Protein AF-0000000078804046 (afdb_homodimer)

Structure (mmCIF, N/CA/C/O backbone):
data_AF-0000000078804046-model_v1
#
loop_
_entity.id
_entity.type
_entity.pdbx_description
1 polymer beta-mannosidase
#
loop_
_atom_site.group_PDB
_atom_site.id
_atom_site.type_symbol
_atom_site.label_atom_id
_atom_site.label_alt_id
_atom_site.label_comp_id
_atom_site.label_asym_id
_atom_site.label_entity_id
_atom_site.label_seq_id
_atom_site.pdbx_PDB_ins_code
_atom_site.Cartn_x
_atom_site.Cartn_y
_atom_site.Cartn_z
_atom_site.occupancy
_atom_site.B_iso_or_equiv
_atom_site.auth_seq_id
_atom_site.auth_comp_id
_atom_site.auth_asym_id
_atom_site.auth_atom_id
_atom_site.pdbx_PDB_model_num
ATOM 1 N N . MET A 1 1 ? -4.883 -56.656 -25.5 1 70.12 1 MET A N 1
ATOM 2 C CA . MET A 1 1 ? -5.535 -55.594 -26.25 1 70.12 1 MET A CA 1
ATOM 3 C C . MET A 1 1 ? -6.676 -54.969 -25.453 1 70.12 1 MET A C 1
ATOM 5 O O . MET A 1 1 ? -7.484 -55.688 -24.859 1 70.12 1 MET A O 1
ATOM 9 N N . THR A 1 2 ? -6.57 -53.688 -25.141 1 87.19 2 THR A N 1
ATOM 10 C CA . THR A 1 2 ? -7.602 -53 -24.359 1 87.19 2 THR A CA 1
ATOM 11 C C . THR A 1 2 ? -8.664 -52.406 -25.281 1 87.19 2 THR A C 1
ATOM 13 O O . THR A 1 2 ? -8.422 -52.219 -26.484 1 87.19 2 THR A O 1
ATOM 16 N N . ILE A 1 3 ? -9.883 -52.375 -24.891 1 93.62 3 ILE A N 1
ATOM 17 C CA . ILE A 1 3 ? -10.992 -51.781 -25.609 1 93.62 3 ILE A CA 1
ATOM 18 C C . ILE A 1 3 ? -11.266 -50.375 -25.031 1 93.62 3 ILE A C 1
ATOM 20 O O . ILE A 1 3 ? -11.664 -50.25 -23.875 1 93.62 3 ILE A O 1
ATOM 24 N N . SER A 1 4 ? -11.023 -49.375 -25.844 1 95.69 4 SER A N 1
ATOM 25 C CA . SER A 1 4 ? -11.203 -48 -25.375 1 95.69 4 SER A CA 1
ATOM 26 C C . SER A 1 4 ? -12.672 -47.594 -25.391 1 95.69 4 SER A C 1
ATOM 28 O O . SER A 1 4 ? -13.391 -47.875 -26.359 1 95.69 4 SER A O 1
ATOM 30 N N . LEU A 1 5 ? -13.109 -46.969 -24.344 1 96.69 5 LEU A N 1
ATOM 31 C CA . LEU A 1 5 ? -14.438 -46.375 -24.281 1 96.69 5 LEU A CA 1
ATOM 32 C C . LEU A 1 5 ? -14.367 -44.875 -24.328 1 96.69 5 LEU A C 1
ATOM 34 O O . LEU A 1 5 ? -15.344 -44.188 -24.016 1 96.69 5 LEU A O 1
ATOM 38 N N . ASN A 1 6 ? -13.172 -44.344 -24.672 1 95.12 6 ASN A N 1
ATOM 39 C CA . ASN A 1 6 ? -13.047 -42.906 -24.875 1 95.12 6 ASN A CA 1
ATOM 40 C C . ASN A 1 6 ? -13.891 -42.438 -26.047 1 95.12 6 ASN A C 1
ATOM 42 O O . ASN A 1 6 ? -14.328 -43.25 -26.875 1 95.12 6 ASN A O 1
ATOM 46 N N . GLY A 1 7 ? -14.109 -41.125 -26.094 1 94.56 7 GLY A N 1
ATOM 47 C CA . GLY A 1 7 ? -14.82 -40.531 -27.219 1 94.56 7 GLY A CA 1
ATOM 48 C C . GLY A 1 7 ? -16.078 -39.812 -26.812 1 94.56 7 GLY A C 1
ATOM 49 O O . GLY A 1 7 ? -16.125 -39.125 -25.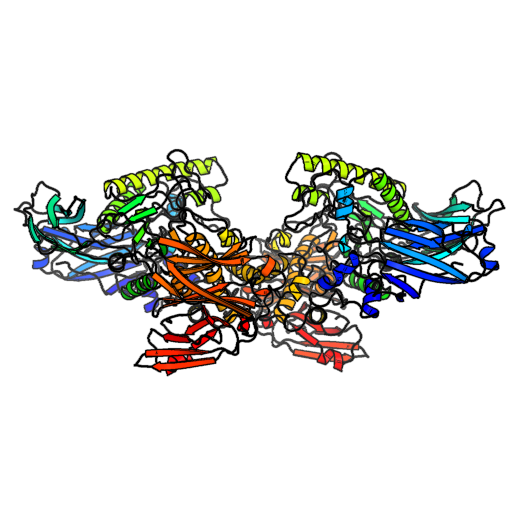781 1 94.56 7 GLY A O 1
ATOM 50 N N . GLN A 1 8 ? -17.047 -39.969 -27.656 1 96.5 8 GLN A N 1
ATOM 51 C CA . GLN A 1 8 ? -18.266 -39.188 -27.484 1 96.5 8 GLN A CA 1
ATOM 52 C C . GLN A 1 8 ? -19.234 -39.906 -26.531 1 96.5 8 GLN A C 1
ATOM 54 O O . GLN A 1 8 ? -19.562 -41.062 -26.719 1 96.5 8 GLN A O 1
ATOM 59 N N . TRP A 1 9 ? -19.562 -39.312 -25.578 1 97.44 9 TRP A N 1
ATOM 60 C CA . TRP A 1 9 ? -20.594 -39.719 -24.609 1 97.44 9 TRP A CA 1
ATOM 61 C C . TRP A 1 9 ? -21.75 -38.719 -24.625 1 97.44 9 TRP A C 1
ATOM 63 O O . TRP A 1 9 ? -21.703 -37.688 -25.312 1 97.44 9 TRP A O 1
ATOM 73 N N . ILE A 1 10 ? -22.844 -39.094 -23.906 1 97.81 10 ILE A N 1
ATOM 74 C CA . ILE A 1 10 ? -24.016 -38.219 -23.797 1 97.81 10 ILE A CA 1
ATOM 75 C C . ILE A 1 10 ? -24.141 -37.719 -22.359 1 97.81 10 ILE A C 1
ATOM 77 O O . ILE A 1 10 ? -24.094 -38.469 -21.406 1 97.81 10 ILE A O 1
ATOM 81 N N . LEU A 1 11 ? -24.281 -36.344 -22.25 1 97.44 11 LEU A N 1
ATOM 82 C CA . LEU A 1 11 ? -24.344 -35.688 -20.953 1 97.44 11 LEU A CA 1
ATOM 83 C C . LEU A 1 11 ? -25.75 -35.156 -20.688 1 97.44 11 LEU A C 1
ATOM 85 O O . LEU A 1 11 ? -26.375 -34.562 -21.562 1 97.44 11 LEU A O 1
ATOM 89 N N . THR A 1 12 ? -26.266 -35.469 -19.5 1 96.38 12 THR A N 1
ATOM 90 C CA . THR A 1 12 ? -27.562 -34.969 -19.047 1 96.38 12 THR A CA 1
ATOM 91 C C . THR A 1 12 ? -27.469 -34.469 -17.609 1 96.38 12 THR A C 1
ATOM 93 O O . THR A 1 12 ? -26.812 -35.062 -16.781 1 96.38 12 THR A O 1
ATOM 96 N N . CYS A 1 13 ? -28.094 -33.312 -17.359 1 95.62 13 CYS A N 1
ATOM 97 C CA . CYS A 1 13 ? -28.203 -32.781 -15.992 1 95.62 13 CYS A CA 1
ATOM 98 C C . CYS A 1 13 ? -29.375 -33.406 -15.266 1 95.62 13 CYS A C 1
ATOM 100 O O . CYS A 1 13 ? -30.5 -33.375 -15.773 1 95.62 13 CYS A O 1
ATOM 102 N N . VAL A 1 14 ? -29.125 -33.844 -14.094 1 93.56 14 VAL A N 1
ATOM 103 C CA . VAL A 1 14 ? -30.156 -34.562 -13.359 1 93.56 14 VAL A CA 1
ATOM 104 C C . VAL A 1 14 ? -31.203 -33.562 -12.852 1 93.56 14 VAL A C 1
ATOM 106 O O . VAL A 1 14 ? -32.406 -33.844 -12.914 1 93.56 14 VAL A O 1
ATOM 109 N N . GLN A 1 15 ? -30.75 -32.406 -12.367 1 92.69 15 GLN A N 1
ATOM 110 C CA . GLN A 1 15 ? -31.641 -31.453 -11.695 1 92.69 15 GLN A CA 1
ATOM 111 C C . GLN A 1 15 ? -32.25 -30.484 -12.695 1 92.69 15 GLN A C 1
ATOM 113 O O . GLN A 1 15 ? -33.281 -29.859 -12.398 1 92.69 15 GLN A O 1
ATOM 118 N N . ARG A 1 16 ? -31.656 -30.328 -13.852 1 93.81 16 ARG A N 1
ATOM 119 C CA . ARG A 1 16 ? -32.125 -29.375 -14.852 1 93.81 16 ARG A CA 1
ATOM 120 C C . ARG A 1 16 ? -32.5 -30.078 -16.141 1 93.81 16 ARG A C 1
ATOM 122 O O . ARG A 1 16 ? -31.672 -30.234 -17.031 1 93.81 16 ARG A O 1
ATOM 129 N N . ALA A 1 17 ? -33.75 -30.266 -16.391 1 91.88 17 ALA A N 1
ATOM 130 C CA . ALA A 1 17 ? -34.25 -31.078 -17.5 1 91.88 17 ALA A CA 1
ATOM 131 C C . ALA A 1 17 ? -33.969 -30.406 -18.844 1 91.88 17 ALA A C 1
ATOM 133 O O . ALA A 1 17 ? -33.844 -31.078 -19.875 1 91.88 17 ALA A O 1
ATOM 134 N N . ALA A 1 18 ? -33.781 -29.125 -18.781 1 93.19 18 ALA A N 1
ATOM 135 C CA . ALA A 1 18 ? -33.5 -28.391 -20.016 1 93.19 18 ALA A CA 1
ATOM 136 C C . ALA A 1 18 ? -32.125 -28.688 -20.547 1 93.19 18 ALA A C 1
ATOM 138 O O . ALA A 1 18 ? -31.844 -28.5 -21.734 1 93.19 18 ALA A O 1
ATOM 139 N N . ILE A 1 19 ? -31.266 -29.172 -19.766 1 95.88 19 ILE A N 1
ATOM 140 C CA . ILE A 1 19 ? -29.906 -29.547 -20.156 1 95.88 19 ILE A CA 1
ATOM 141 C C . ILE A 1 19 ? -29.797 -31.062 -20.312 1 95.88 19 ILE A C 1
ATOM 143 O O . ILE A 1 19 ? -29.453 -31.766 -19.359 1 95.88 19 ILE A O 1
ATOM 147 N N . GLN A 1 20 ? -30.078 -31.516 -21.484 1 95 20 GLN A N 1
ATOM 148 C CA . GLN A 1 20 ? -30.109 -32.938 -21.75 1 95 20 GLN A CA 1
ATOM 149 C C . GLN A 1 20 ? -29.531 -33.25 -23.125 1 95 20 GLN A C 1
ATOM 151 O O . GLN A 1 20 ? -29.578 -32.406 -24.031 1 95 20 GLN A O 1
ATOM 156 N N . ASP A 1 21 ? -28.984 -34.469 -23.219 1 95.56 21 ASP A N 1
ATOM 157 C CA . ASP A 1 21 ? -28.5 -35.031 -24.484 1 95.56 21 ASP A CA 1
ATOM 158 C C . ASP A 1 21 ? -27.406 -34.156 -25.094 1 95.56 21 ASP A C 1
ATOM 160 O O . ASP A 1 21 ? -27.406 -33.906 -26.312 1 95.56 21 ASP A O 1
ATOM 164 N N . ILE A 1 22 ? -26.594 -33.656 -24.281 1 97.19 22 ILE A N 1
ATOM 165 C CA . ILE A 1 22 ? -25.453 -32.875 -24.75 1 97.19 22 ILE A CA 1
ATOM 166 C C . ILE A 1 22 ? -24.266 -33.781 -25.031 1 97.19 22 ILE A C 1
ATOM 168 O O . ILE A 1 22 ? -23.984 -34.688 -24.234 1 97.19 22 ILE A O 1
ATOM 172 N N . THR A 1 23 ? -23.625 -33.625 -26.109 1 97 23 THR A N 1
ATOM 173 C CA . THR A 1 23 ? -22.438 -34.406 -26.422 1 97 23 THR A CA 1
ATOM 174 C C . THR A 1 23 ? -21.266 -34 -25.547 1 97 23 THR A C 1
ATOM 176 O O . THR A 1 23 ? -21.016 -32.781 -25.344 1 97 23 THR A O 1
ATOM 179 N N . VAL A 1 24 ? -20.578 -34.906 -24.984 1 95.38 24 VAL A N 1
ATOM 180 C CA . VAL A 1 24 ? -19.375 -34.656 -24.203 1 95.38 24 VAL A CA 1
ATOM 181 C C . VAL A 1 24 ? -18.266 -35.594 -24.609 1 95.38 24 VAL A C 1
ATOM 183 O O . VAL A 1 24 ? -18.5 -36.812 -24.812 1 95.38 24 VAL A O 1
ATOM 186 N N . GLU A 1 25 ? -17.141 -35.062 -24.859 1 94.56 25 GLU A N 1
ATOM 187 C CA . GLU A 1 25 ? -15.953 -35.875 -25.125 1 94.56 25 GLU A CA 1
ATOM 188 C C . GLU A 1 25 ? -15.297 -36.312 -23.828 1 94.56 25 GLU A C 1
ATOM 190 O O . GLU A 1 25 ? -14.953 -35.469 -22.984 1 94.56 25 GLU A O 1
ATOM 195 N N . LEU A 1 26 ? -15.102 -37.625 -23.609 1 93.44 26 LEU A N 1
ATOM 196 C CA . LEU A 1 26 ? -14.398 -38.156 -22.438 1 93.44 26 LEU A CA 1
ATOM 197 C C . LEU A 1 26 ? -13.148 -38.906 -22.859 1 93.44 26 LEU A C 1
ATOM 199 O O . LEU A 1 26 ? -13.188 -39.688 -23.812 1 93.44 26 LEU A O 1
ATOM 203 N N . PRO A 1 27 ? -12.047 -38.844 -22.234 1 91.81 27 PRO A N 1
ATOM 204 C CA . PRO A 1 27 ? -11.82 -37.969 -21.078 1 91.81 27 PRO A CA 1
ATOM 205 C C . PRO A 1 27 ? -12.125 -36.5 -21.359 1 91.81 27 PRO A C 1
ATOM 207 O O . PRO A 1 27 ? -11.938 -36.031 -22.484 1 91.81 27 PRO A O 1
ATOM 210 N N . GLY A 1 28 ? -12.641 -35.812 -20.391 1 92.12 28 GLY A N 1
ATOM 211 C CA . GLY A 1 28 ? -13.094 -34.438 -20.469 1 92.12 28 GLY A CA 1
ATOM 212 C C . GLY A 1 28 ? -13.922 -34.031 -19.266 1 92.12 28 GLY A C 1
ATOM 213 O O . GLY A 1 28 ? -13.859 -34.656 -18.203 1 92.12 28 GLY A O 1
ATOM 214 N N . ASP A 1 29 ? -14.625 -32.875 -19.438 1 92 29 ASP A N 1
ATOM 215 C CA . ASP A 1 29 ? -15.344 -32.344 -18.281 1 92 29 ASP A CA 1
ATOM 216 C C . ASP A 1 29 ? -16.656 -31.703 -18.703 1 92 29 ASP A C 1
ATOM 218 O O . ASP A 1 29 ? -16.859 -31.375 -19.875 1 92 29 ASP A O 1
ATOM 222 N N . VAL A 1 30 ? -17.5 -31.562 -17.766 1 93.31 30 VAL A N 1
ATOM 223 C CA . VAL A 1 30 ? -18.859 -31.047 -17.953 1 93.31 30 VAL A CA 1
ATOM 224 C C . VAL A 1 30 ? -18.781 -29.594 -18.453 1 93.31 30 VAL A C 1
ATOM 226 O O . VAL A 1 30 ? -19.531 -29.203 -19.344 1 93.31 30 VAL A O 1
ATOM 229 N N . HIS A 1 31 ? -17.906 -28.781 -17.891 1 93.31 31 HIS A N 1
ATOM 230 C CA . HIS A 1 31 ? -17.797 -27.375 -18.266 1 93.31 31 HIS A CA 1
ATOM 231 C C . HIS A 1 31 ? -17.453 -27.219 -19.75 1 93.31 31 HIS A C 1
ATOM 233 O O . HIS A 1 31 ? -18.062 -26.422 -20.453 1 93.31 31 HIS A O 1
ATOM 239 N N . SER A 1 32 ? -16.516 -28.016 -20.156 1 94.12 32 SER A N 1
ATOM 240 C CA . SER A 1 32 ? -16.125 -27.953 -21.562 1 94.12 32 SER A CA 1
ATOM 241 C C . SER A 1 32 ? -17.281 -28.344 -22.484 1 94.12 32 SER A C 1
ATOM 243 O O . SER A 1 32 ? -17.484 -27.719 -23.531 1 94.12 32 SER A O 1
ATOM 245 N N . ALA A 1 33 ? -18 -29.328 -22.109 1 95.44 33 ALA A N 1
ATOM 246 C CA . ALA A 1 33 ? -19.156 -29.781 -22.891 1 95.44 33 ALA A CA 1
ATOM 247 C C . ALA A 1 33 ? -20.219 -28.688 -22.953 1 95.44 33 ALA A C 1
ATOM 249 O O . ALA A 1 33 ? -20.766 -28.406 -24.031 1 95.44 33 ALA A O 1
ATOM 250 N N . LEU A 1 34 ? -20.516 -28.141 -21.797 1 96.31 34 LEU A N 1
ATOM 251 C CA . LEU A 1 34 ? -21.531 -27.094 -21.734 1 96.31 34 LEU A CA 1
ATOM 252 C C . LEU A 1 34 ? -21.109 -25.875 -22.531 1 96.31 34 LEU A C 1
ATOM 254 O O . LEU A 1 34 ? -21.938 -25.219 -23.172 1 96.31 34 LEU A O 1
ATOM 258 N N . LEU A 1 35 ? -19.844 -25.516 -22.453 1 95.5 35 LEU A N 1
ATOM 259 C CA . LEU A 1 35 ? -19.297 -24.406 -23.203 1 95.5 35 LEU A CA 1
ATOM 260 C C . LEU A 1 35 ? -19.453 -24.625 -24.703 1 95.5 35 LEU A C 1
ATOM 262 O O . LEU A 1 35 ? -19.891 -23.734 -25.438 1 95.5 35 LEU A O 1
ATOM 266 N N . GLU A 1 36 ? -19.109 -25.797 -25.156 1 95.44 36 GLU A N 1
ATOM 267 C CA . GLU A 1 36 ? -19.203 -26.141 -26.562 1 95.44 36 GLU A CA 1
ATOM 268 C C . GLU A 1 36 ? -20.656 -26.125 -27.031 1 95.44 36 GLU A C 1
ATOM 270 O O . GLU A 1 36 ? -20.938 -25.766 -28.172 1 95.44 36 GLU A O 1
ATOM 275 N N . ALA A 1 37 ? -21.547 -26.484 -26.156 1 96.62 37 ALA A N 1
ATOM 276 C CA . ALA A 1 37 ? -22.984 -26.531 -26.469 1 96.62 37 ALA A CA 1
ATOM 277 C C . ALA A 1 37 ? -23.594 -25.141 -26.375 1 96.62 37 ALA A C 1
ATOM 279 O O . ALA A 1 37 ? -24.766 -24.938 -26.75 1 96.62 37 ALA A O 1
ATOM 280 N N . GLY A 1 38 ? -22.891 -24.156 -25.844 1 96.44 38 GLY A N 1
ATOM 281 C CA . GLY A 1 38 ? -23.391 -22.797 -25.719 1 96.44 38 GLY A CA 1
ATOM 282 C C . GLY A 1 38 ? -24.281 -22.594 -24.5 1 96.44 38 GLY A C 1
ATOM 283 O O . GLY A 1 38 ? -25.031 -21.609 -24.438 1 96.44 38 GLY A O 1
ATOM 284 N N . GLU A 1 39 ? -24.234 -23.547 -23.578 1 96.56 39 GLU A N 1
ATOM 285 C CA . GLU A 1 39 ? -25.094 -23.5 -22.406 1 96.56 39 GLU A CA 1
ATOM 286 C C . GLU A 1 39 ? -24.516 -22.578 -21.328 1 96.56 39 GLU A C 1
ATOM 288 O O . GLU A 1 39 ? -25.234 -22.109 -20.453 1 96.56 39 GLU A O 1
ATOM 293 N N . ILE A 1 40 ? -23.219 -22.359 -21.328 1 96.06 40 ILE A N 1
ATOM 294 C CA . ILE A 1 40 ? -22.562 -21.453 -20.375 1 96.06 40 ILE A CA 1
ATOM 295 C C . ILE A 1 40 ? -21.578 -20.547 -21.109 1 96.06 40 ILE A C 1
ATOM 297 O O . ILE A 1 40 ? -21.109 -20.891 -22.203 1 96.06 40 ILE A O 1
ATOM 301 N N . PRO A 1 41 ? -21.312 -19.312 -20.547 1 96.44 41 PRO A N 1
ATOM 302 C CA . PRO A 1 41 ? -20.219 -18.5 -21.078 1 96.44 41 PRO A CA 1
ATOM 303 C C . PRO A 1 41 ? -18.844 -19 -20.656 1 96.44 41 PRO A C 1
ATOM 305 O O . PRO A 1 41 ? -18.734 -19.875 -19.781 1 96.44 41 PRO A O 1
ATOM 308 N N . ASP A 1 42 ? -17.812 -18.562 -21.281 1 94.88 42 ASP A N 1
ATOM 309 C CA . ASP A 1 42 ? -16.453 -18.906 -20.859 1 94.88 42 ASP A CA 1
ATOM 310 C C . ASP A 1 42 ? -16.172 -18.422 -19.453 1 94.88 42 ASP A C 1
ATOM 312 O O . ASP A 1 42 ? -16.172 -17.219 -19.188 1 94.88 42 ASP A O 1
ATOM 316 N N . PRO A 1 43 ? -15.875 -19.328 -18.594 1 93.69 43 PRO A N 1
ATOM 317 C CA . PRO A 1 43 ? -15.672 -18.922 -17.188 1 93.69 43 PRO A CA 1
ATOM 318 C C . PRO A 1 43 ? -14.461 -18.016 -17.016 1 93.69 43 PRO A C 1
ATOM 320 O O . PRO A 1 43 ? -14.344 -17.344 -15.984 1 93.69 43 PRO A O 1
ATOM 323 N N . HIS A 1 44 ? -13.562 -17.953 -17.953 1 94.5 44 HIS A N 1
ATOM 324 C CA . HIS A 1 44 ? -12.344 -17.172 -17.812 1 94.5 44 HIS A CA 1
ATOM 325 C C . HIS A 1 44 ? -12.562 -15.727 -18.266 1 94.5 44 HIS A C 1
ATOM 327 O O . HIS A 1 44 ? -11.711 -14.859 -18.031 1 94.5 44 HIS A O 1
ATOM 333 N N . TRP A 1 45 ? -13.703 -15.414 -18.859 1 96.69 45 TRP A N 1
ATOM 334 C CA . TRP A 1 45 ? -13.953 -14.078 -19.375 1 96.69 45 TRP A CA 1
ATOM 335 C C . TRP A 1 45 ? -14.617 -13.195 -18.312 1 96.69 45 TRP A C 1
ATOM 337 O O . TRP A 1 45 ? -15.664 -13.547 -17.781 1 96.69 45 TRP A O 1
ATOM 347 N N . ALA A 1 46 ? -13.961 -12.102 -18.062 1 97.31 46 ALA A N 1
ATOM 348 C CA . ALA A 1 46 ? -14.508 -11.07 -17.188 1 97.31 46 ALA A CA 1
ATOM 349 C C . ALA A 1 46 ? -14.883 -11.656 -15.828 1 97.31 46 ALA A C 1
ATOM 351 O O . ALA A 1 46 ? -14.047 -12.266 -15.156 1 97.31 46 ALA A O 1
ATOM 352 N N . THR A 1 47 ? -16.156 -11.578 -15.406 1 95.88 47 THR A N 1
ATOM 353 C CA . THR A 1 47 ? -16.609 -12.086 -14.117 1 95.88 47 THR A CA 1
ATOM 354 C C . THR A 1 47 ? -17.516 -13.312 -14.312 1 95.88 47 THR A C 1
ATOM 356 O O . THR A 1 47 ? -18.375 -13.594 -13.477 1 95.88 47 THR A O 1
ATOM 359 N N . ASN A 1 48 ? -17.359 -13.992 -15.406 1 96.31 48 ASN A N 1
ATOM 360 C CA . ASN A 1 48 ? -18.234 -15.094 -15.781 1 96.31 48 ASN A CA 1
ATOM 361 C C . ASN A 1 48 ? -18.094 -16.281 -14.82 1 96.31 48 ASN A C 1
ATOM 363 O O . ASN A 1 48 ? -18.938 -17.172 -14.805 1 96.31 48 ASN A O 1
ATOM 367 N N . GLU A 1 49 ? -16.984 -16.344 -14.117 1 94.06 49 GLU A N 1
ATOM 368 C CA . GLU A 1 49 ? -16.828 -17.391 -13.094 1 94.06 49 GLU A CA 1
ATOM 369 C C . GLU A 1 49 ? -18.062 -17.484 -12.211 1 94.06 49 GLU A C 1
ATOM 371 O O . GLU A 1 49 ? -18.5 -18.578 -11.875 1 94.06 49 GLU A O 1
ATOM 376 N N . ASP A 1 50 ? -18.641 -16.359 -11.922 1 93 50 ASP A N 1
ATOM 377 C CA . ASP A 1 50 ? -19.812 -16.297 -11.055 1 93 50 ASP A CA 1
ATOM 378 C C . ASP A 1 50 ? -21.031 -16.906 -11.734 1 93 50 ASP A C 1
ATOM 380 O O . ASP A 1 50 ? -21.906 -17.469 -11.07 1 93 50 ASP A O 1
ATOM 384 N N . LYS A 1 51 ? -21.062 -16.891 -12.992 1 94.62 51 LYS A N 1
ATOM 385 C CA . LYS A 1 51 ? -22.234 -17.297 -13.758 1 94.62 51 LYS A CA 1
ATOM 386 C C . LYS A 1 51 ? -22.266 -18.812 -13.945 1 94.62 51 LYS A C 1
ATOM 388 O O . LYS A 1 51 ? -23.281 -19.375 -14.383 1 94.62 51 LYS A O 1
ATOM 393 N N . VAL A 1 52 ? -21.219 -19.5 -13.57 1 93.38 52 VAL A N 1
ATOM 394 C CA . VAL A 1 52 ? -21.172 -20.938 -13.852 1 93.38 52 VAL A CA 1
ATOM 395 C C . VAL A 1 52 ? -21.188 -21.719 -12.539 1 93.38 52 VAL A C 1
ATOM 397 O O . VAL A 1 52 ? -21.094 -22.953 -12.539 1 93.38 52 VAL A O 1
ATOM 400 N N . GLN A 1 53 ? -21.422 -21.109 -11.422 1 91.25 53 GLN A N 1
ATOM 401 C CA . GLN A 1 53 ? -21.359 -21.75 -10.109 1 91.25 53 GLN A CA 1
ATOM 402 C C . GLN A 1 53 ? -22.5 -22.75 -9.93 1 91.25 53 GLN A C 1
ATOM 404 O O . GLN A 1 53 ? -22.359 -23.703 -9.164 1 91.25 53 GLN A O 1
ATOM 409 N N . TRP A 1 54 ? -23.547 -22.609 -10.688 1 91.06 54 TRP A N 1
ATOM 410 C CA . TRP A 1 54 ? -24.719 -23.469 -10.547 1 91.06 54 TRP A CA 1
ATOM 411 C C . TRP A 1 54 ? -24.391 -24.906 -10.922 1 91.06 54 TRP A C 1
ATOM 413 O O . TRP A 1 54 ? -25.094 -25.828 -10.523 1 91.06 54 TRP A O 1
ATOM 423 N N . ILE A 1 55 ? -23.359 -25.125 -11.656 1 91.62 55 ILE A N 1
ATOM 424 C CA . ILE A 1 55 ? -22.984 -26.453 -12.141 1 91.62 55 ILE A CA 1
ATOM 425 C C . ILE A 1 55 ? -22.672 -27.359 -10.961 1 91.62 55 ILE A C 1
ATOM 427 O O . ILE A 1 55 ? -22.969 -28.562 -10.992 1 91.62 55 ILE A O 1
ATOM 431 N N . ARG A 1 56 ? -22.109 -26.828 -9.898 1 86.5 56 ARG A N 1
ATOM 432 C CA . ARG A 1 56 ? -21.703 -27.609 -8.734 1 86.5 56 ARG A CA 1
ATOM 433 C C . ARG A 1 56 ? -22.922 -28.078 -7.941 1 86.5 56 ARG A C 1
ATOM 435 O O . ARG A 1 56 ? -22.828 -28.969 -7.105 1 86.5 56 ARG A O 1
ATOM 442 N N . GLU A 1 57 ? -24.047 -27.562 -8.258 1 86.88 57 GLU A N 1
ATOM 443 C CA . GLU A 1 57 ? -25.266 -27.891 -7.539 1 86.88 57 GLU A CA 1
ATOM 444 C C . GLU A 1 57 ? -26.031 -29.016 -8.227 1 86.88 57 GLU A C 1
ATOM 446 O O . GLU A 1 57 ? -27.047 -29.484 -7.727 1 86.88 57 GLU A O 1
ATOM 451 N N . CYS A 1 58 ? -25.438 -29.547 -9.258 1 90.56 58 CYS A N 1
ATOM 452 C CA . CYS A 1 58 ? -26.141 -30.547 -10.062 1 90.56 58 CYS A CA 1
ATOM 453 C C . CYS A 1 58 ? -25.344 -31.859 -10.102 1 90.56 58 CYS A C 1
ATOM 455 O O . CYS A 1 58 ? -24.125 -31.844 -9.977 1 90.56 58 CYS A O 1
ATOM 457 N N . ASP A 1 59 ? -26.125 -32.906 -10.188 1 92 59 ASP A N 1
ATOM 458 C CA . ASP A 1 59 ? -25.547 -34.188 -10.594 1 92 59 ASP A CA 1
ATOM 459 C C . ASP A 1 59 ? -25.578 -34.344 -12.109 1 92 59 ASP A C 1
ATOM 461 O O . ASP A 1 59 ? -26.5 -33.906 -12.773 1 92 59 ASP A O 1
ATOM 465 N N . TRP A 1 60 ? -24.609 -35.031 -12.562 1 94.94 60 TRP A N 1
ATOM 466 C CA . TRP A 1 60 ? -24.5 -35.156 -14.008 1 94.94 60 TRP A CA 1
ATOM 467 C C . TRP A 1 60 ? -24.406 -36.625 -14.43 1 94.94 60 TRP A C 1
ATOM 469 O O . TRP A 1 60 ? -23.672 -37.406 -13.828 1 94.94 60 TRP A O 1
ATOM 479 N N . LEU A 1 61 ? -25.156 -36.969 -15.367 1 95.75 61 LEU A N 1
ATOM 480 C CA . LEU A 1 61 ? -25.172 -38.312 -15.914 1 95.75 61 LEU A CA 1
ATOM 481 C C . LEU A 1 61 ? -24.516 -38.344 -17.281 1 95.75 61 LEU A C 1
ATOM 483 O O . LEU A 1 61 ? -24.859 -37.562 -18.172 1 95.75 61 LEU A O 1
ATOM 487 N N . VAL A 1 62 ? -23.516 -39.219 -17.438 1 96.5 62 VAL A N 1
ATOM 488 C CA . VAL A 1 62 ? -22.938 -39.438 -18.75 1 96.5 62 VAL A CA 1
ATOM 489 C C . VAL A 1 62 ? -23.156 -40.906 -19.156 1 96.5 62 VAL A C 1
ATOM 491 O O . VAL A 1 62 ? -23.094 -41.812 -18.312 1 96.5 62 VAL A O 1
ATOM 494 N N . SER A 1 63 ? -23.391 -41.125 -20.438 1 97.19 63 SER A N 1
ATOM 495 C CA . SER A 1 63 ? -23.688 -42.469 -20.891 1 97.19 63 SER A CA 1
ATOM 496 C C . SER A 1 63 ? -23.156 -42.719 -22.297 1 97.19 63 SER A C 1
ATOM 498 O O . SER A 1 63 ? -22.922 -41.781 -23.062 1 97.19 63 SER A O 1
ATOM 500 N N . ARG A 1 64 ? -22.906 -43.938 -22.562 1 97.69 64 ARG A N 1
ATOM 501 C CA . ARG A 1 64 ? -22.422 -44.375 -23.859 1 97.69 64 ARG A CA 1
ATOM 502 C C . ARG A 1 64 ? -22.797 -45.812 -24.125 1 97.69 64 ARG A C 1
ATOM 504 O O . ARG A 1 64 ? -22.953 -46.625 -23.188 1 97.69 64 ARG A O 1
ATOM 511 N N . SER A 1 65 ? -23.016 -46.125 -25.391 1 97.81 65 SER A N 1
ATOM 512 C CA . SER A 1 65 ? -23.172 -47.5 -25.812 1 97.81 65 SER A CA 1
ATOM 513 C C . SER A 1 65 ? -21.938 -48 -26.547 1 97.81 65 SER A C 1
ATOM 515 O O . SER A 1 65 ? -21.203 -47.219 -27.156 1 97.81 65 SER A O 1
ATOM 517 N N . PHE A 1 66 ? -21.703 -49.312 -26.422 1 97.38 66 PHE A N 1
ATOM 518 C CA . PHE A 1 66 ? -20.562 -49.938 -27.109 1 97.38 66 PHE A CA 1
ATOM 519 C C . PHE A 1 66 ? -20.875 -51.375 -27.484 1 97.38 66 PHE A C 1
ATOM 521 O O . PHE A 1 66 ? -21.797 -51.969 -26.938 1 97.38 66 PHE A O 1
ATOM 528 N N . GLN A 1 67 ? -20.141 -51.875 -28.453 1 96.81 67 GLN A N 1
ATOM 529 C CA . GLN A 1 67 ? -20.375 -53.219 -28.969 1 96.81 67 GLN A CA 1
ATOM 530 C C . GLN A 1 67 ? -19.266 -54.188 -28.531 1 96.81 67 GLN A C 1
ATOM 532 O O . GLN A 1 67 ? -18.078 -53.812 -28.5 1 96.81 67 GLN A O 1
ATOM 537 N N . LEU A 1 68 ? -19.688 -55.406 -28.156 1 96.94 68 LEU A N 1
ATOM 538 C CA . LEU A 1 68 ? -18.734 -56.469 -27.859 1 96.94 68 LEU A CA 1
ATOM 539 C C . LEU A 1 68 ? -19.047 -57.719 -28.656 1 96.94 68 LEU A C 1
ATOM 541 O O . LEU A 1 68 ? -20.219 -58.062 -28.875 1 96.94 68 LEU A O 1
ATOM 545 N N . THR A 1 69 ? -18.016 -58.406 -29.125 1 96 69 THR A N 1
ATOM 546 C CA . THR A 1 69 ? -18.172 -59.656 -29.859 1 96 69 THR A CA 1
ATOM 547 C C . THR A 1 69 ? -18.078 -60.844 -28.922 1 96 69 THR A C 1
ATOM 549 O O . THR A 1 69 ? -17.672 -60.719 -27.766 1 96 69 THR A O 1
ATOM 552 N N . GLU A 1 70 ? -18.484 -61.938 -29.516 1 95.19 70 GLU A N 1
ATOM 553 C CA . GLU A 1 70 ? -18.375 -63.188 -28.75 1 95.19 70 GLU A CA 1
ATOM 554 C C . GLU A 1 70 ? -16.938 -63.5 -28.375 1 95.19 70 GLU A C 1
ATOM 556 O O . GLU A 1 70 ? -16.656 -63.938 -27.266 1 95.19 70 GLU A O 1
ATOM 561 N N . ASP A 1 71 ? -16.156 -63.188 -29.281 1 93.44 71 ASP A N 1
ATOM 562 C CA . ASP A 1 71 ? -14.734 -63.438 -29.062 1 93.44 71 ASP A CA 1
ATOM 563 C C . ASP A 1 71 ? -14.188 -62.594 -27.922 1 93.44 71 ASP A C 1
ATOM 565 O O . ASP A 1 71 ? -13.359 -63.062 -27.141 1 93.44 71 ASP A O 1
ATOM 569 N N . GLN A 1 72 ? -14.672 -61.438 -27.766 1 92.25 72 GLN A N 1
ATOM 570 C CA . GLN A 1 72 ? -14.203 -60.5 -26.734 1 92.25 72 GLN A CA 1
ATOM 571 C C . GLN A 1 72 ? -14.688 -60.938 -25.359 1 92.25 72 GLN A C 1
ATOM 573 O O . GLN A 1 72 ? -14.102 -60.562 -24.344 1 92.25 72 GLN A O 1
ATOM 578 N N . LEU A 1 73 ? -15.641 -61.75 -25.344 1 94.12 73 LEU A N 1
ATOM 579 C CA . LEU A 1 73 ? -16.234 -62.125 -24.078 1 94.12 73 LEU A CA 1
ATOM 580 C C . LEU A 1 73 ? -15.758 -63.531 -23.656 1 94.12 73 LEU A C 1
ATOM 582 O O . LEU A 1 73 ? -16.172 -64.062 -22.625 1 94.12 73 LEU A O 1
ATOM 586 N N . THR A 1 74 ? -14.852 -64.125 -24.469 1 92 74 THR A N 1
ATOM 587 C CA . THR A 1 74 ? -14.312 -65.438 -24.125 1 92 74 THR A CA 1
ATOM 588 C C . THR A 1 74 ? -13.195 -65.312 -23.094 1 92 74 THR A C 1
ATOM 590 O O . THR A 1 74 ? -12.664 -66.312 -22.625 1 92 74 THR A O 1
ATOM 593 N N . CYS A 1 75 ? -12.93 -64.125 -22.594 1 91.81 75 CYS A N 1
ATOM 594 C CA . CYS A 1 75 ? -11.906 -63.938 -21.578 1 91.81 75 CYS A CA 1
ATOM 595 C C . CYS A 1 75 ? -12.375 -64.438 -20.219 1 91.81 75 CYS A C 1
ATOM 597 O O . CYS A 1 75 ? -13.562 -64.688 -20.031 1 91.81 75 CYS A O 1
ATOM 599 N N . GLN A 1 76 ? -11.414 -64.625 -19.312 1 92.12 76 GLN A N 1
ATOM 600 C CA . GLN A 1 76 ? -11.719 -65.125 -17.984 1 92.12 76 GLN A CA 1
ATOM 601 C C . GLN A 1 76 ? -12.297 -64 -17.109 1 92.12 76 GLN A C 1
ATOM 603 O O . GLN A 1 76 ? -13.078 -64.312 -16.188 1 92.12 76 GLN A O 1
ATOM 608 N N . ALA A 1 77 ? -11.852 -62.875 -17.359 1 92.88 77 ALA A N 1
ATOM 609 C CA . ALA A 1 77 ? -12.328 -61.688 -16.672 1 92.88 77 ALA A CA 1
ATOM 610 C C . ALA A 1 77 ? -12.242 -60.469 -17.562 1 92.88 77 ALA A C 1
ATOM 612 O O . ALA A 1 77 ? -11.492 -60.438 -18.531 1 92.88 77 ALA A O 1
ATOM 613 N N . MET A 1 78 ? -13.102 -59.469 -17.281 1 95.31 78 MET A N 1
ATOM 614 C CA . MET A 1 78 ? -13.078 -58.156 -17.969 1 95.31 78 MET A CA 1
ATOM 615 C C . MET A 1 78 ? -13.07 -57.031 -16.969 1 95.31 78 MET A C 1
ATOM 617 O O . MET A 1 78 ? -14.078 -56.75 -16.312 1 95.31 78 MET A O 1
ATOM 621 N N . ASP A 1 79 ? -11.977 -56.344 -16.906 1 94.81 79 ASP A N 1
ATOM 622 C CA . ASP A 1 79 ? -11.898 -55.219 -15.984 1 94.81 79 ASP A CA 1
ATOM 623 C C . ASP A 1 79 ? -12.297 -53.906 -16.688 1 94.81 79 ASP A C 1
ATOM 625 O O . ASP A 1 79 ? -11.828 -53.625 -17.797 1 94.81 79 ASP A O 1
ATOM 629 N N . LEU A 1 80 ? -13.188 -53.188 -16.047 1 95.56 80 LEU A N 1
ATOM 630 C CA . LEU A 1 80 ? -13.367 -51.75 -16.359 1 95.56 80 LEU A CA 1
ATOM 631 C C . LEU A 1 80 ? -12.359 -50.906 -15.617 1 95.56 80 LEU A C 1
ATOM 633 O O . LEU A 1 80 ? -12.336 -50.906 -14.383 1 95.56 80 LEU A O 1
ATOM 637 N N . VAL A 1 81 ? -11.547 -50.25 -16.406 1 93.38 81 VAL A N 1
ATOM 638 C CA . VAL A 1 81 ? -10.469 -49.469 -15.797 1 93.38 81 VAL A CA 1
ATOM 639 C C . VAL A 1 81 ? -10.695 -47.969 -16.047 1 93.38 81 VAL A C 1
ATOM 641 O O . VAL A 1 81 ? -10.852 -47.562 -17.188 1 93.38 81 VAL A O 1
ATOM 644 N N . LEU A 1 82 ? -10.758 -47.219 -14.953 1 90.56 82 LEU A N 1
ATOM 645 C CA . LEU A 1 82 ? -10.906 -45.75 -15.016 1 90.56 82 LEU A CA 1
ATOM 646 C C . LEU A 1 82 ? -9.789 -45.062 -14.25 1 90.56 82 LEU A C 1
ATOM 648 O O . LEU A 1 82 ? -9.461 -45.469 -13.133 1 90.56 82 LEU A O 1
ATOM 652 N N . HIS A 1 83 ? -9.273 -44.062 -14.969 1 81.5 83 HIS A N 1
ATOM 653 C CA . HIS A 1 83 ? -8.219 -43.25 -14.344 1 81.5 83 HIS A CA 1
ATOM 654 C C . HIS A 1 83 ? -8.695 -41.844 -14.047 1 81.5 83 HIS A C 1
ATOM 656 O O . HIS A 1 83 ? -9.398 -41.219 -14.859 1 81.5 83 HIS A O 1
ATOM 662 N N . ASP A 1 84 ? -8.328 -41.25 -12.891 1 82.31 84 ASP A N 1
ATOM 663 C CA . ASP A 1 84 ? -8.516 -39.844 -12.578 1 82.31 84 ASP A CA 1
ATOM 664 C C . ASP A 1 84 ? -9.961 -39.406 -12.797 1 82.31 84 ASP A C 1
ATOM 666 O O . ASP A 1 84 ? -10.273 -38.75 -13.797 1 82.31 84 ASP A O 1
ATOM 670 N N . LEU A 1 85 ? -10.797 -39.844 -11.953 1 80.62 85 LEU A N 1
ATOM 671 C CA . LEU A 1 85 ? -12.219 -39.531 -11.977 1 80.62 85 LEU A CA 1
ATOM 672 C C . LEU A 1 85 ? -12.562 -38.5 -10.914 1 80.62 85 LEU A C 1
ATOM 674 O O . LEU A 1 85 ? -11.844 -38.344 -9.93 1 80.62 85 LEU A O 1
ATOM 678 N N . GLU A 1 86 ? -13.562 -37.844 -11.305 1 72.75 86 GLU A N 1
ATOM 679 C CA . GLU A 1 86 ? -14.148 -36.969 -10.289 1 72.75 86 GLU A CA 1
ATOM 680 C C . GLU A 1 86 ? -14.305 -37.688 -8.961 1 72.75 86 GLU A C 1
ATOM 682 O O . GLU A 1 86 ? -14.281 -38.938 -8.922 1 72.75 86 GLU A O 1
ATOM 687 N N . SER A 1 87 ? -14.492 -37 -7.855 1 68.12 87 SER A N 1
ATOM 688 C CA . SER A 1 87 ? -14.406 -37.562 -6.52 1 68.12 87 SER A CA 1
ATOM 689 C C . SER A 1 87 ? -15.562 -38.531 -6.262 1 68.12 87 SER A C 1
ATOM 691 O O . SER A 1 87 ? -15.359 -39.656 -5.793 1 68.12 87 SER A O 1
ATOM 693 N N . ILE A 1 88 ? -16.781 -38.219 -6.676 1 82.81 88 ILE A N 1
ATOM 694 C CA . ILE A 1 88 ? -17.906 -39.094 -6.367 1 82.81 88 ILE A CA 1
ATOM 695 C C . ILE A 1 88 ? -18.594 -39.531 -7.656 1 82.81 88 ILE A C 1
ATOM 697 O O . ILE A 1 88 ? -19.219 -38.688 -8.336 1 82.81 88 ILE A O 1
ATOM 701 N N . VAL A 1 89 ? -18.531 -40.906 -7.922 1 90.56 89 VAL A N 1
ATOM 702 C CA . VAL A 1 89 ? -19.062 -41.406 -9.18 1 90.56 89 VAL A CA 1
ATOM 703 C C . VAL A 1 89 ? -19.719 -42.75 -8.961 1 90.56 89 VAL A C 1
ATOM 705 O O . VAL A 1 89 ? -19.172 -43.625 -8.258 1 90.56 89 VAL A O 1
ATOM 708 N N . GLU A 1 90 ? -20.891 -42.906 -9.445 1 92.88 90 GLU A N 1
ATOM 709 C CA . GLU A 1 90 ? -21.547 -44.188 -9.562 1 92.88 90 GLU A CA 1
ATOM 710 C C . GLU A 1 90 ? -21.516 -44.719 -11 1 92.88 90 GLU A C 1
ATOM 712 O O . GLU A 1 90 ? -21.859 -43.969 -11.93 1 92.88 90 GLU A O 1
ATOM 717 N N . ILE A 1 91 ? -21.125 -46 -11.148 1 95.19 91 ILE A N 1
ATOM 718 C CA . ILE A 1 91 ? -21.016 -46.562 -12.492 1 95.19 91 ILE A CA 1
ATOM 719 C C . ILE A 1 91 ? -22.016 -47.719 -12.648 1 95.19 91 ILE A C 1
ATOM 721 O O . ILE A 1 91 ? -22.094 -48.625 -11.805 1 95.19 91 ILE A O 1
ATOM 725 N N . ARG A 1 92 ? -22.703 -47.656 -13.828 1 96.94 92 ARG A N 1
ATOM 726 C CA . ARG A 1 92 ? -23.672 -48.688 -14.18 1 96.94 92 ARG A CA 1
ATOM 727 C C . ARG A 1 92 ? -23.375 -49.281 -15.562 1 96.94 92 ARG A C 1
ATOM 729 O O . ARG A 1 92 ? -23.047 -48.531 -16.484 1 96.94 92 ARG A O 1
ATOM 736 N N . VAL A 1 93 ? -23.438 -50.594 -15.594 1 97.81 93 VAL A N 1
ATOM 737 C CA . VAL A 1 93 ? -23.281 -51.281 -16.875 1 97.81 93 VAL A CA 1
ATOM 738 C C . VAL A 1 93 ? -24.469 -52.219 -17.109 1 97.81 93 VAL A C 1
ATOM 740 O O . VAL A 1 93 ? -24.766 -53.094 -16.297 1 97.81 93 VAL A O 1
ATOM 743 N N . ASN A 1 94 ? -25.141 -51.969 -18.188 1 97.75 94 ASN A N 1
ATOM 744 C CA . ASN A 1 94 ? -26.328 -52.719 -18.547 1 97.75 94 ASN A CA 1
ATOM 745 C C . ASN A 1 94 ? -27.328 -52.781 -17.391 1 97.75 94 ASN A C 1
ATOM 747 O O . ASN A 1 94 ? -27.875 -53.844 -17.078 1 97.75 94 ASN A O 1
ATOM 751 N N . GLY A 1 95 ? -27.469 -51.625 -16.781 1 94 95 GLY A N 1
ATOM 752 C CA . GLY A 1 95 ? -28.484 -51.469 -15.758 1 94 95 GLY A CA 1
ATOM 753 C C . GLY A 1 95 ? -28.031 -51.906 -14.375 1 94 95 GLY A C 1
ATOM 754 O O . GLY A 1 95 ? -28.719 -51.688 -13.383 1 94 95 GLY A O 1
ATOM 755 N N . HIS A 1 96 ? -26.812 -52.438 -14.273 1 95.75 96 HIS A N 1
ATOM 756 C CA . HIS A 1 96 ? -26.297 -52.906 -12.992 1 95.75 96 HIS A CA 1
ATOM 757 C C . HIS A 1 96 ? -25.25 -51.938 -12.445 1 95.75 96 HIS A C 1
ATOM 759 O O . HIS A 1 96 ? -24.312 -51.562 -13.156 1 95.75 96 HIS A O 1
ATOM 765 N N . THR A 1 97 ? -25.422 -51.625 -11.164 1 95.25 97 THR A N 1
ATOM 766 C CA . THR A 1 97 ? -24.375 -50.844 -10.516 1 95.25 97 THR A CA 1
ATOM 767 C C . THR A 1 97 ? -23.125 -51.719 -10.297 1 95.25 97 THR A C 1
ATOM 769 O O . THR A 1 97 ? -23.188 -52.719 -9.617 1 95.25 97 THR A O 1
ATOM 772 N N . VAL A 1 98 ? -22.062 -51.281 -10.836 1 94.94 98 VAL A N 1
ATOM 773 C CA . VAL A 1 98 ? -20.875 -52.125 -10.766 1 94.94 98 VAL A CA 1
ATOM 774 C C . VAL A 1 98 ? -19.844 -51.5 -9.836 1 94.94 98 VAL A C 1
ATOM 776 O O . VAL A 1 98 ? -18.922 -52.156 -9.367 1 94.94 98 VAL A O 1
ATOM 779 N N . ALA A 1 99 ? -19.953 -50.188 -9.555 1 91.75 99 ALA A N 1
ATOM 780 C CA . ALA A 1 99 ? -18.969 -49.562 -8.68 1 91.75 99 ALA A CA 1
ATOM 781 C C . ALA A 1 99 ? -19.469 -48.188 -8.18 1 91.75 99 ALA A C 1
ATOM 783 O O . ALA A 1 99 ? -20.234 -47.531 -8.867 1 91.75 99 ALA A O 1
ATOM 784 N N . ASP A 1 100 ? -19 -47.812 -6.957 1 88.44 100 ASP A N 1
ATOM 785 C CA . ASP A 1 100 ? -19.094 -46.469 -6.352 1 88.44 100 ASP A CA 1
ATOM 786 C C . ASP A 1 100 ? -17.734 -45.969 -5.926 1 88.44 100 ASP A C 1
ATOM 788 O O . ASP A 1 100 ? -17.094 -46.531 -5.043 1 88.44 100 ASP A O 1
ATOM 792 N N . PHE A 1 101 ? -17.328 -44.938 -6.594 1 84.31 101 PHE A N 1
ATOM 793 C CA . PHE A 1 101 ? -15.984 -44.406 -6.332 1 84.31 101 PHE A CA 1
ATOM 794 C C . PHE A 1 101 ? -16.047 -43.062 -5.641 1 84.31 101 PHE A C 1
ATOM 796 O O . PHE A 1 101 ? -16.969 -42.281 -5.875 1 84.31 101 PHE A O 1
ATOM 803 N N . ASN A 1 102 ? -15.016 -42.719 -4.77 1 82.44 102 ASN A N 1
ATOM 804 C CA . ASN A 1 102 ? -15.016 -41.469 -4.027 1 82.44 102 ASN A CA 1
ATOM 805 C C . ASN A 1 102 ? -13.617 -40.875 -3.938 1 82.44 102 ASN A C 1
ATOM 807 O O . ASN A 1 102 ? -13.328 -40.094 -3.018 1 82.44 102 ASN A O 1
ATOM 811 N N . ASN A 1 103 ? -12.734 -41.25 -4.848 1 88.19 103 ASN A N 1
ATOM 812 C CA . ASN A 1 103 ? -11.359 -40.781 -4.809 1 88.19 103 ASN A CA 1
ATOM 813 C C . ASN A 1 103 ? -10.836 -40.469 -6.211 1 88.19 103 ASN A C 1
ATOM 815 O O . ASN A 1 103 ? -10.719 -41.375 -7.047 1 88.19 103 ASN A O 1
ATOM 819 N N . MET A 1 104 ? -10.414 -39.25 -6.363 1 88.12 104 MET A N 1
ATOM 820 C CA . MET A 1 104 ? -9.953 -38.781 -7.664 1 88.12 104 MET A CA 1
ATOM 821 C C . MET A 1 104 ? -8.562 -39.344 -7.98 1 88.12 104 MET A C 1
ATOM 823 O O . MET A 1 104 ? -8.156 -39.375 -9.141 1 88.12 104 MET A O 1
ATOM 827 N N . PHE A 1 105 ? -7.82 -39.844 -7.016 1 91.94 105 PHE A N 1
ATOM 828 C CA . PHE A 1 105 ? -6.387 -40.062 -7.176 1 91.94 105 PHE A CA 1
ATOM 829 C C . PHE A 1 105 ? -6.07 -41.531 -7.301 1 91.94 105 PHE A C 1
ATOM 831 O O . PHE A 1 105 ? -4.902 -41.938 -7.312 1 91.94 105 PHE A O 1
ATOM 838 N N . ILE A 1 106 ? -7.121 -42.312 -7.422 1 91.06 106 ILE A N 1
ATOM 839 C CA . ILE A 1 106 ? -6.918 -43.781 -7.52 1 91.06 106 ILE A CA 1
ATOM 840 C C . ILE A 1 106 ? -7.355 -44.25 -8.898 1 91.06 106 ILE A C 1
ATOM 842 O O . ILE A 1 106 ? -8.266 -43.688 -9.508 1 91.06 106 ILE A O 1
ATOM 846 N N . ARG A 1 107 ? -6.586 -45.188 -9.406 1 89.12 107 ARG A N 1
ATOM 847 C CA . ARG A 1 107 ? -7.074 -45.938 -10.562 1 89.12 107 ARG A CA 1
ATOM 848 C C . ARG A 1 107 ? -8.133 -46.969 -10.141 1 89.12 107 ARG A C 1
ATOM 850 O O . ARG A 1 107 ? -7.879 -47.812 -9.297 1 89.12 107 ARG A O 1
ATOM 857 N N . HIS A 1 108 ? -9.211 -46.906 -10.812 1 87.56 108 HIS A N 1
ATOM 858 C CA . HIS A 1 108 ? -10.305 -47.812 -10.453 1 87.56 108 HIS A CA 1
ATOM 859 C C . HIS A 1 108 ? -10.391 -48.969 -11.422 1 87.56 108 HIS A C 1
ATOM 861 O O . HIS A 1 108 ? -10.273 -48.812 -12.633 1 87.56 108 HIS A O 1
ATOM 867 N N . LYS A 1 109 ? -10.43 -50.125 -10.844 1 90.44 109 LYS A N 1
ATOM 868 C CA . LYS A 1 109 ? -10.633 -51.344 -11.602 1 90.44 109 LYS A CA 1
ATOM 869 C C . LYS A 1 109 ? -11.805 -52.156 -11.039 1 90.44 109 LYS A C 1
ATOM 871 O O . LYS A 1 109 ? -11.883 -52.375 -9.828 1 90.44 109 LYS A O 1
ATOM 876 N N . VAL A 1 110 ? -12.68 -52.469 -11.945 1 93.56 110 VAL A N 1
ATOM 877 C CA . VAL A 1 110 ? -13.82 -53.281 -11.523 1 93.56 110 VAL A CA 1
ATOM 878 C C . VAL A 1 110 ? -14.062 -54.406 -12.531 1 93.56 110 VAL A C 1
ATOM 880 O O . VAL A 1 110 ? -14.07 -54.188 -13.742 1 93.56 110 VAL A O 1
ATOM 883 N N . GLU A 1 111 ? -14.242 -55.625 -12.039 1 94.69 111 GLU A N 1
ATOM 884 C CA . GLU A 1 111 ? -14.586 -56.75 -12.891 1 94.69 111 GLU A CA 1
ATOM 885 C C . GLU A 1 111 ? -16.047 -56.688 -13.32 1 94.69 111 GLU A C 1
ATOM 887 O O . GLU A 1 111 ? -16.953 -56.656 -12.477 1 94.69 111 GLU A O 1
ATOM 892 N N . ILE A 1 112 ? -16.25 -56.719 -14.664 1 97 112 ILE A N 1
ATOM 893 C CA . ILE A 1 112 ? -17.641 -56.469 -15.055 1 97 112 ILE A CA 1
ATOM 894 C C . ILE A 1 112 ? -18.094 -57.531 -16.047 1 97 112 ILE A C 1
ATOM 896 O O . ILE A 1 112 ? -19.172 -57.406 -16.641 1 97 112 ILE A O 1
ATOM 900 N N . LEU A 1 113 ? -17.344 -58.531 -16.281 1 95.88 113 LEU A N 1
ATOM 901 C CA . LEU A 1 113 ? -17.672 -59.562 -17.266 1 95.88 113 LEU A CA 1
ATOM 902 C C . LEU A 1 113 ? -19.078 -60.094 -17.047 1 95.88 113 LEU A C 1
ATOM 904 O O . LEU A 1 113 ? -19.844 -60.25 -18 1 95.88 113 LEU A O 1
ATOM 908 N N . PRO A 1 114 ? -19.516 -60.312 -15.812 1 95.94 114 PRO A N 1
ATOM 909 C CA . PRO A 1 114 ? -20.844 -60.875 -15.57 1 95.94 114 PRO A CA 1
ATOM 910 C C . PRO A 1 114 ? -21.969 -59.938 -16.016 1 95.94 114 PRO A C 1
ATOM 912 O O . PRO A 1 114 ? -23.109 -60.406 -16.172 1 95.94 114 PRO A O 1
ATOM 915 N N . CYS A 1 115 ? -21.672 -58.719 -16.156 1 96.81 115 CYS A N 1
ATOM 916 C CA . CYS A 1 115 ? -22.703 -57.75 -16.484 1 96.81 115 CYS A CA 1
ATOM 917 C C . CYS A 1 115 ? -22.75 -57.469 -17.984 1 96.81 115 CYS A C 1
ATOM 919 O O . CYS A 1 115 ? -23.609 -56.75 -18.453 1 96.81 115 CYS A O 1
ATOM 921 N N . LEU A 1 116 ? -21.844 -58.094 -18.734 1 97.75 116 LEU A N 1
ATOM 922 C CA . LEU A 1 116 ? -21.719 -57.812 -20.156 1 97.75 116 LEU A CA 1
ATOM 923 C C . LEU A 1 116 ? -22.5 -58.812 -20.984 1 97.75 116 LEU A C 1
ATOM 925 O O . LEU A 1 116 ? -22.859 -59.906 -20.5 1 97.75 116 LEU A O 1
ATOM 929 N N . LYS A 1 117 ? -22.812 -58.406 -22.266 1 97.25 117 LYS A N 1
ATOM 930 C CA . LYS A 1 117 ? -23.484 -59.281 -23.219 1 97.25 117 LYS A CA 1
ATOM 931 C C . LYS A 1 117 ? -22.906 -59.125 -24.625 1 97.25 117 LYS A C 1
ATOM 933 O O . LYS A 1 117 ? -22.25 -58.125 -24.906 1 97.25 117 LYS A O 1
ATOM 938 N N . VAL A 1 118 ? -23.125 -60.125 -25.422 1 97.38 118 VAL A N 1
ATOM 939 C CA . VAL A 1 118 ? -22.734 -60.031 -26.828 1 97.38 118 VAL A CA 1
ATOM 940 C C . VAL A 1 118 ? -23.609 -59 -27.516 1 97.38 118 VAL A C 1
ATOM 942 O O . VAL A 1 118 ? -24.828 -58.969 -27.328 1 97.38 118 VAL A O 1
ATOM 945 N N . GLY A 1 119 ? -23.016 -58.156 -28.234 1 97 119 GLY A N 1
ATOM 946 C CA . GLY A 1 119 ? -23.734 -57.125 -28.938 1 97 119 GLY A CA 1
ATOM 947 C C . GLY A 1 119 ? -23.672 -55.781 -28.219 1 97 119 GLY A C 1
ATOM 948 O O . GLY A 1 119 ? -22.609 -55.344 -27.781 1 97 119 GLY A O 1
ATOM 949 N N . LEU A 1 120 ? -24.781 -55.188 -28.172 1 97.62 120 LEU A N 1
ATOM 950 C CA . LEU A 1 120 ? -24.844 -53.812 -27.688 1 97.62 120 LEU A CA 1
ATOM 951 C C . LEU A 1 120 ? -24.875 -53.781 -26.156 1 97.62 120 LEU A C 1
ATOM 953 O O . LEU A 1 120 ? -25.734 -54.406 -25.547 1 97.62 120 LEU A O 1
ATOM 957 N N . ASN A 1 121 ? -23.875 -53.094 -25.547 1 98.25 121 ASN A N 1
ATOM 958 C CA . ASN A 1 121 ? -23.812 -52.844 -24.109 1 98.25 121 ASN A CA 1
ATOM 959 C C . ASN A 1 121 ? -23.969 -51.344 -23.812 1 98.25 121 ASN A C 1
ATOM 961 O O . ASN A 1 121 ? -23.734 -50.5 -24.688 1 98.25 121 ASN A O 1
ATOM 965 N N . HIS A 1 122 ? -24.438 -51.094 -22.578 1 98.12 122 HIS A N 1
ATOM 966 C CA . HIS A 1 122 ? -24.656 -49.719 -22.141 1 98.12 122 HIS A CA 1
ATOM 967 C C . HIS A 1 122 ? -23.922 -49.438 -20.844 1 98.12 122 HIS A C 1
ATOM 969 O O . HIS A 1 122 ? -23.969 -50.219 -19.906 1 98.12 122 HIS A O 1
ATOM 975 N N . ILE A 1 123 ? -23.188 -48.281 -20.844 1 97.69 123 ILE A N 1
ATOM 976 C CA . ILE A 1 123 ? -22.516 -47.844 -19.625 1 97.69 123 ILE A CA 1
ATOM 977 C C . ILE A 1 123 ? -23 -46.438 -19.234 1 97.69 123 ILE A C 1
ATOM 979 O O . ILE A 1 123 ? -23.188 -45.594 -20.109 1 97.69 123 ILE A O 1
ATOM 983 N N . GLU A 1 124 ? -23.281 -46.25 -17.906 1 96.81 124 GLU A N 1
ATOM 984 C CA . GLU A 1 124 ? -23.672 -44.969 -17.328 1 96.81 124 GLU A CA 1
ATOM 985 C C . GLU A 1 124 ? -22.812 -44.625 -16.109 1 96.81 124 GLU A C 1
ATOM 987 O O . GLU A 1 124 ? -22.484 -45.5 -15.32 1 96.81 124 GLU A O 1
ATOM 992 N N . MET A 1 125 ? -22.453 -43.375 -16.031 1 95.62 125 MET A N 1
ATOM 993 C CA . MET A 1 125 ? -21.781 -42.875 -14.852 1 95.62 125 MET A CA 1
ATOM 994 C C . MET A 1 125 ? -22.516 -41.656 -14.297 1 95.62 125 MET A C 1
ATOM 996 O O . MET A 1 125 ? -22.797 -40.719 -15.031 1 95.62 125 MET A O 1
ATOM 1000 N N . VAL A 1 126 ? -22.844 -41.719 -13.031 1 94.62 126 VAL A N 1
ATOM 1001 C CA . VAL A 1 126 ? -23.406 -40.562 -12.336 1 94.62 126 VAL A CA 1
ATOM 1002 C C . VAL A 1 126 ? -22.312 -39.812 -11.57 1 94.62 126 VAL A C 1
ATOM 1004 O O . VAL A 1 126 ? -21.766 -40.344 -10.602 1 94.62 126 VAL A O 1
ATOM 1007 N N . LEU A 1 127 ? -22.047 -38.625 -12.062 1 91.88 127 LEU A N 1
ATOM 1008 C CA . LEU A 1 127 ? -21.047 -37.781 -11.43 1 91.88 127 LEU A CA 1
ATOM 1009 C C . LEU A 1 127 ? -21.688 -36.812 -10.43 1 91.88 127 LEU A C 1
ATOM 1011 O O . LEU A 1 127 ? -22.578 -36.031 -10.789 1 91.88 127 LEU A O 1
ATOM 1015 N N . ARG A 1 128 ? -21.219 -36.875 -9.281 1 84.25 128 ARG A N 1
ATOM 1016 C CA . ARG A 1 128 ? -21.797 -36.031 -8.227 1 84.25 128 ARG A CA 1
ATOM 1017 C C . ARG A 1 128 ? -20.766 -35.062 -7.656 1 84.25 128 ARG A C 1
ATOM 1019 O O . ARG A 1 128 ? -19.594 -35.406 -7.52 1 84.25 128 ARG A O 1
ATOM 1026 N N . HIS A 1 129 ? -21.234 -33.844 -7.527 1 74.75 129 HIS A N 1
ATOM 1027 C CA . HIS A 1 129 ? -20.391 -32.875 -6.824 1 74.75 129 HIS A CA 1
ATOM 1028 C C . HIS A 1 129 ? -20.875 -32.656 -5.395 1 74.75 129 HIS A C 1
ATOM 1030 O O . HIS A 1 129 ? -22.078 -32.594 -5.148 1 74.75 129 HIS A O 1
ATOM 1036 N N . GLN A 1 130 ? -20.016 -32.844 -4.488 1 70.88 130 GLN A N 1
ATOM 1037 C CA . GLN A 1 130 ? -20.328 -32.5 -3.104 1 70.88 130 GLN A CA 1
ATOM 1038 C C . GLN A 1 130 ? -19.453 -31.344 -2.611 1 70.88 130 GLN A C 1
ATOM 1040 O O . GLN A 1 130 ? -18.297 -31.219 -3.014 1 70.88 130 GLN A O 1
ATOM 1045 N N . ASP A 1 131 ? -20.047 -30.516 -1.884 1 65.31 131 ASP A N 1
ATOM 1046 C CA . ASP A 1 131 ? -19.281 -29.438 -1.248 1 65.31 131 ASP A CA 1
ATOM 1047 C C . ASP A 1 131 ? -18.359 -29.984 -0.17 1 65.31 131 ASP A C 1
ATOM 1049 O O . ASP A 1 131 ? -18.812 -30.562 0.824 1 65.31 131 ASP A O 1
ATOM 1053 N N . PRO A 1 132 ? -17.094 -29.859 -0.453 1 62.5 132 PRO A N 1
ATOM 1054 C CA . PRO A 1 132 ? -16.172 -30.422 0.533 1 62.5 132 PRO A CA 1
ATOM 1055 C C . PRO A 1 132 ? -16.406 -29.875 1.94 1 62.5 132 PRO A C 1
ATOM 1057 O O . PRO A 1 132 ? -16.203 -30.594 2.924 1 62.5 132 PRO A O 1
ATOM 1060 N N . THR A 1 133 ? -16.797 -28.625 1.951 1 61.5 133 THR A N 1
ATOM 1061 C CA . THR A 1 133 ? -17.062 -28.016 3.25 1 61.5 133 THR A CA 1
ATOM 1062 C C . THR A 1 133 ? -18.203 -28.719 3.967 1 61.5 133 THR A C 1
ATOM 1064 O O . THR A 1 133 ? -18.109 -29.016 5.16 1 61.5 133 THR A O 1
ATOM 1067 N N . GLN A 1 134 ? -19.234 -29 3.203 1 65.5 134 GLN A N 1
ATOM 1068 C CA . GLN A 1 134 ? -20.375 -29.672 3.807 1 65.5 134 GLN A CA 1
ATOM 1069 C C . GLN A 1 134 ? -20.016 -31.094 4.234 1 65.5 134 GLN A C 1
ATOM 1071 O O . GLN A 1 134 ? -20.422 -31.547 5.309 1 65.5 134 GLN A O 1
ATOM 1076 N N . VAL A 1 135 ? -19.234 -31.719 3.42 1 64.75 135 VAL A N 1
ATOM 1077 C CA . VAL A 1 135 ? -18.812 -33.094 3.738 1 64.75 135 VAL A CA 1
ATOM 1078 C C . VAL A 1 135 ? -17.969 -33.094 5.008 1 64.75 135 VAL A C 1
ATOM 1080 O O . VAL A 1 135 ? -18.125 -33.938 5.875 1 64.75 135 VAL A O 1
ATOM 1083 N N . ALA A 1 136 ? -17.062 -32.094 4.992 1 61.84 136 ALA A N 1
ATOM 1084 C CA . ALA A 1 136 ? -16.203 -31.953 6.164 1 61.84 136 ALA A CA 1
ATOM 1085 C C . ALA A 1 136 ? -17.031 -31.703 7.426 1 61.84 136 ALA A C 1
ATOM 1087 O O . ALA A 1 136 ? -16.766 -32.312 8.477 1 61.84 136 ALA A O 1
ATOM 1088 N N . LEU A 1 137 ? -17.969 -30.828 7.301 1 59.62 137 LEU A N 1
ATOM 1089 C CA . LEU A 1 137 ? -18.828 -30.484 8.43 1 59.62 137 LEU A CA 1
ATOM 1090 C C . LEU A 1 137 ? -19.594 -31.703 8.922 1 59.62 137 LEU A C 1
ATOM 1092 O O . LEU A 1 137 ? -19.766 -31.891 10.133 1 59.62 137 LEU A O 1
ATOM 1096 N N . ASP A 1 138 ? -19.938 -32.406 8.062 1 61.03 138 ASP A N 1
ATOM 1097 C CA . ASP A 1 138 ? -20.703 -33.594 8.406 1 61.03 138 ASP A CA 1
ATOM 1098 C C . ASP A 1 138 ? -19.828 -34.656 9.062 1 61.03 138 ASP A C 1
ATOM 1100 O O . ASP A 1 138 ? -20.297 -35.406 9.93 1 61.03 138 ASP A O 1
ATOM 1104 N N . LYS A 1 139 ? -18.688 -34.531 8.664 1 60.38 139 LYS A N 1
ATOM 1105 C CA . LYS A 1 139 ? -17.766 -35.531 9.188 1 60.38 139 LYS A CA 1
ATOM 1106 C C . LYS A 1 139 ? -17.094 -35.062 10.469 1 60.38 139 LYS A C 1
ATOM 1108 O O . LYS A 1 139 ? -16.719 -35.875 11.32 1 60.38 139 LYS A O 1
ATOM 1113 N N . LEU A 1 140 ? -16.828 -33.688 10.391 1 54.5 140 LEU A N 1
ATOM 1114 C CA . LEU A 1 140 ? -15.961 -33.156 11.43 1 54.5 140 LEU A CA 1
ATOM 1115 C C . LEU A 1 140 ? -16.766 -32.781 12.672 1 54.5 140 LEU A C 1
ATOM 1117 O O . LEU A 1 140 ? -17.812 -32.156 12.57 1 54.5 140 LEU A O 1
ATOM 1121 N N . ALA A 1 141 ? -16.797 -33.5 13.609 1 51.84 141 ALA A N 1
ATOM 1122 C CA . ALA A 1 141 ? -17.344 -33.25 14.938 1 51.84 141 ALA A CA 1
ATOM 1123 C C . ALA A 1 141 ? -16.766 -31.953 15.516 1 51.84 141 ALA A C 1
ATOM 1125 O O . ALA A 1 141 ? -16.906 -31.688 16.719 1 51.84 141 ALA A O 1
ATOM 1126 N N . PHE A 1 142 ? -15.898 -31.188 14.805 1 53 142 PHE A N 1
ATOM 1127 C CA . PHE A 1 142 ? -15.18 -30.078 15.422 1 53 142 PHE A CA 1
ATOM 1128 C C . PHE A 1 142 ? -15.656 -28.75 14.859 1 53 142 PHE A C 1
ATOM 1130 O O . PHE A 1 142 ? -16.078 -28.672 13.703 1 53 142 PHE A O 1
ATOM 1137 N N . ASN A 1 143 ? -15.898 -27.766 15.766 1 49.41 143 ASN A N 1
ATOM 1138 C CA . ASN A 1 143 ? -16.188 -26.375 15.406 1 49.41 143 ASN A CA 1
ATOM 1139 C C . ASN A 1 143 ? -15.047 -25.766 14.602 1 49.41 143 ASN A C 1
ATOM 1141 O O . ASN A 1 143 ? -13.922 -25.641 15.094 1 49.41 143 ASN A O 1
ATOM 1145 N N . MET A 1 144 ? -15.031 -25.844 13.461 1 51.34 144 MET A N 1
ATOM 1146 C CA . MET A 1 144 ? -13.945 -25.344 12.625 1 51.34 144 MET A CA 1
ATOM 1147 C C . MET A 1 144 ? -14.023 -23.828 12.477 1 51.34 144 MET A C 1
ATOM 1149 O O . MET A 1 144 ? -15.102 -23.281 12.242 1 51.34 144 MET A O 1
ATOM 1153 N N . PRO A 1 145 ? -12.891 -23.141 12.773 1 53.53 145 PRO A N 1
ATOM 1154 C CA . PRO A 1 145 ? -12.938 -21.688 12.578 1 53.53 145 PRO A CA 1
ATOM 1155 C C . PRO A 1 145 ? -13.156 -21.281 11.117 1 53.53 145 PRO A C 1
ATOM 1157 O O . PRO A 1 145 ? -12.539 -21.875 10.219 1 53.53 145 PRO A O 1
ATOM 1160 N N . ILE A 1 146 ? -14.219 -20.891 10.719 1 49.25 146 ILE A N 1
ATOM 1161 C CA . ILE A 1 146 ? -14.539 -20.312 9.422 1 49.25 146 ILE A CA 1
ATOM 1162 C C . ILE A 1 146 ? -13.977 -18.891 9.344 1 49.25 146 ILE A C 1
ATOM 1164 O O . ILE A 1 146 ? -14.062 -18.125 10.312 1 49.25 146 ILE A O 1
ATOM 1168 N N . ASP A 1 147 ? -13.148 -18.688 8.438 1 48.47 147 ASP A N 1
ATOM 1169 C CA . ASP A 1 147 ? -12.625 -17.328 8.281 1 48.47 147 ASP A CA 1
ATOM 1170 C C . ASP A 1 147 ? -13.75 -16.328 8.016 1 48.47 147 ASP A C 1
ATOM 1172 O O . ASP A 1 147 ? -14.914 -16.719 7.926 1 48.47 147 ASP A O 1
ATOM 1176 N N . GLU A 1 148 ? -13.391 -15.055 8.211 1 43.94 148 GLU A N 1
ATOM 1177 C CA . GLU A 1 148 ? -14.336 -13.953 8.078 1 43.94 148 GLU A CA 1
ATOM 1178 C C . GLU A 1 148 ? -15.102 -14.023 6.762 1 43.94 148 GLU A C 1
ATOM 1180 O O . GLU A 1 148 ? -16.188 -13.461 6.633 1 43.94 148 GLU A O 1
ATOM 1185 N N . GLN A 1 149 ? -14.492 -14.75 5.832 1 41.09 149 GLN A N 1
ATOM 1186 C CA . GLN A 1 149 ? -15.156 -14.844 4.535 1 41.09 149 GLN A CA 1
ATOM 1187 C C . GLN A 1 149 ? -16.031 -16.094 4.453 1 41.09 149 GLN A C 1
ATOM 1189 O O . GLN A 1 149 ? -16.562 -16.406 3.389 1 41.09 149 GLN A O 1
ATOM 1194 N N . GLY A 1 150 ? -16.094 -16.688 5.516 1 42.44 150 GLY A N 1
ATOM 1195 C CA . GLY A 1 150 ? -16.953 -17.844 5.602 1 42.44 150 GLY A CA 1
ATOM 1196 C C . GLY A 1 150 ? -16.359 -19.094 4.988 1 42.44 150 GLY A C 1
ATOM 1197 O O . GLY A 1 150 ? -17.031 -20.109 4.84 1 42.44 150 GLY A O 1
ATOM 1198 N N . THR A 1 151 ? -15.398 -18.938 4.301 1 45.34 151 THR A N 1
ATOM 1199 C CA . THR A 1 151 ? -14.781 -20.125 3.707 1 45.34 151 THR A CA 1
ATOM 1200 C C . THR A 1 151 ? -13.875 -20.828 4.711 1 45.34 151 THR A C 1
ATOM 1202 O O . THR A 1 151 ? -13.125 -20.172 5.445 1 45.34 151 THR A O 1
ATOM 1205 N N . ALA A 1 152 ? -14.32 -21.797 5.121 1 46.12 152 ALA A N 1
ATOM 1206 C CA . ALA A 1 152 ? -13.422 -22.594 5.953 1 46.12 152 ALA A CA 1
ATOM 1207 C C . ALA A 1 152 ? -12.312 -23.219 5.113 1 46.12 152 ALA A C 1
ATOM 1209 O O . ALA A 1 152 ? -12.586 -23.953 4.168 1 46.12 152 ALA A O 1
ATOM 1210 N N . GLN A 1 153 ? -11.227 -22.594 4.949 1 49.22 153 GLN A N 1
ATOM 1211 C CA . GLN A 1 153 ? -10.109 -23.188 4.207 1 49.22 153 GLN A CA 1
ATOM 1212 C C . GLN A 1 153 ? -9.898 -24.641 4.586 1 49.22 153 GLN A C 1
ATOM 1214 O O . GLN A 1 153 ? -9.414 -25.438 3.775 1 49.22 153 GLN A O 1
ATOM 1219 N N . ILE A 1 154 ? -10.133 -25.078 5.73 1 46.91 154 ILE A N 1
ATOM 1220 C CA . ILE A 1 154 ? -9.672 -26.344 6.297 1 46.91 154 ILE A CA 1
ATOM 1221 C C . ILE A 1 154 ? -10.312 -27.516 5.555 1 46.91 154 ILE A C 1
ATOM 1223 O O . ILE A 1 154 ? -9.695 -28.562 5.391 1 46.91 154 ILE A O 1
ATOM 1227 N N . ASP A 1 155 ? -11.523 -27.422 4.977 1 53.75 155 ASP A N 1
ATOM 1228 C CA . ASP A 1 155 ? -12.258 -28.641 4.68 1 53.75 155 ASP A CA 1
ATOM 1229 C C . ASP A 1 155 ? -12.078 -29.047 3.217 1 53.75 155 ASP A C 1
ATOM 1231 O O . ASP A 1 155 ? -12.805 -29.906 2.709 1 53.75 155 ASP A O 1
ATOM 1235 N N . LEU A 1 156 ? -11.016 -28.453 2.666 1 56.59 156 LEU A N 1
ATOM 1236 C CA . LEU A 1 156 ? -10.867 -28.719 1.239 1 56.59 156 LEU A CA 1
ATOM 1237 C C . LEU A 1 156 ? -10.352 -30.125 0.995 1 56.59 156 LEU A C 1
ATOM 1239 O O . LEU A 1 156 ? -10.523 -30.672 -0.097 1 56.59 156 LEU A O 1
ATOM 1243 N N . ASN A 1 157 ? -9.977 -30.766 2.084 1 59.59 157 ASN A N 1
ATOM 1244 C CA . ASN A 1 157 ? -9.398 -32.094 1.898 1 59.59 157 ASN A CA 1
ATOM 1245 C C . ASN A 1 157 ? -10.375 -33.188 2.316 1 59.59 157 ASN A C 1
ATOM 1247 O O . ASN A 1 157 ? -10.039 -34.375 2.283 1 59.59 157 ASN A O 1
ATOM 1251 N N . ALA A 1 158 ? -11.609 -32.781 2.633 1 69.94 158 ALA A N 1
ATOM 1252 C CA . ALA A 1 158 ? -12.578 -33.781 3.053 1 69.94 158 ALA A CA 1
ATOM 1253 C C . ALA A 1 158 ? -12.93 -34.75 1.903 1 69.94 158 ALA A C 1
ATOM 1255 O O . ALA A 1 158 ? -13.375 -35.875 2.131 1 69.94 158 ALA A O 1
ATOM 1256 N N . LEU A 1 159 ? -12.734 -34.281 0.839 1 76.56 159 LEU A N 1
ATOM 1257 C CA . LEU A 1 159 ? -12.82 -35.094 -0.365 1 76.56 159 LEU A CA 1
ATOM 1258 C C . LEU A 1 159 ? -11.453 -35.25 -1.021 1 76.56 159 LEU A C 1
ATOM 1260 O O . LEU A 1 159 ? -10.656 -34.312 -1.028 1 76.56 159 LEU A O 1
ATOM 1264 N N . ARG A 1 160 ? -11.234 -36.438 -1.421 1 84.94 160 ARG A N 1
ATOM 1265 C CA . ARG A 1 160 ? -9.961 -36.656 -2.09 1 84.94 160 ARG A CA 1
ATOM 1266 C C . ARG A 1 160 ? -10.008 -36.188 -3.543 1 84.94 160 ARG A C 1
ATOM 1268 O O . ARG A 1 160 ? -10.195 -37 -4.453 1 84.94 160 ARG A O 1
ATOM 1275 N N . GLN A 1 161 ? -9.867 -34.906 -3.654 1 83.69 161 GLN A N 1
ATOM 1276 C CA . GLN A 1 161 ? -9.859 -34.219 -4.941 1 83.69 161 GLN A CA 1
ATOM 1277 C C . GLN A 1 161 ? -8.859 -33.062 -4.953 1 83.69 161 GLN A C 1
ATOM 1279 O O . GLN A 1 161 ? -8.352 -32.656 -3.9 1 83.69 161 GLN A O 1
ATOM 1284 N N . SER A 1 162 ? -8.5 -32.594 -6.129 1 84.31 162 SER A N 1
ATOM 1285 C CA . SER A 1 162 ? -7.598 -31.453 -6.223 1 84.31 162 SER A CA 1
ATOM 1286 C C . SER A 1 162 ? -8.164 -30.234 -5.496 1 84.31 162 SER A C 1
ATOM 1288 O O . SER A 1 162 ? -9.211 -29.719 -5.871 1 84.31 162 SER A O 1
ATOM 1290 N N . SER A 1 163 ? -7.434 -29.75 -4.496 1 81.19 163 SER A N 1
ATOM 1291 C CA . SER A 1 163 ? -7.945 -28.656 -3.66 1 81.19 163 SER A CA 1
ATOM 1292 C C . SER A 1 163 ? -7.977 -27.344 -4.422 1 81.19 163 SER A C 1
ATOM 1294 O O . SER A 1 163 ? -8.773 -26.453 -4.113 1 81.19 163 SER A O 1
ATOM 1296 N N . CYS A 1 164 ? -7.141 -27.141 -5.418 1 82.31 164 CYS A N 1
ATOM 1297 C CA . CYS A 1 164 ? -7.059 -25.875 -6.145 1 82.31 164 CYS A CA 1
ATOM 1298 C C . CYS A 1 164 ? -8.328 -25.625 -6.941 1 82.31 164 CYS A C 1
ATOM 1300 O O . CYS A 1 164 ? -8.609 -24.484 -7.332 1 82.31 164 CYS A O 1
ATOM 1302 N N . LEU A 1 165 ? -9.102 -26.625 -7.145 1 75.56 165 LEU A N 1
ATOM 1303 C CA . LEU A 1 165 ? -10.32 -26.469 -7.926 1 75.56 165 LEU A CA 1
ATOM 1304 C C . LEU A 1 165 ? -11.484 -26.047 -7.035 1 75.56 165 LEU A C 1
ATOM 1306 O O . LEU A 1 165 ? -12.531 -25.609 -7.531 1 75.56 165 LEU A O 1
ATOM 1310 N N . SER A 1 166 ? -11.258 -26.125 -5.742 1 72.5 166 SER A N 1
ATOM 1311 C CA . SER A 1 166 ? -12.328 -25.781 -4.812 1 72.5 166 SER A CA 1
ATOM 1312 C C . SER A 1 166 ? -12 -24.531 -4.02 1 72.5 166 SER A C 1
ATOM 1314 O O . SER A 1 166 ? -12.641 -24.234 -3.004 1 72.5 166 SER A O 1
ATOM 1316 N N . SER A 1 167 ? -10.953 -23.938 -4.418 1 70.12 167 SER A N 1
ATOM 1317 C CA . SER A 1 167 ? -10.562 -22.734 -3.697 1 70.12 167 SER A CA 1
ATOM 1318 C C . SER A 1 167 ? -10.258 -21.594 -4.656 1 70.12 167 SER A C 1
ATOM 1320 O O . SER A 1 167 ? -9.695 -21.812 -5.734 1 70.12 167 SER A O 1
ATOM 1322 N N . SER A 1 168 ? -10.648 -20.453 -4.152 1 65.25 168 SER A N 1
ATOM 1323 C CA . SER A 1 168 ? -10.383 -19.25 -4.941 1 65.25 168 SER A CA 1
ATOM 1324 C C . SER A 1 168 ? -8.984 -18.719 -4.68 1 65.25 168 SER A C 1
ATOM 1326 O O . SER A 1 168 ? -8.57 -17.734 -5.285 1 65.25 168 SER A O 1
ATOM 1328 N N . PHE A 1 169 ? -8.242 -19.375 -3.943 1 69.06 169 PHE A N 1
ATOM 1329 C CA . PHE A 1 169 ? -6.957 -18.828 -3.51 1 69.06 169 PHE A CA 1
ATOM 1330 C C . PHE A 1 169 ? -5.93 -18.906 -4.633 1 69.06 169 PHE A C 1
ATOM 1332 O O . PHE A 1 169 ? -5.066 -18.031 -4.754 1 69.06 169 PHE A O 1
ATOM 1339 N N . TRP A 1 170 ? -6.129 -19.875 -5.504 1 76.94 170 TRP A N 1
ATOM 1340 C CA . TRP A 1 170 ? -5.027 -20.109 -6.434 1 76.94 170 TRP A CA 1
ATOM 1341 C C . TRP A 1 170 ? -5.453 -19.812 -7.867 1 76.94 170 TRP A C 1
ATOM 1343 O O . TRP A 1 170 ? -4.617 -19.781 -8.773 1 76.94 170 TRP A O 1
ATOM 1353 N N . GLY A 1 171 ? -6.684 -19.688 -8.055 1 83.5 171 GLY A N 1
ATOM 1354 C CA . GLY A 1 171 ? -7.191 -19.422 -9.391 1 83.5 171 GLY A CA 1
ATOM 1355 C C . GLY A 1 171 ? -8.703 -19.484 -9.484 1 83.5 171 GLY A C 1
ATOM 1356 O O . GLY A 1 171 ? -9.398 -19.234 -8.492 1 83.5 171 GLY A O 1
ATOM 1357 N N . VAL A 1 172 ? -9.102 -19.703 -10.695 1 87 172 VAL A N 1
ATOM 1358 C CA . VAL A 1 172 ? -10.539 -19.75 -10.945 1 87 172 VAL A CA 1
ATOM 1359 C C . VAL A 1 172 ? -11.188 -20.828 -10.07 1 87 172 VAL A C 1
ATOM 1361 O O . VAL A 1 172 ? -10.625 -21.906 -9.898 1 87 172 VAL A O 1
ATOM 1364 N N . ASN A 1 173 ? -12.18 -20.531 -9.43 1 87 173 ASN A N 1
ATOM 1365 C CA . ASN A 1 173 ? -12.945 -21.469 -8.617 1 87 173 ASN A CA 1
ATOM 1366 C C . ASN A 1 173 ? -14.156 -22 -9.375 1 87 173 ASN A C 1
ATOM 1368 O O . ASN A 1 173 ? -15.273 -21.5 -9.203 1 87 173 ASN A O 1
ATOM 1372 N N . ILE A 1 174 ? -13.852 -22.969 -10.172 1 85 174 ILE A N 1
ATOM 1373 C CA . ILE A 1 174 ? -14.945 -23.609 -10.891 1 85 174 ILE A CA 1
ATOM 1374 C C . ILE A 1 174 ? -15.039 -25.078 -10.484 1 85 174 ILE A C 1
ATOM 1376 O O . ILE A 1 174 ? -14.016 -25.75 -10.297 1 85 174 ILE A O 1
ATOM 1380 N N . PRO A 1 175 ? -16.156 -25.609 -10.117 1 77.25 175 PRO A N 1
ATOM 1381 C CA . PRO A 1 175 ? -16.375 -27 -9.719 1 77.25 175 PRO A CA 1
ATOM 1382 C C . PRO A 1 175 ? -16.312 -27.969 -10.898 1 77.25 175 PRO A C 1
ATOM 1384 O O . PRO A 1 175 ? -17.344 -28.516 -11.312 1 77.25 175 PRO A O 1
ATOM 1387 N N . VAL A 1 176 ? -15.117 -28.188 -11.305 1 80.25 176 VAL A N 1
ATOM 1388 C CA . VAL A 1 176 ? -15 -29 -12.508 1 80.25 176 VAL A CA 1
ATOM 1389 C C . VAL A 1 176 ? -15.375 -30.438 -12.188 1 80.25 176 VAL A C 1
ATOM 1391 O O . VAL A 1 176 ? -14.953 -30.984 -11.164 1 80.25 176 VAL A O 1
ATOM 1394 N N . ILE A 1 177 ? -16.203 -30.969 -12.969 1 84.38 177 ILE A N 1
ATOM 1395 C CA . ILE A 1 177 ? -16.703 -32.344 -12.875 1 84.38 177 ILE A CA 1
ATOM 1396 C C . ILE A 1 177 ? -16.422 -33.062 -14.18 1 84.38 177 ILE A C 1
ATOM 1398 O O . ILE A 1 177 ? -16.688 -32.562 -15.266 1 84.38 177 ILE A O 1
ATOM 1402 N N . GLY A 1 178 ? -15.727 -34.25 -14.008 1 86 178 GLY A N 1
ATOM 1403 C CA . GLY A 1 178 ? -15.469 -34.969 -15.242 1 86 178 GLY A CA 1
ATOM 1404 C C . GLY A 1 178 ? -14.648 -36.25 -15.039 1 86 178 GLY A C 1
ATOM 1405 O O . GLY A 1 178 ? -14.594 -36.781 -13.93 1 86 178 GLY A O 1
ATOM 1406 N N . VAL A 1 179 ? -14.227 -36.875 -16.156 1 88.31 179 VAL A N 1
ATOM 1407 C CA . VAL A 1 179 ? -13.297 -37.969 -16.25 1 88.31 179 VAL A CA 1
ATOM 1408 C C . VAL A 1 179 ? -12.008 -37.531 -16.938 1 88.31 179 VAL A C 1
ATOM 1410 O O . VAL A 1 179 ? -12.031 -37.094 -18.094 1 88.31 179 VAL A O 1
ATOM 1413 N N . PHE A 1 180 ? -10.961 -37.656 -16.297 1 85.69 180 PHE A N 1
ATOM 1414 C CA . PHE A 1 180 ? -9.797 -36.875 -16.688 1 85.69 180 PHE A CA 1
ATOM 1415 C C . PHE A 1 180 ? -8.773 -37.719 -17.422 1 85.69 180 PHE A C 1
ATOM 1417 O O . PHE A 1 180 ? -7.801 -37.188 -17.969 1 85.69 180 PHE A O 1
ATOM 1424 N N . ASP A 1 181 ? -9.008 -38.969 -17.375 1 88.5 181 ASP A N 1
ATOM 1425 C CA . ASP A 1 181 ? -8.117 -39.875 -18.094 1 88.5 181 ASP A CA 1
ATOM 1426 C C . ASP A 1 181 ? -8.898 -41 -18.781 1 88.5 181 ASP A C 1
ATOM 1428 O O . ASP A 1 181 ? -10.133 -40.969 -18.828 1 88.5 181 ASP A O 1
ATOM 1432 N N . ASP A 1 182 ? -8.266 -42 -19.312 1 90.69 182 ASP A N 1
ATOM 1433 C CA . ASP A 1 182 ? -8.844 -42.969 -20.234 1 90.69 182 ASP A CA 1
ATOM 1434 C C . ASP A 1 182 ? -9.852 -43.875 -19.5 1 90.69 182 ASP A C 1
ATOM 1436 O O . ASP A 1 182 ? -9.727 -44.094 -18.297 1 90.69 182 ASP A O 1
ATOM 1440 N N . ILE A 1 183 ? -10.805 -44.312 -20.25 1 94.25 183 ILE A N 1
ATOM 1441 C CA . ILE A 1 183 ? -11.766 -45.344 -19.891 1 94.25 183 ILE A CA 1
ATOM 1442 C C . ILE A 1 183 ? -11.562 -46.562 -20.781 1 94.25 183 ILE A C 1
ATOM 1444 O O . ILE A 1 183 ? -11.711 -46.469 -22 1 94.25 183 ILE A O 1
ATOM 1448 N N . GLU A 1 184 ? -11.289 -47.719 -20.094 1 95.12 184 GLU A N 1
ATOM 1449 C CA . GLU A 1 184 ? -10.938 -48.844 -20.922 1 95.12 184 GLU A CA 1
ATOM 1450 C C . GLU A 1 184 ? -11.516 -50.156 -20.344 1 95.12 184 GLU A C 1
ATOM 1452 O O . GLU A 1 184 ? -11.719 -50.25 -19.125 1 95.12 184 GLU A O 1
ATOM 1457 N N . LEU A 1 185 ? -11.805 -51.031 -21.266 1 95.56 185 LEU A N 1
ATOM 1458 C CA . LEU A 1 185 ? -12.047 -52.438 -20.922 1 95.56 185 LEU A CA 1
ATOM 1459 C C . LEU A 1 185 ? -10.797 -53.281 -21.156 1 95.56 185 LEU A C 1
ATOM 1461 O O . LEU A 1 185 ? -10.195 -53.219 -22.234 1 95.56 185 LEU A O 1
ATOM 1465 N N . GLN A 1 186 ? -10.469 -54.031 -20.141 1 93.25 186 GLN A N 1
ATOM 1466 C CA . GLN A 1 186 ? -9.289 -54.875 -20.234 1 93.25 186 GLN A CA 1
ATOM 1467 C C . GLN A 1 186 ? -9.648 -56.344 -20.062 1 93.25 186 GLN A C 1
ATOM 1469 O O . GLN A 1 186 ? -9.805 -56.844 -18.953 1 93.25 186 GLN A O 1
ATOM 1474 N N . PRO A 1 187 ? -9.703 -57 -21.219 1 93.06 187 PRO A N 1
ATOM 1475 C CA . PRO A 1 187 ? -9.906 -58.438 -21.109 1 93.06 187 PRO A CA 1
ATOM 1476 C C . PRO A 1 187 ? -8.695 -59.156 -20.516 1 93.06 187 PRO A C 1
ATOM 1478 O O . PRO A 1 187 ? -7.559 -58.875 -20.875 1 93.06 187 PRO A O 1
ATOM 1481 N N . LEU A 1 188 ? -8.961 -60.094 -19.578 1 91.38 188 LEU A N 1
ATOM 1482 C CA . LEU A 1 188 ? -7.91 -60.844 -18.922 1 91.38 188 LEU A CA 1
ATOM 1483 C C . LEU A 1 188 ? -8.055 -62.344 -19.219 1 91.38 188 LEU A C 1
ATOM 1485 O O . LEU A 1 188 ? -9.141 -62.906 -19.062 1 91.38 188 LEU A O 1
ATOM 1489 N N . GLN A 1 189 ? -6.922 -62.938 -19.656 1 90.69 189 GLN A N 1
ATOM 1490 C CA . GLN A 1 189 ? -6.965 -64.375 -19.984 1 90.69 189 GLN A CA 1
ATOM 1491 C C . GLN A 1 189 ? -6.414 -65.188 -18.844 1 90.69 189 GLN A C 1
ATOM 1493 O O . GLN A 1 189 ? -7.004 -66.188 -18.484 1 90.69 189 GLN A O 1
ATOM 1498 N N . GLN A 1 190 ? -5.293 -64.812 -18.359 1 91.94 190 GLN A N 1
ATOM 1499 C CA . GLN A 1 190 ? -4.652 -65.688 -17.375 1 91.94 190 GLN A CA 1
ATOM 1500 C C . GLN A 1 190 ? -4.273 -64.875 -16.125 1 91.94 190 GLN A C 1
ATOM 1502 O O . GLN A 1 190 ? -4.387 -65.438 -15.008 1 91.94 190 GLN A O 1
ATOM 1507 N N . ILE A 1 191 ? -3.793 -63.656 -16.344 1 90.88 191 ILE A N 1
ATOM 1508 C CA . ILE A 1 191 ? -3.295 -62.938 -15.18 1 90.88 191 ILE A CA 1
ATOM 1509 C C . ILE A 1 191 ? -3.756 -61.5 -15.227 1 90.88 191 ILE A C 1
ATOM 1511 O O . ILE A 1 191 ? -3.965 -60.938 -16.312 1 90.88 191 ILE A O 1
ATOM 1515 N N . ARG A 1 192 ? -3.865 -60.938 -14.055 1 92.38 192 ARG A N 1
ATOM 1516 C CA . ARG A 1 192 ? -4.016 -59.5 -13.82 1 92.38 192 ARG A CA 1
ATOM 1517 C C . ARG A 1 192 ? -2.707 -58.875 -13.328 1 92.38 192 ARG A C 1
ATOM 1519 O O . ARG A 1 192 ? -2.242 -59.188 -12.234 1 92.38 192 ARG A O 1
ATOM 1526 N N . VAL A 1 193 ? -2.135 -58.062 -14.227 1 91.5 193 VAL A N 1
ATOM 1527 C CA . VAL A 1 193 ? -0.892 -57.406 -13.828 1 91.5 193 VAL A CA 1
ATOM 1528 C C . VAL A 1 193 ? -1.201 -56.219 -12.93 1 91.5 193 VAL A C 1
ATOM 1530 O O . VAL A 1 193 ? -1.966 -55.312 -13.312 1 91.5 193 VAL A O 1
ATOM 1533 N N . SER A 1 194 ? -0.639 -56.188 -11.789 1 92 194 SER A N 1
ATOM 1534 C CA . SER A 1 194 ? -0.799 -55.031 -10.883 1 92 194 SER A CA 1
ATOM 1535 C C . SER A 1 194 ? 0.171 -53.906 -11.227 1 92 194 SER A C 1
ATOM 1537 O O . SER A 1 194 ? -0.246 -52.781 -11.469 1 92 194 SER A O 1
ATOM 1539 N N . HIS A 1 195 ? 1.431 -54.188 -11.195 1 93.38 195 HIS A N 1
ATOM 1540 C CA . HIS A 1 195 ? 2.459 -53.219 -11.523 1 93.38 195 HIS A CA 1
ATOM 1541 C C . HIS A 1 195 ? 3.818 -53.875 -11.703 1 93.38 195 HIS A C 1
ATOM 1543 O O . HIS A 1 195 ? 3.969 -55.062 -11.438 1 93.38 195 HIS A O 1
ATOM 1549 N N . ILE A 1 196 ? 4.703 -53.094 -12.266 1 95.5 196 ILE A N 1
ATOM 1550 C CA . ILE A 1 196 ? 6.105 -53.469 -12.375 1 95.5 196 ILE A CA 1
ATOM 1551 C C . ILE A 1 196 ? 6.953 -52.625 -11.422 1 95.5 196 ILE A C 1
ATOM 1553 O O . ILE A 1 196 ? 6.758 -51.406 -11.305 1 95.5 196 ILE A O 1
ATOM 1557 N N . SER A 1 197 ? 7.809 -53.281 -10.695 1 95.88 197 SER A N 1
ATOM 1558 C CA . SER A 1 197 ? 8.75 -52.562 -9.844 1 95.88 197 SER A CA 1
ATOM 1559 C C . SER A 1 197 ? 10.188 -52.812 -10.281 1 95.88 197 SER A C 1
ATOM 1561 O O . SER A 1 197 ? 10.516 -53.906 -10.781 1 95.88 197 SER A O 1
ATOM 1563 N N . THR A 1 198 ? 10.977 -51.812 -10.125 1 96.69 198 THR A N 1
ATOM 1564 C CA . THR A 1 198 ? 12.406 -51.938 -10.414 1 96.69 198 THR A CA 1
ATOM 1565 C C . THR A 1 198 ? 13.234 -51.531 -9.203 1 96.69 198 THR A C 1
ATOM 1567 O O . THR A 1 198 ? 12.805 -50.719 -8.398 1 96.69 198 THR A O 1
ATOM 1570 N N . LYS A 1 199 ? 14.367 -52.188 -9.055 1 96.19 199 LYS A N 1
ATOM 1571 C CA . LYS A 1 199 ? 15.336 -51.844 -8.008 1 96.19 199 LYS A CA 1
ATOM 1572 C C . LYS A 1 199 ? 16.766 -51.875 -8.562 1 96.19 199 LYS A C 1
ATOM 1574 O O . LYS A 1 199 ? 17.156 -52.844 -9.242 1 96.19 199 LYS A O 1
ATOM 1579 N N . GLN A 1 200 ? 17.438 -50.844 -8.359 1 96.69 200 GLN A N 1
ATOM 1580 C CA . GLN A 1 200 ? 18.828 -50.75 -8.789 1 96.69 200 GLN A CA 1
ATOM 1581 C C . GLN A 1 200 ? 19.781 -51.094 -7.652 1 96.69 200 GLN A C 1
ATOM 1583 O O . GLN A 1 200 ? 19.672 -50.562 -6.551 1 96.69 200 GLN A O 1
ATOM 1588 N N . ASN A 1 201 ? 20.609 -52 -7.883 1 95.56 201 ASN A N 1
ATOM 1589 C CA . ASN A 1 201 ? 21.688 -52.375 -6.973 1 95.56 201 ASN A CA 1
ATOM 1590 C C . ASN A 1 201 ? 23.047 -52.031 -7.566 1 95.56 201 ASN A C 1
ATOM 1592 O O . ASN A 1 201 ? 23.484 -52.656 -8.547 1 95.56 201 ASN A O 1
ATOM 1596 N N . TRP A 1 202 ? 23.672 -51.125 -6.98 1 95.12 202 TRP A N 1
ATOM 1597 C CA . TRP A 1 202 ? 24.938 -50.594 -7.512 1 95.12 202 TRP A CA 1
ATOM 1598 C C . TRP A 1 202 ? 26.109 -51.375 -6.945 1 95.12 202 TRP A C 1
ATOM 1600 O O . TRP A 1 202 ? 26.125 -51.719 -5.762 1 95.12 202 TRP A O 1
ATOM 1610 N N . GLN A 1 203 ? 26.984 -51.75 -7.859 1 90.69 203 GLN A N 1
ATOM 1611 C CA . GLN A 1 203 ? 28.25 -52.438 -7.535 1 90.69 203 GLN A CA 1
ATOM 1612 C C . GLN A 1 203 ? 29.438 -51.594 -7.973 1 90.69 203 GLN A C 1
ATOM 1614 O O . GLN A 1 203 ? 29.266 -50.469 -8.5 1 90.69 203 GLN A O 1
ATOM 1619 N N . GLU A 1 204 ? 30.672 -52.094 -7.637 1 84.31 204 GLU A N 1
ATOM 1620 C CA . GLU A 1 204 ? 31.891 -51.375 -7.969 1 84.31 204 GLU A CA 1
ATOM 1621 C C . GLU A 1 204 ? 31.969 -51.062 -9.461 1 84.31 204 GLU A C 1
ATOM 1623 O O . GLU A 1 204 ? 32.312 -49.938 -9.859 1 84.31 204 GLU A O 1
ATOM 1628 N N . SER A 1 205 ? 31.656 -52.125 -10.242 1 83.5 205 SER A N 1
ATOM 1629 C CA . SER A 1 205 ? 31.875 -51.906 -11.664 1 83.5 205 SER A CA 1
ATOM 1630 C C . SER A 1 205 ? 30.578 -51.969 -12.453 1 83.5 205 SER A C 1
ATOM 1632 O O . SER A 1 205 ? 30.578 -52.031 -13.68 1 83.5 205 SER A O 1
ATOM 1634 N N . GLY A 1 206 ? 29.438 -51.844 -11.766 1 92.25 206 GLY A N 1
ATOM 1635 C CA . GLY A 1 206 ? 28.219 -51.969 -12.539 1 92.25 206 GLY A CA 1
ATOM 1636 C C . GLY A 1 206 ? 26.969 -51.812 -11.695 1 92.25 206 GLY A C 1
ATOM 1637 O O . GLY A 1 206 ? 27.031 -51.375 -10.547 1 92.25 206 GLY A O 1
ATOM 1638 N N . CYS A 1 207 ? 25.766 -51.969 -12.445 1 95.62 207 CYS A N 1
ATOM 1639 C CA . CYS A 1 207 ? 24.453 -51.906 -11.812 1 95.62 207 CYS A CA 1
ATOM 1640 C C . CYS A 1 207 ? 23.609 -53.125 -12.141 1 95.62 207 CYS A C 1
ATOM 1642 O O . CYS A 1 207 ? 23.594 -53.562 -13.289 1 95.62 207 CYS A O 1
ATOM 1644 N N . GLU A 1 208 ? 23.125 -53.719 -11.18 1 96 208 GLU A N 1
ATOM 1645 C CA . GLU A 1 208 ? 22.125 -54.75 -11.359 1 96 208 GLU A CA 1
ATOM 1646 C C . GLU A 1 208 ? 20.719 -54.188 -11.227 1 96 208 GLU A C 1
ATOM 1648 O O . GLU A 1 208 ? 20.391 -53.562 -10.227 1 96 208 GLU A O 1
ATOM 1653 N N . LEU A 1 209 ? 19.922 -54.375 -12.258 1 97.19 209 LEU A N 1
ATOM 1654 C CA . LEU A 1 209 ? 18.531 -53.969 -12.219 1 97.19 209 LEU A CA 1
ATOM 1655 C C . LEU A 1 209 ? 17.609 -55.156 -11.992 1 97.19 209 LEU A C 1
ATOM 1657 O O . LEU A 1 209 ? 17.516 -56.031 -12.844 1 97.19 209 LEU A O 1
ATOM 1661 N N . ALA A 1 210 ? 16.984 -55.188 -10.867 1 97.31 210 ALA A N 1
ATOM 1662 C CA . ALA A 1 210 ? 15.953 -56.188 -10.594 1 97.31 210 ALA A CA 1
ATOM 1663 C C . ALA A 1 210 ? 14.594 -55.688 -11.102 1 97.31 210 ALA A C 1
ATOM 1665 O O . ALA A 1 210 ? 14.156 -54.594 -10.773 1 97.31 210 ALA A O 1
ATOM 1666 N N . VAL A 1 211 ? 13.961 -56.469 -11.938 1 97.5 211 VAL A N 1
ATOM 1667 C CA . VAL A 1 211 ? 12.617 -56.188 -12.438 1 97.5 211 VAL A CA 1
ATOM 1668 C C . VAL A 1 211 ? 11.633 -57.188 -11.875 1 97.5 211 VAL A C 1
ATOM 1670 O O . VAL A 1 211 ? 11.812 -58.406 -12.039 1 97.5 211 VAL A O 1
ATOM 1673 N N . THR A 1 212 ? 10.641 -56.719 -11.172 1 97 212 THR A N 1
ATOM 1674 C CA . THR A 1 212 ? 9.641 -57.594 -10.562 1 97 212 THR A CA 1
ATOM 1675 C C . THR A 1 212 ? 8.266 -57.344 -11.172 1 97 212 THR A C 1
ATOM 1677 O O . THR A 1 212 ? 7.777 -56.219 -11.188 1 97 212 THR A O 1
ATOM 1680 N N . LEU A 1 213 ? 7.641 -58.375 -11.68 1 96.44 213 LEU A N 1
ATOM 1681 C CA . LEU A 1 213 ? 6.266 -58.344 -12.164 1 96.44 213 LEU A CA 1
ATOM 1682 C C . LEU A 1 213 ? 5.293 -58.75 -11.055 1 96.44 213 LEU A C 1
ATOM 1684 O O . LEU A 1 213 ? 5.398 -59.844 -10.508 1 96.44 213 LEU A O 1
ATOM 1688 N N . HIS A 1 214 ? 4.426 -57.875 -10.672 1 95.69 214 HIS A N 1
ATOM 1689 C CA . HIS A 1 214 ? 3.373 -58.188 -9.703 1 95.69 214 HIS A CA 1
ATOM 1690 C C . HIS A 1 214 ? 2.061 -58.5 -10.406 1 95.69 214 HIS A C 1
ATOM 1692 O O . HIS A 1 214 ? 1.585 -57.75 -11.242 1 95.69 214 HIS A O 1
ATOM 1698 N N . TYR A 1 215 ? 1.475 -59.656 -10.094 1 93.56 215 TYR A N 1
ATOM 1699 C CA . TYR A 1 215 ? 0.319 -60.125 -10.852 1 93.56 215 TYR A CA 1
ATOM 1700 C C . TYR A 1 215 ? -0.583 -61 -9.992 1 93.56 215 TYR A C 1
ATOM 1702 O O . TYR A 1 215 ? -0.193 -61.438 -8.898 1 93.56 215 TYR A O 1
ATOM 1710 N N . GLU A 1 216 ? -1.768 -61.156 -10.453 1 92.69 216 GLU A N 1
ATOM 1711 C CA . GLU A 1 216 ? -2.754 -62.094 -9.898 1 92.69 216 GLU A CA 1
ATOM 1712 C C . GLU A 1 216 ? -3.268 -63.031 -10.977 1 92.69 216 GLU A C 1
ATOM 1714 O O . GLU A 1 216 ? -3.65 -62.625 -12.062 1 92.69 216 GLU A O 1
ATOM 1719 N N . ALA A 1 217 ? -3.295 -64.312 -10.625 1 92 217 ALA A N 1
ATOM 1720 C CA . ALA A 1 217 ? -3.828 -65.312 -11.57 1 92 217 ALA A CA 1
ATOM 1721 C C . ALA A 1 217 ? -5.355 -65.25 -11.602 1 92 217 ALA A C 1
ATOM 1723 O O . ALA A 1 217 ? -6.004 -65.188 -10.555 1 92 217 ALA A O 1
ATOM 1724 N N . VAL A 1 218 ? -5.84 -65.25 -12.773 1 89.81 218 VAL A N 1
ATOM 1725 C CA . VAL A 1 218 ? -7.293 -65.188 -12.883 1 89.81 218 VAL A CA 1
ATOM 1726 C C . VAL A 1 218 ? -7.809 -66.5 -13.484 1 89.81 218 VAL A C 1
ATOM 1728 O O . VAL A 1 218 ? -9 -66.625 -13.781 1 89.81 218 VAL A O 1
ATOM 1731 N N . THR A 1 219 ? -6.887 -67.438 -13.719 1 86.12 219 THR A N 1
ATOM 1732 C CA . THR A 1 219 ? -7.254 -68.75 -14.266 1 86.12 219 THR A CA 1
ATOM 1733 C C . THR A 1 219 ? -6.73 -69.875 -13.383 1 86.12 219 THR A C 1
ATOM 1735 O O . THR A 1 219 ? -5.828 -69.688 -12.57 1 86.12 219 THR A O 1
ATOM 1738 N N . SER A 1 220 ? -7.379 -71 -13.547 1 80.06 220 SER A N 1
ATOM 1739 C CA . SER A 1 220 ? -6.938 -72.188 -12.828 1 80.06 220 SER A CA 1
ATOM 1740 C C . SER A 1 220 ? -5.992 -73 -13.672 1 80.06 220 SER A C 1
ATOM 1742 O O . SER A 1 220 ? -5.379 -73.938 -13.172 1 80.06 220 SER A O 1
ATOM 1744 N N . ARG A 1 221 ? -5.793 -72.625 -14.883 1 79.94 221 ARG A N 1
ATOM 1745 C CA . ARG A 1 221 ? -4.906 -73.375 -15.781 1 79.94 221 ARG A CA 1
ATOM 1746 C C . ARG A 1 221 ? -3.477 -72.875 -15.672 1 79.94 221 ARG A C 1
ATOM 1748 O O . ARG A 1 221 ? -3.191 -72 -14.875 1 79.94 221 ARG A O 1
ATOM 1755 N N . GLY A 1 222 ? -2.637 -73.5 -16.375 1 76.06 222 GLY A N 1
ATOM 1756 C CA . GLY A 1 222 ? -1.247 -73.125 -16.422 1 76.06 222 GLY A CA 1
ATOM 1757 C C . GLY A 1 222 ? -1.082 -71.688 -16.891 1 76.06 222 GLY A C 1
ATOM 1758 O O . GLY A 1 222 ? -1.91 -71.188 -17.656 1 76.06 222 GLY A O 1
ATOM 1759 N N . LEU A 1 223 ? -0.075 -71 -16.25 1 78 223 LEU A N 1
ATOM 1760 C CA . LEU A 1 223 ? 0.13 -69.562 -16.516 1 78 223 LEU A CA 1
ATOM 1761 C C . LEU A 1 223 ? 1.133 -69.375 -17.656 1 78 223 LEU A C 1
ATOM 1763 O O . LEU A 1 223 ? 1.989 -70.25 -17.891 1 78 223 LEU A O 1
ATOM 1767 N N . ALA A 1 224 ? 0.862 -68.188 -18.297 1 76.75 224 ALA A N 1
ATOM 1768 C CA . ALA A 1 224 ? 1.737 -67.812 -19.406 1 76.75 224 ALA A CA 1
ATOM 1769 C C . ALA A 1 224 ? 3.121 -67.375 -18.891 1 76.75 224 ALA A C 1
ATOM 1771 O O . ALA A 1 224 ? 3.303 -67.188 -17.688 1 76.75 224 ALA A O 1
ATOM 1772 N N . ILE A 1 225 ? 4.098 -67.562 -19.781 1 87.94 225 ILE A N 1
ATOM 1773 C CA . ILE A 1 225 ? 5.465 -67.062 -19.609 1 87.94 225 ILE A CA 1
ATOM 1774 C C . ILE A 1 225 ? 5.527 -65.562 -19.891 1 87.94 225 ILE A C 1
ATOM 1776 O O . ILE A 1 225 ? 4.957 -65.062 -20.875 1 87.94 225 ILE A O 1
ATOM 1780 N N . ALA A 1 226 ? 6.133 -64.812 -18.906 1 94.25 226 ALA A N 1
ATOM 1781 C CA . ALA A 1 226 ? 6.363 -63.375 -19.125 1 94.25 226 ALA A CA 1
ATOM 1782 C C . ALA A 1 226 ? 7.723 -63.125 -19.781 1 94.25 226 ALA A C 1
ATOM 1784 O O . ALA A 1 226 ? 8.727 -63.719 -19.375 1 94.25 226 ALA A O 1
ATOM 1785 N N . GLU A 1 227 ? 7.719 -62.375 -20.812 1 96.38 227 GLU A N 1
ATOM 1786 C CA . GLU A 1 227 ? 8.961 -61.938 -21.453 1 96.38 227 GLU A CA 1
ATOM 1787 C C . GLU A 1 227 ? 9.367 -60.531 -20.984 1 96.38 227 GLU A C 1
ATOM 1789 O O . GLU A 1 227 ? 8.602 -59.594 -21.109 1 96.38 227 GLU A O 1
ATOM 1794 N N . VAL A 1 228 ? 10.492 -60.438 -20.359 1 97.44 228 VAL A N 1
ATOM 1795 C CA . VAL A 1 228 ? 11.023 -59.156 -19.859 1 97.44 228 VAL A CA 1
ATOM 1796 C C . VAL A 1 228 ? 12.281 -58.781 -20.641 1 97.44 228 VAL A C 1
ATOM 1798 O O . VAL A 1 228 ? 13.25 -59.562 -20.656 1 97.44 228 VAL A O 1
ATOM 1801 N N . THR A 1 229 ? 12.266 -57.688 -21.328 1 97.44 229 THR A N 1
ATOM 1802 C CA . THR A 1 229 ? 13.398 -57.188 -22.109 1 97.44 229 THR A CA 1
ATOM 1803 C C . THR A 1 229 ? 13.93 -55.875 -21.547 1 97.44 229 THR A C 1
ATOM 1805 O O . THR A 1 229 ? 13.156 -54.938 -21.312 1 97.44 229 THR A O 1
ATOM 1808 N N . PHE A 1 230 ? 15.219 -55.844 -21.266 1 96.25 230 PHE A N 1
ATOM 1809 C CA . PHE A 1 230 ? 15.93 -54.656 -20.781 1 96.25 230 PHE A CA 1
ATOM 1810 C C . PHE A 1 230 ? 17.297 -54.562 -21.438 1 96.25 230 PHE A C 1
ATOM 1812 O O . PHE A 1 230 ? 18.094 -55.5 -21.375 1 96.25 230 PHE A O 1
ATOM 1819 N N . ASP A 1 231 ? 17.562 -53.375 -22 1 91.69 231 ASP A N 1
ATOM 1820 C CA . ASP A 1 231 ? 18.844 -53.125 -22.656 1 91.69 231 ASP A CA 1
ATOM 1821 C C . ASP A 1 231 ? 19.203 -54.25 -23.625 1 91.69 231 ASP A C 1
ATOM 1823 O O . ASP A 1 231 ? 20.281 -54.844 -23.562 1 91.69 231 ASP A O 1
ATOM 1827 N N . ASP A 1 232 ? 18.312 -54.781 -24.406 1 86.44 232 ASP A N 1
ATOM 1828 C CA . ASP A 1 232 ? 18.453 -55.781 -25.484 1 86.44 232 ASP A CA 1
ATOM 1829 C C . ASP A 1 232 ? 18.672 -57.188 -24.906 1 86.44 232 ASP A C 1
ATOM 1831 O O . ASP A 1 232 ? 19.062 -58.094 -25.641 1 86.44 232 ASP A O 1
ATOM 1835 N N . GLN A 1 233 ? 18.516 -57.312 -23.641 1 94.19 233 GLN A N 1
ATOM 1836 C CA . GLN A 1 233 ? 18.484 -58.625 -23 1 94.19 233 GLN A CA 1
ATOM 1837 C C . GLN A 1 233 ? 17.047 -59.062 -22.75 1 94.19 233 GLN A C 1
ATOM 1839 O O . GLN A 1 233 ? 16.203 -58.281 -22.328 1 94.19 233 GLN A O 1
ATOM 1844 N N . THR A 1 234 ? 16.766 -60.344 -23.047 1 96.62 234 THR A N 1
ATOM 1845 C CA . THR A 1 234 ? 15.414 -60.844 -22.844 1 96.62 234 THR A CA 1
ATOM 1846 C C . THR A 1 234 ? 15.422 -62.094 -21.969 1 96.62 234 THR A C 1
ATOM 1848 O O . THR A 1 234 ? 16.219 -63 -22.188 1 96.62 234 THR A O 1
ATOM 1851 N N . PHE A 1 235 ? 14.625 -62.094 -20.969 1 96.31 235 PHE A N 1
ATOM 1852 C CA . PHE A 1 235 ? 14.422 -63.25 -20.094 1 96.31 235 PHE A CA 1
ATOM 1853 C C . PHE A 1 235 ? 12.969 -63.688 -20.141 1 96.31 235 PHE A C 1
ATOM 1855 O O . PHE A 1 235 ? 12.062 -62.875 -20.344 1 96.31 235 PHE A O 1
ATOM 1862 N N . HIS A 1 236 ? 12.773 -65 -19.953 1 94.5 236 HIS A N 1
ATOM 1863 C CA . HIS A 1 236 ? 11.445 -65.562 -19.875 1 94.5 236 HIS A CA 1
ATOM 1864 C C . HIS A 1 236 ? 11.133 -66.062 -18.453 1 94.5 236 HIS A C 1
ATOM 1866 O O . HIS A 1 236 ? 11.805 -66.938 -17.938 1 94.5 236 HIS A O 1
ATOM 1872 N N . LEU A 1 237 ? 10.18 -65.375 -17.891 1 92.69 237 LEU A N 1
ATOM 1873 C CA . LEU A 1 237 ? 9.797 -65.688 -16.516 1 92.69 237 LEU A CA 1
ATOM 1874 C C . LEU A 1 237 ? 8.609 -66.625 -16.484 1 92.69 237 LEU A C 1
ATOM 1876 O O . LEU A 1 237 ? 7.551 -66.312 -17.047 1 92.69 237 LEU A O 1
ATOM 1880 N N . THR A 1 238 ? 8.867 -67.75 -15.906 1 90.12 238 THR A N 1
ATOM 1881 C CA . THR A 1 238 ? 7.746 -68.688 -15.656 1 90.12 238 THR A CA 1
ATOM 1882 C C . THR A 1 238 ? 6.938 -68.188 -14.445 1 90.12 238 THR A C 1
ATOM 1884 O O . THR A 1 238 ? 7.492 -68 -13.359 1 90.12 238 THR A O 1
ATOM 1887 N N . LEU A 1 239 ? 5.668 -68 -14.594 1 93.19 239 LEU A N 1
ATOM 1888 C CA . LEU A 1 239 ? 4.801 -67.5 -13.523 1 93.19 239 LEU A CA 1
ATOM 1889 C C . LEU A 1 239 ? 4.184 -68.625 -12.75 1 93.19 239 LEU A C 1
ATOM 1891 O O . LEU A 1 239 ? 3.838 -69.688 -13.328 1 93.19 239 LEU A O 1
ATOM 1895 N N . ASP A 1 240 ? 4.176 -68.438 -11.383 1 90.94 240 ASP A N 1
ATOM 1896 C CA . ASP A 1 240 ? 3.568 -69.438 -10.469 1 90.94 240 ASP A CA 1
ATOM 1897 C C . ASP A 1 240 ? 2.186 -68.938 -10.023 1 90.94 240 ASP A C 1
ATOM 1899 O O . ASP A 1 240 ? 2.027 -67.812 -9.547 1 90.94 240 ASP A O 1
ATOM 1903 N N . ARG A 1 241 ? 1.253 -69.812 -10.094 1 88.94 241 ARG A N 1
ATOM 1904 C CA . ARG A 1 241 ? -0.127 -69.5 -9.758 1 88.94 241 ARG A CA 1
ATOM 1905 C C . ARG A 1 241 ? -0.26 -69.125 -8.281 1 88.94 241 ARG A C 1
ATOM 1907 O O . ARG A 1 241 ? -1.147 -68.375 -7.895 1 88.94 241 ARG A O 1
ATOM 1914 N N . ASP A 1 242 ? 0.613 -69.688 -7.488 1 88.44 242 ASP A N 1
ATOM 1915 C CA . ASP A 1 242 ? 0.512 -69.5 -6.047 1 88.44 242 ASP A CA 1
ATOM 1916 C C . ASP A 1 242 ? 1.377 -68.312 -5.582 1 88.44 242 ASP A C 1
ATOM 1918 O O . ASP A 1 242 ? 1.373 -68 -4.402 1 88.44 242 ASP A O 1
ATOM 1922 N N . ALA A 1 243 ? 2.004 -67.75 -6.645 1 91.12 243 ALA A N 1
ATOM 1923 C CA . ALA A 1 243 ? 2.822 -66.562 -6.312 1 91.12 243 ALA A CA 1
ATOM 1924 C C . ALA A 1 243 ? 2.145 -65.25 -6.754 1 91.12 243 ALA A C 1
ATOM 1926 O O . ALA A 1 243 ? 1.247 -65.312 -7.602 1 91.12 243 ALA A O 1
ATOM 1927 N N . GLU A 1 244 ? 2.602 -64.188 -6.094 1 92.25 244 GLU A N 1
ATOM 1928 C CA . GLU A 1 244 ? 2.045 -62.875 -6.434 1 92.25 244 GLU A CA 1
ATOM 1929 C C . GLU A 1 244 ? 3.066 -62 -7.172 1 92.25 244 GLU A C 1
ATOM 1931 O O . GLU A 1 244 ? 2.766 -60.875 -7.57 1 92.25 244 GLU A O 1
ATOM 1936 N N . GLN A 1 245 ? 4.293 -62.562 -7.367 1 95.31 245 GLN A N 1
ATOM 1937 C CA . GLN A 1 245 ? 5.336 -61.781 -8.047 1 95.31 245 GLN A CA 1
ATOM 1938 C C . GLN A 1 245 ? 6.383 -62.719 -8.656 1 95.31 245 GLN A C 1
ATOM 1940 O O . GLN A 1 245 ? 6.496 -63.875 -8.266 1 95.31 245 GLN A O 1
ATOM 1945 N N . ALA A 1 246 ? 7.047 -62.312 -9.633 1 95.56 246 ALA A N 1
ATOM 1946 C CA . ALA A 1 246 ? 8.195 -62.938 -10.281 1 95.56 246 ALA A CA 1
ATOM 1947 C C . ALA A 1 246 ? 9.258 -61.906 -10.648 1 95.56 246 ALA A C 1
ATOM 1949 O O . ALA A 1 246 ? 8.922 -60.812 -11.078 1 95.56 246 ALA A O 1
ATOM 1950 N N . SER A 1 247 ? 10.516 -62.25 -10.453 1 96.12 247 SER A N 1
ATOM 1951 C CA . SER A 1 247 ? 11.57 -61.281 -10.641 1 96.12 247 SER A CA 1
ATOM 1952 C C . SER A 1 247 ? 12.664 -61.781 -11.57 1 96.12 247 SER A C 1
ATOM 1954 O O . SER A 1 247 ? 12.844 -63 -11.703 1 96.12 247 SER A O 1
ATOM 1956 N N . VAL A 1 248 ? 13.312 -60.938 -12.188 1 96.56 248 VAL A N 1
ATOM 1957 C CA . VAL A 1 248 ? 14.5 -61.219 -13 1 96.56 248 VAL A CA 1
ATOM 1958 C C . VAL A 1 248 ? 15.555 -60.156 -12.734 1 96.56 248 VAL A C 1
ATOM 1960 O O . VAL A 1 248 ? 15.227 -59 -12.383 1 96.56 248 VAL A O 1
ATOM 1963 N N . LEU A 1 249 ? 16.812 -60.5 -12.781 1 96.25 249 LEU A N 1
ATOM 1964 C CA . LEU A 1 249 ? 17.938 -59.625 -12.547 1 96.25 249 LEU A CA 1
ATOM 1965 C C . LEU A 1 249 ? 18.734 -59.375 -13.828 1 96.25 249 LEU A C 1
ATOM 1967 O O . LEU A 1 249 ? 19.125 -60.344 -14.5 1 96.25 249 LEU A O 1
ATOM 1971 N N . PHE A 1 250 ? 18.906 -58.156 -14.18 1 96.81 250 PHE A N 1
ATOM 1972 C CA . PHE A 1 250 ? 19.734 -57.75 -15.312 1 96.81 250 PHE A CA 1
ATOM 1973 C C . PHE A 1 250 ? 21.047 -57.125 -14.828 1 96.81 250 PHE A C 1
ATOM 1975 O O . PHE A 1 250 ? 21.047 -56.281 -13.938 1 96.81 250 PHE A O 1
ATOM 1982 N N . ARG A 1 251 ? 22.203 -57.5 -15.391 1 94.56 251 ARG A N 1
ATOM 1983 C CA . ARG A 1 251 ? 23.5 -56.906 -15.062 1 94.56 251 ARG A CA 1
ATOM 1984 C C . ARG A 1 251 ? 23.984 -56 -16.188 1 94.56 251 ARG A C 1
ATOM 1986 O O . ARG A 1 251 ? 24.047 -56.406 -17.344 1 94.56 251 ARG A O 1
ATOM 1993 N N . ILE A 1 252 ? 24.188 -54.812 -15.859 1 95.38 252 ILE A N 1
ATOM 1994 C CA . ILE A 1 252 ? 24.703 -53.812 -16.797 1 95.38 252 ILE A CA 1
ATOM 1995 C C . ILE A 1 252 ? 26.109 -53.375 -16.391 1 95.38 252 ILE A C 1
ATOM 1997 O O . ILE A 1 252 ? 26.281 -52.719 -15.359 1 95.38 252 ILE A O 1
ATOM 2001 N N . ASP A 1 253 ? 27.078 -53.719 -17.25 1 92.56 253 ASP A N 1
ATOM 2002 C CA . ASP A 1 253 ? 28.438 -53.25 -17.031 1 92.56 253 ASP A CA 1
ATOM 2003 C C . ASP A 1 253 ? 28.641 -51.844 -17.594 1 92.56 253 ASP A C 1
ATOM 2005 O O . ASP A 1 253 ? 28.172 -51.531 -18.688 1 92.56 253 ASP A O 1
ATOM 2009 N N . ASN A 1 254 ? 29.219 -50.938 -16.922 1 92.56 254 ASN A N 1
ATOM 2010 C CA . ASN A 1 254 ? 29.469 -49.531 -17.312 1 92.56 254 ASN A CA 1
ATOM 2011 C C . ASN A 1 254 ? 28.188 -48.844 -17.734 1 92.56 254 ASN A C 1
ATOM 2013 O O . ASN A 1 254 ? 28.094 -48.344 -18.859 1 92.56 254 ASN A O 1
ATOM 2017 N N . PRO A 1 255 ? 27.281 -48.688 -16.875 1 95.69 255 PRO A N 1
ATOM 2018 C CA . PRO A 1 255 ? 25.969 -48.125 -17.203 1 95.69 255 PRO A CA 1
ATOM 2019 C C . PRO A 1 255 ? 26.047 -46.688 -17.703 1 95.69 255 PRO A C 1
ATOM 2021 O O . PRO A 1 255 ? 26.859 -45.906 -17.188 1 95.69 255 PRO A O 1
ATOM 2024 N N . ARG A 1 256 ? 25.266 -46.281 -18.703 1 96.38 256 ARG A N 1
ATOM 2025 C CA . ARG A 1 256 ? 24.984 -44.875 -19.078 1 96.38 256 ARG A CA 1
ATOM 2026 C C . ARG A 1 256 ? 24.078 -44.219 -18.047 1 96.38 256 ARG A C 1
ATOM 2028 O O . ARG A 1 256 ? 22.891 -44.5 -17.984 1 96.38 256 ARG A O 1
ATOM 2035 N N . LEU A 1 257 ? 24.531 -43.25 -17.391 1 97.19 257 LEU A N 1
ATOM 2036 C CA . LEU A 1 257 ? 23.859 -42.719 -16.219 1 97.19 257 LEU A CA 1
ATOM 2037 C C . LEU A 1 257 ? 22.859 -41.625 -16.609 1 97.19 257 LEU A C 1
ATOM 2039 O O . LEU A 1 257 ? 23.109 -40.875 -17.562 1 97.19 257 LEU A O 1
ATOM 2043 N N . TRP A 1 258 ? 21.781 -41.531 -16.016 1 98.31 258 TRP A N 1
ATOM 2044 C CA . TRP A 1 258 ? 20.828 -40.438 -16.094 1 98.31 258 TRP A CA 1
ATOM 2045 C C . TRP A 1 258 ? 21.297 -39.25 -15.273 1 98.31 258 TRP A C 1
ATOM 2047 O O . TRP A 1 258 ? 21.641 -39.406 -14.102 1 98.31 258 TRP A O 1
ATOM 2057 N N . TRP A 1 259 ? 21.328 -38.062 -15.828 1 97.5 259 TRP A N 1
ATOM 2058 C CA . TRP A 1 259 ? 21.766 -36.844 -15.148 1 97.5 259 TRP A CA 1
ATOM 2059 C C . TRP A 1 259 ? 20.688 -35.75 -15.211 1 97.5 259 TRP A C 1
ATOM 2061 O O . TRP A 1 259 ? 19.984 -35.625 -16.219 1 97.5 259 TRP A O 1
ATOM 2071 N N . PRO A 1 260 ? 20.594 -34.969 -14.156 1 97 260 PRO A N 1
ATOM 2072 C CA . PRO A 1 260 ? 19.75 -33.781 -14.258 1 97 260 PRO A CA 1
ATOM 2073 C C . PRO A 1 260 ? 20.281 -32.75 -15.25 1 97 260 PRO A C 1
ATOM 2075 O O . PRO A 1 260 ? 21.484 -32.75 -15.539 1 97 260 PRO A O 1
ATOM 2078 N N . ALA A 1 261 ? 19.391 -31.922 -15.711 1 96.31 261 ALA A N 1
ATOM 2079 C CA . ALA A 1 261 ? 19.75 -30.844 -16.625 1 96.31 261 ALA A CA 1
ATOM 2080 C C . ALA A 1 261 ? 20.906 -30 -16.062 1 96.31 261 ALA A C 1
ATOM 2082 O O . ALA A 1 261 ? 20.891 -29.641 -14.883 1 96.31 261 ALA A O 1
ATOM 2083 N N . GLY A 1 262 ? 21.875 -29.719 -16.922 1 92.12 262 GLY A N 1
ATOM 2084 C CA . GLY A 1 262 ? 23.016 -28.922 -16.516 1 92.12 262 GLY A CA 1
ATOM 2085 C C . GLY A 1 262 ? 24.188 -29.75 -16 1 92.12 262 GLY A C 1
ATOM 2086 O O . GLY A 1 262 ? 25.297 -29.234 -15.883 1 92.12 262 GLY A O 1
ATOM 2087 N N . TYR A 1 263 ? 24.031 -31.062 -15.805 1 94.19 263 TYR A N 1
ATOM 2088 C CA . TYR A 1 263 ? 25.078 -31.891 -15.188 1 94.19 263 TYR A CA 1
ATOM 2089 C C . TYR A 1 263 ? 25.484 -33.031 -16.094 1 94.19 263 TYR A C 1
ATOM 2091 O O . TYR A 1 263 ? 26.469 -33.719 -15.836 1 94.19 263 TYR A O 1
ATOM 2099 N N . GLY A 1 264 ? 24.688 -33.281 -17.094 1 93.62 264 GLY A N 1
ATOM 2100 C CA . GLY A 1 264 ? 24.891 -34.344 -18.062 1 93.62 264 GLY A CA 1
ATOM 2101 C C . GLY A 1 264 ? 23.656 -34.688 -18.859 1 93.62 264 GLY A C 1
ATOM 2102 O O . GLY A 1 264 ? 22.656 -33.969 -18.797 1 93.62 264 GLY A O 1
ATOM 2103 N N . GLN A 1 265 ? 23.797 -35.75 -19.641 1 96.5 265 GLN A N 1
ATOM 2104 C CA . GLN A 1 265 ? 22.656 -36.188 -20.453 1 96.5 265 GLN A CA 1
ATOM 2105 C C . GLN A 1 265 ? 21.734 -37.094 -19.656 1 96.5 265 GLN A C 1
ATOM 2107 O O . GLN A 1 265 ? 22.203 -37.938 -18.891 1 96.5 265 GLN A O 1
ATOM 2112 N N . PRO A 1 266 ? 20.5 -36.875 -19.766 1 98 266 PRO A N 1
ATOM 2113 C CA . PRO A 1 266 ? 19.547 -37.781 -19.109 1 98 266 PRO A CA 1
ATOM 2114 C C . PRO A 1 266 ? 19.328 -39.062 -19.891 1 98 266 PRO A C 1
ATOM 2116 O O . PRO A 1 266 ? 18.25 -39.281 -20.453 1 98 266 PRO A O 1
ATOM 2119 N N . ARG A 1 267 ? 20.234 -40.031 -19.766 1 97.94 267 ARG A N 1
ATOM 2120 C CA . ARG A 1 267 ? 20.172 -41.25 -20.531 1 97.94 267 ARG A CA 1
ATOM 2121 C C . ARG A 1 267 ? 19.125 -42.219 -19.984 1 97.94 267 ARG A C 1
ATOM 2123 O O . ARG A 1 267 ? 19.016 -42.375 -18.766 1 97.94 267 ARG A O 1
ATOM 2130 N N . LEU A 1 268 ? 18.312 -42.812 -20.875 1 98 268 LEU A N 1
ATOM 2131 C CA . LEU A 1 268 ? 17.234 -43.688 -20.5 1 98 268 LEU A CA 1
ATOM 2132 C C . LEU A 1 268 ? 17.359 -45.031 -21.234 1 98 268 LEU A C 1
ATOM 2134 O O . LEU A 1 268 ? 17.859 -45.094 -22.359 1 98 268 LEU A O 1
ATOM 2138 N N . TYR A 1 269 ? 16.938 -46.125 -20.578 1 97.5 269 TYR A N 1
ATOM 2139 C CA . TYR A 1 269 ? 16.844 -47.469 -21.141 1 97.5 269 TYR A CA 1
ATOM 2140 C C . TYR A 1 269 ? 15.391 -47.875 -21.375 1 97.5 269 TYR A C 1
ATOM 2142 O O . TYR A 1 269 ? 14.484 -47.375 -20.688 1 97.5 269 TYR A O 1
ATOM 2150 N N . ASP A 1 270 ? 15.211 -48.781 -22.359 1 96.44 270 ASP A N 1
ATOM 2151 C CA . ASP A 1 270 ? 13.875 -49.312 -22.609 1 96.44 270 ASP A CA 1
ATOM 2152 C C . ASP A 1 270 ? 13.617 -50.562 -21.797 1 96.44 270 ASP A C 1
ATOM 2154 O O . ASP A 1 270 ? 14.43 -51.5 -21.812 1 96.44 270 ASP A O 1
ATOM 2158 N N . LEU A 1 271 ? 12.594 -50.562 -21.016 1 97.25 271 LEU A N 1
ATOM 2159 C CA . LEU A 1 271 ? 12.086 -51.75 -20.344 1 97.25 271 LEU A CA 1
ATOM 2160 C C . LEU A 1 271 ? 10.75 -52.188 -20.938 1 97.25 271 LEU A C 1
ATOM 2162 O O . LEU A 1 271 ? 9.828 -51.375 -21.047 1 97.25 271 LEU A O 1
ATOM 2166 N N . ARG A 1 272 ? 10.695 -53.406 -21.359 1 96.44 272 ARG A N 1
ATOM 2167 C CA . ARG A 1 272 ? 9.484 -53.938 -21.969 1 96.44 272 ARG A CA 1
ATOM 2168 C C . ARG A 1 272 ? 9.086 -55.25 -21.281 1 96.44 272 ARG A C 1
ATOM 2170 O O . ARG A 1 272 ? 9.922 -56.156 -21.094 1 96.44 272 ARG A O 1
ATOM 2177 N N . VAL A 1 273 ? 7.879 -55.406 -20.859 1 95.69 273 VAL A N 1
ATOM 2178 C CA . VAL A 1 273 ? 7.316 -56.625 -20.281 1 95.69 273 VAL A CA 1
ATOM 2179 C C . VAL A 1 273 ? 6.082 -57.031 -21.062 1 95.69 273 VAL A C 1
ATOM 2181 O O . VAL A 1 273 ? 5.137 -56.281 -21.219 1 95.69 273 VAL A O 1
ATOM 2184 N N . GLU A 1 274 ? 6.102 -58.25 -21.562 1 94.19 274 GLU A N 1
ATOM 2185 C CA . GLU A 1 274 ? 4.965 -58.812 -22.281 1 94.19 274 GLU A CA 1
ATOM 2186 C C . GLU A 1 274 ? 4.453 -60.094 -21.594 1 94.19 274 GLU A C 1
ATOM 2188 O O . GLU A 1 274 ? 5.223 -61 -21.328 1 94.19 274 GLU A O 1
ATOM 2193 N N . VAL A 1 275 ? 3.219 -60.094 -21.25 1 92.06 275 VAL A N 1
ATOM 2194 C CA . VAL A 1 275 ? 2.637 -61.25 -20.594 1 92.06 275 VAL A CA 1
ATOM 2195 C C . VAL A 1 275 ? 1.144 -61.344 -20.906 1 92.06 275 VAL A C 1
ATOM 2197 O O . VAL A 1 275 ? 0.433 -60.344 -20.828 1 92.06 275 VAL A O 1
ATOM 2200 N N . ASP A 1 276 ? 0.681 -62.5 -21.219 1 86.94 276 ASP A N 1
ATOM 2201 C CA . ASP A 1 276 ? -0.742 -62.75 -21.438 1 86.94 276 ASP A CA 1
ATOM 2202 C C . ASP A 1 276 ? -1.344 -61.719 -22.406 1 86.94 276 ASP A C 1
ATOM 2204 O O . ASP A 1 276 ? -2.422 -61.188 -22.156 1 86.94 276 ASP A O 1
ATOM 2208 N N . GLY A 1 277 ? -0.574 -61.344 -23.391 1 82.38 277 GLY A N 1
ATOM 2209 C CA . GLY A 1 277 ? -1.058 -60.406 -24.375 1 82.38 277 GLY A CA 1
ATOM 2210 C C . GLY A 1 277 ? -0.985 -58.969 -23.922 1 82.38 277 GLY A C 1
ATOM 2211 O O . GLY A 1 277 ? -1.353 -58.031 -24.672 1 82.38 277 GLY A O 1
ATOM 2212 N N . GLN A 1 278 ? -0.486 -58.719 -22.734 1 87.94 278 GLN A N 1
ATOM 2213 C CA . GLN A 1 278 ? -0.311 -57.375 -22.203 1 87.94 278 GLN A CA 1
ATOM 2214 C C . GLN A 1 278 ? 1.116 -56.875 -22.422 1 87.94 278 GLN A C 1
ATOM 2216 O O . GLN A 1 278 ? 2.072 -57.656 -22.281 1 87.94 278 GLN A O 1
ATOM 2221 N N . LEU A 1 279 ? 1.191 -55.688 -22.906 1 91.31 279 LEU A N 1
ATOM 2222 C CA . LEU A 1 279 ? 2.494 -55.062 -23.125 1 91.31 279 LEU A CA 1
ATOM 2223 C C . LEU A 1 279 ? 2.67 -53.844 -22.234 1 91.31 279 LEU A C 1
ATOM 2225 O O . LEU A 1 279 ? 1.843 -52.906 -22.266 1 91.31 279 LEU A O 1
ATOM 2229 N N . ILE A 1 280 ? 3.699 -53.844 -21.422 1 92.81 280 ILE A N 1
ATOM 2230 C CA . ILE A 1 280 ? 4.066 -52.719 -20.562 1 92.81 280 ILE A CA 1
ATOM 2231 C C . ILE A 1 280 ? 5.441 -52.188 -20.969 1 92.81 280 ILE A C 1
ATOM 2233 O O . ILE A 1 280 ? 6.422 -52.938 -20.969 1 92.81 280 ILE A O 1
ATOM 2237 N N . GLU A 1 281 ? 5.477 -50.938 -21.328 1 93.94 281 GLU A N 1
ATOM 2238 C CA . GLU A 1 281 ? 6.727 -50.281 -21.719 1 93.94 281 GLU A CA 1
ATOM 2239 C C . GLU A 1 281 ? 7.043 -49.125 -20.797 1 93.94 281 GLU A C 1
ATOM 2241 O O . GLU A 1 281 ? 6.176 -48.281 -20.5 1 93.94 281 GLU A O 1
ATOM 2246 N N . GLN A 1 282 ? 8.203 -49.062 -20.281 1 95 282 GLN A N 1
ATOM 2247 C CA . GLN A 1 282 ? 8.68 -48 -19.422 1 95 282 GLN A CA 1
ATOM 2248 C C . GLN A 1 282 ? 10.109 -47.594 -19.781 1 95 282 GLN A C 1
ATOM 2250 O O . GLN A 1 282 ? 10.828 -48.344 -20.422 1 95 282 GLN A O 1
ATOM 2255 N N . LYS A 1 283 ? 10.453 -46.344 -19.531 1 96.75 283 LYS A N 1
ATOM 2256 C CA . LYS A 1 283 ? 11.828 -45.875 -19.625 1 96.75 283 LYS A CA 1
ATOM 2257 C C . LYS A 1 283 ? 12.477 -45.781 -18.234 1 96.75 283 LYS A C 1
ATOM 2259 O O . LYS A 1 283 ? 11.875 -45.25 -17.312 1 96.75 283 LYS A O 1
ATOM 2264 N N . ILE A 1 284 ? 13.656 -46.344 -18.109 1 97.38 284 ILE A N 1
ATOM 2265 C CA . ILE A 1 284 ? 14.328 -46.406 -16.812 1 97.38 284 ILE A CA 1
ATOM 2266 C C . ILE A 1 284 ? 15.672 -45.688 -16.906 1 97.38 284 ILE A C 1
ATOM 2268 O O . ILE A 1 284 ? 16.484 -45.969 -17.797 1 97.38 284 ILE A O 1
ATOM 2272 N N . GLY A 1 285 ? 15.883 -44.688 -16.125 1 97.94 285 GLY A N 1
ATOM 2273 C CA . GLY A 1 285 ? 17.203 -44.094 -15.945 1 97.94 285 GLY A CA 1
ATOM 2274 C C . GLY A 1 285 ? 18 -44.719 -14.812 1 97.94 285 GLY A C 1
ATOM 2275 O O . GLY A 1 285 ? 17.453 -44.938 -13.727 1 97.94 285 GLY A O 1
ATOM 2276 N N . LEU A 1 286 ? 19.25 -45.156 -15.078 1 97.88 286 LEU A N 1
ATOM 2277 C CA . LEU A 1 286 ? 20.125 -45.688 -14.031 1 97.88 286 LEU A CA 1
ATOM 2278 C C . LEU A 1 286 ? 20.906 -44.531 -13.375 1 97.88 286 LEU A C 1
ATOM 2280 O O . LEU A 1 286 ? 21.641 -43.812 -14.047 1 97.88 286 LEU A O 1
ATOM 2284 N N . ARG A 1 287 ? 20.703 -44.344 -12.117 1 97.44 287 ARG A N 1
ATOM 2285 C CA . ARG A 1 287 ? 21.375 -43.281 -11.383 1 97.44 287 ARG A CA 1
ATOM 2286 C C . ARG A 1 287 ? 21.391 -43.562 -9.891 1 97.44 287 ARG A C 1
ATOM 2288 O O . ARG A 1 287 ? 20.531 -44.281 -9.375 1 97.44 287 ARG A O 1
ATOM 2295 N N . LYS A 1 288 ? 22.375 -42.969 -9.164 1 96.5 288 LYS A N 1
ATOM 2296 C CA . LYS A 1 288 ? 22.375 -42.844 -7.707 1 96.5 288 LYS A CA 1
ATOM 2297 C C . LYS A 1 288 ? 21.719 -41.531 -7.254 1 96.5 288 LYS A C 1
ATOM 2299 O O . LYS A 1 288 ? 22.016 -40.469 -7.801 1 96.5 288 LYS A O 1
ATOM 2304 N N . LEU A 1 289 ? 20.734 -41.625 -6.391 1 97 289 LEU A N 1
ATOM 2305 C CA . LEU A 1 289 ? 20.047 -40.438 -5.891 1 97 289 LEU A CA 1
ATOM 2306 C C . LEU A 1 289 ? 19.953 -40.469 -4.367 1 97 289 LEU A C 1
ATOM 2308 O O . LEU A 1 289 ? 19.625 -41.5 -3.775 1 97 289 LEU A O 1
ATOM 2312 N N . GLU A 1 290 ? 20.375 -39.375 -3.77 1 94.81 290 GLU A N 1
ATOM 2313 C CA . GLU A 1 290 ? 20.266 -39.188 -2.324 1 94.81 290 GLU A CA 1
ATOM 2314 C C . GLU A 1 290 ? 19.875 -37.781 -1.964 1 94.81 290 GLU A C 1
ATOM 2316 O O . GLU A 1 290 ? 20.375 -36.812 -2.562 1 94.81 290 GLU A O 1
ATOM 2321 N N . VAL A 1 291 ? 18.938 -37.625 -1.094 1 94.31 291 VAL A N 1
ATOM 2322 C CA . VAL A 1 291 ? 18.656 -36.344 -0.479 1 94.31 291 VAL A CA 1
ATOM 2323 C C . VAL A 1 291 ? 19.203 -36.312 0.948 1 94.31 291 VAL A C 1
ATOM 2325 O O . VAL A 1 291 ? 18.766 -37.094 1.797 1 94.31 291 VAL A O 1
ATOM 2328 N N . VAL A 1 292 ? 20.078 -35.406 1.162 1 90.56 292 VAL A N 1
ATOM 2329 C CA . VAL A 1 292 ? 20.812 -35.375 2.428 1 90.56 292 VAL A CA 1
ATOM 2330 C C . VAL A 1 292 ? 20.188 -34.312 3.34 1 90.56 292 VAL A C 1
ATOM 2332 O O . VAL A 1 292 ? 20.109 -33.125 2.977 1 90.56 292 VAL A O 1
ATOM 2335 N N . THR A 1 293 ? 19.766 -34.719 4.523 1 87.5 293 THR A N 1
ATOM 2336 C CA . THR A 1 293 ? 19.109 -33.781 5.441 1 87.5 293 THR A CA 1
ATOM 2337 C C . THR A 1 293 ? 19.859 -33.719 6.766 1 87.5 293 THR A C 1
ATOM 2339 O O . THR A 1 293 ? 19.469 -32.969 7.668 1 87.5 293 THR A O 1
ATOM 2342 N N . GLU A 1 294 ? 20.891 -34.438 6.914 1 81.38 294 GLU A N 1
ATOM 2343 C CA . GLU A 1 294 ? 21.672 -34.469 8.148 1 81.38 294 GLU A CA 1
ATOM 2344 C C . GLU A 1 294 ? 22.266 -33.094 8.453 1 81.38 294 GLU A C 1
ATOM 2346 O O . GLU A 1 294 ? 22.703 -32.375 7.547 1 81.38 294 GLU A O 1
ATOM 2351 N N . PRO A 1 295 ? 22.141 -32.688 9.773 1 78.94 295 PRO A N 1
ATOM 2352 C CA . PRO A 1 295 ? 22.656 -31.375 10.156 1 78.94 295 PRO A CA 1
ATOM 2353 C C . PRO A 1 295 ? 24.141 -31.219 9.875 1 78.94 295 PRO A C 1
ATOM 2355 O O . PRO A 1 295 ? 24.891 -32.188 9.906 1 78.94 295 PRO A O 1
ATOM 2358 N N . ASN A 1 296 ? 24.531 -30.078 9.508 1 73.44 296 ASN A N 1
ATOM 2359 C CA . ASN A 1 296 ? 25.922 -29.656 9.391 1 73.44 296 ASN A CA 1
ATOM 2360 C C . ASN A 1 296 ? 26.172 -28.344 10.141 1 73.44 296 ASN A C 1
ATOM 2362 O O . ASN A 1 296 ? 25.359 -27.938 10.969 1 73.44 296 ASN A O 1
ATOM 2366 N N . GLU A 1 297 ? 27.328 -27.781 10.094 1 69.5 297 GLU A N 1
ATOM 2367 C CA . GLU A 1 297 ? 27.719 -26.578 10.805 1 69.5 297 GLU A CA 1
ATOM 2368 C C . GLU A 1 297 ? 26.75 -25.422 10.516 1 69.5 297 GLU A C 1
ATOM 2370 O O . GLU A 1 297 ? 26.641 -24.484 11.312 1 69.5 297 GLU A O 1
ATOM 2375 N N . GLN A 1 298 ? 26.062 -25.641 9.516 1 67.25 298 GLN A N 1
ATOM 2376 C CA . GLN A 1 298 ? 25.172 -24.562 9.094 1 67.25 298 GLN A CA 1
ATOM 2377 C C . GLN A 1 298 ? 23.719 -24.859 9.445 1 67.25 298 GLN A C 1
ATOM 2379 O O . GLN A 1 298 ? 22.812 -24.109 9.086 1 67.25 298 GLN A O 1
ATOM 2384 N N . GLY A 1 299 ? 23.5 -25.875 10.148 1 71.12 299 GLY A N 1
ATOM 2385 C CA . GLY A 1 299 ? 22.156 -26.281 10.531 1 71.12 299 GLY A CA 1
ATOM 2386 C C . GLY A 1 299 ? 21.703 -27.562 9.859 1 71.12 299 GLY A C 1
ATOM 2387 O O . GLY A 1 299 ? 22.516 -28.469 9.617 1 71.12 299 GLY A O 1
ATOM 2388 N N . HIS A 1 300 ? 20.422 -27.578 9.688 1 75.81 300 HIS A N 1
ATOM 2389 C CA . HIS A 1 300 ? 19.922 -28.766 9.016 1 75.81 300 HIS A CA 1
ATOM 2390 C C . HIS A 1 300 ? 20.062 -28.641 7.5 1 75.81 300 HIS A C 1
ATOM 2392 O O . HIS A 1 300 ? 19.656 -27.641 6.918 1 75.81 300 HIS A O 1
ATOM 2398 N N . ASN A 1 301 ? 20.703 -29.547 6.938 1 77.94 301 ASN A N 1
ATOM 2399 C CA . ASN A 1 301 ? 20.984 -29.578 5.504 1 77.94 301 ASN A CA 1
ATOM 2400 C C . ASN A 1 301 ? 19.766 -30.078 4.711 1 77.94 301 ASN A C 1
ATOM 2402 O O . ASN A 1 301 ? 18.922 -30.781 5.25 1 77.94 301 ASN A O 1
ATOM 2406 N N . PHE A 1 302 ? 19.562 -29.625 3.541 1 90.19 302 PHE A N 1
ATOM 2407 C CA . PHE A 1 302 ? 18.688 -30.172 2.508 1 90.19 302 PHE A CA 1
ATOM 2408 C C . PHE A 1 302 ? 19.359 -30.094 1.141 1 90.19 302 PHE A C 1
ATOM 2410 O O . PHE A 1 302 ? 19.344 -29.047 0.488 1 90.19 302 PHE A O 1
ATOM 2417 N N . SER A 1 303 ? 20.016 -31.172 0.762 1 93.19 303 SER A N 1
ATOM 2418 C CA . SER A 1 303 ? 20.766 -31.172 -0.485 1 93.19 303 SER A CA 1
ATOM 2419 C C . SER A 1 303 ? 20.5 -32.438 -1.294 1 93.19 303 SER A C 1
ATOM 2421 O O . SER A 1 303 ? 20.281 -33.5 -0.726 1 93.19 303 SER A O 1
ATOM 2423 N N . VAL A 1 304 ? 20.5 -32.312 -2.564 1 96.12 304 VAL A N 1
ATOM 2424 C CA . VAL A 1 304 ? 20.266 -33.406 -3.482 1 96.12 304 VAL A CA 1
ATOM 2425 C C . VAL A 1 304 ? 21.578 -33.812 -4.129 1 96.12 304 VAL A C 1
ATOM 2427 O O . VAL A 1 304 ? 22.312 -32.969 -4.652 1 96.12 304 VAL A O 1
ATOM 2430 N N . LYS A 1 305 ? 21.859 -35.094 -4.055 1 96.62 305 LYS A N 1
ATOM 2431 C CA . LYS A 1 305 ? 23.016 -35.656 -4.742 1 96.62 305 LYS A CA 1
ATOM 2432 C C . LYS A 1 305 ? 22.594 -36.656 -5.805 1 96.62 305 LYS A C 1
ATOM 2434 O O . LYS A 1 305 ? 21.703 -37.469 -5.562 1 96.62 305 LYS A O 1
ATOM 2439 N N . VAL A 1 306 ? 23.125 -36.531 -7 1 97.25 306 VAL A N 1
ATOM 2440 C CA . VAL A 1 306 ? 22.906 -37.469 -8.086 1 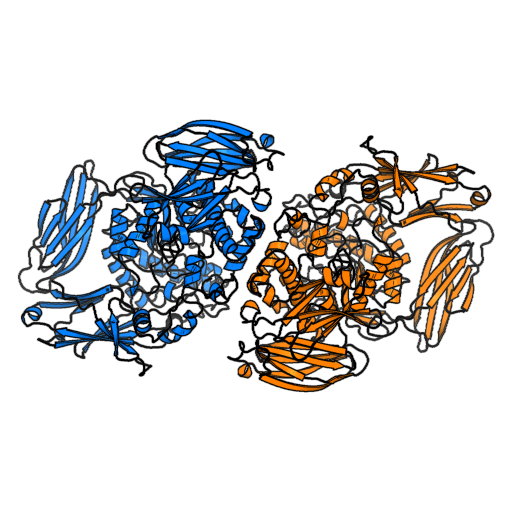97.25 306 VAL A CA 1
ATOM 2441 C C . VAL A 1 306 ? 24.25 -37.969 -8.609 1 97.25 306 VAL A C 1
ATOM 2443 O O . VAL A 1 306 ? 25.141 -37.188 -8.953 1 97.25 306 VAL A O 1
ATOM 2446 N N . ASN A 1 307 ? 24.438 -39.375 -8.617 1 95.81 307 ASN A N 1
ATOM 2447 C CA . ASN A 1 307 ? 25.688 -39.969 -9.047 1 95.81 307 ASN A CA 1
ATOM 2448 C C . ASN A 1 307 ? 26.875 -39.438 -8.266 1 95.81 307 ASN A C 1
ATOM 2450 O O . ASN A 1 307 ? 27.906 -39.062 -8.852 1 95.81 307 ASN A O 1
ATOM 2454 N N . ASP A 1 308 ? 26.656 -39.125 -7.035 1 93.81 308 ASP A N 1
ATOM 2455 C CA . ASP A 1 308 ? 27.656 -38.75 -6.039 1 93.81 308 ASP A CA 1
ATOM 2456 C C . ASP A 1 308 ? 28.078 -37.281 -6.223 1 93.81 308 ASP A C 1
ATOM 2458 O O . ASP A 1 308 ? 29.094 -36.875 -5.664 1 93.81 308 ASP A O 1
ATOM 2462 N N . GLU A 1 309 ? 27.281 -36.562 -6.953 1 93.81 309 GLU A N 1
ATOM 2463 C CA . GLU A 1 309 ? 27.547 -35.125 -7.152 1 93.81 309 GLU A CA 1
ATOM 2464 C C . GLU A 1 309 ? 26.438 -34.281 -6.551 1 93.81 309 GLU A C 1
ATOM 2466 O O . GLU A 1 309 ? 25.266 -34.594 -6.688 1 93.81 309 GLU A O 1
ATOM 2471 N N . LEU A 1 310 ? 26.859 -33.219 -5.871 1 93.31 310 LEU A N 1
ATOM 2472 C CA . LEU A 1 310 ? 25.891 -32.25 -5.336 1 93.31 310 LEU A CA 1
ATOM 2473 C C . LEU A 1 310 ? 25.219 -31.484 -6.457 1 93.31 310 LEU A C 1
ATOM 2475 O O . LEU A 1 310 ? 25.891 -30.953 -7.344 1 93.31 310 LEU A O 1
ATOM 2479 N N . ILE A 1 311 ? 23.953 -31.469 -6.473 1 95.19 311 ILE A N 1
ATOM 2480 C CA . ILE A 1 311 ? 23.188 -30.734 -7.465 1 95.19 311 ILE A CA 1
ATOM 2481 C C . ILE A 1 311 ? 22.75 -29.391 -6.883 1 95.19 311 ILE A C 1
ATOM 2483 O O . ILE A 1 311 ? 22.109 -29.328 -5.824 1 95.19 311 ILE A O 1
ATOM 2487 N N . LYS A 1 312 ? 23.141 -28.266 -7.508 1 95.25 312 LYS A N 1
ATOM 2488 C CA . LYS A 1 312 ? 22.562 -26.969 -7.172 1 95.25 312 LYS A CA 1
ATOM 2489 C C . LYS A 1 312 ? 21.172 -26.812 -7.781 1 95.25 312 LYS A C 1
ATOM 2491 O O . LYS A 1 312 ? 21.047 -26.469 -8.961 1 95.25 312 LYS A O 1
ATOM 2496 N N . VAL A 1 313 ? 20.203 -26.969 -6.93 1 97.25 313 VAL A N 1
ATOM 2497 C CA . VAL A 1 313 ? 18.828 -27.016 -7.414 1 97.25 313 VAL A CA 1
ATOM 2498 C C . VAL A 1 313 ? 18.375 -25.625 -7.797 1 97.25 313 VAL A C 1
ATOM 2500 O O . VAL A 1 313 ? 18.516 -24.672 -7.016 1 97.25 313 VAL A O 1
ATOM 2503 N N . ARG A 1 314 ? 17.922 -25.438 -8.891 1 97.69 314 ARG A N 1
ATOM 2504 C CA . ARG A 1 314 ? 17.266 -24.266 -9.469 1 97.69 314 ARG A CA 1
ATOM 2505 C C . ARG A 1 314 ? 15.992 -24.672 -10.203 1 97.69 314 ARG A C 1
ATOM 2507 O O . ARG A 1 314 ? 16.047 -25.375 -11.211 1 97.69 314 ARG A O 1
ATOM 2514 N N . GLY A 1 315 ? 14.891 -24.266 -9.648 1 98.38 315 GLY A N 1
ATOM 2515 C CA . GLY A 1 315 ? 13.68 -24.781 -10.289 1 98.38 315 GLY A CA 1
ATOM 2516 C C . GLY A 1 315 ? 12.445 -23.969 -9.938 1 98.38 315 GLY A C 1
ATOM 2517 O O . GLY A 1 315 ? 12.508 -22.75 -9.797 1 98.38 315 GLY A O 1
ATOM 2518 N N . THR A 1 316 ? 11.297 -24.641 -10.023 1 98.69 316 THR A N 1
ATOM 2519 C CA . THR A 1 316 ? 10.008 -23.969 -9.922 1 98.69 316 THR A CA 1
ATOM 2520 C C . THR A 1 316 ? 8.938 -24.922 -9.375 1 98.69 316 THR A C 1
ATOM 2522 O O . THR A 1 316 ? 9.172 -26.125 -9.281 1 98.69 316 THR A O 1
ATOM 2525 N N . ASN A 1 317 ? 7.891 -24.375 -8.875 1 98.38 317 ASN A N 1
ATOM 2526 C CA . ASN A 1 317 ? 6.684 -25.109 -8.531 1 98.38 317 ASN A CA 1
ATOM 2527 C C . ASN A 1 317 ? 5.738 -25.234 -9.719 1 98.38 317 ASN A C 1
ATOM 2529 O O . ASN A 1 317 ? 5.57 -24.266 -10.477 1 98.38 317 ASN A O 1
ATOM 2533 N N . TRP A 1 318 ? 5.145 -26.406 -9.828 1 97.75 318 TRP A N 1
ATOM 2534 C CA . TRP A 1 318 ? 4.246 -26.719 -10.93 1 97.75 318 TRP A CA 1
ATOM 2535 C C . TRP A 1 318 ? 2.799 -26.781 -10.453 1 97.75 318 TRP A C 1
ATOM 2537 O O . TRP A 1 318 ? 2.482 -27.5 -9.5 1 97.75 318 TRP A O 1
ATOM 2547 N N . LEU A 1 319 ? 1.919 -26.062 -11.156 1 95.69 319 LEU A N 1
ATOM 2548 C CA . LEU A 1 319 ? 0.475 -26.188 -10.992 1 95.69 319 LEU A CA 1
ATOM 2549 C C . LEU A 1 319 ? -0.141 -26.969 -12.148 1 95.69 319 LEU A C 1
ATOM 2551 O O . LEU A 1 319 ? 0.498 -27.156 -13.188 1 95.69 319 LEU A O 1
ATOM 2555 N N . PRO A 1 320 ? -1.383 -27.453 -11.883 1 94 320 PRO A N 1
ATOM 2556 C CA . PRO A 1 320 ? -2.014 -28.141 -13.016 1 94 320 PRO A CA 1
ATOM 2557 C C . PRO A 1 320 ? -2.092 -27.266 -14.266 1 94 320 PRO A C 1
ATOM 2559 O O . PRO A 1 320 ? -2.219 -26.031 -14.156 1 94 320 PRO A O 1
ATOM 2562 N N . LEU A 1 321 ? -2.049 -27.844 -15.406 1 93.69 321 LEU A N 1
ATOM 2563 C CA . LEU A 1 321 ? -1.994 -27.109 -16.656 1 93.69 321 LEU A CA 1
ATOM 2564 C C . LEU A 1 321 ? -3.234 -26.234 -16.844 1 93.69 321 LEU A C 1
ATOM 2566 O O . LEU A 1 321 ? -3.18 -25.203 -17.5 1 93.69 321 LEU A O 1
ATOM 2570 N N . ASP A 1 322 ? -4.34 -26.766 -16.359 1 92.44 322 ASP A N 1
ATOM 2571 C CA . ASP A 1 322 ? -5.609 -26.078 -16.562 1 92.44 322 ASP A CA 1
ATOM 2572 C C . ASP A 1 322 ? -6.641 -26.5 -15.516 1 92.44 322 ASP A C 1
ATOM 2574 O O . ASP A 1 322 ? -6.535 -27.578 -14.93 1 92.44 322 ASP A O 1
ATOM 2578 N N . ALA A 1 323 ? -7.543 -25.641 -15.297 1 89.19 323 ALA A N 1
ATOM 2579 C CA . ALA A 1 323 ? -8.68 -25.984 -14.445 1 89.19 323 ALA A CA 1
ATOM 2580 C C . ALA A 1 323 ? -9.617 -26.969 -15.156 1 89.19 323 ALA A C 1
ATOM 2582 O O . ALA A 1 323 ? -10.352 -27.719 -14.508 1 89.19 323 ALA A O 1
ATOM 2583 N N . LEU A 1 324 ? -9.578 -26.969 -16.438 1 87.81 324 LEU A N 1
ATOM 2584 C CA . LEU A 1 324 ? -10.398 -27.859 -17.266 1 87.81 324 LEU A CA 1
ATOM 2585 C C . LEU A 1 324 ? -9.562 -29 -17.828 1 87.81 324 LEU A C 1
ATOM 2587 O O . LEU A 1 324 ? -8.703 -28.781 -18.688 1 87.81 324 LEU A O 1
ATOM 2591 N N . PRO A 1 325 ? -9.844 -30.172 -17.438 1 82.69 325 PRO A N 1
ATOM 2592 C CA . PRO A 1 325 ? -9.047 -31.312 -17.891 1 82.69 325 PRO A CA 1
ATOM 2593 C C . PRO A 1 325 ? -8.992 -31.453 -19.406 1 82.69 325 PRO A C 1
ATOM 2595 O O . PRO A 1 325 ? -7.988 -31.906 -19.953 1 82.69 325 PRO A O 1
ATOM 2598 N N . GLY A 1 326 ? -10.07 -31.047 -20.016 1 82.44 326 GLY A N 1
ATOM 2599 C CA . GLY A 1 326 ? -10.086 -31.156 -21.469 1 82.44 326 GLY A CA 1
ATOM 2600 C C . GLY A 1 326 ? -9.016 -30.312 -22.141 1 82.44 326 GLY A C 1
ATOM 2601 O O . GLY A 1 326 ? -8.664 -30.547 -23.297 1 82.44 326 GLY A O 1
ATOM 2602 N N . ARG A 1 327 ? -8.422 -29.422 -21.391 1 90 327 ARG A N 1
ATOM 2603 C CA . ARG A 1 327 ? -7.449 -28.5 -21.969 1 90 327 ARG A CA 1
ATOM 2604 C C . ARG A 1 327 ? -6.023 -28.906 -21.594 1 90 327 ARG A C 1
ATOM 2606 O O . ARG A 1 327 ? -5.062 -28.25 -22 1 90 327 ARG A O 1
ATOM 2613 N N . MET A 1 328 ? -5.863 -30.016 -20.938 1 91.81 328 MET A N 1
ATOM 2614 C CA . MET A 1 328 ? -4.547 -30.516 -20.547 1 91.81 328 MET A CA 1
ATOM 2615 C C . MET A 1 328 ? -4 -31.469 -21.609 1 91.81 328 MET A C 1
ATOM 2617 O O . MET A 1 328 ? -3.904 -32.688 -21.391 1 91.81 328 MET A O 1
ATOM 2621 N N . THR A 1 329 ? -3.492 -30.906 -22.656 1 92.75 329 THR A N 1
ATOM 2622 C CA . THR A 1 329 ? -3.055 -31.688 -23.812 1 92.75 329 THR A CA 1
ATOM 2623 C C . THR A 1 329 ? -1.576 -32.031 -23.688 1 92.75 329 THR A C 1
ATOM 2625 O O . THR A 1 329 ? -0.843 -31.422 -22.922 1 92.75 329 THR A O 1
ATOM 2628 N N . ALA A 1 330 ? -1.191 -33.031 -24.438 1 95.31 330 ALA A N 1
ATOM 2629 C CA . ALA A 1 330 ? 0.207 -33.469 -24.484 1 95.31 330 ALA A CA 1
ATOM 2630 C C . ALA A 1 330 ? 1.109 -32.312 -24.953 1 95.31 330 ALA A C 1
ATOM 2632 O O . ALA A 1 330 ? 2.201 -32.125 -24.406 1 95.31 330 ALA A O 1
ATOM 2633 N N . GLU A 1 331 ? 0.639 -31.578 -25.875 1 96 331 GLU A N 1
ATOM 2634 C CA . GLU A 1 331 ? 1.417 -30.469 -26.438 1 96 331 GLU A CA 1
ATOM 2635 C C . GLU A 1 331 ? 1.705 -29.406 -25.375 1 96 331 GLU A C 1
ATOM 2637 O O . GLU A 1 331 ? 2.811 -28.875 -25.312 1 96 331 GLU A O 1
ATOM 2642 N N . ARG A 1 332 ? 0.771 -29.125 -24.578 1 96.38 332 ARG A N 1
ATOM 2643 C CA . ARG A 1 332 ? 0.944 -28.125 -23.547 1 96.38 332 ARG A CA 1
ATOM 2644 C C . ARG A 1 332 ? 1.925 -28.594 -22.484 1 96.38 332 ARG A C 1
ATOM 2646 O O . ARG A 1 332 ? 2.729 -27.812 -21.969 1 96.38 332 ARG A O 1
ATOM 2653 N N . TYR A 1 333 ? 1.831 -29.875 -22.094 1 97.62 333 TYR A N 1
ATOM 2654 C CA . TYR A 1 333 ? 2.807 -30.438 -21.172 1 97.62 333 TYR A CA 1
ATOM 2655 C C . TYR A 1 333 ? 4.223 -30.297 -21.719 1 97.62 333 TYR A C 1
ATOM 2657 O O . TYR A 1 333 ? 5.121 -29.828 -21.016 1 97.62 333 TYR A O 1
ATOM 2665 N N . GLN A 1 334 ? 4.355 -30.75 -22.953 1 97.81 334 GLN A N 1
ATOM 2666 C CA . GLN A 1 334 ? 5.672 -30.734 -23.578 1 97.81 334 GLN A CA 1
ATOM 2667 C C . GLN A 1 334 ? 6.23 -29.312 -23.672 1 97.81 334 GLN A C 1
ATOM 2669 O O . GLN A 1 334 ? 7.395 -29.078 -23.328 1 97.81 334 GLN A O 1
ATOM 2674 N N . LYS A 1 335 ? 5.383 -28.438 -24.062 1 97.5 335 LYS A N 1
ATOM 2675 C CA . LYS A 1 335 ? 5.824 -27.047 -24.219 1 97.5 335 LYS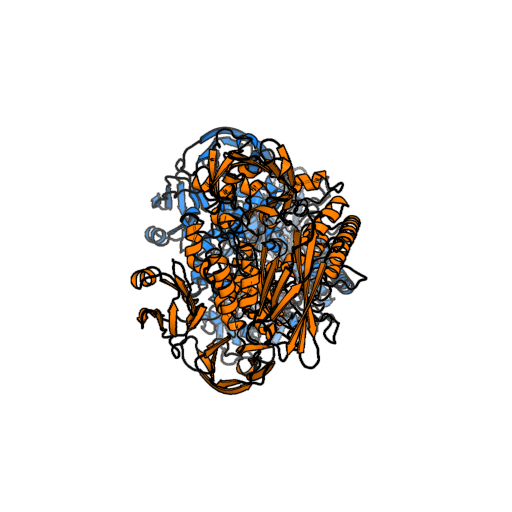 A CA 1
ATOM 2676 C C . LYS A 1 335 ? 6.23 -26.438 -22.891 1 97.5 335 LYS A C 1
ATOM 2678 O O . LYS A 1 335 ? 7.297 -25.828 -22.766 1 97.5 335 LYS A O 1
ATOM 2683 N N . LEU A 1 336 ? 5.418 -26.516 -21.906 1 98.25 336 LEU A N 1
ATOM 2684 C CA . LEU A 1 336 ? 5.668 -25.875 -20.625 1 98.25 336 LEU A CA 1
ATOM 2685 C C . LEU A 1 336 ? 6.906 -26.453 -19.953 1 98.25 336 LEU A C 1
ATOM 2687 O O . LEU A 1 336 ? 7.699 -25.734 -19.344 1 98.25 336 LEU A O 1
ATOM 2691 N N . LEU A 1 337 ? 7.109 -27.75 -20.031 1 98.69 337 LEU A N 1
ATOM 2692 C CA . LEU A 1 337 ? 8.289 -28.375 -19.453 1 98.69 337 LEU A CA 1
ATOM 2693 C C . LEU A 1 337 ? 9.547 -28 -20.234 1 98.69 337 LEU A C 1
ATOM 2695 O O . LEU A 1 337 ? 10.617 -27.828 -19.641 1 98.69 337 LEU A O 1
ATOM 2699 N N . ALA A 1 338 ? 9.398 -27.922 -21.531 1 98.12 338 ALA A N 1
ATOM 2700 C CA . ALA A 1 338 ? 10.516 -27.438 -22.328 1 98.12 338 ALA A CA 1
ATOM 2701 C C . ALA A 1 338 ? 10.883 -26 -21.938 1 98.12 338 ALA A C 1
ATOM 2703 O O . ALA A 1 338 ? 12.062 -25.641 -21.938 1 98.12 338 ALA A O 1
ATOM 2704 N N . ASP A 1 339 ? 9.867 -25.188 -21.703 1 98.31 339 ASP A N 1
ATOM 2705 C CA . ASP A 1 339 ? 10.109 -23.812 -21.25 1 98.31 339 ASP A CA 1
ATOM 2706 C C . ASP A 1 339 ? 10.922 -23.797 -19.969 1 98.31 339 ASP A C 1
ATOM 2708 O O . ASP A 1 339 ? 11.82 -22.969 -19.797 1 98.31 339 ASP A O 1
ATOM 2712 N N . ALA A 1 340 ? 10.602 -24.672 -19.016 1 98.69 340 ALA A N 1
ATOM 2713 C CA . ALA A 1 340 ? 11.359 -24.766 -17.781 1 98.69 340 ALA A CA 1
ATOM 2714 C C . ALA A 1 340 ? 12.82 -25.125 -18.047 1 98.69 340 ALA A C 1
ATOM 2716 O O . ALA A 1 340 ? 13.727 -24.5 -17.484 1 98.69 340 ALA A O 1
ATOM 2717 N N . ALA A 1 341 ? 13.023 -26.094 -18.906 1 98.06 341 ALA A N 1
ATOM 2718 C CA . ALA A 1 341 ? 14.375 -26.516 -19.266 1 98.06 341 ALA A CA 1
ATOM 2719 C C . ALA A 1 341 ? 15.148 -25.391 -19.938 1 98.06 341 ALA A C 1
ATOM 2721 O O . ALA A 1 341 ? 16.328 -25.188 -19.656 1 98.06 341 ALA A O 1
ATOM 2722 N N . GLU A 1 342 ? 14.453 -24.672 -20.781 1 97.25 342 GLU A N 1
ATOM 2723 C CA . GLU A 1 342 ? 15.078 -23.562 -21.484 1 97.25 342 GLU A CA 1
ATOM 2724 C C . GLU A 1 342 ? 15.5 -22.453 -20.531 1 97.25 342 GLU A C 1
ATOM 2726 O O . GLU A 1 342 ? 16.438 -21.703 -20.812 1 97.25 342 GLU A O 1
ATOM 2731 N N . ALA A 1 343 ? 14.875 -22.359 -19.484 1 98.06 343 ALA A N 1
ATOM 2732 C CA . ALA A 1 343 ? 15.211 -21.344 -18.484 1 98.06 343 ALA A CA 1
ATOM 2733 C C . ALA A 1 343 ? 16.25 -21.891 -17.5 1 98.06 343 ALA A C 1
ATOM 2735 O O . ALA A 1 343 ? 16.438 -21.328 -16.422 1 98.06 343 ALA A O 1
ATOM 2736 N N . ASN A 1 344 ? 16.859 -23.016 -17.859 1 97.69 344 ASN A N 1
ATOM 2737 C CA . ASN A 1 344 ? 17.969 -23.609 -17.125 1 97.69 344 ASN A CA 1
ATOM 2738 C C . ASN A 1 344 ? 17.531 -24.172 -15.781 1 97.69 344 ASN A C 1
ATOM 2740 O O . ASN A 1 344 ? 18.297 -24.172 -14.82 1 97.69 344 ASN A O 1
ATOM 2744 N N . MET A 1 345 ? 16.297 -24.641 -15.664 1 98.5 345 MET A N 1
ATOM 2745 C CA . MET A 1 345 ? 15.82 -25.281 -14.453 1 98.5 345 MET A CA 1
ATOM 2746 C C . MET A 1 345 ? 16.156 -26.781 -14.453 1 98.5 345 MET A C 1
ATOM 2748 O O . MET A 1 345 ? 16.312 -27.375 -15.516 1 98.5 345 MET A O 1
ATOM 2752 N N . ASN A 1 346 ? 16.266 -27.328 -13.195 1 98.44 346 ASN A N 1
ATOM 2753 C CA . ASN A 1 346 ? 16.594 -28.75 -13.133 1 98.44 346 ASN A CA 1
ATOM 2754 C C . ASN A 1 346 ? 15.703 -29.484 -12.133 1 98.44 346 ASN A C 1
ATOM 2756 O O . ASN A 1 346 ? 15.922 -30.672 -11.867 1 98.44 346 ASN A O 1
ATOM 2760 N N . MET A 1 347 ? 14.664 -28.781 -11.656 1 98.69 347 MET A N 1
ATOM 2761 C CA . MET A 1 347 ? 13.719 -29.422 -10.758 1 98.69 347 MET A CA 1
ATOM 2762 C C . MET A 1 347 ? 12.344 -28.766 -10.852 1 98.69 347 MET A C 1
ATOM 2764 O O . MET A 1 347 ? 12.25 -27.531 -10.977 1 98.69 347 MET A O 1
ATOM 2768 N N . VAL A 1 348 ? 11.336 -29.562 -10.766 1 98.69 348 VAL A N 1
ATOM 2769 C CA . VAL A 1 348 ? 9.953 -29.094 -10.688 1 98.69 348 VAL A CA 1
ATOM 2770 C C . VAL A 1 348 ? 9.266 -29.734 -9.484 1 98.69 348 VAL A C 1
ATOM 2772 O O . VAL A 1 348 ? 9.359 -30.938 -9.273 1 98.69 348 VAL A O 1
ATOM 2775 N N . ARG A 1 349 ? 8.609 -28.922 -8.695 1 98.12 349 ARG A N 1
ATOM 2776 C CA . ARG A 1 349 ? 7.805 -29.438 -7.586 1 98.12 349 ARG A CA 1
ATOM 2777 C C . ARG A 1 349 ? 6.332 -29.5 -7.969 1 98.12 349 ARG A C 1
ATOM 2779 O O . ARG A 1 349 ? 5.723 -28.469 -8.289 1 98.12 349 ARG A O 1
ATOM 2786 N N . VAL A 1 350 ? 5.824 -30.688 -7.969 1 98 350 VAL A N 1
ATOM 2787 C CA . VAL A 1 350 ? 4.391 -30.859 -8.156 1 98 350 VAL A CA 1
ATOM 2788 C C . VAL A 1 350 ? 3.658 -30.547 -6.848 1 98 350 VAL A C 1
ATOM 2790 O O . VAL A 1 350 ? 3.691 -31.344 -5.906 1 98 350 VAL A O 1
ATOM 2793 N N . TRP A 1 351 ? 3.025 -29.469 -6.852 1 94.88 351 TRP A N 1
ATOM 2794 C CA . TRP A 1 351 ? 2.428 -28.859 -5.672 1 94.88 351 TRP A CA 1
ATOM 2795 C C . TRP A 1 351 ? 1.271 -29.703 -5.145 1 94.88 351 TRP A C 1
ATOM 2797 O O . TRP A 1 351 ? 0.458 -30.203 -5.922 1 94.88 351 TRP A O 1
ATOM 2807 N N . GLY A 1 352 ? 1.095 -29.797 -3.846 1 93.06 352 GLY A N 1
ATOM 2808 C CA . GLY A 1 352 ? 0.178 -30.703 -3.178 1 93.06 352 GLY A CA 1
ATOM 2809 C C . GLY A 1 352 ? -1.276 -30.297 -3.324 1 93.06 352 GLY A C 1
ATOM 2810 O O . GLY A 1 352 ? -2.178 -31.094 -3.051 1 93.06 352 GLY A O 1
ATOM 2811 N N . GLY A 1 353 ? -1.513 -29.109 -3.76 1 90.38 353 GLY A N 1
ATOM 2812 C CA . GLY A 1 353 ? -2.889 -28.688 -3.963 1 90.38 353 GLY A CA 1
ATOM 2813 C C . GLY A 1 353 ? -3.391 -28.938 -5.371 1 90.38 353 GLY A C 1
ATOM 2814 O O . GLY A 1 353 ? -4.566 -28.703 -5.668 1 90.38 353 GLY A O 1
ATOM 2815 N N . GLY A 1 354 ? -2.502 -29.422 -6.195 1 91.44 354 GLY A N 1
ATOM 2816 C CA . GLY A 1 354 ? -2.854 -29.719 -7.574 1 91.44 354 GLY A CA 1
ATOM 2817 C C . GLY A 1 354 ? -3.305 -31.141 -7.789 1 91.44 354 GLY A C 1
ATOM 2818 O O . GLY A 1 354 ? -4.23 -31.625 -7.125 1 91.44 354 GLY A O 1
ATOM 2819 N N . ARG A 1 355 ? -2.602 -31.906 -8.594 1 92 355 ARG A N 1
ATOM 2820 C CA . ARG A 1 355 ? -2.893 -33.281 -8.922 1 92 355 ARG A CA 1
ATOM 2821 C C . ARG A 1 355 ? -1.609 -34.062 -9.172 1 92 355 ARG A C 1
ATOM 2823 O O . ARG A 1 355 ? -0.555 -33.5 -9.422 1 92 355 ARG A O 1
ATOM 2830 N N . TYR A 1 356 ? -1.805 -35.406 -8.961 1 95.38 356 TYR A N 1
ATOM 2831 C CA . TYR A 1 356 ? -0.752 -36.219 -9.562 1 95.38 356 TYR A CA 1
ATOM 2832 C C . TYR A 1 356 ? -0.792 -36.125 -11.086 1 95.38 356 TYR A C 1
ATOM 2834 O O . TYR A 1 356 ? -1.831 -36.375 -11.703 1 95.38 356 TYR A O 1
ATOM 2842 N N . GLU A 1 357 ? 0.266 -35.75 -11.664 1 95.75 357 GLU A N 1
ATOM 2843 C CA . GLU A 1 357 ? 0.223 -35.438 -13.086 1 95.75 357 GLU A CA 1
ATOM 2844 C C . GLU A 1 357 ? 0.144 -36.688 -13.945 1 95.75 357 GLU A C 1
ATOM 2846 O O . GLU A 1 357 ? 0.337 -37.812 -13.445 1 95.75 357 GLU A O 1
ATOM 2851 N N . LYS A 1 358 ? -0.148 -36.469 -15.203 1 93.5 358 LYS A N 1
ATOM 2852 C CA . LYS A 1 358 ? -0.251 -37.531 -16.188 1 93.5 358 LYS A CA 1
ATOM 2853 C C . LYS A 1 358 ? 1.12 -38.125 -16.5 1 93.5 358 LYS A C 1
ATOM 2855 O O . LYS A 1 358 ? 2.148 -37.5 -16.234 1 93.5 358 LYS A O 1
ATOM 2860 N N . GLU A 1 359 ? 1.099 -39.312 -17.078 1 94.69 359 GLU A N 1
ATOM 2861 C CA . GLU A 1 359 ? 2.328 -40 -17.406 1 94.69 359 GLU A CA 1
ATOM 2862 C C . GLU A 1 359 ? 3.232 -39.156 -18.297 1 94.69 359 GLU A C 1
ATOM 2864 O O . GLU A 1 359 ? 4.457 -39.219 -18.172 1 94.69 359 GLU A O 1
ATOM 2869 N N . ILE A 1 360 ? 2.639 -38.406 -19.156 1 96.19 360 ILE A N 1
ATOM 2870 C CA . ILE A 1 360 ? 3.408 -37.594 -20.109 1 96.19 360 ILE A CA 1
ATOM 2871 C C . ILE A 1 360 ? 4.27 -36.594 -19.344 1 96.19 360 ILE A C 1
ATOM 2873 O O . ILE A 1 360 ? 5.387 -36.281 -19.766 1 96.19 360 ILE A O 1
ATOM 2877 N N . PHE A 1 361 ? 3.799 -36.125 -18.297 1 97.62 361 PHE A N 1
ATOM 2878 C CA . PHE A 1 361 ? 4.562 -35.188 -17.484 1 97.62 361 PHE A CA 1
ATOM 2879 C C . PHE A 1 361 ? 5.859 -35.812 -17 1 97.62 361 PHE A C 1
ATOM 2881 O O . PHE A 1 361 ? 6.941 -35.25 -17.203 1 97.62 361 PHE A O 1
ATOM 2888 N N . TYR A 1 362 ? 5.809 -36.938 -16.406 1 98.44 362 TYR A N 1
ATOM 2889 C CA . TYR A 1 362 ? 6.965 -37.594 -15.805 1 98.44 362 TYR A CA 1
ATOM 2890 C C . TYR A 1 362 ? 7.922 -38.094 -16.891 1 98.44 362 TYR A C 1
ATOM 2892 O O . TYR A 1 362 ? 9.141 -38 -16.734 1 98.44 362 TYR A O 1
ATOM 2900 N N . ARG A 1 363 ? 7.344 -38.594 -17.953 1 98.06 363 ARG A N 1
ATOM 2901 C CA . ARG A 1 363 ? 8.188 -39.031 -19.062 1 98.06 363 ARG A CA 1
ATOM 2902 C C . ARG A 1 363 ? 9 -37.875 -19.609 1 98.06 363 ARG A C 1
ATOM 2904 O O . ARG A 1 363 ? 10.18 -38.031 -19.938 1 98.06 363 ARG A O 1
ATOM 2911 N N . GLN A 1 364 ? 8.312 -36.75 -19.703 1 98.31 364 GLN A N 1
ATOM 2912 C CA . GLN A 1 364 ? 9.016 -35.562 -20.203 1 98.31 364 GLN A CA 1
ATOM 2913 C C . GLN A 1 364 ? 10.078 -35.094 -19.203 1 98.31 364 GLN A C 1
ATOM 2915 O O . GLN A 1 364 ? 11.156 -34.656 -19.609 1 98.31 364 GLN A O 1
ATOM 2920 N N . CYS A 1 365 ? 9.789 -35.156 -17.938 1 98.75 365 CYS A N 1
ATOM 2921 C CA . CYS A 1 365 ? 10.773 -34.781 -16.922 1 98.75 365 CYS A CA 1
ATOM 2922 C C . CYS A 1 365 ? 11.984 -35.719 -17 1 98.75 365 CYS A C 1
ATOM 2924 O O . CYS A 1 365 ? 13.125 -35.25 -16.906 1 98.75 365 CYS A O 1
ATOM 2926 N N . ASP A 1 366 ? 11.734 -37.031 -17.188 1 98.69 366 ASP A N 1
ATOM 2927 C CA . ASP A 1 366 ? 12.812 -38 -17.375 1 98.69 366 ASP A CA 1
ATOM 2928 C C . ASP A 1 366 ? 13.695 -37.625 -18.562 1 98.69 366 ASP A C 1
ATOM 2930 O O . ASP A 1 366 ? 14.922 -37.625 -18.469 1 98.69 366 ASP A O 1
ATOM 2934 N N . ALA A 1 367 ? 13.062 -37.281 -19.547 1 98.38 367 ALA A N 1
ATOM 2935 C CA . ALA A 1 367 ? 13.758 -37 -20.812 1 98.38 367 ALA A CA 1
ATOM 2936 C C . ALA A 1 367 ? 14.539 -35.719 -20.75 1 98.38 367 ALA A C 1
ATOM 2938 O O . ALA A 1 367 ? 15.586 -35.562 -21.375 1 98.38 367 ALA A O 1
ATOM 2939 N N . LEU A 1 368 ? 14.078 -34.719 -20.031 1 98.56 368 LEU A N 1
ATOM 2940 C CA . LEU A 1 368 ? 14.672 -33.406 -20 1 98.56 368 LEU A CA 1
ATOM 2941 C C . LEU A 1 368 ? 15.656 -33.281 -18.844 1 98.56 368 LEU A C 1
ATOM 2943 O O . LEU A 1 368 ? 16.359 -32.25 -18.734 1 98.56 368 LEU A O 1
ATOM 2947 N N . GLY A 1 369 ? 15.672 -34.281 -18.016 1 98.44 369 GLY A N 1
ATOM 2948 C CA . GLY A 1 369 ? 16.531 -34.188 -16.828 1 98.44 369 GLY A CA 1
ATOM 2949 C C . GLY A 1 369 ? 15.992 -33.281 -15.758 1 98.44 369 GLY A C 1
ATOM 2950 O O . GLY A 1 369 ? 16.75 -32.562 -15.102 1 98.44 369 GLY A O 1
ATOM 2951 N N . LEU A 1 370 ? 14.703 -33.156 -15.633 1 98.81 370 LEU A N 1
ATOM 2952 C CA . LEU A 1 370 ? 14.07 -32.375 -14.578 1 98.81 370 LEU A CA 1
ATOM 2953 C C . LEU A 1 370 ? 13.727 -33.25 -13.375 1 98.81 370 LEU A C 1
ATOM 2955 O O . LEU A 1 370 ? 12.852 -34.125 -13.469 1 98.81 370 LEU A O 1
ATOM 2959 N N . LEU A 1 371 ? 14.375 -33.031 -12.32 1 98.81 371 LEU A N 1
ATOM 2960 C CA . LEU A 1 371 ? 14 -33.719 -11.086 1 98.81 371 LEU A CA 1
ATOM 2961 C C . LEU A 1 371 ? 12.594 -33.312 -10.648 1 98.81 371 LEU A C 1
ATOM 2963 O O . LEU A 1 371 ? 12.156 -32.188 -10.922 1 98.81 371 LEU A O 1
ATOM 2967 N N . VAL A 1 372 ? 11.914 -34.25 -9.945 1 98.81 372 VAL A N 1
ATOM 2968 C CA . VAL A 1 372 ? 10.555 -33.938 -9.508 1 98.81 372 VAL A CA 1
ATOM 2969 C C . VAL A 1 372 ? 10.461 -34.094 -7.988 1 98.81 372 VAL A C 1
ATOM 2971 O O . VAL A 1 372 ? 10.734 -35.156 -7.441 1 98.81 372 VAL A O 1
ATOM 2974 N N . TRP A 1 373 ? 10.234 -33 -7.289 1 98.38 373 TRP A N 1
ATOM 2975 C CA . TRP A 1 373 ? 9.68 -33.062 -5.945 1 98.38 373 TRP A CA 1
ATOM 2976 C C . TRP A 1 373 ? 8.172 -33.312 -5.984 1 98.38 373 TRP A C 1
ATOM 2978 O O . TRP A 1 373 ? 7.398 -32.406 -6.348 1 98.38 373 TRP A O 1
ATOM 2988 N N . GLN A 1 374 ? 7.734 -34.531 -5.637 1 98.06 374 GLN A N 1
ATOM 2989 C CA . GLN A 1 374 ? 6.34 -34.969 -5.746 1 98.06 374 GLN A CA 1
ATOM 2990 C C . GLN A 1 374 ? 5.625 -34.844 -4.402 1 98.06 374 GLN A C 1
ATOM 2992 O O . GLN A 1 374 ? 5.727 -35.719 -3.555 1 98.06 374 GLN A O 1
ATOM 2997 N N . ASP A 1 375 ? 4.793 -33.875 -4.289 1 96.5 375 ASP A N 1
ATOM 2998 C CA . ASP A 1 375 ? 3.922 -33.844 -3.115 1 96.5 375 ASP A CA 1
ATOM 2999 C C . ASP A 1 375 ? 2.801 -34.875 -3.23 1 96.5 375 ASP A C 1
ATOM 3001 O O . ASP A 1 375 ? 2.289 -35.125 -4.324 1 96.5 375 ASP A O 1
ATOM 3005 N N . VAL A 1 376 ? 2.467 -35.375 -2.051 1 95.12 376 VAL A N 1
ATOM 3006 C CA . VAL A 1 376 ? 1.151 -36 -1.997 1 95.12 376 VAL A CA 1
ATOM 3007 C C . VAL A 1 376 ? 0.068 -34.938 -1.931 1 95.12 376 VAL A C 1
ATOM 3009 O O . VAL A 1 376 ? 0.361 -33.75 -1.683 1 95.12 376 VAL A O 1
ATOM 3012 N N . MET A 1 377 ? -1.108 -35.281 -2.205 1 92.38 377 MET A N 1
ATOM 3013 C CA . MET A 1 377 ? -2.121 -34.281 -2.514 1 92.38 377 MET A CA 1
ATOM 3014 C C . MET A 1 377 ? -2.82 -33.781 -1.243 1 92.38 377 MET A C 1
ATOM 3016 O O . MET A 1 377 ? -4.027 -33.969 -1.088 1 92.38 377 MET A O 1
ATOM 3020 N N . PHE A 1 378 ? -2.006 -33.094 -0.363 1 88.88 378 PHE A N 1
ATOM 3021 C CA . PHE A 1 378 ? -2.459 -32.406 0.837 1 88.88 378 PHE A CA 1
ATOM 3022 C C . PHE A 1 378 ? -1.89 -30.984 0.895 1 88.88 378 PHE A C 1
ATOM 3024 O O . PHE A 1 378 ? -0.671 -30.797 0.875 1 88.88 378 PHE A O 1
ATOM 3031 N N . SER A 1 379 ? -2.781 -30.047 0.823 1 84.62 379 SER A N 1
ATOM 3032 C CA . SER A 1 379 ? -2.316 -28.656 0.879 1 84.62 379 SER A CA 1
ATOM 3033 C C . SER A 1 379 ? -3.258 -27.797 1.706 1 84.62 379 SER A C 1
ATOM 3035 O O . SER A 1 379 ? -4.477 -27.844 1.52 1 84.62 379 SER A O 1
ATOM 3037 N N . ASP A 1 380 ? -2.787 -27 2.533 1 71.31 380 ASP A N 1
ATOM 3038 C CA . ASP A 1 380 ? -3.363 -25.844 3.219 1 71.31 380 ASP A CA 1
ATOM 3039 C C . ASP A 1 380 ? -4.648 -26.219 3.949 1 71.31 380 ASP A C 1
ATOM 3041 O O . ASP A 1 380 ? -5.402 -25.359 4.391 1 71.31 380 ASP A O 1
ATOM 3045 N N . ALA A 1 381 ? -5.062 -27.422 3.895 1 67.31 381 ALA A N 1
ATOM 3046 C CA . ALA A 1 381 ? -6.285 -27.797 4.598 1 67.31 381 ALA A CA 1
ATOM 3047 C C . ALA A 1 381 ? -6.07 -29.062 5.438 1 67.31 381 ALA A C 1
ATOM 3049 O O . ALA A 1 381 ? -5.312 -29.953 5.043 1 67.31 381 ALA A O 1
ATOM 3050 N N . PHE A 1 382 ? -6.727 -29 6.539 1 67.38 382 PHE A N 1
ATOM 3051 C CA . PHE A 1 382 ? -6.602 -30.094 7.484 1 67.38 382 PHE A CA 1
ATOM 3052 C C . PHE A 1 382 ? -7.613 -31.203 7.168 1 67.38 382 PHE A C 1
ATOM 3054 O O . PHE A 1 382 ? -8.727 -30.922 6.727 1 67.38 382 PHE A O 1
ATOM 3061 N N . MET A 1 383 ? -7.105 -32.438 7.141 1 69.56 383 MET A N 1
ATOM 3062 C CA . MET A 1 383 ? -7.973 -33.594 7.023 1 69.56 383 MET A CA 1
ATOM 3063 C C . MET A 1 383 ? -7.914 -34.438 8.289 1 69.56 383 MET A C 1
ATOM 3065 O O . MET A 1 383 ? -6.832 -34.719 8.805 1 69.56 383 MET A O 1
ATOM 3069 N N . LEU A 1 384 ? -9.047 -34.719 8.836 1 74.19 384 LEU A N 1
ATOM 3070 C CA . LEU A 1 384 ? -9.086 -35.625 9.984 1 74.19 384 LEU A CA 1
ATOM 3071 C C . LEU A 1 384 ? -8.789 -37.062 9.57 1 74.19 384 LEU A C 1
ATOM 3073 O O . LEU A 1 384 ? -9.438 -37.594 8.672 1 74.19 384 LEU A O 1
ATOM 3077 N N . PRO A 1 385 ? -7.832 -37.625 10.18 1 82.69 385 PRO A N 1
ATOM 3078 C CA . PRO A 1 385 ? -7.43 -38.969 9.805 1 82.69 385 PRO A CA 1
ATOM 3079 C C . PRO A 1 385 ? -8.328 -40.031 10.422 1 82.69 385 PRO A C 1
ATOM 3081 O O . PRO A 1 385 ? -7.852 -40.875 11.195 1 82.69 385 PRO A O 1
ATOM 3084 N N . THR A 1 386 ? -9.594 -40.094 9.992 1 80.75 386 THR A N 1
ATOM 3085 C CA . THR A 1 386 ? -10.469 -41.219 10.398 1 80.75 386 THR A CA 1
ATOM 3086 C C . THR A 1 386 ? -10.016 -42.5 9.758 1 80.75 386 THR A C 1
ATOM 3088 O O . THR A 1 386 ? -9.266 -42.5 8.773 1 80.75 386 THR A O 1
ATOM 3091 N N . PRO A 1 387 ? -10.438 -43.562 10.328 1 84.5 387 PRO A N 1
ATOM 3092 C CA . PRO A 1 387 ? -10.008 -44.844 9.766 1 84.5 387 PRO A CA 1
ATOM 3093 C C . PRO A 1 387 ? -10.352 -45 8.281 1 84.5 387 PRO A C 1
ATOM 3095 O O . PRO A 1 387 ? -9.547 -45.5 7.508 1 84.5 387 PRO A O 1
ATOM 3098 N N . ASP A 1 388 ? -11.508 -44.594 7.918 1 83.25 388 ASP A N 1
ATOM 3099 C CA . ASP A 1 388 ? -11.922 -44.688 6.523 1 83.25 388 ASP A CA 1
ATOM 3100 C C . ASP A 1 388 ? -11.031 -43.812 5.629 1 83.25 388 ASP A C 1
ATOM 3102 O O . ASP A 1 388 ? -10.656 -44.219 4.535 1 83.25 388 ASP A O 1
ATOM 3106 N N . VAL A 1 389 ? -10.711 -42.688 6.133 1 82 389 VAL A N 1
ATOM 3107 C CA . VAL A 1 389 ? -9.852 -41.75 5.391 1 82 389 VAL A CA 1
ATOM 3108 C C . VAL A 1 389 ? -8.453 -42.375 5.254 1 82 389 VAL A C 1
ATOM 3110 O O . VAL A 1 389 ? -7.848 -42.312 4.184 1 82 389 VAL A O 1
ATOM 3113 N N . MET A 1 390 ? -8.023 -42.938 6.297 1 88.19 390 MET A N 1
ATOM 3114 C CA . MET A 1 390 ? -6.688 -43.5 6.289 1 88.19 390 MET A CA 1
ATOM 3115 C C . MET A 1 390 ? -6.602 -44.656 5.301 1 88.19 390 MET A C 1
ATOM 3117 O O . MET A 1 390 ? -5.582 -44.844 4.633 1 88.19 390 MET A O 1
ATOM 3121 N N . THR A 1 391 ? -7.641 -45.375 5.242 1 90.19 391 THR A N 1
ATOM 3122 C CA . THR A 1 391 ? -7.691 -46.469 4.289 1 90.19 391 THR A CA 1
ATOM 3123 C C . THR A 1 391 ? -7.68 -45.969 2.855 1 90.19 391 THR A C 1
ATOM 3125 O O . THR A 1 391 ? -6.957 -46.5 2.004 1 90.19 391 THR A O 1
ATOM 3128 N N . GLU A 1 392 ? -8.453 -45 2.656 1 87.56 392 GLU A N 1
ATOM 3129 C CA . GLU A 1 392 ? -8.531 -44.406 1.33 1 87.56 392 GLU A CA 1
ATOM 3130 C C . GLU A 1 392 ? -7.188 -43.812 0.921 1 87.56 392 GLU A C 1
ATOM 3132 O O . GLU A 1 392 ? -6.754 -43.969 -0.222 1 87.56 392 GLU A O 1
ATOM 3137 N N . VAL A 1 393 ? -6.594 -43.156 1.829 1 91.75 393 VAL A N 1
ATOM 3138 C CA . VAL A 1 393 ? -5.309 -42.5 1.57 1 91.75 393 VAL A CA 1
ATOM 3139 C C . VAL A 1 393 ? -4.246 -43.562 1.3 1 91.75 393 VAL A C 1
ATOM 3141 O O . VAL A 1 393 ? -3.396 -43.406 0.42 1 91.75 393 VAL A O 1
ATOM 3144 N N . LYS A 1 394 ? -4.293 -44.594 2.059 1 94.75 394 LYS A N 1
ATOM 3145 C CA . LYS A 1 394 ? -3.348 -45.688 1.846 1 94.75 394 LYS A CA 1
ATOM 3146 C C . LYS A 1 394 ? -3.469 -46.25 0.434 1 94.75 394 LYS A C 1
ATOM 3148 O O . LYS A 1 394 ? -2.463 -46.469 -0.25 1 94.75 394 LYS A O 1
ATOM 3153 N N . GLU A 1 395 ? -4.664 -46.5 0.024 1 93.25 395 GLU A N 1
ATOM 3154 C CA . GLU A 1 395 ? -4.895 -47.031 -1.317 1 93.25 395 GLU A CA 1
ATOM 3155 C C . GLU A 1 395 ? -4.391 -46.062 -2.385 1 93.25 395 GLU A C 1
ATOM 3157 O O . GLU A 1 395 ? -3.803 -46.5 -3.383 1 93.25 395 GLU A O 1
ATOM 3162 N N . GLU A 1 396 ? -4.664 -44.844 -2.168 1 94.19 396 GLU A N 1
ATOM 3163 C CA . GLU A 1 396 ? -4.188 -43.781 -3.061 1 94.19 396 GLU A CA 1
ATOM 3164 C C . GLU A 1 396 ? -2.666 -43.812 -3.164 1 94.19 396 GLU A C 1
ATOM 3166 O O . GLU A 1 396 ? -2.113 -43.812 -4.266 1 94.19 396 GLU A O 1
ATOM 3171 N N . LEU A 1 397 ? -2.037 -43.844 -2.08 1 96.75 397 LEU A N 1
ATOM 3172 C CA . LEU A 1 397 ? -0.582 -43.75 -2.027 1 96.75 397 LEU A CA 1
ATOM 3173 C C . LEU A 1 397 ? 0.05 -45 -2.643 1 96.75 397 LEU A C 1
ATOM 3175 O O . LEU A 1 397 ? 1.079 -44.906 -3.314 1 96.75 397 LEU A O 1
ATOM 3179 N N . LEU A 1 398 ? -0.556 -46.125 -2.363 1 95.81 398 LEU A N 1
ATOM 3180 C CA . LEU A 1 398 ? -0.046 -47.375 -2.957 1 95.81 398 LEU A CA 1
ATOM 3181 C C . LEU A 1 398 ? -0.103 -47.281 -4.48 1 95.81 398 LEU A C 1
ATOM 3183 O O . LEU A 1 398 ? 0.876 -47.625 -5.156 1 95.81 398 LEU A O 1
ATOM 3187 N N . TRP A 1 399 ? -1.16 -46.844 -4.953 1 94.44 399 TRP A N 1
ATOM 3188 C CA . TRP A 1 399 ? -1.305 -46.75 -6.402 1 94.44 399 TRP A CA 1
ATOM 3189 C C . TRP A 1 399 ? -0.293 -45.75 -6.973 1 94.44 399 TRP A C 1
ATOM 3191 O O . TRP A 1 399 ? 0.421 -46.062 -7.926 1 94.44 399 TRP A O 1
ATOM 3201 N N . GLN A 1 400 ? -0.252 -44.594 -6.43 1 96.38 400 GLN A N 1
ATOM 3202 C CA . GLN A 1 400 ? 0.582 -43.531 -6.977 1 96.38 400 GLN A CA 1
ATOM 3203 C C . GLN A 1 400 ? 2.064 -43.844 -6.844 1 96.38 400 GLN A C 1
ATOM 3205 O O . GLN A 1 400 ? 2.842 -43.625 -7.773 1 96.38 400 GLN A O 1
ATOM 3210 N N . ALA A 1 401 ? 2.469 -44.406 -5.707 1 97 401 ALA A N 1
ATOM 3211 C CA . ALA A 1 401 ? 3.869 -44.781 -5.523 1 97 401 ALA A CA 1
ATOM 3212 C C . ALA A 1 401 ? 4.281 -45.844 -6.52 1 97 401 ALA A C 1
ATOM 3214 O O . ALA A 1 401 ? 5.367 -45.781 -7.102 1 97 401 ALA A O 1
ATOM 3215 N N . ARG A 1 402 ? 3.443 -46.844 -6.695 1 95.69 402 ARG A N 1
ATOM 3216 C CA . ARG A 1 402 ? 3.74 -47.938 -7.605 1 95.69 402 ARG A CA 1
ATOM 3217 C C . ARG A 1 402 ? 3.801 -47.469 -9.047 1 95.69 402 ARG A C 1
ATOM 3219 O O . ARG A 1 402 ? 4.613 -47.938 -9.836 1 95.69 402 ARG A O 1
ATOM 3226 N N . ARG A 1 403 ? 2.998 -46.562 -9.328 1 93.81 403 ARG A N 1
ATOM 3227 C CA . ARG A 1 403 ? 2.928 -45.969 -10.664 1 93.81 403 ARG A CA 1
ATOM 3228 C C . ARG A 1 403 ? 4.152 -45.094 -10.953 1 93.81 403 ARG A C 1
ATOM 3230 O O . ARG A 1 403 ? 4.652 -45.094 -12.078 1 93.81 403 ARG A O 1
ATOM 3237 N N . LEU A 1 404 ? 4.691 -44.406 -9.93 1 97.06 404 LEU A N 1
ATOM 3238 C CA . LEU A 1 404 ? 5.613 -43.281 -10.188 1 97.06 404 LEU A CA 1
ATOM 3239 C C . LEU A 1 404 ? 7.039 -43.688 -9.82 1 97.06 404 LEU A C 1
ATOM 3241 O O . LEU A 1 404 ? 7.996 -43.094 -10.305 1 97.06 404 LEU A O 1
ATOM 3245 N N . LYS A 1 405 ? 7.25 -44.625 -8.953 1 96.31 405 LYS A N 1
ATOM 3246 C CA . LYS A 1 405 ? 8.555 -44.875 -8.352 1 96.31 405 LYS A CA 1
ATOM 3247 C C . LYS A 1 405 ? 9.57 -45.344 -9.398 1 96.31 405 LYS A C 1
ATOM 3249 O O . LYS A 1 405 ? 10.781 -45.219 -9.188 1 96.31 405 LYS A O 1
ATOM 3254 N N . ASN A 1 406 ? 9.109 -45.844 -10.539 1 96.44 406 ASN A N 1
ATOM 3255 C CA . ASN A 1 406 ? 10.047 -46.281 -11.57 1 96.44 406 ASN A CA 1
ATOM 3256 C C . ASN A 1 406 ? 10.586 -45.094 -12.375 1 96.44 406 ASN A C 1
ATOM 3258 O O . ASN A 1 406 ? 11.562 -45.25 -13.117 1 96.44 406 ASN A O 1
ATOM 3262 N N . HIS A 1 407 ? 9.961 -43.969 -12.375 1 97.69 407 HIS A N 1
ATOM 3263 C CA . HIS A 1 407 ? 10.469 -42.812 -13.07 1 97.69 407 HIS A CA 1
ATOM 3264 C C . HIS A 1 407 ? 11.742 -42.281 -12.414 1 97.69 407 HIS A C 1
ATOM 3266 O O . HIS A 1 407 ? 11.766 -42.031 -11.211 1 97.69 407 HIS A O 1
ATOM 3272 N N . SER A 1 408 ? 12.695 -42.031 -13.25 1 96.94 408 SER A N 1
ATOM 3273 C CA . SER A 1 408 ? 14 -41.594 -12.75 1 96.94 408 SER A CA 1
ATOM 3274 C C . SER A 1 408 ? 13.953 -40.188 -12.219 1 96.94 408 SER A C 1
ATOM 3276 O O . SER A 1 408 ? 14.781 -39.781 -11.391 1 96.94 408 SER A O 1
ATOM 3278 N N . CYS A 1 409 ? 13.039 -39.375 -12.648 1 98.44 409 CYS A N 1
ATOM 3279 C CA . CYS A 1 409 ? 12.977 -37.969 -12.297 1 98.44 409 CYS A CA 1
ATOM 3280 C C . CYS A 1 409 ? 12.469 -37.781 -10.875 1 98.44 409 CYS A C 1
ATOM 3282 O O . CYS A 1 409 ? 12.68 -36.719 -10.273 1 98.44 409 CYS A O 1
ATOM 3284 N N . ILE A 1 410 ? 11.789 -38.719 -10.242 1 98.5 410 ILE A N 1
ATOM 3285 C CA . ILE A 1 410 ? 11.266 -38.562 -8.891 1 98.5 410 ILE A CA 1
ATOM 3286 C C . ILE A 1 410 ? 12.422 -38.438 -7.902 1 98.5 410 ILE A C 1
ATOM 3288 O O . ILE A 1 410 ? 13.164 -39.406 -7.699 1 98.5 410 ILE A O 1
ATOM 3292 N N . ALA A 1 411 ? 12.539 -37.344 -7.285 1 98.12 411 ALA A N 1
ATOM 3293 C CA . ALA A 1 411 ? 13.648 -37.062 -6.375 1 98.12 411 ALA A CA 1
ATOM 3294 C C . ALA A 1 411 ? 13.258 -37.375 -4.93 1 98.12 411 ALA A C 1
ATOM 3296 O O . ALA A 1 411 ? 14.047 -37.938 -4.164 1 98.12 411 ALA A O 1
ATOM 3297 N N . LEU A 1 412 ? 12.07 -36.969 -4.605 1 97.19 412 LEU A N 1
ATOM 3298 C CA . LEU A 1 412 ? 11.578 -37.188 -3.244 1 97.19 412 LEU A CA 1
ATOM 3299 C C . LEU A 1 412 ? 10.062 -37.094 -3.197 1 97.19 412 LEU A C 1
ATOM 3301 O O . LEU A 1 412 ? 9.43 -36.625 -4.148 1 97.19 412 LEU A O 1
ATOM 3305 N N . TRP A 1 413 ? 9.477 -37.625 -2.096 1 97.31 413 TRP A N 1
ATOM 3306 C CA . TRP A 1 413 ? 8.055 -37.531 -1.8 1 97.31 413 TRP A CA 1
ATOM 3307 C C . TRP A 1 413 ? 7.801 -36.469 -0.719 1 97.31 413 TRP A C 1
ATOM 3309 O O . TRP A 1 413 ? 8.367 -36.562 0.372 1 97.31 413 TRP A O 1
ATOM 3319 N N . GLY A 1 414 ? 6.996 -35.469 -1.089 1 94.88 414 GLY A N 1
ATOM 3320 C CA . GLY A 1 414 ? 6.582 -34.469 -0.111 1 94.88 414 GLY A CA 1
ATOM 3321 C C . GLY A 1 414 ? 5.227 -34.781 0.501 1 94.88 414 GLY A C 1
ATOM 3322 O O . GLY A 1 414 ? 4.301 -35.188 -0.2 1 94.88 414 GLY A O 1
ATOM 3323 N N . GLY A 1 415 ? 5.098 -34.531 1.771 1 92.31 415 GLY A N 1
ATOM 3324 C CA . GLY A 1 415 ? 3.879 -34.875 2.482 1 92.31 415 GLY A CA 1
ATOM 3325 C C . GLY A 1 415 ? 2.775 -33.844 2.305 1 92.31 415 GLY A C 1
ATOM 3326 O O . GLY A 1 415 ? 1.593 -34.188 2.309 1 92.31 415 GLY A O 1
ATOM 3327 N N . ASP A 1 416 ? 3.168 -32.594 2.305 1 90 416 ASP A N 1
ATOM 3328 C CA . ASP A 1 416 ? 2.121 -31.594 2.145 1 90 416 ASP A CA 1
ATOM 3329 C C . ASP A 1 416 ? 2.717 -30.234 1.808 1 90 416 ASP A C 1
ATOM 3331 O O . ASP A 1 416 ? 3.934 -30.094 1.665 1 90 416 ASP A O 1
ATOM 3335 N N . ASN A 1 417 ? 1.9 -29.266 1.286 1 89.5 417 ASN A N 1
ATOM 3336 C CA . ASN A 1 417 ? 2.143 -27.828 1.275 1 89.5 417 ASN A CA 1
ATOM 3337 C C . ASN A 1 417 ? 1.55 -27.141 2.508 1 89.5 417 ASN A C 1
ATOM 3339 O O . ASN A 1 417 ? 0.356 -26.844 2.539 1 89.5 417 ASN A O 1
ATOM 3343 N N . PRO A 1 418 ? 2.252 -26.547 3.354 1 82.06 418 PRO A N 1
ATOM 3344 C CA . PRO A 1 418 ? 2.398 -26.734 4.797 1 82.06 418 PRO A CA 1
ATOM 3345 C C . PRO A 1 418 ? 1.09 -26.516 5.555 1 82.06 418 PRO A C 1
ATOM 3347 O O . PRO A 1 418 ? 0.674 -25.375 5.773 1 82.06 418 PRO A O 1
ATOM 3350 N N . ILE A 1 419 ? 0.578 -27.484 5.93 1 79.19 419 ILE A N 1
ATOM 3351 C CA . ILE A 1 419 ? -0.66 -27.516 6.703 1 79.19 419 ILE A CA 1
ATOM 3352 C C . ILE A 1 419 ? -0.395 -26.984 8.117 1 79.19 419 ILE A C 1
ATOM 3354 O O . ILE A 1 419 ? -1.228 -26.281 8.688 1 79.19 419 ILE A O 1
ATOM 3358 N N . VAL A 1 420 ? 0.799 -27.25 8.586 1 78 420 VAL A N 1
ATOM 3359 C CA . VAL A 1 420 ? 1.147 -26.891 9.953 1 78 420 VAL A CA 1
ATOM 3360 C C . VAL A 1 420 ? 1.152 -25.359 10.094 1 78 420 VAL A C 1
ATOM 3362 O O . VAL A 1 420 ? 0.701 -24.828 11.109 1 78 420 VAL A O 1
ATOM 3365 N N . ASP A 1 421 ? 1.685 -24.703 9.055 1 75.06 421 ASP A N 1
ATOM 3366 C CA . ASP A 1 421 ? 1.674 -23.25 9.062 1 75.06 421 ASP A CA 1
ATOM 3367 C C . ASP A 1 421 ? 0.249 -22.703 9.164 1 75.06 421 ASP A C 1
ATOM 3369 O O . ASP A 1 421 ? -0.006 -21.75 9.906 1 75.06 421 ASP A O 1
ATOM 3373 N N . GLY A 1 422 ? -0.585 -23.344 8.445 1 72.88 422 GLY A N 1
ATOM 3374 C CA . GLY A 1 422 ? -1.981 -22.938 8.5 1 72.88 422 GLY A CA 1
ATOM 3375 C C . GLY A 1 422 ? -2.607 -23.141 9.867 1 72.88 422 GLY A C 1
ATOM 3376 O O . GLY A 1 422 ? -3.379 -22.297 10.328 1 72.88 422 GLY A O 1
ATOM 3377 N N . ILE A 1 423 ? -2.264 -24.203 10.531 1 74.56 423 ILE A N 1
ATOM 3378 C CA . ILE A 1 423 ? -2.789 -24.531 11.859 1 74.56 423 ILE A CA 1
ATOM 3379 C C . ILE A 1 423 ? -2.361 -23.453 12.852 1 74.56 423 ILE A C 1
ATOM 3381 O O . ILE A 1 423 ? -3.182 -22.953 13.625 1 74.56 423 ILE A O 1
ATOM 3385 N N . TYR A 1 424 ? -1.143 -23.062 12.789 1 72.81 424 TYR A N 1
ATOM 3386 C CA . TYR A 1 424 ? -0.63 -22.062 13.727 1 72.81 424 TYR A CA 1
ATOM 3387 C C . TYR A 1 424 ? -1.193 -20.688 13.422 1 72.81 424 TYR A C 1
ATOM 3389 O O . TYR A 1 424 ? -1.455 -19.906 14.336 1 72.81 424 TYR A O 1
ATOM 3397 N N . GLN A 1 425 ? -1.386 -20.391 12.211 1 69.38 425 GLN A N 1
ATOM 3398 C CA . GLN A 1 425 ? -1.858 -19.062 11.812 1 69.38 425 GLN A CA 1
ATOM 3399 C C . GLN A 1 425 ? -3.354 -18.922 12.07 1 69.38 425 GLN A C 1
ATOM 3401 O O . GLN A 1 425 ? -3.818 -17.828 12.445 1 69.38 425 GLN A O 1
ATOM 3406 N N . GLN A 1 426 ? -4.078 -19.891 11.883 1 66.19 426 GLN A N 1
ATOM 3407 C CA . GLN A 1 426 ? -5.531 -19.781 11.836 1 66.19 426 GLN A CA 1
ATOM 3408 C C . GLN A 1 426 ? -6.152 -20.125 13.188 1 66.19 426 GLN A C 1
ATOM 3410 O O . GLN A 1 426 ? -7.289 -19.734 13.469 1 66.19 426 GLN A O 1
ATOM 3415 N N . LEU A 1 427 ? -5.402 -20.953 14 1 71.75 427 LEU A N 1
ATOM 3416 C CA . LEU A 1 427 ? -5.992 -21.391 15.266 1 71.75 427 LEU A CA 1
ATOM 3417 C C . LEU A 1 427 ? -5.293 -20.734 16.453 1 71.75 427 LEU A C 1
ATOM 3419 O O . LEU A 1 427 ? -4.297 -21.266 16.953 1 71.75 427 LEU A O 1
ATOM 3423 N N . PRO A 1 428 ? -5.871 -19.625 16.859 1 64.5 428 PRO A N 1
ATOM 3424 C CA . PRO A 1 428 ? -5.234 -18.922 17.984 1 64.5 428 PRO A CA 1
ATOM 3425 C C . PRO A 1 428 ? -5.395 -19.656 19.312 1 64.5 428 PRO A C 1
ATOM 3427 O O . PRO A 1 428 ? -4.559 -19.516 20.203 1 64.5 428 PRO A O 1
ATOM 3430 N N . ASN A 1 429 ? -6.379 -20.5 19.422 1 73.56 429 ASN A N 1
ATOM 3431 C CA . ASN A 1 429 ? -6.613 -21.25 20.656 1 73.56 429 ASN A CA 1
ATOM 3432 C C . ASN A 1 429 ? -5.66 -22.438 20.766 1 73.56 429 ASN A C 1
ATOM 3434 O O . ASN A 1 429 ? -5.699 -23.359 19.953 1 73.56 429 ASN A O 1
ATOM 3438 N N . ARG A 1 430 ? -4.945 -22.578 21.859 1 76 430 ARG A N 1
ATOM 3439 C CA . ARG A 1 430 ? -3.912 -23.594 22.047 1 76 430 ARG A CA 1
ATOM 3440 C C . ARG A 1 430 ? -4.516 -24.984 22.109 1 76 430 ARG A C 1
ATOM 3442 O O . ARG A 1 430 ? -3.939 -25.938 21.578 1 76 430 ARG A O 1
ATOM 3449 N N . GLN A 1 431 ? -5.59 -25.109 22.75 1 75.19 431 GLN A N 1
ATOM 3450 C CA . GLN A 1 431 ? -6.199 -26.422 22.906 1 75.19 431 GLN A CA 1
ATOM 3451 C C . GLN A 1 431 ? -6.656 -26.969 21.547 1 75.19 431 GLN A C 1
ATOM 3453 O O . GLN A 1 431 ? -6.43 -28.141 21.25 1 75.19 431 GLN A O 1
ATOM 3458 N N . GLU A 1 432 ? -7.227 -26.172 20.844 1 74.81 432 GLU A N 1
ATOM 3459 C CA . GLU A 1 432 ? -7.668 -26.562 19.5 1 74.81 432 GLU A CA 1
ATOM 3460 C C . GLU A 1 432 ? -6.477 -26.828 18.594 1 74.81 432 GLU A C 1
ATOM 3462 O O . GLU A 1 432 ? -6.477 -27.797 17.828 1 74.81 432 GLU A O 1
ATOM 3467 N N . ARG A 1 433 ? -5.477 -26.062 18.641 1 79.94 433 ARG A N 1
ATOM 3468 C CA . ARG A 1 433 ? -4.27 -26.234 17.844 1 79.94 433 ARG A CA 1
ATOM 3469 C C . ARG A 1 433 ? -3.605 -27.562 18.125 1 79.94 433 ARG A C 1
ATOM 3471 O O . ARG A 1 433 ? -3.203 -28.281 17.203 1 79.94 433 ARG A O 1
ATOM 3478 N N . ASP A 1 434 ? -3.609 -27.984 19.406 1 80.62 434 ASP A N 1
ATOM 3479 C CA . ASP A 1 434 ? -2.973 -29.234 19.797 1 80.62 434 ASP A CA 1
ATOM 3480 C C . ASP A 1 434 ? -3.73 -30.438 19.234 1 80.62 434 ASP A C 1
ATOM 3482 O O . ASP A 1 434 ? -3.121 -31.438 18.844 1 80.62 434 ASP A O 1
ATOM 3486 N N . LYS A 1 435 ? -4.953 -30.297 19.281 1 77.94 435 LYS A N 1
ATOM 3487 C CA . LYS A 1 435 ? -5.781 -31.359 18.719 1 77.94 435 LYS A CA 1
ATOM 3488 C C . LYS A 1 435 ? -5.512 -31.531 17.219 1 77.94 435 LYS A C 1
ATOM 3490 O O . LYS A 1 435 ? -5.367 -32.656 16.75 1 77.94 435 LYS A O 1
ATOM 3495 N N . TYR A 1 436 ? -5.434 -30.5 16.516 1 78.81 436 TYR A N 1
ATOM 3496 C CA . TYR A 1 436 ? -5.195 -30.562 15.078 1 78.81 436 TYR A CA 1
ATOM 3497 C C . TYR A 1 436 ? -3.781 -31.047 14.781 1 78.81 436 TYR A C 1
ATOM 3499 O O . TYR A 1 436 ? -3.568 -31.797 13.828 1 78.81 436 TYR A O 1
ATOM 3507 N N . LEU A 1 437 ? -2.904 -30.688 15.602 1 81.62 437 LEU A N 1
ATOM 3508 C CA . LEU A 1 437 ? -1.521 -31.109 15.414 1 81.62 437 LEU A CA 1
ATOM 3509 C C . LEU A 1 437 ? -1.377 -32.625 15.648 1 81.62 437 LEU A C 1
ATOM 3511 O O . LEU A 1 437 ? -0.617 -33.281 14.945 1 81.62 437 LEU A O 1
ATOM 3515 N N . SER A 1 438 ? -2.088 -33.094 16.594 1 83.62 438 SER A N 1
ATOM 3516 C CA . SER A 1 438 ? -2.061 -34.531 16.875 1 83.62 438 SER A CA 1
ATOM 3517 C C . SER A 1 438 ? -2.646 -35.312 15.711 1 83.62 438 SER A C 1
ATOM 3519 O O . SER A 1 438 ? -2.117 -36.375 15.344 1 83.62 438 SER A O 1
ATOM 3521 N N . ASN A 1 439 ? -3.703 -34.875 15.227 1 82.38 439 ASN A N 1
ATOM 3522 C CA . ASN A 1 439 ? -4.324 -35.531 14.078 1 82.38 439 ASN A CA 1
ATOM 3523 C C . ASN A 1 439 ? -3.439 -35.438 12.836 1 82.38 439 ASN A C 1
ATOM 3525 O O . ASN A 1 439 ? -3.363 -36.375 12.047 1 82.38 439 ASN A O 1
ATOM 3529 N N . TYR A 1 440 ? -2.871 -34.281 12.711 1 85.06 440 TYR A N 1
ATOM 3530 C CA . TYR A 1 440 ? -1.922 -34.094 11.617 1 85.06 440 TYR A CA 1
ATOM 3531 C C . TYR A 1 440 ? -0.776 -35.094 11.711 1 85.06 440 TYR A C 1
ATOM 3533 O O . TYR A 1 440 ? -0.4 -35.719 10.711 1 85.06 440 TYR A O 1
ATOM 3541 N N . ASP A 1 441 ? -0.265 -35.281 12.875 1 85.94 441 ASP A N 1
ATOM 3542 C CA . ASP A 1 441 ? 0.832 -36.219 13.102 1 85.94 441 ASP A CA 1
ATOM 3543 C C . ASP A 1 441 ? 0.413 -37.625 12.766 1 85.94 441 ASP A C 1
ATOM 3545 O O . ASP A 1 441 ? 1.187 -38.375 12.172 1 85.94 441 ASP A O 1
ATOM 3549 N N . ARG A 1 442 ? -0.707 -37.938 13.109 1 87.38 442 ARG A N 1
ATOM 3550 C CA . ARG A 1 442 ? -1.224 -39.281 12.82 1 87.38 442 ARG A CA 1
ATOM 3551 C C . ARG A 1 442 ? -1.33 -39.5 11.312 1 87.38 442 ARG A C 1
ATOM 3553 O O . ARG A 1 442 ? -0.931 -40.562 10.812 1 87.38 442 ARG A O 1
ATOM 3560 N N . LEU A 1 443 ? -1.892 -38.594 10.648 1 88.31 443 LEU A N 1
ATOM 3561 C CA . LEU A 1 443 ? -2.023 -38.656 9.203 1 88.31 443 LEU A CA 1
ATOM 3562 C C . LEU A 1 443 ? -0.657 -38.812 8.539 1 88.31 443 LEU A C 1
ATOM 3564 O O . LEU A 1 443 ? -0.458 -39.688 7.691 1 88.31 443 LEU A O 1
ATOM 3568 N N . MET A 1 444 ? 0.284 -38.031 8.977 1 89.94 444 MET A N 1
ATOM 3569 C CA . MET A 1 444 ? 1.594 -38 8.336 1 89.94 444 MET A CA 1
ATOM 3570 C C . MET A 1 444 ? 2.387 -39.25 8.641 1 89.94 444 MET A C 1
ATOM 3572 O O . MET A 1 444 ? 3.156 -39.719 7.805 1 89.94 444 MET A O 1
ATOM 3576 N N . ARG A 1 445 ? 2.232 -39.75 9.773 1 90.62 445 ARG A N 1
ATOM 3577 C CA . ARG A 1 445 ? 2.893 -41.031 10.117 1 90.62 445 ARG A CA 1
ATOM 3578 C C . ARG A 1 445 ? 2.393 -42.156 9.234 1 90.62 445 ARG A C 1
ATOM 3580 O O . ARG A 1 445 ? 3.174 -43 8.82 1 90.62 445 ARG A O 1
ATOM 3587 N N . ASN A 1 446 ? 1.167 -42.125 9.039 1 91.75 446 ASN A N 1
ATOM 3588 C CA . ASN A 1 446 ? 0.595 -43.156 8.172 1 91.75 446 ASN A CA 1
ATOM 3589 C C . ASN A 1 446 ? 1.094 -43 6.734 1 91.75 446 ASN A C 1
ATOM 3591 O O . ASN A 1 446 ? 1.434 -44 6.086 1 91.75 446 ASN A O 1
ATOM 3595 N N . ILE A 1 447 ? 1.104 -41.844 6.246 1 94.12 447 ILE A N 1
ATOM 3596 C CA . ILE A 1 447 ? 1.588 -41.562 4.898 1 94.12 447 ILE A CA 1
ATOM 3597 C C . ILE A 1 447 ? 3.051 -42 4.777 1 94.12 447 ILE A C 1
ATOM 3599 O O . ILE A 1 447 ? 3.43 -42.656 3.814 1 94.12 447 ILE A O 1
ATOM 3603 N N . ARG A 1 448 ? 3.822 -41.656 5.734 1 94.81 448 ARG A N 1
ATOM 3604 C CA . ARG A 1 448 ? 5.234 -42.031 5.773 1 94.81 448 ARG A CA 1
ATOM 3605 C C . ARG A 1 448 ? 5.406 -43.531 5.691 1 94.81 448 ARG A C 1
ATOM 3607 O O . ARG A 1 448 ? 6.203 -44.031 4.898 1 94.81 448 ARG A O 1
ATOM 3614 N N . GLN A 1 449 ? 4.676 -44.156 6.473 1 95.56 449 GLN A N 1
ATOM 3615 C CA . GLN A 1 449 ? 4.785 -45.625 6.527 1 95.56 449 GLN A CA 1
ATOM 3616 C C . GLN A 1 449 ? 4.508 -46.219 5.16 1 95.56 449 GLN A C 1
ATOM 3618 O O . GLN A 1 449 ? 5.254 -47.094 4.707 1 95.56 449 GLN A O 1
ATOM 3623 N N . VAL A 1 450 ? 3.494 -45.812 4.547 1 96.56 450 VAL A N 1
ATOM 3624 C CA . VAL A 1 450 ? 3.1 -46.375 3.256 1 96.56 450 VAL A CA 1
ATOM 3625 C C . VAL A 1 450 ? 4.184 -46.094 2.219 1 96.56 450 VAL A C 1
ATOM 3627 O O . VAL A 1 450 ? 4.605 -46.969 1.489 1 96.56 450 VAL A O 1
ATOM 3630 N N . LEU A 1 451 ? 4.66 -44.875 2.119 1 97.25 451 LEU A N 1
ATOM 3631 C CA . LEU A 1 451 ? 5.613 -44.469 1.09 1 97.25 451 LEU A CA 1
ATOM 3632 C C . LEU A 1 451 ? 6.98 -45.094 1.333 1 97.25 451 LEU A C 1
ATOM 3634 O O . LEU A 1 451 ? 7.652 -45.531 0.388 1 97.25 451 LEU A O 1
ATOM 3638 N N . GLU A 1 452 ? 7.375 -45.188 2.615 1 96.38 452 GLU A N 1
ATOM 3639 C CA . GLU A 1 452 ? 8.672 -45.781 2.928 1 96.38 452 GLU A CA 1
ATOM 3640 C C . GLU A 1 452 ? 8.672 -47.281 2.678 1 96.38 452 GLU A C 1
ATOM 3642 O O . GLU A 1 452 ? 9.703 -47.844 2.348 1 96.38 452 GLU A O 1
ATOM 3647 N N . GLN A 1 453 ? 7.559 -47.812 2.799 1 95.69 453 GLN A N 1
ATOM 3648 C CA . GLN A 1 453 ? 7.445 -49.25 2.486 1 95.69 453 GLN A CA 1
ATOM 3649 C C . GLN A 1 453 ? 7.492 -49.469 0.979 1 95.69 453 GLN A C 1
ATOM 3651 O O . GLN A 1 453 ? 8.164 -50.406 0.511 1 95.69 453 GLN A O 1
ATOM 3656 N N . GLU A 1 454 ? 6.777 -48.719 0.216 1 95.75 454 GLU A N 1
ATOM 3657 C CA . GLU A 1 454 ? 6.664 -48.875 -1.229 1 95.75 454 GLU A CA 1
ATOM 3658 C C . GLU A 1 454 ? 7.918 -48.406 -1.943 1 95.75 454 GLU A C 1
ATOM 3660 O O . GLU A 1 454 ? 8.281 -48.906 -3.006 1 95.75 454 GLU A O 1
ATOM 3665 N N . ASP A 1 455 ? 8.539 -47.406 -1.414 1 96.06 455 ASP A N 1
ATOM 3666 C CA . ASP A 1 455 ? 9.719 -46.781 -2.002 1 96.06 455 ASP A CA 1
ATOM 3667 C C . ASP A 1 455 ? 10.734 -46.406 -0.927 1 96.06 455 ASP A C 1
ATOM 3669 O O . ASP A 1 455 ? 10.977 -45.219 -0.685 1 96.06 455 ASP A O 1
ATOM 3673 N N . PRO A 1 456 ? 11.391 -47.344 -0.422 1 93.94 456 PRO A N 1
ATOM 3674 C CA . PRO A 1 456 ? 12.242 -47.094 0.746 1 93.94 456 PRO A CA 1
ATOM 3675 C C . PRO A 1 456 ? 13.5 -46.312 0.408 1 93.94 456 PRO A C 1
ATOM 3677 O O . PRO A 1 456 ? 14.156 -45.781 1.306 1 93.94 456 PRO A O 1
ATOM 3680 N N . LYS A 1 457 ? 13.875 -46.219 -0.743 1 91.06 457 LYS A N 1
ATOM 3681 C CA . LYS A 1 457 ? 15.156 -45.594 -1.087 1 91.06 457 LYS A CA 1
ATOM 3682 C C . LYS A 1 457 ? 15.023 -44.094 -1.208 1 91.06 457 LYS A C 1
ATOM 3684 O O . LYS A 1 457 ? 16.016 -43.375 -1.121 1 91.06 457 LYS A O 1
ATOM 3689 N N . ARG A 1 458 ? 13.891 -43.562 -1.471 1 95.69 458 ARG A N 1
ATOM 3690 C CA . ARG A 1 458 ? 13.719 -42.125 -1.633 1 95.69 458 ARG A CA 1
ATOM 3691 C C . ARG A 1 458 ? 13.211 -41.469 -0.346 1 95.69 458 ARG A C 1
ATOM 3693 O O . ARG A 1 458 ? 12.438 -42.094 0.395 1 95.69 458 ARG A O 1
ATOM 3700 N N . LEU A 1 459 ? 13.664 -40.25 -0.156 1 94 459 LEU A N 1
ATOM 3701 C CA . LEU A 1 459 ? 13.289 -39.5 1.029 1 94 459 LEU A CA 1
ATOM 3702 C C . LEU A 1 459 ? 11.797 -39.188 1.016 1 94 459 LEU A C 1
ATOM 3704 O O . LEU A 1 459 ? 11.258 -38.781 -0.018 1 94 459 LEU A O 1
ATOM 3708 N N . PHE A 1 460 ? 11.141 -39.406 2.16 1 95.06 460 PHE A N 1
ATOM 3709 C CA . PHE A 1 460 ? 9.859 -38.781 2.459 1 95.06 460 PHE A CA 1
ATOM 3710 C C . PHE A 1 460 ? 10.047 -37.531 3.314 1 95.06 460 PHE A C 1
ATOM 3712 O O . PHE A 1 460 ? 10.586 -37.625 4.422 1 95.06 460 PHE A O 1
ATOM 3719 N N . TRP A 1 461 ? 9.68 -36.375 2.771 1 92 461 TRP A N 1
ATOM 3720 C CA . TRP A 1 461 ? 9.742 -35.094 3.479 1 92 461 TRP A CA 1
ATOM 3721 C C . TRP A 1 461 ? 8.367 -34.688 3.98 1 92 461 TRP A C 1
ATOM 3723 O O . TRP A 1 461 ? 7.457 -34.438 3.186 1 92 461 TRP A O 1
ATOM 3733 N N . VAL A 1 462 ? 8.156 -34.656 5.25 1 87.56 462 VAL A N 1
ATOM 3734 C CA . VAL A 1 462 ? 6.848 -34.594 5.891 1 87.56 462 VAL A CA 1
ATOM 3735 C C . VAL A 1 462 ? 6.09 -33.375 5.414 1 87.56 462 VAL A C 1
ATOM 3737 O O . VAL A 1 462 ? 4.887 -33.438 5.152 1 87.56 462 VAL A O 1
ATOM 3740 N N . SER A 1 463 ? 6.777 -32.25 5.445 1 87.75 463 SER A N 1
ATOM 3741 C CA . SER A 1 463 ? 6.117 -31 5.055 1 87.75 463 SER A CA 1
ATOM 3742 C C . SER A 1 463 ? 7.113 -30.016 4.465 1 87.75 463 SER A C 1
ATOM 3744 O O . SER A 1 463 ? 8.242 -29.891 4.945 1 87.75 463 SER A O 1
ATOM 3746 N N . ALA A 1 464 ? 6.574 -29.359 3.512 1 80.25 464 ALA A N 1
ATOM 3747 C CA . ALA A 1 464 ? 7.383 -28.25 3.021 1 80.25 464 ALA A CA 1
ATOM 3748 C C . ALA A 1 464 ? 7.52 -27.172 4.082 1 80.25 464 ALA A C 1
ATOM 3750 O O . ALA A 1 464 ? 6.543 -26.812 4.746 1 80.25 464 ALA A O 1
ATOM 3751 N N . SER A 1 465 ? 8.688 -26.688 4.363 1 69.06 465 SER A N 1
ATOM 3752 C CA . SER A 1 465 ? 9.023 -25.609 5.285 1 69.06 465 SER A CA 1
ATOM 3753 C C . SER A 1 465 ? 8.828 -26.047 6.734 1 69.06 465 SER A C 1
ATOM 3755 O O . SER A 1 465 ? 8.391 -25.25 7.57 1 69.06 465 SER A O 1
ATOM 3757 N N . TYR A 1 466 ? 8.773 -27.359 6.953 1 67.38 466 TYR A N 1
ATOM 3758 C CA . TYR A 1 466 ? 8.641 -27.891 8.305 1 67.38 466 TYR A CA 1
ATOM 3759 C C . TYR A 1 466 ? 9.75 -28.891 8.602 1 67.38 466 TYR A C 1
ATOM 3761 O O . TYR A 1 466 ? 10.156 -29.656 7.727 1 67.38 466 TYR A O 1
ATOM 3769 N N . TYR A 1 467 ? 10.469 -28.578 9.703 1 58.44 467 TYR A N 1
ATOM 3770 C CA . TYR A 1 467 ? 11.477 -29.562 10.117 1 58.44 467 TYR A CA 1
ATOM 3771 C C . TYR A 1 467 ? 10.961 -30.422 11.266 1 58.44 467 TYR A C 1
ATOM 3773 O O . TYR A 1 467 ? 10.492 -29.891 12.281 1 58.44 467 TYR A O 1
ATOM 3781 N N . ASP A 1 468 ? 10.586 -31.703 11.039 1 54.06 468 ASP A N 1
ATOM 3782 C CA . ASP A 1 468 ? 10.125 -32.625 12.062 1 54.06 468 ASP A CA 1
ATOM 3783 C C . ASP A 1 468 ? 11.289 -33.125 12.906 1 54.06 468 ASP A C 1
ATOM 3785 O O . ASP A 1 468 ? 12.148 -33.875 12.414 1 54.06 468 ASP A O 1
ATOM 3789 N N . ASP A 1 469 ? 11.859 -32.344 13.898 1 46.31 469 ASP A N 1
ATOM 3790 C CA . ASP A 1 469 ? 12.875 -33 14.719 1 46.31 469 ASP A CA 1
ATOM 3791 C C . ASP A 1 469 ? 12.25 -34.031 15.664 1 46.31 469 ASP A C 1
ATOM 3793 O O . ASP A 1 469 ? 12.82 -34.344 16.703 1 46.31 469 ASP A O 1
ATOM 3797 N N . SER A 1 470 ? 11.391 -34.938 15.109 1 46.47 470 SER A N 1
ATOM 3798 C CA . SER A 1 470 ? 10.734 -36 15.867 1 46.47 470 SER A CA 1
ATOM 3799 C C . SER A 1 470 ? 10.055 -35.438 17.109 1 46.47 470 SER A C 1
ATOM 3801 O O . SER A 1 470 ? 9.086 -36.031 17.609 1 46.47 470 SER A O 1
ATOM 3803 N N . GLU A 1 471 ? 10.656 -34.531 17.828 1 42.69 471 GLU A N 1
ATOM 3804 C CA . GLU A 1 471 ? 10.125 -34.156 19.141 1 42.69 471 GLU A CA 1
ATOM 3805 C C . GLU A 1 471 ? 9.133 -33 19.016 1 42.69 471 GLU A C 1
ATOM 3807 O O . GLU A 1 471 ? 8.188 -32.906 19.812 1 42.69 471 GLU A O 1
ATOM 3812 N N . HIS A 1 472 ? 9.344 -32 18.188 1 46.84 472 HIS A N 1
ATOM 3813 C CA . HIS A 1 472 ? 8.477 -30.844 18.203 1 46.84 472 HIS A CA 1
ATOM 3814 C C . HIS A 1 472 ? 8.078 -30.438 16.781 1 46.84 472 HIS A C 1
ATOM 3816 O O . HIS A 1 472 ? 8.93 -30.375 15.891 1 46.84 472 HIS A O 1
ATOM 3822 N N . CYS A 1 473 ? 6.715 -30.641 16.391 1 46.5 473 CYS A N 1
ATOM 3823 C CA . CYS A 1 473 ? 6.113 -30.125 15.156 1 46.5 473 CYS A CA 1
ATOM 3824 C C . CYS A 1 473 ? 5.973 -28.609 15.203 1 46.5 473 CYS A C 1
ATOM 3826 O O . CYS A 1 473 ? 4.969 -28.094 15.688 1 46.5 473 CYS A O 1
ATOM 3828 N N . ARG A 1 474 ? 7 -27.656 15.133 1 50.56 474 ARG A N 1
ATOM 3829 C CA . ARG A 1 474 ? 6.828 -26.219 15.141 1 50.56 474 ARG A CA 1
ATOM 3830 C C . ARG A 1 474 ? 7.121 -25.625 13.758 1 50.56 474 ARG A C 1
ATOM 3832 O O . ARG A 1 474 ? 8.008 -26.109 13.055 1 50.56 474 ARG A O 1
ATOM 3839 N N . PRO A 1 475 ? 6.121 -24.906 13.344 1 51.94 475 PRO A N 1
ATOM 3840 C CA . PRO A 1 475 ? 6.508 -24.156 12.141 1 51.94 475 PRO A CA 1
ATOM 3841 C C . PRO A 1 475 ? 7.863 -23.469 12.281 1 51.94 475 PRO A C 1
ATOM 3843 O O . PRO A 1 475 ? 8.164 -22.922 13.336 1 51.94 475 PRO A O 1
ATOM 3846 N N . TRP A 1 476 ? 8.977 -23.859 11.688 1 51.69 476 TRP A N 1
ATOM 3847 C CA . TRP A 1 476 ? 10.227 -23.141 11.875 1 51.69 476 TRP A CA 1
ATOM 3848 C C . TRP A 1 476 ? 10.414 -22.078 10.797 1 51.69 476 TRP A C 1
ATOM 3850 O O . TRP A 1 476 ? 10.32 -22.375 9.602 1 51.69 476 TRP A O 1
ATOM 3860 N N . GLN A 1 477 ? 10.016 -20.953 10.93 1 57 477 GLN A N 1
ATOM 3861 C CA . GLN A 1 477 ? 10.414 -19.875 10.047 1 57 477 GLN A CA 1
ATOM 3862 C C . GLN A 1 477 ? 11.922 -19.625 10.117 1 57 477 GLN A C 1
ATOM 3864 O O . GLN A 1 477 ? 12.391 -18.531 9.789 1 57 477 GLN A O 1
ATOM 3869 N N . ASP A 1 478 ? 12.578 -20.75 10.422 1 66.12 478 ASP A N 1
ATOM 3870 C CA . ASP A 1 478 ? 14.023 -20.609 10.531 1 66.12 478 ASP A CA 1
ATOM 3871 C C . ASP A 1 478 ? 14.719 -20.953 9.219 1 66.12 478 ASP A C 1
ATOM 3873 O O . ASP A 1 478 ? 14.594 -22.078 8.727 1 66.12 478 ASP A O 1
ATOM 3877 N N . LEU A 1 479 ? 15.406 -20.203 8.633 1 68.44 479 LEU A N 1
ATOM 3878 C CA . LEU A 1 479 ? 16.078 -20.297 7.344 1 68.44 479 LEU A CA 1
ATOM 3879 C C . LEU A 1 479 ? 17.156 -21.359 7.371 1 68.44 479 LEU A C 1
ATOM 3881 O O . LEU A 1 479 ? 17.625 -21.812 6.324 1 68.44 479 LEU A O 1
ATOM 3885 N N . ASP A 1 480 ? 17.453 -21.875 8.57 1 67.81 480 ASP A N 1
ATOM 3886 C CA . ASP A 1 480 ? 18.562 -22.828 8.703 1 67.81 480 ASP A CA 1
ATOM 3887 C C . ASP A 1 480 ? 18.047 -24.219 9.031 1 67.81 480 ASP A C 1
ATOM 3889 O O . ASP A 1 480 ? 18.828 -25.109 9.383 1 67.81 480 ASP A O 1
ATOM 3893 N N . SER A 1 481 ? 16.781 -24.531 8.805 1 67.81 481 SER A N 1
ATOM 3894 C CA . SER A 1 481 ? 16.188 -25.781 9.266 1 67.81 481 SER A CA 1
ATOM 3895 C C . SER A 1 481 ? 15.867 -26.703 8.094 1 67.81 481 SER A C 1
ATOM 3897 O O . SER A 1 481 ? 14.891 -27.453 8.141 1 67.81 481 SER A O 1
ATOM 3899 N N . GLY A 1 482 ? 16.781 -26.641 7.105 1 81.88 482 GLY A N 1
ATOM 3900 C CA . GLY A 1 482 ? 16.484 -27.5 5.969 1 81.88 482 GLY A CA 1
ATOM 3901 C C . GLY A 1 482 ? 15.805 -26.766 4.828 1 81.88 482 GLY A C 1
ATOM 3902 O O . GLY A 1 482 ? 16.438 -25.953 4.141 1 81.88 482 GLY A O 1
ATOM 3903 N N . ASP A 1 483 ? 14.461 -27.031 4.695 1 89 483 ASP A N 1
ATOM 3904 C CA . ASP A 1 483 ? 13.672 -26.375 3.662 1 89 483 ASP A CA 1
ATOM 3905 C C . ASP A 1 483 ? 12.781 -25.281 4.262 1 89 483 ASP A C 1
ATOM 3907 O O . ASP A 1 483 ? 12.266 -25.438 5.371 1 89 483 ASP A O 1
ATOM 3911 N N . CYS A 1 484 ? 12.703 -24.156 3.549 1 89.19 484 CYS A N 1
ATOM 3912 C CA . CYS A 1 484 ? 11.828 -23.109 4.047 1 89.19 484 CYS A CA 1
ATOM 3913 C C . CYS A 1 484 ? 11.047 -22.453 2.906 1 89.19 484 CYS A C 1
ATOM 3915 O O . CYS A 1 484 ? 11.359 -22.688 1.733 1 89.19 484 CYS A O 1
ATOM 3917 N N . HIS A 1 485 ? 9.961 -21.828 3.273 1 91.62 485 HIS A N 1
ATOM 3918 C CA . HIS A 1 485 ? 9.281 -20.859 2.428 1 91.62 485 HIS A CA 1
ATOM 3919 C C . HIS A 1 485 ? 9.711 -19.438 2.775 1 91.62 485 HIS A C 1
ATOM 3921 O O . HIS A 1 485 ? 9.906 -19.109 3.949 1 91.62 485 HIS A O 1
ATOM 3927 N N . TYR A 1 486 ? 9.883 -18.562 1.738 1 93.19 486 TYR A N 1
ATOM 3928 C CA . TYR A 1 486 ? 10.289 -17.172 1.97 1 93.19 486 TYR A CA 1
ATOM 3929 C C . TYR A 1 486 ? 9.266 -16.203 1.391 1 93.19 486 TYR A C 1
ATOM 3931 O O . TYR A 1 486 ? 9.25 -15.961 0.182 1 93.19 486 TYR A O 1
ATOM 3939 N N . TRP A 1 487 ? 8.469 -15.57 2.277 1 92.88 487 TRP A N 1
ATOM 3940 C CA . TRP A 1 487 ? 7.391 -14.688 1.842 1 92.88 487 TRP A CA 1
ATOM 3941 C C . TRP A 1 487 ? 7.461 -13.344 2.562 1 92.88 487 TRP A C 1
ATOM 3943 O O . TRP A 1 487 ? 6.461 -12.625 2.641 1 92.88 487 TRP A O 1
ATOM 3953 N N . ASP A 1 488 ? 8.617 -12.961 3.098 1 91.5 488 ASP A N 1
ATOM 3954 C CA . ASP A 1 488 ? 8.797 -11.734 3.873 1 91.5 488 ASP A CA 1
ATOM 3955 C C . ASP A 1 488 ? 8.5 -10.5 3.027 1 91.5 488 ASP A C 1
ATOM 3957 O O . ASP A 1 488 ? 7.945 -9.516 3.525 1 91.5 488 ASP A O 1
ATOM 3961 N N . ILE A 1 489 ? 8.852 -10.586 1.793 1 94.88 489 ILE A N 1
ATOM 3962 C CA . ILE A 1 489 ? 8.68 -9.422 0.924 1 94.88 489 ILE A CA 1
ATOM 3963 C C . ILE A 1 489 ? 7.207 -9.273 0.55 1 94.88 489 ILE A C 1
ATOM 3965 O O . ILE A 1 489 ? 6.629 -8.195 0.717 1 94.88 489 ILE A O 1
ATOM 3969 N N . TRP A 1 490 ? 6.559 -10.305 0.115 1 94.69 490 TRP A N 1
ATOM 3970 C CA . TRP A 1 490 ? 5.18 -10.227 -0.356 1 94.69 490 TRP A CA 1
ATOM 3971 C C . TRP A 1 490 ? 4.215 -10.062 0.813 1 94.69 490 TRP A C 1
ATOM 3973 O O . TRP A 1 490 ? 3.355 -9.18 0.8 1 94.69 490 TRP A O 1
ATOM 3983 N N . HIS A 1 491 ? 4.352 -10.867 1.892 1 90 491 HIS A N 1
ATOM 3984 C CA . HIS A 1 491 ? 3.342 -10.914 2.941 1 90 491 HIS A CA 1
ATOM 3985 C C . HIS A 1 491 ? 3.623 -9.875 4.023 1 90 491 HIS A C 1
ATOM 3987 O O . HIS A 1 491 ? 2.693 -9.312 4.605 1 90 491 HIS A O 1
ATOM 3993 N N . GLN A 1 492 ? 4.887 -9.578 4.25 1 89.69 492 GLN A N 1
ATOM 3994 C CA . GLN A 1 492 ? 5.199 -8.648 5.332 1 89.69 492 GLN A CA 1
ATOM 3995 C C . GLN A 1 492 ? 5.5 -7.258 4.789 1 89.69 492 GLN A C 1
ATOM 3997 O O . GLN A 1 492 ? 5.617 -6.301 5.555 1 89.69 492 GLN A O 1
ATOM 4002 N N . GLY A 1 493 ? 5.668 -7.219 3.533 1 90.88 493 GLY A N 1
ATOM 4003 C CA . GLY A 1 493 ? 5.898 -5.918 2.926 1 90.88 493 GLY A CA 1
ATOM 4004 C C . GLY A 1 493 ? 7.301 -5.387 3.158 1 90.88 493 GLY A C 1
ATOM 4005 O O . GLY A 1 493 ? 7.52 -4.176 3.154 1 90.88 493 GLY A O 1
ATOM 4006 N N . LEU A 1 494 ? 8.273 -6.16 3.389 1 93.31 494 LEU A N 1
ATOM 4007 C CA . LEU A 1 494 ? 9.641 -5.715 3.607 1 93.31 494 LEU A CA 1
ATOM 4008 C C . LEU A 1 494 ? 10.289 -5.277 2.297 1 93.31 494 LEU A C 1
ATOM 4010 O O . LEU A 1 494 ? 9.773 -5.57 1.217 1 93.31 494 LEU A O 1
ATOM 4014 N N . ASP A 1 495 ? 11.336 -4.543 2.418 1 93.62 495 ASP A N 1
ATOM 4015 C CA . ASP A 1 495 ? 12.125 -4.164 1.245 1 93.62 495 ASP A CA 1
ATOM 4016 C C . ASP A 1 495 ? 12.688 -5.395 0.542 1 93.62 495 ASP A C 1
ATOM 4018 O O . ASP A 1 495 ? 13.117 -6.344 1.195 1 93.62 495 ASP A O 1
ATOM 4022 N N . TYR A 1 496 ? 12.688 -5.371 -0.808 1 93.88 496 TYR A N 1
ATOM 4023 C CA . TYR A 1 496 ? 13.062 -6.586 -1.518 1 93.88 496 TYR A CA 1
ATOM 4024 C C . TYR A 1 496 ? 14.547 -6.891 -1.322 1 93.88 496 TYR A C 1
ATOM 4026 O O . TYR A 1 496 ? 14.984 -8.031 -1.512 1 93.88 496 TYR A O 1
ATOM 4034 N N . VAL A 1 497 ? 15.359 -5.938 -0.852 1 93.75 497 VAL A N 1
ATOM 4035 C CA . VAL A 1 497 ? 16.781 -6.18 -0.621 1 93.75 497 VAL A CA 1
ATOM 4036 C C . VAL A 1 497 ? 16.969 -6.984 0.665 1 93.75 497 VAL A C 1
ATOM 4038 O O . VAL A 1 497 ? 18.062 -7.477 0.945 1 93.75 497 VAL A O 1
ATOM 4041 N N . HIS A 1 498 ? 15.914 -7.137 1.433 1 93.5 498 HIS A N 1
ATOM 4042 C CA . HIS A 1 498 ? 15.945 -7.957 2.639 1 93.5 498 HIS A CA 1
ATOM 4043 C C . HIS A 1 498 ? 16.438 -9.367 2.332 1 93.5 498 HIS A C 1
ATOM 4045 O O . HIS A 1 498 ? 17.125 -9.984 3.148 1 93.5 498 HIS A O 1
ATOM 4051 N N . SER A 1 499 ? 16.188 -9.852 1.165 1 93.94 499 SER A N 1
ATOM 4052 C CA . SER A 1 499 ? 16.531 -11.219 0.776 1 93.94 499 SER A CA 1
ATOM 4053 C C . SER A 1 499 ? 18.031 -11.398 0.65 1 93.94 499 SER A C 1
ATOM 4055 O O . SER A 1 499 ? 18.547 -12.516 0.705 1 93.94 499 SER A O 1
ATOM 4057 N N . ARG A 1 500 ? 18.734 -10.312 0.508 1 93.25 500 ARG A N 1
ATOM 4058 C CA . ARG A 1 500 ? 20.188 -10.391 0.363 1 93.25 500 ARG A CA 1
ATOM 4059 C C . ARG A 1 500 ? 20.844 -10.844 1.661 1 93.25 500 ARG A C 1
ATOM 4061 O O . ARG A 1 500 ? 21.906 -11.461 1.64 1 93.25 500 ARG A O 1
ATOM 4068 N N . LYS A 1 501 ? 20.172 -10.57 2.758 1 89.88 501 LYS A N 1
ATOM 4069 C CA . LYS A 1 501 ? 20.75 -10.867 4.059 1 89.88 501 LYS A CA 1
ATOM 4070 C C . LYS A 1 501 ? 20.078 -12.078 4.707 1 89.88 501 LYS A C 1
ATOM 4072 O O . LYS A 1 501 ? 20.531 -12.562 5.746 1 89.88 501 LYS A O 1
ATOM 4077 N N . HIS A 1 502 ? 19.141 -12.609 4.125 1 90.69 502 HIS A N 1
ATOM 4078 C CA . HIS A 1 502 ? 18.406 -13.758 4.641 1 90.69 502 HIS A CA 1
ATOM 4079 C C . HIS A 1 502 ? 18.469 -14.93 3.674 1 90.69 502 HIS A C 1
ATOM 4081 O O . HIS A 1 502 ? 17.609 -15.078 2.809 1 90.69 502 HIS A O 1
ATOM 4087 N N . ILE A 1 503 ? 19.422 -15.781 3.959 1 92.19 503 ILE A N 1
ATOM 4088 C CA . ILE A 1 503 ? 19.797 -16.828 3.008 1 92.19 503 ILE A CA 1
ATOM 4089 C C . ILE A 1 503 ? 19.312 -18.188 3.514 1 92.19 503 ILE A C 1
ATOM 4091 O O . ILE A 1 503 ? 19.766 -18.672 4.555 1 92.19 503 ILE A O 1
ATOM 4095 N N . PRO A 1 504 ? 18.469 -18.828 2.773 1 92.12 504 PRO A N 1
ATOM 4096 C CA . PRO A 1 504 ? 18.016 -20.156 3.164 1 92.12 504 PRO A CA 1
ATOM 4097 C C . PRO A 1 504 ? 18.969 -21.266 2.734 1 92.12 504 PRO A C 1
ATOM 4099 O O . PRO A 1 504 ? 19.719 -21.094 1.764 1 92.12 504 PRO A O 1
ATOM 4102 N N . ASN A 1 505 ? 19 -22.422 3.512 1 91.25 505 ASN A N 1
ATOM 4103 C CA . ASN A 1 505 ? 19.688 -23.609 3.021 1 91.25 505 ASN A CA 1
ATOM 4104 C C . ASN A 1 505 ? 19.031 -24.156 1.758 1 91.25 505 ASN A C 1
ATOM 4106 O O . ASN A 1 505 ? 19.719 -24.484 0.79 1 91.25 505 ASN A O 1
ATOM 4110 N N . PHE A 1 506 ? 17.734 -24.266 1.778 1 93.88 506 PHE A N 1
ATOM 4111 C CA . PHE A 1 506 ? 16.891 -24.625 0.653 1 93.88 506 PHE A CA 1
ATOM 4112 C C . PHE A 1 506 ? 15.547 -23.906 0.729 1 93.88 506 PHE A C 1
ATOM 4114 O O . PHE A 1 506 ? 14.922 -23.859 1.79 1 93.88 506 PHE A O 1
ATOM 4121 N N . CYS A 1 507 ? 15.141 -23.266 -0.35 1 95.12 507 CYS A N 1
ATOM 4122 C CA . CYS A 1 507 ? 13.859 -22.562 -0.388 1 95.12 507 CYS A CA 1
ATOM 4123 C C . CYS A 1 507 ? 12.93 -23.172 -1.423 1 95.12 507 CYS A C 1
ATOM 4125 O O . CYS A 1 507 ? 13.102 -22.969 -2.625 1 95.12 507 CYS A O 1
ATOM 4127 N N . SER A 1 508 ? 11.898 -23.844 -0.926 1 95.38 508 SER A N 1
ATOM 4128 C CA . SER A 1 508 ? 11.047 -24.594 -1.851 1 95.38 508 SER A CA 1
ATOM 4129 C C . SER A 1 508 ? 9.914 -23.719 -2.385 1 95.38 508 SER A C 1
ATOM 4131 O O . SER A 1 508 ? 9.18 -24.125 -3.289 1 95.38 508 SER A O 1
ATOM 4133 N N . GLU A 1 509 ? 9.805 -22.5 -1.787 1 95.25 509 GLU A N 1
ATOM 4134 C CA . GLU A 1 509 ? 8.797 -21.562 -2.283 1 95.25 509 GLU A CA 1
ATOM 4135 C C . GLU A 1 509 ? 9.188 -20.125 -1.994 1 95.25 509 GLU A C 1
ATOM 4137 O O . GLU A 1 509 ? 9.516 -19.781 -0.858 1 95.25 509 GLU A O 1
ATOM 4142 N N . PHE A 1 510 ? 9.148 -19.297 -2.936 1 96.25 510 PHE A N 1
ATOM 4143 C CA . PHE A 1 510 ? 9.266 -17.844 -2.793 1 96.25 510 PHE A CA 1
ATOM 4144 C C . PHE A 1 510 ? 8.836 -17.141 -4.078 1 96.25 510 PHE A C 1
ATOM 4146 O O . PHE A 1 510 ? 8.852 -17.734 -5.152 1 96.25 510 PHE A O 1
ATOM 4153 N N . GLY A 1 511 ? 8.375 -15.93 -3.977 1 96.75 511 GLY A N 1
ATOM 4154 C CA . GLY A 1 511 ? 7.926 -15.25 -5.18 1 96.75 511 GLY A CA 1
ATOM 4155 C C . GLY A 1 511 ? 7.332 -13.875 -4.902 1 96.75 511 GLY A C 1
ATOM 4156 O O . GLY A 1 511 ? 7.312 -13.43 -3.754 1 96.75 511 GLY A O 1
ATOM 4157 N N . PHE A 1 512 ? 6.918 -13.195 -5.969 1 98.12 512 PHE A N 1
ATOM 4158 C CA . PHE A 1 512 ? 6.219 -11.914 -5.996 1 98.12 512 PHE A CA 1
ATOM 4159 C C . PHE A 1 512 ? 5.242 -11.859 -7.168 1 98.12 512 PHE A C 1
ATOM 4161 O O . PHE A 1 512 ? 5.555 -12.32 -8.266 1 98.12 512 PHE A O 1
ATOM 4168 N N . GLN A 1 513 ? 4.133 -11.234 -7.012 1 97.75 513 GLN A N 1
ATOM 4169 C CA . GLN A 1 513 ? 3.09 -11.266 -8.031 1 97.75 513 GLN A CA 1
ATOM 4170 C C . GLN A 1 513 ? 3.279 -10.141 -9.047 1 97.75 513 GLN A C 1
ATOM 4172 O O . GLN A 1 513 ? 3.891 -9.117 -8.734 1 97.75 513 GLN A O 1
ATOM 4177 N N . SER A 1 514 ? 2.785 -10.375 -10.211 1 98.56 514 SER A N 1
ATOM 4178 C CA . SER A 1 514 ? 2.555 -9.344 -11.219 1 98.56 514 SER A CA 1
ATOM 4179 C C . SER A 1 514 ? 1.213 -9.547 -11.922 1 98.56 514 SER A C 1
ATOM 4181 O O . SER A 1 514 ? 0.604 -10.609 -11.812 1 98.56 514 SER A O 1
ATOM 4183 N N . TRP A 1 515 ? 0.7 -8.523 -12.586 1 98.56 515 TRP A N 1
ATOM 4184 C CA . TRP A 1 515 ? -0.418 -8.664 -13.516 1 98.56 515 TRP A CA 1
ATOM 4185 C C . TRP A 1 515 ? 0.035 -9.312 -14.82 1 98.56 515 TRP A C 1
ATOM 4187 O O . TRP A 1 515 ? 1.231 -9.359 -15.109 1 98.56 515 TRP A O 1
ATOM 4197 N N . PRO A 1 516 ? -0.877 -9.922 -15.547 1 98 516 PRO A N 1
ATOM 4198 C CA . PRO A 1 516 ? -0.504 -10.492 -16.844 1 98 516 PRO A CA 1
ATOM 4199 C C . PRO A 1 516 ? -0.231 -9.43 -17.906 1 98 516 PRO A C 1
ATOM 4201 O O . PRO A 1 516 ? -0.464 -8.242 -17.656 1 98 516 PRO A O 1
ATOM 4204 N N . SER A 1 517 ? 0.294 -9.812 -19.016 1 98.25 517 SER A N 1
ATOM 4205 C CA . SER A 1 517 ? 0.546 -8.938 -20.141 1 98.25 517 SER A CA 1
ATOM 4206 C C . SER A 1 517 ? -0.758 -8.477 -20.797 1 98.25 517 SER A C 1
ATOM 4208 O O . SER A 1 517 ? -1.812 -9.078 -20.562 1 98.25 517 SER A O 1
ATOM 4210 N N . LEU A 1 518 ? -0.691 -7.402 -21.516 1 98.31 518 LEU A N 1
ATOM 4211 C CA . LEU A 1 518 ? -1.88 -6.828 -22.141 1 98.31 518 LEU A CA 1
ATOM 4212 C C . LEU A 1 518 ? -2.529 -7.828 -23.094 1 98.31 518 LEU A C 1
ATOM 4214 O O . LEU A 1 518 ? -3.756 -7.957 -23.109 1 98.31 518 LEU A O 1
ATOM 4218 N N . PRO A 1 519 ? -1.716 -8.562 -23.891 1 98 519 PRO A N 1
ATOM 4219 C CA . PRO A 1 519 ? -2.354 -9.57 -24.75 1 98 519 PRO A CA 1
ATOM 4220 C C . PRO A 1 519 ? -3.162 -10.594 -23.953 1 98 519 PRO A C 1
ATOM 4222 O O . PRO A 1 519 ? -4.234 -11.016 -24.391 1 98 519 PRO A O 1
ATOM 4225 N N . THR A 1 520 ? -2.65 -11.031 -22.812 1 97.94 520 THR A N 1
ATOM 4226 C CA . THR A 1 520 ? -3.393 -11.953 -21.969 1 97.94 520 THR A CA 1
ATOM 4227 C C . THR A 1 520 ? -4.629 -11.281 -21.375 1 97.94 520 THR A C 1
ATOM 4229 O O . THR A 1 520 ? -5.707 -11.875 -21.344 1 97.94 520 THR A O 1
ATOM 4232 N N . VAL A 1 521 ? -4.52 -10.047 -20.953 1 98.31 521 VAL A N 1
ATOM 4233 C CA . VAL A 1 521 ? -5.645 -9.297 -20.391 1 98.31 521 VAL A CA 1
ATOM 4234 C C . VAL A 1 521 ? -6.758 -9.195 -21.438 1 98.31 521 VAL A C 1
ATOM 4236 O O . VAL A 1 521 ? -7.938 -9.297 -21.094 1 98.31 521 VAL A O 1
ATOM 4239 N N . ARG A 1 522 ? -6.422 -8.992 -22.672 1 97.75 522 ARG A N 1
ATOM 4240 C CA . ARG A 1 522 ? -7.387 -8.891 -23.766 1 97.75 522 ARG A CA 1
ATOM 4241 C C . ARG A 1 522 ? -8.281 -10.125 -23.828 1 97.75 522 ARG A C 1
ATOM 4243 O O . ARG A 1 522 ? -9.43 -10.047 -24.266 1 97.75 522 ARG A O 1
ATOM 4250 N N . THR A 1 523 ? -7.777 -11.203 -23.297 1 96.56 523 THR A N 1
ATOM 4251 C CA . THR A 1 523 ? -8.531 -12.453 -23.375 1 96.56 523 THR A CA 1
ATOM 4252 C C . THR A 1 523 ? -9.422 -12.609 -22.141 1 96.56 523 THR A C 1
ATOM 4254 O O . THR A 1 523 ? -10.289 -13.492 -22.109 1 96.56 523 THR A O 1
ATOM 4257 N N . ILE A 1 524 ? -9.312 -11.758 -21.156 1 97.12 524 ILE A N 1
ATOM 4258 C CA . ILE A 1 524 ? -10.023 -12.07 -19.922 1 97.12 524 ILE A CA 1
ATOM 4259 C C . ILE A 1 524 ? -10.844 -10.859 -19.484 1 97.12 524 ILE A C 1
ATOM 4261 O O . ILE A 1 524 ? -11.664 -10.953 -18.562 1 97.12 524 ILE A O 1
ATOM 4265 N N . ALA A 1 525 ? -10.656 -9.727 -20.125 1 97.88 525 ALA A N 1
ATOM 4266 C CA . ALA A 1 525 ? -11.352 -8.523 -19.672 1 97.88 525 ALA A CA 1
ATOM 4267 C C . ALA A 1 525 ? -11.742 -7.645 -20.859 1 97.88 525 ALA A C 1
ATOM 4269 O O . ALA A 1 525 ? -10.953 -7.457 -21.797 1 97.88 525 ALA A O 1
ATOM 4270 N N . PRO A 1 526 ? -12.977 -7.109 -20.859 1 97.75 526 PRO A N 1
ATOM 4271 C CA . PRO A 1 526 ? -13.32 -6.102 -21.875 1 97.75 526 PRO A CA 1
ATOM 4272 C C . PRO A 1 526 ? -12.523 -4.809 -21.703 1 97.75 526 PRO A C 1
ATOM 4274 O O . PRO A 1 526 ? -12.031 -4.52 -20.609 1 97.75 526 PRO A O 1
ATOM 4277 N N . GLU A 1 527 ? -12.406 -4.082 -22.734 1 97.19 527 GLU A N 1
ATOM 4278 C CA . GLU A 1 527 ? -11.578 -2.883 -22.734 1 97.19 527 GLU A CA 1
ATOM 4279 C C . GLU A 1 527 ? -12.008 -1.912 -21.641 1 97.19 527 GLU A C 1
ATOM 4281 O O . GLU A 1 527 ? -11.164 -1.254 -21.031 1 97.19 527 GLU A O 1
ATOM 4286 N N . LYS A 1 528 ? -13.258 -1.755 -21.359 1 95.19 528 LYS A N 1
ATOM 4287 C CA . LYS A 1 528 ? -13.758 -0.839 -20.344 1 95.19 528 LYS A CA 1
ATOM 4288 C C . LYS A 1 528 ? -13.273 -1.252 -18.953 1 95.19 528 LYS A C 1
ATOM 4290 O O . LYS A 1 528 ? -13.359 -0.472 -18 1 95.19 528 LYS A O 1
ATOM 4295 N N . HIS A 1 529 ? -12.773 -2.504 -18.828 1 97.31 529 HIS A N 1
ATOM 4296 C CA . HIS A 1 529 ? -12.273 -2.992 -17.547 1 97.31 529 HIS A CA 1
ATOM 4297 C C . HIS A 1 529 ? -10.75 -3.049 -17.547 1 97.31 529 HIS A C 1
ATOM 4299 O O . HIS A 1 529 ? -10.148 -3.691 -16.688 1 97.31 529 HIS A O 1
ATOM 4305 N N . TRP A 1 530 ? -10.086 -2.418 -18.578 1 98 530 TRP A N 1
ATOM 4306 C CA . TRP A 1 530 ? -8.633 -2.32 -18.562 1 98 530 TRP A CA 1
ATOM 4307 C C . TRP A 1 530 ? -8.164 -1.329 -17.5 1 98 530 TRP A C 1
ATOM 4309 O O . TRP A 1 530 ? -7.602 -0.281 -17.812 1 98 530 TRP A O 1
ATOM 4319 N N . ASN A 1 531 ? -8.367 -1.703 -16.328 1 98.12 531 ASN A N 1
ATOM 4320 C CA . ASN A 1 531 ? -8.039 -1.011 -15.078 1 98.12 531 ASN A CA 1
ATOM 4321 C C . ASN A 1 531 ? -7.738 -1.995 -13.953 1 98.12 531 ASN A C 1
ATOM 4323 O O . ASN A 1 531 ? -8.492 -2.945 -13.734 1 98.12 531 ASN A O 1
ATOM 4327 N N . ILE A 1 532 ? -6.688 -1.82 -13.219 1 97.88 532 ILE A N 1
ATOM 4328 C CA . ILE A 1 532 ? -6.172 -2.838 -12.312 1 97.88 532 ILE A CA 1
ATOM 4329 C C . ILE A 1 532 ? -7.18 -3.086 -11.188 1 97.88 532 ILE A C 1
ATOM 4331 O O . ILE A 1 532 ? -7.113 -4.109 -10.508 1 97.88 532 ILE A O 1
ATOM 4335 N N . SER A 1 533 ? -8.062 -2.105 -10.961 1 97.44 533 SER A N 1
ATOM 4336 C CA . SER A 1 533 ? -9.023 -2.252 -9.875 1 97.44 533 SER A CA 1
ATOM 4337 C C . SER A 1 533 ? -10.43 -2.479 -10.414 1 97.44 533 SER A C 1
ATOM 4339 O O . SER A 1 533 ? -11.414 -2.328 -9.68 1 97.44 533 SER A O 1
ATOM 4341 N N . SER A 1 534 ? -10.625 -2.771 -11.664 1 97.38 534 SER A N 1
ATOM 4342 C CA . SER A 1 534 ? -11.93 -3.088 -12.242 1 97.38 534 SER A CA 1
ATOM 4343 C C . SER A 1 534 ? -12.438 -4.441 -11.758 1 97.38 534 SER A C 1
ATOM 4345 O O . SER A 1 534 ? -11.648 -5.273 -11.297 1 97.38 534 SER A O 1
ATOM 4347 N N . PRO A 1 535 ? -13.719 -4.672 -11.898 1 96.25 535 PRO A N 1
ATOM 4348 C CA . PRO A 1 535 ? -14.273 -5.957 -11.469 1 96.25 535 PRO A CA 1
ATOM 4349 C C . PRO A 1 535 ? -13.641 -7.145 -12.195 1 96.25 535 PRO A C 1
ATOM 4351 O O . PRO A 1 535 ? -13.32 -8.156 -11.562 1 96.25 535 PRO A O 1
ATOM 4354 N N . SER A 1 536 ? -13.391 -7.027 -13.477 1 97.06 536 SER A N 1
ATOM 4355 C CA . SER A 1 536 ? -12.797 -8.125 -14.234 1 97.06 536 SER A CA 1
ATOM 4356 C C . SER A 1 536 ? -11.375 -8.414 -13.758 1 97.06 536 SER A C 1
ATOM 4358 O O . SER A 1 536 ? -11.008 -9.57 -13.555 1 97.06 536 SER A O 1
ATOM 4360 N N . MET A 1 537 ? -10.617 -7.395 -13.617 1 97.69 537 MET A N 1
ATOM 4361 C CA . MET A 1 537 ? -9.234 -7.594 -13.188 1 97.69 537 MET A CA 1
ATOM 4362 C C . MET A 1 537 ? -9.18 -8.141 -11.766 1 97.69 537 MET A C 1
ATOM 4364 O O . MET A 1 537 ? -8.328 -8.984 -11.453 1 97.69 537 MET A O 1
ATOM 4368 N N . GLU A 1 538 ? -10.086 -7.676 -10.938 1 96.12 538 GLU A N 1
ATOM 4369 C CA . GLU A 1 538 ? -10.117 -8.164 -9.562 1 96.12 538 GLU A CA 1
ATOM 4370 C C . GLU A 1 538 ? -10.539 -9.633 -9.508 1 96.12 538 GLU A C 1
ATOM 4372 O O . GLU A 1 538 ? -10.07 -10.383 -8.656 1 96.12 538 GLU A O 1
ATOM 4377 N N . GLN A 1 539 ? -11.43 -9.984 -10.414 1 95.06 539 GLN A N 1
ATOM 4378 C CA . GLN A 1 539 ? -11.836 -11.383 -10.492 1 95.06 539 GLN A CA 1
ATOM 4379 C C . GLN A 1 539 ? -10.641 -12.289 -10.766 1 95.06 539 GLN A C 1
ATOM 4381 O O . GLN A 1 539 ? -10.617 -13.445 -10.336 1 95.06 539 GLN A O 1
ATOM 4386 N N . HIS A 1 540 ? -9.664 -11.758 -11.422 1 96.56 540 HIS A N 1
ATOM 4387 C CA . HIS A 1 540 ? -8.484 -12.531 -11.805 1 96.56 540 HIS A CA 1
ATOM 4388 C C . HIS A 1 540 ? -7.301 -12.211 -10.898 1 96.56 540 HIS A C 1
ATOM 4390 O O . HIS A 1 540 ? -6.145 -12.406 -11.289 1 96.56 540 HIS A O 1
ATOM 4396 N N . GLN A 1 541 ? -7.516 -11.609 -9.734 1 96.38 541 GLN A N 1
ATOM 4397 C CA . GLN A 1 541 ? -6.613 -11.406 -8.609 1 96.38 541 GLN A CA 1
ATOM 4398 C C . GLN A 1 541 ? -7.109 -12.125 -7.359 1 96.38 541 GLN A C 1
ATOM 4400 O O . GLN A 1 541 ? -8.023 -11.648 -6.68 1 96.38 541 GLN A O 1
ATOM 4405 N N . ARG A 1 542 ? -6.41 -13.117 -7.016 1 93.06 542 ARG A N 1
ATOM 4406 C CA . ARG A 1 542 ? -6.973 -14 -6 1 93.06 542 ARG A CA 1
ATOM 4407 C C . ARG A 1 542 ? -6.438 -13.656 -4.613 1 93.06 542 ARG A C 1
ATOM 4409 O O . ARG A 1 542 ? -6.859 -14.242 -3.615 1 93.06 542 ARG A O 1
ATOM 4416 N N . ASN A 1 543 ? -5.496 -12.836 -4.555 1 92.69 543 ASN A N 1
ATOM 4417 C CA . ASN A 1 543 ? -5.055 -12.258 -3.287 1 92.69 543 ASN A CA 1
ATOM 4418 C C . ASN A 1 543 ? -5.727 -10.914 -3.014 1 92.69 543 ASN A C 1
ATOM 4420 O O . ASN A 1 543 ? -5.496 -9.945 -3.738 1 92.69 543 ASN A O 1
ATOM 4424 N N . GLY A 1 544 ? -6.516 -10.844 -2.012 1 90.06 544 GLY A N 1
ATOM 4425 C CA . GLY A 1 544 ? -7.289 -9.656 -1.711 1 90.06 544 GLY A CA 1
ATOM 4426 C C . GLY A 1 544 ? -6.441 -8.398 -1.629 1 90.06 544 GLY A C 1
ATOM 4427 O O . GLY A 1 544 ? -6.902 -7.309 -1.981 1 90.06 544 GLY A O 1
ATOM 4428 N N . LYS A 1 545 ? -5.18 -8.516 -1.286 1 92.31 545 LYS A N 1
ATOM 4429 C CA . LYS A 1 545 ? -4.289 -7.363 -1.148 1 92.31 545 LYS A CA 1
ATOM 4430 C C . LYS A 1 545 ? -3.297 -7.297 -2.307 1 92.31 545 LYS A C 1
ATOM 4432 O O . LYS A 1 545 ? -2.361 -6.496 -2.283 1 92.31 545 LYS A O 1
ATOM 4437 N N . GLY A 1 546 ? -3.49 -8.133 -3.225 1 96.31 546 GLY A N 1
ATOM 4438 C CA . GLY A 1 546 ? -2.51 -8.289 -4.289 1 96.31 546 GLY A CA 1
ATOM 4439 C C . GLY A 1 546 ? -2.268 -7.004 -5.066 1 96.31 546 GLY A C 1
ATOM 4440 O O . GLY A 1 546 ? -1.121 -6.598 -5.258 1 96.31 546 GLY A O 1
ATOM 4441 N N . ASN A 1 547 ? -3.34 -6.324 -5.52 1 97.5 547 ASN A N 1
ATOM 4442 C CA . ASN A 1 547 ? -3.199 -5.09 -6.285 1 97.5 547 ASN A CA 1
ATOM 4443 C C . ASN A 1 547 ? -2.475 -4.012 -5.484 1 97.5 547 ASN A C 1
ATOM 4445 O O . ASN A 1 547 ? -1.565 -3.357 -5.992 1 97.5 547 ASN A O 1
ATOM 4449 N N . ALA A 1 548 ? -2.842 -3.893 -4.238 1 96.38 548 ALA A N 1
ATOM 4450 C CA . ALA A 1 548 ? -2.242 -2.887 -3.367 1 96.38 548 ALA A CA 1
ATOM 4451 C C . ALA A 1 548 ? -0.754 -3.156 -3.158 1 96.38 548 ALA A C 1
ATOM 4453 O O . ALA A 1 548 ? 0.059 -2.23 -3.166 1 96.38 548 ALA A O 1
ATOM 4454 N N . THR A 1 549 ? -0.417 -4.391 -2.947 1 97.06 549 THR A N 1
ATOM 4455 C CA . THR A 1 549 ? 0.971 -4.773 -2.715 1 97.06 549 THR A CA 1
ATOM 4456 C C . THR A 1 549 ? 1.832 -4.453 -3.934 1 97.06 549 THR A C 1
ATOM 4458 O O . THR A 1 549 ? 2.945 -3.939 -3.795 1 97.06 549 THR A O 1
ATOM 4461 N N . ILE A 1 550 ? 1.318 -4.703 -5.094 1 98.12 550 ILE A N 1
ATOM 4462 C CA . ILE A 1 550 ? 2.057 -4.457 -6.328 1 98.12 550 ILE A CA 1
ATOM 4463 C C . ILE A 1 550 ? 2.295 -2.957 -6.496 1 98.12 550 ILE A C 1
ATOM 4465 O O . ILE A 1 550 ? 3.42 -2.525 -6.758 1 98.12 550 ILE A O 1
ATOM 4469 N N . VAL A 1 551 ? 1.308 -2.123 -6.32 1 97.56 551 VAL A N 1
ATOM 4470 C CA . VAL A 1 551 ? 1.461 -0.691 -6.559 1 97.56 551 VAL A CA 1
ATOM 4471 C C . VAL A 1 551 ? 2.305 -0.071 -5.445 1 97.56 551 VAL A C 1
ATOM 4473 O O . VAL A 1 551 ? 3.053 0.879 -5.684 1 97.56 551 VAL A O 1
ATOM 4476 N N . ASP A 1 552 ? 2.17 -0.578 -4.223 1 96.56 552 ASP A N 1
ATOM 4477 C CA . ASP A 1 552 ? 3.037 -0.133 -3.135 1 96.56 552 ASP A CA 1
ATOM 4478 C C . ASP A 1 552 ? 4.512 -0.26 -3.521 1 96.56 552 ASP A C 1
ATOM 4480 O O . ASP A 1 552 ? 5.293 0.669 -3.316 1 96.56 552 ASP A O 1
ATOM 4484 N N . MET A 1 553 ? 4.816 -1.383 -4.074 1 96.88 553 MET A N 1
ATOM 4485 C CA . MET A 1 553 ? 6.199 -1.635 -4.465 1 96.88 553 MET A CA 1
ATOM 4486 C C . MET A 1 553 ? 6.633 -0.688 -5.578 1 96.88 553 MET A C 1
ATOM 4488 O O . MET A 1 553 ? 7.793 -0.276 -5.637 1 96.88 553 MET A O 1
ATOM 4492 N N . PHE A 1 554 ? 5.711 -0.238 -6.508 1 97.25 554 PHE A N 1
ATOM 4493 C CA . PHE A 1 554 ? 6.023 0.799 -7.484 1 97.25 554 PHE A CA 1
ATOM 4494 C C . PHE A 1 554 ? 6.539 2.057 -6.793 1 97.25 554 PHE A C 1
ATOM 4496 O O . PHE A 1 554 ? 7.605 2.566 -7.137 1 97.25 554 PHE A O 1
ATOM 4503 N N . THR A 1 555 ? 5.793 2.477 -5.797 1 97.19 555 THR A N 1
ATOM 4504 C CA . THR A 1 555 ? 6.062 3.758 -5.156 1 97.19 555 THR A CA 1
ATOM 4505 C C . THR A 1 555 ? 7.426 3.74 -4.465 1 97.19 555 THR A C 1
ATOM 4507 O O . THR A 1 555 ? 8.078 4.777 -4.34 1 97.19 555 THR A O 1
ATOM 4510 N N . ARG A 1 556 ? 7.875 2.627 -4.074 1 96.31 556 ARG A N 1
ATOM 4511 C CA . ARG A 1 556 ? 9.102 2.502 -3.291 1 96.31 556 ARG A CA 1
ATOM 4512 C C . ARG A 1 556 ? 10.328 2.484 -4.191 1 96.31 556 ARG A C 1
ATOM 4514 O O . ARG A 1 556 ? 11.414 2.895 -3.777 1 96.31 556 ARG A O 1
ATOM 4521 N N . ASN A 1 557 ? 10.094 2.037 -5.477 1 97.06 557 ASN A N 1
ATOM 4522 C CA . ASN A 1 557 ? 11.312 1.673 -6.188 1 97.06 557 ASN A CA 1
ATOM 4523 C C . ASN A 1 557 ? 11.367 2.312 -7.574 1 97.06 557 ASN A C 1
ATOM 4525 O O . ASN A 1 557 ? 12.438 2.424 -8.172 1 97.06 557 ASN A O 1
ATOM 4529 N N . TYR A 1 558 ? 10.25 2.748 -8.078 1 98.06 558 TYR A N 1
ATOM 4530 C CA . TYR A 1 558 ? 10.18 3.199 -9.469 1 98.06 558 TYR A CA 1
ATOM 4531 C C . TYR A 1 558 ? 9.414 4.512 -9.578 1 98.06 558 TYR A C 1
ATOM 4533 O O . TYR A 1 558 ? 8.641 4.859 -8.68 1 98.06 558 TYR A O 1
ATOM 4541 N N . ARG A 1 559 ? 9.75 5.273 -10.672 1 98 559 ARG A N 1
ATOM 4542 C CA . ARG A 1 559 ? 8.766 6.273 -11.078 1 98 559 ARG A CA 1
ATOM 4543 C C . ARG A 1 559 ? 7.426 5.617 -11.406 1 98 559 ARG A C 1
ATOM 4545 O O . ARG A 1 559 ? 7.387 4.559 -12.039 1 98 559 ARG A O 1
ATOM 4552 N N . PHE A 1 560 ? 6.398 6.129 -10.836 1 97.88 560 PHE A N 1
ATOM 4553 C CA . PHE A 1 560 ? 5.086 5.516 -10.992 1 97.88 560 PHE A CA 1
ATOM 4554 C C . PHE A 1 560 ? 4.676 5.48 -12.461 1 97.88 560 PHE A C 1
ATOM 4556 O O . PHE A 1 560 ? 4.781 6.488 -13.164 1 97.88 560 PHE A O 1
ATOM 4563 N N . PRO A 1 561 ? 4.238 4.391 -12.953 1 98 561 PRO A N 1
ATOM 4564 C CA . PRO A 1 561 ? 3.945 4.258 -14.383 1 98 561 PRO A CA 1
ATOM 4565 C C . PRO A 1 561 ? 2.686 5.016 -14.805 1 98 561 PRO A C 1
ATOM 4567 O O . PRO A 1 561 ? 1.732 5.109 -14.023 1 98 561 PRO A O 1
ATOM 4570 N N . ASP A 1 562 ? 2.68 5.449 -16.047 1 95.81 562 ASP A N 1
ATOM 4571 C CA . ASP A 1 562 ? 1.538 6.156 -16.609 1 95.81 562 ASP A CA 1
ATOM 4572 C C . ASP A 1 562 ? 0.713 5.242 -17.516 1 95.81 562 ASP A C 1
ATOM 4574 O O . ASP A 1 562 ? 1.198 4.781 -18.547 1 95.81 562 ASP A O 1
ATOM 4578 N N . GLY A 1 563 ? -0.501 4.977 -17.016 1 96 563 GLY A N 1
ATOM 4579 C CA . GLY A 1 563 ? -1.406 4.215 -17.859 1 96 563 GLY A CA 1
ATOM 4580 C C . GLY A 1 563 ? -1.428 2.732 -17.531 1 96 563 GLY A C 1
ATOM 4581 O O . GLY A 1 563 ? -0.477 2.207 -16.953 1 96 563 GLY A O 1
ATOM 4582 N N . PHE A 1 564 ? -2.445 2.076 -18.078 1 97.62 564 PHE A N 1
ATOM 4583 C CA . PHE A 1 564 ? -2.742 0.69 -17.75 1 97.62 564 PHE A CA 1
ATOM 4584 C C . PHE A 1 564 ? -1.681 -0.245 -18.312 1 97.62 564 PHE A C 1
ATOM 4586 O O . PHE A 1 564 ? -1.144 -1.09 -17.594 1 97.62 564 PHE A O 1
ATOM 4593 N N . ALA A 1 565 ? -1.287 -0.105 -19.547 1 98.25 565 ALA A N 1
ATOM 4594 C CA . ALA A 1 565 ? -0.312 -0.976 -20.188 1 98.25 565 ALA A CA 1
ATOM 4595 C C . ALA A 1 565 ? 1.045 -0.893 -19.5 1 98.25 565 ALA A C 1
ATOM 4597 O O . ALA A 1 565 ? 1.71 -1.912 -19.297 1 98.25 565 ALA A O 1
ATOM 4598 N N . ASN A 1 566 ? 1.44 0.318 -19.156 1 98.44 566 ASN A N 1
ATOM 4599 C CA . ASN A 1 566 ? 2.715 0.504 -18.469 1 98.44 566 ASN A CA 1
ATOM 4600 C C . ASN A 1 566 ? 2.684 -0.089 -17.062 1 98.44 566 ASN A C 1
ATOM 4602 O O . ASN A 1 566 ? 3.705 -0.569 -16.562 1 98.44 566 ASN A O 1
ATOM 4606 N N . MET A 1 567 ? 1.512 -0.037 -16.453 1 98.44 567 MET A N 1
ATOM 4607 C CA . MET A 1 567 ? 1.381 -0.677 -15.141 1 98.44 567 MET A CA 1
ATOM 4608 C C . MET A 1 567 ? 1.588 -2.184 -15.25 1 98.44 567 MET A C 1
ATOM 4610 O O . MET A 1 567 ? 2.275 -2.781 -14.422 1 98.44 567 MET A O 1
ATOM 4614 N N . LEU A 1 568 ? 0.982 -2.801 -16.281 1 98.75 568 LEU A N 1
ATOM 4615 C CA . LEU A 1 568 ? 1.184 -4.227 -16.5 1 98.75 568 LEU A CA 1
ATOM 4616 C C . LEU A 1 568 ? 2.66 -4.539 -16.734 1 98.75 568 LEU A C 1
ATOM 4618 O O . LEU A 1 568 ? 3.219 -5.422 -16.078 1 98.75 568 LEU A O 1
ATOM 4622 N N . TYR A 1 569 ? 3.285 -3.762 -17.562 1 98.62 569 TYR A N 1
ATOM 4623 C CA . TYR A 1 569 ? 4.695 -3.934 -17.891 1 98.62 569 TYR A CA 1
ATOM 4624 C C . TYR A 1 569 ? 5.57 -3.811 -16.656 1 98.62 569 TYR A C 1
ATOM 4626 O O . TYR A 1 569 ? 6.363 -4.703 -16.359 1 98.62 569 TYR A O 1
ATOM 4634 N N . LEU A 1 570 ? 5.398 -2.746 -15.961 1 98.75 570 LEU A N 1
ATOM 4635 C CA . LEU A 1 570 ? 6.277 -2.49 -14.82 1 98.75 570 LEU A CA 1
ATOM 4636 C C . LEU A 1 570 ? 6.07 -3.533 -13.727 1 98.75 570 LEU A C 1
ATOM 4638 O O . LEU A 1 570 ? 7.02 -3.91 -13.039 1 98.75 570 LEU A O 1
ATOM 4642 N N . SER A 1 571 ? 4.816 -3.977 -13.539 1 98.81 571 SER A N 1
ATOM 4643 C CA . SER A 1 571 ? 4.574 -5.012 -12.539 1 98.81 571 SER A CA 1
ATOM 4644 C C . SER A 1 571 ? 5.371 -6.273 -12.836 1 98.81 571 SER A C 1
ATOM 4646 O O . SER A 1 571 ? 5.852 -6.945 -11.922 1 98.81 571 SER A O 1
ATOM 4648 N N . GLN A 1 572 ? 5.512 -6.605 -14.07 1 98.81 572 GLN A N 1
ATOM 4649 C CA . GLN A 1 572 ? 6.262 -7.797 -14.453 1 98.81 572 GLN A CA 1
ATOM 4650 C C . GLN A 1 572 ? 7.762 -7.586 -14.273 1 98.81 572 GLN A C 1
ATOM 4652 O O . GLN A 1 572 ? 8.477 -8.492 -13.859 1 98.81 572 GLN A O 1
ATOM 4657 N N . VAL A 1 573 ? 8.211 -6.387 -14.633 1 98.81 573 VAL A N 1
ATOM 4658 C CA . VAL A 1 573 ? 9.609 -6.051 -14.383 1 98.81 573 VAL A CA 1
ATOM 4659 C C . VAL A 1 573 ? 9.906 -6.133 -12.891 1 98.81 573 VAL A C 1
ATOM 4661 O O . VAL A 1 573 ? 10.914 -6.723 -12.477 1 98.81 573 VAL A O 1
ATOM 4664 N N . GLN A 1 574 ? 9.055 -5.527 -12.133 1 98.62 574 GLN A N 1
ATOM 4665 C CA . GLN A 1 574 ? 9.195 -5.539 -10.68 1 98.62 574 GLN A CA 1
ATOM 4666 C C . GLN A 1 574 ? 9.242 -6.965 -10.148 1 98.62 574 GLN A C 1
ATOM 4668 O O . GLN A 1 574 ? 10.078 -7.289 -9.297 1 98.62 574 GLN A O 1
ATOM 4673 N N . GLN A 1 575 ? 8.344 -7.809 -10.586 1 98.69 575 GLN A N 1
ATOM 4674 C CA . GLN A 1 575 ? 8.352 -9.219 -10.211 1 98.69 575 GLN A CA 1
ATOM 4675 C C . GLN A 1 575 ? 9.711 -9.852 -10.469 1 98.69 575 GLN A C 1
ATOM 4677 O O . GLN A 1 575 ? 10.258 -10.539 -9.609 1 98.69 575 GLN A O 1
ATOM 4682 N N . ALA A 1 576 ? 10.188 -9.641 -11.602 1 98.75 576 ALA A N 1
ATOM 4683 C CA . ALA A 1 576 ? 11.461 -10.219 -12.031 1 98.75 576 ALA A CA 1
ATOM 4684 C C . ALA A 1 576 ? 12.609 -9.734 -11.148 1 98.75 576 ALA A C 1
ATOM 4686 O O . ALA A 1 576 ? 13.453 -10.523 -10.719 1 98.75 576 ALA A O 1
ATOM 4687 N N . ILE A 1 577 ? 12.625 -8.461 -10.852 1 98.31 577 ILE A N 1
ATOM 4688 C CA . ILE A 1 577 ? 13.75 -7.859 -10.141 1 98.31 577 ILE A CA 1
ATOM 4689 C C . ILE A 1 577 ? 13.727 -8.289 -8.68 1 98.31 577 ILE A C 1
ATOM 4691 O O . ILE A 1 577 ? 14.773 -8.57 -8.086 1 98.31 577 ILE A O 1
ATOM 4695 N N . VAL A 1 578 ? 12.57 -8.352 -8.094 1 98.12 578 VAL A N 1
ATOM 4696 C CA . VAL A 1 578 ? 12.445 -8.852 -6.723 1 98.12 578 VAL A CA 1
ATOM 4697 C C . VAL A 1 578 ? 12.992 -10.273 -6.637 1 98.12 578 VAL A C 1
ATOM 4699 O O . VAL A 1 578 ? 13.789 -10.586 -5.75 1 98.12 578 VAL A O 1
ATOM 4702 N N . THR A 1 579 ? 12.617 -11.086 -7.559 1 98.44 579 THR A N 1
ATOM 4703 C CA . THR A 1 579 ? 13.039 -12.484 -7.594 1 98.44 579 THR A CA 1
ATOM 4704 C C . THR A 1 579 ? 14.531 -12.594 -7.895 1 98.44 579 THR A C 1
ATOM 4706 O O . THR A 1 579 ? 15.258 -13.328 -7.219 1 98.44 579 THR A O 1
ATOM 4709 N N . LYS A 1 580 ? 14.945 -11.867 -8.867 1 98.31 580 LYS A N 1
ATOM 4710 C CA . LYS A 1 580 ? 16.359 -11.844 -9.266 1 98.31 580 LYS A CA 1
ATOM 4711 C C . LYS A 1 580 ? 17.25 -11.484 -8.078 1 98.31 580 LYS A C 1
ATOM 4713 O O . LYS A 1 580 ? 18.312 -12.094 -7.887 1 98.31 580 LYS A O 1
ATOM 4718 N N . THR A 1 581 ? 16.859 -10.531 -7.332 1 97.56 581 THR A N 1
ATOM 4719 C CA . THR A 1 581 ? 17.641 -10.062 -6.195 1 97.56 581 THR A CA 1
ATOM 4720 C C . THR A 1 581 ? 17.859 -11.188 -5.188 1 97.56 581 THR A C 1
ATOM 4722 O O . THR A 1 581 ? 18.984 -11.398 -4.723 1 97.56 581 THR A O 1
ATOM 4725 N N . ALA A 1 582 ? 16.859 -11.922 -4.883 1 97.69 582 ALA A N 1
ATOM 4726 C CA . ALA A 1 582 ? 16.969 -13.055 -3.965 1 97.69 582 ALA A CA 1
ATOM 4727 C C . ALA A 1 582 ? 17.859 -14.148 -4.547 1 97.69 582 ALA A C 1
ATOM 4729 O O . ALA A 1 582 ? 18.812 -14.602 -3.893 1 97.69 582 ALA A O 1
ATOM 4730 N N . VAL A 1 583 ? 17.609 -14.508 -5.754 1 98.12 583 VAL A N 1
ATOM 4731 C CA . VAL A 1 583 ? 18.297 -15.625 -6.398 1 98.12 583 VAL A CA 1
ATOM 4732 C C . VAL A 1 583 ? 19.797 -15.336 -6.5 1 98.12 583 VAL A C 1
ATOM 4734 O O . VAL A 1 583 ? 20.609 -16.188 -6.16 1 98.12 583 VAL A O 1
ATOM 4737 N N . GLU A 1 584 ? 20.094 -14.156 -6.949 1 97.44 584 GLU A N 1
ATOM 4738 C CA . GLU A 1 584 ? 21.5 -13.797 -7.121 1 97.44 584 GLU A CA 1
ATOM 4739 C C . GLU A 1 584 ? 22.234 -13.82 -5.785 1 97.44 584 GLU A C 1
ATOM 4741 O O . GLU A 1 584 ? 23.375 -14.281 -5.715 1 97.44 584 GLU A O 1
ATOM 4746 N N . ALA A 1 585 ? 21.625 -13.375 -4.77 1 97 585 ALA A N 1
ATOM 4747 C CA . ALA A 1 585 ? 22.25 -13.375 -3.447 1 97 585 ALA A CA 1
ATOM 4748 C C . ALA A 1 585 ? 22.422 -14.797 -2.928 1 97 585 ALA A C 1
ATOM 4750 O O . ALA A 1 585 ? 23.469 -15.148 -2.377 1 97 585 ALA A O 1
ATOM 4751 N N . TRP A 1 586 ? 21.438 -15.641 -3.082 1 96.56 586 TRP A N 1
ATOM 4752 C CA . TRP A 1 586 ? 21.438 -16.984 -2.525 1 96.56 586 TRP A CA 1
ATOM 4753 C C . TRP A 1 586 ? 22.422 -17.891 -3.258 1 96.56 586 TRP A C 1
ATOM 4755 O O . TRP A 1 586 ? 23.109 -18.719 -2.637 1 96.56 586 TRP A O 1
ATOM 4765 N N . ARG A 1 587 ? 22.578 -17.734 -4.527 1 96 587 ARG A N 1
ATOM 4766 C CA . ARG A 1 587 ? 23.453 -18.578 -5.34 1 96 587 ARG A CA 1
ATOM 4767 C C . ARG A 1 587 ? 24.922 -18.344 -4.984 1 96 587 ARG A C 1
ATOM 4769 O O . ARG A 1 587 ? 25.766 -19.203 -5.227 1 96 587 ARG A O 1
ATOM 4776 N N . LEU A 1 588 ? 25.203 -17.219 -4.449 1 94.81 588 LEU A N 1
ATOM 4777 C CA . LEU A 1 588 ? 26.578 -16.891 -4.105 1 94.81 588 LEU A CA 1
ATOM 4778 C C . LEU A 1 588 ? 26.984 -17.562 -2.801 1 94.81 588 LEU A C 1
ATOM 4780 O O . LEU A 1 588 ? 28.172 -17.609 -2.459 1 94.81 588 LEU A O 1
ATOM 4784 N N . GLN A 1 589 ? 26.031 -18.094 -2.129 1 92.12 589 GLN A N 1
ATOM 4785 C CA . GLN A 1 589 ? 26.312 -18.672 -0.819 1 92.12 589 GLN A CA 1
ATOM 4786 C C . GLN A 1 589 ? 26.438 -20.203 -0.908 1 92.12 589 GLN A C 1
ATOM 4788 O O . GLN A 1 589 ? 25.578 -20.875 -1.475 1 92.12 589 GLN A O 1
ATOM 4793 N N . GLU A 1 590 ? 27.438 -20.719 -0.272 1 88.25 590 GLU A N 1
ATOM 4794 C CA . GLU A 1 590 ? 27.672 -22.172 -0.272 1 88.25 590 GLU A CA 1
ATOM 4795 C C . GLU A 1 590 ? 26.547 -22.891 0.477 1 88.25 590 GLU A C 1
ATOM 4797 O O . GLU A 1 590 ? 26.203 -24.016 0.125 1 88.25 590 GLU A O 1
ATOM 4802 N N . LYS A 1 591 ? 26.016 -22.266 1.397 1 89.75 591 LYS A N 1
ATOM 4803 C CA . LYS A 1 591 ? 25.016 -22.906 2.238 1 89.75 591 LYS A CA 1
ATOM 4804 C C . LYS A 1 591 ? 23.734 -23.156 1.463 1 89.75 591 LYS A C 1
ATOM 4806 O O . LYS A 1 591 ? 22.984 -24.094 1.77 1 89.75 591 LYS A O 1
ATOM 4811 N N . ASN A 1 592 ? 23.469 -22.328 0.497 1 93.75 592 ASN A N 1
ATOM 4812 C CA . ASN A 1 592 ? 22.25 -22.516 -0.274 1 93.75 592 ASN A CA 1
ATOM 4813 C C . ASN A 1 592 ? 22.406 -23.625 -1.309 1 93.75 592 ASN A C 1
ATOM 4815 O O . ASN A 1 592 ? 23.219 -23.516 -2.221 1 93.75 592 ASN A O 1
ATOM 4819 N N . THR A 1 593 ? 21.562 -24.609 -1.179 1 94.25 593 THR A N 1
ATOM 4820 C CA . THR A 1 593 ? 21.688 -25.766 -2.057 1 94.25 593 THR A CA 1
ATOM 4821 C C . THR A 1 593 ? 20.562 -25.781 -3.084 1 94.25 593 THR A C 1
ATOM 4823 O O . THR A 1 593 ? 20.547 -26.625 -3.99 1 94.25 593 THR A O 1
ATOM 4826 N N . GLY A 1 594 ? 19.609 -24.891 -2.926 1 95.75 594 GLY A N 1
ATOM 4827 C CA . GLY A 1 594 ? 18.547 -24.938 -3.926 1 95.75 594 GLY A CA 1
ATOM 4828 C C . GLY A 1 594 ? 17.453 -23.922 -3.674 1 95.75 594 GLY A C 1
ATOM 4829 O O . GLY A 1 594 ? 17.312 -23.406 -2.562 1 95.75 594 GLY A O 1
ATOM 4830 N N . MET A 1 595 ? 16.734 -23.641 -4.648 1 97.31 595 MET A N 1
ATOM 4831 C CA . MET A 1 595 ? 15.586 -22.734 -4.602 1 97.31 595 MET A CA 1
ATOM 4832 C C . MET A 1 595 ? 14.586 -23.062 -5.703 1 97.31 595 MET A C 1
ATOM 4834 O O . MET A 1 595 ? 14.969 -23.438 -6.812 1 97.31 595 MET A O 1
ATOM 4838 N N . LEU A 1 596 ? 13.266 -22.938 -5.402 1 98.38 596 LEU A N 1
ATOM 4839 C CA . LEU A 1 596 ? 12.164 -23.188 -6.332 1 98.38 596 LEU A CA 1
ATOM 4840 C C . LEU A 1 596 ? 11.219 -22 -6.371 1 98.38 596 LEU A C 1
ATOM 4842 O O . LEU A 1 596 ? 10.648 -21.609 -5.344 1 98.38 596 LEU A O 1
ATOM 4846 N N . LEU A 1 597 ? 11.023 -21.453 -7.562 1 98.31 597 LEU A N 1
ATOM 4847 C CA . LEU A 1 597 ? 10.125 -20.312 -7.754 1 98.31 597 LEU A CA 1
ATOM 4848 C C . LEU A 1 597 ? 8.672 -20.719 -7.527 1 98.31 597 LEU A C 1
ATOM 4850 O O . LEU A 1 597 ? 8.258 -21.812 -7.945 1 98.31 597 LEU A O 1
ATOM 4854 N N . TRP A 1 598 ? 7.984 -20.016 -6.75 1 97 598 TRP A N 1
ATOM 4855 C CA . TRP A 1 598 ? 6.527 -20 -6.82 1 97 598 TRP A CA 1
ATOM 4856 C C . TRP A 1 598 ? 6.035 -18.906 -7.77 1 97 598 TRP A C 1
ATOM 4858 O O . TRP A 1 598 ? 6.02 -17.734 -7.414 1 97 598 TRP A O 1
ATOM 4868 N N . GLN A 1 599 ? 5.836 -19.391 -9.023 1 97.19 599 GLN A N 1
ATOM 4869 C CA . GLN A 1 599 ? 5.641 -20.688 -9.656 1 97.19 599 GLN A CA 1
ATOM 4870 C C . GLN A 1 599 ? 5.879 -20.609 -11.164 1 97.19 599 GLN A C 1
ATOM 4872 O O . GLN A 1 599 ? 6.168 -19.547 -11.695 1 97.19 599 GLN A O 1
ATOM 4877 N N . LEU A 1 600 ? 5.766 -21.734 -11.836 1 98.44 600 LEU A N 1
ATOM 4878 C CA . LEU A 1 600 ? 6.004 -21.781 -13.273 1 98.44 600 LEU A CA 1
ATOM 4879 C C . LEU A 1 600 ? 4.793 -21.25 -14.039 1 98.44 600 LEU A C 1
ATOM 4881 O O . LEU A 1 600 ? 4.922 -20.359 -14.875 1 98.44 600 LEU A O 1
ATOM 4885 N N . ASN A 1 601 ? 3.625 -21.781 -13.68 1 97.31 601 ASN A N 1
ATOM 4886 C CA . ASN A 1 601 ? 2.449 -21.547 -14.516 1 97.31 601 ASN A CA 1
ATOM 4887 C C . ASN A 1 601 ? 1.206 -21.281 -13.672 1 97.31 601 ASN A C 1
ATOM 4889 O O . ASN A 1 601 ? 1.264 -21.312 -12.445 1 97.31 601 ASN A O 1
ATOM 4893 N N . ASP A 1 602 ? 0.131 -20.969 -14.508 1 94.88 602 ASP A N 1
ATOM 4894 C CA . ASP A 1 602 ? -1.207 -20.797 -13.945 1 94.88 602 ASP A CA 1
ATOM 4895 C C . ASP A 1 602 ? -2.193 -21.781 -14.578 1 94.88 602 ASP A C 1
ATOM 4897 O O . ASP A 1 602 ? -2.111 -22.062 -15.773 1 94.88 602 ASP A O 1
ATOM 4901 N N . PHE A 1 603 ? -3.105 -22.219 -13.758 1 93.62 603 PHE A N 1
ATOM 4902 C CA . PHE A 1 603 ? -4.086 -23.141 -14.336 1 93.62 603 PHE A CA 1
ATOM 4903 C C . PHE A 1 603 ? -5.324 -22.391 -14.797 1 93.62 603 PHE A C 1
ATOM 4905 O O . PHE A 1 603 ? -6.277 -23 -15.297 1 93.62 603 PHE A O 1
ATOM 4912 N N . SER A 1 604 ? -5.363 -21.125 -14.656 1 94.62 604 SER A N 1
ATOM 4913 C CA . SER A 1 604 ? -6.293 -20.156 -15.227 1 94.62 604 SER A CA 1
ATOM 4914 C C . SER A 1 604 ? -5.621 -18.812 -15.445 1 94.62 604 SER A C 1
ATOM 4916 O O . SER A 1 604 ? -4.574 -18.531 -14.859 1 94.62 604 SER A O 1
ATOM 4918 N N . PRO A 1 605 ? -6.18 -18 -16.438 1 95.81 605 PRO A N 1
ATOM 4919 C CA . PRO A 1 605 ? -5.586 -16.672 -16.594 1 95.81 605 PRO A CA 1
ATOM 4920 C C . PRO A 1 605 ? -5.801 -15.781 -15.359 1 95.81 605 PRO A C 1
ATOM 4922 O O . PRO A 1 605 ? -6.938 -15.57 -14.938 1 95.81 605 PRO A O 1
ATOM 4925 N N . GLN A 1 606 ? -4.684 -15.266 -14.789 1 96.31 606 GLN A N 1
ATOM 4926 C CA . GLN A 1 606 ? -4.82 -14.508 -13.555 1 96.31 606 GLN A CA 1
ATOM 4927 C C . GLN A 1 606 ? -3.551 -13.719 -13.25 1 96.31 606 GLN A C 1
ATOM 4929 O O . GLN A 1 606 ? -2.527 -13.898 -13.914 1 96.31 606 GLN A O 1
ATOM 4934 N N . SER A 1 607 ? -3.652 -12.797 -12.312 1 97.38 607 SER A N 1
ATOM 4935 C CA . SER A 1 607 ? -2.49 -12.195 -11.672 1 97.38 607 SER A CA 1
ATOM 4936 C C . SER A 1 607 ? -1.842 -13.156 -10.68 1 97.38 607 SER A C 1
ATOM 4938 O O . SER A 1 607 ? -2.514 -13.688 -9.797 1 97.38 607 SER A O 1
ATOM 4940 N N . SER A 1 608 ? -0.599 -13.438 -10.867 1 97.06 608 SER A N 1
ATOM 4941 C CA . SER A 1 608 ? 0.058 -14.445 -10.039 1 97.06 608 SER A CA 1
ATOM 4942 C C . SER A 1 608 ? 1.567 -14.227 -10 1 97.06 608 SER A C 1
ATOM 4944 O O . SER A 1 608 ? 2.07 -13.227 -10.508 1 97.06 608 SER A O 1
ATOM 4946 N N . CYS A 1 609 ? 2.238 -15.156 -9.359 1 97.62 609 CYS A N 1
ATOM 4947 C CA . CYS A 1 609 ? 3.693 -15.141 -9.266 1 97.62 609 CYS A CA 1
ATOM 4948 C C . CYS A 1 609 ? 4.324 -15.914 -10.414 1 97.62 609 CYS A C 1
ATOM 4950 O O . CYS A 1 609 ? 5.543 -16.078 -10.461 1 97.62 609 CYS A O 1
ATOM 4952 N N . SER A 1 610 ? 3.551 -16.375 -11.359 1 98.19 610 SER A N 1
ATOM 4953 C CA . SER A 1 610 ? 4.055 -17.281 -12.391 1 98.19 610 SER A CA 1
ATOM 4954 C C . SER A 1 610 ? 5.062 -16.578 -13.297 1 98.19 610 SER A C 1
ATOM 4956 O O . SER A 1 610 ? 4.977 -15.367 -13.516 1 98.19 610 SER A O 1
ATOM 4958 N N . SER A 1 611 ? 5.992 -17.328 -13.789 1 98.69 611 SER A N 1
ATOM 4959 C CA . SER A 1 611 ? 6.945 -16.781 -14.75 1 98.69 611 SER A CA 1
ATOM 4960 C C . SER A 1 611 ? 6.438 -16.953 -16.172 1 98.69 611 SER A C 1
ATOM 4962 O O . SER A 1 611 ? 6.906 -16.266 -17.094 1 98.69 611 SER A O 1
ATOM 4964 N N . VAL A 1 612 ? 5.496 -17.906 -16.328 1 98.56 612 VAL A N 1
ATOM 4965 C CA . VAL A 1 612 ? 4.832 -18.125 -17.609 1 98.56 612 VAL A CA 1
ATOM 4966 C C . VAL A 1 612 ? 3.324 -17.938 -17.438 1 98.56 612 VAL A C 1
ATOM 4968 O O . VAL A 1 612 ? 2.719 -18.5 -16.531 1 98.56 612 VAL A O 1
ATOM 4971 N N . GLU A 1 613 ? 2.766 -17.188 -18.328 1 97.62 613 GLU A N 1
ATOM 4972 C CA . GLU A 1 613 ? 1.331 -16.922 -18.25 1 97.62 613 GLU A CA 1
ATOM 4973 C C . GLU A 1 613 ? 0.527 -18.156 -18.688 1 97.62 613 GLU A C 1
ATOM 4975 O O . GLU A 1 613 ? 1.073 -19.078 -19.281 1 97.62 613 GLU A O 1
ATOM 4980 N N . TYR A 1 614 ? -0.766 -18.125 -18.406 1 96.25 614 TYR A N 1
ATOM 4981 C CA . TYR A 1 614 ? -1.675 -19.234 -18.703 1 96.25 614 TYR A CA 1
ATOM 4982 C C . TYR A 1 614 ? -1.566 -19.641 -20.172 1 96.25 614 TYR A C 1
ATOM 4984 O O . TYR A 1 614 ? -1.591 -20.844 -20.484 1 96.25 614 TYR A O 1
ATOM 4992 N N . ASN A 1 615 ? -1.322 -18.688 -21 1 93.94 615 ASN A N 1
ATOM 4993 C CA . ASN A 1 615 ? -1.328 -18.953 -22.422 1 93.94 615 ASN A CA 1
ATOM 4994 C C . ASN A 1 615 ? 0.068 -19.297 -22.938 1 93.94 615 ASN A C 1
ATOM 4996 O O . ASN A 1 615 ? 0.29 -19.359 -24.156 1 93.94 615 ASN A O 1
ATOM 5000 N N . GLY A 1 616 ? 0.984 -19.422 -22.078 1 96.12 616 GLY A N 1
ATOM 5001 C CA . GLY A 1 616 ? 2.309 -19.875 -22.484 1 96.12 616 GLY A CA 1
ATOM 5002 C C . GLY A 1 616 ? 3.287 -18.734 -22.688 1 96.12 616 GLY A C 1
ATOM 5003 O O . GLY A 1 616 ? 4.473 -18.969 -22.922 1 96.12 616 GLY A O 1
ATOM 5004 N N . ARG A 1 617 ? 2.84 -17.516 -22.516 1 96.75 617 ARG A N 1
ATOM 5005 C CA . ARG A 1 617 ? 3.697 -16.359 -22.734 1 96.75 617 ARG A CA 1
ATOM 5006 C C . ARG A 1 617 ? 4.711 -16.219 -21.594 1 96.75 617 ARG A C 1
ATOM 5008 O O . ARG A 1 617 ? 4.363 -16.344 -20.422 1 96.75 617 ARG A O 1
ATOM 5015 N N . TRP A 1 618 ? 5.941 -15.945 -22.062 1 98.62 618 TRP A N 1
ATOM 5016 C CA . TRP A 1 618 ? 6.98 -15.695 -21.062 1 98.62 618 TRP A CA 1
ATOM 5017 C C . TRP A 1 618 ? 6.863 -14.289 -20.484 1 98.62 618 TRP A C 1
ATOM 5019 O O . TRP A 1 618 ? 6.84 -13.305 -21.234 1 98.62 618 TRP A O 1
ATOM 5029 N N . LYS A 1 619 ? 6.734 -14.164 -19.203 1 98.62 619 LYS A N 1
ATOM 5030 C CA . LYS A 1 619 ? 6.891 -12.867 -18.547 1 98.62 619 LYS A CA 1
ATOM 5031 C C . LYS A 1 619 ? 8.359 -12.461 -18.469 1 98.62 619 LYS A C 1
ATOM 5033 O O . LYS A 1 619 ? 9.25 -13.297 -18.656 1 98.62 619 LYS A O 1
ATOM 5038 N N . PRO A 1 620 ? 8.656 -11.164 -18.172 1 98.75 620 PRO A N 1
ATOM 5039 C CA . PRO A 1 620 ? 10.031 -10.742 -17.875 1 98.75 620 PRO A CA 1
ATOM 5040 C C . PRO A 1 620 ? 10.727 -11.656 -16.875 1 98.75 620 PRO A C 1
ATOM 5042 O O . PRO A 1 620 ? 11.922 -11.945 -17.016 1 98.75 620 PRO A O 1
ATOM 5045 N N . LEU A 1 621 ? 10.07 -12.195 -15.938 1 98.88 621 LEU A N 1
ATOM 5046 C CA . LEU A 1 621 ? 10.664 -13.062 -14.93 1 98.88 621 LEU A CA 1
ATOM 5047 C C . LEU A 1 621 ? 11.273 -14.305 -15.578 1 98.88 621 LEU A C 1
ATOM 5049 O O . LEU A 1 621 ? 12.352 -14.75 -15.172 1 98.88 621 LEU A O 1
ATOM 5053 N N . HIS A 1 622 ? 10.578 -14.852 -16.547 1 98.88 622 HIS A N 1
ATOM 5054 C CA . HIS A 1 622 ? 11.078 -16.078 -17.156 1 98.88 622 HIS A CA 1
ATOM 5055 C C . HIS A 1 622 ? 12.367 -15.812 -17.922 1 98.88 622 HIS A C 1
ATOM 5057 O O . HIS A 1 622 ? 13.281 -16.641 -17.922 1 98.88 622 HIS A O 1
ATOM 5063 N N . TYR A 1 623 ? 12.477 -14.703 -18.594 1 98.69 623 TYR A N 1
ATOM 5064 C CA . TYR A 1 623 ? 13.703 -14.32 -19.266 1 98.69 623 TYR A CA 1
ATOM 5065 C C . TYR A 1 623 ? 14.828 -14.078 -18.266 1 98.69 623 TYR A C 1
ATOM 5067 O O . TYR A 1 623 ? 15.977 -14.469 -18.5 1 98.69 623 TYR A O 1
ATOM 5075 N N . HIS A 1 624 ? 14.508 -13.445 -17.203 1 98.75 624 HIS A N 1
ATOM 5076 C CA . HIS A 1 624 ? 15.492 -13.258 -16.156 1 98.75 624 HIS A CA 1
ATOM 5077 C C . HIS A 1 624 ? 15.906 -14.594 -15.539 1 98.75 624 HIS A C 1
ATOM 5079 O O . HIS A 1 624 ? 17.078 -14.789 -15.211 1 98.75 624 HIS A O 1
ATOM 5085 N N . ALA A 1 625 ? 14.945 -15.477 -15.352 1 98.69 625 ALA A N 1
ATOM 5086 C CA . ALA A 1 625 ? 15.266 -16.797 -14.812 1 98.69 625 ALA A CA 1
ATOM 5087 C C . ALA A 1 625 ? 16.266 -17.516 -15.711 1 98.69 625 ALA A C 1
ATOM 5089 O O . ALA A 1 625 ? 17.203 -18.141 -15.227 1 98.69 625 ALA A O 1
ATOM 5090 N N . LYS A 1 626 ? 16.047 -17.438 -16.984 1 97.94 626 LYS A N 1
ATOM 5091 C CA . LYS A 1 626 ? 16.984 -18.031 -17.938 1 97.94 626 LYS A CA 1
ATOM 5092 C C . LYS A 1 626 ? 18.406 -17.531 -17.703 1 97.94 626 LYS A C 1
ATOM 5094 O O . LYS A 1 626 ? 19.359 -18.297 -17.828 1 97.94 626 LYS A O 1
ATOM 5099 N N . ARG A 1 627 ? 18.484 -16.312 -17.312 1 97.38 627 ARG A N 1
ATOM 5100 C CA . ARG A 1 627 ? 19.781 -15.703 -17.078 1 97.38 627 ARG A CA 1
ATOM 5101 C C . ARG A 1 627 ? 20.312 -16.031 -15.688 1 97.38 627 ARG A C 1
ATOM 5103 O O . ARG A 1 627 ? 21.438 -16.5 -15.539 1 97.38 627 ARG A O 1
ATOM 5110 N N . PHE A 1 628 ? 19.484 -15.828 -14.672 1 97.69 628 PHE A N 1
ATOM 5111 C CA . PHE A 1 628 ? 20.047 -15.945 -13.328 1 97.69 628 PHE A CA 1
ATOM 5112 C C . PHE A 1 628 ? 20.172 -17.406 -12.922 1 97.69 628 PHE A C 1
ATOM 5114 O O . PHE A 1 628 ? 20.859 -17.734 -11.953 1 97.69 628 PHE A O 1
ATOM 5121 N N . PHE A 1 629 ? 19.594 -18.344 -13.656 1 98.06 629 PHE A N 1
ATOM 5122 C CA . PHE A 1 629 ? 19.75 -19.781 -13.383 1 98.06 629 PHE A CA 1
ATOM 5123 C C . PHE A 1 629 ? 20.812 -20.391 -14.297 1 98.06 629 PHE A C 1
ATOM 5125 O O . PHE A 1 629 ? 21.094 -21.578 -14.203 1 98.06 629 PHE A O 1
ATOM 5132 N N . ALA A 1 630 ? 21.375 -19.578 -15.172 1 96.31 630 ALA A N 1
ATOM 5133 C CA . ALA A 1 630 ? 22.406 -20.094 -16.078 1 96.31 630 ALA A CA 1
ATOM 5134 C C . ALA A 1 630 ? 23.594 -20.656 -15.289 1 96.31 630 ALA A C 1
ATOM 5136 O O . ALA A 1 630 ? 23.906 -20.156 -14.203 1 96.31 630 ALA A O 1
ATOM 5137 N N . PRO A 1 631 ? 24.234 -21.656 -15.812 1 94.12 631 PRO A N 1
ATOM 5138 C CA . PRO A 1 631 ? 25.375 -22.25 -15.102 1 94.12 631 PRO A CA 1
ATOM 5139 C C . PRO A 1 631 ? 26.516 -21.266 -14.867 1 94.12 631 PRO A C 1
ATOM 5141 O O . PRO A 1 631 ? 27.219 -21.359 -13.867 1 94.12 631 PRO A O 1
ATOM 5144 N N . LEU A 1 632 ? 26.703 -20.344 -15.852 1 95.12 632 LEU A N 1
ATOM 5145 C CA . LEU A 1 632 ? 27.672 -19.25 -15.703 1 95.12 632 LEU A CA 1
ATOM 5146 C C . LEU A 1 632 ? 26.953 -17.922 -15.531 1 95.12 632 LEU A C 1
ATOM 5148 O O . LEU A 1 632 ? 26.125 -17.547 -16.359 1 95.12 632 LEU A O 1
ATOM 5152 N N . THR A 1 633 ? 27.266 -17.25 -14.453 1 95.44 633 THR A N 1
ATOM 5153 C CA . THR A 1 633 ? 26.594 -15.984 -14.203 1 95.44 633 THR A CA 1
ATOM 5154 C C . THR A 1 633 ? 27.578 -14.953 -13.656 1 95.44 633 THR A C 1
ATOM 5156 O O . THR A 1 633 ? 28.641 -15.312 -13.148 1 95.44 633 THR A O 1
ATOM 5159 N N . ALA A 1 634 ? 27.266 -13.68 -13.852 1 97.69 634 ALA A N 1
ATOM 5160 C CA . ALA A 1 634 ? 27.938 -12.523 -13.258 1 97.69 634 ALA A CA 1
ATOM 5161 C C . ALA A 1 634 ? 26.953 -11.703 -12.414 1 97.69 634 ALA A C 1
ATOM 5163 O O . ALA A 1 634 ? 25.906 -11.289 -12.906 1 97.69 634 ALA A O 1
ATOM 5164 N N . THR A 1 635 ? 27.281 -11.516 -11.133 1 97.31 635 THR A N 1
ATOM 5165 C CA . THR A 1 635 ? 26.344 -10.852 -10.234 1 97.31 635 THR A CA 1
ATOM 5166 C C . THR A 1 635 ? 27.047 -9.758 -9.438 1 97.31 635 THR A C 1
ATOM 5168 O O . THR A 1 635 ? 28.141 -9.977 -8.891 1 97.31 635 THR A O 1
ATOM 5171 N N . PHE A 1 636 ? 26.406 -8.586 -9.398 1 97.56 636 PHE A N 1
ATOM 5172 C CA . PHE A 1 636 ? 26.875 -7.516 -8.531 1 97.56 636 PHE A CA 1
ATOM 5173 C C . PHE A 1 636 ? 26.281 -7.652 -7.129 1 97.56 636 PHE A C 1
ATOM 5175 O O . PHE A 1 636 ? 25.094 -7.949 -6.973 1 97.56 636 PHE A O 1
ATOM 5182 N N . MET A 1 637 ? 27.141 -7.496 -6.113 1 95.5 637 MET A N 1
ATOM 5183 C CA . MET A 1 637 ? 26.703 -7.438 -4.719 1 95.5 637 MET A CA 1
ATOM 5184 C C . MET A 1 637 ? 27.297 -6.227 -4.012 1 95.5 637 MET A C 1
ATOM 5186 O O . MET A 1 637 ? 28.516 -5.996 -4.078 1 95.5 637 MET A O 1
ATOM 5190 N N . ALA A 1 638 ? 26.391 -5.48 -3.43 1 92.62 638 ALA A N 1
ATOM 5191 C CA . ALA A 1 638 ? 26.844 -4.301 -2.701 1 92.62 638 ALA A CA 1
ATOM 5192 C C . ALA A 1 638 ? 26.703 -4.496 -1.194 1 92.62 638 ALA A C 1
ATOM 5194 O O . ALA A 1 638 ? 25.75 -5.133 -0.732 1 92.62 638 ALA A O 1
ATOM 5195 N N . ASP A 1 639 ? 27.641 -4.027 -0.445 1 87 639 ASP A N 1
ATOM 5196 C CA . ASP A 1 639 ? 27.594 -3.949 1.012 1 87 639 ASP A CA 1
ATOM 5197 C C . ASP A 1 639 ? 28.172 -2.631 1.513 1 87 639 ASP A C 1
ATOM 5199 O O . ASP A 1 639 ? 28.266 -1.658 0.761 1 87 639 ASP A O 1
ATOM 5203 N N . ASN A 1 640 ? 28.453 -2.561 2.754 1 86.06 640 ASN A N 1
ATOM 5204 C CA . ASN A 1 640 ? 28.906 -1.312 3.359 1 86.06 640 ASN A CA 1
ATOM 5205 C C . ASN A 1 640 ? 30.266 -0.89 2.812 1 86.06 640 ASN A C 1
ATOM 5207 O O . ASN A 1 640 ? 30.641 0.286 2.879 1 86.06 640 ASN A O 1
ATOM 5211 N N . ASP A 1 641 ? 30.953 -1.85 2.264 1 89.5 641 ASP A N 1
ATOM 5212 C CA . ASP A 1 641 ? 32.312 -1.56 1.814 1 89.5 641 ASP A CA 1
ATOM 5213 C C . ASP A 1 641 ? 32.344 -1.171 0.337 1 89.5 641 ASP A C 1
ATOM 5215 O O . ASP A 1 641 ? 33.312 -0.629 -0.155 1 89.5 641 ASP A O 1
ATOM 5219 N N . GLY A 1 642 ? 31.297 -1.461 -0.269 1 93.56 642 GLY A N 1
ATOM 5220 C CA . GLY A 1 642 ? 31.219 -1.118 -1.68 1 93.56 642 GLY A CA 1
ATOM 5221 C C . GLY A 1 642 ? 30.5 -2.164 -2.51 1 93.56 642 GLY A C 1
ATOM 5222 O O . GLY A 1 642 ? 29.672 -2.91 -1.992 1 93.56 642 GLY A O 1
ATOM 5223 N N . VAL A 1 643 ? 30.719 -2.129 -3.904 1 96.44 643 VAL A N 1
ATOM 5224 C CA . VAL A 1 643 ? 30.094 -3.07 -4.82 1 96.44 643 VAL A CA 1
ATOM 5225 C C . VAL A 1 643 ? 31.141 -4.016 -5.398 1 96.44 643 VAL A C 1
ATOM 5227 O O . VAL A 1 643 ? 32.25 -3.594 -5.715 1 96.44 643 VAL A O 1
ATOM 5230 N N . LYS A 1 644 ? 30.812 -5.246 -5.414 1 97.31 644 LYS A N 1
ATOM 5231 C CA . LYS A 1 644 ? 31.688 -6.293 -5.934 1 97.31 644 LYS A CA 1
ATOM 5232 C C . LYS A 1 644 ? 31.016 -7.047 -7.078 1 97.31 644 LYS A C 1
ATOM 5234 O O . LYS A 1 644 ? 29.781 -7.121 -7.145 1 97.31 644 LYS A O 1
ATOM 5239 N N . LEU A 1 645 ? 31.828 -7.551 -7.988 1 98.06 645 LEU A N 1
ATOM 5240 C CA . LEU A 1 645 ? 31.359 -8.438 -9.047 1 98.06 645 LEU A CA 1
ATOM 5241 C C . LEU A 1 645 ? 31.797 -9.875 -8.789 1 98.06 645 LEU A C 1
ATOM 5243 O O . LEU A 1 645 ? 32.969 -10.156 -8.625 1 98.06 645 LEU A O 1
ATOM 5247 N N . TYR A 1 646 ? 30.828 -10.719 -8.734 1 98 646 TYR A N 1
ATOM 5248 C CA . TYR A 1 646 ? 31.078 -12.148 -8.555 1 98 646 TYR A CA 1
ATOM 5249 C C . TYR A 1 646 ? 30.812 -12.922 -9.836 1 98 646 TYR A C 1
ATOM 5251 O O . TYR A 1 646 ? 29.859 -12.625 -10.555 1 98 646 TYR A O 1
ATOM 5259 N N . LEU A 1 647 ? 31.703 -13.852 -10.141 1 97.69 647 LEU A N 1
ATOM 5260 C CA . LEU A 1 647 ? 31.484 -14.828 -11.203 1 97.69 647 LEU A CA 1
ATOM 5261 C C . LEU A 1 647 ? 31.25 -16.219 -10.625 1 97.69 647 LEU A C 1
ATOM 5263 O O . LEU A 1 647 ? 31.922 -16.625 -9.68 1 97.69 647 LEU A O 1
ATOM 5267 N N . LEU A 1 648 ? 30.219 -16.859 -11.141 1 96.06 648 LEU A N 1
ATOM 5268 C CA . LEU A 1 648 ? 29.844 -18.172 -10.641 1 96.06 648 LEU A CA 1
ATOM 5269 C C . LEU A 1 648 ? 29.859 -19.203 -11.766 1 96.06 648 LEU A C 1
ATOM 5271 O O . LEU A 1 648 ? 29.391 -18.922 -12.867 1 96.06 648 LEU A O 1
ATOM 5275 N N . ASN A 1 649 ? 30.453 -20.391 -11.516 1 94.44 649 ASN A N 1
ATOM 5276 C CA . ASN A 1 649 ? 30.438 -21.547 -12.414 1 94.44 649 ASN A CA 1
ATOM 5277 C C . ASN A 1 649 ? 29.812 -22.766 -11.742 1 94.44 649 ASN A C 1
ATOM 5279 O O . ASN A 1 649 ? 30.5 -23.5 -11.031 1 94.44 649 ASN A O 1
ATOM 5283 N N . ASP A 1 650 ? 28.609 -23.094 -12.094 1 90.38 650 ASP A N 1
ATOM 5284 C CA . ASP A 1 650 ? 27.906 -24.25 -11.547 1 90.38 650 ASP A CA 1
ATOM 5285 C C . ASP A 1 650 ? 28.016 -25.453 -12.484 1 90.38 650 ASP A C 1
ATOM 5287 O O . ASP A 1 650 ? 27.406 -26.5 -12.242 1 90.38 650 ASP A O 1
ATOM 5291 N N . SER A 1 651 ? 28.766 -25.312 -13.492 1 88.56 651 SER A N 1
ATOM 5292 C CA . SER A 1 651 ? 28.938 -26.438 -14.414 1 88.56 651 SER A CA 1
ATOM 5293 C C . SER A 1 651 ? 30.031 -27.391 -13.93 1 88.56 651 SER A C 1
ATOM 5295 O O . SER A 1 651 ? 30.688 -27.125 -12.922 1 88.56 651 SER A O 1
ATOM 5297 N N . ARG A 1 652 ? 30.25 -28.453 -14.664 1 89.94 652 ARG A N 1
ATOM 5298 C CA . ARG A 1 652 ? 31.203 -29.484 -14.281 1 89.94 652 ARG A CA 1
ATOM 5299 C C . ARG A 1 652 ? 32.531 -29.312 -15.039 1 89.94 652 ARG A C 1
ATOM 5301 O O . ARG A 1 652 ? 33.406 -30.156 -14.945 1 89.94 652 ARG A O 1
ATOM 5308 N N . ARG A 1 653 ? 32.594 -28.188 -15.727 1 90.69 653 ARG A N 1
ATOM 5309 C CA . ARG A 1 653 ? 33.812 -27.922 -16.484 1 90.69 653 ARG A CA 1
ATOM 5310 C C . ARG A 1 653 ? 34.375 -26.547 -16.172 1 90.69 653 ARG A C 1
ATOM 5312 O O . ARG A 1 653 ? 33.594 -25.625 -15.859 1 90.69 653 ARG A O 1
ATOM 5319 N N . GLY A 1 654 ? 35.625 -26.422 -16.266 1 93.19 654 GLY A N 1
ATOM 5320 C CA . GLY A 1 654 ? 36.219 -25.109 -16.141 1 93.19 654 GLY A CA 1
ATOM 5321 C C . GLY A 1 654 ? 35.969 -24.219 -17.359 1 93.19 654 GLY A C 1
ATOM 5322 O O . GLY A 1 654 ? 35.969 -24.703 -18.484 1 93.19 654 GLY A O 1
ATOM 5323 N N . GLU A 1 655 ? 35.812 -22.969 -17.109 1 93.25 655 GLU A N 1
ATOM 5324 C CA . GLU A 1 655 ? 35.5 -22.016 -18.172 1 93.25 655 GLU A CA 1
ATOM 5325 C C . GLU A 1 655 ? 36.281 -20.719 -18 1 93.25 655 GLU A C 1
ATOM 5327 O O . GLU A 1 655 ? 36.656 -20.359 -16.875 1 93.25 655 GLU A O 1
ATOM 5332 N N . VAL A 1 656 ? 36.562 -20.078 -19.125 1 94.56 656 VAL A N 1
ATOM 5333 C CA . VAL A 1 656 ? 37.188 -18.75 -19.078 1 94.56 656 VAL A CA 1
ATOM 5334 C C . VAL A 1 656 ? 36.156 -17.703 -19.516 1 94.56 656 VAL A C 1
ATOM 5336 O O . VAL A 1 656 ? 35.531 -17.844 -20.578 1 94.56 656 VAL A O 1
ATOM 5339 N N . LEU A 1 657 ? 35.969 -16.734 -18.719 1 95.88 657 LEU A N 1
ATOM 5340 C CA . LEU A 1 657 ? 35.094 -15.602 -19.047 1 95.88 657 LEU A CA 1
ATOM 5341 C C . LEU A 1 657 ? 35.938 -14.359 -19.344 1 95.88 657 LEU A C 1
ATOM 5343 O O . LEU A 1 657 ? 36.844 -14.023 -18.594 1 95.88 657 LEU A O 1
ATOM 5347 N N . LYS A 1 658 ? 35.625 -13.727 -20.5 1 96.31 658 LYS A N 1
ATOM 5348 C CA . LYS A 1 658 ? 36.344 -12.516 -20.906 1 96.31 658 LYS A CA 1
ATOM 5349 C C . LYS A 1 658 ? 35.344 -11.391 -21.219 1 96.31 658 LYS A C 1
ATOM 5351 O O . LYS A 1 658 ? 34.281 -11.625 -21.766 1 96.31 658 LYS A O 1
ATOM 5356 N N . GLY A 1 659 ? 35.688 -10.18 -20.859 1 96.69 659 GLY A N 1
ATOM 5357 C CA . GLY A 1 659 ? 34.906 -9 -21.109 1 96.69 659 GLY A CA 1
ATOM 5358 C C . GLY A 1 659 ? 35.312 -7.801 -20.281 1 96.69 659 GLY A C 1
ATOM 5359 O O . GLY A 1 659 ? 36.5 -7.5 -20.172 1 96.69 659 GLY A O 1
ATOM 5360 N N . GLU A 1 660 ? 34.312 -7.07 -19.766 1 97.38 660 GLU A N 1
ATOM 5361 C CA . GLU A 1 660 ? 34.656 -5.867 -19.016 1 97.38 660 GLU A CA 1
ATOM 5362 C C . GLU A 1 660 ? 33.5 -5.434 -18.125 1 97.38 660 GLU A C 1
ATOM 5364 O O . GLU A 1 660 ? 32.344 -5.824 -18.344 1 97.38 660 GLU A O 1
ATOM 5369 N N . VAL A 1 661 ? 33.812 -4.75 -17.078 1 97.94 661 VAL A N 1
ATOM 5370 C CA . VAL A 1 661 ? 32.875 -3.979 -16.281 1 97.94 661 VAL A CA 1
ATOM 5371 C C . VAL A 1 661 ? 33 -2.496 -16.625 1 97.94 661 VAL A C 1
ATOM 5373 O O . VAL A 1 661 ? 34.094 -1.968 -16.75 1 97.94 661 VAL A O 1
ATOM 5376 N N . VAL A 1 662 ? 31.844 -1.845 -16.844 1 97.44 662 VAL A N 1
ATOM 5377 C CA . VAL A 1 662 ? 31.828 -0.453 -17.281 1 97.44 662 VAL A CA 1
ATOM 5378 C C . VAL A 1 662 ? 31 0.383 -16.312 1 97.44 662 VAL A C 1
ATOM 5380 O O . VAL A 1 662 ? 29.953 -0.066 -15.836 1 97.44 662 VAL A O 1
ATOM 5383 N N . TRP A 1 663 ? 31.531 1.533 -15.883 1 97.81 663 TRP A N 1
ATOM 5384 C CA . TRP A 1 663 ? 30.734 2.607 -15.289 1 97.81 663 TRP A CA 1
ATOM 5385 C C . TRP A 1 663 ? 30.25 3.578 -16.359 1 97.81 663 TRP A C 1
ATOM 5387 O O . TRP A 1 663 ? 31.047 4.285 -16.984 1 97.81 663 TRP A O 1
ATOM 5397 N N . GLN A 1 664 ? 28.984 3.648 -16.609 1 97.19 664 GLN A N 1
ATOM 5398 C CA . GLN A 1 664 ? 28.422 4.398 -17.719 1 97.19 664 GLN A CA 1
ATOM 5399 C C . GLN A 1 664 ? 27.391 5.418 -17.234 1 97.19 664 GLN A C 1
ATOM 5401 O O . GLN A 1 664 ? 26.609 5.129 -16.312 1 97.19 664 GLN A O 1
ATOM 5406 N N . SER A 1 665 ? 27.391 6.547 -17.844 1 97.69 665 SER A N 1
ATOM 5407 C CA . SER A 1 665 ? 26.438 7.586 -17.469 1 97.69 665 SER A CA 1
ATOM 5408 C C . SER A 1 665 ? 25.047 7.293 -18.016 1 97.69 665 SER A C 1
ATOM 5410 O O . SER A 1 665 ? 24.891 6.477 -18.922 1 97.69 665 SER A O 1
ATOM 5412 N N . TRP A 1 666 ? 24.078 7.98 -17.531 1 96.56 666 TRP A N 1
ATOM 5413 C CA . TRP A 1 666 ? 22.703 7.859 -18 1 96.56 666 TRP A CA 1
ATOM 5414 C C . TRP A 1 666 ? 22.578 8.336 -19.438 1 96.56 666 TRP A C 1
ATOM 5416 O O . TRP A 1 666 ? 21.625 7.953 -20.141 1 96.56 666 TRP A O 1
ATOM 5426 N N . GLU A 1 667 ? 23.578 9.141 -19.891 1 96.38 667 GLU A N 1
ATOM 5427 C CA . GLU A 1 667 ? 23.578 9.68 -21.25 1 96.38 667 GLU A CA 1
ATOM 5428 C C . GLU A 1 667 ? 24.344 8.758 -22.188 1 96.38 667 GLU A C 1
ATOM 5430 O O . GLU A 1 667 ? 24.375 8.992 -23.406 1 96.38 667 GLU A O 1
ATOM 5435 N N . GLY A 1 668 ? 24.984 7.766 -21.688 1 96.12 668 GLY A N 1
ATOM 5436 C CA . GLY A 1 668 ? 25.625 6.77 -22.531 1 96.12 668 GLY A CA 1
ATOM 5437 C C . GLY A 1 668 ? 27.125 6.902 -22.578 1 96.12 668 GLY A C 1
ATOM 5438 O O . GLY A 1 668 ? 27.812 6.074 -23.188 1 96.12 668 GLY A O 1
ATOM 5439 N N . GLU A 1 669 ? 27.641 7.855 -21.906 1 97 669 GLU A N 1
ATOM 5440 C CA . GLU A 1 669 ? 29.094 8.047 -21.891 1 97 669 GLU A CA 1
ATOM 5441 C C . GLU A 1 669 ? 29.766 7.008 -20.984 1 97 669 GLU A C 1
ATOM 5443 O O . GLU A 1 669 ? 29.297 6.734 -19.891 1 97 669 GLU A O 1
ATOM 5448 N N . ILE A 1 670 ? 30.891 6.473 -21.453 1 97.25 670 ILE A N 1
ATOM 5449 C CA . ILE A 1 670 ? 31.672 5.566 -20.625 1 97.25 670 ILE A CA 1
ATOM 5450 C C . ILE A 1 670 ? 32.594 6.375 -19.703 1 97.25 670 ILE A C 1
ATOM 5452 O O . ILE A 1 670 ? 33.469 7.082 -20.156 1 97.25 670 ILE A O 1
ATOM 5456 N N . LEU A 1 671 ? 32.406 6.246 -18.453 1 96.75 671 LEU A N 1
ATOM 5457 C CA . LEU A 1 671 ? 33.125 7.016 -17.453 1 96.75 671 LEU A CA 1
ATOM 5458 C C . LEU A 1 671 ? 34.344 6.227 -16.938 1 96.75 671 LEU A C 1
ATOM 5460 O O . LEU A 1 671 ? 35.344 6.812 -16.531 1 96.75 671 LEU A O 1
ATOM 5464 N N . PHE A 1 672 ? 34.188 4.93 -16.859 1 95.38 672 PHE A N 1
ATOM 5465 C CA . PHE A 1 672 ? 35.25 4.016 -16.406 1 95.38 672 PHE A CA 1
ATOM 5466 C C . PHE A 1 672 ? 35.062 2.635 -17.031 1 95.38 672 PHE A C 1
ATOM 5468 O O . PHE A 1 672 ? 33.938 2.225 -17.312 1 95.38 672 PHE A O 1
ATOM 5475 N N . ARG A 1 673 ? 36.156 1.903 -17.391 1 95.75 673 ARG A N 1
ATOM 5476 C CA . ARG A 1 673 ? 36.094 0.537 -17.906 1 95.75 673 ARG A CA 1
ATOM 5477 C C . ARG A 1 673 ? 37.25 -0.304 -17.328 1 95.75 673 ARG A C 1
ATOM 5479 O O . ARG A 1 673 ? 38.375 0.173 -17.188 1 95.75 673 ARG A O 1
ATOM 5486 N N . ASP A 1 674 ? 36.969 -1.474 -16.922 1 97.19 674 ASP A N 1
ATOM 5487 C CA . ASP A 1 674 ? 37.938 -2.443 -16.438 1 97.19 674 ASP A CA 1
ATOM 5488 C C . ASP A 1 674 ? 37.781 -3.789 -17.141 1 97.19 674 ASP A C 1
ATOM 5490 O O . ASP A 1 674 ? 36.688 -4.359 -17.156 1 97.19 674 ASP A O 1
ATOM 5494 N N . PRO A 1 675 ? 38.875 -4.336 -17.672 1 97.25 675 PRO A N 1
ATOM 5495 C CA . PRO A 1 675 ? 38.781 -5.645 -18.328 1 97.25 675 PRO A CA 1
ATOM 5496 C C . PRO A 1 675 ? 38.688 -6.797 -17.328 1 97.25 675 PRO A C 1
ATOM 5498 O O . PRO A 1 675 ? 39.219 -6.699 -16.219 1 97.25 675 PRO A O 1
ATOM 5501 N N . ILE A 1 676 ? 38 -7.832 -17.688 1 97.25 676 ILE A N 1
ATOM 5502 C CA . ILE A 1 676 ? 37.906 -9.078 -16.922 1 97.25 676 ILE A CA 1
ATOM 5503 C C . ILE A 1 676 ? 38.375 -10.242 -17.781 1 97.25 676 ILE A C 1
ATOM 5505 O O . ILE A 1 676 ? 38 -10.383 -18.938 1 97.25 676 ILE A O 1
ATOM 5509 N N . ASN A 1 677 ? 39.312 -10.977 -17.375 1 96.5 677 ASN A N 1
ATOM 5510 C CA . ASN A 1 677 ? 39.781 -12.258 -17.922 1 96.5 677 ASN A CA 1
ATOM 5511 C C . ASN A 1 677 ? 40.031 -13.273 -16.812 1 96.5 677 ASN A C 1
ATOM 5513 O O . ASN A 1 677 ? 41.094 -13.273 -16.188 1 96.5 677 ASN A O 1
ATOM 5517 N N . GLN A 1 678 ? 39.031 -14.156 -16.625 1 96.12 678 GLN A N 1
ATOM 5518 C CA . GLN A 1 678 ? 39.094 -14.977 -15.414 1 96.12 678 GLN A CA 1
ATOM 5519 C C . GLN A 1 678 ? 38.781 -16.438 -15.727 1 96.12 678 GLN A C 1
ATOM 5521 O O . GLN A 1 678 ? 37.781 -16.734 -16.391 1 96.12 678 GLN A O 1
ATOM 5526 N N . TYR A 1 679 ? 39.625 -17.312 -15.336 1 96.06 679 TYR A N 1
ATOM 5527 C CA . TYR A 1 679 ? 39.312 -18.734 -15.344 1 96.06 679 TYR A CA 1
ATOM 5528 C C . TYR A 1 679 ? 38.531 -19.141 -14.102 1 96.06 679 TYR A C 1
ATOM 5530 O O . TYR A 1 679 ? 38.906 -18.766 -12.984 1 96.06 679 TYR A O 1
ATOM 5538 N N . LEU A 1 680 ? 37.438 -19.875 -14.336 1 95.81 680 LEU A N 1
ATOM 5539 C CA . LEU A 1 680 ? 36.625 -20.359 -13.242 1 95.81 680 LEU A CA 1
ATOM 5540 C C . LEU A 1 680 ? 36.625 -21.875 -13.172 1 95.81 680 LEU A C 1
ATOM 5542 O O . LEU A 1 680 ? 36.281 -22.547 -14.148 1 95.81 680 LEU A O 1
ATOM 5546 N N . GLU A 1 681 ? 36.969 -22.391 -12.023 1 95.44 681 GLU A N 1
ATOM 5547 C CA . GLU A 1 681 ? 36.875 -23.828 -11.781 1 95.44 681 GLU A CA 1
ATOM 5548 C C . GLU A 1 681 ? 35.406 -24.25 -11.602 1 95.44 681 GLU A C 1
ATOM 5550 O O . GLU A 1 681 ? 34.562 -23.422 -11.25 1 95.44 681 GLU A O 1
ATOM 5555 N N . PRO A 1 682 ? 35.125 -25.578 -11.852 1 92.5 682 PRO A N 1
ATOM 5556 C CA . PRO A 1 682 ? 33.781 -26.062 -11.625 1 92.5 682 PRO A CA 1
ATOM 5557 C C . PRO A 1 682 ? 33.312 -25.875 -10.188 1 92.5 682 PRO A C 1
ATOM 5559 O O . PRO A 1 682 ? 34.062 -26.141 -9.25 1 92.5 682 PRO A O 1
ATOM 5562 N N . GLY A 1 683 ? 32.125 -25.297 -10.062 1 89.94 683 GLY A N 1
ATOM 5563 C CA . GLY A 1 683 ? 31.469 -25.188 -8.766 1 89.94 683 GLY A CA 1
ATOM 5564 C C . GLY A 1 683 ? 32 -24.031 -7.934 1 89.94 683 GLY A C 1
ATOM 5565 O O . GLY A 1 683 ? 31.75 -23.969 -6.727 1 89.94 683 GLY A O 1
ATOM 5566 N N . LYS A 1 684 ? 32.719 -23.141 -8.586 1 93.25 684 LYS A N 1
ATOM 5567 C CA . LYS A 1 684 ? 33.344 -22.109 -7.785 1 93.25 684 LYS A CA 1
ATOM 5568 C C . LYS A 1 684 ? 32.719 -20.734 -8.062 1 93.25 684 LYS A C 1
ATOM 5570 O O . LYS A 1 684 ? 32.156 -20.516 -9.141 1 93.25 684 LYS A O 1
ATOM 5575 N N . CYS A 1 685 ? 32.719 -19.953 -7.082 1 94.94 685 CYS A N 1
ATOM 5576 C CA . CYS A 1 685 ? 32.344 -18.547 -7.109 1 94.94 685 CYS A CA 1
ATOM 5577 C C . CYS A 1 685 ? 33.5 -17.641 -6.719 1 94.94 685 CYS A C 1
ATOM 5579 O O . CYS A 1 685 ? 34.156 -17.875 -5.699 1 94.94 685 CYS A O 1
ATOM 5581 N N . LEU A 1 686 ? 33.812 -16.609 -7.527 1 96.31 686 LEU A N 1
ATOM 5582 C CA . LEU A 1 686 ? 34.969 -15.742 -7.281 1 96.31 686 LEU A CA 1
ATOM 5583 C C . LEU A 1 686 ? 34.594 -14.273 -7.367 1 96.31 686 LEU A C 1
ATOM 5585 O O . LEU A 1 686 ? 33.844 -13.875 -8.266 1 96.31 686 LEU A O 1
ATOM 5589 N N . SER A 1 687 ? 35.031 -13.5 -6.379 1 96.38 687 SER A N 1
ATOM 5590 C CA . SER A 1 687 ? 34.969 -12.047 -6.527 1 96.38 687 SER A CA 1
ATOM 5591 C C . SER A 1 687 ? 36.125 -11.547 -7.418 1 96.38 687 SER A C 1
ATOM 5593 O O . SER A 1 687 ? 37.281 -11.727 -7.098 1 96.38 687 SER A O 1
ATOM 5595 N N . VAL A 1 688 ? 35.812 -10.844 -8.5 1 97.38 688 VAL A N 1
ATOM 5596 C CA . VAL A 1 688 ? 36.844 -10.586 -9.5 1 97.38 688 VAL A CA 1
ATOM 5597 C C . VAL A 1 688 ? 37.062 -9.078 -9.648 1 97.38 688 VAL A C 1
ATOM 5599 O O . VAL A 1 688 ? 38 -8.641 -10.312 1 97.38 688 VAL A O 1
ATOM 5602 N N . TRP A 1 689 ? 36.156 -8.312 -9.102 1 96.81 689 TRP A N 1
ATOM 5603 C CA . TRP A 1 689 ? 36.188 -6.859 -9.242 1 96.81 689 TRP A CA 1
ATOM 5604 C C . TRP A 1 689 ? 35.469 -6.18 -8.086 1 96.81 689 TRP A C 1
ATOM 5606 O O . TRP A 1 689 ? 34.531 -6.742 -7.523 1 96.81 689 TRP A O 1
ATOM 5616 N N . GLU A 1 690 ? 35.969 -4.996 -7.621 1 96.44 690 GLU A N 1
ATOM 5617 C CA . GLU A 1 690 ? 35.312 -4.238 -6.559 1 96.44 690 GLU A CA 1
ATOM 5618 C C . GLU A 1 690 ? 35.469 -2.738 -6.762 1 96.44 690 GLU A C 1
ATOM 5620 O O . GLU A 1 690 ? 36.469 -2.295 -7.363 1 96.44 690 GLU A O 1
ATOM 5625 N N . TRP A 1 691 ? 34.562 -2.027 -6.48 1 95.88 691 TRP A N 1
ATOM 5626 C CA . TRP A 1 691 ? 34.594 -0.574 -6.34 1 95.88 691 TRP A CA 1
ATOM 5627 C C . TRP A 1 691 ? 34.219 -0.164 -4.918 1 95.88 691 TRP A C 1
ATOM 5629 O O . TRP A 1 691 ? 33.125 -0.465 -4.441 1 95.88 691 TRP A O 1
ATOM 5639 N N . LEU A 1 692 ? 35.062 0.563 -4.25 1 95.38 692 LEU A N 1
ATOM 5640 C CA . LEU A 1 692 ? 34.875 0.879 -2.834 1 95.38 692 LEU A CA 1
ATOM 5641 C C . LEU A 1 692 ? 33.844 1.986 -2.641 1 95.38 692 LEU A C 1
ATOM 5643 O O . LEU A 1 692 ? 33.656 2.814 -3.531 1 95.38 692 LEU A O 1
ATOM 5647 N N . THR A 1 693 ? 33.219 1.975 -1.494 1 93.25 693 THR A N 1
ATOM 5648 C CA . THR A 1 693 ? 32.188 2.959 -1.136 1 93.25 693 THR A CA 1
ATOM 5649 C C . THR A 1 693 ? 32.75 4.375 -1.235 1 93.25 693 THR A C 1
ATOM 5651 O O . THR A 1 693 ? 32.062 5.297 -1.662 1 93.25 693 THR A O 1
ATOM 5654 N N . GLU A 1 694 ? 33.906 4.641 -0.856 1 92.94 694 GLU A N 1
ATOM 5655 C CA . GLU A 1 694 ? 34.562 5.953 -0.885 1 92.94 694 GLU A CA 1
ATOM 5656 C C . GLU A 1 694 ? 34.688 6.477 -2.312 1 92.94 694 GLU A C 1
ATOM 5658 O O . GLU A 1 694 ? 34.594 7.688 -2.545 1 92.94 694 GLU A O 1
ATOM 5663 N N . ASP A 1 695 ? 34.844 5.473 -3.232 1 92.31 695 ASP A N 1
ATOM 5664 C CA . ASP A 1 695 ? 35 5.855 -4.633 1 92.31 695 ASP A CA 1
ATOM 5665 C C . ASP A 1 695 ? 33.656 6.168 -5.273 1 92.31 695 ASP A C 1
ATOM 5667 O O . ASP A 1 695 ? 33.562 6.945 -6.227 1 92.31 695 ASP A O 1
ATOM 5671 N N . LEU A 1 696 ? 32.719 5.613 -4.711 1 92.25 696 LEU A N 1
ATOM 5672 C CA . LEU A 1 696 ? 31.359 5.781 -5.242 1 92.25 696 LEU A CA 1
ATOM 5673 C C . LEU A 1 696 ? 30.688 6.996 -4.613 1 92.25 696 LEU A C 1
ATOM 5675 O O . LEU A 1 696 ? 29.797 7.598 -5.219 1 92.25 696 LEU A O 1
ATOM 5679 N N . ALA A 1 697 ? 31.109 7.371 -3.457 1 91.12 697 ALA A N 1
ATOM 5680 C CA . ALA A 1 697 ? 30.469 8.43 -2.691 1 91.12 697 ALA A CA 1
ATOM 5681 C C . ALA A 1 697 ? 30.422 9.734 -3.486 1 91.12 697 ALA A C 1
ATOM 5683 O O . ALA A 1 697 ? 31.453 10.219 -3.953 1 91.12 697 ALA A O 1
ATOM 5684 N N . GLY A 1 698 ? 29.188 10.25 -3.615 1 89 698 GLY A N 1
ATOM 5685 C CA . GLY A 1 698 ? 28.984 11.508 -4.32 1 89 698 GLY A CA 1
ATOM 5686 C C . GLY A 1 698 ? 28.828 11.328 -5.82 1 89 698 GLY A C 1
ATOM 5687 O O . GLY A 1 698 ? 28.531 12.289 -6.535 1 89 698 GLY A O 1
ATOM 5688 N N . ARG A 1 699 ? 29.062 10.117 -6.332 1 92.75 699 ARG A N 1
ATOM 5689 C CA . ARG A 1 699 ? 29 9.852 -7.77 1 92.75 699 ARG A CA 1
ATOM 5690 C C . ARG A 1 699 ? 27.797 8.984 -8.117 1 92.75 699 ARG A C 1
ATOM 5692 O O . ARG A 1 699 ? 27.656 8.539 -9.258 1 92.75 699 ARG A O 1
ATOM 5699 N N . GLU A 1 700 ? 26.906 8.742 -7.141 1 92.19 700 GLU A N 1
ATOM 5700 C CA . GLU A 1 700 ? 25.797 7.805 -7.297 1 92.19 700 GLU A CA 1
ATOM 5701 C C . GLU A 1 700 ? 24.828 8.258 -8.398 1 92.19 700 GLU A C 1
ATOM 5703 O O . GLU A 1 700 ? 24.172 7.434 -9.023 1 92.19 700 GLU A O 1
ATOM 5708 N N . GLU A 1 701 ? 24.844 9.469 -8.68 1 91.62 701 GLU A N 1
ATOM 5709 C CA . GLU A 1 701 ? 23.906 10.008 -9.656 1 91.62 701 GLU A CA 1
ATOM 5710 C C . GLU A 1 701 ? 24.5 10.031 -11.055 1 91.62 701 GLU A C 1
ATOM 5712 O O . GLU A 1 701 ? 23.812 10.352 -12.023 1 91.62 701 GLU A O 1
ATOM 5717 N N . GLU A 1 702 ? 25.75 9.602 -11.18 1 94.62 702 GLU A N 1
ATOM 5718 C CA . GLU A 1 702 ? 26.469 9.758 -12.445 1 94.62 702 GLU A CA 1
ATOM 5719 C C . GLU A 1 702 ? 26.094 8.648 -13.43 1 94.62 702 GLU A C 1
ATOM 5721 O O . GLU A 1 702 ? 26.219 8.82 -14.641 1 94.62 702 GLU A O 1
ATOM 5726 N N . GLY A 1 703 ? 25.797 7.531 -12.836 1 97.06 703 GLY A N 1
ATOM 5727 C CA . GLY A 1 703 ? 25.516 6.453 -13.773 1 97.06 703 GLY A CA 1
ATOM 5728 C C . GLY A 1 703 ? 25.297 5.113 -13.086 1 97.06 703 GLY A C 1
ATOM 5729 O O . GLY A 1 703 ? 24.75 5.051 -11.992 1 97.06 703 GLY A O 1
ATOM 5730 N N . PHE A 1 704 ? 25.609 4.023 -13.852 1 97.94 704 PHE A N 1
ATOM 5731 C CA . PHE A 1 704 ? 25.391 2.65 -13.406 1 97.94 704 PHE A CA 1
ATOM 5732 C C . PHE A 1 704 ? 26.547 1.753 -13.844 1 97.94 704 PHE A C 1
ATOM 5734 O O . PHE A 1 704 ? 27.297 2.098 -14.766 1 97.94 704 PHE A O 1
ATOM 5741 N N . PHE A 1 705 ? 26.703 0.612 -13.156 1 98.06 705 PHE A N 1
ATOM 5742 C CA . PHE A 1 705 ? 27.672 -0.39 -13.586 1 98.06 705 PHE A CA 1
ATOM 5743 C C . PHE A 1 705 ? 27.016 -1.422 -14.5 1 98.06 705 PHE A C 1
ATOM 5745 O O . PHE A 1 705 ? 25.875 -1.841 -14.258 1 98.06 705 PHE A O 1
ATOM 5752 N N . HIS A 1 706 ? 27.641 -1.835 -15.523 1 98.06 706 HIS A N 1
ATOM 5753 C CA . HIS A 1 706 ? 27.234 -2.889 -16.453 1 98.06 706 HIS A CA 1
ATOM 5754 C C . HIS A 1 706 ? 28.406 -3.822 -16.75 1 98.06 706 HIS A C 1
ATOM 5756 O O . HIS A 1 706 ? 29.516 -3.365 -17.016 1 98.06 706 HIS A O 1
ATOM 5762 N N . VAL A 1 707 ? 28.234 -5.082 -16.609 1 98.06 707 VAL A N 1
ATOM 5763 C CA . VAL A 1 707 ? 29.234 -6.07 -16.984 1 98.06 707 VAL A CA 1
ATOM 5764 C C . VAL A 1 707 ? 28.812 -6.785 -18.266 1 98.06 707 VAL A C 1
ATOM 5766 O O . VAL A 1 707 ? 27.641 -7.078 -18.469 1 98.06 707 VAL A O 1
ATOM 5769 N N . HIS A 1 708 ? 29.719 -6.938 -19.125 1 96.25 708 HIS A N 1
ATOM 5770 C CA . HIS A 1 708 ? 29.547 -7.637 -20.391 1 96.25 708 HIS A CA 1
ATOM 5771 C C . HIS A 1 708 ? 30.656 -8.664 -20.625 1 96.25 708 HIS A C 1
ATOM 5773 O O . HIS A 1 708 ? 31.797 -8.289 -20.891 1 96.25 708 HIS A O 1
ATOM 5779 N N . LEU A 1 709 ? 30.266 -9.938 -20.469 1 96.75 709 LEU A N 1
ATOM 5780 C CA . LEU A 1 709 ? 31.219 -11.031 -20.625 1 96.75 709 LEU A CA 1
ATOM 5781 C C . LEU A 1 709 ? 30.812 -11.969 -21.75 1 96.75 709 LEU A C 1
ATOM 5783 O O . LEU A 1 709 ? 29.641 -11.984 -22.141 1 96.75 709 LEU A O 1
ATOM 5787 N N . ARG A 1 710 ? 31.781 -12.734 -22.172 1 92.56 710 ARG A N 1
ATOM 5788 C CA . ARG A 1 710 ? 31.547 -13.711 -23.234 1 92.56 710 ARG A CA 1
ATOM 5789 C C . ARG A 1 710 ? 32.156 -15.062 -22.891 1 92.56 710 ARG A C 1
ATOM 5791 O O . ARG A 1 710 ? 33.25 -15.117 -22.297 1 92.56 710 ARG A O 1
ATOM 5798 N N . GLN A 1 711 ? 31.406 -16.016 -23.141 1 88.62 711 GLN A N 1
ATOM 5799 C CA . GLN A 1 711 ? 31.844 -17.406 -23.234 1 88.62 711 GLN A CA 1
ATOM 5800 C C . GLN A 1 711 ? 31.531 -17.984 -24.625 1 88.62 711 GLN A C 1
ATOM 5802 O O . GLN A 1 711 ? 30.453 -18.531 -24.844 1 88.62 711 GLN A O 1
ATOM 5807 N N . GLY A 1 712 ? 32.438 -18 -25.469 1 83.12 712 GLY A N 1
ATOM 5808 C CA . GLY A 1 712 ? 32.094 -18.297 -26.844 1 83.12 712 GLY A CA 1
ATOM 5809 C C . GLY A 1 712 ? 31.062 -17.375 -27.438 1 83.12 712 GLY A C 1
ATOM 5810 O O . GLY A 1 712 ? 31.25 -16.156 -27.453 1 83.12 712 GLY A O 1
ATOM 5811 N N . ALA A 1 713 ? 30.016 -17.906 -27.812 1 80.62 713 ALA A N 1
ATOM 5812 C CA . ALA A 1 713 ? 28.922 -17.125 -28.391 1 80.62 713 ALA A CA 1
ATOM 5813 C C . ALA A 1 713 ? 27.938 -16.656 -27.328 1 80.62 713 ALA A C 1
ATOM 5815 O O . ALA A 1 713 ? 27.125 -15.766 -27.578 1 80.62 713 ALA A O 1
ATOM 5816 N N . ASN A 1 714 ? 28.125 -17.156 -26.141 1 88.06 714 ASN A N 1
ATOM 5817 C CA . ASN A 1 714 ? 27.188 -16.828 -25.062 1 88.06 714 ASN A CA 1
ATOM 5818 C C . ASN A 1 714 ? 27.578 -15.508 -24.391 1 88.06 714 ASN A C 1
ATOM 5820 O O . ASN A 1 714 ? 28.75 -15.258 -24.125 1 88.06 714 ASN A O 1
ATOM 5824 N N . ILE A 1 715 ? 26.562 -14.695 -24.25 1 91.44 715 ILE A N 1
ATOM 5825 C CA . ILE A 1 715 ? 26.766 -13.398 -23.609 1 91.44 715 ILE A CA 1
ATOM 5826 C C . ILE A 1 715 ? 26.25 -13.453 -22.172 1 91.44 715 ILE A C 1
ATOM 5828 O O . ILE A 1 715 ? 25.156 -13.945 -21.906 1 91.44 715 ILE A O 1
ATOM 5832 N N . ILE A 1 716 ? 27.062 -13.023 -21.219 1 96.38 716 ILE A N 1
ATOM 5833 C CA . ILE A 1 716 ? 26.719 -12.906 -19.812 1 96.38 716 ILE A CA 1
ATOM 5834 C C . ILE A 1 716 ? 26.766 -11.445 -19.391 1 96.38 716 ILE A C 1
ATOM 5836 O O . ILE A 1 716 ? 27.828 -10.812 -19.438 1 96.38 716 ILE A O 1
ATOM 5840 N N . GLU A 1 717 ? 25.641 -10.922 -19.047 1 96.88 717 GLU A N 1
ATOM 5841 C CA . GLU A 1 717 ? 25.562 -9.508 -18.703 1 96.88 717 GLU A CA 1
ATOM 5842 C C . GLU A 1 717 ? 24.766 -9.297 -17.406 1 96.88 717 GLU A C 1
ATOM 5844 O O . GLU A 1 717 ? 23.969 -10.156 -17.031 1 96.88 717 GLU A O 1
ATOM 5849 N N . ASN A 1 718 ? 24.984 -8.242 -16.719 1 98.12 718 ASN A N 1
ATOM 5850 C CA . ASN A 1 718 ? 24.25 -7.801 -15.539 1 98.12 718 ASN A CA 1
ATOM 5851 C C . ASN A 1 718 ? 24.438 -6.305 -15.289 1 98.12 718 ASN A C 1
ATOM 5853 O O . ASN A 1 718 ? 25.391 -5.703 -15.773 1 98.12 718 ASN A O 1
ATOM 5857 N N . THR A 1 719 ? 23.469 -5.711 -14.664 1 98.19 719 THR A N 1
ATOM 5858 C CA . THR A 1 719 ? 23.469 -4.277 -14.391 1 98.19 719 THR A CA 1
ATOM 5859 C C . THR A 1 719 ? 23.25 -4.004 -12.906 1 98.19 719 THR A C 1
ATOM 5861 O O . THR A 1 719 ? 22.438 -4.676 -12.258 1 98.19 719 THR A O 1
ATOM 5864 N N . TRP A 1 720 ? 23.969 -3.059 -12.312 1 97.56 720 TRP A N 1
ATOM 5865 C CA . TRP A 1 720 ? 23.797 -2.623 -10.93 1 97.56 720 TRP A CA 1
ATOM 5866 C C . TRP A 1 720 ? 23.578 -1.115 -10.859 1 97.56 720 TRP A C 1
ATOM 5868 O O . TRP A 1 720 ? 24.281 -0.352 -11.531 1 97.56 720 TRP A O 1
ATOM 5878 N N . PHE A 1 721 ? 22.625 -0.722 -10.117 1 96.94 721 PHE A N 1
ATOM 5879 C CA . PHE A 1 721 ? 22.281 0.684 -9.914 1 96.94 721 PHE A CA 1
ATOM 5880 C C . PHE A 1 721 ? 22.688 1.134 -8.516 1 96.94 721 PHE A C 1
ATOM 5882 O O . PHE A 1 721 ? 22.438 0.426 -7.535 1 96.94 721 PHE A O 1
ATOM 5889 N N . PRO A 1 722 ? 23.25 2.33 -8.352 1 94.25 722 PRO A N 1
ATOM 5890 C CA . PRO A 1 722 ? 23.719 2.805 -7.043 1 94.25 722 PRO A CA 1
ATOM 5891 C C . PRO A 1 722 ? 22.562 3.291 -6.156 1 94.25 722 PRO A C 1
ATOM 5893 O O . PRO A 1 722 ? 22.719 3.383 -4.938 1 94.25 722 PRO A O 1
ATOM 5896 N N . LYS A 1 723 ? 21.453 3.662 -6.828 1 93.94 723 LYS A N 1
ATOM 5897 C CA . LYS A 1 723 ? 20.266 4.125 -6.137 1 93.94 723 LYS A CA 1
ATOM 5898 C C . LYS A 1 723 ? 19.016 3.412 -6.66 1 93.94 723 LYS A C 1
ATOM 5900 O O . LYS A 1 723 ? 19.078 2.705 -7.668 1 93.94 723 LYS A O 1
ATOM 5905 N N . ARG A 1 724 ? 17.938 3.561 -5.902 1 94.94 724 ARG A N 1
ATOM 5906 C CA . ARG A 1 724 ? 16.672 3.107 -6.445 1 94.94 724 ARG A CA 1
ATOM 5907 C C . ARG A 1 724 ? 16.359 3.795 -7.77 1 94.94 724 ARG A C 1
ATOM 5909 O O . ARG A 1 724 ? 16.672 4.973 -7.949 1 94.94 724 ARG A O 1
ATOM 5916 N N . LEU A 1 725 ? 15.734 3.139 -8.578 1 96.69 725 LEU A N 1
ATOM 5917 C CA . LEU A 1 725 ? 15.547 3.607 -9.945 1 96.69 725 LEU A CA 1
ATOM 5918 C C . LEU A 1 725 ? 14.672 4.855 -9.977 1 96.69 725 LEU A C 1
ATOM 5920 O O . LEU A 1 725 ? 14.812 5.695 -10.867 1 96.69 725 LEU A O 1
ATOM 5924 N N . LYS A 1 726 ? 13.805 5.039 -8.984 1 96.44 726 LYS A N 1
ATOM 5925 C CA . LYS A 1 726 ? 12.961 6.23 -8.938 1 96.44 726 LYS A CA 1
ATOM 5926 C C . LYS A 1 726 ? 13.797 7.484 -8.711 1 96.44 726 LYS A C 1
ATOM 5928 O O . LYS A 1 726 ? 13.352 8.594 -9.023 1 96.44 726 LYS A O 1
ATOM 5933 N N . HIS A 1 727 ? 15.008 7.344 -8.219 1 95.56 727 HIS A N 1
ATOM 5934 C CA . HIS A 1 727 ? 15.875 8.469 -7.898 1 95.56 727 HIS A CA 1
ATOM 5935 C C . HIS A 1 727 ? 16.891 8.703 -9.008 1 95.56 727 HIS A C 1
ATOM 5937 O O . HIS A 1 727 ? 17.688 9.641 -8.93 1 95.56 727 HIS A O 1
ATOM 5943 N N . CYS A 1 728 ? 16.875 7.824 -10 1 94.44 728 CYS A N 1
ATOM 5944 C CA . CYS A 1 728 ? 17.797 7.953 -11.125 1 94.44 728 CYS A CA 1
ATOM 5945 C C . CYS A 1 728 ? 17.172 8.781 -12.242 1 94.44 728 CYS A C 1
ATOM 5947 O O . CYS A 1 728 ? 15.984 8.641 -12.539 1 94.44 728 CYS A O 1
ATOM 5949 N N . GLU A 1 729 ? 17.953 9.656 -12.758 1 92.88 729 GLU A N 1
ATOM 5950 C CA . GLU A 1 729 ? 17.484 10.469 -13.875 1 92.88 729 GLU A CA 1
ATOM 5951 C C . GLU A 1 729 ? 17.75 9.797 -15.211 1 92.88 729 GLU A C 1
ATOM 5953 O O . GLU A 1 729 ? 18.656 10.203 -15.945 1 92.88 729 GLU A O 1
ATOM 5958 N N . LEU A 1 730 ? 16.969 8.898 -15.586 1 96.12 730 LEU A N 1
ATOM 5959 C CA . LEU A 1 730 ? 17.125 8.148 -16.828 1 96.12 730 LEU A CA 1
ATOM 5960 C C . LEU A 1 730 ? 16.859 9.039 -18.047 1 96.12 730 LEU A C 1
ATOM 5962 O O . LEU A 1 730 ? 15.898 9.805 -18.047 1 96.12 730 LEU A O 1
ATOM 5966 N N . ALA A 1 731 ? 17.719 8.945 -18.984 1 96 731 ALA A N 1
ATOM 5967 C CA . ALA A 1 731 ? 17.547 9.68 -20.25 1 96 731 ALA A CA 1
ATOM 5968 C C . ALA A 1 731 ? 16.641 8.922 -21.203 1 96 731 ALA A C 1
ATOM 5970 O O . ALA A 1 731 ? 16.453 7.707 -21.078 1 96 731 ALA A O 1
ATOM 5971 N N . ASP A 1 732 ? 15.992 9.633 -22.094 1 96.56 732 ASP A N 1
ATOM 5972 C CA . ASP A 1 732 ? 15.312 8.977 -23.203 1 96.56 732 ASP A CA 1
ATOM 5973 C C . ASP A 1 732 ? 16.312 8.242 -24.109 1 96.56 732 ASP A C 1
ATOM 5975 O O . ASP A 1 732 ? 17.172 8.867 -24.734 1 96.56 732 ASP A O 1
ATOM 5979 N N . PRO A 1 733 ? 16.125 6.973 -24.188 1 97.56 733 PRO A N 1
ATOM 5980 C CA . PRO A 1 733 ? 17.141 6.215 -24.922 1 97.56 733 PRO A CA 1
ATOM 5981 C C . PRO A 1 733 ? 17.031 6.387 -26.438 1 97.56 733 PRO A C 1
ATOM 5983 O O . PRO A 1 733 ? 17.922 5.973 -27.172 1 97.56 733 PRO A O 1
ATOM 5986 N N . ASP A 1 734 ? 15.984 6.93 -26.969 1 97 734 ASP A N 1
ATOM 5987 C CA . ASP A 1 734 ? 15.75 6.988 -28.406 1 97 734 ASP A CA 1
ATOM 5988 C C . ASP A 1 734 ? 15.875 5.602 -29.031 1 97 734 ASP A C 1
ATOM 5990 O O . ASP A 1 734 ? 16.656 5.41 -29.969 1 97 734 ASP A O 1
ATOM 5994 N N . LEU A 1 735 ? 15.172 4.637 -28.422 1 97.94 735 LEU A N 1
ATOM 5995 C CA . LEU A 1 735 ? 15.219 3.24 -28.844 1 97.94 735 LEU A CA 1
ATOM 5996 C C . LEU A 1 735 ? 14.516 3.045 -30.172 1 97.94 735 LEU A C 1
ATOM 5998 O O . LEU A 1 735 ? 13.414 3.562 -30.375 1 97.94 735 LEU A O 1
ATOM 6002 N N . ARG A 1 736 ? 15.164 2.293 -31.219 1 96.88 736 ARG A N 1
ATOM 6003 C CA . ARG A 1 736 ? 14.625 1.947 -32.531 1 96.88 736 ARG A CA 1
ATOM 6004 C C . ARG A 1 736 ? 14.672 0.441 -32.75 1 96.88 736 ARG A C 1
ATOM 6006 O O . ARG A 1 736 ? 15.57 -0.241 -32.25 1 96.88 736 ARG A O 1
ATOM 6013 N N . TYR A 1 737 ? 13.672 -0.122 -33.344 1 98.06 737 TYR A N 1
ATOM 6014 C CA . TYR A 1 737 ? 13.695 -1.548 -33.656 1 98.06 737 TYR A CA 1
ATOM 6015 C C . TYR A 1 737 ? 13.008 -1.827 -35 1 98.06 737 TYR A C 1
ATOM 6017 O O . TYR A 1 737 ? 12.195 -1.029 -35.469 1 98.06 737 TYR A O 1
ATOM 6025 N N . GLU A 1 738 ? 13.391 -2.924 -35.625 1 97.56 738 GLU A N 1
ATOM 6026 C CA . GLU A 1 738 ? 12.82 -3.42 -36.875 1 97.56 738 GLU A CA 1
ATOM 6027 C C . GLU A 1 738 ? 12.742 -4.945 -36.875 1 97.56 738 GLU A C 1
ATOM 6029 O O . GLU A 1 738 ? 13.602 -5.617 -36.312 1 97.56 738 GLU A O 1
ATOM 6034 N N . VAL A 1 739 ? 11.68 -5.492 -37.438 1 98.38 739 VAL A N 1
ATOM 6035 C CA . VAL A 1 739 ? 11.539 -6.938 -37.594 1 98.38 739 VAL A CA 1
ATOM 6036 C C . VAL A 1 739 ? 12.047 -7.352 -38.969 1 98.38 739 VAL A C 1
ATOM 6038 O O . VAL A 1 739 ? 11.734 -6.711 -39.969 1 98.38 739 VAL A O 1
ATOM 6041 N N . ALA A 1 740 ? 12.891 -8.344 -38.969 1 97.62 740 ALA A N 1
ATOM 6042 C CA . ALA A 1 740 ? 13.445 -8.836 -40.25 1 97.62 740 ALA A CA 1
ATOM 6043 C C . ALA A 1 740 ? 13.438 -10.359 -40.281 1 97.62 740 ALA A C 1
ATOM 6045 O O . ALA A 1 740 ? 13.398 -11.016 -39.25 1 97.62 740 ALA A O 1
ATOM 6046 N N . GLU A 1 741 ? 13.375 -10.898 -41.438 1 97.38 741 GLU A N 1
ATOM 6047 C CA . GLU A 1 741 ? 13.516 -12.328 -41.688 1 97.38 741 GLU A CA 1
ATOM 6048 C C . GLU A 1 741 ? 14.906 -12.664 -42.219 1 97.38 741 GLU A C 1
ATOM 6050 O O . GLU A 1 741 ? 15.32 -12.141 -43.25 1 97.38 741 GLU A O 1
ATOM 6055 N N . ILE A 1 742 ? 15.641 -13.43 -41.469 1 96.38 742 ILE A N 1
ATOM 6056 C CA . ILE A 1 742 ? 16.969 -13.891 -41.875 1 96.38 742 ILE A CA 1
ATOM 6057 C C . ILE A 1 742 ? 17.016 -15.414 -41.844 1 96.38 742 ILE A C 1
ATOM 6059 O O . ILE A 1 742 ? 16.812 -16.047 -40.812 1 96.38 742 ILE A O 1
ATOM 6063 N N . ASP A 1 743 ? 17.312 -16.172 -43 1 95.38 743 ASP A N 1
ATOM 6064 C CA . ASP A 1 743 ? 17.406 -17.625 -43.156 1 95.38 743 ASP A CA 1
ATOM 6065 C C . ASP A 1 743 ? 16.125 -18.297 -42.656 1 95.38 743 ASP A C 1
ATOM 6067 O O . ASP A 1 743 ? 16.172 -19.219 -41.844 1 95.38 743 ASP A O 1
ATOM 6071 N N . ASN A 1 744 ? 15.023 -17.703 -42.938 1 94.69 744 ASN A N 1
ATOM 6072 C CA . ASN A 1 744 ? 13.688 -18.219 -42.688 1 94.69 744 ASN A CA 1
ATOM 6073 C C . ASN A 1 744 ? 13.367 -18.172 -41.188 1 94.69 744 ASN A C 1
ATOM 6075 O O . ASN A 1 744 ? 12.578 -18.984 -40.688 1 94.69 744 ASN A O 1
ATOM 6079 N N . GLN A 1 745 ? 14.07 -17.312 -40.562 1 96.56 745 GLN A N 1
ATOM 6080 C CA . GLN A 1 745 ? 13.805 -17.062 -39.156 1 96.56 745 GLN A CA 1
ATOM 6081 C C . GLN A 1 745 ? 13.531 -15.578 -38.906 1 96.56 745 GLN A C 1
ATOM 6083 O O . GLN A 1 745 ? 14.086 -14.711 -39.594 1 96.56 745 GLN A O 1
ATOM 6088 N N . LEU A 1 746 ? 12.641 -15.297 -37.969 1 98.25 746 LEU A N 1
ATOM 6089 C CA . LEU A 1 746 ? 12.281 -13.922 -37.656 1 98.25 746 LEU A CA 1
ATOM 6090 C C . LEU A 1 746 ? 13.133 -13.367 -36.531 1 98.25 746 LEU A C 1
ATOM 6092 O O . LEU A 1 746 ? 13.359 -14.055 -35.531 1 98.25 746 LEU A O 1
ATOM 6096 N N . TYR A 1 747 ? 13.664 -12.148 -36.75 1 98.25 747 TYR A N 1
ATOM 6097 C CA . TYR A 1 747 ? 14.484 -11.461 -35.75 1 98.25 747 TYR A CA 1
ATOM 6098 C C . TYR A 1 747 ? 13.977 -10.039 -35.531 1 98.25 747 TYR A C 1
ATOM 6100 O O . TYR A 1 747 ? 13.414 -9.422 -36.438 1 98.25 747 TYR A O 1
ATOM 6108 N N . VAL A 1 748 ? 14.078 -9.539 -34.344 1 98.5 748 VAL A N 1
ATOM 6109 C CA . VAL A 1 748 ? 13.906 -8.133 -34 1 98.5 748 VAL A CA 1
ATOM 6110 C C . VAL A 1 748 ? 15.266 -7.477 -33.812 1 98.5 748 VAL A C 1
ATOM 6112 O O . VAL A 1 748 ? 16 -7.832 -32.875 1 98.5 748 VAL A O 1
ATOM 6115 N N . MET A 1 749 ? 15.617 -6.578 -34.688 1 97.75 749 MET A N 1
ATOM 6116 C CA . MET A 1 749 ? 16.828 -5.781 -34.531 1 97.75 749 MET A CA 1
ATOM 6117 C C . MET A 1 749 ? 16.562 -4.539 -33.688 1 97.75 749 MET A C 1
ATOM 6119 O O . MET A 1 749 ? 15.727 -3.709 -34.031 1 97.75 749 MET A O 1
ATOM 6123 N N . ILE A 1 750 ? 17.266 -4.41 -32.562 1 97.75 750 ILE A N 1
ATOM 6124 C CA . ILE A 1 750 ? 16.984 -3.326 -31.641 1 97.75 750 ILE A CA 1
ATOM 6125 C C . ILE A 1 750 ? 18.25 -2.545 -31.328 1 97.75 750 ILE A C 1
ATOM 6127 O O . ILE A 1 750 ? 19.312 -3.137 -31.109 1 97.75 750 ILE A O 1
ATOM 6131 N N . THR A 1 751 ? 18.156 -1.198 -31.406 1 97.25 751 THR A N 1
ATOM 6132 C CA . THR A 1 751 ? 19.281 -0.301 -31.125 1 97.25 751 THR A CA 1
ATOM 6133 C C . THR A 1 751 ? 18.812 0.875 -30.266 1 97.25 751 THR A C 1
ATOM 6135 O O . THR A 1 751 ? 17.625 1.179 -30.203 1 97.25 751 THR A O 1
ATOM 6138 N N . SER A 1 752 ? 19.719 1.447 -29.5 1 97.12 752 SER A N 1
ATOM 6139 C CA . SER A 1 752 ? 19.438 2.641 -28.703 1 97.12 752 SER A CA 1
ATOM 6140 C C . SER A 1 752 ? 20.625 3.588 -28.703 1 97.12 752 SER A C 1
ATOM 6142 O O . SER A 1 752 ? 21.781 3.148 -28.766 1 97.12 752 SER A O 1
ATOM 6144 N N . SER A 1 753 ? 20.406 4.957 -28.578 1 96.88 753 SER A N 1
ATOM 6145 C CA . SER A 1 753 ? 21.469 5.961 -28.531 1 96.88 753 SER A CA 1
ATOM 6146 C C . SER A 1 753 ? 21.969 6.188 -27.109 1 96.88 753 SER A C 1
ATOM 6148 O O . SER A 1 753 ? 23.062 6.695 -26.906 1 96.88 753 SER A O 1
ATOM 6150 N N . LYS A 1 754 ? 21.188 5.922 -26.156 1 97.88 754 LYS A N 1
ATOM 6151 C CA . LYS A 1 754 ? 21.484 5.957 -24.734 1 97.88 754 LYS A CA 1
ATOM 6152 C C . LYS A 1 754 ? 21.031 4.672 -24.047 1 97.88 754 LYS A C 1
ATOM 6154 O O . LYS A 1 754 ? 20.328 3.855 -24.641 1 97.88 754 LYS A O 1
ATOM 6159 N N . PRO A 1 755 ? 21.438 4.504 -22.781 1 97.94 755 PRO A N 1
ATOM 6160 C CA . PRO A 1 755 ? 21.062 3.258 -22.109 1 97.94 755 PRO A CA 1
ATOM 6161 C C . PRO A 1 755 ? 19.547 3.121 -21.922 1 97.94 755 PRO A C 1
ATOM 6163 O O . PRO A 1 755 ? 18.875 4.094 -21.562 1 97.94 755 PRO A O 1
ATOM 6166 N N . ALA A 1 756 ? 19.031 1.968 -22.281 1 98.5 756 ALA A N 1
ATOM 6167 C CA . ALA A 1 756 ? 17.656 1.585 -22.031 1 98.5 756 ALA A CA 1
ATOM 6168 C C . ALA A 1 756 ? 17.562 0.385 -21.094 1 98.5 756 ALA A C 1
ATOM 6170 O O . ALA A 1 756 ? 18.344 -0.568 -21.234 1 98.5 756 ALA A O 1
ATOM 6171 N N . PHE A 1 757 ? 16.688 0.483 -20.172 1 98.56 757 PHE A N 1
ATOM 6172 C CA . PHE A 1 757 ? 16.656 -0.54 -19.125 1 98.56 757 PHE A CA 1
ATOM 6173 C C . PHE A 1 757 ? 15.352 -1.329 -19.188 1 98.56 757 PHE A C 1
ATOM 6175 O O . PHE A 1 757 ? 14.297 -0.768 -19.469 1 98.56 757 PHE A O 1
ATOM 6182 N N . PHE A 1 758 ? 15.477 -2.686 -18.953 1 98.69 758 PHE A N 1
ATOM 6183 C CA . PHE A 1 758 ? 14.359 -3.623 -18.938 1 98.69 758 PHE A CA 1
ATOM 6184 C C . PHE A 1 758 ? 13.586 -3.551 -20.25 1 98.69 758 PHE A C 1
ATOM 6186 O O . PHE A 1 758 ? 12.359 -3.42 -20.25 1 98.69 758 PHE A O 1
ATOM 6193 N N . VAL A 1 759 ? 14.312 -3.564 -21.344 1 98.81 759 VAL A N 1
ATOM 6194 C CA . VAL A 1 759 ? 13.719 -3.576 -22.672 1 98.81 759 VAL A CA 1
ATOM 6195 C C . VAL A 1 759 ? 12.969 -4.887 -22.906 1 98.81 759 VAL A C 1
ATOM 6197 O O . VAL A 1 759 ? 13.578 -5.961 -22.906 1 98.81 759 VAL A O 1
ATOM 6200 N N . HIS A 1 760 ? 11.695 -4.793 -23.078 1 98.81 760 HIS A N 1
ATOM 6201 C CA . HIS A 1 760 ? 10.852 -5.984 -23.125 1 98.81 760 HIS A CA 1
ATOM 6202 C C . HIS A 1 760 ? 10.055 -6.031 -24.438 1 98.81 760 HIS A C 1
ATOM 6204 O O . HIS A 1 760 ? 9.359 -5.07 -24.781 1 98.81 760 HIS A O 1
ATOM 6210 N N . LEU A 1 761 ? 10.18 -7.133 -25.125 1 98.81 761 LEU A N 1
ATOM 6211 C CA . LEU A 1 761 ? 9.438 -7.391 -26.359 1 98.81 761 LEU A CA 1
ATOM 6212 C C . LEU A 1 761 ? 8.164 -8.172 -26.062 1 98.81 761 LEU A C 1
ATOM 6214 O O . LEU A 1 761 ? 8.211 -9.242 -25.453 1 98.81 761 LEU A O 1
ATOM 6218 N N . GLU A 1 762 ? 7.062 -7.648 -26.438 1 98.12 762 GLU A N 1
ATOM 6219 C CA . GLU A 1 762 ? 5.766 -8.305 -26.266 1 98.12 762 GLU A CA 1
ATOM 6220 C C . GLU A 1 762 ? 5.047 -8.461 -27.609 1 98.12 762 GLU A C 1
ATOM 6222 O O . GLU A 1 762 ? 4.789 -7.469 -28.297 1 98.12 762 GLU A O 1
ATOM 6227 N N . TYR A 1 763 ? 4.785 -9.641 -28 1 98.06 763 TYR A N 1
ATOM 6228 C CA . TYR A 1 763 ? 4.016 -9.93 -29.203 1 98.06 763 TYR A CA 1
ATOM 6229 C C . TYR A 1 763 ? 2.58 -10.305 -28.859 1 98.06 763 TYR A C 1
ATOM 6231 O O . TYR A 1 763 ? 2.34 -11.07 -27.922 1 98.06 763 TYR A O 1
ATOM 6239 N N . GLN A 1 764 ? 1.604 -9.906 -29.594 1 97.19 764 GLN A N 1
ATOM 6240 C CA . GLN A 1 764 ? 0.192 -10.125 -29.297 1 97.19 764 GLN A CA 1
ATOM 6241 C C . GLN A 1 764 ? -0.205 -11.578 -29.547 1 97.19 764 GLN A C 1
ATOM 6243 O O . GLN A 1 764 ? -1.162 -12.078 -28.969 1 97.19 764 GLN A O 1
ATOM 6248 N N . GLY A 1 765 ? 0.537 -12.242 -30.422 1 96 765 GLY A N 1
ATOM 6249 C CA . GLY A 1 765 ? 0.247 -13.633 -30.734 1 96 765 GLY A CA 1
ATOM 6250 C C . GLY A 1 765 ? 1.018 -14.609 -29.875 1 96 765 GLY A C 1
ATOM 6251 O O . GLY A 1 765 ? 1.494 -14.258 -28.797 1 96 765 GLY A O 1
ATOM 6252 N N . ALA A 1 766 ? 1.086 -15.883 -30.25 1 95.12 766 ALA A N 1
ATOM 6253 C CA . ALA A 1 766 ? 1.765 -16.938 -29.516 1 95.12 766 ALA A CA 1
ATOM 6254 C C . ALA A 1 766 ? 3.258 -16.969 -29.828 1 95.12 766 ALA A C 1
ATOM 6256 O O . ALA A 1 766 ? 3.678 -16.5 -30.906 1 95.12 766 ALA A O 1
ATOM 6257 N N . GLY A 1 767 ? 3.984 -17.469 -28.891 1 95.62 767 GLY A N 1
ATOM 6258 C CA . GLY A 1 767 ? 5.422 -17.594 -29.078 1 95.62 767 GLY A CA 1
ATOM 6259 C C . GLY A 1 767 ? 6.223 -16.844 -28.016 1 95.62 767 GLY A C 1
ATOM 6260 O O . GLY A 1 767 ? 5.676 -16.438 -26.984 1 95.62 767 GLY A O 1
ATOM 6261 N N . HIS A 1 768 ? 7.539 -16.859 -28.203 1 97.12 768 HIS A N 1
ATOM 6262 C CA . HIS A 1 768 ? 8.414 -16.109 -27.297 1 97.12 768 HIS A CA 1
ATOM 6263 C C . HIS A 1 768 ? 9.711 -15.719 -27.984 1 97.12 768 HIS A C 1
ATOM 6265 O O . HIS A 1 768 ? 9.961 -16.125 -29.125 1 97.12 768 HIS A O 1
ATOM 6271 N N . PHE A 1 769 ? 10.43 -14.898 -27.406 1 98.38 769 PHE A N 1
ATOM 6272 C CA . PHE A 1 769 ? 11.68 -14.367 -27.938 1 98.38 769 PHE A CA 1
ATOM 6273 C C . PHE A 1 769 ? 12.883 -15.055 -27.281 1 98.38 769 PHE A C 1
ATOM 6275 O O . PHE A 1 769 ? 12.758 -15.641 -26.219 1 98.38 769 PHE A O 1
ATOM 6282 N N . SER A 1 770 ? 13.992 -15.031 -28 1 97.25 770 SER A N 1
ATOM 6283 C CA . SER A 1 770 ? 15.211 -15.625 -27.453 1 97.25 770 SER A CA 1
ATOM 6284 C C . SER A 1 770 ? 15.68 -14.867 -26.219 1 97.25 770 SER A C 1
ATOM 6286 O O . SER A 1 770 ? 16.375 -15.422 -25.375 1 97.25 770 SER A O 1
ATOM 6288 N N . ASP A 1 771 ? 15.328 -13.57 -26.203 1 97.19 771 ASP A N 1
ATOM 6289 C CA . ASP A 1 771 ? 15.641 -12.766 -25.031 1 97.19 771 ASP A CA 1
ATOM 6290 C C . ASP A 1 771 ? 14.711 -11.555 -24.922 1 97.19 771 ASP A C 1
ATOM 6292 O O . ASP A 1 771 ? 14.086 -11.164 -25.906 1 97.19 771 ASP A O 1
ATOM 6296 N N . SER A 1 772 ? 14.562 -11.117 -23.734 1 98.31 772 SER A N 1
ATOM 6297 C CA . SER A 1 772 ? 13.773 -9.938 -23.422 1 98.31 772 SER A CA 1
ATOM 6298 C C . SER A 1 772 ? 14.039 -9.453 -22 1 98.31 772 SER A C 1
ATOM 6300 O O . SER A 1 772 ? 14.758 -10.109 -21.234 1 98.31 772 SER A O 1
ATOM 6302 N N . SER A 1 773 ? 13.562 -8.148 -21.672 1 98.31 773 SER A N 1
ATOM 6303 C CA . SER A 1 773 ? 13.727 -7.516 -20.375 1 98.31 773 SER A CA 1
ATOM 6304 C C . SER A 1 773 ? 15.203 -7.352 -20.031 1 98.31 773 SER A C 1
ATOM 6306 O O . SER A 1 773 ? 15.656 -7.801 -18.969 1 98.31 773 SER A O 1
ATOM 6308 N N . PHE A 1 774 ? 15.992 -6.801 -20.906 1 98 774 PHE A N 1
ATOM 6309 C CA . PHE A 1 774 ? 17.438 -6.66 -20.766 1 98 774 PHE A CA 1
ATOM 6310 C C . PHE A 1 774 ? 17.844 -5.188 -20.766 1 98 774 PHE A C 1
ATOM 6312 O O . PHE A 1 774 ? 17.016 -4.312 -21.016 1 98 774 PHE A O 1
ATOM 6319 N N . THR A 1 775 ? 19.078 -4.949 -20.375 1 98.06 775 THR A N 1
ATOM 6320 C CA . THR A 1 775 ? 19.688 -3.641 -20.531 1 98.06 775 THR A CA 1
ATOM 6321 C C . THR A 1 775 ? 20.297 -3.494 -21.938 1 98.06 775 THR A C 1
ATOM 6323 O O . THR A 1 775 ? 21.031 -4.371 -22.391 1 98.06 775 THR A O 1
ATOM 6326 N N . LEU A 1 776 ? 19.891 -2.463 -22.609 1 97.94 776 LEU A N 1
ATOM 6327 C CA . LEU A 1 776 ? 20.438 -2.141 -23.922 1 97.94 776 LEU A CA 1
ATOM 6328 C C . LEU A 1 776 ? 21.312 -0.902 -23.859 1 97.94 776 LEU A C 1
ATOM 6330 O O . LEU A 1 776 ? 20.875 0.157 -23.406 1 97.94 776 LEU A O 1
ATOM 6334 N N . VAL A 1 777 ? 22.562 -1.082 -24.203 1 96.75 777 VAL A N 1
ATOM 6335 C CA . VAL A 1 777 ? 23.484 0.043 -24.219 1 96.75 777 VAL A CA 1
ATOM 6336 C C . VAL A 1 777 ? 23.938 0.328 -25.656 1 96.75 777 VAL A C 1
ATOM 6338 O O . VAL A 1 777 ? 23.891 -0.56 -26.516 1 96.75 777 VAL A O 1
ATOM 6341 N N . PRO A 1 778 ? 24.359 1.549 -25.953 1 94.56 778 PRO A N 1
ATOM 6342 C CA . PRO A 1 778 ? 24.703 1.94 -27.328 1 94.56 778 PRO A CA 1
ATOM 6343 C C . PRO A 1 778 ? 25.812 1.079 -27.922 1 94.56 778 PRO A C 1
ATOM 6345 O O . PRO A 1 778 ? 25.828 0.853 -29.141 1 94.56 778 PRO A O 1
ATOM 6348 N N . GLU A 1 779 ? 26.625 0.52 -27.156 1 91.5 779 GLU A N 1
ATOM 6349 C CA . GLU A 1 779 ? 27.797 -0.219 -27.625 1 91.5 779 GLU A CA 1
ATOM 6350 C C . GLU A 1 779 ? 27.422 -1.634 -28.047 1 91.5 779 GLU A C 1
ATOM 6352 O O . GLU A 1 779 ? 28.172 -2.291 -28.766 1 91.5 779 GLU A O 1
ATOM 6357 N N . HIS A 1 780 ? 26.281 -2.049 -27.594 1 89.44 780 HIS A N 1
ATOM 6358 C CA . HIS A 1 780 ? 25.906 -3.438 -27.844 1 89.44 780 HIS A CA 1
ATOM 6359 C C . HIS A 1 780 ? 24.5 -3.541 -28.422 1 89.44 780 HIS A C 1
ATOM 6361 O O . HIS A 1 780 ? 23.547 -3.793 -27.688 1 89.44 780 HIS A O 1
ATOM 6367 N N . GLN A 1 781 ? 24.375 -3.51 -29.672 1 87.75 781 GLN A N 1
ATOM 6368 C CA . GLN A 1 781 ? 23.094 -3.703 -30.344 1 87.75 781 GLN A CA 1
ATOM 6369 C C . GLN A 1 781 ? 22.672 -5.172 -30.312 1 87.75 781 GLN A C 1
ATOM 6371 O O . GLN A 1 781 ? 23.516 -6.055 -30.109 1 87.75 781 GLN A O 1
ATOM 6376 N N . ARG A 1 782 ? 21.359 -5.434 -30.453 1 93.69 782 ARG A N 1
ATOM 6377 C CA . ARG A 1 782 ? 20.922 -6.809 -30.25 1 93.69 782 ARG A CA 1
ATOM 6378 C C . ARG A 1 782 ? 20.047 -7.277 -31.406 1 93.69 782 ARG A C 1
ATOM 6380 O O . ARG A 1 782 ? 19.312 -6.484 -32 1 93.69 782 ARG A O 1
ATOM 6387 N N . GLN A 1 783 ? 20.234 -8.461 -31.719 1 95.38 783 GLN A N 1
ATOM 6388 C CA . GLN A 1 783 ? 19.375 -9.234 -32.625 1 95.38 783 GLN A CA 1
ATOM 6389 C C . GLN A 1 783 ? 18.641 -10.336 -31.844 1 95.38 783 GLN A C 1
ATOM 6391 O O . GLN A 1 783 ? 19.266 -11.289 -31.375 1 95.38 783 GLN A O 1
ATOM 6396 N N . ILE A 1 784 ? 17.328 -10.219 -31.766 1 97.81 784 ILE A N 1
ATOM 6397 C CA . ILE A 1 784 ? 16.547 -11.125 -30.938 1 97.81 784 ILE A CA 1
ATOM 6398 C C . ILE A 1 784 ? 15.703 -12.039 -31.812 1 97.81 784 ILE A C 1
ATOM 6400 O O . ILE A 1 784 ? 14.836 -11.562 -32.562 1 97.81 784 ILE A O 1
ATOM 6404 N N . LYS A 1 785 ? 15.859 -13.297 -31.719 1 98.06 785 LYS A N 1
ATOM 6405 C CA . LYS A 1 785 ? 15.117 -14.281 -32.5 1 98.06 785 LYS A CA 1
ATOM 6406 C C . LYS A 1 785 ? 13.719 -14.492 -31.938 1 98.06 785 LYS A C 1
ATOM 6408 O O . LYS A 1 785 ? 13.531 -14.562 -30.719 1 98.06 785 LYS A O 1
ATOM 6413 N N . TYR A 1 786 ? 12.75 -14.578 -32.781 1 98.06 786 TYR A N 1
ATOM 6414 C CA . TYR A 1 786 ? 11.375 -14.938 -32.438 1 98.06 786 TYR A CA 1
ATOM 6415 C C . TYR A 1 786 ? 11.094 -16.406 -32.781 1 98.06 786 TYR A C 1
ATOM 6417 O O . TYR A 1 786 ? 11.438 -16.875 -33.844 1 98.06 786 TYR A O 1
ATOM 6425 N N . THR A 1 787 ? 10.531 -17.141 -31.812 1 96.94 787 THR A N 1
ATOM 6426 C CA . THR A 1 787 ? 10.094 -18.516 -32 1 96.94 787 THR A CA 1
ATOM 6427 C C . THR A 1 787 ? 8.586 -18.641 -31.812 1 96.94 787 THR A C 1
ATOM 6429 O O . THR A 1 787 ? 8.07 -18.422 -30.719 1 96.94 787 THR A O 1
ATOM 6432 N N . GLY A 1 788 ? 7.891 -19 -32.75 1 94.81 788 GLY A N 1
ATOM 6433 C CA . GLY A 1 788 ? 6.441 -19.125 -32.688 1 94.81 788 GLY A CA 1
ATOM 6434 C C . GLY A 1 788 ? 5.789 -18.969 -34.062 1 94.81 788 GLY A C 1
ATOM 6435 O O . GLY A 1 788 ? 6.469 -18.734 -35.062 1 94.81 788 GLY A O 1
ATOM 6436 N N . PRO A 1 789 ? 4.516 -19.141 -34.094 1 95.25 789 PRO A N 1
ATOM 6437 C CA . PRO A 1 789 ? 3.791 -19 -35.344 1 95.25 789 PRO A CA 1
ATOM 6438 C C . PRO A 1 789 ? 3.479 -17.547 -35.688 1 95.25 789 PRO A C 1
ATOM 6440 O O . PRO A 1 789 ? 2.656 -16.906 -35 1 95.25 789 PRO A O 1
ATOM 6443 N N . ALA A 1 790 ? 4.191 -16.906 -36.562 1 97.12 790 ALA A N 1
ATOM 6444 C CA . ALA A 1 790 ? 3.906 -15.562 -37.031 1 97.12 790 ALA A CA 1
ATOM 6445 C C . ALA A 1 790 ? 4.613 -15.305 -38.375 1 97.12 790 ALA A C 1
ATOM 6447 O O . ALA A 1 790 ? 5.715 -15.797 -38.594 1 97.12 790 ALA A O 1
ATOM 6448 N N . THR A 1 791 ? 3.953 -14.555 -39.219 1 97.44 791 THR A N 1
ATOM 6449 C CA . THR A 1 791 ? 4.621 -14.008 -40.375 1 97.44 791 THR A CA 1
ATOM 6450 C C . THR A 1 791 ? 5.348 -12.711 -40.031 1 97.44 791 THR A C 1
ATOM 6452 O O . THR A 1 791 ? 5.168 -12.156 -38.969 1 97.44 791 THR A O 1
ATOM 6455 N N . LEU A 1 792 ? 6.188 -12.367 -40.969 1 98 792 LEU A N 1
ATOM 6456 C CA . LEU A 1 792 ? 6.887 -11.094 -40.781 1 98 792 LEU A CA 1
ATOM 6457 C C . LEU A 1 792 ? 5.898 -9.961 -40.562 1 98 792 LEU A C 1
ATOM 6459 O O . LEU A 1 792 ? 6.102 -9.125 -39.688 1 98 792 LEU A O 1
ATOM 6463 N N . GLU A 1 793 ? 4.82 -9.922 -41.312 1 97.94 793 GLU A N 1
ATOM 6464 C CA . GLU A 1 793 ? 3.809 -8.875 -41.25 1 97.94 793 GLU A CA 1
ATOM 6465 C C . GLU A 1 793 ? 3.074 -8.922 -39.906 1 97.94 793 GLU A C 1
ATOM 6467 O O . GLU A 1 793 ? 2.842 -7.883 -39.281 1 97.94 793 GLU A O 1
ATOM 6472 N N . GLU A 1 794 ? 2.764 -10.086 -39.469 1 98.12 794 GLU A N 1
ATOM 6473 C CA . GLU A 1 794 ? 2.029 -10.258 -38.219 1 98.12 794 GLU A CA 1
ATOM 6474 C C . GLU A 1 794 ? 2.863 -9.812 -37.031 1 98.12 794 GLU A C 1
ATOM 6476 O O . GLU A 1 794 ? 2.367 -9.102 -36.156 1 98.12 794 GLU A O 1
ATOM 6481 N N . LEU A 1 795 ? 4.09 -10.266 -36.938 1 98.31 795 LEU A N 1
ATOM 6482 C CA . LEU A 1 795 ? 4.961 -9.898 -35.844 1 98.31 795 LEU A CA 1
ATOM 6483 C C . LEU A 1 795 ? 5.215 -8.398 -35.812 1 98.31 795 LEU A C 1
ATOM 6485 O O . LEU A 1 795 ? 5.227 -7.777 -34.75 1 98.31 795 LEU A O 1
ATOM 6489 N N . THR A 1 796 ? 5.387 -7.805 -37 1 98.31 796 THR A N 1
ATOM 6490 C CA . THR A 1 796 ? 5.633 -6.367 -37.094 1 98.31 796 THR A CA 1
ATOM 6491 C C . THR A 1 796 ? 4.441 -5.578 -36.562 1 98.31 796 THR A C 1
ATOM 6493 O O . THR A 1 796 ? 4.613 -4.625 -35.781 1 98.31 796 THR A O 1
ATOM 6496 N N . ALA A 1 797 ? 3.285 -6 -36.969 1 97.94 797 ALA A N 1
ATOM 6497 C CA . ALA A 1 797 ? 2.066 -5.285 -36.594 1 97.94 797 ALA A CA 1
ATOM 6498 C C . ALA A 1 797 ? 1.73 -5.504 -35.125 1 97.94 797 ALA A C 1
ATOM 6500 O O . ALA A 1 797 ? 1.143 -4.633 -34.469 1 97.94 797 ALA A O 1
ATOM 6501 N N . GLY A 1 798 ? 2.125 -6.605 -34.594 1 98.06 798 GLY A N 1
ATOM 6502 C CA . GLY A 1 798 ? 1.682 -6.984 -33.25 1 98.06 798 GLY A CA 1
ATOM 6503 C C . GLY A 1 798 ? 2.764 -6.832 -32.188 1 98.06 798 GLY A C 1
ATOM 6504 O O . GLY A 1 798 ? 2.553 -7.176 -31.031 1 98.06 798 GLY A O 1
ATOM 6505 N N . LEU A 1 799 ? 3.924 -6.277 -32.531 1 98.5 799 LEU A N 1
ATOM 6506 C CA . LEU A 1 799 ? 5.047 -6.168 -31.625 1 98.5 799 LEU A CA 1
ATOM 6507 C C . LEU A 1 799 ? 4.988 -4.852 -30.844 1 98.5 799 LEU A C 1
ATOM 6509 O O . LEU A 1 799 ? 4.758 -3.793 -31.438 1 98.5 799 LEU A O 1
ATOM 6513 N N . THR A 1 800 ? 5.02 -4.898 -29.562 1 98.25 800 THR A N 1
ATOM 6514 C CA . THR A 1 800 ? 5.211 -3.744 -28.688 1 98.25 800 THR A CA 1
ATOM 6515 C C . THR A 1 800 ? 6.531 -3.854 -27.938 1 98.25 800 THR A C 1
ATOM 6517 O O . THR A 1 800 ? 6.852 -4.906 -27.375 1 98.25 800 THR A O 1
ATOM 6520 N N . VAL A 1 801 ? 7.348 -2.828 -27.922 1 98.62 801 VAL A N 1
ATOM 6521 C CA . VAL A 1 801 ? 8.609 -2.803 -27.188 1 98.62 801 VAL A CA 1
ATOM 6522 C C . VAL A 1 801 ? 8.516 -1.806 -26.031 1 98.62 801 VAL A C 1
ATOM 6524 O O . VAL A 1 801 ? 8.258 -0.619 -26.25 1 98.62 801 VAL A O 1
ATOM 6527 N N . TYR A 1 802 ? 8.664 -2.299 -24.812 1 98.5 802 TYR A N 1
ATOM 6528 C CA . TYR A 1 802 ? 8.648 -1.478 -23.609 1 98.5 802 TYR A CA 1
ATOM 6529 C C . TYR A 1 802 ? 10.062 -1.209 -23.109 1 98.5 802 TYR A C 1
ATOM 6531 O O . TYR A 1 802 ? 10.984 -1.98 -23.375 1 98.5 802 TYR A O 1
ATOM 6539 N N . HIS A 1 803 ? 10.273 -0.192 -22.438 1 98.56 803 HIS A N 1
ATOM 6540 C CA . HIS A 1 803 ? 11.445 0.064 -21.609 1 98.56 803 HIS A CA 1
ATOM 6541 C C . HIS A 1 803 ? 11.109 0.998 -20.453 1 98.56 803 HIS A C 1
ATOM 6543 O O . HIS A 1 803 ? 10.086 1.692 -20.484 1 98.56 803 HIS A O 1
ATOM 6549 N N . LEU A 1 804 ? 11.875 1.047 -19.453 1 98.5 804 LEU A N 1
ATOM 6550 C CA . LEU A 1 804 ? 11.539 1.648 -18.172 1 98.5 804 LEU A CA 1
ATOM 6551 C C . LEU A 1 804 ? 11.25 3.137 -18.328 1 98.5 804 LEU A C 1
ATOM 6553 O O . LEU A 1 804 ? 10.258 3.641 -17.797 1 98.5 804 LEU A O 1
ATOM 6557 N N . ARG A 1 805 ? 12.07 3.877 -19.062 1 98 805 ARG A N 1
ATOM 6558 C CA . ARG A 1 805 ? 11.914 5.324 -19.172 1 98 805 ARG A CA 1
ATOM 6559 C C . ARG A 1 805 ? 10.578 5.684 -19.828 1 98 805 ARG A C 1
ATOM 6561 O O . ARG A 1 805 ? 9.953 6.676 -19.453 1 98 805 ARG A O 1
ATOM 6568 N N . ASN A 1 806 ? 10.141 4.926 -20.734 1 96.94 806 ASN A N 1
ATOM 6569 C CA . ASN A 1 806 ? 8.898 5.203 -21.453 1 96.94 806 ASN A CA 1
ATOM 6570 C C . ASN A 1 806 ? 7.68 4.867 -20.594 1 96.94 806 ASN A C 1
ATOM 6572 O O . ASN A 1 806 ? 6.555 5.23 -20.953 1 96.94 806 ASN A O 1
ATOM 6576 N N . SER A 1 807 ? 7.875 4.199 -19.562 1 97.25 807 SER A N 1
ATOM 6577 C CA . SER A 1 807 ? 6.75 3.77 -18.75 1 97.25 807 SER A CA 1
ATOM 6578 C C . SER A 1 807 ? 6.188 4.926 -17.922 1 97.25 807 SER A C 1
ATOM 6580 O O . SER A 1 807 ? 5.09 4.824 -17.375 1 97.25 807 SER A O 1
ATOM 6582 N N . TYR A 1 808 ? 6.883 6.043 -17.828 1 96.31 808 TYR A N 1
ATOM 6583 C CA . TYR A 1 808 ? 6.422 7.168 -17.016 1 96.31 808 TYR A CA 1
ATOM 6584 C C . TYR A 1 808 ? 6.785 8.492 -17.672 1 96.31 808 TYR A C 1
ATOM 6586 O O . TYR A 1 808 ? 7.684 8.555 -18.516 1 96.31 808 TYR A O 1
ATOM 6594 N N . MET B 1 1 ? 4.859 56.094 24.953 1 70.19 1 MET B N 1
ATOM 6595 C CA . MET B 1 1 ? 5.27 56 23.547 1 70.19 1 MET B CA 1
ATOM 6596 C C . MET B 1 1 ? 6.492 55.125 23.391 1 70.19 1 MET B C 1
ATOM 6598 O O . MET B 1 1 ? 7.449 55.219 24.156 1 70.19 1 MET B O 1
ATOM 6602 N N . THR B 1 2 ? 6.352 54.031 22.641 1 87.19 2 THR B N 1
ATOM 6603 C CA . THR B 1 2 ? 7.453 53.094 22.438 1 87.19 2 THR B CA 1
ATOM 6604 C C . THR B 1 2 ? 8.281 53.5 21.219 1 87.19 2 THR B C 1
ATOM 6606 O O . THR B 1 2 ? 7.809 54.219 20.344 1 87.19 2 THR B O 1
ATOM 6609 N N . ILE B 1 3 ? 9.547 53.281 21.234 1 93.62 3 ILE B N 1
ATOM 6610 C CA . ILE B 1 3 ? 10.461 53.5 20.125 1 93.62 3 ILE B CA 1
ATOM 6611 C C . ILE B 1 3 ? 10.727 52.188 19.406 1 93.62 3 ILE B C 1
ATOM 6613 O O . ILE B 1 3 ? 11.312 51.25 19.969 1 93.62 3 ILE B O 1
ATOM 6617 N N . SER B 1 4 ? 10.273 52.094 18.172 1 95.75 4 SER B N 1
ATOM 6618 C CA . SER B 1 4 ? 10.422 50.875 17.406 1 95.75 4 SER B CA 1
ATOM 6619 C C . SER B 1 4 ? 11.828 50.75 16.844 1 95.75 4 SER B C 1
ATOM 6621 O O . SER B 1 4 ? 12.383 51.688 16.312 1 95.75 4 SER B O 1
ATOM 6623 N N . LEU B 1 5 ? 12.391 49.562 16.953 1 96.62 5 LEU B N 1
ATOM 6624 C CA . LEU B 1 5 ? 13.664 49.25 16.312 1 96.62 5 LEU B CA 1
ATOM 6625 C C . LEU B 1 5 ? 13.461 48.281 15.156 1 96.62 5 LEU B C 1
ATOM 6627 O O . LEU B 1 5 ? 14.422 47.688 14.664 1 96.62 5 LEU B O 1
ATOM 6631 N N . ASN B 1 6 ? 12.195 48.094 14.766 1 95.12 6 ASN B N 1
ATOM 6632 C CA . ASN B 1 6 ? 11.914 47.281 13.578 1 95.12 6 ASN B CA 1
ATOM 6633 C C . ASN B 1 6 ? 12.5 47.938 12.32 1 95.12 6 ASN B C 1
ATOM 6635 O O . ASN B 1 6 ? 12.844 49.125 12.32 1 95.12 6 ASN B O 1
ATOM 6639 N N . GLY B 1 7 ? 12.594 47.125 11.266 1 94.56 7 GLY B N 1
ATOM 6640 C CA . GLY B 1 7 ? 13.047 47.656 9.984 1 94.56 7 GLY B CA 1
ATOM 6641 C C . GLY B 1 7 ? 14.297 46.969 9.469 1 94.56 7 GLY B C 1
ATOM 6642 O O . GLY B 1 7 ? 14.461 45.75 9.633 1 94.56 7 GLY B O 1
ATOM 6643 N N . GLN B 1 8 ? 15.102 47.781 8.883 1 96.5 8 GLN B N 1
ATOM 6644 C CA . GLN B 1 8 ? 16.266 47.25 8.203 1 96.5 8 GLN B CA 1
ATOM 6645 C C . GLN B 1 8 ? 17.453 47.062 9.164 1 96.5 8 GLN B C 1
ATOM 6647 O O . GLN B 1 8 ? 17.828 48.031 9.859 1 96.5 8 GLN B O 1
ATOM 6652 N N . TRP B 1 9 ? 17.891 46 9.273 1 97.44 9 TRP B N 1
ATOM 6653 C CA . TRP B 1 9 ? 19.094 45.625 9.992 1 97.44 9 TRP B CA 1
ATOM 6654 C C . TRP B 1 9 ? 20.156 45.094 9.039 1 97.44 9 TRP B C 1
ATOM 6656 O O . TRP B 1 9 ? 19.891 44.906 7.852 1 97.44 9 TRP B O 1
ATOM 6666 N N . ILE B 1 10 ? 21.406 44.875 9.57 1 97.81 10 ILE B N 1
ATOM 6667 C CA . ILE B 1 10 ? 22.5 44.312 8.789 1 97.81 10 ILE B CA 1
ATOM 6668 C C . ILE B 1 10 ? 22.844 42.906 9.297 1 97.81 10 ILE B C 1
ATOM 6670 O O . ILE B 1 10 ? 23.031 42.719 10.5 1 97.81 10 ILE B O 1
ATOM 6674 N N . LEU B 1 11 ? 22.875 41.938 8.336 1 97.44 11 LEU B N 1
ATOM 6675 C CA . LEU B 1 11 ? 23.125 40.531 8.641 1 97.44 11 LEU B CA 1
ATOM 6676 C C . LEU B 1 11 ? 24.516 40.125 8.172 1 97.44 11 LEU B C 1
ATOM 6678 O O . LEU B 1 11 ? 24.922 40.438 7.051 1 97.44 11 LEU B O 1
ATOM 6682 N N . THR B 1 12 ? 25.25 39.469 9.086 1 96.38 12 THR B N 1
ATOM 6683 C CA . THR B 1 12 ? 26.562 38.906 8.766 1 96.38 12 THR B CA 1
ATOM 6684 C C . THR B 1 12 ? 26.703 37.5 9.312 1 96.38 12 THR B C 1
ATOM 6686 O O . THR B 1 12 ? 26.25 37.219 10.43 1 96.38 12 THR B O 1
ATOM 6689 N N . CYS B 1 13 ? 27.234 36.562 8.5 1 95.62 13 CYS B N 1
ATOM 6690 C CA . CYS B 1 13 ? 27.547 35.219 8.953 1 95.62 13 CYS B CA 1
ATOM 6691 C C . CYS B 1 13 ? 28.891 35.188 9.672 1 95.62 13 CYS B C 1
ATOM 6693 O O . CYS B 1 13 ? 29.906 35.625 9.141 1 95.62 13 CYS B O 1
ATOM 6695 N N . VAL B 1 14 ? 28.891 34.562 10.797 1 93.56 14 VAL B N 1
ATOM 6696 C CA . VAL B 1 14 ? 30.094 34.594 11.609 1 93.56 14 VAL B CA 1
ATOM 6697 C C . VAL B 1 14 ? 31.141 33.625 11.016 1 93.56 14 VAL B C 1
ATOM 6699 O O . VAL B 1 14 ? 32.312 33.969 10.969 1 93.56 14 VAL B O 1
ATOM 6702 N N . GLN B 1 15 ? 30.672 32.438 10.508 1 92.62 15 GLN B N 1
ATOM 6703 C CA . GLN B 1 15 ? 31.594 31.406 10.078 1 92.62 15 GLN B CA 1
ATOM 6704 C C . GLN B 1 15 ? 31.953 31.562 8.602 1 92.62 15 GLN B C 1
ATOM 6706 O O . GLN B 1 15 ? 32.938 31 8.141 1 92.62 15 GLN B O 1
ATOM 6711 N N . ARG B 1 16 ? 31.125 32.281 7.848 1 93.12 16 ARG B N 1
ATOM 6712 C CA . ARG B 1 16 ? 31.344 32.438 6.414 1 93.12 16 ARG B CA 1
ATOM 6713 C C . ARG B 1 16 ? 31.531 33.906 6.043 1 93.12 16 ARG B C 1
ATOM 6715 O O . ARG B 1 16 ? 30.562 34.594 5.727 1 93.12 16 ARG B O 1
ATOM 6722 N N . ALA B 1 17 ? 32.719 34.344 5.812 1 91.81 17 ALA B N 1
ATOM 6723 C CA . ALA B 1 17 ? 33.062 35.75 5.621 1 91.81 17 ALA B CA 1
ATOM 6724 C C . ALA B 1 17 ? 32.5 36.281 4.32 1 91.81 17 ALA B C 1
ATOM 6726 O O . ALA B 1 17 ? 32.25 37.469 4.195 1 91.81 17 ALA B O 1
ATOM 6727 N N . ALA B 1 18 ? 32.219 35.375 3.432 1 93.19 18 ALA B N 1
ATOM 6728 C CA . ALA B 1 18 ? 31.688 35.781 2.139 1 93.19 18 ALA B CA 1
ATOM 6729 C C . ALA B 1 18 ? 30.234 36.281 2.27 1 93.19 18 ALA B C 1
ATOM 6731 O O . ALA B 1 18 ? 29.75 37.031 1.418 1 93.19 18 ALA B O 1
ATOM 6732 N N . ILE B 1 19 ? 29.594 35.938 3.275 1 95.81 19 ILE B N 1
ATOM 6733 C CA . ILE B 1 19 ? 28.219 36.344 3.541 1 95.81 19 ILE B CA 1
ATOM 6734 C C . ILE B 1 19 ? 28.203 37.469 4.598 1 95.81 19 ILE B C 1
ATOM 6736 O O . ILE B 1 19 ? 28.094 37.188 5.793 1 95.81 19 ILE B O 1
ATOM 6740 N N . GLN B 1 20 ? 28.297 38.656 4.156 1 95 20 GLN B N 1
ATOM 6741 C CA . GLN B 1 20 ? 28.391 39.781 5.055 1 95 20 GLN B CA 1
ATOM 6742 C C . GLN B 1 20 ? 27.625 41 4.512 1 95 20 GLN B C 1
ATOM 6744 O O . GLN B 1 20 ? 27.422 41.125 3.303 1 95 20 GLN B O 1
ATOM 6749 N N . ASP B 1 21 ? 27.141 41.812 5.457 1 95.62 21 ASP B N 1
ATOM 6750 C CA . ASP B 1 21 ? 26.5 43.094 5.164 1 95.62 21 ASP B CA 1
ATOM 6751 C C . ASP B 1 21 ? 25.25 42.875 4.309 1 95.62 21 ASP B C 1
ATOM 6753 O O . ASP B 1 21 ? 25 43.625 3.363 1 95.62 21 ASP B O 1
ATOM 6757 N N . ILE B 1 22 ? 24.547 41.875 4.605 1 97.19 22 ILE B N 1
ATOM 6758 C CA . ILE B 1 22 ? 23.281 41.625 3.926 1 97.19 22 ILE B CA 1
ATOM 6759 C C . ILE B 1 22 ? 22.156 42.344 4.648 1 97.19 22 ILE B C 1
ATOM 6761 O O . ILE B 1 22 ? 22.078 42.312 5.883 1 97.19 22 ILE B O 1
ATOM 6765 N N . THR B 1 23 ? 21.312 42.969 3.938 1 97 23 THR B N 1
ATOM 6766 C CA . THR B 1 23 ? 20.156 43.625 4.535 1 97 23 THR B CA 1
ATOM 6767 C C . THR B 1 23 ? 19.125 42.594 4.996 1 97 23 THR B C 1
ATOM 6769 O O . THR B 1 23 ? 18.828 41.656 4.273 1 97 23 THR B O 1
ATOM 6772 N N . VAL B 1 24 ? 18.625 42.75 6.168 1 95.31 24 VAL B N 1
ATOM 6773 C CA . VAL B 1 24 ? 17.578 41.875 6.695 1 95.31 24 VAL B CA 1
ATOM 6774 C C . VAL B 1 24 ? 16.484 42.719 7.344 1 95.31 24 VAL B C 1
ATOM 6776 O O . VAL B 1 24 ? 16.781 43.688 8.062 1 95.31 24 VAL B O 1
ATOM 6779 N N . GLU B 1 25 ? 15.305 42.438 6.965 1 94.5 25 GLU B N 1
ATOM 6780 C CA . GLU B 1 25 ? 14.164 43.094 7.625 1 94.5 25 GLU B CA 1
ATOM 6781 C C . GLU B 1 25 ? 13.797 42.344 8.906 1 94.5 25 GLU B C 1
ATOM 6783 O O . GLU B 1 25 ? 13.547 41.156 8.891 1 94.5 25 GLU B O 1
ATOM 6788 N N . LEU B 1 26 ? 13.75 43.031 10.055 1 93.44 26 LEU B N 1
ATOM 6789 C CA . LEU B 1 26 ? 13.32 42.438 11.328 1 93.44 26 LEU B CA 1
ATOM 6790 C C . LEU B 1 26 ? 12.078 43.156 11.859 1 93.44 26 LEU B C 1
ATOM 6792 O O . LEU B 1 26 ? 12 44.406 11.82 1 93.44 26 LEU B O 1
ATOM 6796 N N . PRO B 1 27 ? 11.102 42.531 12.398 1 91.69 27 PRO B N 1
ATOM 6797 C CA . PRO B 1 27 ? 11.023 41.094 12.531 1 91.69 27 PRO B CA 1
ATOM 6798 C C . PRO B 1 27 ? 11.156 40.344 11.195 1 91.69 27 PRO B C 1
ATOM 6800 O O . PRO B 1 27 ? 10.742 40.875 10.164 1 91.69 27 PRO B O 1
ATOM 6803 N N . GLY B 1 28 ? 11.781 39.219 11.203 1 92 28 GLY B N 1
ATOM 6804 C CA . GLY B 1 28 ? 12.102 38.406 10.039 1 92 28 GLY B CA 1
ATOM 6805 C C . GLY B 1 28 ? 13.102 37.312 10.336 1 92 28 GLY B C 1
ATOM 6806 O O . GLY B 1 28 ? 13.289 36.938 11.5 1 92 28 GLY B O 1
ATOM 6807 N N . ASP B 1 29 ? 13.648 36.75 9.258 1 91.94 29 ASP B N 1
ATOM 6808 C CA . ASP B 1 29 ? 14.516 35.562 9.461 1 91.94 29 ASP B CA 1
ATOM 6809 C C . ASP B 1 29 ? 15.68 35.594 8.477 1 91.94 29 ASP B C 1
ATOM 6811 O O . ASP B 1 29 ? 15.633 36.25 7.449 1 91.94 29 ASP B O 1
ATOM 6815 N N . VAL B 1 30 ? 16.656 34.844 8.805 1 93.31 30 VAL B N 1
ATOM 6816 C CA . VAL B 1 30 ? 17.906 34.75 8.055 1 93.31 30 VAL B CA 1
ATOM 6817 C C . VAL B 1 30 ? 17.625 34.188 6.668 1 93.31 30 VAL B C 1
ATOM 6819 O O . VAL B 1 30 ? 18.172 34.656 5.668 1 93.31 30 VAL B O 1
ATOM 6822 N N . HIS B 1 31 ? 16.797 33.156 6.566 1 93.38 31 HIS B N 1
ATOM 6823 C CA . HIS B 1 31 ? 16.5 32.5 5.297 1 93.38 31 HIS B CA 1
ATOM 6824 C C . HIS B 1 31 ? 15.898 33.469 4.301 1 93.38 31 HIS B C 1
ATOM 6826 O O . HIS B 1 31 ? 16.297 33.5 3.137 1 93.38 31 HIS B O 1
ATOM 6832 N N . SER B 1 32 ? 14.969 34.219 4.809 1 94.19 32 SER B N 1
ATOM 6833 C CA . SER B 1 32 ? 14.336 35.219 3.936 1 94.19 32 SER B CA 1
ATOM 6834 C C . SER B 1 32 ? 15.344 36.25 3.438 1 94.19 32 SER B C 1
ATOM 6836 O O . SER B 1 32 ? 15.305 36.656 2.271 1 94.19 32 SER B O 1
ATOM 6838 N N . ALA B 1 33 ? 16.203 36.688 4.293 1 95.44 33 ALA B N 1
ATOM 6839 C CA . ALA B 1 33 ? 17.219 37.656 3.916 1 95.44 33 ALA B CA 1
ATOM 6840 C C . ALA B 1 33 ? 18.172 37.062 2.865 1 95.44 33 ALA B C 1
ATOM 6842 O O . ALA B 1 33 ? 18.484 37.75 1.877 1 95.44 33 ALA B O 1
ATOM 6843 N N . LEU B 1 34 ? 18.609 35.875 3.133 1 96.38 34 LEU B N 1
ATOM 6844 C CA . LEU B 1 34 ? 19.531 35.219 2.211 1 96.38 34 LEU B CA 1
ATOM 6845 C C . LEU B 1 34 ? 18.859 34.969 0.86 1 96.38 34 LEU B C 1
ATOM 6847 O O . LEU B 1 34 ? 19.516 35.094 -0.184 1 96.38 34 LEU B O 1
ATOM 6851 N N . LEU B 1 35 ? 17.609 34.594 0.882 1 95.5 35 LEU B N 1
ATOM 6852 C CA . LEU B 1 35 ? 16.844 34.375 -0.343 1 95.5 35 LEU B CA 1
ATOM 6853 C C . LEU B 1 35 ? 16.75 35.656 -1.15 1 95.5 35 LEU B C 1
ATOM 6855 O O . LEU B 1 35 ? 16.969 35.656 -2.363 1 95.5 35 LEU B O 1
ATOM 6859 N N . GLU B 1 36 ? 16.438 36.75 -0.496 1 95.44 36 GLU B N 1
ATOM 6860 C CA . GLU B 1 36 ? 16.312 38.031 -1.156 1 95.44 36 GLU B CA 1
ATOM 6861 C C . GLU B 1 36 ? 17.641 38.5 -1.732 1 95.44 36 GLU B C 1
ATOM 6863 O O . GLU B 1 36 ? 17.688 39.125 -2.781 1 95.44 36 GLU B O 1
ATOM 6868 N N . ALA B 1 37 ? 18.719 38.156 -1.071 1 96.62 37 ALA B N 1
ATOM 6869 C CA . ALA B 1 37 ? 20.062 38.531 -1.5 1 96.62 37 ALA B CA 1
ATOM 6870 C C . ALA B 1 37 ? 20.562 37.594 -2.598 1 96.62 37 ALA B C 1
ATOM 6872 O O . ALA B 1 37 ? 21.609 37.844 -3.195 1 96.62 37 ALA B O 1
ATOM 6873 N N . GLY B 1 38 ? 19.891 36.469 -2.855 1 96.44 38 GLY B N 1
ATOM 6874 C CA . GLY B 1 38 ? 20.281 35.531 -3.883 1 96.44 38 GLY B CA 1
ATOM 6875 C C . GLY B 1 38 ? 21.375 34.562 -3.424 1 96.44 38 GLY B C 1
ATOM 6876 O O . GLY B 1 38 ? 22.031 33.938 -4.246 1 96.44 38 GLY B O 1
ATOM 6877 N N . GLU B 1 39 ? 21.562 34.469 -2.115 1 96.62 39 GLU B N 1
ATOM 6878 C CA . GLU B 1 39 ? 22.609 33.625 -1.56 1 96.62 39 GLU B CA 1
ATOM 6879 C C . GLU B 1 39 ? 22.141 32.188 -1.466 1 96.62 39 GLU B C 1
ATOM 6881 O O . GLU B 1 39 ? 22.969 31.266 -1.376 1 96.62 39 GLU B O 1
ATOM 6886 N N . ILE B 1 40 ? 20.859 31.922 -1.4 1 96.06 40 ILE B N 1
ATOM 6887 C CA . ILE B 1 40 ? 20.312 30.562 -1.349 1 96.06 40 ILE B CA 1
ATOM 6888 C C . ILE B 1 40 ? 19.141 30.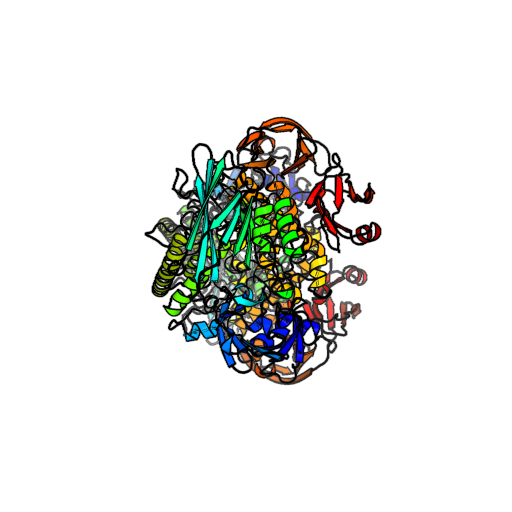438 -2.316 1 96.06 40 ILE B C 1
ATOM 6890 O O . ILE B 1 40 ? 18.516 31.438 -2.668 1 96.06 40 ILE B O 1
ATOM 6894 N N . PRO B 1 41 ? 18.891 29.172 -2.832 1 96.5 41 PRO B N 1
ATOM 6895 C CA . PRO B 1 41 ? 17.641 28.938 -3.582 1 96.5 41 PRO B CA 1
ATOM 6896 C C . PRO B 1 41 ? 16.422 28.844 -2.682 1 96.5 41 PRO B C 1
ATOM 6898 O O . PRO B 1 41 ? 16.547 28.766 -1.457 1 96.5 41 PRO B O 1
ATOM 6901 N N . ASP B 1 42 ? 15.266 28.922 -3.232 1 94.94 42 ASP B N 1
ATOM 6902 C CA . ASP B 1 42 ? 14.039 28.734 -2.461 1 94.94 42 ASP B CA 1
ATOM 6903 C C . ASP B 1 42 ? 13.977 27.328 -1.867 1 94.94 42 ASP B C 1
ATOM 6905 O O . ASP B 1 42 ? 13.93 26.344 -2.604 1 94.94 42 ASP B O 1
ATOM 6909 N N . PRO B 1 43 ? 13.922 27.266 -0.585 1 93.75 43 PRO B N 1
ATOM 6910 C CA . PRO B 1 43 ? 13.945 25.938 0.041 1 93.75 43 PRO B CA 1
ATOM 6911 C C . PRO B 1 43 ? 12.719 25.094 -0.307 1 93.75 43 PRO B C 1
ATOM 6913 O O . PRO B 1 43 ? 12.734 23.875 -0.147 1 93.75 43 PRO B O 1
ATOM 6916 N N . HIS B 1 44 ? 11.672 25.672 -0.803 1 94.5 44 HIS B N 1
ATOM 6917 C CA . HIS B 1 44 ? 10.43 24.953 -1.086 1 94.5 44 HIS B CA 1
ATOM 6918 C C . HIS B 1 44 ? 10.453 24.359 -2.488 1 94.5 44 HIS B C 1
ATOM 6920 O O . HIS B 1 44 ? 9.594 23.531 -2.83 1 94.5 44 HIS B O 1
ATOM 6926 N N . TRP B 1 45 ? 11.438 24.703 -3.299 1 96.75 45 TRP B N 1
ATOM 6927 C CA . TRP B 1 45 ? 11.477 24.234 -4.68 1 96.75 45 TRP B CA 1
ATOM 6928 C C . TRP B 1 45 ? 12.242 22.906 -4.785 1 96.75 45 TRP B C 1
ATOM 6930 O O . TRP B 1 45 ? 13.406 22.828 -4.367 1 96.75 45 TRP B O 1
ATOM 6940 N N . ALA B 1 46 ? 11.562 21.953 -5.328 1 97.31 46 ALA B N 1
ATOM 6941 C CA . ALA B 1 46 ? 12.172 20.656 -5.637 1 97.31 46 ALA B CA 1
ATOM 6942 C C . ALA B 1 46 ? 12.836 20.047 -4.402 1 97.31 46 ALA B C 1
ATOM 6944 O O . ALA B 1 46 ? 12.188 19.875 -3.367 1 97.31 46 ALA B O 1
ATOM 6945 N N . THR B 1 47 ? 14.156 19.797 -4.426 1 95.94 47 THR B N 1
ATOM 6946 C CA . THR B 1 47 ? 14.875 19.203 -3.305 1 95.94 47 THR B CA 1
ATOM 6947 C C . THR B 1 47 ? 15.82 20.234 -2.674 1 95.94 47 THR B C 1
ATOM 6949 O O . THR B 1 47 ? 16.828 19.859 -2.082 1 95.94 47 THR B O 1
ATOM 6952 N N . ASN B 1 48 ? 15.516 21.484 -2.814 1 96.31 48 ASN B N 1
ATOM 6953 C CA . ASN B 1 48 ? 16.391 22.562 -2.385 1 96.31 48 ASN B CA 1
ATOM 6954 C C . ASN B 1 48 ? 16.531 22.609 -0.866 1 96.31 48 ASN B C 1
ATOM 6956 O O . ASN B 1 48 ? 17.438 23.266 -0.337 1 96.31 48 ASN B O 1
ATOM 6960 N N . GLU B 1 49 ? 15.586 22.031 -0.162 1 94.19 49 GLU B N 1
ATOM 6961 C CA . GLU B 1 49 ? 15.703 21.938 1.29 1 94.19 49 GLU B CA 1
ATOM 6962 C C . GLU B 1 49 ? 17.078 21.438 1.702 1 94.19 49 GLU B C 1
ATOM 6964 O O . GLU B 1 49 ? 17.672 21.953 2.658 1 94.19 49 GLU B O 1
ATOM 6969 N N . ASP B 1 50 ? 17.594 20.547 0.946 1 93.06 50 ASP B N 1
ATOM 6970 C CA . ASP B 1 50 ? 18.906 19.938 1.233 1 93.06 50 ASP B CA 1
ATOM 6971 C C . ASP B 1 50 ? 20.031 20.953 1.038 1 93.06 50 ASP B C 1
ATOM 6973 O O . ASP B 1 50 ? 21.047 20.891 1.716 1 93.06 50 ASP B O 1
ATOM 6977 N N . LYS B 1 51 ? 19.828 21.891 0.222 1 94.62 51 LYS B N 1
ATOM 6978 C CA . LYS B 1 51 ? 20.875 22.828 -0.171 1 94.62 51 LYS B CA 1
ATOM 6979 C C . LYS B 1 51 ? 21 23.969 0.843 1 94.62 51 LYS B C 1
ATOM 6981 O O . LYS B 1 51 ? 21.969 24.734 0.803 1 94.62 51 LYS B O 1
ATOM 6986 N N . VAL B 1 52 ? 20.094 24.062 1.789 1 93.44 52 VAL B N 1
ATOM 6987 C CA . VAL B 1 52 ? 20.109 25.203 2.691 1 93.44 52 VAL B CA 1
ATOM 6988 C C . VAL B 1 52 ? 20.438 24.734 4.109 1 93.44 52 VAL B C 1
ATOM 6990 O O . VAL B 1 52 ? 20.422 25.547 5.047 1 93.44 52 VAL B O 1
ATOM 6993 N N . GLN B 1 53 ? 20.797 23.531 4.332 1 91.25 53 GLN B N 1
ATOM 6994 C CA . GLN B 1 53 ? 21.031 22.953 5.652 1 91.25 53 GLN B CA 1
ATOM 6995 C C . GLN B 1 53 ? 22.25 23.578 6.316 1 91.25 53 GLN B C 1
ATOM 6997 O O . GLN B 1 53 ? 22.344 23.625 7.547 1 91.25 53 GLN B O 1
ATOM 7002 N N . TRP B 1 54 ? 23.141 24.141 5.551 1 91.06 54 TRP B N 1
ATOM 7003 C CA . TRP B 1 54 ? 24.391 24.703 6.062 1 91.06 54 TRP B CA 1
ATOM 7004 C C . TRP B 1 54 ? 24.109 25.891 6.969 1 91.06 54 TRP B C 1
ATOM 7006 O O . TRP B 1 54 ? 24.953 26.266 7.793 1 91.06 54 TRP B O 1
ATOM 7016 N N . ILE B 1 55 ? 22.984 26.516 6.844 1 91.69 55 ILE B N 1
ATOM 7017 C CA . ILE B 1 55 ? 22.641 27.719 7.59 1 91.69 55 ILE B CA 1
ATOM 7018 C C . ILE B 1 55 ? 22.609 27.406 9.086 1 91.69 55 ILE B C 1
ATOM 7020 O O . ILE B 1 55 ? 23 28.25 9.898 1 91.69 55 ILE B O 1
ATOM 7024 N N . ARG B 1 56 ? 22.219 26.219 9.453 1 86.56 56 ARG B N 1
ATOM 7025 C CA . ARG B 1 56 ? 22.094 25.828 10.859 1 86.56 56 ARG B CA 1
ATOM 7026 C C . ARG B 1 56 ? 23.469 25.641 11.492 1 86.56 56 ARG B C 1
ATOM 7028 O O . ARG B 1 56 ? 23.594 25.594 12.719 1 86.56 56 ARG B O 1
ATOM 7035 N N . GLU B 1 57 ? 24.453 25.641 10.719 1 86.88 57 GLU B N 1
ATOM 7036 C CA . GLU B 1 57 ? 25.812 25.422 11.211 1 86.88 57 GLU B CA 1
ATOM 7037 C C . GLU B 1 57 ? 26.531 26.734 11.477 1 86.88 57 GLU B C 1
ATOM 7039 O O . GLU B 1 57 ? 27.672 26.75 11.953 1 86.88 57 GLU B O 1
ATOM 7044 N N . CYS B 1 58 ? 25.812 27.812 11.32 1 90.62 58 CYS B N 1
ATOM 7045 C CA . CYS B 1 58 ? 26.422 29.125 11.438 1 90.62 58 CYS B CA 1
ATOM 7046 C C . CYS B 1 58 ? 25.75 29.953 12.523 1 90.62 58 CYS B C 1
ATOM 7048 O O . CYS B 1 58 ? 24.562 29.766 12.812 1 90.62 58 CYS B O 1
ATOM 7050 N N . ASP B 1 59 ? 26.562 30.797 13.133 1 92 59 ASP B N 1
ATOM 7051 C CA . ASP B 1 59 ? 26.016 31.891 13.93 1 92 59 ASP B CA 1
ATOM 7052 C C . ASP B 1 59 ? 25.797 33.125 13.078 1 92 59 ASP B C 1
ATOM 7054 O O . ASP B 1 59 ? 26.547 33.406 12.133 1 92 59 ASP B O 1
ATOM 7058 N N . TRP B 1 60 ? 24.828 33.844 13.469 1 94.94 60 TRP B N 1
ATOM 7059 C CA . TRP B 1 60 ? 24.469 35 12.648 1 94.94 60 TRP B CA 1
ATOM 7060 C C . TRP B 1 60 ? 24.422 36.25 13.492 1 94.94 60 TRP B C 1
ATOM 7062 O O . TRP B 1 60 ? 23.859 36.25 14.594 1 94.94 60 TRP B O 1
ATOM 7072 N N . LEU B 1 61 ? 25.016 37.281 13.023 1 95.75 61 LEU B N 1
ATOM 7073 C CA . LEU B 1 61 ? 25.047 38.562 13.688 1 95.75 61 LEU B CA 1
ATOM 7074 C C . LEU B 1 61 ? 24.156 39.562 12.961 1 95.75 61 LEU B C 1
ATOM 7076 O O . LEU B 1 61 ? 24.266 39.75 11.742 1 95.75 61 LEU B O 1
ATOM 7080 N N . VAL B 1 62 ? 23.219 40.156 13.672 1 96.5 62 VAL B N 1
ATOM 7081 C CA . VAL B 1 62 ? 22.422 41.25 13.125 1 96.5 62 VAL B CA 1
ATOM 7082 C C . VAL B 1 62 ? 22.688 42.531 13.922 1 96.5 62 VAL B C 1
ATOM 7084 O O . VAL B 1 62 ? 22.859 42.469 15.141 1 96.5 62 VAL B O 1
ATOM 7087 N N . SER B 1 63 ? 22.703 43.656 13.219 1 97.19 63 SER B N 1
ATOM 7088 C CA . SER B 1 63 ? 23.016 44.906 13.898 1 97.19 63 SER B CA 1
ATOM 7089 C C . SER B 1 63 ? 22.266 46.094 13.281 1 97.19 63 SER B C 1
ATOM 7091 O O . SER B 1 63 ? 21.828 46 12.125 1 97.19 63 SER B O 1
ATOM 7093 N N . ARG B 1 64 ? 22.078 47.062 14.062 1 97.69 64 ARG B N 1
ATOM 7094 C CA . ARG B 1 64 ? 21.406 48.281 13.648 1 97.69 64 ARG B CA 1
ATOM 7095 C C . ARG B 1 64 ? 21.844 49.469 14.5 1 97.69 64 ARG B C 1
ATOM 7097 O O . ARG B 1 64 ? 22.219 49.281 15.656 1 97.69 64 ARG B O 1
ATOM 7104 N N . SER B 1 65 ? 21.828 50.625 13.875 1 97.81 65 SER B N 1
ATOM 7105 C CA . SER B 1 65 ? 22.031 51.875 14.609 1 97.81 65 SER B CA 1
ATOM 7106 C C . SER B 1 65 ? 20.719 52.656 14.742 1 97.81 65 SER B C 1
ATOM 7108 O O . SER B 1 65 ? 19.828 52.531 13.898 1 97.81 65 SER B O 1
ATOM 7110 N N . PHE B 1 66 ? 20.625 53.406 15.852 1 97.38 66 PHE B N 1
ATOM 7111 C CA . PHE B 1 66 ? 19.438 54.219 16.078 1 97.38 66 PHE B CA 1
ATOM 7112 C C . PHE B 1 66 ? 19.781 55.469 16.844 1 97.38 66 PHE B C 1
ATOM 7114 O O . PHE B 1 66 ? 20.844 55.531 17.484 1 97.38 66 PHE B O 1
ATOM 7121 N N . GLN B 1 67 ? 18.922 56.469 16.766 1 96.88 67 GLN B N 1
ATOM 7122 C CA . GLN B 1 67 ? 19.156 57.75 17.406 1 96.88 67 GLN B CA 1
ATOM 7123 C C . GLN B 1 67 ? 18.234 57.969 18.594 1 96.88 67 GLN B C 1
ATOM 7125 O O . GLN B 1 67 ? 17.047 57.594 18.547 1 96.88 67 GLN B O 1
ATOM 7130 N N . LEU B 1 68 ? 18.812 58.531 19.656 1 97 68 LEU B N 1
ATOM 7131 C CA . LEU B 1 68 ? 18.016 58.906 20.812 1 97 68 LEU B CA 1
ATOM 7132 C C . LEU B 1 68 ? 18.266 60.375 21.188 1 97 68 LEU B C 1
ATOM 7134 O O . LEU B 1 68 ? 19.391 60.844 21.094 1 97 68 LEU B O 1
ATOM 7138 N N . THR B 1 69 ? 17.234 61.062 21.578 1 96 69 THR B N 1
ATOM 7139 C CA . THR B 1 69 ? 17.328 62.469 22.016 1 96 69 THR B CA 1
ATOM 7140 C C . THR B 1 69 ? 17.516 62.531 23.531 1 96 69 THR B C 1
ATOM 7142 O O . THR B 1 69 ? 17.312 61.562 24.234 1 96 69 THR B O 1
ATOM 7145 N N . GLU B 1 70 ? 17.875 63.75 23.891 1 95.25 70 GLU B N 1
ATOM 7146 C CA . GLU B 1 70 ? 18.016 64 25.328 1 95.25 70 GLU B CA 1
ATOM 7147 C C . GLU B 1 70 ? 16.688 63.781 26.047 1 95.25 70 GLU B C 1
ATOM 7149 O O . GLU B 1 70 ? 16.656 63.219 27.156 1 95.25 70 GLU B O 1
ATOM 7154 N N . ASP B 1 71 ? 15.742 64.188 25.391 1 93.5 71 ASP B N 1
ATOM 7155 C CA . ASP B 1 71 ? 14.406 64.062 25.969 1 93.5 71 ASP B CA 1
ATOM 7156 C C . ASP B 1 71 ? 14.023 62.625 26.172 1 93.5 71 ASP B C 1
ATOM 7158 O O . ASP B 1 71 ? 13.375 62.25 27.156 1 93.5 71 ASP B O 1
ATOM 7162 N N . GLN B 1 72 ? 14.422 61.781 25.297 1 92.25 72 GLN B N 1
ATOM 7163 C CA . GLN B 1 72 ? 14.078 60.344 25.359 1 92.25 72 GLN B CA 1
ATOM 7164 C C . GLN B 1 72 ? 14.844 59.656 26.469 1 92.25 72 GLN B C 1
ATOM 7166 O O . GLN B 1 72 ? 14.414 58.594 26.938 1 92.25 72 GLN B O 1
ATOM 7171 N N . LEU B 1 73 ? 15.844 60.25 26.922 1 94.25 73 LEU B N 1
ATOM 7172 C CA . LEU B 1 73 ? 16.688 59.625 27.922 1 94.25 73 LEU B CA 1
ATOM 7173 C C . LEU B 1 73 ? 16.406 60.188 29.312 1 94.25 73 LEU B C 1
ATOM 7175 O O . LEU B 1 73 ? 17.031 59.781 30.281 1 94.25 73 LEU B O 1
ATOM 7179 N N . THR B 1 74 ? 15.406 61.094 29.406 1 91.94 74 THR B N 1
ATOM 7180 C CA . THR B 1 74 ? 15.039 61.656 30.703 1 91.94 74 THR B CA 1
ATOM 7181 C C . THR B 1 74 ? 14.117 60.719 31.469 1 91.94 74 THR B C 1
ATOM 7183 O O . THR B 1 74 ? 13.758 61 32.625 1 91.94 74 THR B O 1
ATOM 7186 N N . CYS B 1 75 ? 13.859 59.562 30.953 1 91.94 75 CYS B N 1
ATOM 7187 C CA . CYS B 1 75 ? 13.023 58.562 31.625 1 91.94 75 CYS B CA 1
ATOM 7188 C C . CYS B 1 75 ? 13.766 57.906 32.781 1 91.94 75 CYS B C 1
ATOM 7190 O O . CYS B 1 75 ? 14.984 58.062 32.906 1 91.94 75 CYS B O 1
ATOM 7192 N N . GLN B 1 76 ? 13.008 57.281 33.688 1 92.19 76 GLN B N 1
ATOM 7193 C CA . GLN B 1 76 ? 13.594 56.656 34.875 1 92.19 76 GLN B CA 1
ATOM 7194 C C . GLN B 1 76 ? 14.227 55.312 34.5 1 92.19 76 GLN B C 1
ATOM 7196 O O . GLN B 1 76 ? 15.172 54.844 35.156 1 92.19 76 GLN B O 1
ATOM 7201 N N . ALA B 1 77 ? 13.648 54.719 33.531 1 93 77 ALA B N 1
ATOM 7202 C CA . ALA B 1 77 ? 14.148 53.438 33 1 93 77 ALA B CA 1
ATOM 7203 C C . ALA B 1 77 ? 13.812 53.312 31.531 1 93 77 ALA B C 1
ATOM 7205 O O . ALA B 1 77 ? 12.891 53.938 31.031 1 93 77 ALA B O 1
ATOM 7206 N N . MET B 1 78 ? 14.625 52.5 30.812 1 95.31 78 MET B N 1
ATOM 7207 C CA . MET B 1 78 ? 14.383 52.156 29.406 1 95.31 78 MET B CA 1
ATOM 7208 C C . MET B 1 78 ? 14.469 50.656 29.188 1 95.31 78 MET B C 1
ATOM 7210 O O . MET B 1 78 ? 15.555 50.094 29.25 1 95.31 78 MET B O 1
ATOM 7214 N N . ASP B 1 79 ? 13.359 50.062 28.922 1 94.81 79 ASP B N 1
ATOM 7215 C CA . ASP B 1 79 ? 13.359 48.625 28.672 1 94.81 79 ASP B CA 1
ATOM 7216 C C . ASP B 1 79 ? 13.523 48.344 27.188 1 94.81 79 ASP B C 1
ATOM 7218 O O . ASP B 1 79 ? 12.852 48.938 26.344 1 94.81 79 ASP B O 1
ATOM 7222 N N . LEU B 1 80 ? 14.453 47.438 26.875 1 95.56 80 LEU B N 1
ATOM 7223 C CA . LEU B 1 80 ? 14.469 46.75 25.578 1 95.56 80 LEU B CA 1
ATOM 7224 C C . LEU B 1 80 ? 13.539 45.562 25.594 1 95.56 80 LEU B C 1
ATOM 7226 O O . LEU B 1 80 ? 13.727 44.625 26.391 1 95.56 80 LEU B O 1
ATOM 7230 N N . VAL B 1 81 ? 12.555 45.656 24.734 1 93.38 81 VAL B N 1
ATOM 7231 C CA . VAL B 1 81 ? 11.547 44.594 24.75 1 93.38 81 VAL B CA 1
ATOM 7232 C C . VAL B 1 81 ? 11.609 43.812 23.438 1 93.38 81 VAL B C 1
ATOM 7234 O O . VAL B 1 81 ? 11.523 44.406 22.344 1 93.38 81 VAL B O 1
ATOM 7237 N N . LEU B 1 82 ? 11.797 42.5 23.547 1 90.5 82 LEU B N 1
ATOM 7238 C CA . LEU B 1 82 ? 11.82 41.594 22.391 1 90.5 82 LEU B CA 1
ATOM 7239 C C . LEU B 1 82 ? 10.805 40.469 22.547 1 90.5 82 LEU B C 1
ATOM 7241 O O . LEU B 1 82 ? 10.727 39.844 23.625 1 90.5 82 LEU B O 1
ATOM 7245 N N . HIS B 1 83 ? 10.094 40.281 21.438 1 81.5 83 HIS B N 1
ATOM 7246 C CA . HIS B 1 83 ? 9.109 39.219 21.422 1 81.5 83 HIS B CA 1
ATOM 7247 C C . HIS B 1 83 ? 9.516 38.094 20.469 1 81.5 83 HIS B C 1
ATOM 7249 O O . HIS B 1 83 ? 10.008 38.375 19.359 1 81.5 83 HIS B O 1
ATOM 7255 N N . ASP B 1 84 ? 9.312 36.812 20.812 1 82.19 84 ASP B N 1
ATOM 7256 C CA . ASP B 1 84 ? 9.445 35.656 19.922 1 82.19 84 ASP B CA 1
ATOM 7257 C C . ASP B 1 84 ? 10.789 35.656 19.203 1 82.19 84 ASP B C 1
ATOM 7259 O O . ASP B 1 84 ? 10.867 36 18.031 1 82.19 84 ASP B O 1
ATOM 7263 N N . LEU B 1 85 ? 11.797 35.375 19.938 1 80.81 85 LEU B N 1
ATOM 7264 C CA . LEU B 1 85 ? 13.164 35.312 19.438 1 80.81 85 LEU B CA 1
ATOM 7265 C C . LEU B 1 85 ? 13.609 33.875 19.266 1 80.81 85 LEU B C 1
ATOM 7267 O O . LEU B 1 85 ? 13.062 32.969 19.891 1 80.81 85 LEU B O 1
ATOM 7271 N N . GLU B 1 86 ? 14.469 33.812 18.359 1 72.69 86 GLU B N 1
ATOM 7272 C CA . GLU B 1 86 ? 15.164 32.531 18.25 1 72.69 86 GLU B CA 1
ATOM 7273 C C . GLU B 1 86 ? 15.602 32.031 19.625 1 72.69 86 GLU B C 1
ATOM 7275 O O . GLU B 1 86 ? 15.68 32.812 20.578 1 72.69 86 GLU B O 1
ATOM 7280 N N . SER B 1 87 ? 15.93 30.766 19.75 1 68.5 87 SER B N 1
ATOM 7281 C CA . SER B 1 87 ? 16.141 30.141 21.047 1 68.5 87 SER B CA 1
ATOM 7282 C C . SER B 1 87 ? 17.391 30.672 21.719 1 68.5 87 SER B C 1
ATOM 7284 O O . SER B 1 87 ? 17.359 31.016 22.906 1 68.5 87 SER B O 1
ATOM 7286 N N . ILE B 1 88 ? 18.469 30.875 21.016 1 82.75 88 ILE B N 1
ATOM 7287 C CA . ILE B 1 88 ? 19.703 31.312 21.672 1 82.75 88 ILE B CA 1
ATOM 7288 C C . ILE B 1 88 ? 20.172 32.625 21.047 1 82.75 88 ILE B C 1
ATOM 7290 O O . ILE B 1 88 ? 20.594 32.656 19.891 1 82.75 88 ILE B O 1
ATOM 7294 N N . VAL B 1 89 ? 20.156 33.719 21.922 1 90.5 89 VAL B N 1
ATOM 7295 C CA . VAL B 1 89 ? 20.5 35.031 21.391 1 90.5 89 VAL B CA 1
ATOM 7296 C C . VAL B 1 89 ? 21.297 35.812 22.438 1 90.5 89 VAL B C 1
ATOM 7298 O O . VAL B 1 89 ? 20.953 35.812 23.625 1 90.5 89 VAL B O 1
ATOM 7301 N N . GLU B 1 90 ? 22.375 36.375 22.031 1 92.88 90 GLU B N 1
ATOM 7302 C CA . GLU B 1 90 ? 23.109 37.375 22.797 1 92.88 90 GLU B CA 1
ATOM 7303 C C . GLU B 1 90 ? 22.859 38.781 22.281 1 92.88 90 GLU B C 1
ATOM 7305 O O . GLU B 1 90 ? 22.953 39.031 21.062 1 92.88 90 GLU B O 1
ATOM 7310 N N . ILE B 1 91 ? 22.547 39.719 23.219 1 95.19 91 ILE B N 1
ATOM 7311 C CA . ILE B 1 91 ? 22.25 41.094 22.812 1 95.19 91 ILE B CA 1
ATOM 7312 C C . ILE B 1 91 ? 23.297 42.062 23.391 1 95.19 91 ILE B C 1
ATOM 7314 O O . ILE B 1 91 ? 23.594 42 24.578 1 95.19 91 ILE B O 1
ATOM 7318 N N . ARG B 1 92 ? 23.75 42.969 22.469 1 96.94 92 ARG B N 1
ATOM 7319 C CA . ARG B 1 92 ? 24.703 43.969 22.844 1 96.94 92 ARG B CA 1
ATOM 7320 C C . ARG B 1 92 ? 24.219 45.375 22.453 1 96.94 92 ARG B C 1
ATOM 7322 O O . ARG B 1 92 ? 23.672 45.562 21.359 1 96.94 92 ARG B O 1
ATOM 7329 N N . VAL B 1 93 ? 24.375 46.281 23.406 1 97.88 93 VAL B N 1
ATOM 7330 C CA . VAL B 1 93 ? 24.047 47.688 23.141 1 97.88 93 VAL B CA 1
ATOM 7331 C C . VAL B 1 93 ? 25.25 48.562 23.469 1 97.88 93 VAL B C 1
ATOM 7333 O O . VAL B 1 93 ? 25.75 48.562 24.594 1 97.88 93 VAL B O 1
ATOM 7336 N N . ASN B 1 94 ? 25.688 49.25 22.484 1 97.75 94 ASN B N 1
ATOM 7337 C CA . ASN B 1 94 ? 26.859 50.125 22.609 1 97.75 94 ASN B CA 1
ATOM 7338 C C . ASN B 1 94 ? 28.047 49.375 23.203 1 97.75 94 ASN B C 1
ATOM 7340 O O . ASN B 1 94 ? 28.719 49.906 24.094 1 97.75 94 ASN B O 1
ATOM 7344 N N . GLY B 1 95 ? 28.203 48.188 22.719 1 94 95 GLY B N 1
ATOM 7345 C CA . GLY B 1 95 ? 29.375 47.406 23.078 1 94 95 GLY B CA 1
ATOM 7346 C C . GLY B 1 95 ? 29.203 46.625 24.359 1 94 95 GLY B C 1
ATOM 7347 O O . GLY B 1 95 ? 30.031 45.75 24.688 1 94 95 GLY B O 1
ATOM 7348 N N . HIS B 1 96 ? 28.078 46.781 25.031 1 95.75 96 HIS B N 1
ATOM 7349 C CA . HIS B 1 96 ? 27.828 46.094 26.297 1 95.75 96 HIS B CA 1
ATOM 7350 C C . HIS B 1 96 ? 26.828 44.938 26.109 1 95.75 96 HIS B C 1
ATOM 7352 O O . HIS B 1 96 ? 25.75 45.156 25.531 1 95.75 96 HIS B O 1
ATOM 7358 N N . THR B 1 97 ? 27.203 43.781 26.656 1 95.31 97 THR B N 1
ATOM 7359 C CA . THR B 1 97 ? 26.234 42.719 26.688 1 95.31 97 THR B CA 1
ATOM 7360 C C . THR B 1 97 ? 25.109 43 27.688 1 95.31 97 THR B C 1
ATOM 7362 O O . THR B 1 97 ? 25.375 43.156 28.875 1 95.31 97 THR B O 1
ATOM 7365 N N . VAL B 1 98 ? 23.938 43.031 27.203 1 94.94 98 VAL B N 1
ATOM 7366 C CA . VAL B 1 98 ? 22.844 43.438 28.094 1 94.94 98 VAL B CA 1
ATOM 7367 C C . VAL B 1 98 ? 21.953 42.25 28.391 1 94.94 98 VAL B C 1
ATOM 7369 O O . VAL B 1 98 ? 21.203 42.25 29.375 1 94.94 98 VAL B O 1
ATOM 7372 N N . ALA B 1 99 ? 22.016 41.188 27.578 1 91.75 99 ALA B N 1
ATOM 7373 C CA . ALA B 1 99 ? 21.156 40.031 27.828 1 91.75 99 ALA B CA 1
ATOM 7374 C C . ALA B 1 99 ? 21.641 38.812 27.047 1 91.75 99 ALA B C 1
ATOM 7376 O O . ALA B 1 99 ? 22.219 38.938 25.969 1 91.75 99 ALA B O 1
ATOM 7377 N N . ASP B 1 100 ? 21.344 37.594 27.609 1 88.5 100 ASP B N 1
ATOM 7378 C CA . ASP B 1 100 ? 21.469 36.25 26.984 1 88.5 100 ASP B CA 1
ATOM 7379 C C . ASP B 1 100 ? 20.156 35.469 27.125 1 88.5 100 ASP B C 1
ATOM 7381 O O . ASP B 1 100 ? 19.75 35.125 28.234 1 88.5 100 ASP B O 1
ATOM 7385 N N . PHE B 1 101 ? 19.562 35.281 26 1 84.31 101 PHE B N 1
ATOM 7386 C CA . PHE B 1 101 ? 18.25 34.656 26.031 1 84.31 101 PHE B CA 1
ATOM 7387 C C . PHE B 1 101 ? 18.312 33.25 25.438 1 84.31 101 PHE B C 1
ATOM 7389 O O . PHE B 1 101 ? 19.125 32.969 24.547 1 84.31 101 PHE B O 1
ATOM 7396 N N . ASN B 1 102 ? 17.438 32.281 25.922 1 82.5 102 ASN B N 1
ATOM 7397 C CA . ASN B 1 102 ? 17.469 30.891 25.453 1 82.5 102 ASN B CA 1
ATOM 7398 C C . ASN B 1 102 ? 16.078 30.312 25.312 1 82.5 102 ASN B C 1
ATOM 7400 O O . ASN B 1 102 ? 15.891 29.094 25.406 1 82.5 102 ASN B O 1
ATOM 7404 N N . ASN B 1 103 ? 15.078 31.172 25.172 1 88.25 103 ASN B N 1
ATOM 7405 C CA . ASN B 1 103 ? 13.695 30.719 25.078 1 88.25 103 ASN B CA 1
ATOM 7406 C C . ASN B 1 103 ? 12.906 31.516 24.047 1 88.25 103 ASN B C 1
ATOM 7408 O O . ASN B 1 103 ? 12.711 32.719 24.203 1 88.25 103 ASN B O 1
ATOM 7412 N N . MET B 1 104 ? 12.367 30.797 23.109 1 88.12 104 MET B N 1
ATOM 7413 C CA . MET B 1 104 ? 11.641 31.422 22.016 1 88.12 104 MET B CA 1
ATOM 7414 C C . MET B 1 104 ? 10.266 31.906 22.469 1 88.12 104 MET B C 1
ATOM 7416 O O . MET B 1 104 ? 9.656 32.75 21.828 1 88.12 104 MET B O 1
ATOM 7420 N N . PHE B 1 105 ? 9.766 31.453 23.594 1 91.94 105 PHE B N 1
ATOM 7421 C CA . PHE B 1 105 ? 8.344 31.594 23.906 1 91.94 105 PHE B CA 1
ATOM 7422 C C . PHE B 1 105 ? 8.133 32.625 25 1 91.94 105 PHE B C 1
ATOM 7424 O O . PHE B 1 105 ? 7.012 32.812 25.484 1 91.94 105 PHE B O 1
ATOM 7431 N N . ILE B 1 106 ? 9.195 33.344 25.328 1 91.06 106 ILE B N 1
ATOM 7432 C CA . ILE B 1 106 ? 9.102 34.344 26.375 1 91.06 106 ILE B CA 1
ATOM 7433 C C . ILE B 1 106 ? 9.32 35.719 25.797 1 91.06 106 ILE B C 1
ATOM 7435 O O . ILE B 1 106 ? 10.062 35.875 24.828 1 91.06 106 ILE B O 1
ATOM 7439 N N . ARG B 1 107 ? 8.547 36.656 26.297 1 89.19 107 ARG B N 1
ATOM 7440 C CA . ARG B 1 107 ? 8.883 38.062 26.031 1 89.19 107 ARG B CA 1
ATOM 7441 C C . ARG B 1 107 ? 10.07 38.5 26.891 1 89.19 107 ARG B C 1
ATOM 7443 O O . ARG B 1 107 ? 10.031 38.406 28.109 1 89.19 107 ARG B O 1
ATOM 7450 N N . HIS B 1 108 ? 11 39.062 26.234 1 87.69 108 HIS B N 1
ATOM 7451 C CA . HIS B 1 108 ? 12.203 39.469 26.953 1 87.69 108 HIS B CA 1
ATOM 7452 C C . HIS B 1 108 ? 12.211 40.969 27.203 1 87.69 108 HIS B C 1
ATOM 7454 O O . HIS B 1 108 ? 11.867 41.75 26.297 1 87.69 108 HIS B O 1
ATOM 7460 N N . LYS B 1 109 ? 12.445 41.312 28.406 1 90.44 109 LYS B N 1
ATOM 7461 C CA . LYS B 1 109 ? 12.609 42.688 28.797 1 90.44 109 LYS B CA 1
ATOM 7462 C C . LYS B 1 109 ? 13.93 42.906 29.547 1 90.44 109 LYS B C 1
ATOM 7464 O O . LYS B 1 109 ? 14.25 42.156 30.469 1 90.44 109 LYS B O 1
ATOM 7469 N N . VAL B 1 110 ? 14.641 43.875 29.062 1 93.56 110 VAL B N 1
ATOM 7470 C CA . VAL B 1 110 ? 15.906 44.188 29.734 1 93.56 110 VAL B CA 1
ATOM 7471 C C . VAL B 1 110 ? 16.047 45.688 29.891 1 93.56 110 VAL B C 1
ATOM 7473 O O . VAL B 1 110 ? 15.812 46.469 28.953 1 93.56 110 VAL B O 1
ATOM 7476 N N . GLU B 1 111 ? 16.406 46.156 31.078 1 94.75 111 GLU B N 1
ATOM 7477 C CA . GLU B 1 111 ? 16.672 47.562 31.312 1 94.75 111 GLU B CA 1
ATOM 7478 C C . GLU B 1 111 ? 18.031 47.969 30.734 1 94.75 111 GLU B C 1
ATOM 7480 O O . GLU B 1 111 ? 19.062 47.406 31.094 1 94.75 111 GLU B O 1
ATOM 7485 N N . ILE B 1 112 ? 17.984 49.031 29.875 1 97 112 ILE B N 1
ATOM 7486 C CA . ILE B 1 112 ? 19.25 49.25 29.188 1 97 112 ILE B CA 1
ATOM 7487 C C . ILE B 1 112 ? 19.594 50.75 29.266 1 97 112 ILE B C 1
ATOM 7489 O O . ILE B 1 112 ? 20.531 51.219 28.609 1 97 112 ILE B O 1
ATOM 7493 N N . LEU B 1 113 ? 18.906 51.5 30 1 95.88 113 LEU B N 1
ATOM 7494 C CA . LEU B 1 113 ? 19.125 52.938 30.078 1 95.88 113 LEU B CA 1
ATOM 7495 C C . LEU B 1 113 ? 20.594 53.25 30.375 1 95.88 113 LEU B C 1
ATOM 7497 O O . LEU B 1 113 ? 21.188 54.156 29.734 1 95.88 113 LEU B O 1
ATOM 7501 N N . PRO B 1 114 ? 21.25 52.5 31.25 1 95.94 114 PRO B N 1
ATOM 7502 C CA . PRO B 1 114 ? 22.641 52.812 31.594 1 95.94 114 PRO B CA 1
ATOM 7503 C C . PRO B 1 114 ? 23.594 52.625 30.406 1 95.94 114 PRO B C 1
ATOM 7505 O O . PRO B 1 114 ? 24.719 53.125 30.422 1 95.94 114 PRO B O 1
ATOM 7508 N N . CYS B 1 115 ? 23.172 51.906 29.453 1 96.88 115 CYS B N 1
ATOM 7509 C CA . CYS B 1 115 ? 24.047 51.562 28.328 1 96.88 115 CYS B CA 1
ATOM 7510 C C . CYS B 1 115 ? 23.797 52.531 27.156 1 96.88 115 CYS B C 1
ATOM 7512 O O . CYS B 1 115 ? 24.5 52.469 26.141 1 96.88 115 CYS B O 1
ATOM 7514 N N . LEU B 1 116 ? 22.828 53.438 27.312 1 97.81 116 LEU B N 1
ATOM 7515 C CA . LEU B 1 116 ? 22.438 54.312 26.203 1 97.81 116 LEU B CA 1
ATOM 7516 C C . LEU B 1 116 ? 23.125 55.656 26.297 1 97.81 116 LEU B C 1
ATOM 7518 O O . LEU B 1 116 ? 23.656 56.031 27.344 1 97.81 116 LEU B O 1
ATOM 7522 N N . LYS B 1 117 ? 23.156 56.375 25.109 1 97.31 117 LYS B N 1
ATOM 7523 C CA . LYS B 1 117 ? 23.719 57.719 25.031 1 97.31 117 LYS B CA 1
ATOM 7524 C C . LYS B 1 117 ? 22.891 58.594 24.125 1 97.31 117 LYS B C 1
ATOM 7526 O O . LYS B 1 117 ? 22.125 58.094 23.297 1 97.31 117 LYS B O 1
ATOM 7531 N N . VAL B 1 118 ? 23.047 59.875 24.328 1 97.38 118 VAL B N 1
ATOM 7532 C CA . VAL B 1 118 ? 22.406 60.844 23.422 1 97.38 118 VAL B CA 1
ATOM 7533 C C . VAL B 1 118 ? 23.047 60.75 22.047 1 97.38 118 VAL B C 1
ATOM 7535 O O . VAL B 1 118 ? 24.281 60.688 21.938 1 97.38 118 VAL B O 1
ATOM 7538 N N . GLY B 1 119 ? 22.266 60.688 21.078 1 97 119 GLY B N 1
ATOM 7539 C CA . GLY B 1 119 ? 22.766 60.594 19.719 1 97 119 GLY B CA 1
ATOM 7540 C C . GLY B 1 119 ? 22.719 59.156 19.188 1 97 119 GLY B C 1
ATOM 7541 O O . GLY B 1 119 ? 21.719 58.469 19.359 1 97 119 GLY B O 1
ATOM 7542 N N . LEU B 1 120 ? 23.766 58.812 18.578 1 97.62 120 LEU B N 1
ATOM 7543 C CA . LEU B 1 120 ? 23.812 57.562 17.844 1 97.62 120 LEU B CA 1
ATOM 7544 C C . LEU B 1 120 ? 24.125 56.406 18.781 1 97.62 120 LEU B C 1
ATOM 7546 O O . LEU B 1 120 ? 25.125 56.438 19.5 1 97.62 120 LEU B O 1
ATOM 7550 N N . ASN B 1 121 ? 23.203 55.406 18.844 1 98.25 121 ASN B N 1
ATOM 7551 C CA . ASN B 1 121 ? 23.375 54.156 19.578 1 98.25 121 ASN B CA 1
ATOM 7552 C C . ASN B 1 121 ? 23.469 52.969 18.625 1 98.25 121 ASN B C 1
ATOM 7554 O O . ASN B 1 121 ? 23.016 53.031 17.484 1 98.25 121 ASN B O 1
ATOM 7558 N N . HIS B 1 122 ? 24.141 51.906 19.156 1 98.12 122 HIS B N 1
ATOM 7559 C CA . HIS B 1 122 ? 24.312 50.688 18.359 1 98.12 122 HIS B CA 1
ATOM 7560 C C . HIS B 1 122 ? 23.812 49.469 19.094 1 98.12 122 HIS B C 1
ATOM 7562 O O . HIS B 1 122 ? 24.094 49.281 20.281 1 98.12 122 HIS B O 1
ATOM 7568 N N . ILE B 1 123 ? 23.016 48.656 18.375 1 97.69 123 ILE B N 1
ATOM 7569 C CA . ILE B 1 123 ? 22.547 47.406 18.953 1 97.69 123 ILE B CA 1
ATOM 7570 C C . ILE B 1 123 ? 22.969 46.219 18.062 1 97.69 123 ILE B C 1
ATOM 7572 O O . ILE B 1 123 ? 22.922 46.344 16.844 1 97.69 123 ILE B O 1
ATOM 7576 N N . GLU B 1 124 ? 23.469 45.125 18.703 1 96.81 124 GLU B N 1
ATOM 7577 C CA . GLU B 1 124 ? 23.844 43.875 18.047 1 96.81 124 GLU B CA 1
ATOM 7578 C C . GLU B 1 124 ? 23.203 42.688 18.719 1 96.81 124 GLU B C 1
ATOM 7580 O O . GLU B 1 124 ? 23.094 42.625 19.938 1 96.81 124 GLU B O 1
ATOM 7585 N N . MET B 1 125 ? 22.766 41.781 17.906 1 95.62 125 MET B N 1
ATOM 7586 C CA . MET B 1 125 ? 22.281 40.469 18.391 1 95.62 125 MET B CA 1
ATOM 7587 C C . MET B 1 125 ? 23 39.344 17.703 1 95.62 125 MET B C 1
ATOM 7589 O O . MET B 1 125 ? 23.062 39.281 16.469 1 95.62 125 MET B O 1
ATOM 7593 N N . VAL B 1 126 ? 23.547 38.438 18.5 1 94.62 126 VAL B N 1
ATOM 7594 C CA . VAL B 1 126 ? 24.141 37.219 17.969 1 94.62 126 VAL B CA 1
ATOM 7595 C C . VAL B 1 126 ? 23.141 36.062 18.109 1 94.62 126 VAL B C 1
ATOM 7597 O O . VAL B 1 126 ? 22.812 35.656 19.219 1 94.62 126 VAL B O 1
ATOM 7600 N N . LEU B 1 127 ? 22.688 35.625 16.938 1 91.88 127 LEU B N 1
ATOM 7601 C CA . LEU B 1 127 ? 21.75 34.5 16.875 1 91.88 127 LEU B CA 1
ATOM 7602 C C . LEU B 1 127 ? 22.484 33.188 16.688 1 91.88 127 LEU B C 1
ATOM 7604 O O . LEU B 1 127 ? 23.219 33 15.711 1 91.88 127 LEU B O 1
ATOM 7608 N N . ARG B 1 128 ? 22.234 32.312 17.547 1 84.25 128 ARG B N 1
ATOM 7609 C CA . ARG B 1 128 ? 22.922 31.016 17.484 1 84.25 128 ARG B CA 1
ATOM 7610 C C . ARG B 1 128 ? 21.938 29.875 17.312 1 84.25 128 ARG B C 1
ATOM 7612 O O . ARG B 1 128 ? 20.844 29.906 17.875 1 84.25 128 ARG B O 1
ATOM 7619 N N . HIS B 1 129 ? 22.312 29 16.391 1 74.94 129 HIS B N 1
ATOM 7620 C CA . HIS B 1 129 ? 21.531 27.781 16.266 1 74.94 129 HIS B CA 1
ATOM 7621 C C . HIS B 1 129 ? 22.234 26.609 16.922 1 74.94 129 HIS B C 1
ATOM 7623 O O . HIS B 1 129 ? 23.469 26.469 16.812 1 74.94 129 HIS B O 1
ATOM 7629 N N . GLN B 1 130 ? 21.578 25.953 17.781 1 71.06 130 GLN B N 1
ATOM 7630 C CA . GLN B 1 130 ? 22.109 24.719 18.344 1 71.06 130 GLN B CA 1
ATOM 7631 C C . GLN B 1 130 ? 21.25 23.531 17.953 1 71.06 130 GLN B C 1
ATOM 7633 O O . GLN B 1 130 ? 20.031 23.641 17.812 1 71.06 130 GLN B O 1
ATOM 7638 N N . ASP B 1 131 ? 21.891 22.484 17.656 1 65.31 131 ASP B N 1
ATOM 7639 C CA . ASP B 1 131 ? 21.188 21.234 17.391 1 65.31 131 ASP B CA 1
ATOM 7640 C C . ASP B 1 131 ? 20.5 20.703 18.656 1 65.31 131 ASP B C 1
ATOM 7642 O O . ASP B 1 131 ? 21.172 20.359 19.625 1 65.31 131 ASP B O 1
ATOM 7646 N N . PRO B 1 132 ? 19.219 20.734 18.594 1 62.53 132 PRO B N 1
ATOM 7647 C CA . PRO B 1 132 ? 18.531 20.281 19.812 1 62.53 132 PRO B CA 1
ATOM 7648 C C . PRO B 1 132 ? 18.969 18.875 20.25 1 62.53 132 PRO B C 1
ATOM 7650 O O . PRO B 1 132 ? 19.016 18.594 21.453 1 62.53 132 PRO B O 1
ATOM 7653 N N . THR B 1 133 ? 19.25 18.094 19.25 1 61.56 133 THR B N 1
ATOM 7654 C CA . THR B 1 133 ? 19.688 16.734 19.562 1 61.56 133 THR B CA 1
ATOM 7655 C C . THR B 1 133 ? 21 16.75 20.344 1 61.56 133 THR B C 1
ATOM 7657 O O . THR B 1 133 ? 21.141 16.047 21.344 1 61.56 133 THR B O 1
ATOM 7660 N N . GLN B 1 134 ? 21.891 17.609 19.891 1 65.31 134 GLN B N 1
ATOM 7661 C CA . GLN B 1 134 ? 23.172 17.688 20.578 1 65.31 134 GLN B CA 1
ATOM 7662 C C . GLN B 1 134 ? 23.016 18.266 21.984 1 65.31 134 GLN B C 1
ATOM 7664 O O . GLN B 1 134 ? 23.641 17.797 22.938 1 65.31 134 GLN B O 1
ATOM 7669 N N . VAL B 1 135 ? 22.156 19.234 22.078 1 64.56 135 VAL B N 1
ATOM 7670 C CA . VAL B 1 135 ? 21.906 19.859 23.375 1 64.56 135 VAL B CA 1
ATOM 7671 C C . VAL B 1 135 ? 21.297 18.828 24.328 1 64.56 135 VAL B C 1
ATOM 7673 O O . VAL B 1 135 ? 21.672 18.766 25.5 1 64.56 135 VAL B O 1
ATOM 7676 N N . ALA B 1 136 ? 20.328 18.125 23.719 1 62.06 136 ALA B N 1
ATOM 7677 C CA . ALA B 1 136 ? 19.688 17.078 24.516 1 62.06 136 ALA B CA 1
ATOM 7678 C C . ALA B 1 136 ? 20.703 16.047 24.984 1 62.06 136 ALA B C 1
ATOM 7680 O O . ALA B 1 136 ? 20.672 15.625 26.141 1 62.06 136 ALA B O 1
ATOM 7681 N N . LEU B 1 137 ? 21.547 15.648 24.094 1 59.88 137 LEU B N 1
ATOM 7682 C CA . LEU B 1 137 ? 22.562 14.648 24.406 1 59.88 137 LEU B CA 1
ATOM 7683 C C . LEU B 1 137 ? 23.5 15.148 25.5 1 59.88 137 LEU B C 1
ATOM 7685 O O . LEU B 1 137 ? 23.906 14.383 26.375 1 59.88 137 LEU B O 1
ATOM 7689 N N . ASP B 1 138 ? 23.734 16.297 25.406 1 60.72 138 ASP B N 1
ATOM 7690 C CA . ASP B 1 138 ? 24.656 16.875 26.375 1 60.72 138 ASP B CA 1
ATOM 7691 C C . ASP B 1 138 ? 24 17.016 27.75 1 60.72 138 ASP B C 1
ATOM 7693 O O . ASP B 1 138 ? 24.672 16.875 28.766 1 60.72 138 ASP B O 1
ATOM 7697 N N . LYS B 1 139 ? 22.828 17.234 27.578 1 59.72 139 LYS B N 1
ATOM 7698 C CA . LYS B 1 139 ? 22.109 17.438 28.844 1 59.72 139 LYS B CA 1
ATOM 7699 C C . LYS B 1 139 ? 21.641 16.109 29.422 1 59.72 139 LYS B C 1
ATOM 7701 O O . LYS B 1 139 ? 21.531 15.977 30.641 1 59.72 139 LYS B O 1
ATOM 7706 N N . LEU B 1 140 ? 21.203 15.227 28.375 1 54.78 140 LEU B N 1
ATOM 7707 C CA . LEU B 1 140 ? 20.5 14.031 28.828 1 54.78 140 LEU B CA 1
ATOM 7708 C C . LEU B 1 140 ? 21.484 12.914 29.172 1 54.78 140 LEU B C 1
ATOM 7710 O O . LEU B 1 140 ? 22.422 12.656 28.406 1 54.78 140 LEU B O 1
ATOM 7714 N N . ALA B 1 141 ? 21.734 12.664 30.406 1 51.19 141 ALA B N 1
ATOM 7715 C CA . ALA B 1 141 ? 22.484 11.539 30.953 1 51.19 141 ALA B CA 1
ATOM 7716 C C . ALA B 1 141 ? 21.891 10.211 30.484 1 51.19 141 ALA B C 1
ATOM 7718 O O . ALA B 1 141 ? 22.25 9.148 31 1 51.19 141 ALA B O 1
ATOM 7719 N N . PHE B 1 142 ? 20.781 10.195 29.578 1 53.31 142 PHE B N 1
ATOM 7720 C CA . PHE B 1 142 ? 20.125 8.922 29.281 1 53.31 142 PHE B CA 1
ATOM 7721 C C . PHE B 1 142 ? 20.391 8.508 27.828 1 53.31 142 PHE B C 1
ATOM 7723 O O . PHE B 1 142 ? 20.562 9.352 26.953 1 53.31 142 PHE B O 1
ATOM 7730 N N . ASN B 1 143 ? 20.781 7.211 27.656 1 49.09 143 ASN B N 1
ATOM 7731 C CA . ASN B 1 143 ? 20.906 6.598 26.328 1 49.09 143 ASN B CA 1
ATOM 7732 C C . ASN B 1 143 ? 19.594 6.66 25.562 1 49.09 143 ASN B C 1
ATOM 7734 O O . ASN B 1 143 ? 18.594 6.062 25.969 1 49.09 143 ASN B O 1
ATOM 7738 N N . MET B 1 144 ? 19.344 7.59 24.922 1 50.91 144 MET B N 1
ATOM 7739 C CA . MET B 1 144 ? 18.078 7.734 24.219 1 50.91 144 MET B CA 1
ATOM 7740 C C . MET B 1 144 ? 18.047 6.855 22.969 1 50.91 144 MET B C 1
ATOM 7742 O O . MET B 1 144 ? 19.016 6.797 22.219 1 50.91 144 MET B O 1
ATOM 7746 N N . PRO B 1 145 ? 16.953 6.043 22.812 1 53.16 145 PRO B N 1
ATOM 7747 C CA . PRO B 1 145 ? 16.875 5.23 21.594 1 53.16 145 PRO B CA 1
ATOM 7748 C C . PRO B 1 145 ? 16.781 6.07 20.328 1 53.16 145 PRO B C 1
ATOM 7750 O O . PRO B 1 145 ? 16.047 7.059 20.297 1 53.16 145 PRO B O 1
ATOM 7753 N N . ILE B 1 146 ? 17.75 6.23 19.594 1 49.06 146 ILE B N 1
ATOM 7754 C CA . ILE B 1 146 ? 17.766 6.828 18.266 1 49.06 146 ILE B CA 1
ATOM 7755 C C . ILE B 1 146 ? 17.109 5.883 17.266 1 49.06 146 ILE B C 1
ATOM 7757 O O . ILE B 1 146 ? 17.312 4.668 17.312 1 49.06 146 ILE B O 1
ATOM 7761 N N . ASP B 1 147 ? 16.125 6.336 16.656 1 48.25 147 ASP B N 1
ATOM 7762 C CA . ASP B 1 147 ? 15.492 5.492 15.648 1 48.25 147 ASP B CA 1
ATOM 7763 C C . ASP B 1 147 ? 16.469 5.137 14.531 1 48.25 147 ASP B C 1
ATOM 7765 O O . ASP B 1 147 ? 17.625 5.578 14.539 1 48.25 147 ASP B O 1
ATOM 7769 N N . GLU B 1 148 ? 16.078 4.113 13.766 1 44.06 148 GLU B N 1
ATOM 7770 C CA . GLU B 1 148 ? 16.906 3.564 12.688 1 44.06 148 GLU B CA 1
ATOM 7771 C C . GLU B 1 148 ? 17.391 4.668 11.758 1 44.06 148 GLU B C 1
ATOM 7773 O O . GLU B 1 148 ? 18.391 4.492 11.062 1 44.06 148 GLU B O 1
ATOM 7778 N N . GLN B 1 149 ? 16.688 5.793 11.812 1 41.19 149 GLN B N 1
ATOM 7779 C CA . GLN B 1 149 ? 17.094 6.887 10.938 1 41.19 149 GLN B CA 1
ATOM 7780 C C . GLN B 1 149 ? 18.016 7.863 11.656 1 41.19 149 GLN B C 1
ATOM 7782 O O . GLN B 1 149 ? 18.359 8.922 11.117 1 41.19 149 GLN B O 1
ATOM 7787 N N . GLY B 1 150 ? 18.328 7.488 12.75 1 42.31 150 GLY B N 1
ATOM 7788 C CA . GLY B 1 150 ? 19.266 8.281 13.523 1 42.31 150 GLY B CA 1
ATOM 7789 C C . GLY B 1 150 ? 18.641 9.508 14.148 1 42.31 150 GLY B C 1
ATOM 7790 O O . GLY B 1 150 ? 19.344 10.375 14.688 1 42.31 150 GLY B O 1
ATOM 7791 N N . THR B 1 151 ? 17.547 9.828 13.758 1 45.31 151 THR B N 1
ATOM 7792 C CA . THR B 1 151 ? 16.906 10.992 14.352 1 45.31 151 THR B CA 1
ATOM 7793 C C . THR B 1 151 ? 16.266 10.641 15.688 1 45.31 151 THR B C 1
ATOM 7795 O O . THR B 1 151 ? 15.633 9.594 15.828 1 45.31 151 THR B O 1
ATOM 7798 N N . ALA B 1 152 ? 16.906 10.961 16.609 1 45.06 152 ALA B N 1
ATOM 7799 C CA . ALA B 1 152 ? 16.234 10.82 17.906 1 45.06 152 ALA B CA 1
ATOM 7800 C C . ALA B 1 152 ? 15.047 11.773 18.016 1 45.06 152 ALA B C 1
ATOM 7802 O O . ALA B 1 152 ? 15.203 12.992 17.906 1 45.06 152 ALA B O 1
ATOM 7803 N N . GLN B 1 153 ? 13.922 11.414 17.594 1 48.97 153 GLN B N 1
ATOM 7804 C CA . GLN B 1 153 ? 12.742 12.258 17.75 1 48.97 153 GLN B CA 1
ATOM 7805 C C . GLN B 1 153 ? 12.719 12.93 19.109 1 48.97 153 GLN B C 1
ATOM 7807 O O . GLN B 1 153 ? 12.117 13.992 19.281 1 48.97 153 GLN B O 1
ATOM 7812 N N . ILE B 1 154 ? 13.18 12.383 20.141 1 46.38 154 ILE B N 1
ATOM 7813 C CA . ILE B 1 154 ? 12.891 12.742 21.516 1 46.38 154 ILE B CA 1
ATOM 7814 C C . ILE B 1 154 ? 13.438 14.141 21.812 1 46.38 154 ILE B C 1
ATOM 7816 O O . ILE B 1 154 ? 12.852 14.891 22.594 1 46.38 154 ILE B O 1
ATOM 7820 N N . ASP B 1 155 ? 14.609 14.602 21.281 1 53.66 155 ASP B N 1
ATOM 7821 C CA . ASP B 1 155 ? 15.25 15.703 22 1 53.66 155 ASP B CA 1
ATOM 7822 C C . ASP B 1 155 ? 14.898 17.047 21.359 1 53.66 155 ASP B C 1
ATOM 7824 O O . ASP B 1 155 ? 15.602 18.031 21.562 1 53.66 155 ASP B O 1
ATOM 7828 N N . LEU B 1 156 ? 13.727 16.984 20.672 1 56.62 156 LEU B N 1
ATOM 7829 C CA . LEU B 1 156 ? 13.344 18.203 20 1 56.62 156 LEU B CA 1
ATOM 7830 C C . LEU B 1 156 ? 12.914 19.281 21 1 56.62 156 LEU B C 1
ATOM 7832 O O . LEU B 1 156 ? 12.938 20.469 20.688 1 56.62 156 LEU B O 1
ATOM 7836 N N . ASN B 1 157 ? 12.789 18.844 22.234 1 59.75 157 ASN B N 1
ATOM 7837 C CA . ASN B 1 157 ? 12.305 19.812 23.219 1 59.75 157 ASN B CA 1
ATOM 7838 C C . ASN B 1 157 ? 13.422 20.297 24.125 1 59.75 157 ASN B C 1
ATOM 7840 O O . ASN B 1 157 ? 13.18 21.062 25.047 1 59.75 157 ASN B O 1
ATOM 7844 N N . ALA B 1 158 ? 14.648 19.891 23.797 1 70.06 158 ALA B N 1
ATOM 7845 C CA . ALA B 1 158 ? 15.758 20.328 24.641 1 70.06 158 ALA B CA 1
ATOM 7846 C C . ALA B 1 158 ? 15.969 21.828 24.547 1 70.06 158 ALA B C 1
ATOM 7848 O O . ALA B 1 158 ? 16.531 22.453 25.453 1 70.06 158 ALA B O 1
ATOM 7849 N N . LEU B 1 159 ? 15.531 22.312 23.562 1 76.56 159 LEU B N 1
ATOM 7850 C CA . LEU B 1 159 ? 15.477 23.75 23.375 1 76.56 159 LEU B CA 1
ATOM 7851 C C . LEU B 1 159 ? 14.031 24.234 23.328 1 76.56 159 LEU B C 1
ATOM 7853 O O . LEU B 1 159 ? 13.156 23.562 22.781 1 76.56 159 LEU B O 1
ATOM 7857 N N . ARG B 1 160 ? 13.836 25.281 24 1 84.94 160 ARG B N 1
ATOM 7858 C CA . ARG B 1 160 ? 12.484 25.828 23.969 1 84.94 160 ARG B CA 1
ATOM 7859 C C . ARG B 1 160 ? 12.234 26.625 22.688 1 84.94 160 ARG B C 1
ATOM 7861 O O . ARG B 1 160 ? 12.312 27.844 22.688 1 84.94 160 ARG B O 1
ATOM 7868 N N . GLN B 1 161 ? 11.992 25.844 21.672 1 83.75 161 GLN B N 1
ATOM 7869 C CA . GLN B 1 161 ? 11.695 26.359 20.344 1 83.75 161 GLN B CA 1
ATOM 7870 C C . GLN B 1 161 ? 10.609 25.531 19.656 1 83.75 161 GLN B C 1
ATOM 7872 O O . GLN B 1 161 ? 10.273 24.438 20.125 1 83.75 161 GLN B O 1
ATOM 7877 N N . SER B 1 162 ? 10.008 26.062 18.625 1 84.56 162 SER B N 1
ATOM 7878 C CA . SER B 1 162 ? 9.016 25.312 17.875 1 84.56 162 SER B CA 1
ATOM 7879 C C . SER B 1 162 ? 9.594 24.016 17.312 1 84.56 162 SER B C 1
ATOM 7881 O O . SER B 1 162 ? 10.516 24.031 16.5 1 84.56 162 SER B O 1
ATOM 7883 N N . SER B 1 163 ? 9.023 22.875 17.719 1 81.38 163 SER B N 1
ATOM 7884 C CA . SER B 1 163 ? 9.594 21.578 17.344 1 81.38 163 SER B CA 1
ATOM 7885 C C . SER B 1 163 ? 9.375 21.281 15.867 1 81.38 163 SER B C 1
ATOM 7887 O O . SER B 1 163 ? 10.148 20.547 15.258 1 81.38 163 SER B O 1
ATOM 7889 N N . CYS B 1 164 ? 8.359 21.828 15.227 1 82.75 164 CYS B N 1
ATOM 7890 C CA . CYS B 1 164 ? 8.055 21.531 13.828 1 82.75 164 CYS B CA 1
ATOM 7891 C C . CYS B 1 164 ? 9.133 22.062 12.906 1 82.75 164 CYS B C 1
ATOM 7893 O O . CYS B 1 164 ? 9.258 21.625 11.758 1 82.75 164 CYS B O 1
ATOM 7895 N N . LEU B 1 165 ? 9.93 22.953 13.391 1 76 165 LEU B N 1
ATOM 7896 C CA . LEU B 1 165 ? 10.977 23.547 12.555 1 76 165 LEU B CA 1
ATOM 7897 C C . LEU B 1 165 ? 12.242 22.703 12.602 1 76 165 LEU B C 1
ATOM 7899 O O . LEU B 1 165 ? 13.133 22.859 11.758 1 76 165 LEU B O 1
ATOM 7903 N N . SER B 1 166 ? 12.258 21.75 13.523 1 72.94 166 SER B N 1
ATOM 7904 C CA . SER B 1 166 ? 13.453 20.938 13.68 1 72.94 166 SER B CA 1
ATOM 7905 C C . SER B 1 166 ? 13.172 19.484 13.305 1 72.94 166 SER B C 1
ATOM 7907 O O . SER B 1 166 ? 13.969 18.594 13.617 1 72.94 166 SER B O 1
ATOM 7909 N N . SER B 1 167 ? 12.031 19.297 12.789 1 70.62 167 SER B N 1
ATOM 7910 C CA . SER B 1 167 ? 11.688 17.922 12.422 1 70.62 167 SER B CA 1
ATOM 7911 C C . SER B 1 167 ? 11.125 17.859 11 1 70.62 167 SER B C 1
ATOM 7913 O O . SER B 1 167 ? 10.414 18.781 10.57 1 70.62 167 SER B O 1
ATOM 7915 N N . SER B 1 168 ? 11.5 16.781 10.422 1 65.81 168 SER B N 1
ATOM 7916 C CA . SER B 1 168 ? 11.008 16.547 9.062 1 65.81 168 SER B CA 1
ATOM 7917 C C . SER B 1 168 ? 9.633 15.883 9.078 1 65.81 168 SER B C 1
ATOM 7919 O O . SER B 1 168 ? 9.047 15.656 8.023 1 65.81 168 SER B O 1
ATOM 7921 N N . PHE B 1 169 ? 9.094 15.703 10.156 1 69.56 169 PHE B N 1
ATOM 7922 C CA . PHE B 1 169 ? 7.871 14.914 10.258 1 69.56 169 PHE B CA 1
ATOM 7923 C C . PHE B 1 169 ? 6.668 15.727 9.781 1 69.56 169 PHE B C 1
ATOM 7925 O O . PHE B 1 169 ? 5.727 15.172 9.211 1 69.56 169 PHE B O 1
ATOM 7932 N N . TRP B 1 170 ? 6.789 17.031 9.93 1 77.12 170 TRP B N 1
ATOM 7933 C CA . TRP B 1 170 ? 5.562 17.781 9.719 1 77.12 170 TRP B CA 1
ATOM 7934 C C . TRP B 1 170 ? 5.695 18.703 8.508 1 77.12 170 TRP B C 1
ATOM 7936 O O . TRP B 1 170 ? 4.711 19.312 8.07 1 77.12 170 TRP B O 1
ATOM 7946 N N . GLY B 1 171 ? 6.855 18.859 8.055 1 83.94 171 GLY B N 1
ATOM 7947 C CA . GLY B 1 171 ? 7.086 19.734 6.914 1 83.94 171 GLY B CA 1
ATOM 7948 C C . GLY B 1 171 ? 8.562 19.953 6.633 1 83.94 171 GLY B C 1
ATOM 7949 O O . GLY B 1 171 ? 9.398 19.109 6.949 1 83.94 171 GLY B O 1
ATOM 7950 N N . VAL B 1 172 ? 8.75 21.047 5.957 1 87.44 172 VAL B N 1
ATOM 7951 C CA . VAL B 1 172 ? 10.117 21.391 5.57 1 87.44 172 VAL B CA 1
ATOM 7952 C C . VAL B 1 172 ? 10.992 21.5 6.816 1 87.44 172 VAL B C 1
ATOM 7954 O O . VAL B 1 172 ? 10.562 22.016 7.844 1 87.44 172 VAL B O 1
ATOM 7957 N N . ASN B 1 173 ? 12.062 20.906 6.82 1 87.31 173 ASN B N 1
ATOM 7958 C CA . ASN B 1 173 ? 13.039 20.969 7.906 1 87.31 173 ASN B CA 1
ATOM 7959 C C . ASN B 1 173 ? 14.141 21.984 7.609 1 87.31 173 ASN B C 1
ATOM 7961 O O . ASN B 1 173 ? 15.227 21.594 7.164 1 87.31 173 ASN B O 1
ATOM 7965 N N . ILE B 1 174 ? 13.773 23.203 7.855 1 85.44 174 ILE B N 1
ATOM 7966 C CA . ILE B 1 174 ? 14.781 24.25 7.688 1 85.44 174 ILE B CA 1
ATOM 7967 C C . ILE B 1 174 ? 15.055 24.922 9.031 1 85.44 174 ILE B C 1
ATOM 7969 O O . ILE B 1 174 ? 14.133 25.141 9.82 1 85.44 174 ILE B O 1
ATOM 7973 N N . PRO B 1 175 ? 16.266 25.078 9.469 1 77.56 175 PRO B N 1
ATOM 7974 C CA . PRO B 1 175 ? 16.641 25.719 10.734 1 77.56 175 PRO B CA 1
ATOM 7975 C C . PRO B 1 175 ? 16.453 27.234 10.711 1 77.56 175 PRO B C 1
ATOM 7977 O O . PRO B 1 175 ? 17.422 27.984 10.672 1 77.56 175 PRO B O 1
ATOM 7980 N N . VAL B 1 176 ? 15.219 27.578 10.828 1 80.69 176 VAL B N 1
ATOM 7981 C CA . VAL B 1 176 ? 14.953 29 10.695 1 80.69 176 VAL B CA 1
ATOM 7982 C C . VAL B 1 176 ? 15.492 29.75 11.914 1 80.69 176 VAL B C 1
ATOM 7984 O O . VAL B 1 176 ? 15.32 29.297 13.047 1 80.69 176 VAL B O 1
ATOM 7987 N N . ILE B 1 177 ? 16.203 30.766 11.664 1 84.38 177 ILE B N 1
ATOM 7988 C CA . ILE B 1 177 ? 16.812 31.625 12.656 1 84.38 177 ILE B CA 1
ATOM 7989 C C . ILE B 1 177 ? 16.359 33.062 12.43 1 84.38 177 ILE B C 1
ATOM 7991 O O . ILE B 1 177 ? 16.375 33.562 11.297 1 84.38 177 ILE B O 1
ATOM 7995 N N . GLY B 1 178 ? 15.805 33.656 13.539 1 85.88 178 GLY B N 1
ATOM 7996 C CA . GLY B 1 178 ? 15.398 35.031 13.344 1 85.88 178 GLY B CA 1
ATOM 7997 C C . GLY B 1 178 ? 14.727 35.656 14.562 1 85.88 178 GLY B C 1
ATOM 7998 O O . GLY B 1 178 ? 14.922 35.156 15.68 1 85.88 178 GLY B O 1
ATOM 7999 N N . VAL B 1 179 ? 14.164 36.875 14.391 1 88 179 VAL B N 1
ATOM 8000 C CA . VAL B 1 179 ? 13.328 37.594 15.336 1 88 179 VAL B CA 1
ATOM 8001 C C . VAL B 1 179 ? 11.906 37.688 14.789 1 88 179 VAL B C 1
ATOM 8003 O O . VAL B 1 179 ? 11.68 38.281 13.727 1 88 179 VAL B O 1
ATOM 8006 N N . PHE B 1 180 ? 10.992 37.219 15.492 1 85.38 180 PHE B N 1
ATOM 8007 C CA . PHE B 1 180 ? 9.719 36.875 14.867 1 85.38 180 PHE B CA 1
ATOM 8008 C C . PHE B 1 180 ? 8.656 37.938 15.211 1 85.38 180 PHE B C 1
ATOM 8010 O O . PHE B 1 180 ? 7.566 37.938 14.633 1 85.38 180 PHE B O 1
ATOM 8017 N N . ASP B 1 181 ? 9 38.75 16.141 1 88.19 181 ASP B N 1
ATOM 8018 C CA . ASP B 1 181 ? 8.07 39.812 16.5 1 88.19 181 ASP B CA 1
ATOM 8019 C C . ASP B 1 181 ? 8.812 41.125 16.766 1 88.19 181 ASP B C 1
ATOM 8021 O O . ASP B 1 181 ? 10.008 41.219 16.5 1 88.19 181 ASP B O 1
ATOM 8025 N N . ASP B 1 182 ? 8.172 42.125 17.297 1 90.5 182 ASP B N 1
ATOM 8026 C CA . ASP B 1 182 ? 8.656 43.5 17.344 1 90.5 182 ASP B CA 1
ATOM 8027 C C . ASP B 1 182 ? 9.836 43.625 18.297 1 90.5 182 ASP B C 1
ATOM 8029 O O . ASP B 1 182 ? 9.945 42.875 19.266 1 90.5 182 ASP B O 1
ATOM 8033 N N . ILE B 1 183 ? 10.664 44.562 17.969 1 94.25 183 ILE B N 1
ATOM 8034 C CA . ILE B 1 183 ? 11.758 45.062 18.797 1 94.25 183 ILE B CA 1
ATOM 8035 C C . ILE B 1 183 ? 11.492 46.5 19.188 1 94.25 183 ILE B C 1
ATOM 8037 O O . ILE B 1 183 ? 11.406 47.375 18.312 1 94.25 183 ILE B O 1
ATOM 8041 N N . GLU B 1 184 ? 11.445 46.719 20.531 1 95.12 184 GLU B N 1
ATOM 8042 C CA . GLU B 1 184 ? 11.039 48.062 20.938 1 95.12 184 GLU B CA 1
ATOM 8043 C C . GLU B 1 184 ? 11.812 48.531 22.172 1 95.12 184 GLU B C 1
ATOM 8045 O O . GLU B 1 184 ? 12.242 47.719 22.984 1 95.12 184 GLU B O 1
ATOM 8050 N N . LEU B 1 185 ? 11.984 49.844 22.188 1 95.56 185 LEU B N 1
ATOM 8051 C CA . LEU B 1 185 ? 12.391 50.531 23.422 1 95.56 185 LEU B CA 1
ATOM 8052 C C . LEU B 1 185 ? 11.188 51.156 24.109 1 95.56 185 LEU B C 1
ATOM 8054 O O . LEU B 1 185 ? 10.391 51.844 23.484 1 95.56 185 LEU B O 1
ATOM 8058 N N . GLN B 1 186 ? 11.109 50.844 25.375 1 93.25 186 GLN B N 1
ATOM 8059 C CA . GLN B 1 186 ? 10 51.375 26.172 1 93.25 186 GLN B CA 1
ATOM 8060 C C . GLN B 1 186 ? 10.5 52.25 27.312 1 93.25 186 GLN B C 1
ATOM 8062 O O . GLN B 1 186 ? 10.883 51.75 28.359 1 93.25 186 GLN B O 1
ATOM 8067 N N . PRO B 1 187 ? 10.391 53.531 27.062 1 93.19 187 PRO B N 1
ATOM 8068 C CA . PRO B 1 187 ? 10.727 54.438 28.188 1 93.19 187 PRO B CA 1
ATOM 8069 C C . PRO B 1 187 ? 9.703 54.344 29.312 1 93.19 187 PRO B C 1
ATOM 8071 O O . PRO B 1 187 ? 8.5 54.344 29.062 1 93.19 187 PRO B O 1
ATOM 8074 N N . LEU B 1 188 ? 10.203 54.281 30.547 1 91.5 188 LEU B N 1
ATOM 8075 C CA . LEU B 1 188 ? 9.344 54.219 31.719 1 91.5 188 LEU B CA 1
ATOM 8076 C C . LEU B 1 188 ? 9.547 55.438 32.625 1 91.5 188 LEU B C 1
ATOM 8078 O O . LEU B 1 188 ? 10.688 55.781 32.938 1 91.5 188 LEU B O 1
ATOM 8082 N N . GLN B 1 189 ? 8.398 56.062 33 1 90.75 189 GLN B N 1
ATOM 8083 C CA . GLN B 1 189 ? 8.492 57.25 33.844 1 90.75 189 GLN B CA 1
ATOM 8084 C C . GLN B 1 189 ? 8.219 56.906 35.312 1 90.75 189 GLN B C 1
ATOM 8086 O O . GLN B 1 189 ? 8.945 57.344 36.188 1 90.75 189 GLN B O 1
ATOM 8091 N N . GLN B 1 190 ? 7.188 56.156 35.5 1 92 190 GLN B N 1
ATOM 8092 C CA . GLN B 1 190 ? 6.801 55.938 36.906 1 92 190 GLN B CA 1
ATOM 8093 C C . GLN B 1 190 ? 6.598 54.469 37.188 1 92 190 GLN B C 1
ATOM 8095 O O . GLN B 1 190 ? 6.949 53.969 38.25 1 92 190 GLN B O 1
ATOM 8100 N N . ILE B 1 191 ? 6 53.781 36.219 1 90.88 191 ILE B N 1
ATOM 8101 C CA . ILE B 1 191 ? 5.672 52.406 36.5 1 90.88 191 ILE B CA 1
ATOM 8102 C C . ILE B 1 191 ? 5.996 51.5 35.312 1 90.88 191 ILE B C 1
ATOM 8104 O O . ILE B 1 191 ? 5.965 51.969 34.156 1 90.88 191 ILE B O 1
ATOM 8108 N N . ARG B 1 192 ? 6.277 50.281 35.625 1 92.44 192 ARG B N 1
ATOM 8109 C CA . ARG B 1 192 ? 6.352 49.156 34.656 1 92.44 192 ARG B CA 1
ATOM 8110 C C . ARG B 1 192 ? 5.113 48.281 34.75 1 92.44 192 ARG B C 1
ATOM 8112 O O . ARG B 1 192 ? 4.883 47.625 35.781 1 92.44 192 ARG B O 1
ATOM 8119 N N . VAL B 1 193 ? 4.32 48.344 33.656 1 91.62 193 VAL B N 1
ATOM 8120 C CA . VAL B 1 193 ? 3.123 47.531 33.656 1 91.62 193 VAL B CA 1
ATOM 8121 C C . VAL B 1 193 ? 3.494 46.094 33.281 1 91.62 193 VAL B C 1
ATOM 8123 O O . VAL B 1 193 ? 4.098 45.844 32.219 1 91.62 193 VAL B O 1
ATOM 8126 N N . SER B 1 194 ? 3.148 45.188 34.094 1 92.06 194 SER B N 1
ATOM 8127 C CA . SER B 1 194 ? 3.379 43.75 33.781 1 92.06 194 SER B CA 1
ATOM 8128 C C . SER B 1 194 ? 2.275 43.188 32.906 1 92.06 194 SER B C 1
ATOM 8130 O O . SER B 1 194 ? 2.551 42.688 31.812 1 92.06 194 SER B O 1
ATOM 8132 N N . HIS B 1 195 ? 1.077 43.25 33.344 1 93.56 195 HIS B N 1
ATOM 8133 C CA . HIS B 1 195 ? -0.068 42.75 32.594 1 93.56 195 HIS B CA 1
ATOM 8134 C C . HIS B 1 195 ? -1.381 43.219 33.219 1 93.56 195 HIS B C 1
ATOM 8136 O O . HIS B 1 195 ? -1.387 43.781 34.312 1 93.56 195 HIS B O 1
ATOM 8142 N N . ILE B 1 196 ? -2.414 43.031 32.406 1 95.62 196 ILE B N 1
ATOM 8143 C CA . ILE B 1 196 ? -3.777 43.25 32.875 1 95.62 196 ILE B CA 1
ATOM 8144 C C . ILE B 1 196 ? -4.5 41.938 33.031 1 95.62 196 ILE B C 1
ATOM 8146 O O . ILE B 1 196 ? -4.387 41.062 32.156 1 95.62 196 ILE B O 1
ATOM 8150 N N . SER B 1 197 ? -5.164 41.75 34.125 1 95.94 197 SER B N 1
ATOM 8151 C CA . SER B 1 197 ? -5.988 40.562 34.312 1 95.94 197 SER B CA 1
ATOM 8152 C C . SER B 1 197 ? -7.461 40.906 34.469 1 95.94 197 SER B C 1
ATOM 8154 O O . SER B 1 197 ? -7.785 41.969 35 1 95.94 197 SER B O 1
ATOM 8156 N N . THR B 1 198 ? -8.273 40.094 33.969 1 96.69 198 THR B N 1
ATOM 8157 C CA . THR B 1 198 ? -9.711 40.25 34.125 1 96.69 198 THR B CA 1
ATOM 8158 C C . THR B 1 198 ? -10.344 39 34.75 1 96.69 198 THR B C 1
ATOM 8160 O O . THR B 1 198 ? -9.836 37.906 34.562 1 96.69 198 THR B O 1
ATOM 8163 N N . LYS B 1 199 ? -11.383 39.219 35.5 1 96.19 199 LYS B N 1
ATOM 8164 C CA . LYS B 1 199 ? -12.172 38.156 36.094 1 96.19 199 LYS B CA 1
ATOM 8165 C C . LYS B 1 199 ? -13.664 38.469 36.031 1 96.19 199 LYS B C 1
ATOM 8167 O O . LYS B 1 199 ? -14.094 39.562 36.375 1 96.19 199 LYS B O 1
ATOM 8172 N N . GLN B 1 200 ? -14.359 37.562 35.5 1 96.69 200 GLN B N 1
ATOM 8173 C CA . GLN B 1 200 ? -15.812 37.688 35.406 1 96.69 200 GLN B CA 1
ATOM 8174 C C . GLN B 1 200 ? -16.516 37 36.562 1 96.69 200 GLN B C 1
ATOM 8176 O O . GLN B 1 200 ? -16.266 35.844 36.844 1 96.69 200 GLN B O 1
ATOM 8181 N N . ASN B 1 201 ? -17.297 37.719 37.25 1 95.56 201 ASN B N 1
ATOM 8182 C CA . ASN B 1 201 ? -18.156 37.188 38.312 1 95.56 201 ASN B CA 1
ATOM 8183 C C . ASN B 1 201 ? -19.641 37.281 37.906 1 95.56 201 ASN B C 1
ATOM 8185 O O . ASN B 1 201 ? -20.172 38.406 37.812 1 95.56 201 ASN B O 1
ATOM 8189 N N . TRP B 1 202 ? -20.219 36.188 37.719 1 95.12 202 TRP B N 1
ATOM 8190 C CA . TRP B 1 202 ? -21.578 36.125 37.219 1 95.12 202 TRP B CA 1
ATOM 8191 C C . TRP B 1 202 ? -22.578 36.125 38.375 1 95.12 202 TRP B C 1
ATOM 8193 O O . TRP B 1 202 ? -22.359 35.469 39.406 1 95.12 202 TRP B O 1
ATOM 8203 N N . GLN B 1 203 ? -23.562 37 38.219 1 90.62 203 GLN B N 1
ATOM 8204 C CA . GLN B 1 203 ? -24.688 37.062 39.156 1 90.62 203 GLN B CA 1
ATOM 8205 C C . GLN B 1 203 ? -26.016 36.75 38.469 1 90.62 203 GLN B C 1
ATOM 8207 O O . GLN B 1 203 ? -26.031 36.438 37.25 1 90.62 203 GLN B O 1
ATOM 8212 N N . GLU B 1 204 ? -27.109 36.719 39.281 1 84.25 204 GLU B N 1
ATOM 8213 C CA . GLU B 1 204 ? -28.406 36.406 38.719 1 84.25 204 GLU B CA 1
ATOM 8214 C C . GLU B 1 204 ? -28.781 37.312 37.562 1 84.25 204 GLU B C 1
ATOM 8216 O O . GLU B 1 204 ? -29.281 36.875 36.531 1 84.25 204 GLU B O 1
ATOM 8221 N N . SER B 1 205 ? -28.516 38.625 37.812 1 83.38 205 SER B N 1
ATOM 8222 C CA . SER B 1 205 ? -29.016 39.531 36.781 1 83.38 205 SER B CA 1
ATOM 8223 C C . SER B 1 205 ? -27.875 40.281 36.094 1 83.38 205 SER B C 1
ATOM 8225 O O . SER B 1 205 ? -28.109 41.25 35.406 1 83.38 205 SER B O 1
ATOM 8227 N N . GLY B 1 206 ? -26.672 39.75 36.219 1 92.31 206 GLY B N 1
ATOM 8228 C CA . GLY B 1 206 ? -25.594 40.531 35.594 1 92.31 206 GLY B CA 1
ATOM 8229 C C . GLY B 1 206 ? -24.234 39.906 35.812 1 92.31 206 GLY B C 1
ATOM 8230 O O . GLY B 1 206 ? -24.125 38.75 36.25 1 92.31 206 GLY B O 1
ATOM 8231 N N . CYS B 1 207 ? -23.188 40.688 35.25 1 95.69 207 CYS B N 1
ATOM 8232 C CA . CYS B 1 207 ? -21.781 40.25 35.344 1 95.69 207 CYS B CA 1
ATOM 8233 C C . CYS B 1 207 ? -20.922 41.375 35.906 1 95.69 207 CYS B C 1
ATOM 8235 O O . CYS B 1 207 ? -21.062 42.531 35.5 1 95.69 207 CYS B O 1
ATOM 8237 N N . GLU B 1 208 ? -20.219 41.094 36.875 1 96.06 208 GLU B N 1
ATOM 8238 C CA . GLU B 1 208 ? -19.188 42 37.375 1 96.06 208 GLU B CA 1
ATOM 8239 C C . GLU B 1 208 ? -17.828 41.656 36.781 1 96.06 208 GLU B C 1
ATOM 8241 O O . GLU B 1 208 ? -17.375 40.5 36.875 1 96.06 208 GLU B O 1
ATOM 8246 N N . LEU B 1 209 ? -17.234 42.594 36.125 1 97.19 209 LEU B N 1
ATOM 8247 C CA . LEU B 1 209 ? -15.891 42.406 35.562 1 97.19 209 LEU B CA 1
ATOM 8248 C C . LEU B 1 209 ? -14.852 43.094 36.438 1 97.19 209 LEU B C 1
ATOM 8250 O O . LEU B 1 209 ? -14.844 44.344 36.562 1 97.19 209 LEU B O 1
ATOM 8254 N N . ALA B 1 210 ? -14.039 42.344 37.094 1 97.31 210 ALA B N 1
ATOM 8255 C CA . ALA B 1 210 ? -12.891 42.875 37.812 1 97.31 210 ALA B CA 1
ATOM 8256 C C . ALA B 1 210 ? -11.688 43.062 36.875 1 97.31 210 ALA B C 1
ATOM 8258 O O . ALA B 1 210 ? -11.297 42.125 36.188 1 97.31 210 ALA B O 1
ATOM 8259 N N . VAL B 1 211 ? -11.164 44.219 36.812 1 97.5 211 VAL B N 1
ATOM 8260 C CA . VAL B 1 211 ? -9.953 44.531 36.031 1 97.5 211 VAL B CA 1
ATOM 8261 C C . VAL B 1 211 ? -8.805 44.875 37 1 97.5 211 VAL B C 1
ATOM 8263 O O . VAL B 1 211 ? -8.922 45.75 37.812 1 97.5 211 VAL B O 1
ATOM 8266 N N . THR B 1 212 ? -7.742 44.125 36.906 1 97 212 THR B N 1
ATOM 8267 C CA . THR B 1 212 ? -6.586 44.312 37.75 1 97 212 THR B CA 1
ATOM 8268 C C . THR B 1 212 ? -5.363 44.719 36.938 1 97 212 THR B C 1
ATOM 8270 O O . THR B 1 212 ? -4.98 44.031 36 1 97 212 THR B O 1
ATOM 8273 N N . LEU B 1 213 ? -4.77 45.812 37.281 1 96.44 213 LEU B N 1
ATOM 8274 C CA . LEU B 1 213 ? -3.51 46.281 36.688 1 96.44 213 LEU B CA 1
ATOM 8275 C C . LEU B 1 213 ? -2.326 45.812 37.531 1 96.44 213 LEU B C 1
ATOM 8277 O O . LEU B 1 213 ? -2.242 46.125 38.719 1 96.44 213 LEU B O 1
ATOM 8281 N N . HIS B 1 214 ? -1.473 45.031 36.969 1 95.69 214 HIS B N 1
ATOM 8282 C CA . HIS B 1 214 ? -0.241 44.594 37.625 1 95.69 214 HIS B CA 1
ATOM 8283 C C . HIS B 1 214 ? 0.943 45.438 37.188 1 95.69 214 HIS B C 1
ATOM 8285 O O . HIS B 1 214 ? 1.19 45.594 36 1 95.69 214 HIS B O 1
ATOM 8291 N N . TYR B 1 215 ? 1.667 46.031 38.156 1 93.62 215 TYR B N 1
ATOM 8292 C CA . TYR B 1 215 ? 2.697 47 37.812 1 93.62 215 TYR B CA 1
ATOM 8293 C C . TYR B 1 215 ? 3.809 47 38.844 1 93.62 215 TYR B C 1
ATOM 8295 O O . TYR B 1 215 ? 3.662 46.406 39.938 1 93.62 215 TYR B O 1
ATOM 8303 N N . GLU B 1 216 ? 4.891 47.531 38.469 1 92.69 216 GLU B N 1
ATOM 8304 C CA . GLU B 1 216 ? 6.031 47.812 39.312 1 92.69 216 GLU B CA 1
ATOM 8305 C C . GLU B 1 216 ? 6.418 49.281 39.25 1 92.69 216 GLU B C 1
ATOM 8307 O O . GLU B 1 216 ? 6.555 49.875 38.188 1 92.69 216 GLU B O 1
ATOM 8312 N N . ALA B 1 217 ? 6.617 49.875 40.438 1 92 217 ALA B N 1
ATOM 8313 C CA . ALA B 1 217 ? 7.047 51.281 40.469 1 92 217 ALA B CA 1
ATOM 8314 C C . ALA B 1 217 ? 8.531 51.406 40.156 1 92 217 ALA B C 1
ATOM 8316 O O . ALA B 1 217 ? 9.352 50.625 40.656 1 92 217 ALA B O 1
ATOM 8317 N N . VAL B 1 218 ? 8.797 52.344 39.312 1 89.88 218 VAL B N 1
ATOM 8318 C CA . VAL B 1 218 ? 10.195 52.5 38.938 1 89.88 218 VAL B CA 1
ATOM 8319 C C . VAL B 1 218 ? 10.695 53.875 39.438 1 89.88 218 VAL B C 1
ATOM 8321 O O . VAL B 1 218 ? 11.812 54.281 39.125 1 89.88 218 VAL B O 1
ATOM 8324 N N . THR B 1 219 ? 9.828 54.562 40.188 1 86.31 219 THR B N 1
ATOM 8325 C CA . THR B 1 219 ? 10.188 55.875 40.75 1 86.31 219 THR B CA 1
ATOM 8326 C C . THR B 1 219 ? 9.922 55.906 42.25 1 86.31 219 THR B C 1
ATOM 8328 O O . THR B 1 219 ? 9.164 55.062 42.781 1 86.31 219 THR B O 1
ATOM 8331 N N . SER B 1 220 ? 10.609 56.812 42.844 1 80 220 SER B N 1
ATOM 8332 C CA . SER B 1 220 ? 10.398 57 44.281 1 80 220 SER B CA 1
ATOM 8333 C C . SER B 1 220 ? 9.391 58.094 44.531 1 80 220 SER B C 1
ATOM 8335 O O . SER B 1 220 ? 8.953 58.312 45.656 1 80 220 SER B O 1
ATOM 8337 N N . ARG B 1 221 ? 8.945 58.75 43.531 1 79.81 221 ARG B N 1
ATOM 8338 C CA . ARG B 1 221 ? 7.977 59.844 43.688 1 79.81 221 ARG B CA 1
ATOM 8339 C C . ARG B 1 221 ? 6.551 59.312 43.594 1 79.81 221 ARG B C 1
ATOM 8341 O O . ARG B 1 221 ? 6.34 58.094 43.5 1 79.81 221 ARG B O 1
ATOM 8348 N N . GLY B 1 222 ? 5.656 60.188 43.781 1 76.06 222 GLY B N 1
ATOM 8349 C CA . GLY B 1 222 ? 4.25 59.844 43.688 1 76.06 222 GLY B CA 1
ATOM 8350 C C . GLY B 1 222 ? 3.893 59.219 42.344 1 76.06 222 GLY B C 1
ATOM 8351 O O . GLY B 1 222 ? 4.535 59.5 41.344 1 76.06 222 GLY B O 1
ATOM 8352 N N . LEU B 1 223 ? 2.955 58.219 42.438 1 77.81 223 LEU B N 1
ATOM 8353 C CA . LEU B 1 223 ? 2.598 57.469 41.219 1 77.81 223 LEU B CA 1
ATOM 8354 C C . LEU B 1 223 ? 1.397 58.094 40.531 1 77.81 223 LEU B C 1
ATOM 8356 O O . LEU B 1 223 ? 0.584 58.781 41.156 1 77.81 223 LEU B O 1
ATOM 8360 N N . ALA B 1 224 ? 1.445 57.781 39.219 1 76.69 224 ALA B N 1
ATOM 8361 C CA . ALA B 1 224 ? 0.367 58.281 38.344 1 76.69 224 ALA B CA 1
ATOM 8362 C C . ALA B 1 224 ? -0.935 57.531 38.625 1 76.69 224 ALA B C 1
ATOM 8364 O O . ALA B 1 224 ? -0.927 56.469 39.281 1 76.69 224 ALA B O 1
ATOM 8365 N N . ILE B 1 225 ? -2.02 58.219 38.344 1 87.75 225 ILE B N 1
ATOM 8366 C CA . ILE B 1 225 ? -3.371 57.656 38.312 1 87.75 225 ILE B CA 1
ATOM 8367 C C . ILE B 1 225 ? -3.605 56.875 37.031 1 87.75 225 ILE B C 1
ATOM 8369 O O . ILE B 1 225 ? -3.26 57.344 35.938 1 87.75 225 ILE B O 1
ATOM 8373 N N . ALA B 1 226 ? -4.102 55.594 37.188 1 94.25 226 ALA B N 1
ATOM 8374 C CA . ALA B 1 226 ? -4.48 54.781 36.031 1 94.25 226 ALA B CA 1
ATOM 8375 C C . ALA B 1 226 ? -5.949 55 35.688 1 94.25 226 ALA B C 1
ATOM 8377 O O . ALA B 1 226 ? -6.812 55 36.562 1 94.25 226 ALA B O 1
ATOM 8378 N N . GLU B 1 227 ? -6.184 55.281 34.438 1 96.38 227 GLU B N 1
ATOM 8379 C CA . GLU B 1 227 ? -7.551 55.375 33.938 1 96.38 227 GLU B CA 1
ATOM 8380 C C . GLU B 1 227 ? -7.977 54.062 33.281 1 96.38 227 GLU B C 1
ATOM 8382 O O . GLU B 1 227 ? -7.324 53.594 32.344 1 96.38 227 GLU B O 1
ATOM 8387 N N . VAL B 1 228 ? -8.977 53.438 33.781 1 97.44 228 VAL B N 1
ATOM 8388 C CA . VAL B 1 228 ? -9.508 52.188 33.25 1 97.44 228 VAL B CA 1
ATOM 8389 C C . VAL B 1 228 ? -10.914 52.406 32.719 1 97.44 228 VAL B C 1
ATOM 8391 O O . VAL B 1 228 ? -11.812 52.844 33.438 1 97.44 228 VAL B O 1
ATOM 8394 N N . THR B 1 229 ? -11.109 52.188 31.438 1 97.5 229 THR B N 1
ATOM 8395 C CA . THR B 1 229 ? -12.398 52.375 30.781 1 97.5 229 THR B CA 1
ATOM 8396 C C . THR B 1 229 ? -12.922 51.031 30.25 1 97.5 229 THR B C 1
ATOM 8398 O O . THR B 1 229 ? -12.195 50.312 29.562 1 97.5 229 THR B O 1
ATOM 8401 N N . PHE B 1 230 ? -14.141 50.719 30.609 1 96.31 230 PHE B N 1
ATOM 8402 C CA . PHE B 1 230 ? -14.844 49.5 30.156 1 96.31 230 PHE B CA 1
ATOM 8403 C C . PHE B 1 230 ? -16.312 49.812 29.922 1 96.31 230 PHE B C 1
ATOM 8405 O O . PHE B 1 230 ? -17 50.344 30.812 1 96.31 230 PHE B O 1
ATOM 8412 N N . ASP B 1 231 ? -16.797 49.438 28.75 1 91.81 231 ASP B N 1
ATOM 8413 C CA . ASP B 1 231 ? -18.188 49.656 28.375 1 91.81 231 ASP B CA 1
ATOM 8414 C C . ASP B 1 231 ? -18.609 51.094 28.672 1 91.81 231 ASP B C 1
ATOM 8416 O O . ASP B 1 231 ? -19.609 51.312 29.344 1 91.81 231 ASP B O 1
ATOM 8420 N N . ASP B 1 232 ? -17.844 52.094 28.406 1 86.5 232 ASP B N 1
ATOM 8421 C CA . ASP B 1 232 ? -18.094 53.531 28.484 1 86.5 232 ASP B CA 1
ATOM 8422 C C . ASP B 1 232 ? -18.094 54 29.938 1 86.5 232 ASP B C 1
ATOM 8424 O O . ASP B 1 232 ? -18.547 55.125 30.234 1 86.5 232 ASP B O 1
ATOM 8428 N N . GLN B 1 233 ? -17.688 53.156 30.812 1 94.31 233 GLN B N 1
ATOM 8429 C CA . GLN B 1 233 ? -17.422 53.562 32.188 1 94.31 233 GLN B CA 1
ATOM 8430 C C . GLN B 1 233 ? -15.938 53.781 32.438 1 94.31 233 GLN B C 1
ATOM 8432 O O . GLN B 1 233 ? -15.102 53 31.938 1 94.31 233 GLN B O 1
ATOM 8437 N N . THR B 1 234 ? -15.617 54.844 33.156 1 96.62 234 THR B N 1
ATOM 8438 C CA . THR B 1 234 ? -14.219 55.156 33.406 1 96.62 234 THR B CA 1
ATOM 8439 C C . THR B 1 234 ? -13.969 55.312 34.906 1 96.62 234 THR B C 1
ATOM 8441 O O . THR B 1 234 ? -14.711 56.031 35.594 1 96.62 234 THR B O 1
ATOM 8444 N N . PHE B 1 235 ? -13.008 54.625 35.375 1 96.31 235 PHE B N 1
ATOM 8445 C CA . PHE B 1 235 ? -12.555 54.781 36.781 1 96.31 235 PHE B CA 1
ATOM 8446 C C . PHE B 1 235 ? -11.102 55.219 36.812 1 96.31 235 PHE B C 1
ATOM 8448 O O . PHE B 1 235 ? -10.32 54.906 35.938 1 96.31 235 PHE B O 1
ATOM 8455 N N . HIS B 1 236 ? -10.773 55.938 37.844 1 94.5 236 HIS B N 1
ATOM 8456 C CA . HIS B 1 236 ? -9.406 56.375 38.094 1 94.5 236 HIS B CA 1
ATOM 8457 C C . HIS B 1 236 ? -8.812 55.656 39.312 1 94.5 236 HIS B C 1
ATOM 8459 O O . HIS B 1 236 ? -9.305 55.812 40.438 1 94.5 236 HIS B O 1
ATOM 8465 N N . LEU B 1 237 ? -7.832 54.875 39 1 92.62 237 LEU B N 1
ATOM 8466 C CA . LEU B 1 237 ? -7.184 54.094 40.062 1 92.62 237 LEU B CA 1
ATOM 8467 C C . LEU B 1 237 ? -5.938 54.812 40.562 1 92.62 237 LEU B C 1
ATOM 8469 O O . LEU B 1 237 ? -5.027 55.125 39.812 1 92.62 237 LEU B O 1
ATOM 8473 N N . THR B 1 238 ? -5.984 55.094 41.844 1 90.06 238 THR B N 1
ATOM 8474 C CA . THR B 1 238 ? -4.766 55.594 42.469 1 90.06 238 THR B CA 1
ATOM 8475 C C . THR B 1 238 ? -3.795 54.438 42.75 1 90.06 238 THR B C 1
ATOM 8477 O O . THR B 1 238 ? -4.16 53.469 43.406 1 90.06 238 THR B O 1
ATOM 8480 N N . LEU B 1 239 ? -2.602 54.5 42.281 1 93.19 239 LEU B N 1
ATOM 8481 C CA . LEU B 1 239 ? -1.604 53.469 42.438 1 93.19 239 LEU B CA 1
ATOM 8482 C C . LEU B 1 239 ? -0.762 53.688 43.688 1 93.19 239 LEU B C 1
ATOM 8484 O O . LEU B 1 239 ? -0.44 54.812 44 1 93.19 239 LEU B O 1
ATOM 8488 N N . ASP B 1 240 ? -0.534 52.531 44.406 1 90.88 240 ASP B N 1
ATOM 8489 C CA . ASP B 1 240 ? 0.309 52.531 45.594 1 90.88 240 ASP B CA 1
ATOM 8490 C C . ASP B 1 240 ? 1.707 52.031 45.281 1 90.88 240 ASP B C 1
ATOM 8492 O O . ASP B 1 240 ? 1.854 50.938 44.688 1 90.88 240 ASP B O 1
ATOM 8496 N N . ARG B 1 241 ? 2.684 52.719 45.688 1 88.81 241 ARG B N 1
ATOM 8497 C CA . ARG B 1 241 ? 4.07 52.344 45.406 1 88.81 241 ARG B CA 1
ATOM 8498 C C . ARG B 1 241 ? 4.441 51.031 46.062 1 88.81 241 ARG B C 1
ATOM 8500 O O . ARG B 1 241 ? 5.316 50.312 45.594 1 88.81 241 ARG B O 1
ATOM 8507 N N . ASP B 1 242 ? 3.773 50.75 47.156 1 88.25 242 ASP B N 1
ATOM 8508 C CA . ASP B 1 242 ? 4.121 49.531 47.906 1 88.25 242 ASP B CA 1
ATOM 8509 C C . ASP B 1 242 ? 3.266 48.344 47.5 1 88.25 242 ASP B C 1
ATOM 8511 O O . ASP B 1 242 ? 3.469 47.219 47.969 1 88.25 242 ASP B O 1
ATOM 8515 N N . ALA B 1 243 ? 2.404 48.688 46.469 1 91.06 243 ALA B N 1
ATOM 8516 C CA . ALA B 1 243 ? 1.571 47.625 45.969 1 91.06 243 ALA B CA 1
ATOM 8517 C C . ALA B 1 243 ? 2.055 47.156 44.594 1 91.06 243 ALA B C 1
ATOM 8519 O O . ALA B 1 243 ? 2.795 47.875 43.906 1 91.06 243 ALA B O 1
ATOM 8520 N N . GLU B 1 244 ? 1.633 45.906 44.281 1 92.19 244 GLU B N 1
ATOM 8521 C CA . GLU B 1 244 ? 2.014 45.344 43 1 92.19 244 GLU B CA 1
ATOM 8522 C C . GLU B 1 244 ? 0.812 45.25 42.062 1 92.19 244 GLU B C 1
ATOM 8524 O O . GLU B 1 244 ? 0.946 44.812 40.906 1 92.19 244 GLU B O 1
ATOM 8529 N N . GLN B 1 245 ? -0.375 45.656 42.562 1 95.38 245 GLN B N 1
ATOM 8530 C CA . GLN B 1 245 ? -1.579 45.562 41.75 1 95.38 245 GLN B CA 1
ATOM 8531 C C . GLN B 1 245 ? -2.645 46.531 42.219 1 95.38 245 GLN B C 1
ATOM 8533 O O . GLN B 1 245 ? -2.59 47 43.375 1 95.38 245 GLN B O 1
ATOM 8538 N N . ALA B 1 246 ? -3.502 46.969 41.438 1 95.56 246 ALA B N 1
ATOM 8539 C CA . ALA B 1 246 ? -4.695 47.75 41.688 1 95.56 246 ALA B CA 1
ATOM 8540 C C . ALA B 1 246 ? -5.879 47.25 40.875 1 95.56 246 ALA B C 1
ATOM 8542 O O . ALA B 1 246 ? -5.723 46.875 39.719 1 95.56 246 ALA B O 1
ATOM 8543 N N . SER B 1 247 ? -7.059 47.25 41.469 1 96.12 247 SER B N 1
ATOM 8544 C CA . SER B 1 247 ? -8.203 46.625 40.812 1 96.12 247 SER B CA 1
ATOM 8545 C C . SER B 1 247 ? -9.398 47.594 40.812 1 96.12 247 SER B C 1
ATOM 8547 O O . SER B 1 247 ? -9.5 48.469 41.656 1 96.12 247 SER B O 1
ATOM 8549 N N . VAL B 1 248 ? -10.219 47.438 39.906 1 96.56 248 VAL B N 1
ATOM 8550 C CA . VAL B 1 248 ? -11.5 48.094 39.781 1 96.56 248 VAL B CA 1
ATOM 8551 C C . VAL B 1 248 ? -12.578 47.125 39.344 1 96.56 248 VAL B C 1
ATOM 8553 O O . VAL B 1 248 ? -12.281 46.125 38.656 1 96.56 248 VAL B O 1
ATOM 8556 N N . LEU B 1 249 ? -13.789 47.281 39.812 1 96.25 249 LEU B N 1
ATOM 8557 C CA . LEU B 1 249 ? -14.922 46.438 39.5 1 96.25 249 LEU B CA 1
ATOM 8558 C C . LEU B 1 249 ? -15.945 47.156 38.625 1 96.25 249 LEU B C 1
ATOM 8560 O O . LEU B 1 249 ? -16.391 48.281 39 1 96.25 249 LEU B O 1
ATOM 8564 N N . PHE B 1 250 ? -16.266 46.594 37.531 1 96.88 250 PHE B N 1
ATOM 8565 C CA . PHE B 1 250 ? -17.328 47.125 36.656 1 96.88 250 PHE B CA 1
ATOM 8566 C C . PHE B 1 250 ? -18.578 46.25 36.719 1 96.88 250 PHE B C 1
ATOM 8568 O O . PHE B 1 250 ? -18.484 45 36.688 1 96.88 250 PHE B O 1
ATOM 8575 N N . ARG B 1 251 ? -19.766 46.812 36.844 1 94.62 251 ARG B N 1
ATOM 8576 C CA . ARG B 1 251 ? -21.031 46.094 36.875 1 94.62 251 ARG B CA 1
ATOM 8577 C C . ARG B 1 251 ? -21.797 46.281 35.531 1 94.62 251 ARG B C 1
ATOM 8579 O O . ARG B 1 251 ? -22.031 47.406 35.125 1 94.62 251 ARG B O 1
ATOM 8586 N N . ILE B 1 252 ? -22.031 45.219 34.906 1 95.44 252 ILE B N 1
ATOM 8587 C CA . ILE B 1 252 ? -22.766 45.219 33.625 1 95.44 252 ILE B CA 1
ATOM 8588 C C . ILE B 1 252 ? -24.109 44.5 33.844 1 95.44 252 ILE B C 1
ATOM 8590 O O . ILE B 1 252 ? -24.156 43.281 34.031 1 95.44 252 ILE B O 1
ATOM 8594 N N . ASP B 1 253 ? -25.203 45.312 33.719 1 92.56 253 ASP B N 1
ATOM 8595 C CA . ASP B 1 253 ? -26.531 44.719 33.75 1 92.56 253 ASP B CA 1
ATOM 8596 C C . ASP B 1 253 ? -26.938 44.188 32.375 1 92.56 253 ASP B C 1
ATOM 8598 O O . ASP B 1 253 ? -26.703 44.844 31.359 1 92.56 253 ASP B O 1
ATOM 8602 N N . ASN B 1 254 ? -27.453 43.031 32.219 1 92.56 254 ASN B N 1
ATOM 8603 C CA . ASN B 1 254 ? -27.891 42.406 30.984 1 92.56 254 ASN B CA 1
ATOM 8604 C C . ASN B 1 254 ? -26.766 42.344 29.953 1 92.56 254 ASN B C 1
ATOM 8606 O O . ASN B 1 254 ? -26.906 42.875 28.844 1 92.56 254 ASN B O 1
ATOM 8610 N N . PRO B 1 255 ? -25.734 41.688 30.234 1 95.69 255 PRO B N 1
ATOM 8611 C CA . PRO B 1 255 ? -24.547 41.688 29.359 1 95.69 255 PRO B CA 1
ATOM 8612 C C . PRO B 1 255 ? -24.828 41.094 27.984 1 95.69 255 PRO B C 1
ATOM 8614 O O . PRO B 1 255 ? -25.594 40.125 27.859 1 95.69 255 PRO B O 1
ATOM 8617 N N . ARG B 1 256 ? -24.266 41.625 26.891 1 96.44 256 ARG B N 1
ATOM 8618 C CA . ARG B 1 256 ? -24.172 41.031 25.562 1 96.44 256 ARG B CA 1
ATOM 8619 C C . ARG B 1 256 ? -23.156 39.875 25.547 1 96.44 256 ARG B C 1
ATOM 8621 O O . ARG B 1 256 ? -21.953 40.125 25.578 1 96.44 256 ARG B O 1
ATOM 8628 N N . LEU B 1 257 ? -23.562 38.719 25.344 1 97.25 257 LEU B N 1
ATOM 8629 C CA . LEU B 1 257 ? -22.734 37.562 25.562 1 97.25 257 LEU B CA 1
ATOM 8630 C C . LEU B 1 257 ? -21.922 37.219 24.312 1 97.25 257 LEU B C 1
ATOM 8632 O O . LEU B 1 257 ? -22.375 37.438 23.188 1 97.25 257 LEU B O 1
ATOM 8636 N N . TRP B 1 258 ? -20.75 36.812 24.438 1 98.31 258 TRP B N 1
ATOM 8637 C CA . TRP B 1 258 ? -19.922 36.219 23.391 1 98.31 258 TRP B CA 1
ATOM 8638 C C . TRP B 1 258 ? -20.328 34.781 23.109 1 98.31 258 TRP B C 1
ATOM 8640 O O . TRP B 1 258 ? -20.438 33.969 24.031 1 98.31 258 TRP B O 1
ATOM 8650 N N . TRP B 1 259 ? -20.547 34.406 21.859 1 97.5 259 TRP B N 1
ATOM 8651 C CA . TRP B 1 259 ? -20.953 33.062 21.469 1 97.5 259 TRP B CA 1
ATOM 8652 C C . TRP B 1 259 ? -19.984 32.5 20.422 1 97.5 259 TRP B C 1
ATOM 8654 O O . TRP B 1 259 ? -19.484 33.219 19.562 1 97.5 259 TRP B O 1
ATOM 8664 N N . PRO B 1 260 ? -19.781 31.188 20.5 1 97.06 260 PRO B N 1
ATOM 8665 C CA . PRO B 1 260 ? -19.047 30.562 19.391 1 97.06 260 PRO B CA 1
ATOM 8666 C C . PRO B 1 260 ? -19.844 30.578 18.078 1 97.06 260 PRO B C 1
ATOM 8668 O O . PRO B 1 260 ? -21.078 30.688 18.094 1 97.06 260 PRO B O 1
ATOM 8671 N N . ALA B 1 261 ? -19.109 30.438 17 1 96.38 261 ALA B N 1
ATOM 8672 C CA . ALA B 1 261 ? -19.734 30.375 15.672 1 96.38 261 ALA B CA 1
ATOM 8673 C C . ALA B 1 261 ? -20.812 29.312 15.617 1 96.38 261 ALA B C 1
ATOM 8675 O O . ALA B 1 261 ? -20.625 28.203 16.109 1 96.38 261 ALA B O 1
ATOM 8676 N N . GLY B 1 262 ? -21.953 29.688 15.039 1 92.25 262 GLY B N 1
ATOM 8677 C CA . GLY B 1 262 ? -23.062 28.75 14.898 1 92.25 262 GLY B CA 1
ATOM 8678 C C . GLY B 1 262 ? -24.047 28.828 16.047 1 92.25 262 GLY B C 1
ATOM 8679 O O . GLY B 1 262 ? -25.156 28.312 15.953 1 92.25 262 GLY B O 1
ATOM 8680 N N . TYR B 1 263 ? -23.75 29.578 17.141 1 94.25 263 TYR B N 1
ATOM 8681 C CA . TYR B 1 263 ? -24.594 29.562 18.328 1 94.25 263 TYR B CA 1
ATOM 8682 C C . TYR B 1 263 ? -25.062 30.969 18.688 1 94.25 263 TYR B C 1
ATOM 8684 O O . TYR B 1 263 ? -25.922 31.141 19.547 1 94.25 263 TYR B O 1
ATOM 8692 N N . GLY B 1 264 ? -24.453 31.938 18.094 1 93.75 264 GLY B N 1
ATOM 8693 C CA . GLY B 1 264 ? -24.734 33.344 18.312 1 93.75 264 GLY B CA 1
ATOM 8694 C C . GLY B 1 264 ? -23.641 34.281 17.828 1 93.75 264 GLY B C 1
ATOM 8695 O O . GLY B 1 264 ? -22.719 33.812 17.141 1 93.75 264 GLY B O 1
ATOM 8696 N N . GLN B 1 265 ? -23.844 35.562 18.125 1 96.5 265 GLN B N 1
ATOM 8697 C CA . GLN B 1 265 ? -22.844 36.531 17.734 1 96.5 265 GLN B CA 1
ATOM 8698 C C . GLN B 1 265 ? -21.719 36.625 18.766 1 96.5 265 GLN B C 1
ATOM 8700 O O . GLN B 1 265 ? -21.969 36.562 19.969 1 96.5 265 GLN B O 1
ATOM 8705 N N . PRO B 1 266 ? -20.547 36.656 18.312 1 98 266 PRO B N 1
ATOM 8706 C CA . PRO B 1 266 ? -19.422 36.844 19.25 1 98 266 PRO B CA 1
ATOM 8707 C C . PRO B 1 266 ? -19.234 38.281 19.672 1 98 266 PRO B C 1
ATOM 8709 O O . PRO B 1 266 ? -18.266 38.938 19.266 1 98 266 PRO B O 1
ATOM 8712 N N . ARG B 1 267 ? -20.031 38.75 20.625 1 97.94 267 ARG B N 1
ATOM 8713 C CA . ARG B 1 267 ? -20.016 40.156 21.047 1 97.94 267 ARG B CA 1
ATOM 8714 C C . ARG B 1 267 ? -18.812 40.438 21.922 1 97.94 267 ARG B C 1
ATOM 8716 O O . ARG B 1 267 ? -18.484 39.656 22.812 1 97.94 267 ARG B O 1
ATOM 8723 N N . LEU B 1 268 ? -18.141 41.562 21.656 1 98 268 LEU B N 1
ATOM 8724 C CA . LEU B 1 268 ? -16.938 41.969 22.375 1 98 268 LEU B CA 1
ATOM 8725 C C . LEU B 1 268 ? -17.078 43.375 22.922 1 98 268 LEU B C 1
ATOM 8727 O O . LEU B 1 268 ? -17.766 44.219 22.328 1 98 268 LEU B O 1
ATOM 8731 N N . TYR B 1 269 ? -16.469 43.656 24.078 1 97.5 269 TYR B N 1
ATOM 8732 C CA . TYR B 1 269 ? -16.375 44.969 24.719 1 97.5 269 TYR B CA 1
ATOM 8733 C C . TYR B 1 269 ? -14.961 45.531 24.594 1 97.5 269 TYR B C 1
ATOM 8735 O O . TYR B 1 269 ? -13.992 44.781 24.531 1 97.5 269 TYR B O 1
ATOM 8743 N N . ASP B 1 270 ? -14.883 46.875 24.625 1 96.44 270 ASP B N 1
ATOM 8744 C CA . ASP B 1 270 ? -13.578 47.531 24.625 1 96.44 270 ASP B CA 1
ATOM 8745 C C . ASP B 1 270 ? -13.078 47.781 26.047 1 96.44 270 ASP B C 1
ATOM 8747 O O . ASP B 1 270 ? -13.812 48.312 26.875 1 96.44 270 ASP B O 1
ATOM 8751 N N . LEU B 1 271 ? -11.93 47.25 26.359 1 97.25 271 LEU B N 1
ATOM 8752 C CA . LEU B 1 271 ? -11.219 47.594 27.578 1 97.25 271 LEU B CA 1
ATOM 8753 C C . LEU B 1 271 ? -9.984 48.438 27.281 1 97.25 271 LEU B C 1
ATOM 8755 O O . LEU B 1 271 ? -9.156 48.062 26.453 1 97.25 271 LEU B O 1
ATOM 8759 N N . ARG B 1 272 ? -9.922 49.562 27.922 1 96.38 272 ARG B N 1
ATOM 8760 C CA . ARG B 1 272 ? -8.797 50.469 27.734 1 96.38 272 ARG B CA 1
ATOM 8761 C C . ARG B 1 272 ? -8.18 50.844 29.078 1 96.38 272 ARG B C 1
ATOM 8763 O O . ARG B 1 272 ? -8.891 51.219 30.016 1 96.38 272 ARG B O 1
ATOM 8770 N N . VAL B 1 273 ? -6.906 50.719 29.234 1 95.69 273 VAL B N 1
ATOM 8771 C CA . VAL B 1 273 ? -6.152 51.125 30.422 1 95.69 273 VAL B CA 1
ATOM 8772 C C . VAL B 1 273 ? -5.051 52.125 30.016 1 95.69 273 VAL B C 1
ATOM 8774 O O . VAL B 1 273 ? -4.223 51.812 29.156 1 95.69 273 VAL B O 1
ATOM 8777 N N . GLU B 1 274 ? -5.066 53.281 30.609 1 94.25 274 GLU B N 1
ATOM 8778 C CA . GLU B 1 274 ? -4.039 54.281 30.375 1 94.25 274 GLU B CA 1
ATOM 8779 C C . GLU B 1 274 ? -3.312 54.656 31.672 1 94.25 274 GLU B C 1
ATOM 8781 O O . GLU B 1 274 ? -3.947 54.969 32.656 1 94.25 274 GLU B O 1
ATOM 8786 N N . VAL B 1 275 ? -2.043 54.5 31.672 1 92.06 275 VAL B N 1
ATOM 8787 C CA . VAL B 1 275 ? -1.26 54.812 32.844 1 92.06 275 VAL B CA 1
ATOM 8788 C C . VAL B 1 275 ? 0.153 55.25 32.438 1 92.06 275 VAL B C 1
ATOM 8790 O O . VAL B 1 275 ? 0.787 54.562 31.625 1 92.06 275 VAL B O 1
ATOM 8793 N N . ASP B 1 276 ? 0.632 56.281 33.031 1 87 276 ASP B N 1
ATOM 8794 C CA . ASP B 1 276 ? 2.008 56.719 32.844 1 87 276 ASP B CA 1
ATOM 8795 C C . ASP B 1 276 ? 2.34 56.812 31.344 1 87 276 ASP B C 1
ATOM 8797 O O . ASP B 1 276 ? 3.404 56.375 30.906 1 87 276 ASP B O 1
ATOM 8801 N N . GLY B 1 277 ? 1.387 57.25 30.562 1 82.5 277 GLY B N 1
ATOM 8802 C CA . GLY B 1 277 ? 1.607 57.406 29.141 1 82.5 277 GLY B CA 1
ATOM 8803 C C . GLY B 1 277 ? 1.505 56.094 28.359 1 82.5 277 GLY B C 1
ATOM 8804 O O . GLY B 1 277 ? 1.65 56.094 27.141 1 82.5 277 GLY B O 1
ATOM 8805 N N . GLN B 1 278 ? 1.213 55.031 29.047 1 88 278 GLN B N 1
ATOM 8806 C CA . GLN B 1 278 ? 1.03 53.719 28.391 1 88 278 GLN B CA 1
ATOM 8807 C C . GLN B 1 278 ? -0.448 53.438 28.141 1 88 278 GLN B C 1
ATOM 8809 O O . GLN B 1 278 ? -1.298 53.75 28.984 1 88 278 GLN B O 1
ATOM 8814 N N . LEU B 1 279 ? -0.692 53 26.938 1 91.38 279 LEU B N 1
ATOM 8815 C CA . LEU B 1 279 ? -2.059 52.656 26.578 1 91.38 279 LEU B CA 1
ATOM 8816 C C . LEU B 1 279 ? -2.166 51.156 26.25 1 91.38 279 LEU B C 1
ATOM 8818 O O . LEU B 1 279 ? -1.43 50.656 25.406 1 91.38 279 LEU B O 1
ATOM 8822 N N . ILE B 1 280 ? -3.023 50.469 26.953 1 92.88 280 ILE B N 1
ATOM 8823 C CA . ILE B 1 280 ? -3.32 49.062 26.719 1 92.88 280 ILE B CA 1
ATOM 8824 C C . ILE B 1 280 ? -4.781 48.906 26.312 1 92.88 280 ILE B C 1
ATOM 8826 O O . ILE B 1 280 ? -5.684 49.312 27.047 1 92.88 280 ILE B O 1
ATOM 8830 N N . GLU B 1 281 ? -4.977 48.344 25.156 1 94 281 GLU B N 1
ATOM 8831 C CA . GLU B 1 281 ? -6.324 48.094 24.641 1 94 281 GLU B CA 1
ATOM 8832 C C . GLU B 1 281 ? -6.562 46.625 24.422 1 94 281 GLU B C 1
ATOM 8834 O O . GLU B 1 281 ? -5.727 45.938 23.828 1 94 281 GLU B O 1
ATOM 8839 N N . GLN B 1 282 ? -7.617 46.094 24.906 1 95.06 282 GLN B N 1
ATOM 8840 C CA . GLN B 1 282 ? -8.016 44.719 24.734 1 95.06 282 GLN B CA 1
ATOM 8841 C C . GLN B 1 282 ? -9.516 44.594 24.453 1 95.06 282 GLN B C 1
ATOM 8843 O O . GLN B 1 282 ? -10.273 45.531 24.734 1 95.06 282 GLN B O 1
ATOM 8848 N N . LYS B 1 283 ? -9.906 43.562 23.766 1 96.81 283 LYS B N 1
ATOM 8849 C CA . LYS B 1 283 ? -11.312 43.188 23.594 1 96.81 283 LYS B CA 1
ATOM 8850 C C . LYS B 1 283 ? -11.703 42.062 24.516 1 96.81 283 LYS B C 1
ATOM 8852 O O . LYS B 1 283 ? -10.984 41.062 24.625 1 96.81 283 LYS B O 1
ATOM 8857 N N . ILE B 1 284 ? -12.789 42.25 25.25 1 97.44 284 ILE B N 1
ATOM 8858 C CA . ILE B 1 284 ? -13.211 41.25 26.234 1 97.44 284 ILE B CA 1
ATOM 8859 C C . ILE B 1 284 ? -14.602 40.719 25.875 1 97.44 284 ILE B C 1
ATOM 8861 O O . ILE B 1 284 ? -15.531 41.5 25.672 1 97.44 284 ILE B O 1
ATOM 8865 N N . GLY B 1 285 ? -14.734 39.469 25.688 1 97.94 285 GLY B N 1
ATOM 8866 C CA . GLY B 1 285 ? -16.047 38.844 25.578 1 97.94 285 GLY B CA 1
ATOM 8867 C C . GLY B 1 285 ? -16.562 38.312 26.906 1 97.94 285 GLY B C 1
ATOM 8868 O O . GLY B 1 285 ? -15.828 37.719 27.672 1 97.94 285 GLY B O 1
ATOM 8869 N N . LEU B 1 286 ? -17.812 38.719 27.297 1 97.88 286 LEU B N 1
ATOM 8870 C CA . LEU B 1 286 ? -18.438 38.188 28.5 1 97.88 286 LEU B CA 1
ATOM 8871 C C . LEU B 1 286 ? -19.172 36.875 28.203 1 97.88 286 LEU B C 1
ATOM 8873 O O . LEU B 1 286 ? -20.062 36.844 27.359 1 97.88 286 LEU B O 1
ATOM 8877 N N . ARG B 1 287 ? -18.766 35.812 28.828 1 97.44 287 ARG B N 1
ATOM 8878 C CA . ARG B 1 287 ? -19.375 34.5 28.609 1 97.44 287 ARG B CA 1
ATOM 8879 C C . ARG B 1 287 ? -19.094 33.594 29.797 1 97.44 287 ARG B C 1
ATOM 8881 O O . ARG B 1 287 ? -18.109 33.75 30.5 1 97.44 287 ARG B O 1
ATOM 8888 N N . LYS B 1 288 ? -19.984 32.562 29.984 1 96.44 288 LYS B N 1
ATOM 8889 C CA . LYS B 1 288 ? -19.719 31.406 30.828 1 96.44 288 LYS B CA 1
ATOM 8890 C C . LYS B 1 288 ? -19.109 30.266 30.031 1 96.44 288 LYS B C 1
ATOM 8892 O O . LYS B 1 288 ? -19.562 29.953 28.922 1 96.44 288 LYS B O 1
ATOM 8897 N N . LEU B 1 289 ? -17.969 29.75 30.469 1 97 289 LEU B N 1
ATOM 8898 C CA . LEU B 1 289 ? -17.312 28.656 29.766 1 97 289 LEU B CA 1
ATOM 8899 C C . LEU B 1 289 ? -16.938 27.547 30.734 1 97 289 LEU B C 1
ATOM 8901 O O . LEU B 1 289 ? -16.422 27.797 31.828 1 97 289 LEU B O 1
ATOM 8905 N N . GLU B 1 290 ? -17.328 26.344 30.375 1 94.88 290 GLU B N 1
ATOM 8906 C CA . GLU B 1 290 ? -16.969 25.156 31.156 1 94.88 290 GLU B CA 1
ATOM 8907 C C . GLU B 1 290 ? -16.641 23.984 30.25 1 94.88 290 GLU B C 1
ATOM 8909 O O . GLU B 1 290 ? -17.328 23.75 29.234 1 94.88 290 GLU B O 1
ATOM 8914 N N . VAL B 1 291 ? -15.578 23.312 30.531 1 94.38 291 VAL B N 1
ATOM 8915 C CA . VAL B 1 291 ? -15.289 22.031 29.906 1 94.38 291 VAL B CA 1
ATOM 8916 C C . VAL B 1 291 ? -15.562 20.906 30.906 1 94.38 291 VAL B C 1
ATOM 8918 O O . VAL B 1 291 ? -14.922 20.812 31.953 1 94.38 291 VAL B O 1
ATOM 8921 N N . VAL B 1 292 ? -16.453 20.062 30.516 1 90.69 292 VAL B N 1
ATOM 8922 C CA . VAL B 1 292 ? -16.938 19.031 31.422 1 90.69 292 VAL B CA 1
ATOM 8923 C C . VAL B 1 292 ? -16.25 17.703 31.109 1 90.69 292 VAL B C 1
ATOM 8925 O O . VAL B 1 292 ? -16.328 17.203 29.984 1 90.69 292 VAL B O 1
ATOM 8928 N N . THR B 1 293 ? -15.594 17.141 32.094 1 87.62 293 THR B N 1
ATOM 8929 C CA . THR B 1 293 ? -14.859 15.891 31.875 1 87.62 293 THR B CA 1
ATOM 8930 C C . THR B 1 293 ? -15.367 14.797 32.812 1 87.62 293 THR B C 1
ATOM 8932 O O . THR B 1 293 ? -14.883 13.664 32.75 1 87.62 293 THR B O 1
ATOM 8935 N N . GLU B 1 294 ? -16.297 15.078 33.625 1 81.62 294 GLU B N 1
ATOM 8936 C CA . GLU B 1 294 ? -16.828 14.102 34.562 1 81.62 294 GLU B CA 1
ATOM 8937 C C . GLU B 1 294 ? -17.453 12.922 33.844 1 81.62 294 GLU B C 1
ATOM 8939 O O . GLU B 1 294 ? -18.125 13.102 32.812 1 81.62 294 GLU B O 1
ATOM 8944 N N . PRO B 1 295 ? -17.125 11.695 34.344 1 79 295 PRO B N 1
ATOM 8945 C CA . PRO B 1 295 ? -17.656 10.492 33.719 1 79 295 PRO B CA 1
ATOM 8946 C C . PRO B 1 295 ? -19.188 10.469 33.688 1 79 295 PRO B C 1
ATOM 8948 O O . PRO B 1 295 ? -19.828 11.016 34.562 1 79 295 PRO B O 1
ATOM 8951 N N . ASN B 1 296 ? -19.719 9.969 32.656 1 73.56 296 ASN B N 1
ATOM 8952 C CA . ASN B 1 296 ? -21.141 9.664 32.531 1 73.56 296 ASN B CA 1
ATOM 8953 C C . ASN B 1 296 ? -21.359 8.219 32.062 1 73.56 296 ASN B C 1
ATOM 8955 O O . ASN B 1 296 ? -20.453 7.391 32.156 1 73.56 296 ASN B O 1
ATOM 8959 N N . GLU B 1 297 ? -22.547 7.797 31.812 1 69.38 297 GLU B N 1
ATOM 8960 C CA . GLU B 1 297 ? -22.922 6.434 31.422 1 69.38 297 GLU B CA 1
ATOM 8961 C C . GLU B 1 297 ? -22.125 5.973 30.203 1 69.38 297 GLU B C 1
ATOM 8963 O O . GLU B 1 297 ? -21.938 4.773 30 1 69.38 297 GLU B O 1
ATOM 8968 N N . GLN B 1 298 ? -21.594 6.926 29.625 1 67.12 298 GLN B N 1
ATOM 8969 C CA . GLN B 1 298 ? -20.906 6.602 28.375 1 67.12 298 GLN B CA 1
ATOM 8970 C C . GLN B 1 298 ? -19.391 6.645 28.562 1 67.12 298 GLN B C 1
ATOM 8972 O O . GLN B 1 298 ? -18.625 6.488 27.609 1 67.12 298 GLN B O 1
ATOM 8977 N N . GLY B 1 299 ? -18.953 6.809 29.734 1 71.25 299 GLY B N 1
ATOM 8978 C CA . GLY B 1 299 ? -17.531 6.891 30.031 1 71.25 299 GLY B CA 1
ATOM 8979 C C . GLY B 1 299 ? -17.094 8.273 30.484 1 71.25 299 GLY B C 1
ATOM 8980 O O . GLY B 1 299 ? -17.859 8.977 31.156 1 71.25 299 GLY B O 1
ATOM 8981 N N . HIS B 1 300 ? -15.875 8.508 30.156 1 75.88 300 HIS B N 1
ATOM 8982 C CA . HIS B 1 300 ? -15.398 9.836 30.531 1 75.88 300 HIS B CA 1
ATOM 8983 C C . HIS B 1 300 ? -15.812 10.883 29.5 1 75.88 300 HIS B C 1
ATOM 8985 O O . HIS B 1 300 ? -15.617 10.695 28.297 1 75.88 300 HIS B O 1
ATOM 8991 N N . ASN B 1 301 ? -16.453 11.844 29.938 1 78.12 301 ASN B N 1
ATOM 8992 C CA . ASN B 1 301 ? -17 12.914 29.109 1 78.12 301 ASN B CA 1
ATOM 8993 C C . ASN B 1 301 ? -15.922 13.938 28.75 1 78.12 301 ASN B C 1
ATOM 8995 O O . ASN B 1 301 ? -14.922 14.07 29.453 1 78.12 301 ASN B O 1
ATOM 8999 N N . PHE B 1 302 ? -15.977 14.539 27.625 1 90.31 302 PHE B N 1
ATOM 9000 C CA . PHE B 1 302 ? -15.266 15.742 27.219 1 90.31 302 PHE B CA 1
ATOM 9001 C C . PHE B 1 302 ? -16.172 16.656 26.406 1 90.31 302 PHE B C 1
ATOM 9003 O O . PHE B 1 302 ? -16.375 16.453 25.203 1 90.31 302 PHE B O 1
ATOM 9010 N N . SER B 1 303 ? -16.797 17.594 27.078 1 93.19 303 SER B N 1
ATOM 9011 C CA . SER B 1 303 ? -17.781 18.453 26.422 1 93.19 303 SER B CA 1
ATOM 9012 C C . SER B 1 303 ? -17.547 19.922 26.797 1 93.19 303 SER B C 1
ATOM 9014 O O . SER B 1 303 ? -17.141 20.219 27.922 1 93.19 303 SER B O 1
ATOM 9016 N N . VAL B 1 304 ? -17.797 20.781 25.891 1 96.19 304 VAL B N 1
ATOM 9017 C CA . VAL B 1 304 ? -17.641 22.219 26.094 1 96.19 304 VAL B CA 1
ATOM 9018 C C . VAL B 1 304 ? -19.031 22.859 26.219 1 96.19 304 VAL B C 1
ATOM 9020 O O . VAL B 1 304 ? -19.906 22.625 25.391 1 96.19 304 VAL B O 1
ATOM 9023 N N . LYS B 1 305 ? -19.188 23.609 27.266 1 96.62 305 LYS B N 1
ATOM 9024 C CA . LYS B 1 305 ? -20.406 24.391 27.453 1 96.62 305 LYS B CA 1
ATOM 9025 C C . LYS B 1 305 ? -20.094 25.891 27.453 1 96.62 305 LYS B C 1
ATOM 9027 O O . LYS B 1 305 ? -19.125 26.328 28.062 1 96.62 305 LYS B O 1
ATOM 9032 N N . VAL B 1 306 ? -20.844 26.656 26.688 1 97.31 306 VAL B N 1
ATOM 9033 C CA . VAL B 1 306 ? -20.75 28.109 26.656 1 97.31 306 VAL B CA 1
ATOM 9034 C C . VAL B 1 306 ? -22.125 28.719 26.938 1 97.31 306 VAL B C 1
ATOM 9036 O O . VAL B 1 306 ? -23.109 28.375 26.281 1 97.31 306 VAL B O 1
ATOM 9039 N N . ASN B 1 307 ? -22.203 29.609 28 1 95.81 307 ASN B N 1
ATOM 9040 C CA . ASN B 1 307 ? -23.453 30.234 28.422 1 95.81 307 ASN B CA 1
ATOM 9041 C C . ASN B 1 307 ? -24.531 29.188 28.719 1 95.81 307 ASN B C 1
ATOM 9043 O O . ASN B 1 307 ? -25.656 29.297 28.25 1 95.81 307 ASN B O 1
ATOM 9047 N N . ASP B 1 308 ? -24.094 28.094 29.25 1 93.75 308 ASP B N 1
ATOM 9048 C CA . ASP B 1 308 ? -24.922 27 29.766 1 93.75 308 ASP B CA 1
ATOM 9049 C C . ASP B 1 308 ? -25.484 26.156 28.641 1 93.75 308 ASP B C 1
ATOM 9051 O O . ASP B 1 308 ? -26.406 25.359 28.844 1 93.75 308 ASP B O 1
ATOM 9055 N N . GLU B 1 309 ? -24.906 26.281 27.469 1 93.75 309 GLU B N 1
ATOM 9056 C CA . GLU B 1 309 ? -25.312 25.469 26.328 1 93.75 309 GLU B CA 1
ATOM 9057 C C . GLU B 1 309 ? -24.188 24.547 25.875 1 93.75 309 GLU B C 1
ATOM 9059 O O . GLU B 1 309 ? -23.031 24.969 25.812 1 93.75 309 GLU B O 1
ATOM 9064 N N . LEU B 1 310 ? -24.547 23.312 25.594 1 93.31 310 LEU B N 1
ATOM 9065 C CA . LEU B 1 310 ? -23.578 22.359 25.047 1 93.31 310 LEU B CA 1
ATOM 9066 C C . LEU B 1 310 ? -23.188 22.734 23.625 1 93.31 310 LEU B C 1
ATOM 9068 O O . LEU B 1 310 ? -24.047 23 22.797 1 93.31 310 LEU B O 1
ATOM 9072 N N . ILE B 1 311 ? -21.953 22.844 23.391 1 95.25 311 ILE B N 1
ATOM 9073 C CA . ILE B 1 311 ? -21.438 23.172 22.062 1 95.25 311 ILE B CA 1
ATOM 9074 C C . ILE B 1 311 ? -21.016 21.891 21.344 1 95.25 311 ILE B C 1
ATOM 9076 O O . ILE B 1 311 ? -20.203 21.109 21.859 1 95.25 311 ILE B O 1
ATOM 9080 N N . LYS B 1 312 ? -21.609 21.578 20.172 1 95.31 312 LYS B N 1
ATOM 9081 C CA . LYS B 1 312 ? -21.078 20.531 19.312 1 95.31 312 LYS B CA 1
ATOM 9082 C C . LYS B 1 312 ? -19.844 21 18.562 1 95.31 312 LYS B C 1
ATOM 9084 O O . LYS B 1 312 ? -19.953 21.656 17.531 1 95.31 312 LYS B O 1
ATOM 9089 N N . VAL B 1 313 ? -18.734 20.547 19.047 1 97.25 313 VAL B N 1
ATOM 9090 C CA . VAL B 1 313 ? -17.469 21.062 18.531 1 97.25 313 VAL B CA 1
ATOM 9091 C C . VAL B 1 313 ? -17.188 20.469 17.156 1 97.25 313 VAL B C 1
ATOM 9093 O O . VAL B 1 313 ? -17.266 19.25 16.984 1 97.25 313 VAL B O 1
ATOM 9096 N N . ARG B 1 314 ? -16.969 21.203 16.25 1 97.69 314 ARG B N 1
ATOM 9097 C CA . ARG B 1 314 ? -16.531 20.922 14.883 1 97.69 314 ARG B CA 1
ATOM 9098 C C . ARG B 1 314 ? -15.375 21.828 14.477 1 97.69 314 ARG B C 1
ATOM 9100 O O . ARG B 1 314 ? -15.547 23.047 14.367 1 97.69 314 ARG B O 1
ATOM 9107 N N . GLY B 1 315 ? -14.219 21.25 14.328 1 98.44 315 GLY B N 1
ATOM 9108 C CA . GLY B 1 315 ? -13.117 22.172 14.086 1 98.44 315 GLY B CA 1
ATOM 9109 C C . GLY B 1 315 ? -11.898 21.484 13.484 1 98.44 315 GLY B C 1
ATOM 9110 O O . GLY B 1 315 ? -12.039 20.562 12.672 1 98.44 315 GLY B O 1
ATOM 9111 N N . THR B 1 316 ? -10.734 22.094 13.742 1 98.69 316 THR B N 1
ATOM 9112 C CA . THR B 1 316 ? -9.508 21.672 13.07 1 98.69 316 THR B CA 1
ATOM 9113 C C . THR B 1 316 ? -8.289 21.984 13.938 1 98.69 316 THR B C 1
ATOM 9115 O O . THR B 1 316 ? -8.398 22.688 14.938 1 98.69 316 THR B O 1
ATOM 9118 N N . ASN B 1 317 ? -7.215 21.328 13.664 1 98.38 317 ASN B N 1
ATOM 9119 C CA . ASN B 1 317 ? -5.91 21.672 14.219 1 98.38 317 ASN B CA 1
ATOM 9120 C C . ASN B 1 317 ? -5.195 22.719 13.375 1 98.38 317 ASN B C 1
ATOM 9122 O O . ASN B 1 317 ? -5.254 22.672 12.141 1 98.38 317 ASN B O 1
ATOM 9126 N N . TRP B 1 318 ? -4.52 23.609 14.07 1 97.81 318 TRP B N 1
ATOM 9127 C CA . TRP B 1 318 ? -3.816 24.719 13.445 1 97.81 318 TRP B CA 1
ATOM 9128 C C . TRP B 1 318 ? -2.307 24.531 13.531 1 97.81 318 TRP B C 1
ATOM 9130 O O . TRP B 1 318 ? -1.766 24.312 14.625 1 97.81 318 TRP B O 1
ATOM 9140 N N . LEU B 1 319 ? -1.628 24.656 12.383 1 95.75 319 LEU B N 1
ATOM 9141 C CA . LEU B 1 319 ? -0.173 24.734 12.328 1 95.75 319 LEU B CA 1
ATOM 9142 C C . LEU B 1 319 ? 0.281 26.172 12.062 1 95.75 319 LEU B C 1
ATOM 9144 O O . LEU B 1 319 ? -0.518 27 11.648 1 95.75 319 LEU B O 1
ATOM 9148 N N . PRO B 1 320 ? 1.59 26.391 12.383 1 94.06 320 PRO B N 1
ATOM 9149 C CA . PRO B 1 320 ? 2.057 27.75 12.055 1 94.06 320 PRO B CA 1
ATOM 9150 C C . PRO B 1 320 ? 1.841 28.109 10.586 1 94.06 320 PRO B C 1
ATOM 9152 O O . PRO B 1 320 ? 1.889 27.219 9.719 1 94.06 320 PRO B O 1
ATOM 9155 N N . LEU B 1 321 ? 1.649 29.328 10.305 1 93.69 321 LEU B N 1
ATOM 9156 C CA . LEU B 1 321 ? 1.305 29.781 8.953 1 93.69 321 LEU B CA 1
ATOM 9157 C C . LEU B 1 321 ? 2.418 29.453 7.969 1 93.69 321 LEU B C 1
ATOM 9159 O O . LEU B 1 321 ? 2.162 29.281 6.773 1 93.69 321 LEU B O 1
ATOM 9163 N N . ASP B 1 322 ? 3.639 29.516 8.477 1 92.38 322 ASP B N 1
ATOM 9164 C CA . ASP B 1 322 ? 4.789 29.328 7.602 1 92.38 322 ASP B CA 1
ATOM 9165 C C . ASP B 1 322 ? 6.023 28.906 8.391 1 92.38 322 ASP B C 1
ATOM 9167 O O . ASP B 1 322 ? 6.113 29.156 9.594 1 92.38 322 ASP B O 1
ATOM 9171 N N . ALA B 1 323 ? 6.867 28.25 7.719 1 89.25 323 ALA B N 1
ATOM 9172 C CA . ALA B 1 323 ? 8.164 27.938 8.312 1 89.25 323 ALA B CA 1
ATOM 9173 C C . ALA B 1 323 ? 9.031 29.188 8.422 1 89.25 323 ALA B C 1
ATOM 9175 O O . ALA B 1 323 ? 9.93 29.266 9.266 1 89.25 323 ALA B O 1
ATOM 9176 N N . LEU B 1 324 ? 8.758 30.172 7.621 1 87.69 324 LEU B N 1
ATOM 9177 C CA . LEU B 1 324 ? 9.484 31.438 7.621 1 87.69 324 LEU B CA 1
ATOM 9178 C C . LEU B 1 324 ? 8.648 32.531 8.266 1 87.69 324 LEU B C 1
ATOM 9180 O O . LEU B 1 324 ? 7.629 32.969 7.719 1 87.69 324 LEU B O 1
ATOM 9184 N N . PRO B 1 325 ? 9.086 33.031 9.336 1 82.38 325 PRO B N 1
ATOM 9185 C CA . PRO B 1 325 ? 8.312 34.031 10.062 1 82.38 325 PRO B CA 1
ATOM 9186 C C . PRO B 1 325 ? 7.996 35.281 9.203 1 82.38 325 PRO B C 1
ATOM 9188 O O . PRO B 1 325 ? 6.941 35.875 9.375 1 82.38 325 PRO B O 1
ATOM 9191 N N . GLY B 1 326 ? 8.914 35.562 8.32 1 82.12 326 GLY B N 1
ATOM 9192 C CA . GLY B 1 326 ? 8.672 36.719 7.473 1 82.12 326 GLY B CA 1
ATOM 9193 C C . GLY B 1 326 ? 7.438 36.594 6.609 1 82.12 326 GLY B C 1
ATOM 9194 O O . GLY B 1 326 ? 6.891 37.594 6.125 1 82.12 326 GLY B O 1
ATOM 9195 N N . ARG B 1 327 ? 6.918 35.406 6.52 1 89.88 327 ARG B N 1
ATOM 9196 C CA . ARG B 1 327 ? 5.789 35.125 5.637 1 89.88 327 ARG B CA 1
ATOM 9197 C C . ARG B 1 327 ? 4.492 35 6.43 1 89.88 327 ARG B C 1
ATOM 9199 O O . ARG B 1 327 ? 3.422 34.781 5.852 1 89.88 327 ARG B O 1
ATOM 9206 N N . MET B 1 328 ? 4.539 35.219 7.715 1 91.62 328 MET B N 1
ATOM 9207 C CA . MET B 1 328 ? 3.355 35.156 8.57 1 91.62 328 MET B CA 1
ATOM 9208 C C . MET B 1 328 ? 2.701 36.531 8.695 1 91.62 328 MET B C 1
ATOM 9210 O O . MET B 1 328 ? 2.734 37.156 9.766 1 91.62 328 MET B O 1
ATOM 9214 N N . THR B 1 329 ? 1.979 36.906 7.699 1 92.69 329 THR B N 1
ATOM 9215 C CA . THR B 1 329 ? 1.403 38.25 7.629 1 92.69 329 THR B CA 1
ATOM 9216 C C . THR B 1 329 ? 0.004 38.25 8.234 1 92.69 329 THR B C 1
ATOM 9218 O O . THR B 1 329 ? -0.627 37.219 8.391 1 92.69 329 THR B O 1
ATOM 9221 N N . ALA B 1 330 ? -0.438 39.438 8.57 1 95.25 330 ALA B N 1
ATOM 9222 C CA . ALA B 1 330 ? -1.782 39.625 9.109 1 95.25 330 ALA B CA 1
ATOM 9223 C C . ALA B 1 330 ? -2.842 39.156 8.117 1 95.25 330 ALA B C 1
ATOM 9225 O O . ALA B 1 330 ? -3.832 38.531 8.516 1 95.25 330 ALA B O 1
ATOM 9226 N N . GLU B 1 331 ? -2.605 39.406 6.883 1 96 331 GLU B N 1
ATOM 9227 C CA . GLU B 1 331 ? -3.555 39.031 5.84 1 96 331 GLU B CA 1
ATOM 9228 C C . GLU B 1 331 ? -3.73 37.5 5.781 1 96 331 GLU B C 1
ATOM 9230 O O . GLU B 1 331 ? -4.848 37.031 5.609 1 96 331 GLU B O 1
ATOM 9235 N N . ARG B 1 332 ? -2.693 36.812 5.902 1 96.31 332 ARG B N 1
ATOM 9236 C CA . ARG B 1 332 ? -2.756 35.375 5.84 1 96.31 332 ARG B CA 1
ATOM 9237 C C . ARG B 1 332 ? -3.486 34.781 7.051 1 96.31 332 ARG B C 1
ATOM 9239 O O . ARG B 1 332 ? -4.242 33.812 6.93 1 96.31 332 ARG B O 1
ATOM 9246 N N . TYR B 1 333 ? -3.227 35.344 8.227 1 97.62 333 TYR B N 1
ATOM 9247 C CA . TYR B 1 333 ? -3.969 34.938 9.414 1 97.62 333 TYR B CA 1
ATOM 9248 C C . TYR B 1 333 ? -5.465 35.156 9.219 1 97.62 333 TYR B C 1
ATOM 9250 O O . TYR B 1 333 ? -6.258 34.25 9.477 1 97.62 333 TYR B O 1
ATOM 9258 N N . GLN B 1 334 ? -5.785 36.344 8.797 1 97.81 334 GLN B N 1
ATOM 9259 C CA . GLN B 1 334 ? -7.191 36.719 8.617 1 97.81 334 GLN B CA 1
ATOM 9260 C C . GLN B 1 334 ? -7.867 35.781 7.605 1 97.81 334 GLN B C 1
ATOM 9262 O O . GLN B 1 334 ? -8.969 35.281 7.848 1 97.81 334 GLN B O 1
ATOM 9267 N N . LYS B 1 335 ? -7.172 35.562 6.539 1 97.44 335 LYS B N 1
ATOM 9268 C CA . LYS B 1 335 ? -7.746 34.75 5.48 1 97.44 335 LYS B CA 1
ATOM 9269 C C . LYS B 1 335 ? -7.953 33.312 5.949 1 97.44 335 LYS B C 1
ATOM 9271 O O . LYS B 1 335 ? -9.031 32.75 5.762 1 97.44 335 LYS B O 1
ATOM 9276 N N . LEU B 1 336 ? -6.973 32.688 6.496 1 98.25 336 LEU B N 1
ATOM 9277 C CA . LEU B 1 336 ? -7.039 31.297 6.879 1 98.25 336 LEU B CA 1
ATOM 9278 C C . LEU B 1 336 ? -8.086 31.062 7.965 1 98.25 336 LEU B C 1
ATOM 9280 O O . LEU B 1 336 ? -8.805 30.062 7.945 1 98.25 336 LEU B O 1
ATOM 9284 N N . LEU B 1 337 ? -8.195 31.969 8.922 1 98.69 337 LEU B N 1
ATOM 9285 C CA . LEU B 1 337 ? -9.195 31.844 9.969 1 98.69 337 LEU B CA 1
ATOM 9286 C C . LEU B 1 337 ? -10.594 32.062 9.414 1 98.69 337 LEU B C 1
ATOM 9288 O O . LEU B 1 337 ? -11.555 31.438 9.859 1 98.69 337 LEU B O 1
ATOM 9292 N N . ALA B 1 338 ? -10.695 33 8.492 1 98.12 338 ALA B N 1
ATOM 9293 C CA . ALA B 1 338 ? -11.977 33.188 7.816 1 98.12 338 ALA B CA 1
ATOM 9294 C C . ALA B 1 338 ? -12.383 31.922 7.062 1 98.12 338 ALA B C 1
ATOM 9296 O O . ALA B 1 338 ? -13.57 31.594 7 1 98.12 338 ALA B O 1
ATOM 9297 N N . ASP B 1 339 ? -11.414 31.297 6.426 1 98.25 339 ASP B N 1
ATOM 9298 C CA . ASP B 1 339 ? -11.68 30.031 5.734 1 98.25 339 ASP B CA 1
ATOM 9299 C C . ASP B 1 339 ? -12.242 28.984 6.695 1 98.25 339 ASP B C 1
ATOM 9301 O O . ASP B 1 339 ? -13.148 28.234 6.344 1 98.25 339 ASP B O 1
ATOM 9305 N N . ALA B 1 340 ? -11.688 28.875 7.887 1 98.69 340 ALA B N 1
ATOM 9306 C CA . ALA B 1 340 ? -12.195 27.953 8.891 1 98.69 340 ALA B CA 1
ATOM 9307 C C . ALA B 1 340 ? -13.648 28.266 9.242 1 98.69 340 ALA B C 1
ATOM 9309 O O . ALA B 1 340 ? -14.484 27.359 9.305 1 98.69 340 ALA B O 1
ATOM 9310 N N . ALA B 1 341 ? -13.922 29.547 9.461 1 98.12 341 ALA B N 1
ATOM 9311 C CA . ALA B 1 341 ? -15.273 29.969 9.797 1 98.12 341 ALA B CA 1
ATOM 9312 C C . ALA B 1 341 ? -16.25 29.656 8.664 1 98.12 341 ALA B C 1
ATOM 9314 O O . ALA B 1 341 ? -17.375 29.219 8.898 1 98.12 341 ALA B O 1
ATOM 9315 N N . GLU B 1 342 ? -15.781 29.875 7.453 1 97.25 342 GLU B N 1
ATOM 9316 C CA . GLU B 1 342 ? -16.625 29.625 6.285 1 97.25 342 GLU B CA 1
ATOM 9317 C C . GLU B 1 342 ? -16.953 28.141 6.148 1 97.25 342 GLU B C 1
ATOM 9319 O O . GLU B 1 342 ? -17.984 27.781 5.582 1 97.25 342 GLU B O 1
ATOM 9324 N N . ALA B 1 343 ? -16.141 27.344 6.621 1 98.06 343 ALA B N 1
ATOM 9325 C CA . ALA B 1 343 ? -16.375 25.906 6.578 1 98.06 343 ALA B CA 1
ATOM 9326 C C . ALA B 1 343 ? -17.172 25.438 7.789 1 98.06 343 ALA B C 1
ATOM 9328 O O . ALA B 1 343 ? -17.219 24.25 8.094 1 98.06 343 ALA B O 1
ATOM 9329 N N . ASN B 1 344 ? -17.734 26.406 8.516 1 97.69 344 ASN B N 1
ATOM 9330 C CA . ASN B 1 344 ? -18.656 26.156 9.617 1 97.69 344 ASN B CA 1
ATOM 9331 C C . ASN B 1 344 ? -17.922 25.562 10.828 1 97.69 344 ASN B C 1
ATOM 9333 O O . ASN B 1 344 ? -18.516 24.781 11.586 1 97.69 344 ASN B O 1
ATOM 9337 N N . MET B 1 345 ? -16.672 25.875 11.031 1 98.5 345 MET B N 1
ATOM 9338 C CA . MET B 1 345 ? -15.922 25.438 12.203 1 98.5 345 MET B CA 1
ATOM 9339 C C . MET B 1 345 ? -16.141 26.391 13.375 1 98.5 345 MET B C 1
ATOM 9341 O O . MET B 1 345 ? -16.438 27.562 13.18 1 98.5 345 MET B O 1
ATOM 9345 N N . ASN B 1 346 ? -15.961 25.812 14.617 1 98.44 346 ASN B N 1
ATOM 9346 C CA . ASN B 1 346 ? -16.156 26.672 15.781 1 98.44 346 ASN B CA 1
ATOM 9347 C C . ASN B 1 346 ? -15.047 26.484 16.812 1 98.44 346 ASN B C 1
ATOM 9349 O O . ASN B 1 346 ? -15.117 27.047 17.906 1 98.44 346 ASN B O 1
ATOM 9353 N N . MET B 1 347 ? -14 25.75 16.391 1 98.75 347 MET B N 1
ATOM 9354 C CA . MET B 1 347 ? -12.859 25.578 17.281 1 98.75 347 MET B CA 1
ATOM 9355 C C . MET B 1 347 ? -11.578 25.328 16.484 1 98.75 347 MET B C 1
ATOM 9357 O O . MET B 1 347 ? -11.609 24.625 15.469 1 98.75 347 MET B O 1
ATOM 9361 N N . VAL B 1 348 ? -10.516 25.859 16.938 1 98.69 348 VAL B N 1
ATOM 9362 C CA . VAL B 1 348 ? -9.18 25.625 16.406 1 98.69 348 VAL B CA 1
ATOM 9363 C C . VAL B 1 348 ? -8.234 25.203 17.516 1 98.69 348 VAL B C 1
ATOM 9365 O O . VAL B 1 348 ? -8.203 25.828 18.578 1 98.69 348 VAL B O 1
ATOM 9368 N N . ARG B 1 349 ? -7.516 24.141 17.312 1 98.19 349 ARG B N 1
ATOM 9369 C CA . ARG B 1 349 ? -6.484 23.719 18.25 1 98.19 349 ARG B CA 1
ATOM 9370 C C . ARG B 1 349 ? -5.105 24.172 17.781 1 98.19 349 ARG B C 1
ATOM 9372 O O . ARG B 1 349 ? -4.648 23.781 16.703 1 98.19 349 ARG B O 1
ATOM 9379 N N . VAL B 1 350 ? -4.512 25 18.594 1 98 350 VAL B N 1
ATOM 9380 C CA . VAL B 1 350 ? -3.121 25.375 18.344 1 98 350 VAL B CA 1
ATOM 9381 C C . VAL B 1 350 ? -2.195 24.25 18.812 1 98 350 VAL B C 1
ATOM 9383 O O . VAL B 1 350 ? -1.991 24.062 20.016 1 98 350 VAL B O 1
ATOM 9386 N N . TRP B 1 351 ? -1.662 23.594 17.891 1 94.94 351 TRP B N 1
ATOM 9387 C CA . TRP B 1 351 ? -0.917 22.344 18.078 1 94.94 351 TRP B CA 1
ATOM 9388 C C . TRP B 1 351 ? 0.382 22.594 18.828 1 94.94 351 TRP B C 1
ATOM 9390 O O . TRP B 1 351 ? 1.081 23.578 18.578 1 94.94 351 TRP B O 1
ATOM 9400 N N . GLY B 1 352 ? 0.795 21.703 19.703 1 93.19 352 GLY B N 1
ATOM 9401 C CA . GLY B 1 352 ? 1.889 21.875 20.641 1 93.19 352 GLY B CA 1
ATOM 9402 C C . GLY B 1 352 ? 3.256 21.844 19.984 1 93.19 352 GLY B C 1
ATOM 9403 O O . GLY B 1 352 ? 4.25 22.25 20.578 1 93.19 352 GLY B O 1
ATOM 9404 N N . GLY B 1 353 ? 3.314 21.422 18.766 1 90.56 353 GLY B N 1
ATOM 9405 C CA . GLY B 1 353 ? 4.59 21.406 18.078 1 90.56 353 GLY B CA 1
ATOM 9406 C C . GLY B 1 353 ? 4.848 22.672 17.281 1 90.56 353 GLY B C 1
ATOM 9407 O O . GLY B 1 353 ? 5.926 22.844 16.703 1 90.56 353 GLY B O 1
ATOM 9408 N N . GLY B 1 354 ? 3.863 23.531 17.281 1 91.5 354 GLY B N 1
ATOM 9409 C CA . GLY B 1 354 ? 3.98 24.797 16.562 1 91.5 354 GLY B CA 1
ATOM 9410 C C . GLY B 1 354 ? 4.5 25.938 17.406 1 91.5 354 GLY B C 1
ATOM 9411 O O . GLY B 1 354 ? 5.562 25.812 18.016 1 91.5 354 GLY B O 1
ATOM 9412 N N . ARG B 1 355 ? 3.727 26.969 17.594 1 92.06 355 ARG B N 1
ATOM 9413 C CA . ARG B 1 355 ? 4.066 28.156 18.375 1 92.06 355 ARG B CA 1
ATOM 9414 C C . ARG B 1 355 ? 2.824 28.75 19.031 1 92.06 355 ARG B C 1
ATOM 9416 O O . ARG B 1 355 ? 1.698 28.469 18.609 1 92.06 355 ARG B O 1
ATOM 9423 N N . TYR B 1 356 ? 3.15 29.484 20.125 1 95.44 356 TYR B N 1
ATOM 9424 C CA . TYR B 1 356 ? 2.074 30.391 20.531 1 95.44 356 TYR B CA 1
ATOM 9425 C C . TYR B 1 356 ? 1.832 31.469 19.484 1 95.44 356 TYR B C 1
ATOM 9427 O O . TYR B 1 356 ? 2.758 32.188 19.094 1 95.44 356 TYR B O 1
ATOM 9435 N N . GLU B 1 357 ? 0.668 31.562 19.031 1 95.75 357 GLU B N 1
ATOM 9436 C CA . GLU B 1 357 ? 0.425 32.406 17.875 1 95.75 357 GLU B CA 1
ATOM 9437 C C . GLU B 1 357 ? 0.45 33.875 18.25 1 95.75 357 GLU B C 1
ATOM 9439 O O . GLU B 1 357 ? 0.436 34.25 19.422 1 95.75 357 GLU B O 1
ATOM 9444 N N . LYS B 1 358 ? 0.492 34.719 17.219 1 93.56 358 LYS B N 1
ATOM 9445 C CA . LYS B 1 358 ? 0.503 36.156 17.375 1 93.56 358 LYS B CA 1
ATOM 9446 C C . LYS B 1 358 ? -0.849 36.656 17.875 1 93.56 358 LYS B C 1
ATOM 9448 O O . LYS B 1 358 ? -1.86 35.969 17.75 1 93.56 358 LYS B O 1
ATOM 9453 N N . GLU B 1 359 ? -0.845 37.875 18.359 1 94.75 359 GLU B N 1
ATOM 9454 C CA . GLU B 1 359 ? -2.053 38.5 18.906 1 94.75 359 GLU B CA 1
ATOM 9455 C C . GLU B 1 359 ? -3.168 38.531 17.859 1 94.75 359 GLU B C 1
ATOM 9457 O O . GLU B 1 359 ? -4.344 38.375 18.203 1 94.75 359 GLU B O 1
ATOM 9462 N N . ILE B 1 360 ? -2.799 38.719 16.641 1 96.25 360 ILE B N 1
ATOM 9463 C CA . ILE B 1 360 ? -3.789 38.812 15.57 1 96.25 360 ILE B CA 1
ATOM 9464 C C . ILE B 1 360 ? -4.578 37.531 15.461 1 96.25 360 ILE B C 1
ATOM 9466 O O . ILE B 1 360 ? -5.77 37.531 15.141 1 96.25 360 ILE B O 1
ATOM 9470 N N . PHE B 1 361 ? -3.967 36.469 15.68 1 97.69 361 PHE B N 1
ATOM 9471 C CA . PHE B 1 361 ? -4.645 35.156 15.648 1 97.69 361 PHE B CA 1
ATOM 9472 C C . PHE B 1 361 ? -5.777 35.125 16.656 1 97.69 361 PHE B C 1
ATOM 9474 O O . PHE B 1 361 ? -6.918 34.812 16.312 1 97.69 361 PHE B O 1
ATOM 9481 N N . TYR B 1 362 ? -5.531 35.406 17.875 1 98.44 362 TYR B N 1
ATOM 9482 C CA . TYR B 1 362 ? -6.5 35.312 18.953 1 98.44 362 TYR B CA 1
ATOM 9483 C C . TYR B 1 362 ? -7.594 36.344 18.812 1 98.44 362 TYR B C 1
ATOM 9485 O O . TYR B 1 362 ? -8.766 36.094 19.062 1 98.44 362 TYR B O 1
ATOM 9493 N N . ARG B 1 363 ? -7.176 37.531 18.406 1 98.06 363 ARG B N 1
ATOM 9494 C CA . ARG B 1 363 ? -8.172 38.594 18.156 1 98.06 363 ARG B CA 1
ATOM 9495 C C . ARG B 1 363 ? -9.164 38.156 17.094 1 98.06 363 ARG B C 1
ATOM 9497 O O . ARG B 1 363 ? -10.367 38.406 17.203 1 98.06 363 ARG B O 1
ATOM 9504 N N . GLN B 1 364 ? -8.609 37.562 16.062 1 98.31 364 GLN B N 1
ATOM 9505 C CA . GLN B 1 364 ? -9.477 37.062 14.992 1 98.31 364 GLN B CA 1
ATOM 9506 C C . GLN B 1 364 ? -10.375 35.938 15.477 1 98.31 364 GLN B C 1
ATOM 9508 O O . GLN B 1 364 ? -11.539 35.875 15.094 1 98.31 364 GLN B O 1
ATOM 9513 N N . CYS B 1 365 ? -9.852 35.062 16.266 1 98.75 365 CYS B N 1
ATOM 9514 C CA . CYS B 1 365 ? -10.664 33.969 16.828 1 98.75 365 CYS B CA 1
ATOM 9515 C C . CYS B 1 365 ? -11.781 34.531 17.688 1 98.75 365 CYS B C 1
ATOM 9517 O O . CYS B 1 365 ? -12.922 34.062 17.625 1 98.75 365 CYS B O 1
ATOM 9519 N N . ASP B 1 366 ? -11.469 35.562 18.5 1 98.69 366 ASP B N 1
ATOM 9520 C CA . ASP B 1 366 ? -12.484 36.25 19.297 1 98.69 366 ASP B CA 1
ATOM 9521 C C . ASP B 1 366 ? -13.594 36.812 18.422 1 98.69 366 ASP B C 1
ATOM 9523 O O . ASP B 1 366 ? -14.773 36.656 18.719 1 98.69 366 ASP B O 1
ATOM 9527 N N . ALA B 1 367 ? -13.18 37.375 17.406 1 98.44 367 ALA B N 1
ATOM 9528 C CA . ALA B 1 367 ? -14.109 38.094 16.547 1 98.44 367 ALA B CA 1
ATOM 9529 C C . ALA B 1 367 ? -14.969 37.125 15.734 1 98.44 367 ALA B C 1
ATOM 9531 O O . ALA B 1 367 ? -16.125 37.406 15.43 1 98.44 367 ALA B O 1
ATOM 9532 N N . LEU B 1 368 ? -14.469 35.969 15.383 1 98.56 368 LEU B N 1
ATOM 9533 C CA . LEU B 1 368 ? -15.156 35.031 14.516 1 98.56 368 LEU B CA 1
ATOM 9534 C C . LEU B 1 368 ? -15.922 34 15.336 1 98.56 368 LEU B C 1
ATOM 9536 O O . LEU B 1 368 ? -16.688 33.219 14.789 1 98.56 368 LEU B O 1
ATOM 9540 N N . GLY B 1 369 ? -15.703 34.031 16.625 1 98.44 369 GLY B N 1
ATOM 9541 C CA . GLY B 1 369 ? -16.328 33.031 17.469 1 98.44 369 GLY B CA 1
ATOM 9542 C C . GLY B 1 369 ? -15.68 31.656 17.359 1 98.44 369 GLY B C 1
ATOM 9543 O O . GLY B 1 369 ? -16.375 30.641 17.391 1 98.44 369 GLY B O 1
ATOM 9544 N N . LEU B 1 370 ? -14.406 31.609 17.141 1 98.81 370 LEU B N 1
ATOM 9545 C CA . LEU B 1 370 ? -13.664 30.344 17.109 1 98.81 370 LEU B CA 1
ATOM 9546 C C . LEU B 1 370 ? -13.031 30.062 18.469 1 98.81 370 LEU B C 1
ATOM 9548 O O . LEU B 1 370 ? -12.125 30.766 18.906 1 98.81 370 LEU B O 1
ATOM 9552 N N . LEU B 1 371 ? -13.5 29.062 19.109 1 98.81 371 LEU B N 1
ATOM 9553 C CA . LEU B 1 371 ? -12.844 28.625 20.344 1 98.81 371 LEU B CA 1
ATOM 9554 C C . LEU B 1 371 ? -11.43 28.156 20.062 1 98.81 371 LEU B C 1
ATOM 9556 O O . LEU B 1 371 ? -11.133 27.672 18.969 1 98.81 371 LEU B O 1
ATOM 9560 N N . VAL B 1 372 ? -10.555 28.297 21.094 1 98.81 372 VAL B N 1
ATOM 9561 C CA . VAL B 1 372 ? -9.172 27.875 20.906 1 98.81 372 VAL B CA 1
ATOM 9562 C C . VAL B 1 372 ? -8.789 26.859 21.953 1 98.81 372 VAL B C 1
ATOM 9564 O O . VAL B 1 372 ? -8.867 27.125 23.156 1 98.81 372 VAL B O 1
ATOM 9567 N N . TRP B 1 373 ? -8.531 25.641 21.547 1 98.38 373 TRP B N 1
ATOM 9568 C CA . TRP B 1 373 ? -7.73 24.703 22.344 1 98.38 373 TRP B CA 1
ATOM 9569 C C . TRP B 1 373 ? -6.246 25.031 22.234 1 98.38 373 TRP B C 1
ATOM 9571 O O . TRP B 1 373 ? -5.625 24.797 21.203 1 98.38 373 TRP B O 1
ATOM 9581 N N . GLN B 1 374 ? -5.652 25.625 23.312 1 98.12 374 GLN B N 1
ATOM 9582 C CA . GLN B 1 374 ? -4.27 26.094 23.297 1 98.12 374 GLN B CA 1
ATOM 9583 C C . GLN B 1 374 ? -3.338 25.062 23.938 1 98.12 374 GLN B C 1
ATOM 9585 O O . GLN B 1 374 ? -3.205 25.016 25.156 1 98.12 374 GLN B O 1
ATOM 9590 N N . ASP B 1 375 ? -2.576 24.422 23.141 1 96.5 375 ASP B N 1
ATOM 9591 C CA . ASP B 1 375 ? -1.516 23.594 23.703 1 96.5 375 ASP B CA 1
ATOM 9592 C C . ASP B 1 375 ? -0.352 24.453 24.203 1 96.5 375 ASP B C 1
ATOM 9594 O O . ASP B 1 375 ? -0.031 25.484 23.594 1 96.5 375 ASP B O 1
ATOM 9598 N N . VAL B 1 376 ? 0.233 23.938 25.266 1 95.19 376 VAL B N 1
ATOM 9599 C CA . VAL B 1 376 ? 1.583 24.422 25.531 1 95.19 376 VAL B CA 1
ATOM 9600 C C . VAL B 1 376 ? 2.57 23.75 24.578 1 95.19 376 VAL B C 1
ATOM 9602 O O . VAL B 1 376 ? 2.23 22.766 23.906 1 95.19 376 VAL B O 1
ATOM 9605 N N . MET B 1 377 ? 3.697 24.266 24.453 1 92.5 377 MET B N 1
ATOM 9606 C CA . MET B 1 377 ? 4.551 23.922 23.312 1 92.5 377 MET B CA 1
ATOM 9607 C C . MET B 1 377 ? 5.43 22.719 23.641 1 92.5 377 MET B C 1
ATOM 9609 O O . MET B 1 377 ? 6.656 22.828 23.656 1 92.5 377 MET B O 1
ATOM 9613 N N . PHE B 1 378 ? 4.73 21.547 23.828 1 89 378 PHE B N 1
ATOM 9614 C CA . PHE B 1 378 ? 5.34 20.219 23.984 1 89 378 PHE B CA 1
ATOM 9615 C C . PHE B 1 378 ? 4.68 19.203 23.062 1 89 378 PHE B C 1
ATOM 9617 O O . PHE B 1 378 ? 3.465 19 23.125 1 89 378 PHE B O 1
ATOM 9624 N N . SER B 1 379 ? 5.48 18.703 22.156 1 84.88 379 SER B N 1
ATOM 9625 C CA . SER B 1 379 ? 4.918 17.719 21.25 1 84.88 379 SER B CA 1
ATOM 9626 C C . SER B 1 379 ? 5.914 16.594 20.953 1 84.88 379 SER B C 1
ATOM 9628 O O . SER B 1 379 ? 7.074 16.859 20.625 1 84.88 379 SER B O 1
ATOM 9630 N N . ASP B 1 380 ? 5.531 15.414 21 1 71.75 380 ASP B N 1
ATOM 9631 C CA . ASP B 1 380 ? 6.121 14.18 20.469 1 71.75 380 ASP B CA 1
ATOM 9632 C C . ASP B 1 380 ? 7.555 14 20.969 1 71.75 380 ASP B C 1
ATOM 9634 O O . ASP B 1 380 ? 8.312 13.211 20.406 1 71.75 380 ASP B O 1
ATOM 9638 N N . ALA B 1 381 ? 8.031 14.859 21.781 1 67.62 381 ALA B N 1
ATOM 9639 C CA . ALA B 1 381 ? 9.398 14.695 22.281 1 67.62 381 ALA B CA 1
ATOM 9640 C C . ALA B 1 381 ? 9.453 14.852 23.797 1 67.62 381 ALA B C 1
ATOM 9642 O O . ALA B 1 381 ? 8.703 15.648 24.359 1 67.62 381 ALA B O 1
ATOM 9643 N N . PHE B 1 382 ? 10.32 14.07 24.312 1 67.62 382 PHE B N 1
ATOM 9644 C CA . PHE B 1 382 ? 10.469 14.047 25.766 1 67.62 382 PHE B CA 1
ATOM 9645 C C . PHE B 1 382 ? 11.469 15.109 26.203 1 67.62 382 PHE B C 1
ATOM 9647 O O . PHE B 1 382 ? 12.453 15.383 25.516 1 67.62 382 PHE B O 1
ATOM 9654 N N . MET B 1 383 ? 11.039 15.875 27.219 1 69.69 383 MET B N 1
ATOM 9655 C CA . MET B 1 383 ? 11.953 16.812 27.859 1 69.69 383 MET B CA 1
ATOM 9656 C C . MET B 1 383 ? 12.188 16.422 29.312 1 69.69 383 MET B C 1
ATOM 9658 O O . MET B 1 383 ? 11.242 16.109 30.047 1 69.69 383 MET B O 1
ATOM 9662 N N . LEU B 1 384 ? 13.422 16.312 29.672 1 73.94 384 LEU B N 1
ATOM 9663 C CA . LEU B 1 384 ? 13.742 16.047 31.078 1 73.94 384 LEU B CA 1
ATOM 9664 C C . LEU B 1 384 ? 13.492 17.281 31.938 1 73.94 384 LEU B C 1
ATOM 9666 O O . LEU B 1 384 ? 14.008 18.359 31.656 1 73.94 384 LEU B O 1
ATOM 9670 N N . PRO B 1 385 ? 12.719 17.109 32.906 1 82.25 385 PRO B N 1
ATOM 9671 C CA . PRO B 1 385 ? 12.359 18.25 33.75 1 82.25 385 PRO B CA 1
ATOM 9672 C C . PRO B 1 385 ? 13.438 18.578 34.812 1 82.25 385 PRO B C 1
ATOM 9674 O O . PRO B 1 385 ? 13.172 18.516 36 1 82.25 385 PRO B O 1
ATOM 9677 N N . THR B 1 386 ? 14.609 19.047 34.344 1 80.5 386 THR B N 1
ATOM 9678 C CA . THR B 1 386 ? 15.625 19.547 35.25 1 80.5 386 THR B CA 1
ATOM 9679 C C . THR B 1 386 ? 15.164 20.844 35.906 1 80.5 386 THR B C 1
ATOM 9681 O O . THR B 1 386 ? 14.258 21.516 35.406 1 80.5 386 THR B O 1
ATOM 9684 N N . PRO B 1 387 ? 15.766 21.141 37 1 84.19 387 PRO B N 1
ATOM 9685 C CA . PRO B 1 387 ? 15.344 22.375 37.688 1 84.19 387 PRO B CA 1
ATOM 9686 C C . PRO B 1 387 ? 15.43 23.609 36.781 1 84.19 387 PRO B C 1
ATOM 9688 O O . PRO B 1 387 ? 14.539 24.453 36.812 1 84.19 387 PRO B O 1
ATOM 9691 N N . ASP B 1 388 ? 16.469 23.703 36.031 1 83.12 388 ASP B N 1
ATOM 9692 C CA . ASP B 1 388 ? 16.625 24.844 35.125 1 83.12 388 ASP B CA 1
ATOM 9693 C C . ASP B 1 388 ? 15.516 24.859 34.062 1 83.12 388 ASP B C 1
ATOM 9695 O O . ASP B 1 388 ? 14.984 25.922 33.75 1 83.12 388 ASP B O 1
ATOM 9699 N N . VAL B 1 389 ? 15.203 23.719 33.594 1 82 389 VAL B N 1
ATOM 9700 C CA . VAL B 1 389 ? 14.148 23.594 32.594 1 82 389 VAL B CA 1
ATOM 9701 C C . VAL B 1 389 ? 12.805 23.969 33.219 1 82 389 VAL B C 1
ATOM 9703 O O . VAL B 1 389 ? 12.008 24.688 32.594 1 82 389 VAL B O 1
ATOM 9706 N N . MET B 1 390 ? 12.617 23.531 34.375 1 88.31 390 MET B N 1
ATOM 9707 C CA . MET B 1 390 ? 11.352 23.812 35.062 1 88.31 390 MET B CA 1
ATOM 9708 C C . MET B 1 390 ? 11.188 25.312 35.312 1 88.31 390 MET B C 1
ATOM 9710 O O . MET B 1 390 ? 10.078 25.844 35.188 1 88.31 390 MET B O 1
ATOM 9714 N N . THR B 1 391 ? 12.25 25.906 35.594 1 90.12 391 THR B N 1
ATOM 9715 C CA . THR B 1 391 ? 12.219 27.359 35.812 1 90.12 391 THR B CA 1
ATOM 9716 C C . THR B 1 391 ? 11.906 28.078 34.5 1 90.12 391 THR B C 1
ATOM 9718 O O . THR B 1 391 ? 11.094 29 34.5 1 90.12 391 THR B O 1
ATOM 9721 N N . GLU B 1 392 ? 12.547 27.672 33.531 1 87.56 392 GLU B N 1
ATOM 9722 C CA . GLU B 1 392 ? 12.336 28.266 32.219 1 87.56 392 GLU B CA 1
ATOM 9723 C C . GLU B 1 392 ? 10.898 28.062 31.75 1 87.56 392 GLU B C 1
ATOM 9725 O O . GLU B 1 392 ? 10.281 28.984 31.219 1 87.56 392 GLU B O 1
ATOM 9730 N N . VAL B 1 393 ? 10.422 26.906 31.953 1 91.81 393 VAL B N 1
ATOM 9731 C CA . VAL B 1 393 ? 9.062 26.578 31.531 1 91.81 393 VAL B CA 1
ATOM 9732 C C . VAL B 1 393 ? 8.062 27.391 32.344 1 91.81 393 VAL B C 1
ATOM 9734 O O . VAL B 1 393 ? 7.059 27.875 31.812 1 91.81 393 VAL B O 1
ATOM 9737 N N . LYS B 1 394 ? 8.336 27.516 33.594 1 94.81 394 LYS B N 1
ATOM 9738 C CA . LYS B 1 394 ? 7.457 28.312 34.438 1 94.81 394 LYS B CA 1
ATOM 9739 C C . LYS B 1 394 ? 7.367 29.75 33.938 1 94.81 394 LYS B C 1
ATOM 9741 O O . LYS B 1 394 ? 6.273 30.312 33.844 1 94.81 394 LYS B O 1
ATOM 9746 N N . GLU B 1 395 ? 8.484 30.312 33.656 1 93.25 395 GLU B N 1
ATOM 9747 C CA . GLU B 1 395 ? 8.516 31.688 33.156 1 93.25 395 GLU B CA 1
ATOM 9748 C C . GLU B 1 395 ? 7.75 31.797 31.828 1 93.25 395 GLU B C 1
ATOM 9750 O O . GLU B 1 395 ? 7.031 32.781 31.609 1 93.25 395 GLU B O 1
ATOM 9755 N N . GLU B 1 396 ? 7.945 30.859 31 1 94.19 396 GLU B N 1
ATOM 9756 C CA . GLU B 1 396 ? 7.234 30.797 29.734 1 94.19 396 GLU B CA 1
ATOM 9757 C C . GLU B 1 396 ? 5.723 30.75 29.953 1 94.19 396 GLU B C 1
ATOM 9759 O O . GLU B 1 396 ? 4.984 31.531 29.344 1 94.19 396 GLU B O 1
ATOM 9764 N N . LEU B 1 397 ? 5.312 29.906 30.781 1 96.81 397 LEU B N 1
ATOM 9765 C CA . LEU B 1 397 ? 3.889 29.703 31.016 1 96.81 397 LEU B CA 1
ATOM 9766 C C . LEU B 1 397 ? 3.262 30.922 31.672 1 96.81 397 LEU B C 1
ATOM 9768 O O . LEU B 1 397 ? 2.125 31.281 31.359 1 96.81 397 LEU B O 1
ATOM 9772 N N . LEU B 1 398 ? 3.996 31.516 32.594 1 95.81 398 LEU B N 1
ATOM 9773 C CA . LEU B 1 398 ? 3.49 32.719 33.219 1 95.81 398 LEU B CA 1
ATOM 9774 C C . LEU B 1 398 ? 3.268 33.812 32.188 1 95.81 398 LEU B C 1
ATOM 9776 O O . LEU B 1 398 ? 2.213 34.469 32.188 1 95.81 398 LEU B O 1
ATOM 9780 N N . TRP B 1 399 ? 4.176 33.969 31.359 1 94.5 399 TRP B N 1
ATOM 9781 C CA . TRP B 1 399 ? 4.043 35 30.328 1 94.5 399 TRP B CA 1
ATOM 9782 C C . TRP B 1 399 ? 2.869 34.688 29.406 1 94.5 399 TRP B C 1
ATOM 9784 O O . TRP B 1 399 ? 2.023 35.562 29.156 1 94.5 399 TRP B O 1
ATOM 9794 N N . GLN B 1 400 ? 2.828 33.5 28.875 1 96.38 400 GLN B N 1
ATOM 9795 C CA . GLN B 1 400 ? 1.829 33.156 27.891 1 96.38 400 GLN B CA 1
ATOM 9796 C C . GLN B 1 400 ? 0.426 33.156 28.484 1 96.38 400 GLN B C 1
ATOM 9798 O O . GLN B 1 400 ? -0.522 33.625 27.859 1 96.38 400 GLN B O 1
ATOM 9803 N N . ALA B 1 401 ? 0.28 32.625 29.703 1 97.06 401 ALA B N 1
ATOM 9804 C CA . ALA B 1 401 ? -1.028 32.625 30.344 1 97.06 401 ALA B CA 1
ATOM 9805 C C . ALA B 1 401 ? -1.528 34.031 30.594 1 97.06 401 ALA B C 1
ATOM 9807 O O . ALA B 1 401 ? -2.705 34.344 30.375 1 97.06 401 ALA B O 1
ATOM 9808 N N . ARG B 1 402 ? -0.655 34.875 31.062 1 95.69 402 ARG B N 1
ATOM 9809 C CA . ARG B 1 402 ? -1.021 36.281 31.359 1 95.69 402 ARG B CA 1
ATOM 9810 C C . ARG B 1 402 ? -1.381 37.031 30.094 1 95.69 402 ARG B C 1
ATOM 9812 O O . ARG B 1 402 ? -2.275 37.875 30.094 1 95.69 402 ARG B O 1
ATOM 9819 N N . ARG B 1 403 ? -0.724 36.719 29.078 1 93.94 403 ARG B N 1
ATOM 9820 C CA . ARG B 1 403 ? -0.946 37.312 27.781 1 93.94 403 ARG B CA 1
ATOM 9821 C C . ARG B 1 403 ? -2.266 36.875 27.172 1 93.94 403 ARG B C 1
ATOM 9823 O O . ARG B 1 403 ? -2.965 37.656 26.531 1 93.94 403 ARG B O 1
ATOM 9830 N N . LEU B 1 404 ? -2.672 35.594 27.391 1 97.12 404 LEU B N 1
ATOM 9831 C CA . LEU B 1 404 ? -3.709 34.969 26.578 1 97.12 404 LEU B CA 1
ATOM 9832 C C . LEU B 1 404 ? -5.012 34.844 27.359 1 97.12 404 LEU B C 1
ATOM 9834 O O . LEU B 1 404 ? -6.09 34.719 26.766 1 97.12 404 LEU B O 1
ATOM 9838 N N . LYS B 1 405 ? -4.98 34.812 28.656 1 96.38 405 LYS B N 1
ATOM 9839 C CA . LYS B 1 405 ? -6.129 34.406 29.469 1 96.38 405 LYS B CA 1
ATOM 9840 C C . LYS B 1 405 ? -7.277 35.406 29.312 1 96.38 405 LYS B C 1
ATOM 9842 O O . LYS B 1 405 ? -8.438 35.062 29.562 1 96.38 405 LYS B O 1
ATOM 9847 N N . ASN B 1 406 ? -6.996 36.625 28.875 1 96.44 406 ASN B N 1
ATOM 9848 C CA . ASN B 1 406 ? -8.062 37.594 28.719 1 96.44 406 ASN B CA 1
ATOM 9849 C C . ASN B 1 406 ? -8.836 37.375 27.422 1 96.44 406 ASN B C 1
ATOM 9851 O O . ASN B 1 406 ? -9.914 37.938 27.234 1 96.44 406 ASN B O 1
ATOM 9855 N N . HIS B 1 407 ? -8.312 36.688 26.469 1 97.69 407 HIS B N 1
ATOM 9856 C CA . HIS B 1 407 ? -9.031 36.406 25.234 1 97.69 407 HIS B CA 1
ATOM 9857 C C . HIS B 1 407 ? -10.203 35.438 25.484 1 97.69 407 HIS B C 1
ATOM 9859 O O . HIS B 1 407 ? -10.023 34.375 26.078 1 97.69 407 HIS B O 1
ATOM 9865 N N . SER B 1 408 ? -11.312 35.812 24.938 1 96.94 408 SER B N 1
ATOM 9866 C CA . SER B 1 408 ? -12.531 35.062 25.188 1 96.94 408 SER B CA 1
ATOM 9867 C C . SER B 1 408 ? -12.508 33.75 24.438 1 96.94 408 SER B C 1
ATOM 9869 O O . SER B 1 408 ? -13.188 32.781 24.828 1 96.94 408 SER B O 1
ATOM 9871 N N . CYS B 1 409 ? -11.742 33.625 23.406 1 98.44 409 CYS B N 1
ATOM 9872 C CA . CYS B 1 409 ? -11.734 32.438 22.562 1 98.44 409 CYS B CA 1
ATOM 9873 C C . CYS B 1 409 ? -11 31.281 23.234 1 98.44 409 CYS B C 1
ATOM 9875 O O . CYS B 1 409 ? -11.18 30.109 22.875 1 98.44 409 CYS B O 1
ATOM 9877 N N . ILE B 1 410 ? -10.133 31.469 24.219 1 98.5 410 ILE B N 1
ATOM 9878 C CA . ILE B 1 410 ? -9.391 30.406 24.875 1 98.5 410 ILE B CA 1
ATOM 9879 C C . ILE B 1 410 ? -10.352 29.484 25.625 1 98.5 410 ILE B C 1
ATOM 9881 O O . ILE B 1 410 ? -10.969 29.906 26.609 1 98.5 410 ILE B O 1
ATOM 9885 N N . ALA B 1 411 ? -10.445 28.297 25.203 1 98.12 411 ALA B N 1
ATOM 9886 C CA . ALA B 1 411 ? -11.391 27.344 25.797 1 98.12 411 ALA B CA 1
ATOM 9887 C C . ALA B 1 411 ? -10.719 26.5 26.859 1 98.12 411 ALA B C 1
ATOM 9889 O O . ALA B 1 411 ? -11.312 26.219 27.906 1 98.12 411 ALA B O 1
ATOM 9890 N N . LEU B 1 412 ? -9.523 26.094 26.578 1 97.25 412 LEU B N 1
ATOM 9891 C CA . LEU B 1 412 ? -8.781 25.25 27.5 1 97.25 412 LEU B CA 1
ATOM 9892 C C . LEU B 1 412 ? -7.289 25.281 27.188 1 97.25 412 LEU B C 1
ATOM 9894 O O . LEU B 1 412 ? -6.883 25.734 26.109 1 97.25 412 LEU B O 1
ATOM 9898 N N . TRP B 1 413 ? -6.48 24.875 28.203 1 97.38 413 TRP B N 1
ATOM 9899 C CA . TRP B 1 413 ? -5.039 24.703 28.047 1 97.38 413 TRP B CA 1
ATOM 9900 C C . TRP B 1 413 ? -4.676 23.219 27.906 1 97.38 413 TRP B C 1
ATOM 9902 O O . TRP B 1 413 ? -5.027 22.406 28.766 1 97.38 413 TRP B O 1
ATOM 9912 N N . GLY B 1 414 ? -4.031 22.891 26.781 1 94.94 414 GLY B N 1
ATOM 9913 C CA . GLY B 1 414 ? -3.527 21.547 26.578 1 94.94 414 GLY B CA 1
ATOM 9914 C C . GLY B 1 414 ? -2.062 21.406 26.953 1 94.94 414 GLY B C 1
ATOM 9915 O O . GLY B 1 414 ? -1.25 22.281 26.641 1 94.94 414 GLY B O 1
ATOM 9916 N N . GLY B 1 415 ? -1.731 20.297 27.547 1 92.38 415 GLY B N 1
ATOM 9917 C CA . GLY B 1 415 ? -0.378 20.094 28.031 1 92.38 415 GLY B CA 1
ATOM 9918 C C . GLY B 1 415 ? 0.587 19.641 26.953 1 92.38 415 GLY B C 1
ATOM 9919 O O . GLY B 1 415 ? 1.775 19.969 27 1 92.38 415 GLY B O 1
ATOM 9920 N N . ASP B 1 416 ? 0.109 18.797 26.094 1 90.06 416 ASP B N 1
ATOM 9921 C CA . ASP B 1 416 ? 1.022 18.344 25.062 1 90.06 416 ASP B CA 1
ATOM 9922 C C . ASP B 1 416 ? 0.265 17.656 23.922 1 90.06 416 ASP B C 1
ATOM 9924 O O . ASP B 1 416 ? -0.963 17.547 23.969 1 90.06 416 ASP B O 1
ATOM 9928 N N . ASN B 1 417 ? 0.907 17.5 22.734 1 89.69 417 ASN B N 1
ATOM 9929 C CA . ASN B 1 417 ? 0.55 16.531 21.703 1 89.69 417 ASN B CA 1
ATOM 9930 C C . ASN B 1 417 ? 1.276 15.203 21.922 1 89.69 417 ASN B C 1
ATOM 9932 O O . ASN B 1 417 ? 2.469 15.086 21.641 1 89.69 417 ASN B O 1
ATOM 9936 N N . PRO B 1 418 ? 0.675 14.102 22.094 1 82.25 418 PRO B N 1
ATOM 9937 C CA . PRO B 1 418 ? 0.821 13.109 23.156 1 82.25 418 PRO B CA 1
ATOM 9938 C C . PRO B 1 418 ? 2.229 12.516 23.219 1 82.25 418 PRO B C 1
ATOM 9940 O O . PRO B 1 418 ? 2.574 11.641 22.422 1 82.25 418 PRO B O 1
ATOM 9943 N N . ILE B 1 419 ? 2.867 12.914 24.125 1 79.5 419 ILE B N 1
ATOM 9944 C CA . ILE B 1 419 ? 4.223 12.453 24.391 1 79.5 419 ILE B CA 1
ATOM 9945 C C . ILE B 1 419 ? 4.176 11.031 24.953 1 79.5 419 ILE B C 1
ATOM 9947 O O . ILE B 1 419 ? 5.039 10.211 24.641 1 79.5 419 ILE B O 1
ATOM 9951 N N . VAL B 1 420 ? 3.119 10.75 25.688 1 78.12 420 VAL B N 1
ATOM 9952 C CA . VAL B 1 420 ? 2.994 9.453 26.344 1 78.12 420 VAL B CA 1
ATOM 9953 C C . VAL B 1 420 ? 2.887 8.344 25.297 1 78.12 420 VAL B C 1
ATOM 9955 O O . VAL B 1 420 ? 3.465 7.27 25.453 1 78.12 420 VAL B O 1
ATOM 9958 N N . ASP B 1 421 ? 2.133 8.648 24.234 1 75.12 421 ASP B N 1
ATOM 9959 C CA . ASP B 1 421 ? 2.025 7.684 23.141 1 75.12 421 ASP B CA 1
ATOM 9960 C C . ASP B 1 421 ? 3.398 7.363 22.547 1 75.12 421 ASP B C 1
ATOM 9962 O O . ASP B 1 421 ? 3.697 6.203 22.25 1 75.12 421 ASP B O 1
ATOM 9966 N N . GLY B 1 422 ? 4.145 8.391 22.406 1 73 422 GLY B N 1
ATOM 9967 C CA . GLY B 1 422 ? 5.488 8.195 21.891 1 73 422 GLY B CA 1
ATOM 9968 C C . GLY B 1 422 ? 6.363 7.355 22.812 1 73 422 GLY B C 1
ATOM 9969 O O . GLY B 1 422 ? 7.141 6.523 22.344 1 73 422 GLY B O 1
ATOM 9970 N N . ILE B 1 423 ? 6.223 7.535 24.094 1 74.62 423 ILE B N 1
ATOM 9971 C CA . ILE B 1 423 ? 7 6.797 25.094 1 74.62 423 ILE B CA 1
ATOM 9972 C C . ILE B 1 423 ? 6.668 5.309 25 1 74.62 423 ILE B C 1
ATOM 9974 O O . ILE B 1 423 ? 7.57 4.465 24.969 1 74.62 423 ILE B O 1
ATOM 9978 N N . TYR B 1 424 ? 5.441 5 24.875 1 72.81 424 TYR B N 1
ATOM 9979 C CA . TYR B 1 424 ? 5.023 3.602 24.828 1 72.81 424 TYR B CA 1
ATOM 9980 C C . TYR B 1 424 ? 5.406 2.965 23.5 1 72.81 424 TYR B C 1
ATOM 9982 O O . TYR B 1 424 ? 5.754 1.782 23.438 1 72.81 424 TYR B O 1
ATOM 9990 N N . GLN B 1 425 ? 5.367 3.686 22.469 1 69.62 425 GLN B N 1
ATOM 9991 C CA . GLN B 1 425 ? 5.652 3.146 21.141 1 69.62 425 GLN B CA 1
ATOM 9992 C C . GLN B 1 425 ? 7.152 2.973 20.922 1 69.62 425 GLN B C 1
ATOM 9994 O O . GLN B 1 425 ? 7.586 2.023 20.266 1 69.62 425 GLN B O 1
ATOM 9999 N N . GLN B 1 426 ? 7.895 3.834 21.406 1 66.31 426 GLN B N 1
ATOM 10000 C CA . GLN B 1 426 ? 9.305 3.908 21.031 1 66.31 426 GLN B CA 1
ATOM 10001 C C . GLN B 1 426 ? 10.18 3.176 22.047 1 66.31 426 GLN B C 1
ATOM 10003 O O . GLN B 1 426 ? 11.312 2.801 21.734 1 66.31 426 GLN B O 1
ATOM 10008 N N . LEU B 1 427 ? 9.664 3.049 23.312 1 71.75 427 LEU B N 1
ATOM 10009 C CA . LEU B 1 427 ? 10.5 2.447 24.344 1 71.75 427 LEU B CA 1
ATOM 10010 C C . LEU B 1 427 ? 9.977 1.072 24.75 1 71.75 427 LEU B C 1
ATOM 10012 O O . LEU B 1 427 ? 9.133 0.958 25.641 1 71.75 427 LEU B O 1
ATOM 10016 N N . PRO B 1 428 ? 10.531 0.075 24.078 1 64.31 428 PRO B N 1
ATOM 10017 C CA . PRO B 1 428 ? 10.047 -1.275 24.375 1 64.31 428 PRO B CA 1
ATOM 10018 C C . PRO B 1 428 ? 10.5 -1.779 25.734 1 64.31 428 PRO B C 1
ATOM 10020 O O . PRO B 1 428 ? 9.82 -2.613 26.344 1 64.31 428 PRO B O 1
ATOM 10023 N N . ASN B 1 429 ? 11.555 -1.214 26.281 1 73.31 429 ASN B N 1
ATOM 10024 C CA . ASN B 1 429 ? 12.062 -1.623 27.578 1 73.31 429 ASN B CA 1
ATOM 10025 C C . ASN B 1 429 ? 11.25 -1.004 28.719 1 73.31 429 ASN B C 1
ATOM 10027 O O . ASN B 1 429 ? 11.219 0.219 28.875 1 73.31 429 ASN B O 1
ATOM 10031 N N . ARG B 1 430 ? 10.75 -1.779 29.656 1 75.81 430 ARG B N 1
ATOM 10032 C CA . ARG B 1 430 ? 9.852 -1.339 30.719 1 75.81 430 ARG B CA 1
ATOM 10033 C C . ARG B 1 430 ? 10.57 -0.407 31.688 1 75.81 430 ARG B C 1
ATOM 10035 O O . ARG B 1 430 ? 9.984 0.565 32.156 1 75.81 430 ARG B O 1
ATOM 10042 N N . GLN B 1 431 ? 11.742 -0.733 32 1 75.06 431 GLN B N 1
ATOM 10043 C CA . GLN B 1 431 ? 12.477 0.072 32.969 1 75.06 431 GLN B CA 1
ATOM 10044 C C . GLN B 1 431 ? 12.734 1.479 32.438 1 75.06 431 GLN B C 1
ATOM 10046 O O . GLN B 1 431 ? 12.555 2.463 33.156 1 75.06 431 GLN B O 1
ATOM 10051 N N . GLU B 1 432 ? 13.102 1.528 31.266 1 74.62 432 GLU B N 1
ATOM 10052 C CA . GLU B 1 432 ? 13.328 2.822 30.625 1 74.62 432 GLU B CA 1
ATOM 10053 C C . GLU B 1 432 ? 12.016 3.586 30.453 1 74.62 432 GLU B C 1
ATOM 10055 O O . GLU B 1 432 ? 11.969 4.797 30.688 1 74.62 432 GLU B O 1
ATOM 10060 N N . ARG B 1 433 ? 10.984 2.949 30.094 1 79.62 433 ARG B N 1
ATOM 10061 C CA . ARG B 1 433 ? 9.672 3.561 29.922 1 79.62 433 ARG B CA 1
ATOM 10062 C C . ARG B 1 433 ? 9.188 4.18 31.234 1 79.62 433 ARG B C 1
ATOM 10064 O O . ARG B 1 433 ? 8.68 5.305 31.234 1 79.62 433 ARG B O 1
ATOM 10071 N N . ASP B 1 434 ? 9.438 3.504 32.344 1 80.56 434 ASP B N 1
ATOM 10072 C CA . ASP B 1 434 ? 8.992 3.98 33.656 1 80.56 434 ASP B CA 1
ATOM 10073 C C . ASP B 1 434 ? 9.734 5.254 34.062 1 80.56 434 ASP B C 1
ATOM 10075 O O . ASP B 1 434 ? 9.148 6.152 34.656 1 80.56 434 ASP B O 1
ATOM 10079 N N . LYS B 1 435 ? 10.93 5.242 33.75 1 78 435 LYS B N 1
ATOM 10080 C CA . LYS B 1 435 ? 11.727 6.43 34.062 1 78 435 LYS B CA 1
ATOM 10081 C C . LYS B 1 435 ? 11.211 7.641 33.281 1 78 435 LYS B C 1
ATOM 10083 O O . LYS B 1 435 ? 11.086 8.727 33.844 1 78 435 LYS B O 1
ATOM 10088 N N . TYR B 1 436 ? 10.922 7.488 32.062 1 78.81 436 TYR B N 1
ATOM 10089 C CA . TYR B 1 436 ? 10.438 8.578 31.234 1 78.81 436 TYR B CA 1
ATOM 10090 C C . TYR B 1 436 ? 9.039 9.008 31.656 1 78.81 436 TYR B C 1
ATOM 10092 O O . TYR B 1 436 ? 8.719 10.195 31.641 1 78.81 436 TYR B O 1
ATOM 10100 N N . LEU B 1 437 ? 8.297 8.086 32.062 1 81.69 437 LEU B N 1
ATOM 10101 C CA . LEU B 1 437 ? 6.945 8.391 32.531 1 81.69 437 LEU B CA 1
ATOM 10102 C C . LEU B 1 437 ? 6.965 9.188 33.812 1 81.69 437 LEU B C 1
ATOM 10104 O O . LEU B 1 437 ? 6.148 10.094 34 1 81.69 437 LEU B O 1
ATOM 10108 N N . SER B 1 438 ? 7.871 8.844 34.656 1 83.69 438 SER B N 1
ATOM 10109 C CA . SER B 1 438 ? 8.008 9.586 35.906 1 83.69 438 SER B CA 1
ATOM 10110 C C . SER B 1 438 ? 8.438 11.023 35.656 1 83.69 438 SER B C 1
ATOM 10112 O O . SER B 1 438 ? 7.949 11.945 36.312 1 83.69 438 SER B O 1
ATOM 10114 N N . ASN B 1 439 ? 9.359 11.195 34.812 1 82.38 439 ASN B N 1
ATOM 10115 C CA . ASN B 1 439 ? 9.812 12.531 34.469 1 82.38 439 ASN B CA 1
ATOM 10116 C C . ASN B 1 439 ? 8.711 13.328 33.75 1 82.38 439 ASN B C 1
ATOM 10118 O O . ASN B 1 439 ? 8.57 14.531 33.969 1 82.38 439 ASN B O 1
ATOM 10122 N N . TYR B 1 440 ? 8.039 12.617 32.938 1 85.06 440 TYR B N 1
ATOM 10123 C CA . TYR B 1 440 ? 6.898 13.227 32.25 1 85.06 440 TYR B CA 1
ATOM 10124 C C . TYR B 1 440 ? 5.875 13.719 33.281 1 85.06 440 TYR B C 1
ATOM 10126 O O . TYR B 1 440 ? 5.375 14.844 33.156 1 85.06 440 TYR B O 1
ATOM 10134 N N . ASP B 1 441 ? 5.594 12.914 34.219 1 86.06 441 ASP B N 1
ATOM 10135 C CA . ASP B 1 441 ? 4.637 13.273 35.281 1 86.06 441 ASP B CA 1
ATOM 10136 C C . ASP B 1 441 ? 5.105 14.5 36.062 1 86.06 441 ASP B C 1
ATOM 10138 O O . ASP B 1 441 ? 4.301 15.383 36.375 1 86.06 441 ASP B O 1
ATOM 10142 N N . ARG B 1 442 ? 6.297 14.547 36.312 1 87.5 442 ARG B N 1
ATOM 10143 C CA . ARG B 1 442 ? 6.859 15.688 37.031 1 87.5 442 ARG B CA 1
ATOM 10144 C C . ARG B 1 442 ? 6.711 16.969 36.219 1 87.5 442 ARG B C 1
ATOM 10146 O O . ARG B 1 442 ? 6.316 18.016 36.75 1 87.5 442 ARG B O 1
ATOM 10153 N N . LEU B 1 443 ? 7.055 16.906 35 1 88.38 443 LEU B N 1
ATOM 10154 C CA . LEU B 1 443 ? 6.93 18.062 34.094 1 88.38 443 LEU B CA 1
ATOM 10155 C C . LEU B 1 443 ? 5.48 18.531 34.031 1 88.38 443 LEU B C 1
ATOM 10157 O O . LEU B 1 443 ? 5.203 19.719 34.188 1 88.38 443 LEU B O 1
ATOM 10161 N N . MET B 1 444 ? 4.57 17.609 33.906 1 90.06 444 MET B N 1
ATOM 10162 C CA . MET B 1 444 ? 3.166 17.953 33.688 1 90.06 444 MET B CA 1
ATOM 10163 C C . MET B 1 444 ? 2.545 18.5 34.969 1 90.06 444 MET B C 1
ATOM 10165 O O . MET B 1 444 ? 1.675 19.359 34.938 1 90.06 444 MET B O 1
ATOM 10169 N N . ARG B 1 445 ? 2.938 18 36.031 1 90.5 445 ARG B N 1
ATOM 10170 C CA . ARG B 1 445 ? 2.453 18.516 37.312 1 90.5 445 ARG B CA 1
ATOM 10171 C C . ARG B 1 445 ? 2.875 19.969 37.531 1 90.5 445 ARG B C 1
ATOM 10173 O O . ARG B 1 445 ? 2.105 20.781 38.031 1 90.5 445 ARG B O 1
ATOM 10180 N N . ASN B 1 446 ? 4.051 20.203 37.156 1 91.88 446 ASN B N 1
ATOM 10181 C CA . ASN B 1 446 ? 4.535 21.562 37.281 1 91.88 446 ASN B CA 1
ATOM 10182 C C . ASN B 1 446 ? 3.775 22.5 36.344 1 91.88 446 ASN B C 1
ATOM 10184 O O . ASN B 1 446 ? 3.416 23.609 36.719 1 91.88 446 ASN B O 1
ATOM 10188 N N . ILE B 1 447 ? 3.572 22.109 35.156 1 94.25 447 ILE B N 1
ATOM 10189 C CA . ILE B 1 447 ? 2.832 22.891 34.188 1 94.25 447 ILE B CA 1
ATOM 10190 C C . ILE B 1 447 ? 1.412 23.141 34.688 1 94.25 447 ILE B C 1
ATOM 10192 O O . ILE B 1 447 ? 0.917 24.266 34.625 1 94.25 447 ILE B O 1
ATOM 10196 N N . ARG B 1 448 ? 0.803 22.125 35.188 1 94.88 448 ARG B N 1
ATOM 10197 C CA . ARG B 1 448 ? -0.543 22.234 35.75 1 94.88 448 ARG B CA 1
ATOM 10198 C C . ARG B 1 448 ? -0.604 23.266 36.844 1 94.88 448 ARG B C 1
ATOM 10200 O O . ARG B 1 448 ? -1.492 24.125 36.875 1 94.88 448 ARG B O 1
ATOM 10207 N N . GLN B 1 449 ? 0.301 23.156 37.688 1 95.62 449 GLN B N 1
ATOM 10208 C CA . GLN B 1 449 ? 0.324 24.062 38.844 1 95.62 449 GLN B CA 1
ATOM 10209 C C . GLN B 1 449 ? 0.395 25.516 38.375 1 95.62 449 GLN B C 1
ATOM 10211 O O . GLN B 1 449 ? -0.349 26.375 38.875 1 95.62 449 GLN B O 1
ATOM 10216 N N . VAL B 1 450 ? 1.248 25.797 37.5 1 96.62 450 VAL B N 1
ATOM 10217 C CA . VAL B 1 450 ? 1.443 27.156 37 1 96.62 450 VAL B CA 1
ATOM 10218 C C . VAL B 1 450 ? 0.17 27.656 36.312 1 96.62 450 VAL B C 1
ATOM 10220 O O . VAL B 1 450 ? -0.304 28.75 36.594 1 96.62 450 VAL B O 1
ATOM 10223 N N . LEU B 1 451 ? -0.417 26.891 35.469 1 97.31 451 LEU B N 1
ATOM 10224 C CA . LEU B 1 451 ? -1.567 27.312 34.656 1 97.31 451 LEU B CA 1
ATOM 10225 C C . LEU B 1 451 ? -2.814 27.422 35.531 1 97.31 451 LEU B C 1
ATOM 10227 O O . LEU B 1 451 ? -3.613 28.344 35.344 1 97.31 451 LEU B O 1
ATOM 10231 N N . GLU B 1 452 ? -2.967 26.5 36.469 1 96.38 452 GLU B N 1
ATOM 10232 C CA . GLU B 1 452 ? -4.137 26.547 37.344 1 96.38 452 GLU B CA 1
ATOM 10233 C C . GLU B 1 452 ? -4.055 27.719 38.312 1 96.38 452 GLU B C 1
ATOM 10235 O O . GLU B 1 452 ? -5.082 28.266 38.719 1 96.38 452 GLU B O 1
ATOM 10240 N N . GLN B 1 453 ? -2.906 28.078 38.594 1 95.75 453 GLN B N 1
ATOM 10241 C CA . GLN B 1 453 ? -2.736 29.25 39.438 1 95.75 453 GLN B CA 1
ATOM 10242 C C . GLN B 1 453 ? -3.035 30.531 38.656 1 95.75 453 GLN B C 1
ATOM 10244 O O . GLN B 1 453 ? -3.705 31.438 39.188 1 95.75 453 GLN B O 1
ATOM 10249 N N . GLU B 1 454 ? -2.527 30.656 37.469 1 95.75 454 GLU B N 1
ATOM 10250 C CA . GLU B 1 454 ? -2.664 31.859 36.656 1 95.75 454 GLU B CA 1
ATOM 10251 C C . GLU B 1 454 ? -4.062 31.969 36.062 1 95.75 454 GLU B C 1
ATOM 10253 O O . GLU B 1 454 ? -4.566 33.062 35.844 1 95.75 454 GLU B O 1
ATOM 10258 N N . ASP B 1 455 ? -4.648 30.875 35.781 1 96.12 455 ASP B N 1
ATOM 10259 C CA . ASP B 1 455 ? -5.965 30.797 35.156 1 96.12 455 ASP B CA 1
ATOM 10260 C C . ASP B 1 455 ? -6.793 29.656 35.75 1 96.12 455 ASP B C 1
ATOM 10262 O O . ASP B 1 455 ? -7.078 28.672 35.062 1 96.12 455 ASP B O 1
ATOM 10266 N N . PRO B 1 456 ? -7.277 29.828 36.875 1 94 456 PRO B N 1
ATOM 10267 C CA . PRO B 1 456 ? -7.918 28.734 37.594 1 94 456 PRO B CA 1
ATOM 10268 C C . PRO B 1 456 ? -9.273 28.359 37 1 94 456 PRO B C 1
ATOM 10270 O O . PRO B 1 456 ? -9.789 27.266 37.281 1 94 456 PRO B O 1
ATOM 10273 N N . LYS B 1 457 ? -9.867 29.125 36.281 1 91.19 457 LYS B N 1
ATOM 10274 C CA . LYS B 1 457 ? -11.227 28.875 35.844 1 91.19 457 LYS B CA 1
ATOM 10275 C C . LYS B 1 457 ? -11.242 27.969 34.594 1 91.19 457 LYS B C 1
ATOM 10277 O O . LYS B 1 457 ? -12.258 27.344 34.281 1 91.19 457 LYS B O 1
ATOM 10282 N N . ARG B 1 458 ? -10.219 27.906 33.844 1 95.69 458 ARG B N 1
ATOM 10283 C CA . ARG B 1 458 ? -10.195 27.109 32.625 1 95.69 458 ARG B CA 1
ATOM 10284 C C . ARG B 1 458 ? -9.516 25.766 32.875 1 95.69 458 ARG B C 1
ATOM 10286 O O . ARG B 1 458 ? -8.578 25.672 33.656 1 95.69 458 ARG B O 1
ATOM 10293 N N . LEU B 1 459 ? -10.023 24.781 32.156 1 94.06 459 LEU B N 1
ATOM 10294 C CA . LEU B 1 459 ? -9.5 23.438 32.281 1 94.06 459 LEU B CA 1
ATOM 10295 C C . LEU B 1 459 ? -8.07 23.359 31.75 1 94.06 459 LEU B C 1
ATOM 10297 O O . LEU B 1 459 ? -7.754 23.906 30.703 1 94.06 459 LEU B O 1
ATOM 10301 N N . PHE B 1 460 ? -7.184 22.719 32.562 1 95.06 460 PHE B N 1
ATOM 10302 C CA . PHE B 1 460 ? -5.922 22.188 32.031 1 95.06 460 PHE B CA 1
ATOM 10303 C C . PHE B 1 460 ? -6.055 20.719 31.688 1 95.06 460 PHE B C 1
ATOM 10305 O O . PHE B 1 460 ? -6.371 19.891 32.531 1 95.06 460 PHE B O 1
ATOM 10312 N N . TRP B 1 461 ? -5.895 20.359 30.391 1 92.06 461 TRP B N 1
ATOM 10313 C CA . TRP B 1 461 ? -5.93 19 29.891 1 92.06 461 TRP B CA 1
ATOM 10314 C C . TRP B 1 461 ? -4.52 18.469 29.656 1 92.06 461 TRP B C 1
ATOM 10316 O O . TRP B 1 461 ? -3.797 18.969 28.797 1 92.06 461 TRP B O 1
ATOM 10326 N N . VAL B 1 462 ? -4.082 17.516 30.422 1 87.62 462 VAL B N 1
ATOM 10327 C CA . VAL B 1 462 ? -2.688 17.109 30.547 1 87.62 462 VAL B CA 1
ATOM 10328 C C . VAL B 1 462 ? -2.133 16.703 29.188 1 87.62 462 VAL B C 1
ATOM 10330 O O . VAL B 1 462 ? -0.995 17.047 28.844 1 87.62 462 VAL B O 1
ATOM 10333 N N . SER B 1 463 ? -2.895 15.891 28.5 1 87.88 463 SER B N 1
ATOM 10334 C CA . SER B 1 463 ? -2.42 15.414 27.203 1 87.88 463 SER B CA 1
ATOM 10335 C C . SER B 1 463 ? -3.582 15.125 26.266 1 87.88 463 SER B C 1
ATOM 10337 O O . SER B 1 463 ? -4.613 14.594 26.688 1 87.88 463 SER B O 1
ATOM 10339 N N . ALA B 1 464 ? -3.277 15.469 25.062 1 80.69 464 ALA B N 1
ATOM 10340 C CA . ALA B 1 464 ? -4.25 15.031 24.062 1 80.69 464 ALA B CA 1
ATOM 10341 C C . ALA B 1 464 ? -4.281 13.516 23.953 1 80.69 464 ALA B C 1
ATOM 10343 O O . ALA B 1 464 ? -3.232 12.859 23.938 1 80.69 464 ALA B O 1
ATOM 10344 N N . SER B 1 465 ? -5.41 12.898 23.969 1 69.94 465 SER B N 1
ATOM 10345 C CA . SER B 1 465 ? -5.664 11.469 23.812 1 69.94 465 SER B CA 1
ATOM 10346 C C . SER B 1 465 ? -5.191 10.688 25.031 1 69.94 465 SER B C 1
ATOM 10348 O O . SER B 1 465 ? -4.676 9.57 24.906 1 69.94 465 SER B O 1
ATOM 10350 N N . TYR B 1 466 ? -4.988 11.391 26.141 1 68.19 466 TYR B N 1
ATOM 10351 C CA . TYR B 1 466 ? -4.586 10.734 27.375 1 68.19 466 TYR B CA 1
ATOM 10352 C C . TYR B 1 466 ? -5.547 11.07 28.516 1 68.19 466 TYR B C 1
ATOM 10354 O O . TYR B 1 466 ? -6.07 12.188 28.578 1 68.19 466 TYR B O 1
ATOM 10362 N N . TYR B 1 467 ? -6.051 9.984 29.125 1 58.62 467 TYR B N 1
ATOM 10363 C CA . TYR B 1 467 ? -6.895 10.227 30.281 1 58.62 467 TYR B CA 1
ATOM 10364 C C . TYR B 1 467 ? -6.117 9.992 31.578 1 58.62 467 TYR B C 1
ATOM 10366 O O . TYR B 1 467 ? -5.496 8.938 31.75 1 58.62 467 TYR B O 1
ATOM 10374 N N . ASP B 1 468 ? -5.738 11.062 32.344 1 53.88 468 ASP B N 1
ATOM 10375 C CA . ASP B 1 468 ? -5.035 10.961 33.594 1 53.88 468 ASP B CA 1
ATOM 10376 C C . ASP B 1 468 ? -5.988 10.539 34.719 1 53.88 468 ASP B C 1
ATOM 10378 O O . ASP B 1 468 ? -6.883 11.305 35.094 1 53.88 468 ASP B O 1
ATOM 10382 N N . ASP B 1 469 ? -6.414 9.242 34.906 1 46.5 469 ASP B N 1
ATOM 10383 C CA . ASP B 1 469 ? -7.223 8.961 36.094 1 46.5 469 ASP B CA 1
ATOM 10384 C C . ASP B 1 469 ? -6.375 9 37.344 1 46.5 469 ASP B C 1
ATOM 10386 O O . ASP B 1 469 ? -6.719 8.375 38.344 1 46.5 469 ASP B O 1
ATOM 10390 N N . SER B 1 470 ? -5.57 10.078 37.531 1 46.06 470 SER B N 1
ATOM 10391 C CA . SER B 1 470 ? -4.727 10.281 38.719 1 46.06 470 SER B CA 1
ATOM 10392 C C . SER B 1 470 ? -3.85 9.062 38.969 1 46.06 470 SER B C 1
ATOM 10394 O O . SER B 1 470 ? -2.771 9.18 39.562 1 46.06 470 SER B O 1
ATOM 10396 N N . GLU B 1 471 ? -4.344 7.855 38.844 1 42.38 471 GLU B N 1
ATOM 10397 C CA . GLU B 1 471 ? -3.59 6.691 39.312 1 42.38 471 GLU B CA 1
ATOM 10398 C C . GLU B 1 471 ? -2.709 6.125 38.188 1 42.38 471 GLU B C 1
ATOM 10400 O O . GLU B 1 471 ? -1.631 5.59 38.469 1 42.38 471 GLU B O 1
ATOM 10405 N N . HIS B 1 472 ? -3.135 6.027 36.938 1 47.03 472 HIS B N 1
ATOM 10406 C CA . HIS B 1 472 ? -2.344 5.352 35.906 1 47.03 472 HIS B CA 1
ATOM 10407 C C . HIS B 1 472 ? -2.309 6.16 34.625 1 47.03 472 HIS B C 1
ATOM 10409 O O . HIS B 1 472 ? -3.342 6.664 34.188 1 47.03 472 HIS B O 1
ATOM 10415 N N . CYS B 1 473 ? -1.054 6.746 34.25 1 46.31 473 CYS B N 1
ATOM 10416 C CA . CYS B 1 473 ? -0.789 7.371 32.969 1 46.31 473 CYS B CA 1
ATOM 10417 C C . CYS B 1 473 ? -0.742 6.328 31.844 1 46.31 473 CYS B C 1
ATOM 10419 O O . CYS B 1 473 ? 0.269 5.645 31.672 1 46.31 473 CYS B O 1
ATOM 10421 N N . ARG B 1 474 ? -1.834 5.703 31.203 1 50.66 474 ARG B N 1
ATOM 10422 C CA . ARG B 1 474 ? -1.76 4.742 30.109 1 50.66 474 ARG B CA 1
ATOM 10423 C C . ARG B 1 474 ? -2.33 5.336 28.828 1 50.66 474 ARG B C 1
ATOM 10425 O O . ARG B 1 474 ? -3.295 6.102 28.859 1 50.66 474 ARG B O 1
ATOM 10432 N N . PRO B 1 475 ? -1.468 5.27 27.859 1 52.09 475 PRO B N 1
ATOM 10433 C CA . PRO B 1 475 ? -2.109 5.617 26.594 1 52.09 475 PRO B CA 1
ATOM 10434 C C . PRO B 1 475 ? -3.465 4.938 26.406 1 52.09 475 PRO 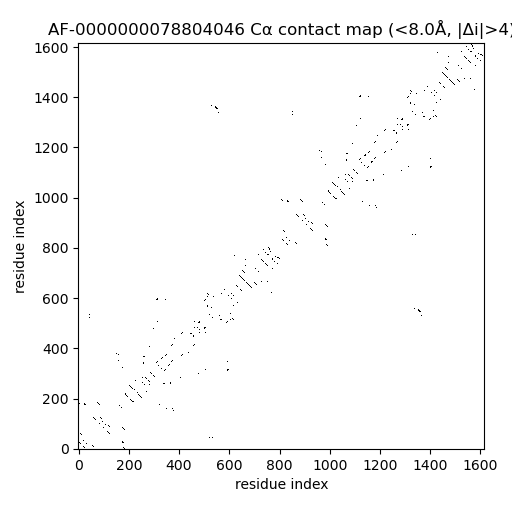B C 1
ATOM 10436 O O . PRO B 1 475 ? -3.623 3.764 26.75 1 52.09 475 PRO B O 1
ATOM 10439 N N . TRP B 1 476 ? -4.629 5.566 26.484 1 51.81 476 TRP B N 1
ATOM 10440 C CA . TRP B 1 476 ? -5.887 4.844 26.312 1 51.81 476 TRP B CA 1
ATOM 10441 C C . TRP B 1 476 ? -6.344 4.883 24.859 1 51.81 476 TRP B C 1
ATOM 10443 O O . TRP B 1 476 ? -6.43 5.957 24.266 1 51.81 476 TRP B O 1
ATOM 10453 N N . GLN B 1 477 ? -6.016 4.039 24.094 1 57.03 477 GLN B N 1
ATOM 10454 C CA . GLN B 1 477 ? -6.645 3.904 22.781 1 57.03 477 GLN B CA 1
ATOM 10455 C C . GLN B 1 477 ? -8.133 3.584 22.922 1 57.03 477 GLN B C 1
ATOM 10457 O O . GLN B 1 477 ? -8.742 3.053 21.984 1 57.03 477 GLN B O 1
ATOM 10462 N N . ASP B 1 478 ? -8.609 4.074 24.062 1 66.12 478 ASP B N 1
ATOM 10463 C CA . ASP B 1 478 ? -10.023 3.789 24.297 1 66.12 478 ASP B CA 1
ATOM 10464 C C . ASP B 1 478 ? -10.898 4.957 23.844 1 66.12 478 ASP B C 1
ATOM 10466 O O . ASP B 1 478 ? -10.758 6.074 24.344 1 66.12 478 ASP B O 1
ATOM 10470 N N . LEU B 1 479 ? -11.75 4.844 23.047 1 68.06 479 LEU B N 1
ATOM 10471 C CA . LEU B 1 479 ? -12.625 5.824 22.422 1 68.06 479 LEU B CA 1
ATOM 10472 C C . LEU B 1 479 ? -13.594 6.422 23.438 1 68.06 479 LEU B C 1
ATOM 10474 O O . LEU B 1 479 ? -14.195 7.465 23.188 1 68.06 479 LEU B O 1
ATOM 10478 N N . ASP B 1 480 ? -13.625 5.852 24.641 1 67.75 480 ASP B N 1
ATOM 10479 C CA . ASP B 1 480 ? -14.602 6.289 25.641 1 67.75 480 ASP B CA 1
ATOM 10480 C C . ASP B 1 480 ? -13.93 7.012 26.797 1 67.75 480 ASP B C 1
ATOM 10482 O O . ASP B 1 480 ? -14.562 7.266 27.828 1 67.75 480 ASP B O 1
ATOM 10486 N N . SER B 1 481 ? -12.695 7.469 26.656 1 67.94 481 SER B N 1
ATOM 10487 C CA . SER B 1 481 ? -11.938 7.996 27.781 1 67.94 481 SER B CA 1
ATOM 10488 C C . SER B 1 481 ? -11.758 9.508 27.672 1 67.94 481 SER B C 1
ATOM 10490 O O . SER B 1 481 ? -10.734 10.055 28.094 1 67.94 481 SER B O 1
ATOM 10492 N N . GLY B 1 482 ? -12.844 10.125 27.156 1 81.94 482 GLY B N 1
ATOM 10493 C CA . GLY B 1 482 ? -12.695 11.57 27.031 1 81.94 482 GLY B CA 1
ATOM 10494 C C . GLY B 1 482 ? -12.297 12.008 25.625 1 81.94 482 GLY B C 1
ATOM 10495 O O . GLY B 1 482 ? -13.109 11.953 24.703 1 81.94 482 GLY B O 1
ATOM 10496 N N . ASP B 1 483 ? -10.977 12.375 25.5 1 89.06 483 ASP B N 1
ATOM 10497 C CA . ASP B 1 483 ? -10.445 12.789 24.203 1 89.06 483 ASP B CA 1
ATOM 10498 C C . ASP B 1 483 ? -9.555 11.695 23.609 1 89.06 483 ASP B C 1
ATOM 10500 O O . ASP B 1 483 ? -8.836 11.008 24.328 1 89.06 483 ASP B O 1
ATOM 10504 N N . CYS B 1 484 ? -9.688 11.5 22.297 1 89.19 484 CYS B N 1
ATOM 10505 C CA . CYS B 1 484 ? -8.828 10.508 21.656 1 89.19 484 CYS B CA 1
ATOM 10506 C C . CYS B 1 484 ? -8.32 11.008 20.312 1 89.19 484 CYS B C 1
ATOM 10508 O O . CYS B 1 484 ? -8.812 12.008 19.797 1 89.19 484 CYS B O 1
ATOM 10510 N N . HIS B 1 485 ? -7.238 10.398 19.875 1 91.69 485 HIS B N 1
ATOM 10511 C CA . HIS B 1 485 ? -6.805 10.453 18.484 1 91.69 485 HIS B CA 1
ATOM 10512 C C . HIS B 1 485 ? -7.273 9.219 17.719 1 91.69 485 HIS B C 1
ATOM 10514 O O . HIS B 1 485 ? -7.281 8.109 18.266 1 91.69 485 HIS B O 1
ATOM 10520 N N . TYR B 1 486 ? -7.703 9.406 16.453 1 93.19 486 TYR B N 1
ATOM 10521 C CA . TYR B 1 486 ? -8.172 8.289 15.633 1 93.19 486 TYR B CA 1
ATOM 10522 C C . TYR B 1 486 ? -7.352 8.172 14.352 1 93.19 486 TYR B C 1
ATOM 10524 O O . TYR B 1 486 ? -7.578 8.906 13.391 1 93.19 486 TYR B O 1
ATOM 10532 N N . TRP B 1 487 ? -6.465 7.152 14.297 1 92.94 487 TRP B N 1
ATOM 10533 C CA . TRP B 1 487 ? -5.559 6.988 13.164 1 92.94 487 TRP B CA 1
ATOM 10534 C C . TRP B 1 487 ? -5.605 5.559 12.633 1 92.94 487 TRP B C 1
ATOM 10536 O O . TRP B 1 487 ? -4.672 5.105 11.969 1 92.94 487 TRP B O 1
ATOM 10546 N N . ASP B 1 488 ? -6.676 4.812 12.898 1 91.62 488 ASP B N 1
ATOM 10547 C CA . ASP B 1 488 ? -6.812 3.41 12.516 1 91.62 488 ASP B CA 1
ATOM 10548 C C . ASP B 1 488 ? -6.777 3.25 11 1 91.62 488 ASP B C 1
ATOM 10550 O O . ASP B 1 488 ? -6.223 2.277 10.484 1 91.62 488 ASP B O 1
ATOM 10554 N N . ILE B 1 489 ? -7.34 4.191 10.336 1 94.94 489 ILE B N 1
ATOM 10555 C CA . ILE B 1 489 ? -7.426 4.09 8.883 1 94.94 489 ILE B CA 1
ATOM 10556 C C . ILE B 1 489 ? -6.062 4.387 8.266 1 94.94 489 ILE B C 1
ATOM 10558 O O . ILE B 1 489 ? -5.559 3.604 7.457 1 94.94 489 ILE B O 1
ATOM 10562 N N . TRP B 1 490 ? -5.418 5.449 8.641 1 94.81 490 TRP B N 1
ATOM 10563 C CA . TRP B 1 490 ? -4.16 5.867 8.031 1 94.81 490 TRP B CA 1
ATOM 10564 C C . TRP B 1 490 ? -3.012 4.965 8.484 1 94.81 490 TRP B C 1
ATOM 10566 O O . TRP B 1 490 ? -2.244 4.469 7.656 1 94.81 490 TRP B O 1
ATOM 10576 N N . HIS B 1 491 ? -2.883 4.672 9.805 1 90.06 491 HIS B N 1
ATOM 10577 C CA . HIS B 1 491 ? -1.699 3.998 10.32 1 90.06 491 HIS B CA 1
ATOM 10578 C C . HIS B 1 491 ? -1.867 2.482 10.281 1 90.06 491 HIS B C 1
ATOM 10580 O O . HIS B 1 491 ? -0.9 1.752 10.055 1 90.06 491 HIS B O 1
ATOM 10586 N N . GLN B 1 492 ? -3.088 2.014 10.438 1 89.62 492 GLN B N 1
ATOM 10587 C CA . GLN B 1 492 ? -3.275 0.568 10.492 1 89.62 492 GLN B CA 1
ATOM 10588 C C . GLN B 1 492 ? -3.783 0.029 9.156 1 89.62 492 GLN B C 1
ATOM 10590 O O . GLN B 1 492 ? -3.832 -1.186 8.953 1 89.62 492 GLN B O 1
ATOM 10595 N N . GLY B 1 493 ? -4.18 0.926 8.352 1 90.88 493 GLY B N 1
ATOM 10596 C CA . GLY B 1 493 ? -4.625 0.505 7.031 1 90.88 493 GLY B CA 1
ATOM 10597 C C . GLY B 1 493 ? -6 -0.13 7.039 1 90.88 493 GLY B C 1
ATOM 10598 O O . GLY B 1 493 ? -6.32 -0.946 6.172 1 90.88 493 GLY B O 1
ATOM 10599 N N . LEU B 1 494 ? -6.84 0.135 7.938 1 93.31 494 LEU B N 1
ATOM 10600 C CA . LEU B 1 494 ? -8.188 -0.43 7.992 1 93.31 494 LEU B CA 1
ATOM 10601 C C . LEU B 1 494 ? -9.086 0.209 6.941 1 93.31 494 LEU B C 1
ATOM 10603 O O . LEU B 1 494 ? -8.75 1.253 6.379 1 93.31 494 LEU B O 1
ATOM 10607 N N . ASP B 1 495 ? -10.156 -0.457 6.66 1 93.56 495 ASP B N 1
ATOM 10608 C CA . ASP B 1 495 ? -11.164 0.105 5.77 1 93.56 495 ASP B CA 1
ATOM 10609 C C . ASP B 1 495 ? -11.75 1.392 6.344 1 93.56 495 ASP B C 1
ATOM 10611 O O . ASP B 1 495 ? -11.977 1.492 7.551 1 93.56 495 ASP B O 1
ATOM 10615 N N . TYR B 1 496 ? -11.992 2.393 5.461 1 93.94 496 TYR B N 1
ATOM 10616 C CA . TYR B 1 496 ? -12.391 3.691 5.988 1 93.94 496 TYR B CA 1
ATOM 10617 C C . TYR B 1 496 ? -13.789 3.623 6.602 1 93.94 496 TYR B C 1
ATOM 10619 O O . TYR B 1 496 ? -14.164 4.48 7.406 1 93.94 496 TYR B O 1
ATOM 10627 N N . VAL B 1 497 ? -14.57 2.57 6.34 1 93.69 497 VAL B N 1
ATOM 10628 C CA . VAL B 1 497 ? -15.906 2.438 6.926 1 93.69 497 VAL B CA 1
ATOM 10629 C C . VAL B 1 497 ? -15.789 1.992 8.383 1 93.69 497 VAL B C 1
ATOM 10631 O O . VAL B 1 497 ? -16.766 2.021 9.125 1 93.69 497 VAL B O 1
ATOM 10634 N N . HIS B 1 498 ? -14.602 1.608 8.797 1 93.38 498 HIS B N 1
ATOM 10635 C CA . HIS B 1 498 ? -14.352 1.245 10.188 1 93.38 498 HIS B CA 1
ATOM 10636 C C . HIS B 1 498 ? -14.773 2.363 11.133 1 93.38 498 HIS B C 1
ATOM 10638 O O . HIS B 1 498 ? -15.25 2.098 12.234 1 93.38 498 HIS B O 1
ATOM 10644 N N . SER B 1 499 ? -14.703 3.572 10.703 1 93.94 499 SER B N 1
ATOM 10645 C CA . SER B 1 499 ? -15 4.734 11.539 1 93.94 499 SER B CA 1
ATOM 10646 C C . SER B 1 499 ? -16.484 4.82 11.859 1 93.94 499 SER B C 1
ATOM 10648 O O . SER B 1 499 ? -16.875 5.477 12.828 1 93.94 499 SER B O 1
ATOM 10650 N N . ARG B 1 500 ? -17.281 4.156 11.086 1 93.31 500 ARG B N 1
ATOM 10651 C CA . ARG B 1 500 ? -18.719 4.191 11.312 1 93.31 500 ARG B CA 1
ATOM 10652 C C . ARG B 1 500 ? -19.094 3.467 12.602 1 93.31 500 ARG B C 1
ATOM 10654 O O . ARG B 1 500 ? -20.094 3.803 13.242 1 93.31 500 ARG B O 1
ATOM 10661 N N . LYS B 1 501 ? -18.25 2.527 12.977 1 89.81 501 LYS B N 1
ATOM 10662 C CA . LYS B 1 501 ? -18.562 1.699 14.141 1 89.81 501 LYS B CA 1
ATOM 10663 C C . LYS B 1 501 ? -17.688 2.07 15.336 1 89.81 501 LYS B C 1
ATOM 10665 O O . LYS B 1 501 ? -17.906 1.584 16.438 1 89.81 501 LYS B O 1
ATOM 10670 N N . HIS B 1 502 ? -16.828 2.928 15.172 1 90.69 502 HIS B N 1
ATOM 10671 C CA . HIS B 1 502 ? -15.922 3.361 16.234 1 90.69 502 HIS B CA 1
ATOM 10672 C C . HIS B 1 502 ? -16.062 4.855 16.5 1 90.69 502 HIS B C 1
ATOM 10674 O O . HIS B 1 502 ? -15.367 5.672 15.914 1 90.69 502 HIS B O 1
ATOM 10680 N N . ILE B 1 503 ? -16.891 5.117 17.5 1 92.19 503 ILE B N 1
ATOM 10681 C CA . ILE B 1 503 ? -17.344 6.48 17.734 1 92.19 503 ILE B CA 1
ATOM 10682 C C . ILE B 1 503 ? -16.656 7.039 18.984 1 92.19 503 ILE B C 1
ATOM 10684 O O . ILE B 1 503 ? -16.875 6.535 20.094 1 92.19 503 ILE B O 1
ATOM 10688 N N . PRO B 1 504 ? -15.914 8.094 18.844 1 92.12 504 PRO B N 1
ATOM 10689 C CA . PRO B 1 504 ? -15.289 8.719 20.016 1 92.12 504 PRO B CA 1
ATOM 10690 C C . PRO B 1 504 ? -16.219 9.68 20.75 1 92.12 504 PRO B C 1
ATOM 10692 O O . PRO B 1 504 ? -17.141 10.234 20.141 1 92.12 504 PRO B O 1
ATOM 10695 N N . ASN B 1 505 ? -16.016 9.852 22.109 1 91.25 505 ASN B N 1
ATOM 10696 C CA . ASN B 1 505 ? -16.672 10.945 22.812 1 91.25 505 ASN B CA 1
ATOM 10697 C C . ASN B 1 505 ? -16.219 12.305 22.281 1 91.25 505 ASN B C 1
ATOM 10699 O O . ASN B 1 505 ? -17.047 13.188 22.031 1 91.25 505 ASN B O 1
ATOM 10703 N N . PHE B 1 506 ? -14.938 12.461 22.141 1 93.88 506 PHE B N 1
ATOM 10704 C CA . PHE B 1 506 ? -14.281 13.617 21.547 1 93.88 506 PHE B CA 1
ATOM 10705 C C . PHE B 1 506 ? -13.008 13.203 20.812 1 93.88 506 PHE B C 1
ATOM 10707 O O . PHE B 1 506 ? -12.219 12.414 21.344 1 93.88 506 PHE B O 1
ATOM 10714 N N . CYS B 1 507 ? -12.859 13.625 19.578 1 95.12 507 CYS B N 1
ATOM 10715 C CA . CYS B 1 507 ? -11.664 13.305 18.797 1 95.12 507 CYS B CA 1
ATOM 10716 C C . CYS B 1 507 ? -10.891 14.562 18.438 1 95.12 507 CYS B C 1
ATOM 10718 O O . CYS B 1 507 ? -11.273 15.289 17.516 1 95.12 507 CYS B O 1
ATOM 10720 N N . SER B 1 508 ? -9.742 14.719 19.078 1 95.44 508 SER B N 1
ATOM 10721 C CA . SER B 1 508 ? -9.016 15.977 18.891 1 95.44 508 SER B CA 1
ATOM 10722 C C . SER B 1 508 ? -8.07 15.891 17.688 1 95.44 508 SER B C 1
ATOM 10724 O O . SER B 1 508 ? -7.488 16.891 17.281 1 95.44 508 SER B O 1
ATOM 10726 N N . GLU B 1 509 ? -7.965 14.656 17.141 1 95.31 509 GLU B N 1
ATOM 10727 C CA . GLU B 1 509 ? -7.133 14.5 15.953 1 95.31 509 GLU B CA 1
ATOM 10728 C C . GLU B 1 509 ? -7.574 13.297 15.125 1 95.31 509 GLU B C 1
ATOM 10730 O O . GLU B 1 509 ? -7.719 12.188 15.656 1 95.31 509 GLU B O 1
ATOM 10735 N N . PHE B 1 510 ? -7.77 13.445 13.891 1 96.25 510 PHE B N 1
ATOM 10736 C CA . PHE B 1 510 ? -7.973 12.375 12.914 1 96.25 510 PHE B CA 1
ATOM 10737 C C . PHE B 1 510 ? -7.844 12.906 11.492 1 96.25 510 PHE B C 1
ATOM 10739 O O . PHE B 1 510 ? -8 14.109 11.258 1 96.25 510 PHE B O 1
ATOM 10746 N N . GLY B 1 511 ? -7.477 12.078 10.57 1 96.81 511 GLY B N 1
ATOM 10747 C CA . GLY B 1 511 ? -7.316 12.562 9.203 1 96.81 511 GLY B CA 1
ATOM 10748 C C . GLY B 1 511 ? -6.793 11.508 8.25 1 96.81 511 GLY B C 1
ATOM 10749 O O . GLY B 1 511 ? -6.594 10.352 8.648 1 96.81 511 GLY B O 1
ATOM 10750 N N . PHE B 1 512 ? -6.629 11.883 6.98 1 98.19 512 PHE B N 1
ATOM 10751 C CA . PHE B 1 512 ? -6.055 11.117 5.883 1 98.19 512 PHE B CA 1
ATOM 10752 C C . PHE B 1 512 ? -5.316 12.039 4.914 1 98.19 512 PHE B C 1
ATOM 10754 O O . PHE B 1 512 ? -5.781 13.141 4.617 1 98.19 512 PHE B O 1
ATOM 10761 N N . GLN B 1 513 ? -4.246 11.609 4.348 1 97.81 513 GLN B N 1
ATOM 10762 C CA . GLN B 1 513 ? -3.41 12.477 3.531 1 97.81 513 GLN B CA 1
ATOM 10763 C C . GLN B 1 513 ? -3.873 12.477 2.076 1 97.81 513 GLN B C 1
ATOM 10765 O O . GLN B 1 513 ? -4.492 11.516 1.616 1 97.81 513 GLN B O 1
ATOM 10770 N N . SER B 1 514 ? -3.584 13.539 1.414 1 98.56 514 SER B N 1
ATOM 10771 C CA . SER B 1 514 ? -3.619 13.633 -0.042 1 98.56 514 SER B CA 1
ATOM 10772 C C . SER B 1 514 ? -2.41 14.398 -0.576 1 98.56 514 SER B C 1
ATOM 10774 O O . SER B 1 514 ? -1.703 15.062 0.185 1 98.56 514 SER B O 1
ATOM 10776 N N . TRP B 1 515 ? -2.113 14.266 -1.862 1 98.56 515 TRP B N 1
ATOM 10777 C CA . TRP B 1 515 ? -1.172 15.148 -2.547 1 98.56 515 TRP B CA 1
ATOM 10778 C C . TRP B 1 515 ? -1.799 16.516 -2.812 1 98.56 515 TRP B C 1
ATOM 10780 O O . TRP B 1 515 ? -3.021 16.656 -2.756 1 98.56 515 TRP B O 1
ATOM 10790 N N . PRO B 1 516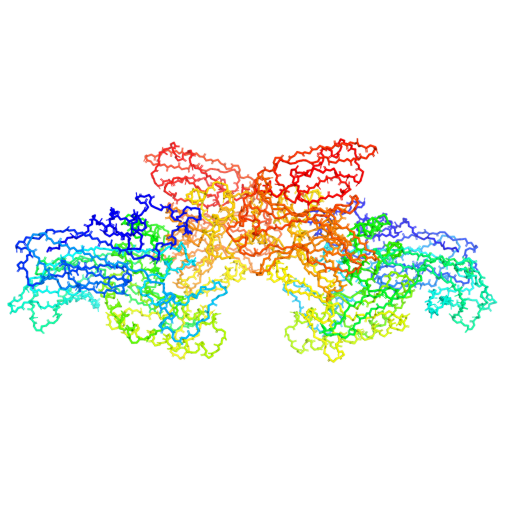 ? -0.984 17.531 -2.988 1 98.06 516 PRO B N 1
ATOM 10791 C CA . PRO B 1 516 ? -1.538 18.844 -3.328 1 98.06 516 PRO B CA 1
ATOM 10792 C C . PRO B 1 516 ? -2.084 18.906 -4.754 1 98.06 516 PRO B C 1
ATOM 10794 O O . PRO B 1 516 ? -1.907 17.953 -5.523 1 98.06 516 PRO B O 1
ATOM 10797 N N . SER B 1 517 ? -2.768 19.953 -5.078 1 98.25 517 SER B N 1
ATOM 10798 C CA . SER B 1 517 ? -3.293 20.203 -6.418 1 98.25 517 SER B CA 1
ATOM 10799 C C . SER B 1 517 ? -2.168 20.484 -7.406 1 98.25 517 SER B C 1
ATOM 10801 O O . SER B 1 517 ? -1.047 20.812 -7.004 1 98.25 517 SER B O 1
ATOM 10803 N N . LEU B 1 518 ? -2.453 20.312 -8.656 1 98.38 518 LEU B N 1
ATOM 10804 C CA . LEU B 1 518 ? -1.449 20.516 -9.703 1 98.38 518 LEU B CA 1
ATOM 10805 C C . LEU B 1 518 ? -0.903 21.938 -9.672 1 98.38 518 LEU B C 1
ATOM 10807 O O . LEU B 1 518 ? 0.303 22.141 -9.82 1 98.38 518 LEU B O 1
ATOM 10811 N N . PRO B 1 519 ? -1.782 22.953 -9.492 1 98 519 PRO B N 1
ATOM 10812 C CA . PRO B 1 519 ? -1.231 24.312 -9.398 1 98 519 PRO B CA 1
ATOM 10813 C C . PRO B 1 519 ? -0.21 24.453 -8.273 1 98 519 PRO B C 1
ATOM 10815 O O . PRO B 1 519 ? 0.792 25.156 -8.43 1 98 519 PRO B O 1
ATOM 10818 N N . THR B 1 520 ? -0.471 23.844 -7.125 1 98 520 THR B N 1
ATOM 10819 C CA . THR B 1 520 ? 0.485 23.875 -6.027 1 98 520 THR B CA 1
ATOM 10820 C C . THR B 1 520 ? 1.749 23.109 -6.379 1 98 520 THR B C 1
ATOM 10822 O O . THR B 1 520 ? 2.861 23.562 -6.105 1 98 520 THR B O 1
ATOM 10825 N N . VAL B 1 521 ? 1.614 21.969 -7.012 1 98.31 521 VAL B N 1
ATOM 10826 C CA . VAL B 1 521 ? 2.758 21.156 -7.418 1 98.31 521 VAL B CA 1
ATOM 10827 C C . VAL B 1 521 ? 3.65 21.953 -8.359 1 98.31 521 VAL B C 1
ATOM 10829 O O . VAL B 1 521 ? 4.879 21.875 -8.289 1 98.31 521 VAL B O 1
ATOM 10832 N N . ARG B 1 522 ? 3.086 22.719 -9.234 1 97.75 522 ARG B N 1
ATOM 10833 C CA . ARG B 1 522 ? 3.826 23.547 -10.18 1 97.75 522 ARG B CA 1
ATOM 10834 C C . ARG B 1 522 ? 4.789 24.484 -9.453 1 97.75 522 ARG B C 1
ATOM 10836 O O . ARG B 1 522 ? 5.824 24.859 -10 1 97.75 522 ARG B O 1
ATOM 10843 N N . THR B 1 523 ? 4.484 24.766 -8.227 1 96.62 523 THR B N 1
ATOM 10844 C CA . THR B 1 523 ? 5.309 25.703 -7.473 1 96.62 523 THR B CA 1
ATOM 10845 C C . THR B 1 523 ? 6.418 24.969 -6.727 1 96.62 523 THR B C 1
ATOM 10847 O O . THR B 1 523 ? 7.344 25.594 -6.203 1 96.62 523 THR B O 1
ATOM 10850 N N . ILE B 1 524 ? 6.422 23.656 -6.727 1 97.19 524 ILE B N 1
ATOM 10851 C CA . ILE B 1 524 ? 7.367 23 -5.836 1 97.19 524 ILE B CA 1
ATOM 10852 C C . ILE B 1 524 ? 8.156 21.938 -6.605 1 97.19 524 ILE B C 1
ATOM 10854 O O . ILE B 1 524 ? 9.133 21.391 -6.094 1 97.19 524 ILE B O 1
ATOM 10858 N N . ALA B 1 525 ? 7.754 21.656 -7.82 1 97.94 525 ALA B N 1
ATOM 10859 C CA . ALA B 1 525 ? 8.422 20.594 -8.562 1 97.94 525 ALA B CA 1
ATOM 10860 C C . ALA B 1 525 ? 8.516 20.938 -10.047 1 97.94 525 ALA B C 1
ATOM 10862 O O . ALA B 1 525 ? 7.559 21.438 -10.641 1 97.94 525 ALA B O 1
ATOM 10863 N N . PRO B 1 526 ? 9.68 20.688 -10.672 1 97.75 526 PRO B N 1
ATOM 10864 C CA . PRO B 1 526 ? 9.75 20.797 -12.133 1 97.75 526 PRO B CA 1
ATOM 10865 C C . PRO B 1 526 ? 8.898 19.766 -12.852 1 97.75 526 PRO B C 1
ATOM 10867 O O . PRO B 1 526 ? 8.586 18.703 -12.281 1 97.75 526 PRO B O 1
ATOM 10870 N N . GLU B 1 527 ? 8.531 20.031 -14.039 1 97.25 527 GLU B N 1
ATOM 10871 C CA . GLU B 1 527 ? 7.621 19.172 -14.789 1 97.25 527 GLU B CA 1
ATOM 10872 C C . GLU B 1 527 ? 8.156 17.75 -14.891 1 97.25 527 GLU B C 1
ATOM 10874 O O . GLU B 1 527 ? 7.391 16.781 -14.828 1 97.25 527 GLU B O 1
ATOM 10879 N N . LYS B 1 528 ? 9.43 17.547 -15.047 1 95.19 528 LYS B N 1
ATOM 10880 C CA . LYS B 1 528 ? 10.023 16.219 -15.164 1 95.19 528 LYS B CA 1
ATOM 10881 C C . LYS B 1 528 ? 9.828 15.414 -13.883 1 95.19 528 LYS B C 1
ATOM 10883 O O . LYS B 1 528 ? 10.016 14.195 -13.875 1 95.19 528 LYS B O 1
ATOM 10888 N N . HIS B 1 529 ? 9.469 16.094 -12.781 1 97.31 529 HIS B N 1
ATOM 10889 C CA . HIS B 1 529 ? 9.242 15.414 -11.508 1 97.31 529 HIS B CA 1
ATOM 10890 C C . HIS B 1 529 ? 7.75 15.32 -11.195 1 97.31 529 HIS B C 1
ATOM 10892 O O . HIS B 1 529 ? 7.371 15.039 -10.055 1 97.31 529 HIS B O 1
ATOM 10898 N N . TRP B 1 530 ? 6.871 15.633 -12.203 1 98 530 TRP B N 1
ATOM 10899 C CA . TRP B 1 530 ? 5.438 15.43 -12 1 98 530 TRP B CA 1
ATOM 10900 C C . TRP B 1 530 ? 5.098 13.945 -11.984 1 98 530 TRP B C 1
ATOM 10902 O O . TRP B 1 530 ? 4.395 13.453 -12.867 1 98 530 TRP B O 1
ATOM 10912 N N . ASN B 1 531 ? 5.535 13.32 -10.992 1 98.12 531 ASN B N 1
ATOM 10913 C CA . ASN B 1 531 ? 5.383 11.914 -10.656 1 98.12 531 ASN B CA 1
ATOM 10914 C C . ASN B 1 531 ? 5.379 11.688 -9.148 1 98.12 531 ASN B C 1
ATOM 10916 O O . ASN B 1 531 ? 6.238 12.211 -8.438 1 98.12 531 ASN B O 1
ATOM 10920 N N . ILE B 1 532 ? 4.461 10.945 -8.617 1 97.88 532 ILE B N 1
ATOM 10921 C CA . ILE B 1 532 ? 4.207 10.891 -7.184 1 97.88 532 ILE B CA 1
ATOM 10922 C C . ILE B 1 532 ? 5.422 10.297 -6.469 1 97.88 532 ILE B C 1
ATOM 10924 O O . ILE B 1 532 ? 5.57 10.453 -5.254 1 97.88 532 ILE B O 1
ATOM 10928 N N . SER B 1 533 ? 6.242 9.555 -7.211 1 97.44 533 SER B N 1
ATOM 10929 C CA . SER B 1 533 ? 7.395 8.922 -6.582 1 97.44 533 SER B CA 1
ATOM 10930 C C . SER B 1 533 ? 8.695 9.586 -7.016 1 97.44 533 SER B C 1
ATOM 10932 O O . SER B 1 533 ? 9.781 9.023 -6.84 1 97.44 533 SER B O 1
ATOM 10934 N N . SER B 1 534 ? 8.68 10.734 -7.629 1 97.38 534 SER B N 1
ATOM 10935 C CA . SER B 1 534 ? 9.875 11.484 -8 1 97.38 534 SER B CA 1
ATOM 10936 C C . SER B 1 534 ? 10.57 12.055 -6.766 1 97.38 534 SER B C 1
ATOM 10938 O O . SER B 1 534 ? 9.961 12.195 -5.707 1 97.38 534 SER B O 1
ATOM 10940 N N . PRO B 1 535 ? 11.82 12.422 -6.914 1 96.25 535 PRO B N 1
ATOM 10941 C CA . PRO B 1 535 ? 12.547 12.992 -5.777 1 96.25 535 PRO B CA 1
ATOM 10942 C C . PRO B 1 535 ? 11.891 14.258 -5.23 1 96.25 535 PRO B C 1
ATOM 10944 O O . PRO B 1 535 ? 11.781 14.422 -4.016 1 96.25 535 PRO B O 1
ATOM 10947 N N . SER B 1 536 ? 11.398 15.117 -6.098 1 97.06 536 SER B N 1
ATOM 10948 C CA . SER B 1 536 ? 10.766 16.359 -5.648 1 97.06 536 SER B CA 1
ATOM 10949 C C . SER B 1 536 ? 9.492 16.078 -4.871 1 97.06 536 SER B C 1
ATOM 10951 O O . SER B 1 536 ? 9.258 16.656 -3.809 1 97.06 536 SER B O 1
ATOM 10953 N N . MET B 1 537 ? 8.688 15.234 -5.41 1 97.75 537 MET B N 1
ATOM 10954 C CA . MET B 1 537 ? 7.426 14.93 -4.738 1 97.75 537 MET B CA 1
ATOM 10955 C C . MET B 1 537 ? 7.676 14.219 -3.412 1 97.75 537 MET B C 1
ATOM 10957 O O . MET B 1 537 ? 6.965 14.461 -2.432 1 97.75 537 MET B O 1
ATOM 10961 N N . GLU B 1 538 ? 8.68 13.375 -3.395 1 96.19 538 GLU B N 1
ATOM 10962 C CA . GLU B 1 538 ? 9.008 12.672 -2.16 1 96.19 538 GLU B CA 1
ATOM 10963 C C . GLU B 1 538 ? 9.547 13.633 -1.103 1 96.19 538 GLU B C 1
ATOM 10965 O O . GLU B 1 538 ? 9.305 13.445 0.092 1 96.19 538 GLU B O 1
ATOM 10970 N N . GLN B 1 539 ? 10.289 14.617 -1.573 1 95.12 539 GLN B N 1
ATOM 10971 C CA . GLN B 1 539 ? 10.781 15.633 -0.655 1 95.12 539 GLN B CA 1
ATOM 10972 C C . GLN B 1 539 ? 9.633 16.328 0.069 1 95.12 539 GLN B C 1
ATOM 10974 O O . GLN B 1 539 ? 9.781 16.766 1.214 1 95.12 539 GLN B O 1
ATOM 10979 N N . HIS B 1 540 ? 8.508 16.391 -0.571 1 96.62 540 HIS B N 1
ATOM 10980 C CA . HIS B 1 540 ? 7.352 17.094 -0.023 1 96.62 540 HIS B CA 1
ATOM 10981 C C . HIS B 1 540 ? 6.328 16.094 0.528 1 96.62 540 HIS B C 1
ATOM 10983 O O . HIS B 1 540 ? 5.141 16.422 0.624 1 96.62 540 HIS B O 1
ATOM 10989 N N . GLN B 1 541 ? 6.707 14.844 0.787 1 96.38 541 GLN B N 1
ATOM 10990 C CA . GLN B 1 541 ? 6.008 13.789 1.515 1 96.38 541 GLN B CA 1
ATOM 10991 C C . GLN B 1 541 ? 6.785 13.375 2.76 1 96.38 541 GLN B C 1
ATOM 10993 O O . GLN B 1 541 ? 7.762 12.625 2.666 1 96.38 541 GLN B O 1
ATOM 10998 N N . ARG B 1 542 ? 6.242 13.719 3.857 1 93.19 542 ARG B N 1
ATOM 10999 C CA . ARG B 1 542 ? 7.055 13.586 5.062 1 93.19 542 ARG B CA 1
ATOM 11000 C C . ARG B 1 542 ? 6.75 12.273 5.785 1 93.19 542 ARG B C 1
ATOM 11002 O O . ARG B 1 542 ? 7.402 11.938 6.777 1 93.19 542 ARG B O 1
ATOM 11009 N N . ASN B 1 543 ? 5.766 11.609 5.379 1 92.75 543 ASN B N 1
ATOM 11010 C CA . ASN B 1 543 ? 5.512 10.242 5.84 1 92.75 543 ASN B CA 1
ATOM 11011 C C . ASN B 1 543 ? 6.113 9.211 4.891 1 92.75 543 ASN B C 1
ATOM 11013 O O . ASN B 1 543 ? 5.684 9.094 3.74 1 92.75 543 ASN B O 1
ATOM 11017 N N . GLY B 1 544 ? 7.055 8.477 5.344 1 90.19 544 GLY B N 1
ATOM 11018 C CA . GLY B 1 544 ? 7.773 7.523 4.504 1 90.19 544 GLY B CA 1
ATOM 11019 C C . GLY B 1 544 ? 6.855 6.566 3.771 1 90.19 544 GLY B C 1
ATOM 11020 O O . GLY B 1 544 ? 7.16 6.137 2.656 1 90.19 544 GLY B O 1
ATOM 11021 N N . LYS B 1 545 ? 5.688 6.289 4.293 1 92.44 545 LYS B N 1
ATOM 11022 C CA . LYS B 1 545 ? 4.742 5.359 3.684 1 92.44 545 LYS B CA 1
ATOM 11023 C C . LYS B 1 545 ? 3.559 6.098 3.072 1 92.44 545 LYS B C 1
ATOM 11025 O O . LYS B 1 545 ? 2.576 5.477 2.66 1 92.44 545 LYS B O 1
ATOM 11030 N N . GLY B 1 546 ? 3.648 7.352 3.07 1 96.31 546 GLY B N 1
ATOM 11031 C CA . GLY B 1 546 ? 2.508 8.164 2.68 1 96.31 546 GLY B CA 1
ATOM 11032 C C . GLY B 1 546 ? 2.029 7.887 1.268 1 96.31 546 GLY B C 1
ATOM 11033 O O . GLY B 1 546 ? 0.837 7.66 1.046 1 96.31 546 GLY B O 1
ATOM 11034 N N . ASN B 1 547 ? 2.945 7.871 0.275 1 97.5 547 ASN B N 1
ATOM 11035 C CA . ASN B 1 547 ? 2.57 7.621 -1.112 1 97.5 547 ASN B CA 1
ATOM 11036 C C . ASN B 1 547 ? 1.916 6.25 -1.275 1 97.5 547 ASN B C 1
ATOM 11038 O O . ASN B 1 547 ? 0.878 6.129 -1.928 1 97.5 547 ASN B O 1
ATOM 11042 N N . ALA B 1 548 ? 2.492 5.266 -0.635 1 96.38 548 ALA B N 1
ATOM 11043 C CA . ALA B 1 548 ? 1.978 3.9 -0.723 1 96.38 548 ALA B CA 1
ATOM 11044 C C . ALA B 1 548 ? 0.58 3.801 -0.118 1 96.38 548 ALA B C 1
ATOM 11046 O O . ALA B 1 548 ? -0.295 3.127 -0.667 1 96.38 548 ALA B O 1
ATOM 11047 N N . THR B 1 549 ? 0.384 4.43 1 1 97 549 THR B N 1
ATOM 11048 C CA . THR B 1 549 ? -0.903 4.395 1.686 1 97 549 THR B CA 1
ATOM 11049 C C . THR B 1 549 ? -1.994 5.02 0.822 1 97 549 THR B C 1
ATOM 11051 O O . THR B 1 549 ? -3.102 4.488 0.727 1 97 549 THR B O 1
ATOM 11054 N N . ILE B 1 550 ? -1.681 6.102 0.176 1 98.12 550 ILE B N 1
ATOM 11055 C CA . ILE B 1 550 ? -2.648 6.801 -0.663 1 98.12 550 ILE B CA 1
ATOM 11056 C C . ILE B 1 550 ? -3.033 5.918 -1.849 1 98.12 550 ILE B C 1
ATOM 11058 O O . ILE B 1 550 ? -4.219 5.734 -2.135 1 98.12 550 ILE B O 1
ATOM 11062 N N . VAL B 1 551 ? -2.107 5.32 -2.539 1 97.56 551 VAL B N 1
ATOM 11063 C CA . VAL B 1 551 ? -2.418 4.543 -3.732 1 97.56 551 VAL B CA 1
ATOM 11064 C C . VAL B 1 551 ? -3.098 3.234 -3.334 1 97.56 551 VAL B C 1
ATOM 11066 O O . VAL B 1 551 ? -3.955 2.727 -4.062 1 97.56 551 VAL B O 1
ATOM 11069 N N . ASP B 1 552 ? -2.695 2.658 -2.191 1 96.62 552 ASP B N 1
ATOM 11070 C CA . ASP B 1 552 ? -3.385 1.481 -1.676 1 96.62 552 ASP B CA 1
ATOM 11071 C C . ASP B 1 552 ? -4.887 1.731 -1.562 1 96.62 552 ASP B C 1
ATOM 11073 O O . ASP B 1 552 ? -5.695 0.9 -1.982 1 96.62 552 ASP B O 1
ATOM 11077 N N . MET B 1 553 ? -5.195 2.859 -1.021 1 96.94 553 MET B N 1
ATOM 11078 C CA . MET B 1 553 ? -6.602 3.201 -0.836 1 96.94 553 MET B CA 1
ATOM 11079 C C . MET B 1 553 ? -7.301 3.373 -2.18 1 96.94 553 MET B C 1
ATOM 11081 O O . MET B 1 553 ? -8.484 3.047 -2.314 1 96.94 553 MET B O 1
ATOM 11085 N N . PHE B 1 554 ? -6.605 3.848 -3.275 1 97.25 554 PHE B N 1
ATOM 11086 C CA . PHE B 1 554 ? -7.172 3.867 -4.617 1 97.25 554 PHE B CA 1
ATOM 11087 C C . PHE B 1 554 ? -7.652 2.48 -5.023 1 97.25 554 PHE B C 1
ATOM 11089 O O . PHE B 1 554 ? -8.805 2.312 -5.438 1 97.25 554 PHE B O 1
ATOM 11096 N N . THR B 1 555 ? -6.773 1.522 -4.828 1 97.25 555 THR B N 1
ATOM 11097 C CA . THR B 1 555 ? -7.027 0.176 -5.332 1 97.25 555 THR B CA 1
ATOM 11098 C C . THR B 1 555 ? -8.234 -0.443 -4.633 1 97.25 555 THR B C 1
ATOM 11100 O O . THR B 1 555 ? -8.938 -1.272 -5.211 1 97.25 555 THR B O 1
ATOM 11103 N N . ARG B 1 556 ? -8.516 -0.031 -3.469 1 96.31 556 ARG B N 1
ATOM 11104 C CA . ARG B 1 556 ? -9.57 -0.639 -2.654 1 96.31 556 ARG B CA 1
ATOM 11105 C C . ARG B 1 556 ? -10.938 -0.056 -2.998 1 96.31 556 ARG B C 1
ATOM 11107 O O . ARG B 1 556 ? -11.953 -0.729 -2.852 1 96.31 556 ARG B O 1
ATOM 11114 N N . ASN B 1 557 ? -10.898 1.21 -3.523 1 97.06 557 ASN B N 1
ATOM 11115 C CA . ASN B 1 557 ? -12.195 1.879 -3.486 1 97.06 557 ASN B CA 1
ATOM 11116 C C . ASN B 1 557 ? -12.547 2.494 -4.84 1 97.06 557 ASN B C 1
ATOM 11118 O O . ASN B 1 557 ? -13.711 2.779 -5.113 1 97.06 557 ASN B O 1
ATOM 11122 N N . TYR B 1 558 ? -11.578 2.684 -5.688 1 98.06 558 TYR B N 1
ATOM 11123 C CA . TYR B 1 558 ? -11.797 3.43 -6.922 1 98.06 558 TYR B CA 1
ATOM 11124 C C . TYR B 1 558 ? -11.172 2.715 -8.117 1 98.06 558 TYR B C 1
ATOM 11126 O O . TYR B 1 558 ? -10.281 1.877 -7.945 1 98.06 558 TYR B O 1
ATOM 11134 N N . ARG B 1 559 ? -11.758 3.008 -9.32 1 98 559 ARG B N 1
ATOM 11135 C CA . ARG B 1 559 ? -10.953 2.73 -10.5 1 98 559 ARG B CA 1
ATOM 11136 C C . ARG B 1 559 ? -9.641 3.518 -10.461 1 98 559 ARG B C 1
ATOM 11138 O O . ARG B 1 559 ? -9.633 4.691 -10.086 1 98 559 ARG B O 1
ATOM 11145 N N . PHE B 1 560 ? -8.586 2.836 -10.672 1 97.88 560 PHE B N 1
ATOM 11146 C CA . PHE B 1 560 ? -7.273 3.465 -10.555 1 97.88 560 PHE B CA 1
ATOM 11147 C C . PHE B 1 560 ? -7.137 4.617 -11.539 1 97.88 560 PHE B C 1
ATOM 11149 O O . PHE B 1 560 ? -7.453 4.473 -12.719 1 97.88 560 PHE B O 1
ATOM 11156 N N . PRO B 1 561 ? -6.703 5.742 -11.117 1 98 561 PRO B N 1
ATOM 11157 C CA . PRO B 1 561 ? -6.664 6.922 -11.984 1 98 561 PRO B CA 1
ATOM 11158 C C . PRO B 1 561 ? -5.57 6.84 -13.047 1 98 561 PRO B C 1
ATOM 11160 O O . PRO B 1 561 ? -4.504 6.273 -12.797 1 98 561 PRO B O 1
ATOM 11163 N N . ASP B 1 562 ? -5.82 7.484 -14.164 1 95.81 562 ASP B N 1
ATOM 11164 C CA . ASP B 1 562 ? -4.859 7.535 -15.266 1 95.81 562 ASP B CA 1
ATOM 11165 C C . ASP B 1 562 ? -4.145 8.883 -15.305 1 95.81 562 ASP B C 1
ATOM 11167 O O . ASP B 1 562 ? -4.77 9.922 -15.531 1 95.81 562 ASP B O 1
ATOM 11171 N N . GLY B 1 563 ? -2.84 8.797 -15.008 1 95.94 563 GLY B N 1
ATOM 11172 C CA . GLY B 1 563 ? -2.047 10.008 -15.141 1 95.94 563 GLY B CA 1
ATOM 11173 C C . GLY B 1 563 ? -1.842 10.734 -13.828 1 95.94 563 GLY B C 1
ATOM 11174 O O . GLY B 1 563 ? -2.619 10.562 -12.883 1 95.94 563 GLY B O 1
ATOM 11175 N N . PHE B 1 564 ? -0.891 11.672 -13.875 1 97.62 564 PHE B N 1
ATOM 11176 C CA . PHE B 1 564 ? -0.425 12.359 -12.672 1 97.62 564 PHE B CA 1
ATOM 11177 C C . PHE B 1 564 ? -1.492 13.305 -12.148 1 97.62 564 PHE B C 1
ATOM 11179 O O . PHE B 1 564 ? -1.819 13.281 -10.961 1 97.62 564 PHE B O 1
ATOM 11186 N N . ALA B 1 565 ? -2.119 14.102 -12.961 1 98.25 565 ALA B N 1
ATOM 11187 C CA . ALA B 1 565 ? -3.123 15.086 -12.555 1 98.25 565 ALA B CA 1
ATOM 11188 C C . ALA B 1 565 ? -4.336 14.398 -11.93 1 98.25 565 ALA B C 1
ATOM 11190 O O . ALA B 1 565 ? -4.867 14.859 -10.914 1 98.25 565 ALA B O 1
ATOM 11191 N N . ASN B 1 566 ? -4.75 13.297 -12.539 1 98.44 566 ASN B N 1
ATOM 11192 C CA . ASN B 1 566 ? -5.891 12.555 -12.016 1 98.44 566 ASN B CA 1
ATOM 11193 C C . ASN B 1 566 ? -5.559 11.898 -10.68 1 98.44 566 ASN B C 1
ATOM 11195 O O . ASN B 1 566 ? -6.43 11.75 -9.82 1 98.44 566 ASN B O 1
ATOM 11199 N N . MET B 1 567 ? -4.301 11.508 -10.539 1 98.44 567 MET B N 1
ATOM 11200 C CA . MET B 1 567 ? -3.883 10.961 -9.25 1 98.44 567 MET B CA 1
ATOM 11201 C C . MET B 1 567 ? -3.984 12.016 -8.156 1 98.44 567 MET B C 1
ATOM 11203 O O . MET B 1 567 ? -4.461 11.727 -7.055 1 98.44 567 MET B O 1
ATOM 11207 N N . LEU B 1 568 ? -3.523 13.234 -8.445 1 98.75 568 LEU B N 1
ATOM 11208 C CA . LEU B 1 568 ? -3.646 14.328 -7.488 1 98.75 568 LEU B CA 1
ATOM 11209 C C . LEU B 1 568 ? -5.109 14.578 -7.133 1 98.75 568 LEU B C 1
ATOM 11211 O O . LEU B 1 568 ? -5.465 14.617 -5.953 1 98.75 568 LEU B O 1
ATOM 11215 N N . TYR B 1 569 ? -5.941 14.633 -8.133 1 98.69 569 TYR B N 1
ATOM 11216 C CA . TYR B 1 569 ? -7.371 14.883 -7.965 1 98.69 569 TYR B CA 1
ATOM 11217 C C . TYR B 1 569 ? -8.016 13.797 -7.109 1 98.69 569 TYR B C 1
ATOM 11219 O O . TYR B 1 569 ? -8.672 14.094 -6.109 1 98.69 569 TYR B O 1
ATOM 11227 N N . LEU B 1 570 ? -7.801 12.594 -7.496 1 98.81 570 LEU B N 1
ATOM 11228 C CA . LEU B 1 570 ? -8.477 11.508 -6.805 1 98.81 570 LEU B CA 1
ATOM 11229 C C . LEU B 1 570 ? -7.992 11.391 -5.363 1 98.81 570 LEU B C 1
ATOM 11231 O O . LEU B 1 570 ? -8.766 11.047 -4.469 1 98.81 570 LEU B O 1
ATOM 11235 N N . SER B 1 571 ? -6.695 11.641 -5.133 1 98.88 571 SER B N 1
ATOM 11236 C CA . SER B 1 571 ? -6.195 11.594 -3.766 1 98.88 571 SER B CA 1
ATOM 11237 C C . SER B 1 571 ? -6.934 12.578 -2.869 1 98.88 571 SER B C 1
ATOM 11239 O O . SER B 1 571 ? -7.188 12.297 -1.697 1 98.88 571 SER B O 1
ATOM 11241 N N . GLN B 1 572 ? -7.258 13.719 -3.381 1 98.81 572 GLN B N 1
ATOM 11242 C CA . GLN B 1 572 ? -7.965 14.727 -2.602 1 98.81 572 GLN B CA 1
ATOM 11243 C C . GLN B 1 572 ? -9.422 14.336 -2.379 1 98.81 572 GLN B C 1
ATOM 11245 O O . GLN B 1 572 ? -9.977 14.562 -1.303 1 98.81 572 GLN B O 1
ATOM 11250 N N . VAL B 1 573 ? -10.023 13.766 -3.418 1 98.81 573 VAL B N 1
ATOM 11251 C CA . VAL B 1 573 ? -11.383 13.242 -3.262 1 98.81 573 VAL B CA 1
ATOM 11252 C C . VAL B 1 573 ? -11.391 12.156 -2.188 1 98.81 573 VAL B C 1
ATOM 11254 O O . VAL B 1 573 ? -12.258 12.156 -1.306 1 98.81 573 VAL B O 1
ATOM 11257 N N . GLN B 1 574 ? -10.469 11.266 -2.314 1 98.62 574 GLN B N 1
ATOM 11258 C CA . GLN B 1 574 ? -10.352 10.172 -1.351 1 98.62 574 GLN B CA 1
ATOM 11259 C C . GLN B 1 574 ? -10.18 10.711 0.068 1 98.62 574 GLN B C 1
ATOM 11261 O O . GLN B 1 574 ? -10.812 10.219 1.003 1 98.62 574 GLN B O 1
ATOM 11266 N N . GLN B 1 575 ? -9.305 11.664 0.252 1 98.69 575 GLN B N 1
ATOM 11267 C CA . GLN B 1 575 ? -9.125 12.312 1.55 1 98.69 575 GLN B CA 1
ATOM 11268 C C . GLN B 1 575 ? -10.461 12.812 2.102 1 98.69 575 GLN B C 1
ATOM 11270 O O . GLN B 1 575 ? -10.781 12.578 3.27 1 98.69 575 GLN B O 1
ATOM 11275 N N . ALA B 1 576 ? -11.148 13.477 1.309 1 98.75 576 ALA B N 1
ATOM 11276 C CA . ALA B 1 576 ? -12.422 14.078 1.699 1 98.75 576 ALA B CA 1
ATOM 11277 C C . ALA B 1 576 ? -13.43 13 2.102 1 98.75 576 ALA B C 1
ATOM 11279 O O . ALA B 1 576 ? -14.117 13.133 3.119 1 98.75 576 ALA B O 1
ATOM 11280 N N . ILE B 1 577 ? -13.5 11.945 1.342 1 98.31 577 ILE B N 1
ATOM 11281 C CA . ILE B 1 577 ? -14.523 10.93 1.549 1 98.31 577 ILE B CA 1
ATOM 11282 C C . ILE B 1 577 ? -14.195 10.125 2.805 1 98.31 577 ILE B C 1
ATOM 11284 O O . ILE B 1 577 ? -15.094 9.773 3.576 1 98.31 577 ILE B O 1
ATOM 11288 N N . VAL B 1 578 ? -12.953 9.812 3.023 1 98.12 578 VAL B N 1
ATOM 11289 C CA . VAL B 1 578 ? -12.547 9.125 4.242 1 98.12 578 VAL B CA 1
ATOM 11290 C C . VAL B 1 578 ? -12.945 9.953 5.461 1 98.12 578 VAL B C 1
ATOM 11292 O O . VAL B 1 578 ? -13.539 9.43 6.41 1 98.12 578 VAL B O 1
ATOM 11295 N N . THR B 1 579 ? -12.68 11.211 5.418 1 98.44 579 THR B N 1
ATOM 11296 C CA . THR B 1 579 ? -12.977 12.125 6.516 1 98.44 579 THR B CA 1
ATOM 11297 C C . THR B 1 579 ? -14.484 12.297 6.672 1 98.44 579 THR B C 1
ATOM 11299 O O . THR B 1 579 ? -15.016 12.219 7.785 1 98.44 579 THR B O 1
ATOM 11302 N N . LYS B 1 580 ? -15.133 12.508 5.582 1 98.31 580 LYS B N 1
ATOM 11303 C CA . LYS B 1 580 ? -16.578 12.664 5.566 1 98.31 580 LYS B CA 1
ATOM 11304 C C . LYS B 1 580 ? -17.281 11.477 6.219 1 98.31 580 LYS B C 1
ATOM 11306 O O . LYS B 1 580 ? -18.219 11.641 6.984 1 98.31 580 LYS B O 1
ATOM 11311 N N . THR B 1 581 ? -16.828 10.32 5.906 1 97.62 581 THR B N 1
ATOM 11312 C CA . THR B 1 581 ? -17.438 9.094 6.422 1 97.62 581 THR B CA 1
ATOM 11313 C C . THR B 1 581 ? -17.375 9.062 7.949 1 97.62 581 THR B C 1
ATOM 11315 O O . THR B 1 581 ? -18.375 8.766 8.609 1 97.62 581 THR B O 1
ATOM 11318 N N . ALA B 1 582 ? -16.281 9.406 8.508 1 97.69 582 ALA B N 1
ATOM 11319 C CA . ALA B 1 582 ? -16.125 9.453 9.961 1 97.69 582 ALA B CA 1
ATOM 11320 C C . ALA B 1 582 ? -17.031 10.531 10.57 1 97.69 582 ALA B C 1
ATOM 11322 O O . ALA B 1 582 ? -17.797 10.266 11.492 1 97.69 582 ALA B O 1
ATOM 11323 N N . VAL B 1 583 ? -16.969 11.688 10.023 1 98.19 583 VAL B N 1
ATOM 11324 C CA . VAL B 1 583 ? -17.656 12.852 10.57 1 98.19 583 VAL B CA 1
ATOM 11325 C C . VAL B 1 583 ? -19.172 12.609 10.555 1 98.19 583 VAL B C 1
ATOM 11327 O O . VAL B 1 583 ? -19.844 12.852 11.555 1 98.19 583 VAL B O 1
ATOM 11330 N N . GLU B 1 584 ? -19.641 12.148 9.445 1 97.44 584 GLU B N 1
ATOM 11331 C CA . GLU B 1 584 ? -21.078 11.922 9.312 1 97.44 584 GLU B CA 1
ATOM 11332 C C . GLU B 1 584 ? -21.562 10.883 10.32 1 97.44 584 GLU B C 1
ATOM 11334 O O . GLU B 1 584 ? -22.625 11.031 10.914 1 97.44 584 GLU B O 1
ATOM 11339 N N . ALA B 1 585 ? -20.812 9.875 10.523 1 96.94 585 ALA B N 1
ATOM 11340 C CA . ALA B 1 585 ? -21.188 8.836 11.477 1 96.94 585 ALA B CA 1
ATOM 11341 C C . ALA B 1 585 ? -21.141 9.375 12.906 1 96.94 585 ALA B C 1
ATOM 11343 O O . ALA B 1 585 ? -22.031 9.094 13.711 1 96.94 585 ALA B O 1
ATOM 11344 N N . TRP B 1 586 ? -20.141 10.117 13.266 1 96.56 586 TRP B N 1
ATOM 11345 C CA . TRP B 1 586 ? -19.922 10.586 14.633 1 96.56 586 TRP B CA 1
ATOM 11346 C C . TRP B 1 586 ? -20.969 11.641 15.016 1 96.56 586 TRP B C 1
ATOM 11348 O O . TRP B 1 586 ? -21.438 11.672 16.156 1 96.56 586 TRP B O 1
ATOM 11358 N N . ARG B 1 587 ? -21.359 12.484 14.117 1 96 587 ARG B N 1
ATOM 11359 C CA . ARG B 1 587 ? -22.297 13.57 14.383 1 96 587 ARG B CA 1
ATOM 11360 C C . ARG B 1 587 ? -23.688 13.031 14.695 1 96 587 ARG B C 1
ATOM 11362 O O . ARG B 1 587 ? -24.484 13.703 15.352 1 96 587 ARG B O 1
ATOM 11369 N N . LEU B 1 588 ? -23.938 11.859 14.242 1 94.69 588 LEU B N 1
ATOM 11370 C CA . LEU B 1 588 ? -25.25 11.273 14.469 1 94.69 588 LEU B CA 1
ATOM 11371 C C . LEU B 1 588 ? -25.359 10.711 15.883 1 94.69 588 LEU B C 1
ATOM 11373 O O . LEU B 1 588 ? -26.453 10.391 16.344 1 94.69 588 LEU B O 1
ATOM 11377 N N . GLN B 1 589 ? -24.266 10.633 16.531 1 92.06 589 GLN B N 1
ATOM 11378 C CA . GLN B 1 589 ? -24.25 10.008 17.859 1 92.06 589 GLN B CA 1
ATOM 11379 C C . GLN B 1 589 ? -24.266 11.062 18.969 1 92.06 589 GLN B C 1
ATOM 11381 O O . GLN B 1 589 ? -23.469 12 18.953 1 92.06 589 GLN B O 1
ATOM 11386 N N . GLU B 1 590 ? -25.109 10.852 19.938 1 88.19 590 GLU B N 1
ATOM 11387 C CA . GLU B 1 590 ? -25.203 11.781 21.062 1 88.19 590 GLU B CA 1
ATOM 11388 C C . GLU B 1 590 ? -23.922 11.789 21.891 1 88.19 590 GLU B C 1
ATOM 11390 O O . GLU B 1 590 ? -23.531 12.828 22.438 1 88.19 590 GLU B O 1
ATOM 11395 N N . LYS B 1 591 ? -23.281 10.734 21.891 1 89.75 591 LYS B N 1
ATOM 11396 C CA . LYS B 1 591 ? -22.094 10.617 22.719 1 89.75 591 LYS B CA 1
ATOM 11397 C C . LYS B 1 591 ? -20.953 11.469 22.188 1 89.75 591 LYS B C 1
ATOM 11399 O O . LYS B 1 591 ? -20.078 11.914 22.953 1 89.75 591 LYS B O 1
ATOM 11404 N N . ASN B 1 592 ? -20.938 11.664 20.906 1 93.75 592 ASN B N 1
ATOM 11405 C CA . ASN B 1 592 ? -19.859 12.469 20.328 1 93.75 592 ASN B CA 1
ATOM 11406 C C . ASN B 1 592 ? -20.109 13.961 20.547 1 93.75 592 ASN B C 1
ATOM 11408 O O . ASN B 1 592 ? -21.109 14.5 20.031 1 93.75 592 ASN B O 1
ATOM 11412 N N . THR B 1 593 ? -19.188 14.578 21.203 1 94.25 593 THR B N 1
ATOM 11413 C CA . THR B 1 593 ? -19.375 15.984 21.531 1 94.25 593 THR B CA 1
ATOM 11414 C C . THR B 1 593 ? -18.453 16.875 20.688 1 94.25 593 THR B C 1
ATOM 11416 O O . THR B 1 593 ? -18.562 18.094 20.734 1 94.25 593 THR B O 1
ATOM 11419 N N . GLY B 1 594 ? -17.578 16.25 19.953 1 95.81 594 GLY B N 1
ATOM 11420 C CA . GLY B 1 594 ? -16.719 17.109 19.156 1 95.81 594 GLY B CA 1
ATOM 11421 C C . GLY B 1 594 ? -15.672 16.344 18.375 1 95.81 594 GLY B C 1
ATOM 11422 O O . GLY B 1 594 ? -15.383 15.188 18.672 1 95.81 594 GLY B O 1
ATOM 11423 N N . MET B 1 595 ? -15.164 16.953 17.391 1 97.31 595 MET B N 1
ATOM 11424 C CA . MET B 1 595 ? -14.109 16.422 16.547 1 97.31 595 MET B CA 1
ATOM 11425 C C . MET B 1 595 ? -13.297 17.547 15.906 1 97.31 595 MET B C 1
ATOM 11427 O O . MET B 1 595 ? -13.852 18.578 15.539 1 97.31 595 MET B O 1
ATOM 11431 N N . LEU B 1 596 ? -11.961 17.359 15.773 1 98.38 596 LEU B N 1
ATOM 11432 C CA . LEU B 1 596 ? -11.039 18.297 15.164 1 98.38 596 LEU B CA 1
ATOM 11433 C C . LEU B 1 596 ? -10.203 17.625 14.078 1 98.38 596 LEU B C 1
ATOM 11435 O O . LEU B 1 596 ? -9.484 16.672 14.352 1 98.38 596 LEU B O 1
ATOM 11439 N N . LEU B 1 597 ? -10.273 18.156 12.867 1 98.31 597 LEU B N 1
ATOM 11440 C CA . LEU B 1 597 ? -9.523 17.641 11.734 1 98.31 597 LEU B CA 1
ATOM 11441 C C . LEU B 1 597 ? -8.031 17.859 11.922 1 98.31 597 LEU B C 1
ATOM 11443 O O . LEU B 1 597 ? -7.609 18.922 12.398 1 98.31 597 LEU B O 1
ATOM 11447 N N . TRP B 1 598 ? -7.262 16.875 11.766 1 97.06 598 TRP B N 1
ATOM 11448 C CA . TRP B 1 598 ? -5.848 17.031 11.445 1 97.06 598 TRP B CA 1
ATOM 11449 C C . TRP B 1 598 ? -5.633 17.062 9.938 1 97.06 598 TRP B C 1
ATOM 11451 O O . TRP B 1 598 ? -5.652 16.031 9.273 1 97.06 598 TRP B O 1
ATOM 11461 N N . GLN B 1 599 ? -5.629 18.344 9.461 1 97.25 599 GLN B N 1
ATOM 11462 C CA . GLN B 1 599 ? -5.441 19.688 9.992 1 97.25 599 GLN B CA 1
ATOM 11463 C C . GLN B 1 599 ? -5.949 20.75 9.016 1 97.25 599 GLN B C 1
ATOM 11465 O O . GLN B 1 599 ? -6.406 20.406 7.922 1 97.25 599 GLN B O 1
ATOM 11470 N N . LEU B 1 600 ? -5.887 21.984 9.406 1 98.5 600 LEU B N 1
ATOM 11471 C CA . LEU B 1 600 ? -6.371 23.078 8.555 1 98.5 600 LEU B CA 1
ATOM 11472 C C . LEU B 1 600 ? -5.359 23.406 7.465 1 98.5 600 LEU B C 1
ATOM 11474 O O . LEU B 1 600 ? -5.707 23.422 6.281 1 98.5 600 LEU B O 1
ATOM 11478 N N . ASN B 1 601 ? -4.109 23.578 7.875 1 97.38 601 ASN B N 1
ATOM 11479 C CA . ASN B 1 601 ? -3.123 24.156 6.965 1 97.38 601 ASN B CA 1
ATOM 11480 C C . ASN B 1 601 ? -1.776 23.453 7.07 1 97.38 601 ASN B C 1
ATOM 11482 O O . ASN B 1 601 ? -1.605 22.547 7.902 1 97.38 601 ASN B O 1
ATOM 11486 N N . ASP B 1 602 ? -0.898 23.953 6.113 1 95 602 ASP B N 1
ATOM 11487 C CA . ASP B 1 602 ? 0.501 23.531 6.094 1 95 602 ASP B CA 1
ATOM 11488 C C . ASP B 1 602 ? 1.433 24.734 6.258 1 95 602 ASP B C 1
ATOM 11490 O O . ASP B 1 602 ? 1.158 25.812 5.738 1 95 602 ASP B O 1
ATOM 11494 N N . PHE B 1 603 ? 2.51 24.484 6.953 1 93.69 603 PHE B N 1
ATOM 11495 C CA . PHE B 1 603 ? 3.439 25.609 7.102 1 93.69 603 PHE B CA 1
ATOM 11496 C C . PHE B 1 603 ? 4.512 25.562 6.02 1 93.69 603 PHE B C 1
ATOM 11498 O O . PHE B 1 603 ? 5.402 26.406 5.988 1 93.69 603 PHE B O 1
ATOM 11505 N N . SER B 1 604 ? 4.477 24.625 5.156 1 94.81 604 SER B N 1
ATOM 11506 C CA . SER B 1 604 ? 5.207 24.484 3.898 1 94.81 604 SER B CA 1
ATOM 11507 C C . SER B 1 604 ? 4.395 23.703 2.869 1 94.81 604 SER B C 1
ATOM 11509 O O . SER B 1 604 ? 3.457 23 3.223 1 94.81 604 SER B O 1
ATOM 11511 N N . PRO B 1 605 ? 4.699 23.953 1.529 1 95.88 605 PRO B N 1
ATOM 11512 C CA . PRO B 1 605 ? 3.979 23.141 0.546 1 95.88 605 PRO B CA 1
ATOM 11513 C C . PRO B 1 605 ? 4.34 21.672 0.625 1 95.88 605 PRO B C 1
ATOM 11515 O O . PRO B 1 605 ? 5.516 21.312 0.537 1 95.88 605 PRO B O 1
ATOM 11518 N N . GLN B 1 606 ? 3.307 20.812 0.811 1 96.38 606 GLN B N 1
ATOM 11519 C CA . GLN B 1 606 ? 3.605 19.391 1.001 1 96.38 606 GLN B CA 1
ATOM 11520 C C . GLN B 1 606 ? 2.352 18.547 0.831 1 96.38 606 GLN B C 1
ATOM 11522 O O . GLN B 1 606 ? 1.244 19.062 0.719 1 96.38 606 GLN B O 1
ATOM 11527 N N . SER B 1 607 ? 2.545 17.234 0.723 1 97.44 607 SER B N 1
ATOM 11528 C CA . SER B 1 607 ? 1.475 16.266 0.891 1 97.44 607 SER B CA 1
ATOM 11529 C C . SER B 1 607 ? 1.096 16.109 2.359 1 97.44 607 SER B C 1
ATOM 11531 O O . SER B 1 607 ? 1.957 15.852 3.205 1 97.44 607 SER B O 1
ATOM 11533 N N . SER B 1 608 ? -0.138 16.328 2.674 1 97.12 608 SER B N 1
ATOM 11534 C CA . SER B 1 608 ? -0.548 16.312 4.074 1 97.12 608 SER B CA 1
ATOM 11535 C C . SER B 1 608 ? -2.037 16.016 4.211 1 97.12 608 SER B C 1
ATOM 11537 O O . SER B 1 608 ? -2.703 15.688 3.227 1 97.12 608 SER B O 1
ATOM 11539 N N . CYS B 1 609 ? -2.502 16.094 5.438 1 97.69 609 CYS B N 1
ATOM 11540 C CA . CYS B 1 609 ? -3.914 15.891 5.746 1 97.69 609 CYS B CA 1
ATOM 11541 C C . CYS B 1 609 ? -4.676 17.203 5.699 1 97.69 609 CYS B C 1
ATOM 11543 O O . CYS B 1 609 ? -5.871 17.25 6 1 97.69 609 CYS B O 1
ATOM 11545 N N . SER B 1 610 ? -4.051 18.281 5.305 1 98.19 610 SER B N 1
ATOM 11546 C CA . SER B 1 610 ? -4.656 19.609 5.418 1 98.19 610 SER B CA 1
ATOM 11547 C C . SER B 1 610 ? -5.863 19.75 4.496 1 98.19 610 SER B C 1
ATOM 11549 O O . SER B 1 610 ? -5.914 19.125 3.436 1 98.19 610 SER B O 1
ATOM 11551 N N . SER B 1 611 ? -6.801 20.516 4.902 1 98.69 611 SER B N 1
ATOM 11552 C CA . SER B 1 611 ? -7.953 20.797 4.055 1 98.69 611 SER B CA 1
ATOM 11553 C C . SER B 1 611 ? -7.703 22.031 3.176 1 98.69 611 SER B C 1
ATOM 11555 O O . SER B 1 611 ? -8.383 22.219 2.164 1 98.69 611 SER B O 1
ATOM 11557 N N . VAL B 1 612 ? -6.73 22.844 3.625 1 98.62 612 VAL B N 1
ATOM 11558 C CA . VAL B 1 612 ? -6.289 24 2.857 1 98.62 612 VAL B CA 1
ATOM 11559 C C . VAL B 1 612 ? -4.797 23.891 2.549 1 98.62 612 VAL B C 1
ATOM 11561 O O . VAL B 1 612 ? -3.992 23.609 3.441 1 98.62 612 VAL B O 1
ATOM 11564 N N . GLU B 1 613 ? -4.465 24.094 1.312 1 97.62 613 GLU B N 1
ATOM 11565 C CA . GLU B 1 613 ? -3.066 24 0.912 1 97.62 613 GLU B CA 1
ATOM 11566 C C . GLU B 1 613 ? -2.258 25.188 1.406 1 97.62 613 GLU B C 1
ATOM 11568 O O . GLU B 1 613 ? -2.824 26.203 1.813 1 97.62 613 GLU B O 1
ATOM 11573 N N . TYR B 1 614 ? -0.943 25.078 1.333 1 96.38 614 TYR B N 1
ATOM 11574 C CA . TYR B 1 614 ? -0.02 26.094 1.803 1 96.38 614 TYR B CA 1
ATOM 11575 C C . TYR B 1 614 ? -0.357 27.453 1.194 1 96.38 614 TYR B C 1
ATOM 11577 O O . TYR B 1 614 ? -0.297 28.484 1.876 1 96.38 614 TYR B O 1
ATOM 11585 N N . ASN B 1 615 ? -0.826 27.422 0.005 1 93.88 615 ASN B N 1
ATOM 11586 C CA . ASN B 1 615 ? -1.059 28.672 -0.72 1 93.88 615 ASN B CA 1
ATOM 11587 C C . ASN B 1 615 ? -2.49 29.156 -0.538 1 93.88 615 ASN B C 1
ATOM 11589 O O . ASN B 1 615 ? -2.916 30.094 -1.211 1 93.88 615 ASN B O 1
ATOM 11593 N N . GLY B 1 616 ? -3.223 28.531 0.28 1 96.19 616 GLY B N 1
ATOM 11594 C CA . GLY B 1 616 ? -4.555 29.016 0.596 1 96.19 616 GLY B CA 1
ATOM 11595 C C . GLY B 1 616 ? -5.648 28.328 -0.208 1 96.19 616 GLY B C 1
ATOM 11596 O O . GLY B 1 616 ? -6.836 28.562 0.02 1 96.19 616 GLY B O 1
ATOM 11597 N N . ARG B 1 617 ? -5.281 27.438 -1.092 1 96.75 617 ARG B N 1
ATOM 11598 C CA . ARG B 1 617 ? -6.258 26.766 -1.941 1 96.75 617 ARG B CA 1
ATOM 11599 C C . ARG B 1 617 ? -7.059 25.75 -1.146 1 96.75 617 ARG B C 1
ATOM 11601 O O . ARG B 1 617 ? -6.496 24.969 -0.363 1 96.75 617 ARG B O 1
ATOM 11608 N N . TRP B 1 618 ? -8.367 25.812 -1.418 1 98.62 618 TRP B N 1
ATOM 11609 C CA . TRP B 1 618 ? -9.227 24.812 -0.779 1 98.62 618 TRP B CA 1
ATOM 11610 C C . TRP B 1 618 ? -9.125 23.469 -1.488 1 98.62 618 TRP B C 1
ATOM 11612 O O . TRP B 1 618 ? -9.32 23.391 -2.703 1 98.62 618 TRP B O 1
ATOM 11622 N N . LYS B 1 619 ? -8.773 22.422 -0.778 1 98.62 619 LYS B N 1
ATOM 11623 C CA . LYS B 1 619 ? -8.914 21.078 -1.3 1 98.62 619 LYS B CA 1
ATOM 11624 C C . LYS B 1 619 ? -10.367 20.625 -1.292 1 98.62 619 LYS B C 1
ATOM 11626 O O . LYS B 1 619 ? -11.211 21.234 -0.623 1 98.62 619 LYS B O 1
ATOM 11631 N N . PRO B 1 620 ? -10.711 19.516 -2.018 1 98.75 620 PRO B N 1
ATOM 11632 C CA . PRO B 1 620 ? -12.039 18.906 -1.903 1 98.75 620 PRO B CA 1
ATOM 11633 C C . PRO B 1 620 ? -12.469 18.703 -0.453 1 98.75 620 PRO B C 1
ATOM 11635 O O . PRO B 1 620 ? -13.641 18.906 -0.118 1 98.75 620 PRO B O 1
ATOM 11638 N N . LEU B 1 621 ? -11.609 18.406 0.424 1 98.88 621 LEU B N 1
ATOM 11639 C CA . LEU B 1 621 ? -11.938 18.172 1.826 1 98.88 621 LEU B CA 1
ATOM 11640 C C . LEU B 1 621 ? -12.555 19.422 2.449 1 98.88 621 LEU B C 1
ATOM 11642 O O . LEU B 1 621 ? -13.5 19.328 3.236 1 98.88 621 LEU B O 1
ATOM 11646 N N . HIS B 1 622 ? -12.008 20.578 2.119 1 98.88 622 HIS B N 1
ATOM 11647 C CA . HIS B 1 622 ? -12.508 21.797 2.732 1 98.88 622 HIS B CA 1
ATOM 11648 C C . HIS B 1 622 ? -13.938 22.094 2.277 1 98.88 622 HIS B C 1
ATOM 11650 O O . HIS B 1 622 ? -14.758 22.562 3.066 1 98.88 622 HIS B O 1
ATOM 11656 N N . TYR B 1 623 ? -14.242 21.844 1.04 1 98.69 623 TYR B N 1
ATOM 11657 C CA . TYR B 1 623 ? -15.609 22 0.537 1 98.69 623 TYR B CA 1
ATOM 11658 C C . TYR B 1 623 ? -16.547 21 1.201 1 98.69 623 TYR B C 1
ATOM 11660 O O . TYR B 1 623 ? -17.688 21.344 1.544 1 98.69 623 TYR B O 1
ATOM 11668 N N . HIS B 1 624 ? -16.078 19.812 1.352 1 98.69 624 HIS B N 1
ATOM 11669 C CA . HIS B 1 624 ? -16.875 18.812 2.061 1 98.69 624 HIS B CA 1
ATOM 11670 C C . HIS B 1 624 ? -17.062 19.203 3.523 1 98.69 624 HIS B C 1
ATOM 11672 O O . HIS B 1 624 ? -18.141 18.984 4.094 1 98.69 624 HIS B O 1
ATOM 11678 N N . ALA B 1 625 ? -16.016 19.719 4.129 1 98.69 625 ALA B N 1
ATOM 11679 C CA . ALA B 1 625 ? -16.125 20.172 5.516 1 98.69 625 ALA B CA 1
ATOM 11680 C C . ALA B 1 625 ? -17.203 21.234 5.664 1 98.69 625 ALA B C 1
ATOM 11682 O O . ALA B 1 625 ? -17.984 21.203 6.617 1 98.69 625 ALA B O 1
ATOM 11683 N N . LYS B 1 626 ? -17.234 22.156 4.746 1 97.94 626 LYS B N 1
ATOM 11684 C CA . LYS B 1 626 ? -18.266 23.172 4.746 1 97.94 626 LYS B CA 1
ATOM 11685 C C . LYS B 1 626 ? -19.656 22.547 4.777 1 97.94 626 LYS B C 1
ATOM 11687 O O . LYS B 1 626 ? -20.562 23.062 5.445 1 97.94 626 LYS B O 1
ATOM 11692 N N . ARG B 1 627 ? -19.766 21.438 4.141 1 97.31 627 ARG B N 1
ATOM 11693 C CA . ARG B 1 627 ? -21.062 20.766 4.066 1 97.31 627 ARG B CA 1
ATOM 11694 C C . ARG B 1 627 ? -21.297 19.891 5.293 1 97.31 627 ARG B C 1
ATOM 11696 O O . ARG B 1 627 ? -22.328 20 5.949 1 97.31 627 ARG B O 1
ATOM 11703 N N . PHE B 1 628 ? -20.328 19.078 5.656 1 97.69 628 PHE B N 1
ATOM 11704 C CA . PHE B 1 628 ? -20.609 18.094 6.699 1 97.69 628 PHE B CA 1
ATOM 11705 C C . PHE B 1 628 ? -20.547 18.75 8.078 1 97.69 628 PHE B C 1
ATOM 11707 O O . PHE B 1 628 ? -21.016 18.172 9.062 1 97.69 628 PHE B O 1
ATOM 11714 N N . PHE B 1 629 ? -20.031 19.953 8.203 1 98.06 629 PHE B N 1
ATOM 11715 C CA . PHE B 1 629 ? -20.016 20.688 9.469 1 98.06 629 PHE B CA 1
ATOM 11716 C C . PHE B 1 629 ? -21.156 21.672 9.531 1 98.06 629 PHE B C 1
ATOM 11718 O O . PHE B 1 629 ? -21.328 22.375 10.539 1 98.06 629 PHE B O 1
ATOM 11725 N N . ALA B 1 630 ? -21.953 21.75 8.477 1 96.31 630 ALA B N 1
ATOM 11726 C CA . ALA B 1 630 ? -23.078 22.688 8.469 1 96.31 630 ALA B CA 1
ATOM 11727 C C . ALA B 1 630 ? -24.047 22.359 9.602 1 96.31 630 ALA B C 1
ATOM 11729 O O . ALA B 1 630 ? -24.219 21.203 9.977 1 96.31 630 ALA B O 1
ATOM 11730 N N . PRO B 1 631 ? -24.703 23.375 10.133 1 94.06 631 PRO B N 1
ATOM 11731 C CA . PRO B 1 631 ? -25.625 23.141 11.234 1 94.06 631 PRO B CA 1
ATOM 11732 C C . PRO B 1 631 ? -26.781 22.219 10.852 1 94.06 631 PRO B C 1
ATOM 11734 O O . PRO B 1 631 ? -27.297 21.484 11.695 1 94.06 631 PRO B O 1
ATOM 11737 N N . LEU B 1 632 ? -27.234 22.328 9.57 1 95.12 632 LEU B N 1
ATOM 11738 C CA . LEU B 1 632 ? -28.234 21.422 9.023 1 95.12 632 LEU B CA 1
ATOM 11739 C C . LEU B 1 632 ? -27.609 20.469 8.008 1 95.12 632 LEU B C 1
ATOM 11741 O O . LEU B 1 632 ? -26.984 20.906 7.043 1 95.12 632 LEU B O 1
ATOM 11745 N N . THR B 1 633 ? -27.766 19.203 8.258 1 95.44 633 THR B N 1
ATOM 11746 C CA . THR B 1 633 ? -27.172 18.234 7.348 1 95.44 633 THR B CA 1
ATOM 11747 C C . THR B 1 633 ? -28.109 17.062 7.109 1 95.44 633 THR B C 1
ATOM 11749 O O . THR B 1 633 ? -29.031 16.828 7.895 1 95.44 633 THR B O 1
ATOM 11752 N N . ALA B 1 634 ? -27.969 16.406 5.977 1 97.69 634 ALA B N 1
ATOM 11753 C CA . ALA B 1 634 ? -28.594 15.141 5.617 1 97.69 634 ALA B CA 1
ATOM 11754 C C . ALA B 1 634 ? -27.547 14.055 5.359 1 97.69 634 ALA B C 1
ATOM 11756 O O . ALA B 1 634 ? -26.641 14.242 4.547 1 97.69 634 ALA B O 1
ATOM 11757 N N . THR B 1 635 ? -27.656 12.938 6.086 1 97.31 635 THR B N 1
ATOM 11758 C CA . THR B 1 635 ? -26.625 11.906 5.992 1 97.31 635 THR B CA 1
ATOM 11759 C C . THR B 1 635 ? -27.266 10.531 5.812 1 97.31 635 THR B C 1
ATOM 11761 O O . THR B 1 635 ? -28.219 10.188 6.508 1 97.31 635 THR B O 1
ATOM 11764 N N . PHE B 1 636 ? -26.719 9.781 4.859 1 97.5 636 PHE B N 1
ATOM 11765 C CA . PHE B 1 636 ? -27.109 8.391 4.695 1 97.5 636 PHE B CA 1
ATOM 11766 C C . PHE B 1 636 ? -26.266 7.48 5.59 1 97.5 636 PHE B C 1
ATOM 11768 O O . PHE B 1 636 ? -25.047 7.66 5.695 1 97.5 636 PHE B O 1
ATOM 11775 N N . MET B 1 637 ? -26.922 6.551 6.273 1 95.5 637 MET B N 1
ATOM 11776 C CA . MET B 1 637 ? -26.25 5.508 7.043 1 95.5 637 MET B CA 1
ATOM 11777 C C . MET B 1 637 ? -26.812 4.129 6.695 1 95.5 637 MET B C 1
ATOM 11779 O O . MET B 1 637 ? -28.031 3.928 6.707 1 95.5 637 MET B O 1
ATOM 11783 N N . ALA B 1 638 ? -25.859 3.281 6.348 1 92.56 638 ALA B N 1
ATOM 11784 C CA . ALA B 1 638 ? -26.281 1.922 6.012 1 92.56 638 ALA B CA 1
ATOM 11785 C C . ALA B 1 638 ? -25.844 0.936 7.094 1 92.56 638 ALA B C 1
ATOM 11787 O O . ALA B 1 638 ? -24.781 1.089 7.695 1 92.56 638 ALA B O 1
ATOM 11788 N N . ASP B 1 639 ? -26.672 -0.016 7.391 1 86.94 639 ASP B N 1
ATOM 11789 C CA . ASP B 1 639 ? -26.375 -1.151 8.258 1 86.94 639 ASP B CA 1
ATOM 11790 C C . ASP B 1 639 ? -26.969 -2.443 7.695 1 86.94 639 ASP B C 1
ATOM 11792 O O . ASP B 1 639 ? -27.266 -2.531 6.504 1 86.94 639 ASP B O 1
ATOM 11796 N N . ASN B 1 640 ? -27.016 -3.441 8.477 1 86.06 640 ASN B N 1
ATOM 11797 C CA . ASN B 1 640 ? -27.453 -4.754 8.016 1 86.06 640 ASN B CA 1
ATOM 11798 C C . ASN B 1 640 ? -28.922 -4.734 7.598 1 86.06 640 ASN B C 1
ATOM 11800 O O . ASN B 1 640 ? -29.359 -5.59 6.824 1 86.06 640 ASN B O 1
ATOM 11804 N N . ASP B 1 641 ? -29.609 -3.744 8.102 1 89.44 641 ASP B N 1
ATOM 11805 C CA . ASP B 1 641 ? -31.047 -3.709 7.84 1 89.44 641 ASP B CA 1
ATOM 11806 C C . ASP B 1 641 ? -31.359 -2.865 6.609 1 89.44 641 ASP B C 1
ATOM 11808 O O . ASP B 1 641 ? -32.469 -2.941 6.066 1 89.44 641 ASP B O 1
ATOM 11812 N N . GLY B 1 642 ? -30.438 -2.135 6.246 1 93.5 642 GLY B N 1
ATOM 11813 C CA . GLY B 1 642 ? -30.656 -1.3 5.074 1 93.5 642 GLY B CA 1
ATOM 11814 C C . GLY B 1 642 ? -30 0.069 5.195 1 93.5 642 GLY B C 1
ATOM 11815 O O . GLY B 1 642 ? -29.031 0.24 5.934 1 93.5 642 GLY B O 1
ATOM 11816 N N . VAL B 1 643 ? -30.484 1.063 4.32 1 96.38 643 VAL B N 1
ATOM 11817 C CA . VAL B 1 643 ? -29.953 2.422 4.324 1 96.38 643 VAL B CA 1
ATOM 11818 C C . VAL B 1 643 ? -31.016 3.389 4.852 1 96.38 643 VAL B C 1
ATOM 11820 O O . VAL B 1 643 ? -32.188 3.256 4.535 1 96.38 643 VAL B O 1
ATOM 11823 N N . LYS B 1 644 ? -30.578 4.238 5.707 1 97.31 644 LYS B N 1
ATOM 11824 C CA . LYS B 1 644 ? -31.438 5.242 6.316 1 97.31 644 LYS B CA 1
ATOM 11825 C C . LYS B 1 644 ? -30.938 6.652 6.027 1 97.31 644 LYS B C 1
ATOM 11827 O O . LYS B 1 644 ? -29.734 6.859 5.828 1 97.31 644 LYS B O 1
ATOM 11832 N N . LEU B 1 645 ? -31.859 7.59 5.953 1 98.06 645 LEU B N 1
ATOM 11833 C CA . LEU B 1 645 ? -31.531 9.008 5.852 1 98.06 645 LEU B CA 1
ATOM 11834 C C . LEU B 1 645 ? -31.781 9.719 7.176 1 98.06 645 LEU B C 1
ATOM 11836 O O . LEU B 1 645 ? -32.906 9.688 7.699 1 98.06 645 LEU B O 1
ATOM 11840 N N . TYR B 1 646 ? -30.766 10.336 7.676 1 98 646 TYR B N 1
ATOM 11841 C CA . TYR B 1 646 ? -30.859 11.109 8.906 1 98 646 TYR B CA 1
ATOM 11842 C C . TYR B 1 646 ? -30.766 12.602 8.617 1 98 646 TYR B C 1
ATOM 11844 O O . TYR B 1 646 ? -29.969 13.031 7.766 1 98 646 TYR B O 1
ATOM 11852 N N . LEU B 1 647 ? -31.609 13.375 9.266 1 97.62 647 LEU B N 1
ATOM 11853 C CA . LEU B 1 647 ? -31.5 14.828 9.281 1 97.62 647 LEU B CA 1
ATOM 11854 C C . LEU B 1 647 ? -31.062 15.336 10.648 1 97.62 647 LEU B C 1
ATOM 11856 O O . LEU B 1 647 ? -31.531 14.844 11.68 1 97.62 647 LEU B O 1
ATOM 11860 N N . LEU B 1 648 ? -30.094 16.219 10.609 1 96.06 648 LEU B N 1
ATOM 11861 C CA . LEU B 1 648 ? -29.531 16.734 11.844 1 96.06 648 LEU B CA 1
ATOM 11862 C C . LEU B 1 648 ? -29.656 18.25 11.898 1 96.06 648 LEU B C 1
ATOM 11864 O O . LEU B 1 648 ? -29.422 18.938 10.898 1 96.06 648 LEU B O 1
ATOM 11868 N N . ASN B 1 649 ? -30.109 18.812 13.055 1 94.44 649 ASN B N 1
ATOM 11869 C CA . ASN B 1 649 ? -30.156 20.25 13.344 1 94.44 649 ASN B CA 1
ATOM 11870 C C . ASN B 1 649 ? -29.328 20.609 14.57 1 94.44 649 ASN B C 1
ATOM 11872 O O . ASN B 1 649 ? -29.797 20.516 15.703 1 94.44 649 ASN B O 1
ATOM 11876 N N . ASP B 1 650 ? -28.172 21.172 14.367 1 90.38 650 ASP B N 1
ATOM 11877 C CA . ASP B 1 650 ? -27.297 21.578 15.453 1 90.38 650 ASP B CA 1
ATOM 11878 C C . ASP B 1 650 ? -27.469 23.062 15.766 1 90.38 650 ASP B C 1
ATOM 11880 O O . ASP B 1 650 ? -26.75 23.625 16.609 1 90.38 650 ASP B O 1
ATOM 11884 N N . SER B 1 651 ? -28.406 23.656 15.164 1 88.56 651 SER B N 1
ATOM 11885 C CA . SER B 1 651 ? -28.656 25.078 15.438 1 88.56 651 SER B CA 1
ATOM 11886 C C . SER B 1 651 ? -29.562 25.25 16.656 1 88.56 651 SER B C 1
ATOM 11888 O O . SER B 1 651 ? -30.047 24.266 17.219 1 88.56 651 SER B O 1
ATOM 11890 N N . ARG B 1 652 ? -29.828 26.484 17.031 1 89.75 652 ARG B N 1
ATOM 11891 C CA . ARG B 1 652 ? -30.625 26.797 18.219 1 89.75 652 ARG B CA 1
ATOM 11892 C C . ARG B 1 652 ? -32.062 27.141 17.828 1 89.75 652 ARG B C 1
ATOM 11894 O O . ARG B 1 652 ? -32.844 27.562 18.688 1 89.75 652 ARG B O 1
ATOM 11901 N N . ARG B 1 653 ? -32.375 26.906 16.562 1 90.56 653 ARG B N 1
ATOM 11902 C CA . ARG B 1 653 ? -33.719 27.188 16.094 1 90.56 653 ARG B CA 1
ATOM 11903 C C . ARG B 1 653 ? -34.312 26 15.375 1 90.56 653 ARG B C 1
ATOM 11905 O O . ARG B 1 653 ? -33.594 25.203 14.758 1 90.56 653 ARG B O 1
ATOM 11912 N N . GLY B 1 654 ? -35.531 25.891 15.438 1 93.06 654 GLY B N 1
ATOM 11913 C CA . GLY B 1 654 ? -36.219 24.891 14.648 1 93.06 654 GLY B CA 1
ATOM 11914 C C . GLY B 1 654 ? -36.281 25.219 13.172 1 93.06 654 GLY B C 1
ATOM 11915 O O . GLY B 1 654 ? -36.438 26.391 12.797 1 93.06 654 GLY B O 1
ATOM 11916 N N . GLU B 1 655 ? -36.188 24.234 12.367 1 93.25 655 GLU B N 1
ATOM 11917 C CA . GLU B 1 655 ? -36.125 24.438 10.922 1 93.25 655 GLU B CA 1
ATOM 11918 C C . GLU B 1 655 ? -36.969 23.375 10.203 1 93.25 655 GLU B C 1
ATOM 11920 O O . GLU B 1 655 ? -37.156 22.266 10.711 1 93.25 655 GLU B O 1
ATOM 11925 N N . VAL B 1 656 ? -37.5 23.766 9.062 1 94.56 656 VAL B N 1
ATOM 11926 C CA . VAL B 1 656 ? -38.219 22.812 8.203 1 94.56 656 VAL B CA 1
ATOM 11927 C C . VAL B 1 656 ? -37.375 22.531 6.957 1 94.56 656 VAL B C 1
ATOM 11929 O O . VAL B 1 656 ? -36.938 23.469 6.277 1 94.56 656 VAL B O 1
ATOM 11932 N N . LEU B 1 657 ? -37.094 21.312 6.711 1 95.81 657 LEU B N 1
ATOM 11933 C CA . LEU B 1 657 ? -36.406 20.891 5.5 1 95.81 657 LEU B CA 1
ATOM 11934 C C . LEU B 1 657 ? -37.375 20.219 4.531 1 95.81 657 LEU B C 1
ATOM 11936 O O . LEU B 1 657 ? -38.188 19.359 4.93 1 95.81 657 LEU B O 1
ATOM 11940 N N . LYS B 1 658 ? -37.344 20.688 3.277 1 96.25 658 LYS B N 1
ATOM 11941 C CA . LYS B 1 658 ? -38.219 20.141 2.232 1 96.25 658 LYS B CA 1
ATOM 11942 C C . LYS B 1 658 ? -37.406 19.703 1.021 1 96.25 658 LYS B C 1
ATOM 11944 O O . LYS B 1 658 ? -36.406 20.375 0.652 1 96.25 658 LYS B O 1
ATOM 11949 N N . GLY B 1 659 ? -37.75 18.625 0.405 1 96.69 659 GLY B N 1
ATOM 11950 C CA . GLY B 1 659 ? -37.125 18.094 -0.788 1 96.69 659 GLY B CA 1
ATOM 11951 C C . GLY B 1 659 ? -37.469 16.656 -1.078 1 96.69 659 GLY B C 1
ATOM 11952 O O . GLY B 1 659 ? -38.656 16.281 -1.016 1 96.69 659 GLY B O 1
ATOM 11953 N N . GLU B 1 660 ? -36.469 15.883 -1.481 1 97.38 660 GLU B N 1
ATOM 11954 C CA . GLU B 1 660 ? -36.75 14.492 -1.841 1 97.38 660 GLU B CA 1
ATOM 11955 C C . GLU B 1 660 ? -35.5 13.633 -1.799 1 97.38 660 GLU B C 1
ATOM 11957 O O . GLU B 1 660 ? -34.375 14.156 -1.859 1 97.38 660 GLU B O 1
ATOM 11962 N N . VAL B 1 661 ? -35.688 12.375 -1.587 1 97.88 661 VAL B N 1
ATOM 11963 C CA . VAL B 1 661 ? -34.688 11.344 -1.823 1 97.88 661 VAL B CA 1
ATOM 11964 C C . VAL B 1 661 ? -34.969 10.617 -3.133 1 97.88 661 VAL B C 1
ATOM 11966 O O . VAL B 1 661 ? -36.125 10.273 -3.406 1 97.88 661 VAL B O 1
ATOM 11969 N N . VAL B 1 662 ? -33.938 10.453 -3.955 1 97.44 662 VAL B N 1
ATOM 11970 C CA . VAL B 1 662 ? -34.125 9.867 -5.281 1 97.44 662 VAL B CA 1
ATOM 11971 C C . VAL B 1 662 ? -33.188 8.664 -5.438 1 97.44 662 VAL B C 1
ATOM 11973 O O . VAL B 1 662 ? -32.062 8.688 -4.988 1 97.44 662 VAL B O 1
ATOM 11976 N N . TRP B 1 663 ? -33.75 7.539 -5.93 1 97.75 663 TRP B N 1
ATOM 11977 C CA . TRP B 1 663 ? -32.938 6.449 -6.5 1 97.75 663 TRP B CA 1
ATOM 11978 C C . TRP B 1 663 ? -32.75 6.652 -7.996 1 97.75 663 TRP B C 1
ATOM 11980 O O . TRP B 1 663 ? -33.688 6.578 -8.773 1 97.75 663 TRP B O 1
ATOM 11990 N N . GLN B 1 664 ? -31.562 6.902 -8.43 1 97.19 664 GLN B N 1
ATOM 11991 C CA . GLN B 1 664 ? -31.266 7.285 -9.805 1 97.19 664 GLN B CA 1
ATOM 11992 C C . GLN B 1 664 ? -30.25 6.332 -10.43 1 97.19 664 GLN B C 1
ATOM 11994 O O . GLN B 1 664 ? -29.297 5.902 -9.773 1 97.19 664 GLN B O 1
ATOM 11999 N N . SER B 1 665 ? -30.453 6.055 -11.68 1 97.69 665 SER B N 1
ATOM 12000 C CA . SER B 1 665 ? -29.531 5.164 -12.391 1 97.69 665 SER B CA 1
ATOM 12001 C C . SER B 1 665 ? -28.25 5.887 -12.766 1 97.69 665 SER B C 1
ATOM 12003 O O . SER B 1 665 ? -28.203 7.117 -12.766 1 97.69 665 SER B O 1
ATOM 12005 N N . TRP B 1 666 ? -27.281 5.152 -13.148 1 96.56 666 TRP B N 1
ATOM 12006 C CA . TRP B 1 666 ? -26 5.695 -13.602 1 96.56 666 TRP B CA 1
ATOM 12007 C C . TRP B 1 666 ? -26.172 6.469 -14.906 1 96.56 666 TRP B C 1
ATOM 12009 O O . TRP B 1 666 ? -25.344 7.324 -15.242 1 96.56 666 TRP B O 1
ATOM 12019 N N . GLU B 1 667 ? -27.297 6.188 -15.617 1 96.31 667 GLU B N 1
ATOM 12020 C CA . GLU B 1 667 ? -27.609 6.848 -16.875 1 96.31 667 GLU B CA 1
ATOM 12021 C C . GLU B 1 667 ? -28.453 8.102 -16.656 1 96.31 667 GLU B C 1
ATOM 12023 O O . GLU B 1 667 ? -28.719 8.844 -17.609 1 96.31 667 GLU B O 1
ATOM 12028 N N . GLY B 1 668 ? -28.891 8.312 -15.477 1 96.12 668 GLY B N 1
ATOM 12029 C CA . GLY B 1 668 ? -29.594 9.547 -15.156 1 96.12 668 GLY B CA 1
ATOM 12030 C C . GLY B 1 668 ? -31.094 9.367 -15.016 1 96.12 668 GLY B C 1
ATOM 12031 O O . GLY B 1 668 ? -31.797 10.312 -14.672 1 96.12 668 GLY B O 1
ATOM 12032 N N . GLU B 1 669 ? -31.547 8.195 -15.203 1 97 669 GLU B N 1
ATOM 12033 C CA . GLU B 1 669 ? -32.969 7.934 -15.07 1 97 669 GLU B CA 1
ATOM 12034 C C . GLU B 1 669 ? -33.375 7.887 -13.602 1 97 669 GLU B C 1
ATOM 12036 O O . GLU B 1 669 ? -32.719 7.281 -12.773 1 97 669 GLU B O 1
ATOM 12041 N N . ILE B 1 670 ? -34.531 8.492 -13.297 1 97.19 670 ILE B N 1
ATOM 12042 C CA . ILE B 1 670 ? -35.062 8.414 -11.953 1 97.19 670 ILE B CA 1
ATOM 12043 C C . ILE B 1 670 ? -35.844 7.113 -11.797 1 97.19 670 ILE B C 1
ATOM 12045 O O . ILE B 1 670 ? -36.875 6.918 -12.453 1 97.19 670 ILE B O 1
ATOM 12049 N N . LEU B 1 671 ? -35.438 6.277 -10.938 1 96.75 671 LEU B N 1
ATOM 12050 C CA . LEU B 1 671 ? -36.031 4.965 -10.742 1 96.75 671 LEU B CA 1
ATOM 12051 C C . LEU B 1 671 ? -37.062 5 -9.609 1 96.75 671 LEU B C 1
ATOM 12053 O O . LEU B 1 671 ? -38.031 4.223 -9.602 1 96.75 671 LEU B O 1
ATOM 12057 N N . PHE B 1 672 ? -36.812 5.801 -8.609 1 95.38 672 PHE B N 1
ATOM 12058 C CA . PHE B 1 672 ? -37.688 5.98 -7.449 1 95.38 672 PHE B CA 1
ATOM 12059 C C . PHE B 1 672 ? -37.5 7.363 -6.844 1 95.38 672 PHE B C 1
ATOM 12061 O O . PHE B 1 672 ? -36.406 7.938 -6.922 1 95.38 672 PHE B O 1
ATOM 12068 N N . ARG B 1 673 ? -38.562 8.031 -6.344 1 95.81 673 ARG B N 1
ATOM 12069 C CA . ARG B 1 673 ? -38.5 9.312 -5.652 1 95.81 673 ARG B CA 1
ATOM 12070 C C . ARG B 1 673 ? -39.438 9.344 -4.449 1 95.81 673 ARG B C 1
ATOM 12072 O O . ARG B 1 673 ? -40.562 8.836 -4.523 1 95.81 673 ARG B O 1
ATOM 12079 N N . ASP B 1 674 ? -39 9.836 -3.357 1 97.12 674 ASP B N 1
ATOM 12080 C CA . ASP B 1 674 ? -39.781 10.031 -2.145 1 97.12 674 ASP B CA 1
ATOM 12081 C C . ASP B 1 674 ? -39.656 11.453 -1.617 1 97.12 674 ASP B C 1
ATOM 12083 O O . ASP B 1 674 ? -38.531 11.938 -1.403 1 97.12 674 ASP B O 1
ATOM 12087 N N . PRO B 1 675 ? -40.75 12.125 -1.361 1 97.25 675 PRO B N 1
ATOM 12088 C CA . PRO B 1 675 ? -40.688 13.477 -0.815 1 97.25 675 PRO B CA 1
ATOM 12089 C C . PRO B 1 675 ? -40.312 13.5 0.667 1 97.25 675 PRO B C 1
ATOM 12091 O O . PRO B 1 675 ? -40.625 12.555 1.397 1 97.25 675 PRO B O 1
ATOM 12094 N N . ILE B 1 676 ? -39.656 14.5 1.096 1 97.25 676 ILE B N 1
ATOM 12095 C CA . ILE B 1 676 ? -39.312 14.766 2.49 1 97.25 676 ILE B CA 1
ATOM 12096 C C . ILE B 1 676 ? -39.844 16.125 2.902 1 97.25 676 ILE B C 1
ATOM 12098 O O . ILE B 1 676 ? -39.656 17.125 2.193 1 97.25 676 ILE B O 1
ATOM 12102 N N . ASN B 1 677 ? -40.625 16.25 3.873 1 96.44 677 ASN B N 1
ATOM 12103 C CA . ASN B 1 677 ? -41.062 17.453 4.566 1 96.44 677 ASN B CA 1
ATOM 12104 C C . ASN B 1 677 ? -41.031 17.266 6.082 1 96.44 677 ASN B C 1
ATOM 12106 O O . ASN B 1 677 ? -41.969 16.719 6.668 1 96.44 677 ASN B O 1
ATOM 12110 N N . GLN B 1 678 ? -39.969 17.781 6.68 1 96.06 678 GLN B N 1
ATOM 12111 C CA . GLN B 1 678 ? -39.719 17.422 8.07 1 96.06 678 GLN B CA 1
ATOM 12112 C C . GLN B 1 678 ? -39.344 18.641 8.906 1 96.06 678 GLN B C 1
ATOM 12114 O O . GLN B 1 678 ? -38.469 19.422 8.516 1 96.06 678 GLN B O 1
ATOM 12119 N N . TYR B 1 679 ? -40.031 18.859 9.961 1 96 679 TYR B N 1
ATOM 12120 C CA . TYR B 1 679 ? -39.625 19.828 10.969 1 96 679 TYR B CA 1
ATOM 12121 C C . TYR B 1 679 ? -38.594 19.234 11.922 1 96 679 TYR B C 1
ATOM 12123 O O . TYR B 1 679 ? -38.781 18.125 12.43 1 96 679 TYR B O 1
ATOM 12131 N N . LEU B 1 680 ? -37.531 19.969 12.133 1 95.81 680 LEU B N 1
ATOM 12132 C CA . LEU B 1 680 ? -36.469 19.547 13.039 1 95.81 680 LEU B CA 1
ATOM 12133 C C . LEU B 1 680 ? -36.344 20.5 14.227 1 95.81 680 LEU B C 1
ATOM 12135 O O . LEU B 1 680 ? -36.125 21.703 14.039 1 95.81 680 LEU B O 1
ATOM 12139 N N . GLU B 1 681 ? -36.438 19.953 15.414 1 95.44 681 GLU B N 1
ATOM 12140 C CA . GLU B 1 681 ? -36.156 20.719 16.625 1 95.44 681 GLU B CA 1
ATOM 12141 C C . GLU B 1 681 ? -34.656 20.984 16.781 1 95.44 681 GLU B C 1
ATOM 12143 O O . GLU B 1 681 ? -33.844 20.266 16.234 1 95.44 681 GLU B O 1
ATOM 12148 N N . PRO B 1 682 ? -34.344 22.062 17.562 1 92.56 682 PRO B N 1
ATOM 12149 C CA . PRO B 1 682 ? -32.906 22.344 17.828 1 92.56 682 PRO B CA 1
ATOM 12150 C C . PRO B 1 682 ? -32.219 21.172 18.5 1 92.56 682 PRO B C 1
ATOM 12152 O O . PRO B 1 682 ? -32.75 20.578 19.453 1 92.56 682 PRO B O 1
ATOM 12155 N N . GLY B 1 683 ? -31.078 20.812 17.953 1 89.88 683 GLY B N 1
ATOM 12156 C CA . GLY B 1 683 ? -30.203 19.812 18.562 1 89.88 683 GLY B CA 1
ATOM 12157 C C . GLY B 1 683 ? -30.672 18.391 18.328 1 89.88 683 GLY B C 1
ATOM 12158 O O . GLY B 1 683 ? -30.219 17.453 19 1 89.88 683 GLY B O 1
ATOM 12159 N N . LYS B 1 684 ? -31.562 18.234 17.391 1 93.25 684 LYS B N 1
ATOM 12160 C CA . LYS B 1 684 ? -32.125 16.906 17.234 1 93.25 684 LYS B CA 1
ATOM 12161 C C . LYS B 1 684 ? -31.672 16.266 15.922 1 93.25 684 LYS B C 1
ATOM 12163 O O . LYS B 1 684 ? -31.344 16.969 14.969 1 93.25 684 LYS B O 1
ATOM 12168 N N . CYS B 1 685 ? -31.562 15 15.961 1 94.88 685 CYS B N 1
ATOM 12169 C CA . CYS B 1 685 ? -31.312 14.125 14.828 1 94.88 685 CYS B CA 1
ATOM 12170 C C . CYS B 1 685 ? -32.469 13.148 14.617 1 94.88 685 CYS B C 1
ATOM 12172 O O . CYS B 1 685 ? -32.875 12.477 15.555 1 94.88 685 CYS B O 1
ATOM 12174 N N . LEU B 1 686 ? -33 13.047 13.383 1 96.31 686 LEU B N 1
ATOM 12175 C CA . LEU B 1 686 ? -34.156 12.195 13.102 1 96.31 686 LEU B CA 1
ATOM 12176 C C . LEU B 1 686 ? -33.906 11.32 11.875 1 96.31 686 LEU B C 1
ATOM 12178 O O . LEU B 1 686 ? -33.375 11.797 10.867 1 96.31 686 LEU B O 1
ATOM 12182 N N . SER B 1 687 ? -34.219 10.031 12 1 96.38 687 SER B N 1
ATOM 12183 C CA . SER B 1 687 ? -34.312 9.188 10.812 1 96.38 687 SER B CA 1
ATOM 12184 C C . SER B 1 687 ? -35.625 9.43 10.078 1 96.38 687 SER B C 1
ATOM 12186 O O . SER B 1 687 ? -36.719 9.211 10.633 1 96.38 687 SER B O 1
ATOM 12188 N N . VAL B 1 688 ? -35.594 9.812 8.812 1 97.38 688 VAL B N 1
ATOM 12189 C CA . VAL B 1 688 ? -36.812 10.305 8.164 1 97.38 688 VAL B CA 1
ATOM 12190 C C . VAL B 1 688 ? -37.156 9.406 6.98 1 97.38 688 VAL B C 1
ATOM 12192 O O . VAL B 1 688 ? -38.25 9.539 6.398 1 97.38 688 VAL B O 1
ATOM 12195 N N . TRP B 1 689 ? -36.25 8.562 6.602 1 96.81 689 TRP B N 1
ATOM 12196 C CA . TRP B 1 689 ? -36.438 7.707 5.43 1 96.81 689 TRP B CA 1
ATOM 12197 C C . TRP B 1 689 ? -35.562 6.457 5.527 1 96.81 689 TRP B C 1
ATOM 12199 O O . TRP B 1 689 ? -34.5 6.484 6.133 1 96.81 689 TRP B O 1
ATOM 12209 N N . GLU B 1 690 ? -36.062 5.285 5.023 1 96.38 690 GLU B N 1
ATOM 12210 C CA . GLU B 1 690 ? -35.281 4.051 5.023 1 96.38 690 GLU B CA 1
ATOM 12211 C C . GLU B 1 690 ? -35.594 3.197 3.799 1 96.38 690 GLU B C 1
ATOM 12213 O O . GLU B 1 690 ? -36.688 3.279 3.252 1 96.38 690 GLU B O 1
ATOM 12218 N N . TRP B 1 691 ? -34.719 2.605 3.287 1 95.88 691 TRP B N 1
ATOM 12219 C CA . TRP B 1 691 ? -34.812 1.543 2.291 1 95.88 691 TRP B CA 1
ATOM 12220 C C . TRP B 1 691 ? -34.219 0.24 2.824 1 95.88 691 TRP B C 1
ATOM 12222 O O . TRP B 1 691 ? -33.031 0.173 3.148 1 95.88 691 TRP B O 1
ATOM 12232 N N . LEU B 1 692 ? -35 -0.81 2.857 1 95.38 692 LEU B N 1
ATOM 12233 C CA . LEU B 1 692 ? -34.594 -2.061 3.496 1 95.38 692 LEU B CA 1
ATOM 12234 C C . LEU B 1 692 ? -33.625 -2.848 2.607 1 95.38 692 LEU B C 1
ATOM 12236 O O . LEU B 1 692 ? -33.656 -2.713 1.382 1 95.38 692 LEU B O 1
ATOM 12240 N N . THR B 1 693 ? -32.812 -3.646 3.234 1 93.31 693 THR B N 1
ATOM 12241 C CA . THR B 1 693 ? -31.828 -4.477 2.543 1 93.31 693 THR B CA 1
ATOM 12242 C C . THR B 1 693 ? -32.5 -5.383 1.523 1 93.31 693 THR B C 1
ATOM 12244 O O . THR B 1 693 ? -31.969 -5.613 0.435 1 93.31 693 THR B O 1
ATOM 12247 N N . GLU B 1 694 ? -33.594 -5.934 1.781 1 93 694 GLU B N 1
ATOM 12248 C CA . GLU B 1 694 ? -34.312 -6.832 0.896 1 93 694 GLU B CA 1
ATOM 12249 C C . GLU B 1 694 ? -34.75 -6.121 -0.387 1 93 694 GLU B C 1
ATOM 12251 O O . GLU B 1 694 ? -34.812 -6.738 -1.453 1 93 694 GLU B O 1
ATOM 12256 N N . ASP B 1 695 ? -35 -4.785 -0.191 1 92.31 695 ASP B N 1
ATOM 12257 C CA . ASP B 1 695 ? -35.438 -4 -1.342 1 92.31 695 ASP B CA 1
ATOM 12258 C C . ASP B 1 695 ? -34.281 -3.617 -2.23 1 92.31 695 ASP B C 1
ATOM 12260 O O . ASP B 1 695 ? -34.438 -3.412 -3.436 1 92.31 695 ASP B O 1
ATOM 12264 N N . LEU B 1 696 ? -33.188 -3.582 -1.63 1 92.31 696 LEU B N 1
ATOM 12265 C CA . LEU B 1 696 ? -31.984 -3.189 -2.342 1 92.31 696 LEU B CA 1
ATOM 12266 C C . LEU B 1 696 ? -31.312 -4.402 -2.975 1 92.31 696 LEU B C 1
ATOM 12268 O O . LEU B 1 696 ? -30.594 -4.27 -3.973 1 92.31 696 LEU B O 1
ATOM 12272 N N . ALA B 1 697 ? -31.562 -5.555 -2.449 1 91.12 697 ALA B N 1
ATOM 12273 C CA . ALA B 1 697 ? -30.875 -6.773 -2.875 1 91.12 697 ALA B CA 1
ATOM 12274 C C . ALA B 1 697 ? -31.094 -7.027 -4.367 1 91.12 697 ALA B C 1
ATOM 12276 O O . ALA B 1 697 ? -32.219 -7.078 -4.84 1 91.12 697 ALA B O 1
ATOM 12277 N N . GLY B 1 698 ? -29.938 -7.176 -5.051 1 89.06 698 GLY B N 1
ATOM 12278 C CA . GLY B 1 698 ? -29.984 -7.457 -6.477 1 89.06 698 GLY B CA 1
ATOM 12279 C C . GLY B 1 698 ? -30.078 -6.203 -7.328 1 89.06 698 GLY B C 1
ATOM 12280 O O . GLY B 1 698 ? -29.984 -6.273 -8.555 1 89.06 698 GLY B O 1
ATOM 12281 N N . ARG B 1 699 ? -30.297 -5.035 -6.699 1 92.69 699 ARG B N 1
ATOM 12282 C CA . ARG B 1 699 ? -30.469 -3.785 -7.426 1 92.69 699 ARG B CA 1
ATOM 12283 C C . ARG B 1 699 ? -29.281 -2.852 -7.207 1 92.69 699 ARG B C 1
ATOM 12285 O O . ARG B 1 699 ? -29.312 -1.692 -7.625 1 92.69 699 ARG B O 1
ATOM 12292 N N . GLU B 1 700 ? -28.203 -3.35 -6.57 1 92.06 700 GLU B N 1
ATOM 12293 C CA . GLU B 1 700 ? -27.078 -2.529 -6.168 1 92.06 700 GLU B CA 1
ATOM 12294 C C . GLU B 1 700 ? -26.375 -1.922 -7.379 1 92.06 700 GLU B C 1
ATOM 12296 O O . GLU B 1 700 ? -25.75 -0.859 -7.277 1 92.06 700 GLU B O 1
ATOM 12301 N N . GLU B 1 701 ? -26.547 -2.5 -8.469 1 91.56 701 GLU B N 1
ATOM 12302 C CA . GLU B 1 701 ? -25.828 -2.043 -9.656 1 91.56 701 GLU B CA 1
ATOM 12303 C C . GLU B 1 701 ? -26.672 -1.065 -10.469 1 91.56 701 GLU B C 1
ATOM 12305 O O . GLU B 1 701 ? -26.203 -0.498 -11.453 1 91.56 701 GLU B O 1
ATOM 12310 N N . GLU B 1 702 ? -27.875 -0.791 -9.992 1 94.56 702 GLU B N 1
ATOM 12311 C CA . GLU B 1 702 ? -28.812 -0.008 -10.789 1 94.56 702 GLU B CA 1
ATOM 12312 C C . GLU B 1 702 ? -28.531 1.487 -10.656 1 94.56 702 GLU B C 1
ATOM 12314 O O . GLU B 1 702 ? -28.891 2.27 -11.539 1 94.56 702 GLU B O 1
ATOM 12319 N N . GLY B 1 703 ? -28.047 1.804 -9.5 1 97.06 703 GLY B N 1
ATOM 12320 C CA . GLY B 1 703 ? -27.859 3.236 -9.336 1 97.06 703 GLY B CA 1
ATOM 12321 C C . GLY B 1 703 ? -27.422 3.627 -7.941 1 97.06 703 GLY B C 1
ATOM 12322 O O . GLY B 1 703 ? -26.672 2.896 -7.289 1 97.06 703 GLY B O 1
ATOM 12323 N N . PHE B 1 704 ? -27.766 4.887 -7.547 1 97.94 704 PHE B N 1
ATOM 12324 C CA . PHE B 1 704 ? -27.359 5.48 -6.277 1 97.94 704 PHE B CA 1
ATOM 12325 C C . PHE B 1 704 ? -28.5 6.301 -5.68 1 97.94 704 PHE B C 1
ATOM 12327 O O . PHE B 1 704 ? -29.422 6.699 -6.387 1 97.94 704 PHE B O 1
ATOM 12334 N N . PHE B 1 705 ? -28.438 6.523 -4.371 1 98.06 705 PHE B N 1
ATOM 12335 C CA . PHE B 1 705 ? -29.375 7.422 -3.721 1 98.06 705 PHE B CA 1
ATOM 12336 C C . PHE B 1 705 ? -28.828 8.836 -3.646 1 98.06 705 PHE B C 1
ATOM 12338 O O . PHE B 1 705 ? -27.641 9.023 -3.385 1 98.06 705 PHE B O 1
ATOM 12345 N N . HIS B 1 706 ? -29.578 9.82 -3.883 1 98.06 706 HIS B N 1
ATOM 12346 C CA . HIS B 1 706 ? -29.281 11.234 -3.76 1 98.06 706 HIS B CA 1
ATOM 12347 C C . HIS B 1 706 ? -30.391 11.984 -3.049 1 98.06 706 HIS B C 1
ATOM 12349 O O . HIS B 1 706 ? -31.578 11.789 -3.355 1 98.06 706 HIS B O 1
ATOM 12355 N N . VAL B 1 707 ? -30.094 12.727 -2.049 1 98.06 707 VAL B N 1
ATOM 12356 C CA . VAL B 1 707 ? -31.078 13.562 -1.358 1 98.06 707 VAL B CA 1
ATOM 12357 C C . VAL B 1 707 ? -30.844 15.031 -1.72 1 98.06 707 VAL B C 1
ATOM 12359 O O . VAL B 1 707 ? -29.688 15.469 -1.841 1 98.06 707 VAL B O 1
ATOM 12362 N N . HIS B 1 708 ? -31.859 15.688 -2 1 96.25 708 HIS B N 1
ATOM 12363 C CA . HIS B 1 708 ? -31.859 17.109 -2.316 1 96.25 708 HIS B CA 1
ATOM 12364 C C . HIS B 1 708 ? -32.906 17.859 -1.491 1 96.25 708 HIS B C 1
ATOM 12366 O O . HIS B 1 708 ? -34.094 17.734 -1.738 1 96.25 708 HIS B O 1
ATOM 12372 N N . LEU B 1 709 ? -32.375 18.641 -0.509 1 96.81 709 LEU B N 1
ATOM 12373 C CA . LEU B 1 709 ? -33.281 19.391 0.385 1 96.81 709 LEU B CA 1
ATOM 12374 C C . LEU B 1 709 ? -33 20.891 0.294 1 96.81 709 LEU B C 1
ATOM 12376 O O . LEU B 1 709 ? -31.922 21.297 -0.161 1 96.81 709 LEU B O 1
ATOM 12380 N N . ARG B 1 710 ? -33.969 21.625 0.756 1 92.5 710 ARG B N 1
ATOM 12381 C CA . ARG B 1 710 ? -33.844 23.078 0.765 1 92.5 710 ARG B CA 1
ATOM 12382 C C . ARG B 1 710 ? -34.281 23.656 2.105 1 92.5 710 ARG B C 1
ATOM 12384 O O . ARG B 1 710 ? -35.219 23.172 2.717 1 92.5 710 ARG B O 1
ATOM 12391 N N . GLN B 1 711 ? -33.5 24.531 2.529 1 88.5 711 GLN B N 1
ATOM 12392 C CA . GLN B 1 711 ? -33.812 25.484 3.584 1 88.5 711 GLN B CA 1
ATOM 12393 C C . GLN B 1 711 ? -33.719 26.922 3.08 1 88.5 711 GLN B C 1
ATOM 12395 O O . GLN B 1 711 ? -32.656 27.547 3.158 1 88.5 711 GLN B O 1
ATOM 12400 N N . GLY B 1 712 ? -34.75 27.484 2.699 1 83.19 712 GLY B N 1
ATOM 12401 C CA . GLY B 1 712 ? -34.656 28.75 1.99 1 83.19 712 GLY B CA 1
ATOM 12402 C C . GLY B 1 712 ? -33.812 28.672 0.731 1 83.19 712 GLY B C 1
ATOM 12403 O O . GLY B 1 712 ? -34.094 27.875 -0.162 1 83.19 712 GLY B O 1
ATOM 12404 N N . ALA B 1 713 ? -32.812 29.391 0.703 1 80.62 713 ALA B N 1
ATOM 12405 C CA . ALA B 1 713 ? -31.906 29.406 -0.452 1 80.62 713 ALA B CA 1
ATOM 12406 C C . ALA B 1 713 ? -30.797 28.375 -0.296 1 80.62 713 ALA B C 1
ATOM 12408 O O . ALA B 1 713 ? -30.109 28.031 -1.267 1 80.62 713 ALA B O 1
ATOM 12409 N N . ASN B 1 714 ? -30.719 27.797 0.856 1 88.06 714 ASN B N 1
ATOM 12410 C CA . ASN B 1 714 ? -29.641 26.859 1.136 1 88.06 714 ASN B CA 1
ATOM 12411 C C . ASN B 1 714 ? -30 25.453 0.66 1 88.06 714 ASN B C 1
ATOM 12413 O O . ASN B 1 714 ? -31.125 25 0.847 1 88.06 714 ASN B O 1
ATOM 12417 N N . ILE B 1 715 ? -29.047 24.891 -0.043 1 91.38 715 ILE B N 1
ATOM 12418 C CA . ILE B 1 715 ? -29.234 23.547 -0.565 1 91.38 715 ILE B CA 1
ATOM 12419 C C . ILE B 1 715 ? -28.469 22.547 0.3 1 91.38 715 ILE B C 1
ATOM 12421 O O . ILE B 1 715 ? -27.312 22.766 0.637 1 91.38 715 ILE B O 1
ATOM 12425 N N . ILE B 1 716 ? -29.125 21.484 0.735 1 96.38 716 ILE B N 1
ATOM 12426 C CA . ILE B 1 716 ? -28.547 20.375 1.485 1 96.38 716 ILE B CA 1
ATOM 12427 C C . ILE B 1 716 ? -28.641 19.094 0.67 1 96.38 716 ILE B C 1
ATOM 12429 O O . ILE B 1 716 ? -29.75 18.625 0.359 1 96.38 716 ILE B O 1
ATOM 12433 N N . GLU B 1 717 ? -27.531 18.594 0.301 1 96.88 717 GLU B N 1
ATOM 12434 C CA . GLU B 1 717 ? -27.5 17.406 -0.543 1 96.88 717 GLU B CA 1
ATOM 12435 C C . GLU B 1 717 ? -26.516 16.375 -0.023 1 96.88 717 GLU B C 1
ATOM 12437 O O . GLU B 1 717 ? -25.594 16.719 0.721 1 96.88 717 GLU B O 1
ATOM 12442 N N . ASN B 1 718 ? -26.672 15.148 -0.345 1 98.12 718 ASN B N 1
ATOM 12443 C CA . ASN B 1 718 ? -25.781 14.031 -0.055 1 98.12 718 ASN B CA 1
ATOM 12444 C C . ASN B 1 718 ? -26.031 12.852 -0.979 1 98.12 718 ASN B C 1
ATOM 12446 O O . ASN B 1 718 ? -27.109 12.734 -1.563 1 98.12 718 ASN B O 1
ATOM 12450 N N . THR B 1 719 ? -25.016 12.078 -1.191 1 98.19 719 THR B N 1
ATOM 12451 C CA . THR B 1 719 ? -25.094 10.93 -2.092 1 98.19 719 THR B CA 1
ATOM 12452 C C . THR B 1 719 ? -24.625 9.656 -1.384 1 98.19 719 THR B C 1
ATOM 12454 O O . THR B 1 719 ? -23.672 9.68 -0.613 1 98.19 719 THR B O 1
ATOM 12457 N N . TRP B 1 720 ? -25.312 8.539 -1.58 1 97.5 720 TRP B N 1
ATOM 12458 C CA . TRP B 1 720 ? -24.922 7.234 -1.057 1 97.5 720 TRP B CA 1
ATOM 12459 C C . TRP B 1 720 ? -24.828 6.203 -2.176 1 97.5 720 TRP B C 1
ATOM 12461 O O . TRP B 1 720 ? -25.703 6.141 -3.045 1 97.5 720 TRP B O 1
ATOM 12471 N N . PHE B 1 721 ? -23.781 5.469 -2.168 1 96.88 721 PHE B N 1
ATOM 12472 C CA . PHE B 1 721 ? -23.547 4.418 -3.146 1 96.88 721 PHE B CA 1
ATOM 12473 C C . PHE B 1 721 ? -23.719 3.039 -2.516 1 96.88 721 PHE B C 1
ATOM 12475 O O . PHE B 1 721 ? -23.25 2.797 -1.403 1 96.88 721 PHE B O 1
ATOM 12482 N N . PRO B 1 722 ? -24.344 2.084 -3.205 1 94.12 722 PRO B N 1
ATOM 12483 C CA . PRO B 1 722 ? -24.594 0.754 -2.643 1 94.12 722 PRO B CA 1
ATOM 12484 C C . PRO B 1 722 ? -23.344 -0.131 -2.643 1 94.12 722 PRO B C 1
ATOM 12486 O O . PRO B 1 722 ? -23.281 -1.11 -1.896 1 94.12 722 PRO B O 1
ATOM 12489 N N . LYS B 1 723 ? -22.42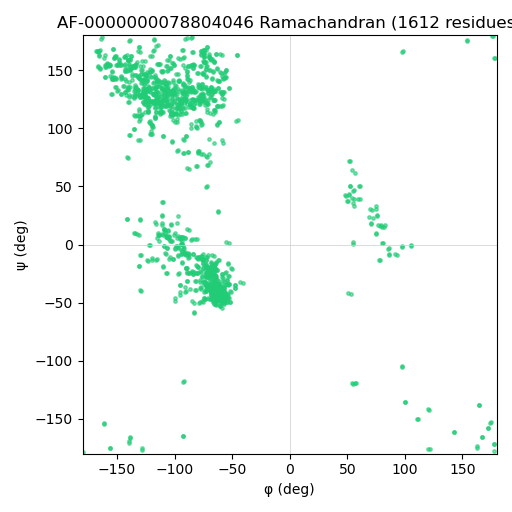2 0.211 -3.561 1 93.94 723 LYS B N 1
ATOM 12490 C CA . LYS B 1 723 ? -21.156 -0.51 -3.68 1 93.94 723 LYS B CA 1
ATOM 12491 C C . LYS B 1 723 ? -19.969 0.453 -3.705 1 93.94 723 LYS B C 1
ATOM 12493 O O . LYS B 1 723 ? -20.156 1.667 -3.816 1 93.94 723 LYS B O 1
ATOM 12498 N N . ARG B 1 724 ? -18.797 -0.112 -3.52 1 94.88 724 ARG B N 1
ATOM 12499 C CA . ARG B 1 724 ? -17.609 0.702 -3.754 1 94.88 724 ARG B CA 1
ATOM 12500 C C . ARG B 1 724 ? -17.609 1.27 -5.168 1 94.88 724 ARG B C 1
ATOM 12502 O O . ARG B 1 724 ? -18.047 0.605 -6.113 1 94.88 724 ARG B O 1
ATOM 12509 N N . LEU B 1 725 ? -17.078 2.352 -5.301 1 96.62 725 LEU B N 1
ATOM 12510 C CA . LEU B 1 725 ? -17.188 3.086 -6.555 1 96.62 725 LEU B CA 1
ATOM 12511 C C . LEU B 1 725 ? -16.438 2.363 -7.672 1 96.62 725 LEU B C 1
ATOM 12513 O O . LEU B 1 725 ? -16.812 2.467 -8.844 1 96.62 725 LEU B O 1
ATOM 12517 N N . LYS B 1 726 ? -15.422 1.573 -7.34 1 96.44 726 LYS B N 1
ATOM 12518 C CA . LYS B 1 726 ? -14.688 0.823 -8.352 1 96.44 726 LYS B CA 1
ATOM 12519 C C . LYS B 1 726 ? -15.57 -0.243 -9 1 96.44 726 LYS B C 1
ATOM 12521 O O . LYS B 1 726 ? -15.281 -0.707 -10.102 1 96.44 726 LYS B O 1
ATOM 12526 N N . HIS B 1 727 ? -16.641 -0.62 -8.352 1 95.56 727 HIS B N 1
ATOM 12527 C CA . HIS B 1 727 ? -17.531 -1.672 -8.836 1 95.56 727 HIS B CA 1
ATOM 12528 C C . HIS B 1 727 ? -18.766 -1.085 -9.531 1 95.56 727 HIS B C 1
ATOM 12530 O O . HIS B 1 727 ? -19.609 -1.825 -10.039 1 95.56 727 HIS B O 1
ATOM 12536 N N . CYS B 1 728 ? -18.844 0.239 -9.508 1 94.44 728 CYS B N 1
ATOM 12537 C CA . CYS B 1 728 ? -19.953 0.917 -10.156 1 94.44 728 CYS B CA 1
ATOM 12538 C C . CYS B 1 728 ? -19.625 1.257 -11.602 1 94.44 728 CYS B C 1
ATOM 12540 O O . CYS B 1 728 ? -18.5 1.674 -11.898 1 94.44 728 CYS B O 1
ATOM 12542 N N . GLU B 1 729 ? -20.547 1.003 -12.453 1 92.94 729 GLU B N 1
ATOM 12543 C CA . GLU B 1 729 ? -20.359 1.333 -13.859 1 92.94 729 GLU B CA 1
ATOM 12544 C C . GLU B 1 729 ? -20.812 2.756 -14.164 1 92.94 729 GLU B C 1
ATOM 12546 O O . GLU B 1 729 ? -21.859 2.959 -14.781 1 92.94 729 GLU B O 1
ATOM 12551 N N . LEU B 1 730 ? -20.047 3.689 -13.867 1 96.12 730 LEU B N 1
ATOM 12552 C CA . LEU B 1 730 ? -20.359 5.098 -14.07 1 96.12 730 LEU B CA 1
ATOM 12553 C C . LEU B 1 730 ? -20.406 5.438 -15.555 1 96.12 730 LEU B C 1
ATOM 12555 O O . LEU B 1 730 ? -19.516 5.02 -16.312 1 96.12 730 LEU B O 1
ATOM 12559 N N . ALA B 1 731 ? -21.391 6.141 -15.938 1 96.06 731 ALA B N 1
ATOM 12560 C CA . ALA B 1 731 ? -21.516 6.605 -17.312 1 96.06 731 ALA B CA 1
ATOM 12561 C C . ALA B 1 731 ? -20.734 7.898 -17.531 1 96.06 731 ALA B C 1
ATOM 12563 O O . ALA B 1 731 ? -20.438 8.617 -16.578 1 96.06 731 ALA B O 1
ATOM 12564 N N . ASP B 1 732 ? -20.328 8.141 -18.75 1 96.62 732 ASP B N 1
ATOM 12565 C CA . ASP B 1 732 ? -19.797 9.461 -19.094 1 96.62 732 ASP B CA 1
ATOM 12566 C C . ASP B 1 732 ? -20.875 10.539 -18.938 1 96.62 732 ASP B C 1
ATOM 12568 O O . ASP B 1 732 ? -21.875 10.516 -19.656 1 96.62 732 ASP B O 1
ATOM 12572 N N . PRO B 1 733 ? -20.594 11.453 -18.078 1 97.62 733 PRO B N 1
ATOM 12573 C CA . PRO B 1 733 ? -21.672 12.422 -17.797 1 97.62 733 PRO B CA 1
ATOM 12574 C C . PRO B 1 733 ? -21.844 13.445 -18.922 1 97.62 733 PRO B C 1
ATOM 12576 O O . PRO B 1 733 ? -22.812 14.195 -18.922 1 97.62 733 PRO B O 1
ATOM 12579 N N . ASP B 1 734 ? -20.969 13.562 -19.844 1 97.06 734 ASP B N 1
ATOM 12580 C CA . ASP B 1 734 ? -21 14.625 -20.859 1 97.06 734 ASP B CA 1
ATOM 12581 C C . ASP B 1 734 ? -21.125 15.992 -20.203 1 97.06 734 ASP B C 1
ATOM 12583 O O . ASP B 1 734 ? -22.031 16.766 -20.516 1 97.06 734 ASP B O 1
ATOM 12587 N N . LEU B 1 735 ? -20.234 16.234 -19.203 1 97.94 735 LEU B N 1
ATOM 12588 C CA . LEU B 1 735 ? -20.25 17.469 -18.422 1 97.94 735 LEU B CA 1
ATOM 12589 C C . LEU B 1 735 ? -19.781 18.641 -19.266 1 97.94 735 LEU B C 1
ATOM 12591 O O . LEU B 1 735 ? -18.781 18.547 -19.984 1 97.94 735 LEU B O 1
ATOM 12595 N N . ARG B 1 736 ? -20.531 19.859 -19.25 1 96.88 736 ARG B N 1
ATOM 12596 C CA . ARG B 1 736 ? -20.219 21.125 -19.922 1 96.88 736 ARG B CA 1
ATOM 12597 C C . ARG B 1 736 ? -20.188 22.281 -18.938 1 96.88 736 ARG B C 1
ATOM 12599 O O . ARG B 1 736 ? -20.906 22.281 -17.938 1 96.88 736 ARG B O 1
ATOM 12606 N N . TYR B 1 737 ? -19.266 23.188 -19.078 1 98 737 TYR B N 1
ATOM 12607 C CA . TYR B 1 737 ? -19.234 24.344 -18.203 1 98 737 TYR B CA 1
ATOM 12608 C C . TYR B 1 737 ? -18.781 25.594 -18.969 1 98 737 TYR B C 1
ATOM 12610 O O . TYR B 1 737 ? -18.125 25.484 -20.016 1 98 737 TYR B O 1
ATOM 12618 N N . GLU B 1 738 ? -19.172 26.75 -18.5 1 97.56 738 GLU B N 1
ATOM 12619 C CA . GLU B 1 738 ? -18.812 28.062 -19.031 1 97.56 738 GLU B CA 1
ATOM 12620 C C . GLU B 1 738 ? -18.609 29.078 -17.906 1 97.56 738 GLU B C 1
ATOM 12622 O O . GLU B 1 738 ? -19.281 29.016 -16.875 1 97.56 738 GLU B O 1
ATOM 12627 N N . VAL B 1 739 ? -17.625 29.938 -18.031 1 98.31 739 VAL B N 1
ATOM 12628 C CA . VAL B 1 739 ? -17.406 31.016 -17.094 1 98.31 739 VAL B CA 1
ATOM 12629 C C . VAL B 1 739 ? -18.109 32.281 -17.562 1 98.31 739 VAL B C 1
ATOM 12631 O O . VAL B 1 739 ? -18.031 32.625 -18.75 1 98.31 739 VAL B O 1
ATOM 12634 N N . ALA B 1 740 ? -18.844 32.875 -16.688 1 97.69 740 ALA B N 1
ATOM 12635 C CA . ALA B 1 740 ? -19.562 34.094 -17.031 1 97.69 740 ALA B CA 1
ATOM 12636 C C . ALA B 1 740 ? -19.453 35.156 -15.922 1 97.69 740 ALA B C 1
ATOM 12638 O O . ALA B 1 740 ? -19.172 34.812 -14.766 1 97.69 740 ALA B O 1
ATOM 12639 N N . GLU B 1 741 ? -19.562 36.375 -16.266 1 97.38 741 GLU B N 1
ATOM 12640 C CA . GLU B 1 741 ? -19.641 37.469 -15.32 1 97.38 741 GLU B CA 1
ATOM 12641 C C . GLU B 1 741 ? -21.062 37.969 -15.164 1 97.38 741 GLU B C 1
ATOM 12643 O O . GLU B 1 741 ? -21.703 38.375 -16.141 1 97.38 741 GLU B O 1
ATOM 12648 N N . ILE B 1 742 ? -21.578 37.875 -13.977 1 96.38 742 ILE B N 1
ATOM 12649 C CA . ILE B 1 742 ? -22.922 38.344 -13.641 1 96.38 742 ILE B CA 1
ATOM 12650 C C . ILE B 1 742 ? -22.844 39.344 -12.484 1 96.38 742 ILE B C 1
ATOM 12652 O O . ILE B 1 742 ? -22.406 39 -11.391 1 96.38 742 ILE B O 1
ATOM 12656 N N . ASP B 1 743 ? -23.281 40.688 -12.602 1 95.38 743 ASP B N 1
ATOM 12657 C CA . ASP B 1 743 ? -23.281 41.719 -11.586 1 95.38 743 ASP B CA 1
ATOM 12658 C C . ASP B 1 743 ? -21.875 41.906 -11 1 95.38 743 ASP B C 1
ATOM 12660 O O . ASP B 1 743 ? -21.703 41.906 -9.781 1 95.38 743 ASP B O 1
ATOM 12664 N N . ASN B 1 744 ? -20.891 41.844 -11.836 1 94.69 744 ASN B N 1
ATOM 12665 C CA . ASN B 1 744 ? -19.5 42.062 -11.508 1 94.69 744 ASN B CA 1
ATOM 12666 C C . ASN B 1 744 ? -18.922 40.969 -10.648 1 94.69 744 ASN B C 1
ATOM 12668 O O . ASN B 1 744 ? -17.984 41.188 -9.875 1 94.69 744 ASN B O 1
ATOM 12672 N N . GLN B 1 745 ? -19.578 39.875 -10.781 1 96.5 745 GLN B N 1
ATOM 12673 C CA . GLN B 1 745 ? -19.078 38.688 -10.117 1 96.5 745 GLN B CA 1
ATOM 12674 C C . GLN B 1 745 ? -18.875 37.531 -11.109 1 96.5 745 GLN B C 1
ATOM 12676 O O . GLN B 1 745 ? -19.609 37.438 -12.094 1 96.5 745 GLN B O 1
ATOM 12681 N N . LEU B 1 746 ? -17.859 36.719 -10.875 1 98.25 746 LEU B N 1
ATOM 12682 C CA . LEU B 1 746 ? -17.562 35.625 -11.781 1 98.25 746 LEU B CA 1
ATOM 12683 C C . LEU B 1 746 ? -18.234 34.344 -11.305 1 98.25 746 LEU B C 1
ATOM 12685 O O . LEU B 1 746 ? -18.234 34.031 -10.117 1 98.25 746 LEU B O 1
ATOM 12689 N N . TYR B 1 747 ? -18.906 33.656 -12.273 1 98.25 747 TYR B N 1
ATOM 12690 C CA . TYR B 1 747 ? -19.578 32.375 -12 1 98.25 747 TYR B CA 1
ATOM 12691 C C . TYR B 1 747 ? -19.156 31.328 -13.008 1 98.25 747 TYR B C 1
ATOM 12693 O O . TYR B 1 747 ? -18.812 31.641 -14.148 1 98.25 747 TYR B O 1
ATOM 12701 N N . VAL B 1 748 ? -19.078 30.094 -12.594 1 98.5 748 VAL B N 1
ATOM 12702 C CA . VAL B 1 748 ? -18.969 28.938 -13.477 1 98.5 748 VAL B CA 1
ATOM 12703 C C . VAL B 1 748 ? -20.328 28.234 -13.586 1 98.5 748 VAL B C 1
ATOM 12705 O O . VAL B 1 748 ? -20.844 27.719 -12.594 1 98.5 748 VAL B O 1
ATOM 12708 N N . MET B 1 749 ? -20.891 28.266 -14.758 1 97.75 749 MET B N 1
ATOM 12709 C CA . MET B 1 749 ? -22.109 27.516 -15.031 1 97.75 749 MET B CA 1
ATOM 12710 C C . MET B 1 749 ? -21.797 26.094 -15.469 1 97.75 749 MET B C 1
ATOM 12712 O O . MET B 1 749 ? -21.109 25.875 -16.469 1 97.75 749 MET B O 1
ATOM 12716 N N . ILE B 1 750 ? -22.297 25.109 -14.727 1 97.75 750 ILE B N 1
ATOM 12717 C CA . ILE B 1 750 ? -21.922 23.734 -14.992 1 97.75 750 ILE B CA 1
ATOM 12718 C C . ILE B 1 750 ? -23.188 22.875 -15.156 1 97.75 750 ILE B C 1
ATOM 12720 O O . ILE B 1 750 ? -24.141 23.016 -14.383 1 97.75 750 ILE B O 1
ATOM 12724 N N . THR B 1 751 ? -23.219 22.062 -16.234 1 97.25 751 THR B N 1
ATOM 12725 C CA . THR B 1 751 ? -24.328 21.172 -16.531 1 97.25 751 THR B CA 1
ATOM 12726 C C . THR B 1 751 ? -23.828 19.781 -16.938 1 97.25 751 THR B C 1
ATOM 12728 O O . THR B 1 751 ? -22.672 19.641 -17.328 1 97.25 751 THR B O 1
ATOM 12731 N N . SER B 1 752 ? -24.625 18.766 -16.703 1 97.19 752 SER B N 1
ATOM 12732 C CA . SER B 1 752 ? -24.312 17.406 -17.125 1 97.19 752 SER B CA 1
ATOM 12733 C C . SER B 1 752 ? -25.562 16.688 -17.609 1 97.19 752 SER B C 1
ATOM 12735 O O . SER B 1 752 ? -26.656 16.922 -17.109 1 97.19 752 SER B O 1
ATOM 12737 N N . SER B 1 753 ? -25.438 15.719 -18.594 1 96.88 753 SER B N 1
ATOM 12738 C CA . SER B 1 753 ? -26.547 14.945 -19.125 1 96.88 753 SER B CA 1
ATOM 12739 C C . SER B 1 753 ? -26.797 13.688 -18.297 1 96.88 753 SER B C 1
ATOM 12741 O O . SER B 1 753 ? -27.875 13.109 -18.344 1 96.88 753 SER B O 1
ATOM 12743 N N . LYS B 1 754 ? -25.844 13.211 -17.625 1 97.94 754 LYS B N 1
ATOM 12744 C CA . LYS B 1 754 ? -25.875 12.094 -16.688 1 97.94 754 LYS B CA 1
ATOM 12745 C C . LYS B 1 754 ? -25.203 12.461 -15.375 1 97.94 754 LYS B C 1
ATOM 12747 O O . LYS B 1 754 ? -24.562 13.508 -15.266 1 97.94 754 LYS B O 1
ATOM 12752 N N . PRO B 1 755 ? -25.344 11.594 -14.367 1 98 755 PRO B N 1
ATOM 12753 C CA . PRO B 1 755 ? -24.75 11.938 -13.078 1 98 755 PRO B CA 1
ATOM 12754 C C . PRO B 1 755 ? -23.234 12.016 -13.133 1 98 755 PRO B C 1
ATOM 12756 O O . PRO B 1 755 ? -22.594 11.164 -13.75 1 98 755 PRO B O 1
ATOM 12759 N N . ALA B 1 756 ? -22.703 13.078 -12.594 1 98.5 756 ALA B N 1
ATOM 12760 C CA . ALA B 1 756 ? -21.266 13.266 -12.406 1 98.5 756 ALA B CA 1
ATOM 12761 C C . ALA B 1 756 ? -20.906 13.367 -10.922 1 98.5 756 ALA B C 1
ATOM 12763 O O . ALA B 1 756 ? -21.609 14.031 -10.156 1 98.5 756 ALA B O 1
ATOM 12764 N N . PHE B 1 757 ? -19.891 12.688 -10.555 1 98.56 757 PHE B N 1
ATOM 12765 C CA . PHE B 1 757 ? -19.594 12.586 -9.133 1 98.56 757 PHE B CA 1
ATOM 12766 C C . PHE B 1 757 ? -18.266 13.258 -8.812 1 98.56 757 PHE B C 1
ATOM 12768 O O . PHE B 1 757 ? -17.312 13.188 -9.602 1 98.56 757 PHE B O 1
ATOM 12775 N N . PHE B 1 758 ? -18.219 13.961 -7.629 1 98.69 758 PHE B N 1
ATOM 12776 C CA . PHE B 1 758 ? -17.047 14.664 -7.129 1 98.69 758 PHE B CA 1
ATOM 12777 C C . PHE B 1 758 ? -16.531 15.664 -8.156 1 98.69 758 PHE B C 1
ATOM 12779 O O . PHE B 1 758 ? -15.344 15.68 -8.477 1 98.69 758 PHE B O 1
ATOM 12786 N N . VAL B 1 759 ? -17.438 16.422 -8.727 1 98.81 759 VAL B N 1
ATOM 12787 C CA . VAL B 1 759 ? -17.109 17.469 -9.672 1 98.81 759 VAL B CA 1
ATOM 12788 C C . VAL B 1 759 ? -16.312 18.562 -8.969 1 98.81 759 VAL B C 1
ATOM 12790 O O . VAL B 1 759 ? -16.812 19.219 -8.055 1 98.81 759 VAL B O 1
ATOM 12793 N N . HIS B 1 760 ? -15.102 18.734 -9.383 1 98.75 760 HIS B N 1
ATOM 12794 C CA . HIS B 1 760 ? -14.188 19.641 -8.68 1 98.75 760 HIS B CA 1
ATOM 12795 C C . HIS B 1 760 ? -13.633 20.703 -9.617 1 98.75 760 HIS B C 1
ATOM 12797 O O . HIS B 1 760 ? -13.086 20.391 -10.672 1 98.75 760 HIS B O 1
ATOM 12803 N N . LEU B 1 761 ? -13.789 21.938 -9.211 1 98.75 761 LEU B N 1
ATOM 12804 C CA . LEU B 1 761 ? -13.266 23.094 -9.938 1 98.75 761 LEU B CA 1
ATOM 12805 C C . LEU B 1 761 ? -11.898 23.5 -9.398 1 98.75 761 LEU B C 1
ATOM 12807 O O . LEU B 1 761 ? -11.75 23.75 -8.195 1 98.75 761 LEU B O 1
ATOM 12811 N N . GLU B 1 762 ? -10.922 23.516 -10.227 1 98.12 762 GLU B N 1
ATOM 12812 C CA . GLU B 1 762 ? -9.57 23.938 -9.859 1 98.12 762 GLU B CA 1
ATOM 12813 C C . GLU B 1 762 ? -9.094 25.094 -10.727 1 98.12 762 GLU B C 1
ATOM 12815 O O . GLU B 1 762 ? -9.047 24.984 -11.953 1 98.12 762 GLU B O 1
ATOM 12820 N N . TYR B 1 763 ? -8.812 26.188 -10.148 1 98.06 763 TYR B N 1
ATOM 12821 C CA . TYR B 1 763 ? -8.25 27.344 -10.836 1 98.06 763 TYR B CA 1
ATOM 12822 C C . TYR B 1 763 ? -6.75 27.453 -10.602 1 98.06 763 TYR B C 1
ATOM 12824 O O . TYR B 1 763 ? -6.281 27.281 -9.469 1 98.06 763 TYR B O 1
ATOM 12832 N N . GLN B 1 764 ? -5.961 27.797 -11.539 1 97.19 764 GLN B N 1
ATOM 12833 C CA . GLN B 1 764 ? -4.504 27.844 -11.445 1 97.19 764 GLN B CA 1
ATOM 12834 C C . GLN B 1 764 ? -4.047 29.031 -10.594 1 97.19 764 GLN B C 1
ATOM 12836 O O . GLN B 1 764 ? -2.963 29 -10 1 97.19 764 GLN B O 1
ATOM 12841 N N . GLY B 1 765 ? -4.867 30.047 -10.516 1 96 765 GLY B N 1
ATOM 12842 C CA . GLY B 1 765 ? -4.527 31.234 -9.734 1 96 765 GLY B CA 1
ATOM 12843 C C . GLY B 1 765 ? -5.047 31.172 -8.312 1 96 765 GLY B C 1
ATOM 12844 O O . GLY B 1 765 ? -5.348 30.094 -7.797 1 96 765 GLY B O 1
ATOM 12845 N N . ALA B 1 766 ? -5.086 32.281 -7.602 1 95 766 ALA B N 1
ATOM 12846 C CA . ALA B 1 766 ? -5.535 32.375 -6.215 1 95 766 ALA B CA 1
ATOM 12847 C C . ALA B 1 766 ? -7.051 32.5 -6.137 1 95 766 ALA B C 1
ATOM 12849 O O . ALA B 1 766 ? -7.691 32.969 -7.082 1 95 766 ALA B O 1
ATOM 12850 N N . GLY B 1 767 ? -7.555 32.094 -5.02 1 95.5 767 GLY B N 1
ATOM 12851 C CA . GLY B 1 767 ? -8.984 32.188 -4.793 1 95.5 767 GLY B CA 1
ATOM 12852 C C . GLY B 1 767 ? -9.641 30.828 -4.527 1 95.5 767 GLY B C 1
ATOM 12853 O O . GLY B 1 767 ? -8.953 29.844 -4.281 1 95.5 767 GLY B O 1
ATOM 12854 N N . HIS B 1 768 ? -10.977 30.875 -4.402 1 97 768 HIS B N 1
ATOM 12855 C CA . HIS B 1 768 ? -11.727 29.641 -4.215 1 97 768 HIS B CA 1
ATOM 12856 C C . HIS B 1 768 ? -13.164 29.781 -4.723 1 97 768 HIS B C 1
ATOM 12858 O O . HIS B 1 768 ? -13.578 30.891 -5.098 1 97 768 HIS B O 1
ATOM 12864 N N . PHE B 1 769 ? -13.82 28.75 -4.824 1 98.38 769 PHE B N 1
ATOM 12865 C CA . PHE B 1 769 ? -15.18 28.688 -5.336 1 98.38 769 PHE B CA 1
ATOM 12866 C C . PHE B 1 769 ? -16.188 28.562 -4.195 1 98.38 769 PHE B C 1
ATOM 12868 O O . PHE B 1 769 ? -15.82 28.156 -3.086 1 98.38 769 PHE B O 1
ATOM 12875 N N . SER B 1 770 ? -17.406 28.984 -4.469 1 97.25 770 SER B N 1
ATOM 12876 C CA . SER B 1 770 ? -18.453 28.859 -3.455 1 97.25 770 SER B CA 1
ATOM 12877 C C . SER B 1 770 ? -18.75 27.391 -3.146 1 97.25 770 SER B C 1
ATOM 12879 O O . SER B 1 770 ? -19.234 27.062 -2.061 1 97.25 770 SER B O 1
ATOM 12881 N N . ASP B 1 771 ? -18.516 26.547 -4.168 1 97.12 771 ASP B N 1
ATOM 12882 C CA . ASP B 1 771 ? -18.672 25.109 -3.965 1 97.12 771 ASP B CA 1
ATOM 12883 C C . ASP B 1 771 ? -17.844 24.328 -4.969 1 97.12 771 ASP B C 1
ATOM 12885 O O . ASP B 1 771 ? -17.438 24.859 -6.004 1 97.12 771 ASP B O 1
ATOM 12889 N N . SER B 1 772 ? -17.516 23.156 -4.559 1 98.31 772 SER B N 1
ATOM 12890 C CA . SER B 1 772 ? -16.766 22.219 -5.387 1 98.31 772 SER B CA 1
ATOM 12891 C C . SER B 1 772 ? -16.812 20.812 -4.793 1 98.31 772 SER B C 1
ATOM 12893 O O . SER B 1 772 ? -17.344 20.609 -3.693 1 98.31 772 SER B O 1
ATOM 12895 N N . SER B 1 773 ? -16.391 19.75 -5.645 1 98.31 773 SER B N 1
ATOM 12896 C CA . SER B 1 773 ? -16.375 18.344 -5.258 1 98.31 773 SER B CA 1
ATOM 12897 C C . SER B 1 773 ? -17.781 17.859 -4.891 1 98.31 773 SER B C 1
ATOM 12899 O O . SER B 1 773 ? -17.984 17.328 -3.795 1 98.31 773 SER B O 1
ATOM 12901 N N . PHE B 1 774 ? -18.75 18.094 -5.727 1 98.06 774 PHE B N 1
ATOM 12902 C CA . PHE B 1 774 ? -20.156 17.766 -5.477 1 98.06 774 PHE B CA 1
ATOM 12903 C C . PHE B 1 774 ? -20.672 16.766 -6.504 1 98.06 774 PHE B C 1
ATOM 12905 O O . PHE B 1 774 ? -19.969 16.453 -7.469 1 98.06 774 PHE B O 1
ATOM 12912 N N . THR B 1 775 ? -21.828 16.219 -6.207 1 98.06 775 THR B N 1
ATOM 12913 C CA . THR B 1 775 ? -22.578 15.422 -7.172 1 98.06 775 THR B CA 1
ATOM 12914 C C . THR B 1 775 ? -23.422 16.312 -8.07 1 98.06 775 THR B C 1
ATOM 12916 O O . THR B 1 775 ? -24.156 17.188 -7.574 1 98.06 775 THR B O 1
ATOM 12919 N N . LEU B 1 776 ? -23.219 16.172 -9.344 1 97.94 776 LEU B N 1
ATOM 12920 C CA . LEU B 1 776 ? -24.016 16.906 -10.328 1 97.94 776 LEU B CA 1
ATOM 12921 C C . LEU B 1 776 ? -24.984 15.961 -11.047 1 97.94 776 LEU B C 1
ATOM 12923 O O . LEU B 1 776 ? -24.562 14.961 -11.633 1 97.94 776 LEU B O 1
ATOM 12927 N N . VAL B 1 777 ? -26.25 16.25 -10.914 1 96.75 777 VAL B N 1
ATOM 12928 C CA . VAL B 1 777 ? -27.25 15.438 -11.602 1 96.75 777 VAL B CA 1
ATOM 12929 C C . VAL B 1 777 ? -27.984 16.281 -12.641 1 96.75 777 VAL B C 1
ATOM 12931 O O . VAL B 1 777 ? -28.031 17.516 -12.523 1 96.75 777 VAL B O 1
ATOM 12934 N N . PRO B 1 778 ? -28.547 15.68 -13.664 1 94.56 778 PRO B N 1
ATOM 12935 C CA . PRO B 1 778 ? -29.172 16.422 -14.766 1 94.56 778 PRO B CA 1
ATOM 12936 C C . PRO B 1 778 ? -30.297 17.328 -14.297 1 94.56 778 PRO B C 1
ATOM 12938 O O . PRO B 1 778 ? -30.531 18.391 -14.891 1 94.56 778 PRO B O 1
ATOM 12941 N N . GLU B 1 779 ? -30.906 17.031 -13.234 1 91.5 779 GLU B N 1
ATOM 12942 C CA . GLU B 1 779 ? -32.062 17.766 -12.758 1 91.5 779 GLU B CA 1
ATOM 12943 C C . GLU B 1 779 ? -31.672 19.047 -12.039 1 91.5 779 GLU B C 1
ATOM 12945 O O . GLU B 1 779 ? -32.5 19.953 -11.867 1 91.5 779 GLU B O 1
ATOM 12950 N N . HIS B 1 780 ? -30.422 19.078 -11.648 1 89.5 780 HIS B N 1
ATOM 12951 C CA . HIS B 1 780 ? -30 20.219 -10.836 1 89.5 780 HIS B CA 1
ATOM 12952 C C . HIS B 1 780 ? -28.703 20.812 -11.375 1 89.5 780 HIS B C 1
ATOM 12954 O O . HIS B 1 780 ? -27.609 20.516 -10.875 1 89.5 780 HIS B O 1
ATOM 12960 N N . GLN B 1 781 ? -28.797 21.734 -12.242 1 88.12 781 GLN B N 1
ATOM 12961 C CA . GLN B 1 781 ? -27.641 22.453 -12.758 1 88.12 781 GLN B CA 1
ATOM 12962 C C . GLN B 1 781 ? -27.109 23.453 -11.742 1 88.12 781 GLN B C 1
ATOM 12964 O O . GLN B 1 781 ? -27.828 23.828 -10.805 1 88.12 781 GLN B O 1
ATOM 12969 N N . ARG B 1 782 ? -25.828 23.844 -11.883 1 93.81 782 ARG B N 1
ATOM 12970 C CA . ARG B 1 782 ? -25.25 24.641 -10.805 1 93.81 782 ARG B CA 1
ATOM 12971 C C . ARG B 1 782 ? -24.578 25.891 -11.359 1 93.81 782 ARG B C 1
ATOM 12973 O O . ARG B 1 782 ? -24.031 25.875 -12.469 1 93.81 782 ARG B O 1
ATOM 12980 N N . GLN B 1 783 ? -24.734 26.891 -10.641 1 95.38 783 GLN B N 1
ATOM 12981 C CA . GLN B 1 783 ? -23.984 28.125 -10.789 1 95.38 783 GLN B CA 1
ATOM 12982 C C . GLN B 1 783 ? -23.047 28.359 -9.609 1 95.38 783 GLN B C 1
ATOM 12984 O O . GLN B 1 783 ? -23.5 28.562 -8.477 1 95.38 783 GLN B O 1
ATOM 12989 N N . ILE B 1 784 ? -21.75 2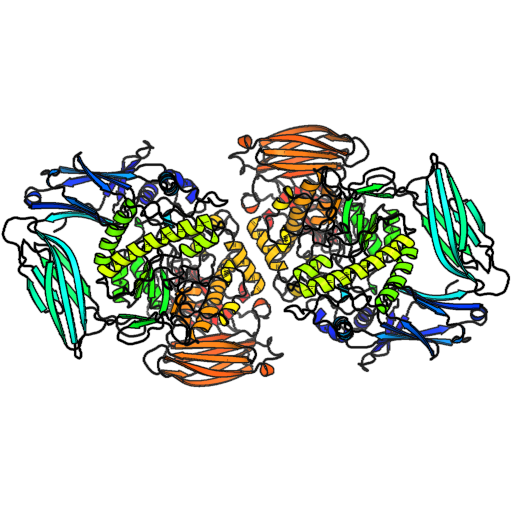8.344 -9.875 1 97.88 784 ILE B N 1
ATOM 12990 C CA . ILE B 1 784 ? -20.766 28.391 -8.797 1 97.88 784 ILE B CA 1
ATOM 12991 C C . ILE B 1 784 ? -20.016 29.719 -8.836 1 97.88 784 ILE B C 1
ATOM 12993 O O . ILE B 1 784 ? -19.359 30.031 -9.82 1 97.88 784 ILE B O 1
ATOM 12997 N N . LYS B 1 785 ? -20.047 30.453 -7.801 1 98.06 785 LYS B N 1
ATOM 12998 C CA . LYS B 1 785 ? -19.391 31.766 -7.703 1 98.06 785 LYS B CA 1
ATOM 12999 C C . LYS B 1 785 ? -17.891 31.594 -7.441 1 98.06 785 LYS B C 1
ATOM 13001 O O . LYS B 1 785 ? -17.484 30.75 -6.648 1 98.06 785 LYS B O 1
ATOM 13006 N N . TYR B 1 786 ? -17.094 32.375 -8.086 1 98.06 786 TYR B N 1
ATOM 13007 C CA . TYR B 1 786 ? -15.656 32.438 -7.84 1 98.06 786 TYR B CA 1
ATOM 13008 C C . TYR B 1 786 ? -15.312 33.688 -7.016 1 98.06 786 TYR B C 1
ATOM 13010 O O . TYR B 1 786 ? -15.812 34.781 -7.289 1 98.06 786 TYR B O 1
ATOM 13018 N N . THR B 1 787 ? -14.523 33.5 -5.949 1 96.81 787 THR B N 1
ATOM 13019 C CA . THR B 1 787 ? -14.016 34.594 -5.129 1 96.81 787 THR B CA 1
ATOM 13020 C C . THR B 1 787 ? -12.492 34.656 -5.191 1 96.81 787 THR B C 1
ATOM 13022 O O . THR B 1 787 ? -11.812 33.75 -4.75 1 96.81 787 THR B O 1
ATOM 13025 N N . GLY B 1 788 ? -11.945 35.656 -5.645 1 94.75 788 GLY B N 1
ATOM 13026 C CA . GLY B 1 788 ? -10.508 35.812 -5.785 1 94.75 788 GLY B CA 1
ATOM 13027 C C . GLY B 1 788 ? -10.125 36.781 -6.891 1 94.75 788 GLY B C 1
ATOM 13028 O O . GLY B 1 788 ? -11 37.312 -7.578 1 94.75 788 GLY B O 1
ATOM 13029 N N . PRO B 1 789 ? -8.867 37.031 -6.996 1 95.19 789 PRO B N 1
ATOM 13030 C CA . PRO B 1 789 ? -8.398 37.938 -8.047 1 95.19 789 PRO B CA 1
ATOM 13031 C C . PRO B 1 789 ? -8.266 37.25 -9.406 1 95.19 789 PRO B C 1
ATOM 13033 O O . PRO B 1 789 ? -7.363 36.438 -9.602 1 95.19 789 PRO B O 1
ATOM 13036 N N . ALA B 1 790 ? -9.195 37.438 -10.305 1 97.06 790 ALA B N 1
ATOM 13037 C CA . ALA B 1 790 ? -9.109 36.938 -11.672 1 97.06 790 ALA B CA 1
ATOM 13038 C C . ALA B 1 790 ? -10.07 37.688 -12.594 1 97.06 790 ALA B C 1
ATOM 13040 O O . ALA B 1 790 ? -11.156 38.094 -12.172 1 97.06 790 ALA B O 1
ATOM 13041 N N . THR B 1 791 ? -9.625 37.875 -13.797 1 97.44 791 THR B N 1
ATOM 13042 C CA . THR B 1 791 ? -10.539 38.344 -14.836 1 97.44 791 THR B CA 1
ATOM 13043 C C . THR B 1 791 ? -11.297 37.156 -15.453 1 97.44 791 THR B C 1
ATOM 13045 O O . THR B 1 791 ? -10.961 36 -15.203 1 97.44 791 THR B O 1
ATOM 13048 N N . LEU B 1 792 ? -12.312 37.562 -16.156 1 98 792 LEU B N 1
ATOM 13049 C CA . LEU B 1 792 ? -13.07 36.531 -16.875 1 98 792 LEU B CA 1
ATOM 13050 C C . LEU B 1 792 ? -12.148 35.688 -17.75 1 98 792 LEU B C 1
ATOM 13052 O O . LEU B 1 792 ? -12.258 34.469 -17.781 1 98 792 LEU B O 1
ATOM 13056 N N . GLU B 1 793 ? -11.234 36.312 -18.453 1 97.94 793 GLU B N 1
ATOM 13057 C CA . GLU B 1 793 ? -10.312 35.656 -19.359 1 97.94 793 GLU B CA 1
ATOM 13058 C C . GLU B 1 793 ? -9.344 34.75 -18.609 1 97.94 793 GLU B C 1
ATOM 13060 O O . GLU B 1 793 ? -9.086 33.625 -19.031 1 97.94 793 GLU B O 1
ATOM 13065 N N . GLU B 1 794 ? -8.875 35.219 -17.516 1 98.12 794 GLU B N 1
ATOM 13066 C CA . GLU B 1 794 ? -7.91 34.469 -16.719 1 98.12 794 GLU B CA 1
ATOM 13067 C C . GLU B 1 794 ? -8.547 33.219 -16.141 1 98.12 794 GLU B C 1
ATOM 13069 O O . GLU B 1 794 ? -7.961 32.125 -16.188 1 98.12 794 GLU B O 1
ATOM 13074 N N . LEU B 1 795 ? -9.695 33.344 -15.539 1 98.31 795 LEU B N 1
ATOM 13075 C CA . LEU B 1 795 ? -10.375 32.188 -14.945 1 98.31 795 LEU B CA 1
ATOM 13076 C C . LEU B 1 795 ? -10.742 31.172 -16 1 98.31 795 LEU B C 1
ATOM 13078 O O . LEU B 1 795 ? -10.609 29.969 -15.781 1 98.31 795 LEU B O 1
ATOM 13082 N N . THR B 1 796 ? -11.172 31.656 -17.172 1 98.31 796 THR B N 1
ATOM 13083 C CA . THR B 1 796 ? -11.555 30.75 -18.25 1 98.31 796 THR B CA 1
ATOM 13084 C C . THR B 1 796 ? -10.352 29.938 -18.719 1 98.31 796 THR B C 1
ATOM 13086 O O . THR B 1 796 ? -10.461 28.719 -18.922 1 98.31 796 THR B O 1
ATOM 13089 N N . ALA B 1 797 ? -9.258 30.625 -18.875 1 97.94 797 ALA B N 1
ATOM 13090 C CA . ALA B 1 797 ? -8.055 29.969 -19.391 1 97.94 797 ALA B CA 1
ATOM 13091 C C . ALA B 1 797 ? -7.438 29.047 -18.344 1 97.94 797 ALA B C 1
ATOM 13093 O O . ALA B 1 797 ? -6.816 28.031 -18.688 1 97.94 797 ALA B O 1
ATOM 13094 N N . GLY B 1 798 ? -7.645 29.328 -17.109 1 98.06 798 GLY B N 1
ATOM 13095 C CA . GLY B 1 798 ? -6.938 28.625 -16.047 1 98.06 798 GLY B CA 1
ATOM 13096 C C . GLY B 1 798 ? -7.816 27.656 -15.297 1 98.06 798 GLY B C 1
ATOM 13097 O O . GLY B 1 798 ? -7.371 27.016 -14.336 1 98.06 798 GLY B O 1
ATOM 13098 N N . LEU B 1 799 ? -9.062 27.438 -15.727 1 98.5 799 LEU B N 1
ATOM 13099 C CA . LEU B 1 799 ? -10 26.594 -15.016 1 98.5 799 LEU B CA 1
ATOM 13100 C C . LEU B 1 799 ? -9.914 25.156 -15.516 1 98.5 799 LEU B C 1
ATOM 13102 O O . LEU B 1 799 ? -9.883 24.906 -16.719 1 98.5 799 LEU B O 1
ATOM 13106 N N . THR B 1 800 ? -9.711 24.219 -14.641 1 98.25 800 THR B N 1
ATOM 13107 C CA . THR B 1 800 ? -9.836 22.781 -14.922 1 98.25 800 THR B CA 1
ATOM 13108 C C . THR B 1 800 ? -10.984 22.172 -14.117 1 98.25 800 THR B C 1
ATOM 13110 O O . THR B 1 800 ? -11.109 22.422 -12.914 1 98.25 800 THR B O 1
ATOM 13113 N N . VAL B 1 801 ? -11.867 21.422 -14.727 1 98.56 801 VAL B N 1
ATOM 13114 C CA . VAL B 1 801 ? -12.969 20.766 -14.055 1 98.56 801 VAL B CA 1
ATOM 13115 C C . VAL B 1 801 ? -12.75 19.25 -14.078 1 98.56 801 VAL B C 1
ATOM 13117 O O . VAL B 1 801 ? -12.641 18.641 -15.148 1 98.56 801 VAL B O 1
ATOM 13120 N N . TYR B 1 802 ? -12.641 18.656 -12.898 1 98.56 802 TYR B N 1
ATOM 13121 C CA . TYR B 1 802 ? -12.469 17.219 -12.75 1 98.56 802 TYR B CA 1
ATOM 13122 C C . TYR B 1 802 ? -13.789 16.547 -12.383 1 98.56 802 TYR B C 1
ATOM 13124 O O . TYR B 1 802 ? -14.68 17.188 -11.82 1 98.56 802 TYR B O 1
ATOM 13132 N N . HIS B 1 803 ? -13.961 15.359 -12.68 1 98.56 803 HIS B N 1
ATOM 13133 C CA . HIS B 1 803 ? -14.984 14.469 -12.125 1 98.56 803 HIS B CA 1
ATOM 13134 C C . HIS B 1 803 ? -14.516 13.016 -12.141 1 98.56 803 HIS B C 1
ATOM 13136 O O . HIS B 1 803 ? -13.586 12.672 -12.875 1 98.56 803 HIS B O 1
ATOM 13142 N N . LEU B 1 804 ? -15.102 12.18 -11.398 1 98.5 804 LEU B N 1
ATOM 13143 C CA . LEU B 1 804 ? -14.586 10.844 -11.086 1 98.5 804 LEU B CA 1
ATOM 13144 C C . LEU B 1 804 ? -14.461 10.008 -12.352 1 98.5 804 LEU B C 1
ATOM 13146 O O . LEU B 1 804 ? -13.43 9.359 -12.57 1 98.5 804 LEU B O 1
ATOM 13150 N N . ARG B 1 805 ? -15.453 10.008 -13.219 1 98 805 ARG B N 1
ATOM 13151 C CA . ARG B 1 805 ? -15.438 9.156 -14.406 1 98 805 ARG B CA 1
ATOM 13152 C C . ARG B 1 805 ? -14.281 9.508 -15.328 1 98 805 ARG B C 1
ATOM 13154 O O . ARG B 1 805 ? -13.68 8.625 -15.945 1 98 805 ARG B O 1
ATOM 13161 N N . ASN B 1 806 ? -13.945 10.727 -15.43 1 96.94 806 ASN B N 1
ATOM 13162 C CA . ASN B 1 806 ? -12.883 11.188 -16.312 1 96.94 806 ASN B CA 1
ATOM 13163 C C . ASN B 1 806 ? -11.5 10.859 -15.734 1 96.94 806 ASN B C 1
ATOM 13165 O O . ASN B 1 806 ? -10.492 10.977 -16.438 1 96.94 806 ASN B O 1
ATOM 13169 N N . SER B 1 807 ? -11.453 10.516 -14.547 1 97.31 807 SER B N 1
ATOM 13170 C CA . SER B 1 807 ? -10.164 10.273 -13.906 1 97.31 807 SER B CA 1
ATOM 13171 C C . SER B 1 807 ? -9.562 8.945 -14.352 1 97.31 807 SER B C 1
ATOM 13173 O O . SER B 1 807 ? -8.383 8.688 -14.125 1 97.31 807 SER B O 1
ATOM 13175 N N . TYR B 1 808 ? -10.32 8.078 -15 1 96.31 808 TYR B N 1
ATOM 13176 C CA . TYR B 1 808 ? -9.812 6.773 -15.406 1 96.31 808 TYR B CA 1
ATOM 13177 C C . TYR B 1 808 ? -10.398 6.363 -16.75 1 96.31 808 TYR B C 1
ATOM 13179 O O . TYR B 1 808 ? -11.438 6.879 -17.172 1 96.31 808 TYR B O 1
#

Foldseek 3Di:
DKAFPFAWKFKAWPVDRVRGRFIDGPVWWPVVRCCVVVNAPDCLAFNSLVVQQCVQVIKMKIKDKDADAPVLLPFLWKKKKAAQAAQWKWKDKQRHTFDTHGARQFIDITTCSVRDDHTMMMMMMIWHHDQLVVLCVVVPPDPQDQPPVRDRLARLPSGNDQSPCCDLQFFRNDRIHRGQDIIIMDGHHFKAWDFKDWDWDDDPFWIKIKIKTFIATSDPDAFWWKWKDKPNDIDTWGDDNPDGMTMDIDIDGPDDAAAFQQADALDWIWIWMDGRNDIDIDIFGDKDWDFAQPADPLFTATWIDINNHTAQAEAFEDAQLASISVPRDLVSLLQLVVLRVLLVGGEYEDALSHGDDDPSNLVSSSRSNYAYAYEHNAEQHADQPDPVNLVVVLSSLLRSLRVRVRRPRHRAYEHHADNLVNLVVSPPDPVSSVVRVVRLVVSLVSSCVSNCVSRVSHDYHSYAQFQPPVPDGDNPCDLRHYEHADECCPPVVDDLLVLLVRAHLEYAEDFAWAAAAPLLCVVHYDPVQLDCPRSRQVSQESDPCRSVSLQVLCVVFADRFDDSNLRRQVSLLSRQVSVLSNLLSRLLDPSHRYYYYHRAEGNGAHIGRHQAYSQGEGGLNSQSSSQSSDQWAWDWDADQFFIWIKIHHQHQAKFWKWWWKFWAFLQQHTPDIDIDTDIDHHGDMDTGDTDTPVRCPPCLQGGWIKTWIDGDVDIYIDIGHSGRHNPHDHDDFQKDWAWDADPNWIKIKIATSGKWAQKAKDFSDDWYKPHGGHIHHRVDTDIITTDDDDDRVRRRVGIDIDTRVNRD/DKAFPFAWKFKDWPVDRVRGRFIDGPVWWPVVRCVVVVNAPDCLAFNSLVVQQCVQVIKMKIKDKDADAPVLLPFLWKKKKAAQAAQWKWKDKQRHTFDTHGARQFIDITTCSVRDDHTMMMMMMIWHHDQLVVLCVVVPPDPQDQPPVRDRLARLPSGNDQSVCCDLQFFRNDRIHRGQDTIIMDGHHFKAWDFKDWDWDDDPFWIKIKIKTFIATSDPDAFWWKWKDKPNDIDTWGDDNPDGMDMDIDIDGPDDAAAFFQADALDWIWIWMDGRNDIDIDIFGDKDWDFAQPADPLFTATWIDINNHTAQAEAAEDAQLASISVPRDLVSLLQLVVLRVLLVGGEYEDAQSHGDDDPSNLVSSSRSNYAYAYEHNAEQHADQPDVVNLVVVLSSLLRSLSVRVRRPRYRAYEHHADNLVNLVVVPPDPVVSVVSVVRLVVSLVSSCVSNCVSRVSHDYHSYAQFQPPVPDGDNDPDLRHHEHADECCPPVVDDLLVLLVRAHLEYAEDFAWAAAAPLLCVRHYDPVQLDCPRSRQVSQESDPCRSVSLQVLCVVFADRFDDSNLRRQVSLLSRQVSVLSNLLSRLLDPSHRYYYYHRAEGNGAHIGRHQAYSQGEGGQNSQSSSQSSDQWAWDWDADQFFIWIKIHHQHQAKFWKWWWKFWAFLQQHTPDIDIDTDIDHHGDMDTGDTDTPVNCPPCLQGGWMKTWIDGDPDIYIDIGHSGRHNPHDHDDFQKDWAWDADPNWIKIKIATSGKWAQKAKDFSDDWYKPHGGHIHHRVDTDIITTDDDDDRVRRRVGIDIDTRVNRD

Organism: NCBI:txid675817

Radius of gyration: 40.58 Å; Cα contacts (8 Å, |Δi|>4): 3837; chains: 2; bounding box: 81×137×91 Å

Solvent-accessible surface area (backbone atoms only — not comparable to full-atom values): 83550 Å² total; per-residue (Å²): 103,70,46,75,67,53,40,79,31,36,32,31,38,70,78,42,78,87,45,54,77,37,66,27,56,38,49,13,32,52,63,61,29,34,40,74,71,64,74,45,76,61,51,68,36,34,65,32,44,69,75,54,56,68,58,44,76,32,39,37,37,38,34,43,74,49,77,40,50,67,76,68,63,68,40,66,40,27,30,43,36,40,32,39,33,44,33,35,34,38,35,28,35,63,88,37,80,70,49,78,47,60,44,20,71,34,76,43,73,37,80,42,50,91,57,59,56,72,36,80,37,42,40,37,36,42,40,46,59,73,58,31,55,58,54,24,54,72,67,43,91,62,91,67,80,50,44,98,81,62,49,46,61,38,23,46,45,58,37,48,47,50,36,43,39,76,27,51,68,77,36,66,57,50,68,73,42,44,34,60,34,60,36,33,36,38,61,25,61,39,51,47,76,74,49,65,48,67,47,80,44,78,53,97,69,29,37,35,40,36,42,33,44,30,38,40,61,64,47,90,60,87,61,59,59,31,40,41,32,47,80,94,40,74,48,76,44,78,56,55,78,91,40,55,62,50,72,50,77,43,79,38,72,70,67,69,50,36,25,44,40,78,74,48,60,34,37,69,40,57,37,38,38,39,39,76,72,40,77,48,76,48,63,40,40,50,67,49,70,47,70,45,52,67,68,51,100,75,32,28,33,42,37,42,28,50,68,88,34,82,46,78,44,34,31,26,28,42,53,46,72,37,71,47,56,66,68,56,43,70,67,56,50,53,49,53,52,48,52,43,47,69,24,43,28,28,32,37,26,37,40,13,33,32,61,87,74,57,69,66,53,55,54,49,24,33,61,61,10,26,30,25,42,39,35,36,79,33,38,55,22,59,51,78,58,42,72,68,51,46,51,53,49,49,54,28,49,53,48,48,47,56,69,46,67,57,42,56,21,61,58,34,38,29,47,24,38,39,41,62,53,44,44,62,72,70,37,82,50,64,70,62,35,51,52,52,49,52,35,46,49,53,43,50,51,52,52,47,52,54,48,43,69,78,41,63,79,48,51,76,42,71,29,50,30,41,44,73,70,88,79,52,92,47,72,45,93,43,44,42,45,11,42,21,66,54,49,53,43,65,77,66,62,46,62,57,68,54,35,59,77,55,64,40,20,14,26,67,30,33,56,43,54,21,50,52,52,65,58,59,42,63,67,26,31,58,76,96,32,69,34,78,29,16,60,26,40,41,63,29,36,48,47,94,58,46,66,34,55,50,52,32,52,34,49,74,38,27,57,47,50,48,42,58,67,30,43,27,50,48,30,24,48,49,26,24,50,45,46,46,46,30,51,59,43,34,69,74,34,83,67,32,28,29,40,18,36,37,24,40,44,34,37,39,76,49,41,38,35,40,25,24,44,52,85,64,36,64,38,43,29,35,43,46,38,30,48,76,43,33,50,60,41,56,46,76,49,73,58,91,64,22,40,31,35,33,40,38,25,63,33,90,54,68,46,61,41,38,40,33,41,32,37,29,28,42,73,50,49,76,77,44,77,46,80,42,79,45,80,37,51,51,67,37,71,44,79,78,46,73,47,47,38,79,74,42,60,92,47,51,85,51,36,35,41,38,37,49,32,32,50,85,89,44,76,41,65,42,77,48,66,75,56,53,58,25,73,51,79,72,40,82,21,70,71,49,71,48,72,46,75,59,97,92,35,44,31,40,41,39,44,33,69,11,41,34,44,50,34,29,73,44,59,60,67,66,46,48,56,76,60,43,43,38,76,40,39,56,91,53,66,46,78,34,42,53,50,59,80,68,50,75,68,53,46,57,73,38,51,45,79,45,34,57,62,78,26,81,104,70,45,76,66,52,42,79,31,36,32,30,37,70,79,41,77,88,47,54,77,36,65,28,55,37,48,14,32,53,63,60,28,34,42,74,71,64,76,44,78,62,51,68,35,34,64,32,45,73,77,55,57,66,60,44,78,35,40,36,37,38,34,43,73,50,77,40,50,67,74,67,63,69,42,67,41,27,29,42,36,42,33,39,34,44,33,34,33,39,34,29,38,64,88,38,78,72,48,78,48,61,43,20,70,34,74,44,73,37,80,43,50,90,57,58,55,72,38,79,38,42,40,37,38,41,38,45,57,74,58,31,56,59,52,23,54,70,66,42,93,61,91,66,80,49,44,97,82,62,51,46,63,37,24,47,45,58,36,48,47,51,36,42,41,76,26,52,68,77,36,64,56,52,70,74,43,43,34,63,33,60,36,33,37,38,60,26,62,36,52,45,76,74,49,64,48,69,47,81,44,78,53,96,69,30,38,34,41,37,43,33,46,29,38,40,61,61,48,92,62,87,62,59,59,31,39,41,33,46,80,93,39,77,47,76,41,79,55,54,79,91,41,56,61,50,72,50,77,43,80,36,72,71,66,69,50,36,25,43,40,77,73,50,61,33,37,68,40,58,36,39,39,37,41,75,71,40,77,47,78,49,62,40,39,49,68,48,69,46,72,45,53,65,68,52,99,75,33,29,34,42,38,44,29,50,69,88,34,80,47,78,43,34,31,25,26,42,52,46,73,36,71,46,57,67,69,57,44,71,66,57,49,53,49,55,53,48,52,43,46,68,24,43,28,26,32,37,27,39,40,14,31,32,61,86,73,58,71,67,51,54,53,49,26,33,61,62,10,26,29,25,43,40,35,38,77,33,39,56,23,58,52,78,61,43,72,69,49,47,51,52,49,49,54,27,48,52,51,48,47,57,70,46,68,56,42,57,21,60,59,33,39,30,46,23,37,40,40,62,53,44,43,63,71,70,37,84,50,65,69,61,36,50,54,52,49,52,37,46,50,52,42,50,50,52,51,47,52,53,49,43,68,77,41,64,79,47,52,76,42,71,31,51,30,39,43,72,72,87,78,53,91,46,71,43,94,45,45,41,45,9,42,21,65,54,49,55,42,67,76,67,61,47,61,56,69,55,36,59,79,56,63,39,20,14,28,68,30,33,55,44,55,23,51,51,51,66,59,58,42,64,66,26,32,58,77,94,33,66,33,80,29,16,60,26,40,42,64,29,37,48,48,93,57,46,67,34,54,50,52,32,52,34,48,74,38,26,57,46,52,48,41,58,67,30,40,26,53,48,31,26,48,50,26,25,50,47,49,47,47,30,51,58,42,34,69,72,35,84,67,31,29,29,41,18,35,37,24,40,46,32,37,39,76,50,41,40,37,39,25,24,44,52,86,64,38,67,39,43,29,34,43,46,37,29,48,75,43,32,48,61,38,55,45,77,48,73,59,92,64,22,40,34,36,32,40,38,26,64,32,89,54,67,46,60,42,38,41,34,42,31,37,29,28,41,73,50,49,77,76,44,77,44,81,41,79,45,80,40,52,50,67,36,72,46,80,80,47,73,48,46,38,78,75,43,60,93,46,50,85,51,35,34,40,38,37,47,31,33,51,86,90,43,77,42,65,43,75,44,67,74,55,54,58,25,74,51,80,72,40,82,21,70,71,48,71,47,73,46,77,58,96,92,35,44,30,40,41,39,44,33,68,12,41,35,44,50,35,28,73,44,59,60,67,66,48,48,57,75,61,43,44,38,76,39,40,57,90,53,67,46,78,34,42,54,50,60,81,66,52,74,67,52,47,56,74,37,51,46,79,47,34,57,63,78,25,83

Secondary structure (DSSP, 8-state):
--EE--EEEEEEESS-TTS-SEEEEESEEHHHHHHHHTSS--TTSTTGGGGGGGGGGS-EEEEEEEEE-TGGG-SSEEEEEE-SB-SEEEEEETTEEEEEE-BTTS-EEEE-GGG--SEEEEEEEEEE---HHHHHHHH--S-----TTS--GGGGGSSBS-GGGS-TTSS------EE-S-EEEEEESSEEEEEEEEEEEE-SSEEEEEEEEEEEE--SSPPPEEEEEETTEEEEEEPPTT-SEEEEEEEEESPPBB--TTTS-B--EEEEEEETTEEEEEEE-B--EEEE--EETTEE--EEEETTEEE-EEEEEE--S-SSGGG--HHHHHHHHHHHHHTT--EEEE-TTS-PPPHHHHHHHHHHT-EEEEE-S-BSS-----HHHHHHHHHHHHHHHHHHTT-TTEEEEE--B-HHHHHHHH---HHHHHHHHHHHHHHHHHHHHHHHHH-TTSEEE-STTEEE-SS-EEE---TTBSEEEE-HHHHH---GGGGGT---SEEEEE---BPPPHHHHHTTS-GGG-STTSHHHHHTB-STTHHHHHHHHHHHHSPPP-SHHHHHHHHHHHHHHHHHHHHHHHHT-TT--EEEES-S--SSS-BBS-SB-TTSPBPHHHHHHHHHTSSEEEEEEEETTEEEEEEEE-SSS-EEEEEEEEEEETTS-EEEEEEEEEEE-TTEEEEEEEEEHHHHTT-TTTEEEEEEEEETTEEEEEEE-SS-GGGS-PPP---EEEEEEETTEEEEEEE-SS-EEEEEEEESSS-EES--SEEE-TT--EEEEEESS--HHHHHHHEEEE-GGGG-/--EE--EEEEEEESS-TTS-SEEEEESEEHHHHHHHHTSS--TTSTTGGGGGGGGGGS-EEEEEEEEE-TGGG-SSEEEEEE-SB-SEEEEEETTEEEEEE-BTTS-EEEE-GGG--SEEEEEEEEEE---HHHHHHHH--S-----TTS--GGGGGSSBS-GGGS-TTSS------EE-S-EEEEEESSEEEEEEEEEEEE-SSEEEEEEEEEEEE--SSPPPEEEEEETTEEEEEEPPTT-SEEEEEEEEES--BB--TTTS-B--EEEEEEETTEEEEEEE-B--EEEE--EETTEE--EEEETTEEE-EEEEEE--S-SSGGG--HHHHHHHHHHHHHTT--EEEE-TTS-PPPHHHHHHHHHHT-EEEEE-S-BSS-----HHHHHHHHHHHHHHHHHHTT-TTEEEEE--B-HHHHHHHH---HHHHHHHHHHHHHHHHHHHHHHHHH-TTSEEE-STTEEE-SS-EEE---TTBSEEEE-HHHHH---GGGGGT---SEEEEE---BPPPHHHHHTTS-GGG-STTSHHHHHTB-STTHHHHHHHHHHHHSPPP-SHHHHHHHHHHHHHHHHHHHHHHHHT-TT--EEEES-S--SSS-BBS-SB-TTSPBPHHHHHHHHHTSSEEEEEEEETTEEEEEEEE-SSS-EEEEEEEEEEETTS-EEEEEEEEEEE-TTEEEEEEEEEHHHHTT-TTTEEEEEEEEETTEEEEEEE-SS-GGGS-PPP---EEEEEEETTEEEEEEE-SS-EEEEEEEESSS-EES--SEEE-TT--EEEEEESS--HHHHHHHEEEE-GGGG-

Sequence (1616 aa):
MTISLNGQWILTCVQRAAIQDITVELPGDVHSALLEAGEIPDPHWATNEDKVQWIRECDWLVSRSFQLTEDQLTCQAMDLVLHDLESIVEIRVNGHTVADFNNMFIRHKVEILPCLKVGLNHIEMVLRHQDPTQVALDKLAFNMPIDEQGTAQIDLNALRQSSCLSSSFWGVNIPVIGVFDDIELQPLQQIRVSHISTKQNWQESGCELAVTLHYEAVTSRGLAIAEVTFDDQTFHLTLDRDAEQASVLFRIDNPRLWWPAGYGQPRLYDLRVEVDGQLIEQKIGLRKLEVVTEPNEQGHNFSVKVNDELIKVRGTNWLPLDALPGRMTAERYQKLLADAAEANMNMVRVWGGGRYEKEIFYRQCDALGLLVWQDVMFSDAFMLPTPDVMTEVKEELLWQARRLKNHSCIALWGGDNPIVDGIYQQLPNRQERDKYLSNYDRLMRNIRQVLEQEDPKRLFWVSASYYDDSEHCRPWQDLDSGDCHYWDIWHQGLDYVHSRKHIPNFCSEFGFQSWPSLPTVRTIAPEKHWNISSPSMEQHQRNGKGNATIVDMFTRNYRFPDGFANMLYLSQVQQAIVTKTAVEAWRLQEKNTGMLLWQLNDFSPQSSCSSVEYNGRWKPLHYHAKRFFAPLTATFMADNDGVKLYLLNDSRRGEVLKGEVVWQSWEGEILFRDPINQYLEPGKCLSVWEWLTEDLAGREEEGFFHVHLRQGANIIENTWFPKRLKHCELADPDLRYEVAEIDNQLYVMITSSKPAFFVHLEYQGAGHFSDSSFTLVPEHQRQIKYTGPATLEELTAGLTVYHLRNSYMTISLNGQWILTCVQRAAIQDITVELPGDVHSALLEAGEIPDPHWATNEDKVQWIRECDWLVSRSFQLTEDQLTCQAMDLVLHDLESIVEIRVNGHTVADFNNMFIRHKVEILPCLKVGLNHIEMVLRHQDPTQVALDKLAFNMPIDEQGTAQIDLNALRQSSCLSSSFWGVNIPVIGVFDDIELQPLQQIRVSHISTKQNWQESGCELAVTLHYEAVTSRGLAIAEVTFDDQTFHLTLDRDAEQASVLFRIDNPRLWWPAGYGQPRLYDLRVEVDGQLIEQKIGLRKLEVVTEPNEQGHNFSVKVNDELIKVRGTNWLPLDALPGRMTAERYQKLLADAAEANMNMVRVWGGGRYEKEIFYRQCDALGLLVWQDVMFSDAFMLPTPDVMTEVKEELLWQARRLKNHSCIALWGGDNPIVDGIYQQLPNRQERDKYLSNYDRLMRNIRQVLEQEDPKRLFWVSASYYDDSEHCRPWQDLDSGDCHYWDIWHQGLDYVHSRKHIPNFCSEFGFQSWPSLPTVRTIAPEKHWNISSPSMEQHQRNGKGNATIVDMFTRNYRFPDGFANMLYLSQVQQAIVTKTAVEAWRLQEKNTGMLLWQLNDFSPQSSCSSVEYNGRWKPLHYHAKRFFAPLTATFMADNDGVKLYLLNDSRRGEVLKGEVVWQSWEGEILFRDPINQYLEPGKCLSVWEWLTEDLAGREEEGFFHVHLRQGANIIENTWFPKRLKHCELADPDLRYEVAEIDNQLYVMITSSKPAFFVHLEYQGAGHFSDSSFTLVPEHQRQIKYTGPATLEELTAGLTVYHLRNSY

Nearest PDB structures (foldseek):
  6byc-assembly1_A  TM=9.295E-01  e=5.445E-70  Xanthomonas citri pv. citri str. 306
  6bye-assembly1_B  TM=9.322E-01  e=1.274E-69  Xanthomonas citri pv. citri str. 306
  6byg-assembly1_A  TM=9.351E-01  e=1.209E-68  Xanthomonas citri pv. citri str. 306
  6byi-assembly1_A  TM=9.279E-01  e=1.715E-68  Xanthomonas citri pv. citri str. 306
  6byg-assembly1_B  TM=9.259E-01  e=5.153E-68  Xanthomonas citri pv. citri str. 306

pLDDT: mean 91.16, std 10.95, range [41.09, 98.88]

InterPro domains:
  IPR006102 Glycoside hydrolase family 2, immunoglobulin-like beta-sandwich [PF00703] (192-287)
  IPR008979 Galactose-binding-like domain superfamily [SSF49785] (2-186)
  IPR013783 Immunoglobulin-like fold [G3DSA:2.60.40.10] (189-285)
  IPR013783 Immunoglobulin-like fold [G3DSA:2.60.40.10] (725-808)
  IPR017853 Glycoside hydrolase superfamily [SSF51445] (284-631)
  IPR036156 Beta-Galactosidase/glucuronidase domain superfamily [SSF49303] (192-287)
  IPR036156 Beta-Galactosidase/glucuronidase domain superfamily [SSF49303] (635-729)
  IPR036156 Beta-Galactosidase/glucuronidase domain superfamily [SSF49303] (730-808)
  IPR041625 Beta-mannosidase, Ig-fold domain [PF17753] (730-806)
  IPR050887 Beta-mannosidase glycosyl hydrolases [PTHR43730] (3-806)
  IPR054593 Beta-mannosidase-like, galactose-binding domain-like [PF22666] (21-179)